Protein AF-0000000083434718 (afdb_homodimer)

Solvent-accessible surface area (backbone atoms only — not comparable to full-atom values): 88181 Å² total; per-residue (Å²): 139,78,89,83,86,96,88,93,86,87,90,84,90,90,85,89,79,84,84,83,74,79,79,70,82,76,68,43,74,53,89,78,63,90,77,62,95,77,75,70,93,73,80,73,86,69,79,79,80,74,80,83,79,84,87,81,87,64,85,62,60,76,94,88,73,94,56,56,41,55,71,56,36,43,70,71,56,50,72,65,36,43,64,67,22,43,52,44,40,49,38,43,65,28,41,29,50,68,66,24,39,35,62,42,41,28,27,22,51,50,60,58,29,44,49,67,77,45,47,63,59,56,49,46,49,41,43,73,42,57,34,27,29,38,32,30,69,42,48,41,33,69,30,34,66,43,87,48,33,35,36,40,40,72,44,44,26,58,66,61,52,51,52,46,35,45,74,62,22,22,25,29,32,45,29,53,20,50,49,57,33,82,59,21,27,32,4,18,46,40,61,65,56,68,72,41,84,85,52,40,66,96,44,81,29,71,60,28,50,51,54,51,50,53,52,49,52,52,55,48,48,72,40,42,70,35,22,24,51,41,26,26,36,33,51,35,34,25,58,43,56,57,42,73,73,94,47,69,66,32,37,47,47,51,34,52,47,55,59,71,65,65,63,71,46,52,37,31,16,31,31,84,50,54,22,86,80,32,39,60,25,36,64,41,77,61,56,56,70,54,49,60,51,38,54,71,75,43,53,66,44,36,40,37,35,63,27,37,63,19,47,65,45,53,50,35,71,39,89,91,64,61,75,77,84,38,60,67,50,49,37,57,51,37,24,36,53,51,52,35,48,42,34,30,45,22,33,42,20,31,29,28,28,42,24,18,29,22,38,42,80,36,22,5,11,12,37,33,27,58,28,11,61,46,24,37,15,20,38,67,67,47,78,29,68,49,35,34,46,34,46,28,51,49,38,53,41,51,54,74,40,30,41,50,53,71,74,34,77,66,27,64,91,50,69,36,80,44,50,62,64,73,69,71,71,57,66,90,58,91,41,29,32,30,25,73,30,55,51,94,69,66,74,70,20,38,36,31,41,36,25,66,38,92,51,64,48,45,30,48,56,95,91,38,80,45,76,40,49,42,56,20,35,36,35,24,49,57,83,39,80,65,43,51,29,68,51,47,58,79,49,31,80,75,49,64,45,80,46,78,43,79,74,41,53,33,86,68,49,64,43,25,34,45,50,67,78,74,58,62,89,80,52,69,46,51,22,39,74,39,53,33,74,67,42,33,49,80,70,35,50,74,73,44,51,36,32,37,40,35,38,66,50,65,50,76,76,73,75,73,94,46,78,54,57,40,29,41,40,34,24,21,29,36,4,23,33,42,39,35,27,49,72,87,40,79,55,50,73,48,71,36,46,23,68,34,64,54,47,82,36,80,43,79,36,62,52,69,88,82,60,66,44,86,42,80,42,42,41,37,39,38,28,36,51,44,31,39,34,22,84,52,65,87,76,77,38,39,53,63,56,54,35,27,48,47,92,44,53,54,39,57,86,28,61,23,44,34,29,55,40,50,70,60,62,77,45,37,42,45,24,76,76,18,46,57,21,51,80,70,39,77,52,70,71,79,50,56,81,72,54,77,64,67,59,52,47,41,22,36,36,37,32,52,44,71,38,70,66,78,69,74,61,82,79,75,69,75,66,36,41,28,39,35,48,48,58,43,37,35,37,39,37,22,42,58,48,45,48,58,12,57,45,43,27,56,31,98,85,65,44,73,61,47,55,70,41,67,46,64,70,77,64,56,48,69,61,31,82,35,44,40,28,36,37,27,49,72,27,42,41,70,59,59,28,31,36,28,37,36,34,76,40,71,60,56,88,80,62,67,75,66,60,63,60,62,66,56,52,66,60,61,69,70,67,74,78,80,74,79,74,79,70,80,123,140,82,85,81,85,89,85,89,85,87,82,85,87,84,81,87,78,81,81,80,74,77,79,69,81,74,68,71,73,63,92,77,61,88,72,61,92,69,72,69,95,74,79,76,87,75,75,81,83,74,81,84,80,77,84,81,86,62,86,58,58,72,93,85,74,92,57,55,41,54,70,56,36,44,69,71,55,48,72,66,34,43,65,67,22,44,52,43,38,45,38,44,64,28,40,28,52,66,64,24,39,36,62,41,39,28,27,22,50,52,60,59,29,42,49,67,77,46,47,62,58,55,48,47,50,41,41,72,40,58,34,27,30,38,32,32,70,42,48,42,33,69,31,32,66,43,85,47,33,36,36,41,39,71,47,45,26,58,67,60,53,52,50,46,35,44,72,61,22,23,24,28,33,44,29,53,20,52,50,58,34,81,58,22,28,33,4,18,46,40,62,67,55,66,72,41,86,85,53,39,64,94,44,80,29,70,62,28,50,50,53,51,49,54,51,49,52,51,55,49,46,73,40,42,70,36,23,24,51,41,26,26,37,33,51,35,34,26,59,42,55,56,42,73,72,95,45,69,66,31,38,49,49,52,33,51,48,54,59,71,64,66,64,73,47,53,37,31,16,31,32,84,51,54,22,86,81,33,37,61,26,36,65,39,78,62,56,56,70,54,47,61,50,38,56,71,66,42,53,66,44,36,41,36,34,64,28,38,63,19,48,65,43,54,51,36,73,41,88,90,65,61,74,76,85,36,60,68,51,47,38,58,52,37,24,36,52,51,50,36,48,42,34,32,45,23,32,41,20,31,28,28,28,42,23,18,30,24,37,42,79,35,22,6,10,11,37,32,27,58,27,12,62,47,23,38,15,20,37,66,67,46,78,30,66,51,36,33,47,35,47,27,50,49,38,51,41,51,53,75,38,31,41,50,56,73,74,36,77,65,27,63,90,51,69,37,80,43,50,62,65,73,68,72,71,56,67,90,60,90,40,32,33,31,23,73,31,56,50,93,68,66,74,69,20,39,36,32,43,35,25,65,38,91,51,66,46,46,30,48,56,95,92,38,79,46,77,39,48,43,55,18,36,35,36,25,48,56,84,39,79,65,45,50,29,69,50,45,58,79,49,31,79,78,49,63,45,80,47,77,42,79,73,41,53,33,87,68,50,66,44,26,34,45,51,67,79,74,57,60,90,80,54,70,46,52,22,41,74,39,54,34,73,67,42,34,49,81,69,35,50,75,74,42,51,36,31,38,40,33,37,65,48,65,51,75,73,73,74,72,95,47,78,53,58,43,29,42,39,35,22,20,30,37,5,24,34,42,39,34,27,50,72,85,39,79,55,49,74,50,71,36,46,22,68,35,64,55,49,82,37,80,42,80,36,61,52,69,88,81,60,67,45,86,41,79,42,42,41,38,39,37,26,35,51,45,31,39,29,23,61,72,61,87,77,76,40,40,54,62,56,54,35,26,48,47,91,44,54,55,39,56,86,28,61,23,44,32,28,54,41,50,70,59,62,77,46,38,42,46,26,75,77,18,45,58,20,51,80,70,38,76,51,69,72,78,48,53,79,72,55,78,62,69,60,52,45,41,22,36,36,38,33,52,44,69,38,70,66,76,70,73,60,82,78,75,68,74,67,34,41,28,39,36,48,48,57,42,40,35,36,40,38,22,42,58,49,45,48,57,11,55,47,42,28,55,32,98,83,66,44,72,59,47,56,70,42,71,47,64,69,78,64,56,46,64,39,10,78,33,44,41,26,37,37,27,49,72,26,44,41,71,58,58,28,31,37,30,36,36,36,77,40,70,62,57,89,82,61,68,75,68,61,64,58,59,66,56,52,68,59,62,70,69,66,73,78,78,75,79,75,76,70,74,122

Structure (mmCIF, N/CA/C/O backbone):
data_AF-0000000083434718-model_v1
#
loop_
_entity.id
_entity.type
_entity.pdbx_description
1 polymer Beta-galactosidase
#
loop_
_atom_site.group_PDB
_atom_site.id
_atom_site.type_symbol
_atom_site.label_atom_id
_atom_site.label_alt_id
_atom_site.label_comp_id
_atom_site.label_asym_id
_atom_site.label_entity_id
_atom_site.label_seq_id
_atom_site.pdbx_PDB_ins_code
_atom_site.Cartn_x
_atom_site.Cartn_y
_atom_site.Cartn_z
_atom_site.occupancy
_atom_site.B_iso_or_equiv
_atom_site.auth_seq_id
_atom_site.auth_comp_id
_atom_site.auth_asym_id
_atom_site.auth_atom_id
_atom_site.pdbx_PDB_model_num
ATOM 1 N N . MET A 1 1 ? 3.025 -62.281 36.688 1 14.09 1 MET A N 1
ATOM 2 C CA . MET A 1 1 ? 2.973 -62.406 38.125 1 14.09 1 MET A CA 1
ATOM 3 C C . MET A 1 1 ? 3.49 -61.125 38.812 1 14.09 1 MET A C 1
ATOM 5 O O . MET A 1 1 ? 4.18 -60.312 38.156 1 14.09 1 MET A O 1
ATOM 9 N N . ILE A 1 2 ? 4.148 -61.125 40.062 1 14.44 2 ILE A N 1
ATOM 10 C CA . ILE A 1 2 ? 4.016 -60.688 41.438 1 14.44 2 ILE A CA 1
ATOM 11 C C . ILE A 1 2 ? 5.062 -59.625 41.75 1 14.44 2 ILE A C 1
ATOM 13 O O . ILE A 1 2 ? 5.043 -59.031 42.844 1 14.44 2 ILE A O 1
ATOM 17 N N . LEU A 1 3 ? 6.07 -59.25 41 1 13.27 3 LEU A N 1
ATOM 18 C CA . LEU A 1 3 ? 7.246 -59.094 41.875 1 13.27 3 LEU A CA 1
ATOM 19 C C . LEU A 1 3 ? 7.195 -57.781 42.625 1 13.27 3 LEU A C 1
ATOM 21 O O . LEU A 1 3 ? 6.82 -56.75 42.094 1 13.27 3 LEU A O 1
ATOM 25 N N . THR A 1 4 ? 7.688 -57.406 43.812 1 15.75 4 THR A N 1
ATOM 26 C CA . THR A 1 4 ? 7.566 -56.938 45.188 1 15.75 4 THR A CA 1
ATOM 27 C C . THR A 1 4 ? 8.195 -55.562 45.375 1 15.75 4 THR A C 1
ATOM 29 O O . THR A 1 4 ? 7.539 -54.625 45.844 1 15.75 4 THR A O 1
ATOM 32 N N . ASP A 1 5 ? 9.344 -55.094 46.188 1 14.81 5 ASP A N 1
ATOM 33 C CA . ASP A 1 5 ? 9.445 -54.594 47.531 1 14.81 5 ASP A CA 1
ATOM 34 C C . ASP A 1 5 ? 10.125 -53.219 47.562 1 14.81 5 ASP A C 1
ATOM 36 O O . ASP A 1 5 ? 9.633 -52.281 48.188 1 14.81 5 ASP A O 1
ATOM 40 N N . GLN A 1 6 ? 11.539 -52.844 47.406 1 14.83 6 GLN A N 1
ATOM 41 C CA . GLN A 1 6 ? 12.328 -52.5 48.594 1 14.83 6 GLN A CA 1
ATOM 42 C C . GLN A 1 6 ? 12.508 -50.969 48.688 1 14.83 6 GLN A C 1
ATOM 44 O O . GLN A 1 6 ? 12.398 -50.281 47.688 1 14.83 6 GLN A O 1
ATOM 49 N N . ASP A 1 7 ? 13.422 -50.125 49.625 1 15.53 7 ASP A N 1
ATOM 50 C CA . ASP A 1 7 ? 13.477 -49.375 50.875 1 15.53 7 ASP A CA 1
ATOM 51 C C . ASP A 1 7 ? 14.102 -48 50.656 1 15.53 7 ASP A C 1
ATOM 53 O O . ASP A 1 7 ? 13.57 -47 51.125 1 15.53 7 ASP A O 1
ATOM 57 N N . GLY A 1 8 ? 15.5 -47.625 50.344 1 15.51 8 GLY A N 1
ATOM 58 C CA . GLY A 1 8 ? 16.391 -47.031 51.312 1 15.51 8 GLY A CA 1
ATOM 59 C C . GLY A 1 8 ? 16.438 -45.5 51.25 1 15.51 8 GLY A C 1
ATOM 60 O O . GLY A 1 8 ? 16.031 -44.906 50.25 1 15.51 8 GLY A O 1
ATOM 61 N N . ASP A 1 9 ? 17.375 -44.5 51.938 1 15.73 9 ASP A N 1
ATOM 62 C CA . ASP A 1 9 ? 17.531 -43.531 53.031 1 15.73 9 ASP A CA 1
ATOM 63 C C . ASP A 1 9 ? 18.047 -42.188 52.5 1 15.73 9 ASP A C 1
ATOM 65 O O . ASP A 1 9 ? 17.703 -41.125 53.031 1 15.73 9 ASP A O 1
ATOM 69 N N . TYR A 1 10 ? 18.984 -41.812 51.469 1 15.47 10 TYR A N 1
ATOM 70 C CA . TYR A 1 10 ? 20.203 -41.125 51.875 1 15.47 10 TYR A CA 1
ATOM 71 C C . TYR A 1 10 ? 19.969 -39.625 51.938 1 15.47 10 TYR A C 1
ATOM 73 O O . TYR A 1 10 ? 19.094 -39.094 51.281 1 15.47 10 TYR A O 1
ATOM 81 N N . GLU A 1 11 ? 20.969 -38.656 52.344 1 15.94 11 GLU A N 1
ATOM 82 C CA . GLU A 1 11 ? 21.344 -37.625 53.312 1 15.94 11 GLU A CA 1
ATOM 83 C C . GLU A 1 11 ? 21.188 -36.219 52.719 1 15.94 11 GLU A C 1
ATOM 85 O O . GLU A 1 11 ? 21.016 -36.094 51.5 1 15.94 11 GLU A O 1
ATOM 90 N N . GLU A 1 12 ? 22.188 -35.062 52.875 1 16.61 12 GLU A N 1
ATOM 91 C CA . GLU A 1 12 ? 22.391 -33.906 53.75 1 16.61 12 GLU A CA 1
ATOM 92 C C . GLU A 1 12 ? 22.547 -32.625 52.938 1 16.61 12 GLU A C 1
ATOM 94 O O . GLU A 1 12 ? 22.703 -31.531 53.5 1 16.61 12 GLU A O 1
ATOM 99 N N . LEU A 1 13 ? 22.516 -32.344 51.562 1 15.72 13 LEU A N 1
ATOM 100 C CA . LEU A 1 13 ? 23.453 -31.453 50.906 1 15.72 13 LEU A CA 1
ATOM 101 C C . LEU A 1 13 ? 23.109 -30 51.219 1 15.72 13 LEU A C 1
ATOM 103 O O . LEU A 1 13 ? 21.922 -29.641 51.344 1 15.72 13 LEU A O 1
ATOM 107 N N . LEU A 1 14 ? 24.125 -28.875 51.094 1 17.12 14 LEU A N 1
ATOM 108 C CA . LEU A 1 14 ? 24.625 -27.688 51.781 1 17.12 14 LEU A CA 1
ATOM 109 C C . LEU A 1 14 ? 23.891 -26.438 51.312 1 17.12 14 LEU A C 1
ATOM 111 O O . LEU A 1 14 ? 23.422 -26.391 50.156 1 17.12 14 LEU A O 1
ATOM 115 N N . PRO A 1 15 ? 23.797 -25.094 52.156 1 18.11 15 PRO A N 1
ATOM 116 C CA . PRO A 1 15 ? 22.859 -24 52.406 1 18.11 15 PRO A CA 1
ATOM 117 C C . PRO A 1 15 ? 23.203 -22.719 51.656 1 18.11 15 PRO A C 1
ATOM 119 O O . PRO A 1 15 ? 22.438 -21.75 51.688 1 18.11 15 PRO A O 1
ATOM 122 N N . PHE A 1 16 ? 24.297 -22.422 50.844 1 17.78 16 PHE A N 1
ATOM 123 C CA . PHE A 1 16 ? 25.062 -21.188 51 1 17.78 16 PHE A CA 1
ATOM 124 C C . PHE A 1 16 ? 24.281 -20 50.438 1 17.78 16 PHE A C 1
ATOM 126 O O . PHE A 1 16 ? 23.578 -20.141 49.438 1 17.78 16 PHE A O 1
ATOM 133 N N . ASP A 1 17 ? 24.359 -18.625 51.062 1 18.55 17 ASP A N 1
ATOM 134 C CA . ASP A 1 17 ? 23.656 -17.391 51.375 1 18.55 17 ASP A CA 1
ATOM 135 C C . ASP A 1 17 ? 24 -16.297 50.375 1 18.55 17 ASP A C 1
ATOM 137 O O . ASP A 1 17 ? 23.672 -15.125 50.562 1 18.55 17 ASP A O 1
ATOM 141 N N . ALA A 1 18 ? 24.719 -16.297 49.312 1 18.67 18 ALA A N 1
ATOM 142 C CA . ALA A 1 18 ? 25.609 -15.203 48.906 1 18.67 18 ALA A CA 1
ATOM 143 C C . ALA A 1 18 ? 24.828 -13.93 48.594 1 18.67 18 ALA A C 1
ATOM 145 O O . ALA A 1 18 ? 23.688 -14 48.156 1 18.67 18 ALA A O 1
ATOM 146 N N . PRO A 1 19 ? 25.469 -12.695 48.688 1 19.97 19 PRO A N 1
ATOM 147 C CA . PRO A 1 19 ? 25.188 -11.281 48.938 1 19.97 19 PRO A CA 1
ATOM 148 C C . PRO A 1 19 ? 24.516 -10.594 47.781 1 19.97 19 PRO A C 1
ATOM 150 O O . PRO A 1 19 ? 24.609 -11.062 46.625 1 19.97 19 PRO A O 1
ATOM 153 N N . SER A 1 20 ? 23.891 -9.289 47.969 1 20.27 20 SER A N 1
ATOM 154 C CA . SER A 1 20 ? 22.75 -8.492 47.5 1 20.27 20 SER A CA 1
ATOM 155 C C . SER A 1 20 ? 23.141 -7.578 46.344 1 20.27 20 SER A C 1
ATOM 157 O O . SER A 1 20 ? 22.422 -6.633 46.031 1 20.27 20 SER A O 1
ATOM 159 N N . VAL A 1 21 ? 24.234 -7.785 45.656 1 20.78 21 VAL A N 1
ATOM 160 C CA . VAL A 1 21 ? 24.891 -6.684 44.969 1 20.78 21 VAL A CA 1
ATOM 161 C C . VAL A 1 21 ? 23.891 -5.965 44.094 1 20.78 21 VAL A C 1
ATOM 163 O O . VAL A 1 21 ? 23.125 -6.605 43.344 1 20.78 21 VAL A O 1
ATOM 166 N N . PRO A 1 22 ? 23.891 -4.652 44.188 1 22.56 22 PRO A N 1
ATOM 167 C CA . PRO A 1 22 ? 22.891 -3.666 43.781 1 22.56 22 PRO A CA 1
ATOM 168 C C . PRO A 1 22 ? 22.75 -3.555 42.281 1 22.56 22 PRO A C 1
ATOM 170 O O . PRO A 1 22 ? 23.766 -3.445 41.562 1 22.56 22 PRO A O 1
ATOM 173 N N . LEU A 1 23 ? 21.719 -4.125 41.688 1 21.12 23 LEU A N 1
ATOM 174 C CA . LEU A 1 23 ? 21.516 -4.418 40.281 1 21.12 23 LEU A CA 1
ATOM 175 C C . LEU A 1 23 ? 21.422 -3.133 39.469 1 21.12 23 LEU A C 1
ATOM 177 O O . LEU A 1 23 ? 20.609 -2.256 39.75 1 21.12 23 LEU A O 1
ATOM 181 N N . LYS A 1 24 ? 22.594 -2.588 39.094 1 22.95 24 LYS A N 1
ATOM 182 C CA . LYS A 1 24 ? 22.844 -1.479 38.156 1 22.95 24 LYS A CA 1
ATOM 183 C C . LYS A 1 24 ? 21.781 -1.413 37.062 1 22.95 24 LYS A C 1
ATOM 185 O O . LYS A 1 24 ? 21.438 -2.434 36.469 1 22.95 24 LYS A O 1
ATOM 190 N N . PRO A 1 25 ? 21.188 -0.203 36.938 1 21.97 25 PRO A N 1
ATOM 191 C CA . PRO A 1 25 ? 19.875 -0.005 36.281 1 21.97 25 PRO A CA 1
ATOM 192 C C . PRO A 1 25 ? 19.922 -0.305 34.781 1 21.97 25 PRO A C 1
ATOM 194 O O . PRO A 1 25 ? 20.703 0.292 34.062 1 21.97 25 PRO A O 1
ATOM 197 N N . ARG A 1 26 ? 19.875 -1.583 34.406 1 20.05 26 ARG A N 1
ATOM 198 C CA . ARG A 1 26 ? 19.938 -2.002 33 1 20.05 26 ARG A CA 1
ATOM 199 C C . ARG A 1 26 ? 18.938 -1.232 32.156 1 20.05 26 ARG A C 1
ATOM 201 O O . ARG A 1 26 ? 17.75 -1.158 32.5 1 20.05 26 ARG A O 1
ATOM 208 N N . ARG A 1 27 ? 19.531 -0.242 31.484 1 21.36 27 ARG A N 1
ATOM 209 C CA . ARG A 1 27 ? 19.172 0.566 30.328 1 21.36 27 ARG A CA 1
ATOM 210 C C . ARG A 1 27 ? 18.391 -0.255 29.297 1 21.36 27 ARG A C 1
ATOM 212 O O . ARG A 1 27 ? 18.859 -1.303 28.844 1 21.36 27 ARG A O 1
ATOM 219 N N . ARG A 1 28 ? 17.047 -0.187 29.469 1 19.55 28 ARG A N 1
ATOM 220 C CA . ARG A 1 28 ? 16.016 -0.92 28.734 1 19.55 28 ARG A CA 1
ATOM 221 C C . ARG A 1 28 ? 16.266 -0.84 27.234 1 19.55 28 ARG A C 1
ATOM 223 O O . ARG A 1 28 ? 16.219 0.245 26.641 1 19.55 28 ARG A O 1
ATOM 230 N N . LEU A 1 29 ? 17.25 -1.583 26.812 1 20.38 29 LEU A N 1
ATOM 231 C CA . LEU A 1 29 ? 17.656 -1.861 25.438 1 20.38 29 LEU A CA 1
ATOM 232 C C . LEU A 1 29 ? 16.453 -2.223 24.578 1 20.38 29 LEU A C 1
ATOM 234 O O . LEU A 1 29 ? 15.672 -3.117 24.922 1 20.38 29 LEU A O 1
ATOM 238 N N . GLN A 1 30 ? 15.836 -1.221 24.016 1 19.97 30 GLN A N 1
ATOM 239 C CA . GLN A 1 30 ? 14.57 -1.338 23.297 1 19.97 30 GLN A CA 1
ATOM 240 C C . GLN A 1 30 ? 14.617 -2.48 22.281 1 19.97 30 GLN A C 1
ATOM 242 O O . GLN A 1 30 ? 15.695 -2.893 21.844 1 19.97 30 GLN A O 1
ATOM 247 N N . ARG A 1 31 ? 13.484 -2.74 21.703 1 17.56 31 ARG A N 1
ATOM 248 C CA . ARG A 1 31 ? 13.023 -3.934 21 1 17.56 31 ARG A CA 1
ATOM 249 C C . ARG A 1 31 ? 13.852 -4.188 19.75 1 17.56 31 ARG A C 1
ATOM 251 O O . ARG A 1 31 ? 13.312 -4.539 18.703 1 17.56 31 ARG A O 1
ATOM 258 N N . LYS A 1 32 ? 15.07 -3.637 19.484 1 19.16 32 LYS A N 1
ATOM 259 C CA . LYS A 1 32 ? 15.859 -4.402 18.531 1 19.16 32 LYS A CA 1
ATOM 260 C C . LYS A 1 32 ? 15.969 -5.867 18.938 1 19.16 32 LYS A C 1
ATOM 262 O O . LYS A 1 32 ? 15.805 -6.766 18.125 1 19.16 32 LYS A O 1
ATOM 267 N N . ASP A 1 33 ? 16.703 -6.203 20.062 1 17.83 33 ASP A N 1
ATOM 268 C CA . ASP A 1 33 ? 17.531 -7.398 19.953 1 17.83 33 ASP A CA 1
ATOM 269 C C . ASP A 1 33 ? 16.734 -8.656 20.297 1 17.83 33 ASP A C 1
ATOM 271 O O . ASP A 1 33 ? 17.016 -9.734 19.766 1 17.83 33 ASP A O 1
ATOM 275 N N . ILE A 1 34 ? 16.156 -8.711 21.422 1 17.67 34 ILE A N 1
ATOM 276 C CA . ILE A 1 34 ? 16.172 -10.031 22.047 1 17.67 34 ILE A CA 1
ATOM 277 C C . ILE A 1 34 ? 15.164 -10.938 21.344 1 17.67 34 ILE A C 1
ATOM 279 O O . ILE A 1 34 ? 13.961 -10.688 21.391 1 17.67 34 ILE A O 1
ATOM 283 N N . ALA A 1 35 ? 15.578 -11.578 20.141 1 17.39 35 ALA A N 1
ATOM 284 C CA . ALA A 1 35 ? 15.367 -12.828 19.406 1 17.39 35 ALA A CA 1
ATOM 285 C C . ALA A 1 35 ? 15.367 -14.023 20.375 1 17.39 35 ALA A C 1
ATOM 287 O O . ALA A 1 35 ? 14.812 -15.078 20.047 1 17.39 35 ALA A O 1
ATOM 288 N N . LEU A 1 36 ? 16.219 -13.859 21.406 1 17.06 36 LEU A N 1
ATOM 289 C CA . LEU A 1 36 ? 16.703 -15.172 21.828 1 17.06 36 LEU A CA 1
ATOM 290 C C . LEU A 1 36 ? 15.578 -16.016 22.391 1 17.06 36 LEU A C 1
ATOM 292 O O . LEU A 1 36 ? 15.43 -17.188 22.047 1 17.06 36 LEU A O 1
ATOM 296 N N . LEU A 1 37 ? 15.312 -15.812 23.656 1 16.98 37 LEU A N 1
ATOM 297 C CA . LEU A 1 37 ? 15.188 -16.984 24.516 1 16.98 37 LEU A CA 1
ATOM 298 C C . LEU A 1 37 ? 13.812 -17.609 24.391 1 16.98 37 LEU A C 1
ATOM 300 O O . LEU A 1 37 ? 12.805 -17 24.766 1 16.98 37 LEU A O 1
ATOM 304 N N . ALA A 1 38 ? 13.617 -18.562 23.344 1 17.31 38 ALA A N 1
ATOM 305 C CA . ALA A 1 38 ? 12.664 -19.531 22.797 1 17.31 38 ALA A CA 1
ATOM 306 C C . ALA A 1 38 ? 12.172 -20.469 23.891 1 17.31 38 ALA A C 1
ATOM 308 O O . ALA A 1 38 ? 10.992 -20.844 23.922 1 17.31 38 ALA A O 1
ATOM 309 N N . VAL A 1 39 ? 13.133 -20.938 24.688 1 17.62 39 VAL A N 1
ATOM 310 C CA . VAL A 1 39 ? 13.023 -22.375 24.891 1 17.62 39 VAL A CA 1
ATOM 311 C C . VAL A 1 39 ? 11.883 -22.688 25.859 1 17.62 39 VAL A C 1
ATOM 313 O O . VAL A 1 39 ? 11.078 -23.578 25.609 1 17.62 39 VAL A O 1
ATOM 316 N N . ILE A 1 40 ? 11.961 -22.203 27.094 1 17.72 40 ILE A N 1
ATOM 317 C CA . ILE A 1 40 ? 11.914 -23.281 28.078 1 17.72 40 ILE A CA 1
ATOM 318 C C . ILE A 1 40 ? 10.461 -23.688 28.328 1 17.72 40 ILE A C 1
ATOM 320 O O . ILE A 1 40 ? 10.141 -24.875 28.297 1 17.72 40 ILE A O 1
ATOM 324 N N . LEU A 1 41 ? 9.688 -23 29.188 1 17.75 41 LEU A N 1
ATOM 325 C CA . LEU A 1 41 ? 9.008 -23.734 30.234 1 17.75 41 LEU A CA 1
ATOM 326 C C . LEU A 1 41 ? 7.691 -24.312 29.734 1 17.75 41 LEU A C 1
ATOM 328 O O . LEU A 1 41 ? 6.77 -23.578 29.391 1 17.75 41 LEU A O 1
ATOM 332 N N . PHE A 1 42 ? 7.605 -25.672 29.125 1 18.97 42 PHE A N 1
ATOM 333 C CA . PHE A 1 42 ? 6.754 -26.734 28.609 1 18.97 42 PHE A CA 1
ATOM 334 C C . PHE A 1 42 ? 5.703 -27.125 29.641 1 18.97 42 PHE A C 1
ATOM 336 O O . PHE A 1 42 ? 5.168 -28.234 29.594 1 18.97 42 PHE A O 1
ATOM 343 N N . VAL A 1 43 ? 5.496 -26.453 30.734 1 19.48 43 VAL A N 1
ATOM 344 C CA . VAL A 1 43 ? 4.945 -27.391 31.719 1 19.48 43 VAL A CA 1
ATOM 345 C C . VAL A 1 43 ? 3.646 -27.984 31.188 1 19.48 43 VAL A C 1
ATOM 347 O O . VAL A 1 43 ? 2.973 -27.375 30.344 1 19.48 43 VAL A O 1
ATOM 350 N N . THR A 1 44 ? 2.883 -29.062 31.969 1 18.56 44 THR A N 1
ATOM 351 C CA . THR A 1 44 ? 2.215 -30.359 31.984 1 18.56 44 THR A CA 1
ATOM 352 C C . THR A 1 44 ? 0.724 -30.203 31.703 1 18.56 44 THR A C 1
ATOM 354 O O . THR A 1 44 ? -0.006 -31.188 31.625 1 18.56 44 THR A O 1
ATOM 357 N N . CYS A 1 45 ? 0.109 -28.938 31.75 1 19.28 45 CYS A N 1
ATOM 358 C CA . CYS A 1 45 ? -1.223 -29.25 32.25 1 19.28 45 CYS A CA 1
ATOM 359 C C . CYS A 1 45 ? -2.035 -30.016 31.219 1 19.28 45 CYS A C 1
ATOM 361 O O . CYS A 1 45 ? -2.236 -29.516 30.109 1 19.28 45 CYS A O 1
ATOM 363 N N . PHE A 1 46 ? -2.08 -31.344 31.203 1 19.59 46 PHE A N 1
ATOM 364 C CA . PHE A 1 46 ? -2.668 -32.469 30.5 1 19.59 46 PHE A CA 1
ATOM 365 C C . PHE A 1 46 ? -4.172 -32.281 30.344 1 19.59 46 PHE A C 1
ATOM 367 O O . PHE A 1 46 ? -4.926 -33.25 30.344 1 19.59 46 PHE A O 1
ATOM 374 N N . VAL A 1 47 ? -4.809 -31.109 30.406 1 22.08 47 VAL A N 1
ATOM 375 C CA . VAL A 1 47 ? -6.219 -31.375 30.672 1 22.08 47 VAL A CA 1
ATOM 376 C C . VAL A 1 47 ? -6.828 -32.125 29.484 1 22.08 47 VAL A C 1
ATOM 378 O O . VAL A 1 47 ? -6.48 -31.875 28.328 1 22.08 47 VAL A O 1
ATOM 381 N N . GLY A 1 48 ? -7.57 -33.188 29.656 1 19.73 48 GLY A N 1
ATOM 382 C CA . GLY A 1 48 ? -8.219 -34.25 28.922 1 19.73 48 GLY A CA 1
ATOM 383 C C . GLY A 1 48 ? -9.203 -33.75 27.875 1 19.73 48 GLY A C 1
ATOM 384 O O . GLY A 1 48 ? -10.07 -32.938 28.188 1 19.73 48 GLY A O 1
ATOM 385 N N . ILE A 1 49 ? -8.836 -33.656 26.609 1 21.47 49 ILE A N 1
ATOM 386 C CA . ILE A 1 49 ? -9.453 -33.25 25.359 1 21.47 49 ILE A CA 1
ATOM 387 C C . ILE A 1 49 ? -10.695 -34.094 25.094 1 21.47 49 ILE A C 1
ATOM 389 O O . ILE A 1 49 ? -10.594 -35.281 24.859 1 21.47 49 ILE A O 1
ATOM 393 N N . ARG A 1 50 ? -11.859 -33.688 25.781 1 23.28 50 ARG A N 1
ATOM 394 C CA . ARG A 1 50 ? -13 -34.594 25.531 1 23.28 50 ARG A CA 1
ATOM 395 C C . ARG A 1 50 ? -13.461 -34.5 24.078 1 23.28 50 ARG A C 1
ATOM 397 O O . ARG A 1 50 ? -13.383 -33.438 23.469 1 23.28 50 ARG A O 1
ATOM 404 N N . PRO A 1 51 ? -13.797 -35.531 23.406 1 22.58 51 PRO A N 1
ATOM 405 C CA . PRO A 1 51 ? -14.188 -35.781 22.016 1 22.58 51 PRO A CA 1
ATOM 406 C C . PRO A 1 51 ? -15.391 -34.969 21.578 1 22.58 51 PRO A C 1
ATOM 408 O O . PRO A 1 51 ? -16.391 -34.906 22.297 1 22.58 51 PRO A O 1
ATOM 411 N N . PRO A 1 52 ? -15.273 -33.844 20.812 1 24.7 52 PRO A N 1
ATOM 412 C CA . PRO A 1 52 ? -16.438 -33 20.547 1 24.7 52 PRO A CA 1
ATOM 413 C C . PRO A 1 52 ? -17.594 -33.75 19.906 1 24.7 52 PRO A C 1
ATOM 415 O O . PRO A 1 52 ? -17.359 -34.75 19.203 1 24.7 52 PRO A O 1
ATOM 418 N N . ALA A 1 53 ? -18.922 -33.594 20.297 1 28.22 53 ALA A N 1
ATOM 419 C CA . ALA A 1 53 ? -20.203 -34.188 19.922 1 28.22 53 ALA A CA 1
ATOM 420 C C . ALA A 1 53 ? -20.547 -33.906 18.469 1 28.22 53 ALA A C 1
ATOM 422 O O . ALA A 1 53 ? -20.156 -32.844 17.938 1 28.22 53 ALA A O 1
ATOM 423 N N . PRO A 1 54 ? -21.141 -34.688 17.562 1 26.64 54 PRO A N 1
ATOM 424 C CA . PRO A 1 54 ? -21.562 -34.625 16.156 1 26.64 54 PRO A CA 1
ATOM 425 C C . PRO A 1 54 ? -22.453 -33.438 15.852 1 26.64 54 PRO A C 1
ATOM 427 O O . PRO A 1 54 ? -23.391 -33.156 16.609 1 26.64 54 PRO A O 1
ATOM 430 N N . ARG A 1 55 ? -22.016 -32.531 15.047 1 33.44 55 ARG A N 1
ATOM 431 C CA . ARG A 1 55 ? -22.75 -31.297 14.742 1 33.44 55 ARG A CA 1
ATOM 432 C C . ARG A 1 55 ? -24.062 -31.594 14.039 1 33.44 55 ARG A C 1
ATOM 434 O O . ARG A 1 55 ? -24.078 -32.188 12.961 1 33.44 55 ARG A O 1
ATOM 441 N N . VAL A 1 56 ? -25.25 -31.516 14.633 1 30.53 56 VAL A N 1
ATOM 442 C CA . VAL A 1 56 ? -26.562 -31.75 14.055 1 30.53 56 VAL A CA 1
ATOM 443 C C . VAL A 1 56 ? -26.922 -30.625 13.094 1 30.53 56 VAL A C 1
ATOM 445 O O . VAL A 1 56 ? -27.438 -30.875 12 1 30.53 56 VAL A O 1
ATOM 448 N N . SER A 1 57 ? -27.125 -29.156 13.531 1 34.19 57 SER A N 1
ATOM 449 C CA . SER A 1 57 ? -28 -28.203 12.867 1 34.19 57 SER A CA 1
ATOM 450 C C . SER A 1 57 ? -27.203 -27.203 12.031 1 34.19 57 SER A C 1
ATOM 452 O O . SER A 1 57 ? -26.297 -26.547 12.539 1 34.19 57 SER A O 1
ATOM 454 N N . ASN A 1 58 ? -26.922 -27.344 10.789 1 36.56 58 ASN A N 1
ATOM 455 C CA . ASN A 1 58 ? -26.312 -26.359 9.898 1 36.56 58 ASN A CA 1
ATOM 456 C C . ASN A 1 58 ? -27.297 -25.266 9.508 1 36.56 58 ASN A C 1
ATOM 458 O O . ASN A 1 58 ? -28.312 -25.547 8.875 1 36.56 58 ASN A O 1
ATOM 462 N N . PRO A 1 59 ? -27.141 -24.031 9.992 1 38.62 59 PRO A N 1
ATOM 463 C CA . PRO A 1 59 ? -28.125 -22.938 9.867 1 38.62 59 PRO A CA 1
ATOM 464 C C . PRO A 1 59 ? -28.391 -22.562 8.414 1 38.62 59 PRO A C 1
ATOM 466 O O . PRO A 1 59 ? -29.328 -21.797 8.133 1 38.62 59 PRO A O 1
ATOM 469 N N . LEU A 1 60 ? -27.531 -22.766 7.531 1 39.22 60 LEU A N 1
ATOM 470 C CA . LEU A 1 60 ? -27.75 -22.281 6.172 1 39.22 60 LEU A CA 1
ATOM 471 C C . LEU A 1 60 ? -28.609 -23.25 5.379 1 39.22 60 LEU A C 1
ATOM 473 O O . LEU A 1 60 ? -28.781 -23.094 4.168 1 39.22 60 LEU A O 1
ATOM 477 N N . LEU A 1 61 ? -29.203 -24.266 6.02 1 38.5 61 LEU A N 1
ATOM 478 C CA . LEU A 1 61 ? -30.047 -25.266 5.371 1 38.5 61 LEU A CA 1
ATOM 479 C C . LEU A 1 61 ? -31.469 -24.734 5.207 1 38.5 61 LEU A C 1
ATOM 481 O O . LEU A 1 61 ? -32.188 -24.547 6.195 1 38.5 61 LEU A O 1
ATOM 485 N N . VAL A 1 62 ? -31.734 -23.781 4.211 1 39.5 62 VAL A N 1
ATOM 486 C CA . VAL A 1 62 ? -33.094 -23.359 3.973 1 39.5 62 VAL A CA 1
ATOM 487 C C . VAL A 1 62 ? -33.781 -24.281 2.955 1 39.5 62 VAL A C 1
ATOM 489 O O . VAL A 1 62 ? -33.125 -24.766 2.027 1 39.5 62 VAL A O 1
ATOM 492 N N . SER A 1 63 ? -35.25 -24.641 3.094 1 35.03 63 SER A N 1
ATOM 493 C CA . SER A 1 63 ? -36.125 -25.578 2.418 1 35.03 63 SER A CA 1
ATOM 494 C C . SER A 1 63 ? -36.438 -25.141 0.986 1 35.03 63 SER A C 1
ATOM 496 O O . SER A 1 63 ? -36.188 -23.984 0.626 1 35.03 63 SER A O 1
ATOM 498 N N . ARG A 1 64 ? -37.906 -25.781 0.094 1 39.91 64 ARG A N 1
ATOM 499 C CA . ARG A 1 64 ? -38.281 -26.609 -1.051 1 39.91 64 ARG A CA 1
ATOM 500 C C . ARG A 1 64 ? -38.875 -25.75 -2.164 1 39.91 64 ARG A C 1
ATOM 502 O O . ARG A 1 64 ? -40.094 -25.828 -2.422 1 39.91 64 ARG A O 1
ATOM 509 N N . LYS A 1 65 ? -38.938 -24.453 -2.5 1 41.88 65 LYS A N 1
ATOM 510 C CA . LYS A 1 65 ? -39.844 -24.156 -3.598 1 41.88 65 LYS A CA 1
ATOM 511 C C . LYS A 1 65 ? -39.375 -24.828 -4.891 1 41.88 65 LYS A C 1
ATOM 513 O O . LYS A 1 65 ? -38.219 -25.25 -5.004 1 41.88 65 LYS A O 1
ATOM 518 N N . SER A 1 66 ? -40.094 -24.578 -6.039 1 45.41 66 SER A N 1
ATOM 519 C CA . SER A 1 66 ? -39.906 -25.172 -7.359 1 45.41 66 SER A CA 1
ATOM 520 C C . SER A 1 66 ? -38.594 -24.734 -7.988 1 45.41 66 SER A C 1
ATOM 522 O O . SER A 1 66 ? -38.344 -23.547 -8.164 1 45.41 66 SER A O 1
ATOM 524 N N . ARG A 1 67 ? -37.5 -25.547 -8.055 1 60.28 67 ARG A N 1
ATOM 525 C CA . ARG A 1 67 ? -36.094 -25.328 -8.391 1 60.28 67 ARG A CA 1
ATOM 526 C C . ARG A 1 67 ? -35.844 -25.578 -9.875 1 60.28 67 ARG A C 1
ATOM 528 O O . ARG A 1 67 ? -36.25 -26.609 -10.406 1 60.28 67 ARG A O 1
ATOM 535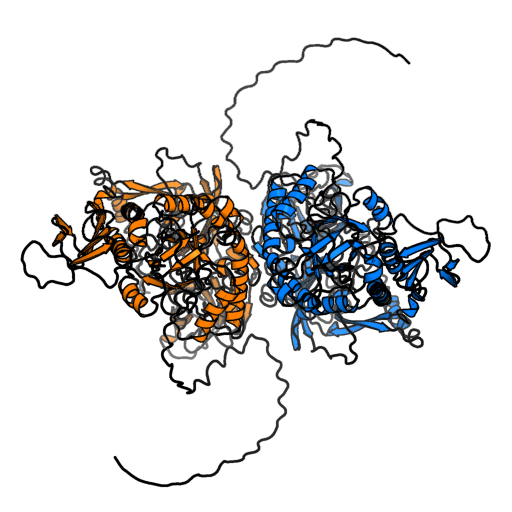 N N . THR A 1 68 ? -35.562 -24.484 -10.664 1 73.06 68 THR A N 1
ATOM 536 C CA . THR A 1 68 ? -34.938 -24.641 -11.977 1 73.06 68 THR A CA 1
ATOM 537 C C . THR A 1 68 ? -33.531 -25.25 -11.852 1 73.06 68 THR A C 1
ATOM 539 O O . THR A 1 68 ? -32.781 -24.859 -10.977 1 73.06 68 THR A O 1
ATOM 542 N N . TYR A 1 69 ? -33.375 -26.484 -12.562 1 77.06 69 TYR A N 1
ATOM 543 C CA . TYR A 1 69 ? -32.125 -27.234 -12.484 1 77.06 69 TYR A CA 1
ATOM 544 C C . TYR A 1 69 ? -31.234 -26.984 -13.703 1 77.06 69 TYR A C 1
ATOM 546 O O . TYR A 1 69 ? -30.438 -27.828 -14.094 1 77.06 69 TYR A O 1
ATOM 554 N N . GLN A 1 70 ? -31.297 -25.844 -14.164 1 84.38 70 GLN A N 1
ATOM 555 C CA . GLN A 1 70 ? -30.438 -25.422 -15.266 1 84.38 70 GLN A CA 1
ATOM 556 C C . GLN A 1 70 ? -29 -25.203 -14.789 1 84.38 70 GLN A C 1
ATOM 558 O O . GLN A 1 70 ? -28.781 -24.703 -13.68 1 84.38 70 GLN A O 1
ATOM 563 N N . TYR A 1 71 ? -28.109 -25.719 -15.57 1 94.19 71 TYR A N 1
ATOM 564 C CA . TYR A 1 71 ? -26.719 -25.391 -15.305 1 94.19 71 TYR A CA 1
ATOM 565 C C . TYR A 1 71 ? -26.5 -23.875 -15.328 1 94.19 71 TYR A C 1
ATOM 567 O O . TYR A 1 71 ? -26.734 -23.219 -16.344 1 94.19 71 TYR A O 1
ATOM 575 N N . LEU A 1 72 ? -26.016 -23.312 -14.188 1 96.19 72 LEU A N 1
ATOM 576 C CA . LEU A 1 72 ? -26.016 -21.875 -13.992 1 96.19 72 LEU A CA 1
ATOM 577 C C . LEU A 1 72 ? -24.609 -21.312 -14.141 1 96.19 72 LEU A C 1
ATOM 579 O O . LEU A 1 72 ? -23.641 -21.906 -13.656 1 96.19 72 LEU A O 1
ATOM 583 N N . THR A 1 73 ? -24.531 -20.219 -14.836 1 96.69 73 THR A N 1
ATOM 584 C CA . THR A 1 73 ? -23.375 -19.328 -14.805 1 96.69 73 THR A CA 1
ATOM 585 C C . THR A 1 73 ? -23.766 -17.953 -14.266 1 96.69 73 THR A C 1
ATOM 587 O O . THR A 1 73 ? -24.953 -17.688 -14.016 1 96.69 73 THR A O 1
ATOM 590 N N . TYR A 1 74 ? -22.766 -17.125 -14.023 1 97 74 TYR A N 1
ATOM 591 C CA . TYR A 1 74 ? -23.094 -15.797 -13.523 1 97 74 TYR A CA 1
ATOM 592 C C . TYR A 1 74 ? -23.922 -15.023 -14.539 1 97 74 TYR A C 1
ATOM 594 O O . TYR A 1 74 ? -24.688 -14.117 -14.172 1 97 74 TYR A O 1
ATOM 602 N N . ASP A 1 75 ? -23.891 -15.391 -15.852 1 93.94 75 ASP A N 1
ATOM 603 C CA . ASP A 1 75 ? -24.703 -14.758 -16.891 1 93.94 75 ASP A CA 1
ATOM 604 C C . ASP A 1 75 ? -26.188 -14.969 -16.625 1 93.94 75 ASP A C 1
ATOM 606 O O . ASP A 1 75 ? -27.031 -14.195 -17.094 1 93.94 75 ASP A O 1
ATOM 610 N N . ASP A 1 76 ? -26.484 -15.977 -15.852 1 94.75 76 ASP A N 1
ATOM 611 C CA . ASP A 1 76 ? -27.875 -16.359 -15.648 1 94.75 76 ASP A CA 1
ATOM 612 C C . ASP A 1 76 ? -28.484 -15.609 -14.477 1 94.75 76 ASP A C 1
ATOM 614 O O . ASP A 1 76 ? -29.688 -15.703 -14.227 1 94.75 76 ASP A O 1
ATOM 618 N N . ILE A 1 77 ? -27.656 -14.852 -13.711 1 94.31 77 ILE A N 1
ATOM 619 C CA . ILE A 1 77 ? -28.172 -13.992 -12.664 1 94.31 77 ILE A CA 1
ATOM 620 C C . ILE A 1 77 ? -28.812 -12.742 -13.281 1 94.31 77 ILE A C 1
ATOM 622 O O . ILE A 1 77 ? -28.141 -12.008 -14.016 1 94.31 77 ILE A O 1
ATOM 626 N N . ASP A 1 78 ? -30.016 -12.484 -12.93 1 91.5 78 ASP A N 1
ATOM 627 C CA . ASP A 1 78 ? -30.781 -11.391 -13.539 1 91.5 78 ASP A CA 1
ATOM 628 C C . ASP A 1 78 ? -30.188 -10.039 -13.164 1 91.5 78 ASP A C 1
ATOM 630 O O . ASP A 1 78 ? -29.562 -9.898 -12.109 1 91.5 78 ASP A O 1
ATOM 634 N N . THR A 1 79 ? -30.453 -9.086 -13.961 1 87.56 79 THR A N 1
ATOM 635 C CA . THR A 1 79 ? -29.906 -7.746 -13.797 1 87.56 79 THR A CA 1
ATOM 636 C C . THR A 1 79 ? -30.375 -7.133 -12.477 1 87.56 79 THR A C 1
ATOM 638 O O . THR A 1 79 ? -29.609 -6.434 -11.812 1 87.56 79 THR A O 1
ATOM 641 N N . THR A 1 80 ? -31.547 -7.359 -12.148 1 88.31 80 THR A N 1
ATOM 642 C CA . THR A 1 80 ? -32.094 -6.832 -10.898 1 88.31 80 THR A CA 1
ATOM 643 C C . THR A 1 80 ? -31.375 -7.449 -9.703 1 88.31 80 THR A C 1
ATOM 645 O O . THR A 1 80 ? -31.016 -6.746 -8.75 1 88.31 80 THR A O 1
ATOM 648 N N . LYS A 1 81 ? -31.156 -8.812 -9.812 1 89.81 81 LYS A N 1
ATOM 649 C CA . LYS A 1 81 ? -30.469 -9.516 -8.742 1 89.81 81 LYS A CA 1
ATOM 650 C C . LYS A 1 81 ? -29.016 -9.07 -8.648 1 89.81 81 LYS A C 1
ATOM 652 O O . LYS A 1 81 ? -28.438 -9.039 -7.559 1 89.81 81 LYS A O 1
ATOM 657 N N . ARG A 1 82 ? -28.469 -8.672 -9.742 1 90.5 82 ARG A N 1
ATOM 658 C CA . ARG A 1 82 ? -27.094 -8.18 -9.742 1 90.5 82 ARG A CA 1
ATOM 659 C C . ARG A 1 82 ? -26.984 -6.828 -9.039 1 90.5 82 ARG A C 1
ATOM 661 O O . ARG A 1 82 ? -25.891 -6.387 -8.68 1 90.5 82 ARG A O 1
ATOM 668 N N . GLN A 1 83 ? -28.109 -6.191 -8.805 1 82.38 83 GLN A N 1
ATOM 669 C CA . GLN A 1 83 ? -28.141 -4.895 -8.141 1 82.38 83 GLN A CA 1
ATOM 670 C C . GLN A 1 83 ? -28.516 -5.039 -6.668 1 82.38 83 GLN A C 1
ATOM 672 O O . GLN A 1 83 ? -27.969 -4.355 -5.809 1 82.38 83 GLN A O 1
ATOM 677 N N . VAL A 1 84 ? -29.453 -6 -6.414 1 82.75 84 VAL A N 1
ATOM 678 C CA . VAL A 1 84 ? -30.016 -6.016 -5.07 1 82.75 84 VAL A CA 1
ATOM 679 C C . VAL A 1 84 ? -29.453 -7.199 -4.281 1 82.75 84 VAL A C 1
ATOM 681 O O . VAL A 1 84 ? -29.594 -7.262 -3.059 1 82.75 84 VAL A O 1
ATOM 684 N N . GLY A 1 85 ? -28.812 -8.148 -5.016 1 90.62 85 GLY A N 1
ATOM 685 C CA . GLY A 1 85 ? -28.25 -9.305 -4.348 1 90.62 85 GLY A CA 1
ATOM 686 C C . GLY A 1 85 ? -29.047 -10.57 -4.555 1 90.62 85 GLY A C 1
ATOM 687 O O . GLY A 1 85 ? -30.188 -10.523 -5.02 1 90.62 85 GLY A O 1
ATOM 688 N N . TYR A 1 86 ? -28.453 -11.773 -4.363 1 94.19 86 TYR A N 1
ATOM 689 C CA . TYR A 1 86 ? -29.078 -13.086 -4.426 1 94.19 86 TYR A CA 1
ATOM 690 C C . TYR A 1 86 ? -28.469 -14.023 -3.385 1 94.19 86 TYR A C 1
ATOM 692 O O . TYR A 1 86 ? -27.484 -13.688 -2.732 1 94.19 86 TYR A O 1
ATOM 700 N N . SER A 1 87 ? -29.109 -15.086 -3.148 1 95.31 87 SER A N 1
ATOM 701 C CA . SER A 1 87 ? -28.703 -15.977 -2.061 1 95.31 87 SER A CA 1
ATOM 702 C C . SER A 1 87 ? -27.938 -17.188 -2.59 1 95.31 87 SER A C 1
ATOM 704 O O . SER A 1 87 ? -28.109 -17.594 -3.74 1 95.31 87 SER A O 1
ATOM 706 N N . VAL A 1 88 ? -27.031 -17.703 -1.81 1 97.44 88 VAL A N 1
ATOM 707 C CA . VAL A 1 88 ? -26.312 -18.953 -2.031 1 97.44 88 VAL A CA 1
ATOM 708 C C . VAL A 1 88 ? -26.438 -19.844 -0.798 1 97.44 88 VAL A C 1
ATOM 710 O O . VAL A 1 88 ? -26.031 -19.453 0.3 1 97.44 88 VAL A O 1
ATOM 713 N N . THR A 1 89 ? -26.984 -20.969 -0.986 1 95.94 89 THR A N 1
ATOM 714 C CA . THR A 1 89 ? -27.172 -21.922 0.102 1 95.94 89 THR A CA 1
ATOM 715 C C . THR A 1 89 ? -26.703 -23.328 -0.321 1 95.94 89 THR A C 1
ATOM 717 O O . THR A 1 89 ? -26.312 -23.531 -1.469 1 95.94 89 THR A O 1
ATOM 720 N N . TYR A 1 90 ? -26.656 -24.266 0.658 1 96.25 90 TYR A N 1
ATOM 721 C CA . TYR A 1 90 ? -26.266 -25.641 0.304 1 96.25 90 TYR A CA 1
ATOM 722 C C . TYR A 1 90 ? -27.078 -26.656 1.102 1 96.25 90 TYR A C 1
ATOM 724 O O . TYR A 1 90 ? -27.688 -26.312 2.127 1 96.25 90 TYR A O 1
ATOM 732 N N . SER A 1 91 ? -27.203 -27.844 0.582 1 94.5 91 SER A N 1
ATOM 733 C CA . SER A 1 91 ? -27.734 -29.078 1.163 1 94.5 91 SER A CA 1
ATOM 734 C C . SER A 1 91 ? -26.766 -30.234 0.995 1 94.5 91 SER A C 1
ATOM 736 O O . SER A 1 91 ? -25.719 -30.094 0.361 1 94.5 91 SER A O 1
ATOM 738 N N . PRO A 1 92 ? -27.078 -31.344 1.563 1 93.19 92 PRO A N 1
ATOM 739 C CA . PRO A 1 92 ? -26.203 -32.5 1.337 1 93.19 92 PRO A CA 1
ATOM 740 C C . PRO A 1 92 ? -26 -32.812 -0.145 1 93.19 92 PRO A C 1
ATOM 742 O O . PRO A 1 92 ? -24.969 -33.344 -0.535 1 93.19 92 PRO A O 1
ATOM 745 N N . ARG A 1 93 ? -26.938 -32.438 -0.897 1 94.25 93 ARG A N 1
ATOM 746 C CA . ARG A 1 93 ? -26.875 -32.781 -2.314 1 94.25 93 ARG A CA 1
ATOM 747 C C . ARG A 1 93 ? -25.984 -31.781 -3.076 1 94.25 93 ARG A C 1
ATOM 749 O O . ARG A 1 93 ? -25.359 -32.156 -4.066 1 94.25 93 ARG A O 1
ATOM 756 N N . GLY A 1 94 ? -26.125 -30.547 -2.648 1 95.88 94 GLY A N 1
ATOM 757 C CA . GLY A 1 94 ? -25.328 -29.594 -3.395 1 95.88 94 GLY A CA 1
ATOM 758 C C . GLY A 1 94 ? -25.672 -28.141 -3.088 1 95.88 94 GLY A C 1
ATOM 759 O O . GLY A 1 94 ? -26.125 -27.828 -1.983 1 95.88 94 GLY A O 1
ATOM 760 N N . PHE A 1 95 ? -25.375 -27.219 -4.078 1 96.75 95 PHE A N 1
ATOM 761 C CA . PHE A 1 95 ? -25.531 -25.781 -3.883 1 96.75 95 PHE A CA 1
ATOM 762 C C . PHE A 1 95 ? -26.734 -25.266 -4.645 1 96.75 95 PHE A C 1
ATOM 764 O O . PHE A 1 95 ? -27.062 -25.75 -5.73 1 96.75 95 PHE A O 1
ATOM 771 N N . THR A 1 96 ? -27.422 -24.312 -4.027 1 96.44 96 THR A N 1
ATOM 772 C CA . THR A 1 96 ? -28.531 -23.562 -4.641 1 96.44 96 THR A CA 1
ATOM 773 C C . THR A 1 96 ? -28.188 -22.094 -4.746 1 96.44 96 THR A C 1
ATOM 775 O O . THR A 1 96 ? -27.891 -21.438 -3.74 1 96.44 96 THR A O 1
ATOM 778 N N . ILE A 1 97 ? -28.125 -21.562 -5.98 1 96.81 97 ILE A N 1
ATOM 779 C CA . ILE A 1 97 ? -27.812 -20.172 -6.27 1 96.81 97 ILE A CA 1
ATOM 780 C C . ILE A 1 97 ? -29.062 -19.469 -6.797 1 96.81 97 ILE A C 1
ATOM 782 O O . ILE A 1 97 ? -29.609 -19.859 -7.832 1 96.81 97 ILE A O 1
ATOM 786 N N . ASP A 1 98 ? -29.422 -18.5 -6.094 1 94.31 98 ASP A N 1
ATOM 787 C CA . ASP A 1 98 ? -30.641 -17.766 -6.422 1 94.31 98 ASP A CA 1
ATOM 788 C C . ASP A 1 98 ? -31.812 -18.719 -6.586 1 94.31 98 ASP A C 1
ATOM 790 O O . ASP A 1 98 ? -32.594 -18.609 -7.543 1 94.31 98 ASP A O 1
ATOM 794 N N . GLY A 1 99 ? -31.844 -19.766 -5.777 1 92.81 99 GLY A N 1
ATOM 795 C CA . GLY A 1 99 ? -32.938 -20.703 -5.75 1 92.81 99 GLY A CA 1
ATOM 796 C C . GLY A 1 99 ? -32.812 -21.828 -6.766 1 92.81 99 GLY A C 1
ATOM 797 O O . GLY A 1 99 ? -33.688 -22.672 -6.883 1 92.81 99 GLY A O 1
ATOM 798 N N . ARG A 1 100 ? -31.719 -21.922 -7.414 1 94.75 100 ARG A N 1
ATOM 799 C CA . ARG A 1 100 ? -31.516 -22.891 -8.477 1 94.75 100 ARG A CA 1
ATOM 800 C C . ARG A 1 100 ? -30.328 -23.812 -8.18 1 94.75 100 ARG A C 1
ATOM 802 O O . ARG A 1 100 ? -29.203 -23.344 -8.094 1 94.75 100 ARG A O 1
ATOM 809 N N . PRO A 1 101 ? -30.609 -25.125 -8.094 1 95.69 101 PRO A N 1
ATOM 810 C CA . PRO A 1 101 ? -29.5 -26.062 -7.898 1 95.69 101 PRO A CA 1
ATOM 811 C C . PRO A 1 101 ? -28.641 -26.219 -9.148 1 95.69 101 PRO A C 1
ATOM 813 O O . PRO A 1 101 ? -29.172 -26.25 -10.266 1 95.69 101 PRO A O 1
ATOM 816 N N . THR A 1 102 ? -27.438 -26.25 -8.977 1 97.31 102 THR A N 1
ATOM 817 C CA . THR A 1 102 ? -26.531 -26.391 -10.117 1 97.31 102 THR A CA 1
ATOM 818 C C . THR A 1 102 ? -25.219 -27.047 -9.68 1 97.31 102 THR A C 1
ATOM 820 O O . THR A 1 102 ? -24.781 -26.875 -8.539 1 97.31 102 THR A O 1
ATOM 823 N N . LEU A 1 103 ? -24.656 -27.891 -10.562 1 98.06 103 LEU A N 1
ATOM 824 C CA . LEU A 1 103 ? -23.281 -28.344 -10.383 1 98.06 103 LEU A CA 1
ATOM 825 C C . LEU A 1 103 ? -22.297 -27.172 -10.492 1 98.06 103 LEU A C 1
ATOM 827 O O . LEU A 1 103 ? -22.562 -26.219 -11.219 1 98.06 103 LEU A O 1
ATOM 831 N N . LEU A 1 104 ? -21.25 -27.266 -9.758 1 98.69 104 LEU A N 1
ATOM 832 C CA . LEU A 1 104 ? -20.156 -26.312 -9.898 1 98.69 104 LEU A CA 1
ATOM 833 C C . LEU A 1 104 ? -18.922 -26.984 -10.492 1 98.69 104 LEU A C 1
ATOM 835 O O . LEU A 1 104 ? -18.266 -27.797 -9.828 1 98.69 104 LEU A O 1
ATOM 839 N N . LEU A 1 105 ? -18.641 -26.719 -11.727 1 98.75 105 LEU A N 1
ATOM 840 C CA . LEU A 1 105 ? -17.438 -27.141 -12.438 1 98.75 105 LEU A CA 1
ATOM 841 C C . LEU A 1 105 ? -16.438 -25.984 -12.555 1 98.75 105 LEU A C 1
ATOM 843 O O . LEU A 1 105 ? -16.719 -24.984 -13.211 1 98.75 105 LEU A O 1
ATOM 847 N N . GLY A 1 106 ? -15.32 -26.172 -11.852 1 98.56 106 GLY A N 1
ATOM 848 C CA . GLY A 1 106 ? -14.438 -25.016 -11.789 1 98.56 106 GLY A CA 1
ATOM 849 C C . GLY A 1 106 ? -12.984 -25.375 -12.047 1 98.56 106 GLY A C 1
ATOM 850 O O . GLY A 1 106 ? -12.656 -26.531 -12.305 1 98.56 106 GLY A O 1
ATOM 851 N N . GLY A 1 107 ? -12.195 -24.406 -12.109 1 98.56 107 GLY A N 1
ATOM 852 C CA . GLY A 1 107 ? -10.75 -24.469 -12.242 1 98.56 107 GLY A CA 1
ATOM 853 C C . GLY A 1 107 ? -10.031 -23.312 -11.594 1 98.56 107 GLY A C 1
ATOM 854 O O . GLY A 1 107 ? -10.523 -22.172 -11.625 1 98.56 107 GLY A O 1
ATOM 855 N N . SER A 1 108 ? -8.867 -23.609 -11.086 1 98.19 108 SER A N 1
ATOM 856 C CA . SER A 1 108 ? -8.078 -22.578 -10.406 1 98.19 108 SER A CA 1
ATOM 857 C C . SER A 1 108 ? -7.258 -21.766 -11.398 1 98.19 108 SER A C 1
ATOM 859 O O . SER A 1 108 ? -6.543 -22.328 -12.234 1 98.19 108 SER A O 1
ATOM 861 N N . ILE A 1 109 ? -7.426 -20.5 -11.383 1 98.38 109 ILE A N 1
ATOM 862 C CA . ILE A 1 109 ? -6.559 -19.5 -11.992 1 98.38 109 ILE A CA 1
ATOM 863 C C . ILE A 1 109 ? -6.055 -18.531 -10.922 1 98.38 109 ILE A C 1
ATOM 865 O O . ILE A 1 109 ? -6.824 -17.719 -10.406 1 98.38 109 ILE A O 1
ATOM 869 N N . HIS A 1 110 ? -4.801 -18.688 -10.555 1 97.56 110 HIS A N 1
ATOM 870 C CA . HIS A 1 110 ? -4.211 -17.734 -9.625 1 97.56 110 HIS A CA 1
ATOM 871 C C . HIS A 1 110 ? -3.803 -16.453 -10.352 1 97.56 110 HIS A C 1
ATOM 873 O O . HIS A 1 110 ? -2.863 -16.453 -11.148 1 97.56 110 HIS A O 1
ATOM 879 N N . TYR A 1 111 ? -4.434 -15.391 -10.047 1 98 111 TYR A N 1
ATOM 880 C CA . TYR A 1 111 ? -4.32 -14.148 -10.797 1 98 111 TYR A CA 1
ATOM 881 C C . TYR A 1 111 ? -2.885 -13.641 -10.797 1 98 111 TYR A C 1
ATOM 883 O O . TYR A 1 111 ? -2.395 -13.148 -11.82 1 98 111 TYR A O 1
ATOM 891 N N . PRO A 1 112 ? -2.096 -13.773 -9.727 1 98.06 112 PRO A N 1
ATOM 892 C CA . PRO A 1 112 ? -0.741 -13.219 -9.797 1 98.06 112 PRO A CA 1
ATOM 893 C C . PRO A 1 112 ? 0.212 -14.102 -10.609 1 98.06 112 PRO A C 1
ATOM 895 O O . PRO A 1 112 ? 1.342 -13.695 -10.891 1 98.06 112 PRO A O 1
ATOM 898 N N . ARG A 1 113 ? -0.189 -15.32 -10.977 1 97.88 113 ARG A N 1
ATOM 899 C CA . ARG A 1 113 ? 0.655 -16.188 -11.781 1 97.88 113 ARG A CA 1
ATOM 900 C C . ARG A 1 113 ? 0.455 -15.922 -13.273 1 97.88 113 ARG A C 1
ATOM 902 O O . ARG A 1 113 ? 0.969 -16.656 -14.117 1 97.88 113 ARG A O 1
ATOM 909 N N . SER A 1 114 ? -0.289 -14.961 -13.602 1 97.81 114 SER A N 1
ATOM 910 C CA . SER A 1 114 ? -0.47 -14.367 -14.922 1 97.81 114 SER A CA 1
ATOM 911 C C . SER A 1 114 ? -0.521 -12.844 -14.844 1 97.81 114 SER A C 1
ATOM 913 O O . SER A 1 114 ? -0.464 -12.273 -13.75 1 97.81 114 SER A O 1
ATOM 915 N N . SER A 1 115 ? -0.51 -12.164 -15.977 1 96.81 115 SER A N 1
ATOM 916 C CA . SER A 1 115 ? -0.602 -10.711 -16.016 1 96.81 115 SER A CA 1
ATOM 917 C C . SER A 1 115 ? -2.033 -10.25 -16.281 1 96.81 115 SER A C 1
ATOM 919 O O . SER A 1 115 ? -2.855 -11.023 -16.766 1 96.81 115 SER A O 1
ATOM 921 N N . PRO A 1 116 ? -2.377 -9.016 -15.906 1 95.69 116 PRO A N 1
ATOM 922 C CA . PRO A 1 116 ? -3.721 -8.5 -16.172 1 95.69 116 PRO A CA 1
ATOM 923 C C . PRO A 1 116 ? -4.125 -8.633 -17.641 1 95.69 116 PRO A C 1
ATOM 925 O O . PRO A 1 116 ? -5.285 -8.906 -17.938 1 95.69 116 PRO A O 1
ATOM 928 N N . GLY A 1 117 ? -3.172 -8.508 -18.5 1 95.69 117 GLY A N 1
ATOM 929 C CA . GLY A 1 117 ? -3.465 -8.617 -19.922 1 95.69 117 GLY A CA 1
ATOM 930 C C . GLY A 1 117 ? -3.895 -10.008 -20.344 1 95.69 117 GLY A C 1
ATOM 931 O O . GLY A 1 117 ? -4.52 -10.188 -21.391 1 95.69 117 GLY A O 1
ATOM 932 N N . GLN A 1 118 ? -3.656 -10.984 -19.5 1 96.88 118 GLN A N 1
ATOM 933 C CA . GLN A 1 118 ? -3.967 -12.375 -19.828 1 96.88 118 GLN A CA 1
ATOM 934 C C . GLN A 1 118 ? -5.305 -12.789 -19.219 1 96.88 118 GLN A C 1
ATOM 936 O O . GLN A 1 118 ? -5.887 -13.797 -19.641 1 96.88 118 GLN A O 1
ATOM 941 N N . TRP A 1 119 ? -5.793 -12.102 -18.281 1 98.06 119 TRP A N 1
ATOM 942 C CA . TRP A 1 119 ? -6.895 -12.562 -17.438 1 98.06 119 TRP A CA 1
ATOM 943 C C . TRP A 1 119 ? -8.148 -12.805 -18.266 1 98.06 119 TRP A C 1
ATOM 945 O O . TRP A 1 119 ? -8.789 -13.859 -18.156 1 98.06 119 TRP A O 1
ATOM 955 N N . LYS A 1 120 ? -8.5 -11.844 -19.125 1 96.25 120 LYS A N 1
ATOM 956 C CA . LYS A 1 120 ? -9.727 -11.961 -19.906 1 96.25 120 LYS A CA 1
ATOM 957 C C . LYS A 1 120 ? -9.703 -13.219 -20.766 1 96.25 120 LYS A C 1
ATOM 959 O O . LYS A 1 120 ? -10.68 -13.977 -20.797 1 96.25 120 LYS A O 1
ATOM 964 N N . GLN A 1 121 ? -8.594 -13.445 -21.391 1 95.69 121 GLN A N 1
ATOM 965 C CA . GLN A 1 121 ? -8.477 -14.617 -22.25 1 95.69 121 GLN A CA 1
ATOM 966 C C . GLN A 1 121 ? -8.547 -15.906 -21.438 1 95.69 121 GLN A C 1
ATOM 968 O O . GLN A 1 121 ? -9.211 -16.875 -21.844 1 95.69 121 GLN A O 1
ATOM 973 N N . LEU A 1 122 ? -7.863 -15.984 -20.359 1 98.19 122 LEU A N 1
ATOM 974 C CA . LEU A 1 122 ? -7.867 -17.172 -19.516 1 98.19 122 LEU A CA 1
ATOM 975 C C . LEU A 1 122 ? -9.273 -17.5 -19.031 1 98.19 122 LEU A C 1
ATOM 977 O O . LEU A 1 122 ? -9.703 -18.656 -19.062 1 98.19 122 LEU A O 1
ATOM 981 N N . LEU A 1 123 ? -9.992 -16.469 -18.641 1 98.38 123 LEU A N 1
ATOM 982 C CA . LEU A 1 123 ? -11.352 -16.625 -18.141 1 98.38 123 LEU A CA 1
ATOM 983 C C . LEU A 1 123 ? -12.289 -17.047 -19.266 1 98.38 123 LEU A C 1
ATOM 985 O O . LEU A 1 123 ? -13.18 -17.875 -19.062 1 98.38 123 LEU A O 1
ATOM 989 N N . GLN A 1 124 ? -12.078 -16.531 -20.453 1 96.81 124 GLN A N 1
ATOM 990 C CA . GLN A 1 124 ? -12.867 -16.938 -21.625 1 96.81 124 GLN A CA 1
ATOM 991 C C . GLN A 1 124 ? -12.648 -18.406 -21.953 1 96.81 124 GLN A C 1
ATOM 993 O O . GLN A 1 124 ? -13.594 -19.109 -22.328 1 96.81 124 GLN A O 1
ATOM 998 N N . GLU A 1 125 ? -11.438 -18.812 -21.859 1 97.5 125 GLU A N 1
ATOM 999 C CA . GLU A 1 125 ? -11.141 -20.219 -22.109 1 97.5 125 GLU A CA 1
ATOM 1000 C C . GLU A 1 125 ? -11.844 -21.109 -21.109 1 97.5 125 GLU A C 1
ATOM 1002 O O . GLU A 1 125 ? -12.375 -22.172 -21.469 1 97.5 125 GLU A O 1
ATOM 1007 N N . ALA A 1 126 ? -11.828 -20.719 -19.859 1 98.5 126 ALA A N 1
ATOM 1008 C CA . ALA A 1 126 ? -12.516 -21.5 -18.844 1 98.5 126 ALA A CA 1
ATOM 1009 C C . ALA A 1 126 ? -14.008 -21.609 -19.141 1 98.5 126 ALA A C 1
ATOM 1011 O O . ALA A 1 126 ? -14.586 -22.703 -19.062 1 98.5 126 ALA A O 1
ATOM 1012 N N . LYS A 1 127 ? -14.586 -20.516 -19.531 1 97.5 127 LYS A N 1
ATOM 1013 C CA . LYS A 1 127 ? -15.992 -20.5 -19.891 1 97.5 127 LYS A CA 1
ATOM 1014 C C . LYS A 1 127 ? -16.266 -21.406 -21.094 1 97.5 127 LYS A C 1
ATOM 1016 O O . LYS A 1 127 ? -17.219 -22.188 -21.094 1 97.5 127 LYS A O 1
ATOM 1021 N N . ARG A 1 128 ? -15.422 -21.344 -22.031 1 96.56 128 ARG A N 1
ATOM 1022 C CA . ARG A 1 128 ? -15.547 -22.141 -23.25 1 96.56 128 ARG A CA 1
ATOM 1023 C C . ARG A 1 128 ? -15.469 -23.625 -22.922 1 96.56 128 ARG A C 1
ATOM 1025 O O . ARG A 1 128 ? -16.125 -24.453 -23.578 1 96.56 128 ARG A O 1
ATOM 1032 N N . ASP A 1 129 ? -14.727 -23.938 -21.938 1 98.19 129 ASP A N 1
ATOM 1033 C CA . ASP A 1 129 ? -14.523 -25.344 -21.578 1 98.19 129 ASP A CA 1
ATOM 1034 C C . ASP A 1 129 ? -15.648 -25.828 -20.672 1 98.19 129 ASP A C 1
ATOM 1036 O O . ASP A 1 129 ? -15.586 -26.953 -20.141 1 98.19 129 ASP A O 1
ATOM 1040 N N . GLY A 1 130 ? -16.641 -24.984 -20.422 1 98.25 130 GLY A N 1
ATOM 1041 C CA . GLY A 1 130 ? -17.828 -25.406 -19.703 1 98.25 130 GLY A CA 1
ATOM 1042 C C . GLY A 1 130 ? -17.75 -25.141 -18.219 1 98.25 130 GLY A C 1
ATOM 1043 O O . GLY A 1 130 ? -18.656 -25.516 -17.469 1 98.25 130 GLY A O 1
ATOM 1044 N N . LEU A 1 131 ? -16.719 -24.469 -17.719 1 98.75 131 LEU A N 1
ATOM 1045 C CA . LEU A 1 131 ? -16.625 -24.141 -16.297 1 98.75 131 LEU A CA 1
ATOM 1046 C C . LEU A 1 131 ? -17.562 -22.984 -15.945 1 98.75 131 LEU A C 1
ATOM 1048 O O . LEU A 1 131 ? -17.828 -22.125 -16.781 1 98.75 131 LEU A O 1
ATOM 1052 N N . ASN A 1 132 ? -18.078 -22.969 -14.703 1 98.62 132 ASN A N 1
ATOM 1053 C CA . ASN A 1 132 ? -18.953 -21.875 -14.32 1 98.62 132 ASN A CA 1
ATOM 1054 C C . ASN A 1 132 ? -18.422 -21.156 -13.078 1 98.62 132 ASN A C 1
ATOM 1056 O O . ASN A 1 132 ? -19.078 -20.219 -12.586 1 98.62 132 ASN A O 1
ATOM 1060 N N . HIS A 1 133 ? -17.266 -21.594 -12.547 1 98.38 133 HIS A N 1
ATOM 1061 C CA . HIS A 1 133 ? -16.656 -20.797 -11.5 1 98.38 133 HIS A CA 1
ATOM 1062 C C . HIS A 1 133 ? -15.125 -20.891 -11.555 1 98.38 133 HIS A C 1
ATOM 1064 O O . HIS A 1 133 ? -14.586 -21.844 -12.117 1 98.38 133 HIS A O 1
ATOM 1070 N N . ILE A 1 134 ? -14.477 -19.875 -11.109 1 98.81 134 ILE A N 1
ATOM 1071 C CA . ILE A 1 134 ? -13.023 -19.812 -10.953 1 98.81 134 ILE A CA 1
ATOM 1072 C C . ILE A 1 134 ? -12.664 -19.781 -9.469 1 98.81 134 ILE A C 1
ATOM 1074 O O . ILE A 1 134 ? -13.273 -19.047 -8.695 1 98.81 134 ILE A O 1
ATOM 1078 N N . GLU A 1 135 ? -11.781 -20.688 -9.125 1 98.44 135 GLU A N 1
ATOM 1079 C CA . GLU A 1 135 ? -11.219 -20.672 -7.777 1 98.44 135 GLU A CA 1
ATOM 1080 C C . GLU A 1 135 ? -9.883 -19.938 -7.738 1 98.44 135 GLU A C 1
ATOM 1082 O O . GLU A 1 135 ? -9.062 -20.078 -8.648 1 98.44 135 GLU A O 1
ATOM 1087 N N . MET A 1 136 ? -9.648 -19.141 -6.715 1 97.81 136 MET A N 1
ATOM 1088 C CA . MET A 1 136 ? -8.391 -18.406 -6.562 1 97.81 136 MET A CA 1
ATOM 1089 C C . MET A 1 136 ? -8.055 -18.219 -5.09 1 97.81 136 MET A C 1
ATOM 1091 O O . MET A 1 136 ? -8.945 -18.219 -4.238 1 97.81 136 MET A O 1
ATOM 1095 N N . TYR A 1 137 ? -6.77 -18.094 -4.805 1 97.88 137 TYR A N 1
ATOM 1096 C CA . TYR A 1 137 ? -6.297 -17.719 -3.477 1 97.88 137 TYR A CA 1
ATOM 1097 C C . TYR A 1 137 ? -6.133 -16.203 -3.365 1 97.88 137 TYR A C 1
ATOM 1099 O O . TYR A 1 137 ? -5.98 -15.516 -4.375 1 97.88 137 TYR A O 1
ATOM 1107 N N . VAL A 1 138 ? -6.285 -15.688 -2.213 1 98.31 138 VAL A N 1
ATOM 1108 C CA . VAL A 1 138 ? -5.781 -14.367 -1.847 1 98.31 138 VAL A CA 1
ATOM 1109 C C . VAL A 1 138 ? -4.418 -14.5 -1.176 1 98.31 138 VAL A C 1
ATOM 1111 O O . VAL A 1 138 ? -4.281 -15.18 -0.156 1 98.31 138 VAL A O 1
ATOM 1114 N N . PHE A 1 139 ? -3.387 -13.914 -1.734 1 98.06 139 PHE A N 1
ATOM 1115 C CA . PHE A 1 139 ? -2.02 -14.062 -1.247 1 98.06 139 PHE A CA 1
ATOM 1116 C C . PHE A 1 139 ? -1.641 -12.898 -0.339 1 98.06 139 PHE A C 1
ATOM 1118 O O . PHE A 1 139 ? -1.371 -11.797 -0.816 1 98.06 139 PHE A O 1
ATOM 1125 N N . TRP A 1 140 ? -1.578 -13.148 0.976 1 97.88 140 TRP A N 1
ATOM 1126 C CA . TRP A 1 140 ? -1.352 -12.094 1.965 1 97.88 140 TRP A CA 1
ATOM 1127 C C . TRP A 1 140 ? -0.052 -11.352 1.68 1 97.88 140 TRP A C 1
ATOM 1129 O O . TRP A 1 140 ? -0.03 -10.117 1.646 1 97.88 140 TRP A O 1
ATOM 1139 N N . ASN A 1 141 ? 1.06 -12.023 1.423 1 96.81 141 ASN A N 1
ATOM 1140 C CA . ASN A 1 141 ? 2.359 -11.375 1.269 1 96.81 141 ASN A CA 1
ATOM 1141 C C . ASN A 1 141 ? 2.49 -10.695 -0.09 1 96.81 141 ASN A C 1
ATOM 1143 O O . ASN A 1 141 ? 3.463 -9.984 -0.34 1 96.81 141 ASN A O 1
ATOM 1147 N N . LEU A 1 142 ? 1.543 -10.953 -1.026 1 97.5 142 LEU A N 1
ATOM 1148 C CA . LEU A 1 142 ? 1.452 -10.164 -2.25 1 97.5 142 LEU A CA 1
ATOM 1149 C C . LEU A 1 142 ? 0.805 -8.812 -1.975 1 97.5 142 LEU A C 1
ATOM 1151 O O . LEU A 1 142 ? 1.262 -7.781 -2.482 1 97.5 142 LEU A O 1
ATOM 1155 N N . HIS A 1 143 ? -0.227 -8.805 -1.186 1 97.69 143 HIS A N 1
ATOM 1156 C CA . HIS A 1 143 ? -1.083 -7.637 -0.997 1 97.69 143 HIS A CA 1
ATOM 1157 C C . HIS A 1 143 ? -0.579 -6.762 0.146 1 97.69 143 HIS A C 1
ATOM 1159 O O . HIS A 1 143 ? -0.833 -5.559 0.169 1 97.69 143 HIS A O 1
ATOM 1165 N N . GLU A 1 144 ? 0.093 -7.328 1.091 1 97.06 144 GLU A N 1
ATOM 1166 C CA . GLU A 1 144 ? 0.58 -6.574 2.244 1 97.06 144 GLU A CA 1
ATOM 1167 C C . GLU A 1 144 ? 2.029 -6.93 2.562 1 97.06 144 GLU A C 1
ATOM 1169 O O . GLU A 1 144 ? 2.32 -7.469 3.633 1 97.06 144 GLU A O 1
ATOM 1174 N N . GLN A 1 145 ? 2.938 -6.555 1.703 1 93.81 145 GLN A N 1
ATOM 1175 C CA . GLN A 1 145 ? 4.355 -6.855 1.867 1 93.81 145 GLN A CA 1
ATOM 1176 C C . GLN A 1 145 ? 4.934 -6.129 3.078 1 93.81 145 GLN A C 1
ATOM 1178 O O . GLN A 1 145 ? 5.883 -6.609 3.703 1 93.81 145 GLN A O 1
ATOM 1183 N N . GLU A 1 146 ? 4.352 -4.969 3.389 1 93.44 146 GLU A N 1
ATOM 1184 C CA . GLU A 1 146 ? 4.598 -4.215 4.617 1 93.44 146 GLU A CA 1
ATOM 1185 C C . GLU A 1 146 ? 3.314 -4.035 5.422 1 93.44 146 GLU A C 1
ATOM 1187 O O . GLU A 1 146 ? 2.252 -3.781 4.852 1 93.44 146 GLU A O 1
ATOM 1192 N N . ARG A 1 147 ? 3.486 -4.246 6.695 1 94.69 147 ARG A N 1
ATOM 1193 C CA . ARG A 1 147 ? 2.281 -4.203 7.516 1 94.69 147 ARG A CA 1
ATOM 1194 C C . ARG A 1 147 ? 1.559 -2.869 7.359 1 94.69 147 ARG A C 1
ATOM 1196 O O . ARG A 1 147 ? 2.148 -1.808 7.574 1 94.69 147 ARG A O 1
ATOM 1203 N N . GLY A 1 148 ? 0.338 -2.92 6.883 1 94.31 148 GLY A N 1
ATOM 1204 C CA . GLY A 1 148 ? -0.503 -1.74 6.75 1 94.31 148 GLY A CA 1
ATOM 1205 C C . GLY A 1 148 ? -0.426 -1.102 5.379 1 94.31 148 GLY A C 1
ATOM 1206 O O . GLY A 1 148 ? -1.172 -0.166 5.078 1 94.31 148 GLY A O 1
ATOM 1207 N N . VAL A 1 149 ? 0.428 -1.576 4.531 1 95.44 149 VAL A N 1
ATOM 1208 C CA . VAL A 1 149 ? 0.542 -1.081 3.164 1 95.44 149 VAL A CA 1
ATOM 1209 C C . VAL A 1 149 ? 0.039 -2.141 2.186 1 95.44 149 VAL A C 1
ATOM 1211 O O . VAL A 1 149 ? 0.632 -3.215 2.066 1 95.44 149 VAL A O 1
ATOM 1214 N N . TYR A 1 150 ? -1.005 -1.864 1.455 1 96.06 150 TYR A N 1
ATOM 1215 C CA . TYR A 1 150 ? -1.661 -2.852 0.606 1 96.06 150 TYR A CA 1
ATOM 1216 C C . TYR A 1 150 ? -1.389 -2.572 -0.867 1 96.06 150 TYR A C 1
ATOM 1218 O O . TYR A 1 150 ? -1.465 -1.425 -1.312 1 96.06 150 TYR A O 1
ATOM 1226 N N . ASN A 1 151 ? -1.061 -3.562 -1.561 1 96.25 151 ASN A N 1
ATOM 1227 C CA . ASN A 1 151 ? -0.77 -3.504 -2.988 1 96.25 151 ASN A CA 1
ATOM 1228 C C . ASN A 1 151 ? -1.905 -4.098 -3.818 1 96.25 151 ASN A C 1
ATOM 1230 O O . ASN A 1 151 ? -2.234 -5.277 -3.674 1 96.25 151 ASN A O 1
ATOM 1234 N N . PHE A 1 152 ? -2.518 -3.322 -4.703 1 96.19 152 PHE A N 1
ATOM 1235 C CA . PHE A 1 152 ? -3.549 -3.783 -5.625 1 96.19 152 PHE A CA 1
ATOM 1236 C C . PHE A 1 152 ? -3.221 -3.375 -7.055 1 96.19 152 PHE A C 1
ATOM 1238 O O . PHE A 1 152 ? -4.121 -3.16 -7.867 1 96.19 152 PHE A O 1
ATOM 1245 N N . ALA A 1 153 ? -1.906 -3.229 -7.332 1 93 153 ALA A N 1
ATOM 1246 C CA . ALA A 1 153 ? -1.445 -2.832 -8.656 1 93 153 ALA A CA 1
ATOM 1247 C C . ALA A 1 153 ? -1.003 -4.043 -9.469 1 93 153 ALA A C 1
ATOM 1249 O O . ALA A 1 153 ? -0.647 -5.082 -8.906 1 93 153 ALA A O 1
ATOM 1250 N N . GLY A 1 154 ? -1.057 -3.912 -10.781 1 94.25 154 GLY A N 1
ATOM 1251 C CA . GLY A 1 154 ? -0.551 -4.957 -11.656 1 94.25 154 GLY A CA 1
ATOM 1252 C C . GLY A 1 154 ? -1.201 -6.305 -11.414 1 94.25 154 GLY A C 1
ATOM 1253 O O . GLY A 1 154 ? -2.43 -6.414 -11.398 1 94.25 154 GLY A O 1
ATOM 1254 N N . ASN A 1 155 ? -0.331 -7.277 -11.148 1 96.25 155 ASN A N 1
ATOM 1255 C CA . ASN A 1 155 ? -0.823 -8.641 -10.953 1 96.25 155 ASN A CA 1
ATOM 1256 C C . ASN A 1 155 ? -1.56 -8.781 -9.617 1 96.25 155 ASN A C 1
ATOM 1258 O O . ASN A 1 155 ? -2.252 -9.773 -9.391 1 96.25 155 ASN A O 1
ATOM 1262 N N . ALA A 1 156 ? -1.482 -7.766 -8.797 1 97.38 156 ALA A N 1
ATOM 1263 C CA . ALA A 1 156 ? -2.146 -7.812 -7.5 1 97.38 156 ALA A CA 1
ATOM 1264 C C . ALA A 1 156 ? -3.523 -7.156 -7.562 1 97.38 156 ALA A C 1
ATOM 1266 O O . ALA A 1 156 ? -4.234 -7.094 -6.559 1 97.38 156 ALA A O 1
ATOM 1267 N N . ASN A 1 157 ? -3.918 -6.641 -8.742 1 95.94 157 ASN A N 1
ATOM 1268 C CA . ASN A 1 157 ? -5.207 -5.969 -8.875 1 95.94 157 ASN A CA 1
ATOM 1269 C C . ASN A 1 157 ? -6.363 -6.957 -8.812 1 95.94 157 ASN A C 1
ATOM 1271 O O . ASN A 1 157 ? -7.016 -7.223 -9.828 1 95.94 157 ASN A O 1
ATOM 1275 N N . ILE A 1 158 ? -6.711 -7.395 -7.684 1 97.19 158 ILE A N 1
ATOM 1276 C CA . ILE A 1 158 ? -7.645 -8.492 -7.453 1 97.19 158 ILE A CA 1
ATOM 1277 C C . ILE A 1 158 ? -9.055 -8.062 -7.832 1 97.19 158 ILE A C 1
ATOM 1279 O O . ILE A 1 158 ? -9.844 -8.867 -8.336 1 97.19 158 ILE A O 1
ATOM 1283 N N . THR A 1 159 ? -9.461 -6.812 -7.625 1 93.44 159 THR A N 1
ATOM 1284 C CA . THR A 1 159 ? -10.812 -6.363 -7.945 1 93.44 159 THR A CA 1
ATOM 1285 C C . THR A 1 159 ? -11.031 -6.348 -9.453 1 93.44 159 THR A C 1
ATOM 1287 O O . THR A 1 159 ? -12.133 -6.641 -9.93 1 93.44 159 THR A O 1
ATOM 1290 N N . GLN A 1 160 ? -9.961 -5.969 -10.203 1 93.62 160 GLN A N 1
ATOM 1291 C CA . GLN A 1 160 ? -10.078 -6.07 -11.656 1 93.62 160 GLN A CA 1
ATOM 1292 C C . GLN A 1 160 ? -10.32 -7.512 -12.086 1 93.62 160 GLN A C 1
ATOM 1294 O O . GLN A 1 160 ? -11.086 -7.766 -13.016 1 93.62 160 GLN A O 1
ATOM 1299 N N . PHE A 1 161 ? -9.672 -8.438 -11.445 1 98.06 161 PHE A N 1
ATOM 1300 C CA . PHE A 1 161 ? -9.883 -9.844 -11.758 1 98.06 161 PHE A CA 1
ATOM 1301 C C . PHE A 1 161 ? -11.312 -10.266 -11.453 1 98.06 161 PHE A C 1
ATOM 1303 O O . PHE A 1 161 ? -11.938 -10.977 -12.25 1 98.06 161 PHE A O 1
ATOM 1310 N N . TYR A 1 162 ? -11.898 -9.758 -10.297 1 97.44 162 TYR A N 1
ATOM 1311 C CA . TYR A 1 162 ? -13.297 -10.016 -9.969 1 97.44 162 TYR A CA 1
ATOM 1312 C C . TYR A 1 162 ? -14.219 -9.5 -11.07 1 97.44 162 TYR A C 1
ATOM 1314 O O . TYR A 1 162 ? -15.141 -10.195 -11.492 1 97.44 162 TYR A O 1
ATOM 1322 N N . GLU A 1 163 ? -13.93 -8.328 -11.508 1 95.06 163 GLU A N 1
ATOM 1323 C CA . GLU A 1 163 ? -14.742 -7.68 -12.531 1 95.06 163 GLU A CA 1
ATOM 1324 C C . GLU A 1 163 ? -14.719 -8.469 -13.836 1 95.06 163 GLU A C 1
ATOM 1326 O O . GLU A 1 163 ? -15.758 -8.664 -14.469 1 95.06 163 GLU A O 1
ATOM 1331 N N . LEU A 1 164 ? -13.547 -8.914 -14.188 1 96.56 164 LEU A N 1
ATOM 1332 C CA . LEU A 1 164 ? -13.398 -9.656 -15.43 1 96.56 164 LEU A CA 1
ATOM 1333 C C . LEU A 1 164 ? -14.109 -11.008 -15.344 1 96.56 164 LEU A C 1
ATOM 1335 O O . LEU A 1 164 ? -14.695 -11.469 -16.328 1 96.56 164 LEU A O 1
ATOM 1339 N N . ALA A 1 165 ? -14.016 -11.656 -14.18 1 98.31 165 ALA A N 1
ATOM 1340 C CA . ALA A 1 165 ? -14.742 -12.906 -14 1 98.31 165 ALA A CA 1
ATOM 1341 C C . ALA A 1 165 ? -16.234 -12.703 -14.172 1 98.31 165 ALA A C 1
ATOM 1343 O O . ALA A 1 165 ? -16.906 -13.484 -14.859 1 98.31 165 ALA A O 1
ATOM 1344 N N . ALA A 1 166 ? -16.734 -11.609 -13.562 1 96.94 166 ALA A N 1
ATOM 1345 C CA . ALA A 1 166 ? -18.156 -11.266 -13.703 1 96.94 166 ALA A CA 1
ATOM 1346 C C . ALA A 1 166 ? -18.5 -11 -15.164 1 96.94 166 ALA A C 1
ATOM 1348 O O . ALA A 1 166 ? -19.516 -11.484 -15.656 1 96.94 166 ALA A O 1
ATOM 1349 N N . GLU A 1 167 ? -17.641 -10.281 -15.844 1 95.31 167 GLU A N 1
ATOM 1350 C CA . GLU A 1 167 ? -17.844 -9.953 -17.25 1 95.31 167 GLU A CA 1
ATOM 1351 C C . GLU A 1 167 ? -17.906 -11.211 -18.109 1 95.31 167 GLU A C 1
ATOM 1353 O O . GLU A 1 167 ? -18.672 -11.281 -19.062 1 95.31 167 GLU A O 1
ATOM 1358 N N . MET A 1 168 ? -17.141 -12.227 -17.719 1 96.44 168 MET A N 1
ATOM 1359 C CA . MET A 1 168 ? -17.094 -13.469 -18.484 1 96.44 168 MET A CA 1
ATOM 1360 C C . MET A 1 168 ? -18.203 -14.422 -18.062 1 96.44 168 MET A C 1
ATOM 1362 O O . MET A 1 168 ? -18.328 -15.523 -18.594 1 96.44 168 MET A O 1
ATOM 1366 N N . GLY A 1 169 ? -18.969 -14 -17.047 1 97 169 GLY A N 1
ATOM 1367 C CA . GLY A 1 169 ? -20.109 -14.797 -16.609 1 97 169 GLY A CA 1
ATOM 1368 C C . GLY A 1 169 ? -19.719 -15.961 -15.711 1 97 169 GLY A C 1
ATOM 1369 O O . GLY A 1 169 ? -20.359 -17.016 -15.758 1 97 169 GLY A O 1
ATOM 1370 N N . LEU A 1 170 ? -18.688 -15.789 -14.961 1 98.62 170 LEU A N 1
ATOM 1371 C CA . LEU A 1 170 ? -18.188 -16.859 -14.094 1 98.62 170 LEU A CA 1
ATOM 1372 C C . LEU A 1 170 ? -18.391 -16.5 -12.625 1 98.62 170 LEU A C 1
ATOM 1374 O O . LEU A 1 170 ? -18.219 -15.344 -12.227 1 98.62 170 LEU A O 1
ATOM 1378 N N . PHE A 1 171 ? -18.812 -17.422 -11.82 1 98.75 171 PHE A N 1
ATOM 1379 C CA . PHE A 1 171 ? -18.797 -17.281 -10.375 1 98.75 171 PHE A CA 1
ATOM 1380 C C . PHE A 1 171 ? -17.375 -17.359 -9.836 1 98.75 171 PHE A C 1
ATOM 1382 O O . PHE A 1 171 ? -16.453 -17.734 -10.57 1 98.75 171 PHE A O 1
ATOM 1389 N N . LEU A 1 172 ? -17.234 -16.938 -8.594 1 98.81 172 LEU A N 1
ATOM 1390 C CA . LEU A 1 172 ? -15.922 -16.984 -7.969 1 98.81 172 LEU A CA 1
ATOM 1391 C C . LEU A 1 172 ? -15.969 -17.734 -6.641 1 98.81 172 LEU A C 1
ATOM 1393 O O . LEU A 1 172 ? -16.906 -17.562 -5.863 1 98.81 172 LEU A O 1
ATOM 1397 N N . HIS A 1 173 ? -15.062 -18.656 -6.477 1 98.81 173 HIS A N 1
ATOM 1398 C CA . HIS A 1 173 ? -14.672 -19.203 -5.188 1 98.81 173 HIS A CA 1
ATOM 1399 C C . HIS A 1 173 ? -13.383 -18.578 -4.684 1 98.81 173 HIS A C 1
ATOM 1401 O O . HIS A 1 173 ? -12.297 -18.906 -5.172 1 98.81 173 HIS A O 1
ATOM 1407 N N . VAL A 1 174 ? -13.516 -17.656 -3.727 1 98.69 174 VAL A N 1
ATOM 1408 C CA . VAL A 1 174 ? -12.359 -16.906 -3.246 1 98.69 174 VAL A CA 1
ATOM 1409 C C . VAL A 1 174 ? -11.828 -17.547 -1.964 1 98.69 174 VAL A C 1
ATOM 1411 O O . VAL A 1 174 ? -12.516 -17.562 -0.944 1 98.69 174 VAL A O 1
ATOM 1414 N N . ARG A 1 175 ? -10.664 -18.047 -2.055 1 98.44 175 ARG A N 1
ATOM 1415 C CA . ARG A 1 175 ? -10 -18.609 -0.886 1 98.44 175 ARG A CA 1
ATOM 1416 C C . ARG A 1 175 ? -9.18 -17.562 -0.157 1 98.44 175 ARG A C 1
ATOM 1418 O O . ARG A 1 175 ? -7.977 -17.422 -0.405 1 98.44 175 ARG A O 1
ATOM 1425 N N . PHE A 1 176 ? -9.797 -16.906 0.803 1 97.25 176 PHE A N 1
ATOM 1426 C CA . PHE A 1 176 ? -9.203 -15.766 1.497 1 97.25 176 PHE A CA 1
ATOM 1427 C C . PHE A 1 176 ? -8.031 -16.219 2.365 1 97.25 176 PHE A C 1
ATOM 1429 O O . PHE A 1 176 ? -7.082 -15.461 2.576 1 97.25 176 PHE A O 1
ATOM 1436 N N . GLY A 1 177 ? -8.047 -17.547 2.869 1 84.62 177 GLY A N 1
ATOM 1437 C CA . GLY A 1 177 ? -6.949 -18.062 3.678 1 84.62 177 GLY A CA 1
ATOM 1438 C C . GLY A 1 177 ? -7.031 -17.641 5.133 1 84.62 177 GLY A C 1
ATOM 1439 O O . GLY A 1 177 ? -8.062 -17.812 5.777 1 84.62 177 GLY A O 1
ATOM 1440 N N . PRO A 1 178 ? -5.703 -17.094 5.637 1 87.31 178 PRO A N 1
ATOM 1441 C CA . PRO A 1 178 ? -4.773 -16.406 4.727 1 87.31 178 PRO A CA 1
ATOM 1442 C C . PRO A 1 178 ? -3.615 -17.312 4.297 1 87.31 178 PRO A C 1
ATOM 1444 O O . PRO A 1 178 ? -2.852 -16.953 3.398 1 87.31 178 PRO A O 1
ATOM 1447 N N . TYR A 1 179 ? -3.445 -18.547 4.934 1 95.62 179 TYR A N 1
ATOM 1448 C CA . TYR A 1 179 ? -2.465 -19.516 4.445 1 95.62 179 TYR A CA 1
ATOM 1449 C C . TYR A 1 179 ? -2.945 -20.172 3.158 1 95.62 179 TYR A C 1
ATOM 1451 O O . TYR A 1 179 ? -4.09 -20.625 3.076 1 95.62 179 TYR A O 1
ATOM 1459 N N . VAL A 1 180 ? -2.014 -20.266 2.146 1 96.31 180 VAL A N 1
ATOM 1460 C CA . VAL A 1 180 ? -2.484 -20.734 0.85 1 96.31 180 VAL A CA 1
ATOM 1461 C C . VAL A 1 180 ? -1.674 -21.953 0.419 1 96.31 180 VAL A C 1
ATOM 1463 O O . VAL A 1 180 ? -2.088 -22.703 -0.47 1 96.31 180 VAL A O 1
ATOM 1466 N N . CYS A 1 181 ? -0.464 -22.188 1.032 1 94.69 181 CYS A N 1
ATOM 1467 C CA . CYS A 1 181 ? 0.501 -23.156 0.53 1 94.69 181 CYS A CA 1
ATOM 1468 C C . CYS A 1 181 ? 0.87 -22.859 -0.919 1 94.69 181 CYS A C 1
ATOM 1470 O O . CYS A 1 181 ? 1.741 -22.031 -1.186 1 94.69 181 CYS A O 1
ATOM 1472 N N . ALA A 1 182 ? 0.038 -23.359 -1.887 1 94.88 182 ALA A N 1
ATOM 1473 C CA . ALA A 1 182 ? 0.095 -23.125 -3.328 1 94.88 182 ALA A CA 1
ATOM 1474 C C . ALA A 1 182 ? 1.536 -23.125 -3.828 1 94.88 182 ALA A C 1
ATOM 1476 O O . ALA A 1 182 ? 1.827 -22.594 -4.902 1 94.88 182 ALA A O 1
ATOM 1477 N N . GLU A 1 183 ? 2.541 -23.766 -2.906 1 95.12 183 GLU A N 1
ATOM 1478 C CA . GLU A 1 183 ? 3.967 -23.688 -3.209 1 95.12 183 GLU A CA 1
ATOM 1479 C C . GLU A 1 183 ? 4.391 -22.266 -3.545 1 95.12 183 GLU A C 1
ATOM 1481 O O . GLU A 1 183 ? 5.223 -22.047 -4.426 1 95.12 183 GLU A O 1
ATOM 1486 N N . TRP A 1 184 ? 3.623 -21.406 -2.939 1 95.94 184 TRP A N 1
ATOM 1487 C CA . TRP A 1 184 ? 3.908 -19.969 -2.973 1 95.94 184 TRP A CA 1
ATOM 1488 C C . TRP A 1 184 ? 4.883 -19.578 -1.868 1 95.94 184 TRP A C 1
ATOM 1490 O O . TRP A 1 184 ? 4.883 -20.188 -0.791 1 95.94 184 TRP A O 1
ATOM 1500 N N . HIS A 1 185 ? 5.668 -18.672 -2.148 1 95.31 185 HIS A N 1
ATOM 1501 C CA . HIS A 1 185 ? 6.672 -18.156 -1.228 1 95.31 185 HIS A CA 1
ATOM 1502 C C . HIS A 1 185 ? 6.09 -17.953 0.169 1 95.31 185 HIS A C 1
ATOM 1504 O O . HIS A 1 185 ? 5.148 -17.188 0.35 1 95.31 185 HIS A O 1
ATOM 1510 N N . ASN A 1 186 ? 6.594 -18.75 1.178 1 95.5 186 ASN A N 1
ATOM 1511 C CA . ASN A 1 186 ? 6.211 -18.703 2.584 1 95.5 186 ASN A CA 1
ATOM 1512 C C . ASN A 1 186 ? 4.73 -19.031 2.775 1 95.5 186 ASN A C 1
ATOM 1514 O O . ASN A 1 186 ? 4.121 -18.609 3.76 1 95.5 186 ASN A O 1
ATOM 1518 N N . GLY A 1 187 ? 4.133 -19.703 1.823 1 96 187 GLY A N 1
ATOM 1519 C CA . GLY A 1 187 ? 2.73 -20.078 1.908 1 96 187 GLY A CA 1
ATOM 1520 C C . GLY A 1 187 ? 1.789 -18.891 1.827 1 96 187 GLY A C 1
ATOM 1521 O O . GLY A 1 187 ? 0.687 -18.938 2.375 1 96 187 GLY A O 1
ATOM 1522 N N . GLY A 1 188 ? 2.209 -17.812 1.289 1 96.69 188 GLY A N 1
ATOM 1523 C CA . GLY A 1 188 ? 1.393 -16.625 1.129 1 96.69 188 GLY A CA 1
ATOM 1524 C C . GLY A 1 188 ? 1.421 -15.711 2.344 1 96.69 188 GLY A C 1
ATOM 1525 O O . GLY A 1 188 ? 0.788 -14.656 2.348 1 96.69 188 GLY A O 1
ATOM 1526 N N . LEU A 1 189 ? 2.17 -16.031 3.379 1 96.94 189 LEU A N 1
ATOM 1527 C CA . LEU A 1 189 ? 2.221 -15.258 4.609 1 96.94 189 LEU A CA 1
ATOM 1528 C C . LEU A 1 189 ? 3.373 -14.258 4.57 1 96.94 189 LEU A C 1
ATOM 1530 O O . LEU A 1 189 ? 4.473 -14.594 4.125 1 96.94 189 LEU A O 1
ATOM 1534 N N . PRO A 1 190 ? 3.176 -13.023 4.973 1 96 190 PRO A N 1
ATOM 1535 C CA . PRO A 1 190 ? 4.285 -12.07 5.02 1 96 190 PRO A CA 1
ATOM 1536 C C . PRO A 1 190 ? 5.344 -12.445 6.055 1 96 190 PRO A C 1
ATOM 1538 O O . PRO A 1 190 ? 5.004 -12.906 7.148 1 96 190 PRO A O 1
ATOM 1541 N N . VAL A 1 191 ? 6.57 -12.164 5.758 1 94.94 191 VAL A N 1
ATOM 1542 C CA . VAL A 1 191 ? 7.688 -12.539 6.613 1 94.94 191 VAL A CA 1
ATOM 1543 C C . VAL A 1 191 ? 7.699 -11.656 7.859 1 94.94 191 VAL A C 1
ATOM 1545 O O . VAL A 1 191 ? 8.18 -12.07 8.922 1 94.94 191 VAL A O 1
ATOM 1548 N N . TRP A 1 192 ? 7.109 -10.445 7.82 1 94.81 192 TRP A N 1
ATOM 1549 C CA . TRP A 1 192 ? 7.137 -9.531 8.961 1 94.81 192 TRP A CA 1
ATOM 1550 C C . TRP A 1 192 ? 6.332 -10.094 10.125 1 94.81 192 TRP A C 1
ATOM 1552 O O . TRP A 1 192 ? 6.469 -9.633 11.266 1 94.81 192 TRP A O 1
ATOM 1562 N N . LEU A 1 193 ? 5.398 -11.102 9.906 1 95.69 193 LEU A N 1
ATOM 1563 C CA . LEU A 1 193 ? 4.699 -11.789 10.992 1 95.69 193 LEU A CA 1
ATOM 1564 C C . LEU A 1 193 ? 5.691 -12.391 11.977 1 95.69 193 LEU A C 1
ATOM 1566 O O . LEU A 1 193 ? 5.445 -12.398 13.188 1 95.69 193 LEU A O 1
ATOM 1570 N N . ASN A 1 194 ? 6.863 -12.844 11.422 1 91.81 194 ASN A N 1
ATOM 1571 C CA . ASN A 1 194 ? 7.879 -13.484 12.25 1 91.81 194 ASN A CA 1
ATOM 1572 C C . ASN A 1 194 ? 8.516 -12.5 13.227 1 91.81 194 ASN A C 1
ATOM 1574 O O . ASN A 1 194 ? 9.125 -12.914 14.211 1 91.81 194 ASN A O 1
ATOM 1578 N N . LEU A 1 195 ? 8.406 -11.266 12.953 1 91.12 195 LEU A N 1
ATOM 1579 C CA . LEU A 1 195 ? 9.055 -10.242 13.758 1 91.12 195 LEU A CA 1
ATOM 1580 C C . LEU A 1 195 ? 8.164 -9.812 14.922 1 91.12 195 LEU A C 1
ATOM 1582 O O . LEU A 1 195 ? 8.609 -9.086 15.812 1 91.12 195 LEU A O 1
ATOM 1586 N N . ILE A 1 196 ? 6.918 -10.219 14.961 1 93.25 196 ILE A N 1
ATOM 1587 C CA . ILE A 1 196 ? 6 -9.914 16.047 1 93.25 196 ILE A CA 1
ATOM 1588 C C . ILE A 1 196 ? 6.281 -10.836 17.234 1 93.25 196 ILE A C 1
ATOM 1590 O O . ILE A 1 196 ? 6.262 -12.062 17.094 1 93.25 196 ILE A O 1
ATOM 1594 N N . PRO A 1 197 ? 6.535 -10.289 18.438 1 92.81 197 PRO A N 1
ATOM 1595 C CA . PRO A 1 197 ? 6.844 -11.117 19.594 1 92.81 197 PRO A CA 1
ATOM 1596 C C . PRO A 1 197 ? 5.742 -12.117 19.922 1 92.81 197 PRO A C 1
ATOM 1598 O O . PRO A 1 197 ? 4.562 -11.766 19.938 1 92.81 197 PRO A O 1
ATOM 1601 N N . GLY A 1 198 ? 6.117 -13.336 20.062 1 93.62 198 GLY A N 1
ATOM 1602 C CA . GLY A 1 198 ? 5.191 -14.375 20.484 1 93.62 198 GLY A CA 1
ATOM 1603 C C . GLY A 1 198 ? 4.387 -14.953 19.328 1 93.62 198 GLY A C 1
ATOM 1604 O O . GLY A 1 198 ? 3.541 -15.828 19.531 1 93.62 198 GLY A O 1
ATOM 1605 N N . MET A 1 199 ? 4.699 -14.641 18.125 1 95.31 199 MET A N 1
ATOM 1606 C CA . MET A 1 199 ? 3.928 -15.062 16.969 1 95.31 199 MET A CA 1
ATOM 1607 C C . MET A 1 199 ? 4.078 -16.562 16.734 1 95.31 199 MET A C 1
ATOM 1609 O O . MET A 1 199 ? 5.199 -17.078 16.703 1 95.31 199 MET A O 1
ATOM 1613 N N . LYS A 1 200 ? 2.988 -17.219 16.656 1 94.62 200 LYS A N 1
ATOM 1614 C CA . LYS A 1 200 ? 2.838 -18.578 16.141 1 94.62 200 LYS A CA 1
ATOM 1615 C C . LYS A 1 200 ? 1.729 -18.656 15.094 1 94.62 200 LYS A C 1
ATOM 1617 O O . LYS A 1 200 ? 0.544 -18.641 15.438 1 94.62 200 LYS A O 1
ATOM 1622 N N . VAL A 1 201 ? 2.094 -18.812 13.875 1 95.5 201 VAL A N 1
ATOM 1623 C CA . VAL A 1 201 ? 1.103 -18.75 12.805 1 95.5 201 VAL A CA 1
ATOM 1624 C C . VAL A 1 201 ? 0.24 -20 12.828 1 95.5 201 VAL A C 1
ATOM 1626 O O . VAL A 1 201 ? 0.665 -21.047 13.328 1 95.5 201 VAL A O 1
ATOM 1629 N N . ARG A 1 202 ? -0.969 -19.891 12.359 1 95.69 202 ARG A N 1
ATOM 1630 C CA . ARG A 1 202 ? -1.925 -20.984 12.148 1 95.69 202 ARG A CA 1
ATOM 1631 C C . ARG A 1 202 ? -2.137 -21.781 13.43 1 95.69 202 ARG A C 1
ATOM 1633 O O . ARG A 1 202 ? -2.033 -23 13.43 1 95.69 202 ARG A O 1
ATOM 1640 N N . SER A 1 203 ? -2.385 -21.062 14.484 1 95.5 203 SER A N 1
ATOM 1641 C CA . SER A 1 203 ? -2.631 -21.656 15.797 1 95.5 203 SER A CA 1
ATOM 1642 C C . SER A 1 203 ? -3.494 -20.75 16.656 1 95.5 203 SER A C 1
ATOM 1644 O O . SER A 1 203 ? -3.732 -19.594 16.312 1 95.5 203 SER A O 1
ATOM 1646 N N . SER A 1 204 ? -4.016 -21.422 17.75 1 97.12 204 SER A N 1
ATOM 1647 C CA . SER A 1 204 ? -4.656 -20.609 18.781 1 97.12 204 SER A CA 1
ATOM 1648 C C . SER A 1 204 ? -3.643 -19.703 19.484 1 97.12 204 SER A C 1
ATOM 1650 O O . SER A 1 204 ? -3.178 -20.016 20.578 1 97.12 204 SER A O 1
ATOM 1652 N N . ASN A 1 205 ? -3.273 -18.688 18.906 1 96.62 205 ASN A N 1
ATOM 1653 C CA . ASN A 1 205 ? -2.271 -17.688 19.281 1 96.62 205 ASN A CA 1
ATOM 1654 C C . ASN A 1 205 ? -2.773 -16.266 19.047 1 96.62 205 ASN A C 1
ATOM 1656 O O . ASN A 1 205 ? -3.141 -15.906 17.938 1 96.62 205 ASN A O 1
ATOM 1660 N N . ILE A 1 206 ? -2.779 -15.477 20.125 1 96.88 206 ILE A N 1
ATOM 1661 C CA . ILE A 1 206 ? -3.441 -14.18 20.109 1 96.88 206 ILE A CA 1
ATOM 1662 C C . ILE A 1 206 ? -2.805 -13.281 19.047 1 96.88 206 ILE A C 1
ATOM 1664 O O . ILE A 1 206 ? -3.508 -12.695 18.219 1 96.88 206 ILE A O 1
ATOM 1668 N N . PRO A 1 207 ? -1.416 -13.18 18.922 1 96.5 207 PRO A N 1
ATOM 1669 C CA . PRO A 1 207 ? -0.834 -12.359 17.859 1 96.5 207 PRO A CA 1
ATOM 1670 C C . PRO A 1 207 ? -1.254 -12.812 16.469 1 96.5 207 PRO A C 1
ATOM 1672 O O . PRO A 1 207 ? -1.533 -11.984 15.602 1 96.5 207 PRO A O 1
ATOM 1675 N N . TRP A 1 208 ? -1.388 -14.102 16.25 1 97.06 208 TRP A N 1
ATOM 1676 C CA . TRP A 1 208 ? -1.791 -14.633 14.961 1 97.06 208 TRP A CA 1
ATOM 1677 C C . TRP A 1 208 ? -3.25 -14.297 14.664 1 97.06 208 TRP A C 1
ATOM 1679 O O . TRP A 1 208 ? -3.568 -13.773 13.594 1 97.06 208 TRP A O 1
ATOM 1689 N N . GLN A 1 209 ? -4.082 -14.586 15.617 1 98 209 GLN A N 1
ATOM 1690 C CA . GLN A 1 209 ? -5.512 -14.367 15.438 1 98 209 GLN A CA 1
ATOM 1691 C C . GLN A 1 209 ? -5.812 -12.906 15.148 1 98 209 GLN A C 1
ATOM 1693 O O . GLN A 1 209 ? -6.637 -12.594 14.289 1 98 209 GLN A O 1
ATOM 1698 N N . ARG A 1 210 ? -5.082 -12.094 15.82 1 96.75 210 ARG A N 1
ATOM 1699 C CA . ARG A 1 210 ? -5.27 -10.664 15.609 1 96.75 210 ARG A CA 1
ATOM 1700 C C . ARG A 1 210 ? -4.887 -10.266 14.188 1 96.75 210 ARG A C 1
ATOM 1702 O O . ARG A 1 210 ? -5.641 -9.57 13.508 1 96.75 210 ARG A O 1
ATOM 1709 N N . GLU A 1 211 ? -3.732 -10.656 13.734 1 97.44 211 GLU A N 1
ATOM 1710 C CA . GLU A 1 211 ? -3.248 -10.273 12.414 1 97.44 211 GLU A CA 1
ATOM 1711 C C . GLU A 1 211 ? -4.062 -10.938 11.305 1 97.44 211 GLU A C 1
ATOM 1713 O O . GLU A 1 211 ? -4.367 -10.312 10.289 1 97.44 211 GLU A O 1
ATOM 1718 N N . MET A 1 212 ? -4.445 -12.211 11.5 1 97.75 212 MET A N 1
ATOM 1719 C CA . MET A 1 212 ? -5.289 -12.906 10.531 1 97.75 212 MET A CA 1
ATOM 1720 C C . MET A 1 212 ? -6.625 -12.195 10.367 1 97.75 212 MET A C 1
ATOM 1722 O O . MET A 1 212 ? -7.062 -11.938 9.242 1 97.75 212 MET A O 1
ATOM 1726 N N . GLU A 1 213 ? -7.238 -11.938 11.469 1 97.38 213 GLU A N 1
ATOM 1727 C CA . GLU A 1 213 ? -8.531 -11.266 11.398 1 97.38 213 GLU A CA 1
ATOM 1728 C C . GLU A 1 213 ? -8.414 -9.891 10.742 1 97.38 213 GLU A C 1
ATOM 1730 O O . GLU A 1 213 ? -9.266 -9.516 9.93 1 97.38 213 GLU A O 1
ATOM 1735 N N . ARG A 1 214 ? -7.352 -9.125 11.109 1 94.38 214 ARG A N 1
ATOM 1736 C CA . ARG A 1 214 ? -7.137 -7.809 10.516 1 94.38 214 ARG A CA 1
ATOM 1737 C C . ARG A 1 214 ? -7.051 -7.902 8.992 1 94.38 214 ARG A C 1
ATOM 1739 O O . ARG A 1 214 ? -7.73 -7.164 8.281 1 94.38 214 ARG A O 1
ATOM 1746 N N . PHE A 1 215 ? -6.273 -8.742 8.492 1 96.75 215 PHE A N 1
ATOM 1747 C CA . PHE A 1 215 ? -6.07 -8.898 7.059 1 96.75 215 PHE A CA 1
ATOM 1748 C C . PHE A 1 215 ? -7.352 -9.352 6.375 1 96.75 215 PHE A C 1
ATOM 1750 O O . PHE A 1 215 ? -7.746 -8.789 5.352 1 96.75 215 PHE A O 1
ATOM 1757 N N . LEU A 1 216 ? -7.996 -10.375 6.949 1 97.69 216 LEU A N 1
ATOM 1758 C CA . LEU A 1 216 ? -9.195 -10.93 6.336 1 97.69 216 LEU A CA 1
ATOM 1759 C C . LEU A 1 216 ? -10.32 -9.906 6.312 1 97.69 216 LEU A C 1
ATOM 1761 O O . LEU A 1 216 ? -11.07 -9.82 5.336 1 97.69 216 LEU A O 1
ATOM 1765 N N . ARG A 1 217 ? -10.453 -9.203 7.395 1 92.38 217 ARG A N 1
ATOM 1766 C CA . ARG A 1 217 ? -11.469 -8.156 7.398 1 92.38 217 ARG A CA 1
ATOM 1767 C C . ARG A 1 217 ? -11.234 -7.16 6.273 1 92.38 217 ARG A C 1
ATOM 1769 O O . ARG A 1 217 ? -12.18 -6.766 5.578 1 92.38 217 ARG A O 1
ATOM 1776 N N . TYR A 1 218 ? -10 -6.777 6.117 1 91.62 218 TYR A N 1
ATOM 1777 C CA . TYR A 1 218 ? -9.68 -5.836 5.051 1 91.62 218 TYR A CA 1
ATOM 1778 C C . TYR A 1 218 ? -10.016 -6.418 3.686 1 91.62 218 TYR A C 1
ATOM 1780 O O . TYR A 1 218 ? -10.688 -5.77 2.877 1 91.62 218 TYR A O 1
ATOM 1788 N N . MET A 1 219 ? -9.602 -7.59 3.375 1 96.12 219 MET A N 1
ATOM 1789 C CA . MET A 1 219 ? -9.789 -8.203 2.064 1 96.12 219 MET A CA 1
ATOM 1790 C C . MET A 1 219 ? -11.258 -8.5 1.807 1 96.12 219 MET A C 1
ATOM 1792 O O . MET A 1 219 ? -11.734 -8.367 0.677 1 96.12 219 MET A O 1
ATOM 1796 N N . VAL A 1 220 ? -11.969 -8.938 2.859 1 95.56 220 VAL A N 1
ATOM 1797 C CA . VAL A 1 220 ? -13.391 -9.219 2.709 1 95.56 220 VAL A CA 1
ATOM 1798 C C . VAL A 1 220 ? -14.148 -7.926 2.428 1 95.56 220 VAL A C 1
ATOM 1800 O O . VAL A 1 220 ? -15.016 -7.887 1.552 1 95.56 220 VAL A O 1
ATOM 1803 N N . GLU A 1 221 ? -13.812 -6.844 3.139 1 89.31 221 GLU A N 1
ATOM 1804 C CA . GLU A 1 221 ? -14.492 -5.574 2.902 1 89.31 221 GLU A CA 1
ATOM 1805 C C . GLU A 1 221 ? -14.219 -5.051 1.495 1 89.31 221 GLU A C 1
ATOM 1807 O O . GLU A 1 221 ? -15.117 -4.535 0.832 1 89.31 221 GLU A O 1
ATOM 1812 N N . LEU A 1 222 ? -13.016 -5.203 1.077 1 89.81 222 LEU A N 1
ATOM 1813 C CA . LEU A 1 222 ? -12.68 -4.836 -0.294 1 89.81 222 LEU A CA 1
ATOM 1814 C C . LEU A 1 222 ? -13.5 -5.648 -1.29 1 89.81 222 LEU A C 1
ATOM 1816 O O . LEU A 1 222 ? -13.867 -5.145 -2.352 1 89.81 222 LEU A O 1
ATOM 1820 N N . SER A 1 223 ? -13.852 -6.859 -0.962 1 95.25 223 SER A N 1
ATOM 1821 C CA . SER A 1 223 ? -14.539 -7.785 -1.857 1 95.25 223 SER A CA 1
ATOM 1822 C C . SER A 1 223 ? -16.047 -7.672 -1.723 1 95.25 223 SER A C 1
ATOM 1824 O O . SER A 1 223 ? -16.797 -8.242 -2.521 1 95.25 223 SER A O 1
ATOM 1826 N N . ARG A 1 224 ? -16.531 -6.996 -0.793 1 90.56 224 ARG A N 1
ATOM 1827 C CA . ARG A 1 224 ? -17.938 -7 -0.414 1 90.56 224 ARG A CA 1
ATOM 1828 C C . ARG A 1 224 ? -18.828 -6.645 -1.603 1 90.56 224 ARG A C 1
ATOM 1830 O O . ARG A 1 224 ? -19.875 -7.273 -1.814 1 90.56 224 ARG A O 1
ATOM 1837 N N . PRO A 1 225 ? -18.438 -5.652 -2.486 1 88.25 225 PRO A N 1
ATOM 1838 C CA . PRO A 1 225 ? -19.281 -5.367 -3.646 1 88.25 225 PRO A CA 1
ATOM 1839 C C . PRO A 1 225 ? -19.406 -6.559 -4.594 1 88.25 225 PRO A C 1
ATOM 1841 O O . PRO A 1 225 ? -20.328 -6.602 -5.414 1 88.25 225 PRO A O 1
ATOM 1844 N N . PHE A 1 226 ? -18.578 -7.562 -4.457 1 94.62 226 PHE A N 1
ATOM 1845 C CA . PHE A 1 226 ? -18.531 -8.68 -5.391 1 94.62 226 PHE A CA 1
ATOM 1846 C C . PHE A 1 226 ? -19.141 -9.93 -4.773 1 94.62 226 PHE A C 1
ATOM 1848 O O . PHE A 1 226 ? -19.234 -10.969 -5.422 1 94.62 226 PHE A O 1
ATOM 1855 N N . LEU A 1 227 ? -19.609 -9.82 -3.512 1 96.31 227 LEU A N 1
ATOM 1856 C CA . LEU A 1 227 ? -20.297 -10.938 -2.869 1 96.31 227 LEU A CA 1
ATOM 1857 C C . LEU A 1 227 ? -21.688 -11.125 -3.449 1 96.31 227 LEU A C 1
ATOM 1859 O O . LEU A 1 227 ? -22.344 -10.156 -3.838 1 96.31 227 LEU A O 1
ATOM 1863 N N . ALA A 1 228 ? -22.188 -12.305 -3.43 1 97.44 228 ALA A N 1
ATOM 1864 C CA . ALA A 1 228 ? -23.5 -12.641 -3.973 1 97.44 228 ALA A CA 1
ATOM 1865 C C . ALA A 1 228 ? -24.594 -11.797 -3.328 1 97.44 228 ALA A C 1
ATOM 1867 O O . ALA A 1 228 ? -25.516 -11.344 -4.008 1 97.44 228 ALA A O 1
ATOM 1868 N N . ILE A 1 229 ? -24.5 -11.5 -2.031 1 93.06 229 ILE A N 1
ATOM 1869 C CA . ILE A 1 229 ? -25.516 -10.758 -1.298 1 93.06 229 ILE A CA 1
ATOM 1870 C C . ILE A 1 229 ? -25.594 -9.328 -1.832 1 93.06 229 ILE A C 1
ATOM 1872 O O . ILE A 1 229 ? -26.594 -8.633 -1.628 1 93.06 229 ILE A O 1
ATOM 1876 N N . ASN A 1 230 ? -24.547 -8.93 -2.514 1 89 230 ASN A N 1
ATOM 1877 C CA . ASN A 1 230 ? -24.516 -7.605 -3.115 1 89 230 ASN A CA 1
ATOM 1878 C C . ASN A 1 230 ? -24.531 -7.68 -4.641 1 89 230 ASN A C 1
ATOM 1880 O O . ASN A 1 230 ? -24.172 -6.715 -5.316 1 89 230 ASN A O 1
ATOM 1884 N N . GLY A 1 231 ? -24.828 -8.906 -5.156 1 92.56 231 GLY A N 1
ATOM 1885 C CA . GLY A 1 231 ? -25.062 -9.07 -6.582 1 92.56 231 GLY A CA 1
ATOM 1886 C C . GLY A 1 231 ? -23.828 -9.484 -7.355 1 92.56 231 GLY A C 1
ATOM 1887 O O . GLY A 1 231 ? -23.875 -9.633 -8.578 1 92.56 231 GLY A O 1
ATOM 1888 N N . GLY A 1 232 ? -22.734 -9.695 -6.648 1 95.12 232 GLY A N 1
ATOM 1889 C CA . GLY A 1 232 ? -21.469 -10 -7.309 1 95.12 232 GLY A CA 1
ATOM 1890 C C . GLY A 1 232 ? -21.266 -11.484 -7.555 1 95.12 232 GLY A C 1
ATOM 1891 O O . GLY A 1 232 ? -22.141 -12.297 -7.227 1 95.12 232 GLY A O 1
ATOM 1892 N N . PRO A 1 233 ? -20.172 -11.836 -8.109 1 98.19 233 PRO A N 1
ATOM 1893 C CA . PRO A 1 233 ? -19.938 -13.203 -8.578 1 98.19 233 PRO A CA 1
ATOM 1894 C C . PRO A 1 233 ? -19.391 -14.117 -7.492 1 98.19 233 PRO A C 1
ATOM 1896 O O . PRO A 1 233 ? -19.312 -15.336 -7.676 1 98.19 233 PRO A O 1
ATOM 1899 N N . ILE A 1 234 ? -19 -13.617 -6.332 1 98.69 234 ILE A N 1
ATOM 1900 C CA . ILE A 1 234 ? -18.391 -14.461 -5.305 1 98.69 234 ILE A CA 1
ATOM 1901 C C . ILE A 1 234 ? -19.484 -15.25 -4.586 1 98.69 234 ILE A C 1
ATOM 1903 O O . ILE A 1 234 ? -20.344 -14.68 -3.908 1 98.69 234 ILE A O 1
ATOM 1907 N N . ILE A 1 235 ? -19.422 -16.594 -4.691 1 98.62 235 ILE A N 1
ATOM 1908 C CA . ILE A 1 235 ? -20.5 -17.422 -4.164 1 98.62 235 ILE A CA 1
ATOM 1909 C C . ILE A 1 235 ? -19.953 -18.359 -3.098 1 98.62 235 ILE A C 1
ATOM 1911 O O . ILE A 1 235 ? -20.719 -19 -2.369 1 98.62 235 ILE A O 1
ATOM 1915 N N . LEU A 1 236 ? -18.641 -18.5 -3.014 1 98.5 236 LEU A N 1
ATOM 1916 C CA . LEU A 1 236 ? -17.953 -19.422 -2.1 1 98.5 236 LEU A CA 1
ATOM 1917 C C . LEU A 1 236 ? -16.641 -18.812 -1.601 1 98.5 236 LEU A C 1
ATOM 1919 O O . LEU A 1 236 ? -16 -18.031 -2.311 1 98.5 236 LEU A O 1
ATOM 1923 N N . ALA A 1 237 ? -16.266 -19.156 -0.314 1 98.56 237 ALA A N 1
ATOM 1924 C CA . ALA A 1 237 ? -15.016 -18.656 0.24 1 98.56 237 ALA A CA 1
ATOM 1925 C C . ALA A 1 237 ? -14.344 -19.703 1.12 1 98.56 237 ALA A C 1
ATOM 1927 O O . ALA A 1 237 ? -14.969 -20.703 1.481 1 98.56 237 ALA A O 1
ATOM 1928 N N . GLN A 1 238 ? -13.094 -19.516 1.388 1 98.44 238 GLN A N 1
ATOM 1929 C CA . GLN A 1 238 ? -12.336 -20.406 2.26 1 98.44 238 GLN A CA 1
ATOM 1930 C C . GLN A 1 238 ? -11.609 -19.625 3.352 1 98.44 238 GLN A C 1
ATOM 1932 O O . GLN A 1 238 ? -11.031 -18.562 3.088 1 98.44 238 GLN A O 1
ATOM 1937 N N . ILE A 1 239 ? -11.578 -20.172 4.598 1 97.94 239 ILE A N 1
ATOM 1938 C CA . ILE A 1 239 ? -11.023 -19.438 5.73 1 97.94 239 ILE A CA 1
ATOM 1939 C C . ILE A 1 239 ? -9.664 -20.031 6.109 1 97.94 239 ILE A C 1
ATOM 1941 O O . ILE A 1 239 ? -8.852 -19.359 6.758 1 97.94 239 ILE A O 1
ATOM 1945 N N . GLU A 1 240 ? -9.336 -21.312 5.797 1 95.94 240 GLU A N 1
ATOM 1946 C CA . GLU A 1 240 ? -8.094 -22 6.129 1 95.94 240 GLU A CA 1
ATOM 1947 C C . GLU A 1 240 ? -7.82 -23.141 5.152 1 95.94 240 GLU A C 1
ATOM 1949 O O . GLU A 1 240 ? -8.75 -23.672 4.539 1 95.94 240 GLU A O 1
ATOM 1954 N N . ASN A 1 241 ? -6.523 -23.422 5.039 1 96 241 ASN A N 1
ATOM 1955 C CA . ASN A 1 241 ? -6.102 -24.375 4.027 1 96 241 ASN A CA 1
ATOM 1956 C C . ASN A 1 241 ? -5.355 -25.562 4.645 1 96 241 ASN A C 1
ATOM 1958 O O . ASN A 1 241 ? -4.34 -25.375 5.316 1 96 241 ASN A O 1
ATOM 1962 N N . GLU A 1 242 ? -5.91 -26.688 4.52 1 94.56 242 GLU A N 1
ATOM 1963 C CA . GLU A 1 242 ? -5.242 -27.953 4.84 1 94.56 242 GLU A CA 1
ATOM 1964 C C . GLU A 1 242 ? -4.711 -27.953 6.27 1 94.56 242 GLU A C 1
ATOM 1966 O O . GLU A 1 242 ? -3.539 -28.25 6.504 1 94.56 242 GLU A O 1
ATOM 1971 N N . PHE A 1 243 ? -5.527 -27.625 7.184 1 95.62 243 PHE A N 1
ATOM 1972 C CA . PHE A 1 243 ? -5.102 -27.547 8.578 1 95.62 243 PHE A CA 1
ATOM 1973 C C . PHE A 1 243 ? -5.121 -28.938 9.227 1 95.62 243 PHE A C 1
ATOM 1975 O O . PHE A 1 243 ? -6.176 -29.406 9.664 1 95.62 243 PHE A O 1
ATOM 1982 N N . THR A 1 244 ? -3.967 -29.5 9.438 1 93.06 244 THR A N 1
ATOM 1983 C CA . THR A 1 244 ? -3.867 -30.875 9.922 1 93.06 244 THR A CA 1
ATOM 1984 C C . THR A 1 244 ? -3.492 -30.891 11.406 1 93.06 244 THR A C 1
ATOM 1986 O O . THR A 1 244 ? -3.564 -31.938 12.047 1 93.06 244 THR A O 1
ATOM 1989 N N . ALA A 1 245 ? -3.182 -29.734 11.945 1 91.75 245 ALA A N 1
ATOM 1990 C CA . ALA A 1 245 ? -2.734 -29.703 13.336 1 91.75 245 ALA A CA 1
ATOM 1991 C C . ALA A 1 245 ? -3.895 -29.969 14.289 1 91.75 245 ALA A C 1
ATOM 1993 O O . ALA A 1 245 ? -5.059 -29.766 13.938 1 91.75 245 ALA A O 1
ATOM 1994 N N . GLN A 1 246 ? -3.574 -30.5 15.461 1 93.38 246 GLN A N 1
ATOM 1995 C CA . GLN A 1 246 ? -4.574 -30.75 16.5 1 93.38 246 GLN A CA 1
ATOM 1996 C C . GLN A 1 246 ? -4.75 -29.531 17.391 1 93.38 246 GLN A C 1
ATOM 1998 O O . GLN A 1 246 ? -4.234 -29.516 18.516 1 93.38 246 GLN A O 1
ATOM 2003 N N . ASP A 1 247 ? -5.457 -28.641 16.953 1 96.56 247 ASP A N 1
ATOM 2004 C CA . ASP A 1 247 ? -5.781 -27.406 17.672 1 96.56 247 ASP A CA 1
ATOM 2005 C C . ASP A 1 247 ? -7.262 -27.062 17.516 1 96.56 247 ASP A C 1
ATOM 2007 O O . ASP A 1 247 ? -7.613 -26.141 16.766 1 96.56 247 ASP A O 1
ATOM 2011 N N . PRO A 1 248 ? -8.109 -27.766 18.234 1 96.56 248 PRO A N 1
ATOM 2012 C CA . PRO A 1 248 ? -9.555 -27.562 18.094 1 96.56 248 PRO A CA 1
ATOM 2013 C C . PRO A 1 248 ? -9.992 -26.141 18.406 1 96.56 248 PRO A C 1
ATOM 2015 O O . PRO A 1 248 ? -10.977 -25.656 17.828 1 96.56 248 PRO A O 1
ATOM 2018 N N . GLU A 1 249 ? -9.242 -25.5 19.312 1 97.62 249 GLU A N 1
ATOM 2019 C CA . GLU A 1 249 ? -9.57 -24.109 19.641 1 97.62 249 GLU A CA 1
ATOM 2020 C C . GLU A 1 249 ? -9.383 -23.203 18.422 1 97.62 249 GLU A C 1
ATOM 2022 O O . GLU A 1 249 ? -10.195 -22.312 18.172 1 97.62 249 GLU A O 1
ATOM 2027 N N . TYR A 1 250 ? -8.344 -23.406 17.719 1 97.56 250 TYR A N 1
ATOM 2028 C CA . TYR A 1 250 ? -8.078 -22.625 16.516 1 97.56 250 TYR A CA 1
ATOM 2029 C C . TYR A 1 250 ? -9.133 -22.906 15.445 1 97.56 250 TYR A C 1
ATOM 2031 O O . TYR A 1 250 ? -9.594 -21.984 14.773 1 97.56 250 TYR A O 1
ATOM 2039 N N . VAL A 1 251 ? -9.539 -24.109 15.281 1 97.81 251 VAL A N 1
ATOM 2040 C CA . VAL A 1 251 ? -10.547 -24.484 14.305 1 97.81 251 VAL A CA 1
ATOM 2041 C C . VAL A 1 251 ? -11.867 -23.812 14.633 1 97.81 251 VAL A C 1
ATOM 2043 O O . VAL A 1 251 ? -12.523 -23.25 13.75 1 97.81 251 VAL A O 1
ATOM 2046 N N . GLN A 1 252 ? -12.211 -23.875 15.891 1 97.56 252 GLN A N 1
ATOM 2047 C CA . GLN A 1 252 ? -13.43 -23.203 16.328 1 97.56 252 GLN A CA 1
ATOM 2048 C C . GLN A 1 252 ? -13.344 -21.688 16.109 1 97.56 252 GLN A C 1
ATOM 2050 O O . GLN A 1 252 ? -14.312 -21.062 15.664 1 97.56 252 GLN A O 1
ATOM 2055 N N . TRP A 1 253 ? -12.18 -21.141 16.438 1 97.75 253 TRP A N 1
ATOM 2056 C CA . TRP A 1 253 ? -11.977 -19.719 16.25 1 97.75 253 TRP A CA 1
ATOM 2057 C C . TRP A 1 253 ? -12.141 -19.328 14.789 1 97.75 253 TRP A C 1
ATOM 2059 O O . TRP A 1 253 ? -12.719 -18.281 14.469 1 97.75 253 TRP A O 1
ATOM 2069 N N . CYS A 1 254 ? -11.688 -20.125 13.828 1 98.12 254 CYS A N 1
ATOM 2070 C CA . CYS A 1 254 ? -11.875 -19.891 12.398 1 98.12 254 CYS A CA 1
ATOM 2071 C C . CYS A 1 254 ? -13.359 -19.828 12.055 1 98.12 254 CYS A C 1
ATOM 2073 O O . CYS A 1 254 ? -13.789 -18.953 11.305 1 98.12 254 CYS A O 1
ATOM 2075 N N . GLY A 1 255 ? -14.102 -20.781 12.609 1 97.62 255 GLY A N 1
ATOM 2076 C CA . GLY A 1 255 ? -15.547 -20.766 12.406 1 97.62 255 GLY A CA 1
ATOM 2077 C C . GLY A 1 255 ? -16.188 -19.484 12.93 1 97.62 255 GLY A C 1
ATOM 2078 O O . GLY A 1 255 ? -17.062 -18.906 12.258 1 97.62 255 GLY A O 1
ATOM 2079 N N . ASP A 1 256 ? -15.758 -19.094 14.133 1 97.06 256 ASP A N 1
ATOM 2080 C CA . ASP A 1 256 ? -16.281 -17.859 14.719 1 97.06 256 ASP A CA 1
ATOM 2081 C C . ASP A 1 256 ? -15.953 -16.656 13.828 1 97.06 256 ASP A C 1
ATOM 2083 O O . ASP A 1 256 ? -16.766 -15.742 13.695 1 97.06 256 ASP A O 1
ATOM 2087 N N . LEU A 1 257 ? -14.766 -16.672 13.281 1 97.25 257 LEU A N 1
ATOM 2088 C CA . LEU A 1 257 ? -14.359 -15.578 12.406 1 97.25 257 LEU A CA 1
ATOM 2089 C C . LEU A 1 257 ? -15.219 -15.531 11.148 1 97.25 257 LEU A C 1
ATOM 2091 O O . LEU A 1 257 ? -15.602 -14.453 10.688 1 97.25 257 LEU A O 1
ATOM 2095 N N . VAL A 1 258 ? -15.578 -16.656 10.594 1 97.38 258 VAL A N 1
ATOM 2096 C CA . VAL A 1 258 ? -16.469 -16.734 9.445 1 97.38 258 VAL A CA 1
ATOM 2097 C C . VAL A 1 258 ? -17.781 -16.016 9.766 1 97.38 258 VAL A C 1
ATOM 2099 O O . VAL A 1 258 ? -18.281 -15.234 8.961 1 97.38 258 VAL A O 1
ATOM 2102 N N . THR A 1 259 ? -18.281 -16.312 10.93 1 94.88 259 THR A N 1
ATOM 2103 C CA . THR A 1 259 ? -19.531 -15.703 11.359 1 94.88 259 THR A CA 1
ATOM 2104 C C . THR A 1 259 ? -19.391 -14.188 11.492 1 94.88 259 THR A C 1
ATOM 2106 O O . THR A 1 259 ? -20.234 -13.43 11.023 1 94.88 259 THR A O 1
ATOM 2109 N N . ARG A 1 260 ? -18.266 -13.766 12.047 1 91.06 260 ARG A N 1
ATOM 2110 C CA . ARG A 1 260 ? -18.047 -12.344 12.297 1 91.06 260 ARG A CA 1
ATOM 2111 C C . ARG A 1 260 ? -17.844 -11.586 10.992 1 91.06 260 ARG A C 1
ATOM 2113 O O . ARG A 1 260 ? -18.172 -10.398 10.906 1 91.06 260 ARG A O 1
ATOM 2120 N N . LEU A 1 261 ? -17.328 -12.211 9.984 1 92.56 261 LEU A N 1
ATOM 2121 C CA . LEU A 1 261 ? -17.078 -11.57 8.695 1 92.56 261 LEU A CA 1
ATOM 2122 C C . LEU A 1 261 ? -18.391 -11.305 7.961 1 92.56 261 LEU A C 1
ATOM 2124 O O . LEU A 1 261 ? -18.438 -10.477 7.047 1 92.56 261 LEU A O 1
ATOM 2128 N N . ASN A 1 262 ? -19.484 -12.023 8.211 1 89.25 262 ASN A N 1
ATOM 2129 C CA . ASN A 1 262 ? -20.844 -11.734 7.777 1 89.25 262 ASN A CA 1
ATOM 2130 C C . ASN A 1 262 ? -20.922 -11.57 6.262 1 89.25 262 ASN A C 1
ATOM 2132 O O . ASN A 1 262 ? -21.406 -10.539 5.773 1 89.25 262 ASN A O 1
ATOM 2136 N N . THR A 1 263 ? -20.516 -12.617 5.508 1 94 263 THR A N 1
ATOM 2137 C CA . THR A 1 263 ? -20.438 -12.516 4.055 1 94 263 THR A CA 1
ATOM 2138 C C . THR A 1 263 ? -21.703 -13.094 3.412 1 94 263 THR A C 1
ATOM 2140 O O . THR A 1 263 ? -21.953 -12.875 2.223 1 94 263 THR A O 1
ATOM 2143 N N . SER A 1 264 ? -22.531 -13.906 4.098 1 93.69 264 SER A N 1
ATOM 2144 C CA . SER A 1 264 ? -23.797 -14.484 3.641 1 93.69 264 SER A CA 1
ATOM 2145 C C . SER A 1 264 ? -23.562 -15.445 2.477 1 93.69 264 SER A C 1
ATOM 2147 O O . SER A 1 264 ? -24.391 -15.516 1.557 1 93.69 264 SER A O 1
ATOM 2149 N N . ILE A 1 265 ? -22.406 -16.109 2.393 1 97.5 265 ILE A N 1
ATOM 2150 C CA . ILE A 1 265 ? -22.109 -17.203 1.468 1 97.5 265 ILE A CA 1
ATOM 2151 C C . ILE A 1 265 ? -21.484 -18.359 2.229 1 97.5 265 ILE A C 1
ATOM 2153 O O . ILE A 1 265 ? -20.969 -18.188 3.336 1 97.5 265 ILE A O 1
ATOM 2157 N N . PRO A 1 266 ? -21.531 -19.594 1.661 1 97.69 266 PRO A N 1
ATOM 2158 C CA . PRO A 1 266 ? -20.844 -20.719 2.309 1 97.69 266 PRO A CA 1
ATOM 2159 C C . PRO A 1 266 ? -19.328 -20.562 2.316 1 97.69 266 PRO A C 1
ATOM 2161 O O . PRO A 1 266 ? -18.75 -20.016 1.378 1 97.69 266 PRO A O 1
ATOM 2164 N N . TRP A 1 267 ? -18.734 -21.031 3.424 1 98.12 267 TRP A N 1
ATOM 2165 C CA . TRP A 1 267 ? -17.281 -21.094 3.562 1 98.12 267 TRP A CA 1
ATOM 2166 C C . TRP A 1 267 ? -16.797 -22.531 3.674 1 98.12 267 TRP A C 1
ATOM 2168 O O . TRP A 1 267 ? -17.531 -23.406 4.176 1 98.12 267 TRP A O 1
ATOM 2178 N N . ILE A 1 268 ? -15.617 -22.781 3.195 1 98.12 268 ILE A N 1
ATOM 2179 C CA . ILE A 1 268 ? -15.07 -24.141 3.279 1 98.12 268 ILE A CA 1
ATOM 2180 C C . ILE A 1 268 ? -13.773 -24.125 4.082 1 98.12 268 ILE A C 1
ATOM 2182 O O . ILE A 1 268 ? -13.195 -23.062 4.312 1 98.12 268 ILE A O 1
ATOM 2186 N N . MET A 1 269 ? -13.344 -25.172 4.582 1 97.25 269 MET A N 1
ATOM 2187 C CA . MET A 1 269 ? -12.008 -25.578 5.004 1 97.25 269 MET A CA 1
ATOM 2188 C C . MET A 1 269 ? -11.617 -26.906 4.355 1 97.25 269 MET A C 1
ATOM 2190 O O . MET A 1 269 ? -12.359 -27.891 4.438 1 97.25 269 MET A O 1
ATOM 2194 N N . CYS A 1 270 ? -10.508 -26.828 3.717 1 94 270 CYS A N 1
ATOM 2195 C CA . CYS A 1 270 ? -10.219 -28.016 2.91 1 94 270 CYS A CA 1
ATOM 2196 C C . CYS A 1 270 ? -9.25 -28.938 3.633 1 94 270 CYS A C 1
ATOM 2198 O O . CYS A 1 270 ? -8.391 -28.484 4.387 1 94 270 CYS A O 1
ATOM 2200 N N . TYR A 1 271 ? -9.398 -30.109 3.475 1 85.06 271 TYR A N 1
ATOM 2201 C CA . TYR A 1 271 ? -8.477 -31.172 3.881 1 85.06 271 TYR A CA 1
ATOM 2202 C C . TYR A 1 271 ? -8.344 -31.219 5.398 1 85.06 271 TYR A C 1
ATOM 2204 O O . TYR A 1 271 ? -7.934 -30.234 6.023 1 85.06 271 TYR A O 1
ATOM 2212 N N . ALA A 1 272 ? -8.656 -32.25 6.078 1 89.31 272 ALA A N 1
ATOM 2213 C CA . ALA A 1 272 ? -8.367 -32.594 7.465 1 89.31 272 ALA A CA 1
ATOM 2214 C C . ALA A 1 272 ? -9.406 -32 8.406 1 89.31 272 ALA A C 1
ATOM 2216 O O . ALA A 1 272 ? -10.562 -32.469 8.43 1 89.31 272 ALA A O 1
ATOM 2217 N N . ASN A 1 273 ? -9.023 -30.828 9.117 1 93.06 273 ASN A N 1
ATOM 2218 C CA . ASN A 1 273 ? -9.945 -30.312 10.117 1 93.06 273 ASN A CA 1
ATOM 2219 C C . ASN A 1 273 ? -10.758 -29.125 9.578 1 93.06 273 ASN A C 1
ATOM 2221 O O . ASN A 1 273 ? -10.258 -28.344 8.773 1 93.06 273 ASN A O 1
ATOM 2225 N N . ALA A 1 274 ? -12.031 -29.094 10.016 1 95.88 274 ALA A N 1
ATOM 2226 C CA . ALA A 1 274 ? -12.898 -27.984 9.602 1 95.88 274 ALA A CA 1
ATOM 2227 C C . ALA A 1 274 ? -13.844 -27.578 10.734 1 95.88 274 ALA A C 1
ATOM 2229 O O . ALA A 1 274 ? -14.273 -28.422 11.523 1 95.88 274 ALA A O 1
ATOM 2230 N N . ALA A 1 275 ? -14.078 -26.328 10.766 1 96.5 275 ALA A N 1
ATOM 2231 C CA . ALA A 1 275 ? -15.055 -25.812 11.734 1 96.5 275 ALA A CA 1
ATOM 2232 C C . ALA A 1 275 ? -16.453 -26.312 11.398 1 96.5 275 ALA A C 1
ATOM 2234 O O . ALA A 1 275 ? -16.75 -26.672 10.258 1 96.5 275 ALA A O 1
ATOM 2235 N N . GLU A 1 276 ? -17.344 -26.25 12.391 1 94.06 276 GLU A N 1
ATOM 2236 C CA . GLU A 1 276 ? -18.688 -26.781 12.242 1 94.06 276 GLU A CA 1
ATOM 2237 C C . GLU A 1 276 ? -19.484 -26 11.195 1 94.06 276 GLU A C 1
ATOM 2239 O O . GLU A 1 276 ? -20.297 -26.578 10.469 1 94.06 276 GLU A O 1
ATOM 2244 N N . ASN A 1 277 ? -19.25 -24.734 11.164 1 95.38 277 ASN A N 1
ATOM 2245 C CA . ASN A 1 277 ? -20.047 -23.906 10.266 1 95.38 277 ASN A CA 1
ATOM 2246 C C . ASN A 1 277 ? -19.344 -23.719 8.922 1 95.38 277 ASN A C 1
ATOM 2248 O O . ASN A 1 277 ? -19.656 -22.781 8.18 1 95.38 277 ASN A O 1
ATOM 2252 N N . THR A 1 278 ? -18.375 -24.594 8.609 1 97.38 278 THR A N 1
ATOM 2253 C CA . THR A 1 278 ? -17.734 -24.625 7.297 1 97.38 278 THR A CA 1
ATOM 2254 C C . THR A 1 278 ? -17.875 -26 6.66 1 97.38 278 THR A C 1
ATOM 2256 O O . THR A 1 278 ? -18.109 -27 7.359 1 97.38 278 THR A O 1
ATOM 2259 N N . ILE A 1 279 ? -17.797 -26.031 5.336 1 97.88 279 ILE A N 1
ATOM 2260 C CA . ILE A 1 279 ? -17.844 -27.281 4.59 1 97.88 279 ILE A CA 1
ATOM 2261 C C . ILE A 1 279 ? -16.453 -27.891 4.496 1 97.88 279 ILE A C 1
ATOM 2263 O O . ILE A 1 279 ? -15.484 -27.203 4.172 1 97.88 279 ILE A O 1
ATOM 2267 N N . LEU A 1 280 ? -16.297 -29.125 4.855 1 97.81 280 LEU A N 1
ATOM 2268 C CA . LEU A 1 280 ? -15.023 -29.828 4.652 1 97.81 280 LEU A CA 1
ATOM 2269 C C . LEU A 1 280 ? -14.898 -30.312 3.217 1 97.81 280 LEU A C 1
ATOM 2271 O O . LEU A 1 280 ? -15.758 -31.047 2.729 1 97.81 280 LEU A O 1
ATOM 2275 N N . SER A 1 281 ? -13.891 -29.906 2.533 1 98 281 SER A N 1
ATOM 2276 C CA . SER A 1 281 ? -13.711 -30.297 1.137 1 98 281 SER A CA 1
ATOM 2277 C C . SER A 1 281 ? -12.477 -31.172 0.96 1 98 281 SER A C 1
ATOM 2279 O O . SER A 1 281 ? -11.688 -31.344 1.895 1 98 281 SER A O 1
ATOM 2281 N N . CYS A 1 282 ? -12.305 -31.75 -0.221 1 97.56 282 CYS A N 1
ATOM 2282 C CA . CYS A 1 282 ? -11.266 -32.719 -0.513 1 97.56 282 CYS A CA 1
ATOM 2283 C C . CYS A 1 282 ? -10.156 -32.125 -1.36 1 97.56 282 CYS A C 1
ATOM 2285 O O . CYS A 1 282 ? -10.422 -31.281 -2.227 1 97.56 282 CYS A O 1
ATOM 2287 N N . ASN A 1 283 ? -8.93 -32.469 -1.077 1 95.81 283 ASN A N 1
ATOM 2288 C CA . ASN A 1 283 ? -7.762 -32.281 -1.932 1 95.81 283 ASN A CA 1
ATOM 2289 C C . ASN A 1 283 ? -7.074 -33.594 -2.23 1 95.81 283 ASN A C 1
ATOM 2291 O O . ASN A 1 283 ? -6.582 -34.281 -1.321 1 95.81 283 ASN A O 1
ATOM 2295 N N . ASP A 1 284 ? -7.07 -33.969 -3.416 1 94.75 284 ASP A N 1
ATOM 2296 C CA . ASP A 1 284 ? -6.473 -35.25 -3.826 1 94.75 284 ASP A CA 1
ATOM 2297 C C . ASP A 1 284 ? -6.613 -35.469 -5.332 1 94.75 284 ASP A C 1
ATOM 2299 O O . ASP A 1 284 ? -7.211 -34.625 -6.027 1 94.75 284 ASP A O 1
ATOM 2303 N N . ASN A 1 285 ? -6.027 -36.531 -5.816 1 93.44 285 ASN A N 1
ATOM 2304 C CA . ASN A 1 285 ? -6.176 -36.906 -7.219 1 93.44 285 ASN A CA 1
ATOM 2305 C C . ASN A 1 285 ? -7.484 -37.656 -7.465 1 93.44 285 ASN A C 1
ATOM 2307 O O . ASN A 1 285 ? -7.953 -37.719 -8.602 1 93.44 285 ASN A O 1
ATOM 2311 N N . ASP A 1 286 ? -8 -38.25 -6.406 1 95.38 286 ASP A N 1
ATOM 2312 C CA . ASP A 1 286 ? -9.273 -38.969 -6.383 1 95.38 286 ASP A CA 1
ATOM 2313 C C . ASP A 1 286 ? -9.969 -38.812 -5.031 1 95.38 286 ASP A C 1
ATOM 2315 O O . ASP A 1 286 ? -9.391 -39.125 -3.99 1 95.38 286 ASP A O 1
ATOM 2319 N N . CYS A 1 287 ? -11.211 -38.375 -4.965 1 97.31 287 CYS A N 1
ATOM 2320 C CA . CYS A 1 287 ? -11.844 -38 -3.711 1 97.31 287 CYS A CA 1
ATOM 2321 C C . CYS A 1 287 ? -13.008 -38.906 -3.375 1 97.31 287 CYS A C 1
ATOM 2323 O O . CYS A 1 287 ? -13.852 -38.562 -2.545 1 97.31 287 CYS A O 1
ATOM 2325 N N . VAL A 1 288 ? -13.109 -40.094 -3.957 1 97.12 288 VAL A N 1
ATOM 2326 C CA . VAL A 1 288 ? -14.25 -40.969 -3.713 1 97.12 288 VAL A CA 1
ATOM 2327 C C . VAL A 1 288 ? -14.156 -41.562 -2.303 1 97.12 288 VAL A C 1
ATOM 2329 O O . VAL A 1 288 ? -15.164 -41.656 -1.6 1 97.12 288 VAL A O 1
ATOM 2332 N N . ASP A 1 289 ? -12.961 -42 -1.873 1 96.5 289 ASP A N 1
ATOM 2333 C CA . ASP A 1 289 ? -12.789 -42.5 -0.51 1 96.5 289 ASP A CA 1
ATOM 2334 C C . ASP A 1 289 ? -13.164 -41.406 0.512 1 96.5 289 ASP A C 1
ATOM 2336 O O . ASP A 1 289 ? -13.758 -41.719 1.552 1 96.5 289 ASP A O 1
ATOM 2340 N N . PHE A 1 290 ? -12.742 -40.25 0.229 1 97.06 290 PHE A N 1
ATOM 2341 C CA . PHE A 1 290 ? -13.133 -39.125 1.057 1 97.06 290 PHE A CA 1
ATOM 2342 C C . PHE A 1 290 ? -14.656 -39 1.139 1 97.06 290 PHE A C 1
ATOM 2344 O O . PHE A 1 290 ? -15.211 -38.812 2.221 1 97.06 290 PHE A O 1
ATOM 2351 N N . ALA A 1 291 ? -15.352 -39.094 0.017 1 97.94 291 ALA A N 1
ATOM 2352 C CA . ALA A 1 291 ? -16.797 -39 -0.031 1 97.94 291 ALA A CA 1
ATOM 2353 C C . ALA A 1 291 ? -17.453 -40.031 0.869 1 97.94 291 ALA A C 1
ATOM 2355 O O . ALA A 1 291 ? -18.391 -39.75 1.619 1 97.94 291 ALA A O 1
ATOM 2356 N N . VAL A 1 292 ? -16.984 -41.25 0.816 1 96.56 292 VAL A N 1
ATOM 2357 C CA . VAL A 1 292 ? -17.516 -42.344 1.605 1 96.56 292 VAL A CA 1
ATOM 2358 C C . VAL A 1 292 ? -17.406 -42.031 3.094 1 96.56 292 VAL A C 1
ATOM 2360 O O . VAL A 1 292 ? -18.344 -42.25 3.859 1 96.56 292 VAL A O 1
ATOM 2363 N N . LYS A 1 293 ? -16.281 -41.469 3.436 1 96.31 293 LYS A N 1
ATOM 2364 C CA . LYS A 1 293 ? -16.047 -41.094 4.832 1 96.31 293 LYS A CA 1
ATOM 2365 C C . LYS A 1 293 ? -16.875 -39.906 5.242 1 96.31 293 LYS A C 1
ATOM 2367 O O . LYS A 1 293 ? -17.469 -39.875 6.324 1 96.31 293 LYS A O 1
ATOM 2372 N N . LEU A 1 294 ? -16.953 -38.906 4.398 1 96.25 294 LEU A N 1
ATOM 2373 C CA . LEU A 1 294 ? -17.594 -37.625 4.711 1 96.25 294 LEU A CA 1
ATOM 2374 C C . LEU A 1 294 ? -19.078 -37.812 4.973 1 96.25 294 LEU A C 1
ATOM 2376 O O . LEU A 1 294 ? -19.641 -37.219 5.898 1 96.25 294 LEU A O 1
ATOM 2380 N N . VAL A 1 295 ? -19.781 -38.625 4.176 1 95.12 295 VAL A N 1
ATOM 2381 C CA . VAL A 1 295 ? -21.234 -38.75 4.266 1 95.12 295 VAL A CA 1
ATOM 2382 C C . VAL A 1 295 ? -21.609 -39.406 5.598 1 95.12 295 VAL A C 1
ATOM 2384 O O . VAL A 1 295 ? -22.75 -39.25 6.066 1 95.12 295 VAL A O 1
ATOM 2387 N N . LYS A 1 296 ? -20.688 -40.062 6.188 1 94.5 296 LYS A N 1
ATOM 2388 C CA . LYS A 1 296 ? -20.922 -40.688 7.496 1 94.5 296 LYS A CA 1
ATOM 2389 C C . LYS A 1 296 ? -20.594 -39.688 8.617 1 94.5 296 LYS A C 1
ATOM 2391 O O . LYS A 1 296 ? -21.359 -39.594 9.586 1 94.5 296 LYS A O 1
ATOM 2396 N N . GLU A 1 297 ? -19.578 -38.906 8.445 1 94.06 297 GLU A N 1
ATOM 2397 C CA . GLU A 1 297 ? -19.062 -38.062 9.516 1 94.06 297 GLU A CA 1
ATOM 2398 C C . GLU A 1 297 ? -19.734 -36.719 9.508 1 94.06 297 GLU A C 1
ATOM 2400 O O . GLU A 1 297 ? -19.922 -36.094 10.57 1 94.06 297 GLU A O 1
ATOM 2405 N N . ARG A 1 298 ? -20 -36.219 8.281 1 95.06 298 ARG A N 1
ATOM 2406 C CA . ARG A 1 298 ? -20.641 -34.906 8.094 1 95.06 298 ARG A CA 1
ATOM 2407 C C . ARG A 1 298 ? -21.75 -35 7.047 1 95.06 298 ARG A C 1
ATOM 2409 O O . ARG A 1 298 ? -21.641 -34.375 5.988 1 95.06 298 ARG A O 1
ATOM 2416 N N . PRO A 1 299 ? -22.812 -35.594 7.359 1 93.12 299 PRO A N 1
ATOM 2417 C CA . PRO A 1 299 ? -23.844 -35.906 6.371 1 93.12 299 PRO A CA 1
ATOM 2418 C C . PRO A 1 299 ? -24.516 -34.688 5.789 1 93.12 299 PRO A C 1
ATOM 2420 O O . PRO A 1 299 ? -25.109 -34.75 4.715 1 93.12 299 PRO A O 1
ATOM 2423 N N . SER A 1 300 ? -24.375 -33.531 6.441 1 93.25 300 SER A N 1
ATOM 2424 C CA . SER A 1 300 ? -25.031 -32.312 5.969 1 93.25 300 SER A CA 1
ATOM 2425 C C . SER A 1 300 ? -24.172 -31.609 4.922 1 93.25 300 SER A C 1
ATOM 2427 O O . SER A 1 300 ? -24.656 -30.719 4.219 1 93.25 300 SER A O 1
ATO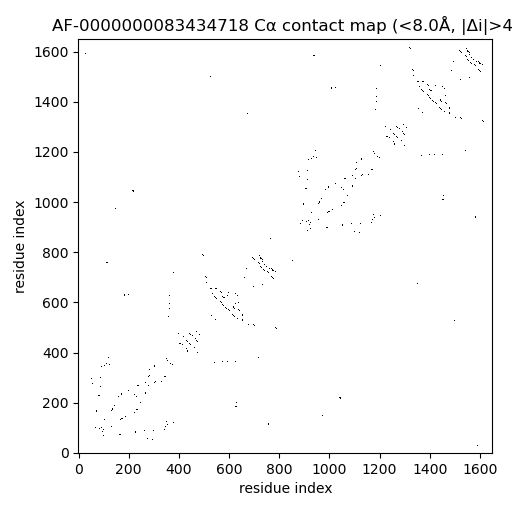M 2429 N N . ASP A 1 301 ? -22.938 -31.984 4.848 1 96.19 301 ASP A N 1
ATOM 2430 C CA . ASP A 1 301 ? -22.031 -31.312 3.922 1 96.19 301 ASP A CA 1
ATOM 2431 C C . ASP A 1 301 ? -22.234 -31.828 2.494 1 96.19 301 ASP A C 1
ATOM 2433 O O . ASP A 1 301 ? -22.422 -33.031 2.275 1 96.19 301 ASP A O 1
ATOM 2437 N N . PRO A 1 302 ? -22.297 -30.906 1.539 1 97.62 302 PRO A N 1
ATOM 2438 C CA . PRO A 1 302 ? -22.172 -31.375 0.156 1 97.62 302 PRO A CA 1
ATOM 2439 C C . PRO A 1 302 ? -20.781 -31.922 -0.165 1 97.62 302 PRO A C 1
ATOM 2441 O O . PRO A 1 302 ? -19.844 -31.703 0.596 1 97.62 302 PRO A O 1
ATOM 2444 N N . LEU A 1 303 ? -20.688 -32.719 -1.238 1 98.25 303 LEU A N 1
ATOM 2445 C CA . LEU A 1 303 ? -19.406 -33.25 -1.681 1 98.25 303 LEU A CA 1
ATOM 2446 C C . LEU A 1 303 ? -18.656 -32.219 -2.533 1 98.25 303 LEU A C 1
ATOM 2448 O O . LEU A 1 303 ? -19.047 -31.953 -3.676 1 98.25 303 LEU A O 1
ATOM 2452 N N . VAL A 1 304 ? -17.594 -31.609 -1.931 1 98.56 304 VAL A N 1
ATOM 2453 C CA . VAL A 1 304 ? -16.812 -30.547 -2.578 1 98.56 304 VAL A CA 1
ATOM 2454 C C . VAL A 1 304 ? -15.383 -31.031 -2.795 1 98.56 304 VAL A C 1
ATOM 2456 O O . VAL A 1 304 ? -14.711 -31.453 -1.853 1 98.56 304 VAL A O 1
ATOM 2459 N N . TRP A 1 305 ? -14.938 -31.094 -4.047 1 98.56 305 TRP A N 1
ATOM 2460 C CA . TRP A 1 305 ? -13.562 -31.375 -4.445 1 98.56 305 TRP A CA 1
ATOM 2461 C C . TRP A 1 305 ? -12.836 -30.094 -4.848 1 98.56 305 TRP A C 1
ATOM 2463 O O . TRP A 1 305 ? -12.961 -29.625 -5.984 1 98.56 305 TRP A O 1
ATOM 2473 N N . THR A 1 306 ? -12 -29.578 -3.891 1 97 306 THR A N 1
ATOM 2474 C CA . THR A 1 306 ? -11.422 -28.234 -4.031 1 97 306 THR A CA 1
ATOM 2475 C C . THR A 1 306 ? -10.141 -28.281 -4.848 1 97 306 THR A C 1
ATOM 2477 O O . THR A 1 306 ? -9.828 -27.344 -5.586 1 97 306 THR A O 1
ATOM 2480 N N . GLU A 1 307 ? -9.328 -29.344 -4.727 1 96.31 307 GLU A N 1
ATOM 2481 C CA . GLU A 1 307 ? -8.078 -29.422 -5.473 1 96.31 307 GLU A CA 1
ATOM 2482 C C . GLU A 1 307 ? -7.918 -30.797 -6.133 1 96.31 307 GLU A C 1
ATOM 2484 O O . GLU A 1 307 ? -7.5 -31.75 -5.48 1 96.31 307 GLU A O 1
ATOM 2489 N N . ASP A 1 308 ? -8.266 -30.859 -7.363 1 95.94 308 ASP A N 1
ATOM 2490 C CA . ASP A 1 308 ? -7.809 -31.938 -8.234 1 95.94 308 ASP A CA 1
ATOM 2491 C C . ASP A 1 308 ? -6.41 -31.656 -8.773 1 95.94 308 ASP A C 1
ATOM 2493 O O . ASP A 1 308 ? -6.258 -30.906 -9.75 1 95.94 308 ASP A O 1
ATOM 2497 N N . GLU A 1 309 ? -5.508 -32.25 -8.266 1 87.75 309 GLU A N 1
ATOM 2498 C CA . GLU A 1 309 ? -4.141 -31.734 -8.273 1 87.75 309 GLU A CA 1
ATOM 2499 C C . GLU A 1 309 ? -3.467 -31.984 -9.617 1 87.75 309 GLU A C 1
ATOM 2501 O O . GLU A 1 309 ? -3.52 -33.094 -10.141 1 87.75 309 GLU A O 1
ATOM 2506 N N . GLY A 1 310 ? -2.885 -30.984 -10.273 1 82.5 310 GLY A N 1
ATOM 2507 C CA . GLY A 1 310 ? -1.918 -30.891 -11.359 1 82.5 310 GLY A CA 1
ATOM 2508 C C . GLY A 1 310 ? -0.771 -29.953 -11.062 1 82.5 310 GLY A C 1
ATOM 2509 O O . GLY A 1 310 ? -0.88 -28.75 -11.305 1 82.5 310 GLY A O 1
ATOM 2510 N N . TRP A 1 311 ? 0.34 -30.562 -10.406 1 71.06 311 TRP A N 1
ATOM 2511 C CA . TRP A 1 311 ? 0.988 -29.625 -9.492 1 71.06 311 TRP A CA 1
ATOM 2512 C C . TRP A 1 311 ? 2.354 -29.203 -10.023 1 71.06 311 TRP A C 1
ATOM 2514 O O . TRP A 1 311 ? 2.709 -29.531 -11.164 1 71.06 311 TRP A O 1
ATOM 2524 N N . PHE A 1 312 ? 3.283 -28.594 -9.281 1 83.25 312 PHE A N 1
ATOM 2525 C CA . PHE A 1 312 ? 4.438 -27.719 -9.453 1 83.25 312 PHE A CA 1
ATOM 2526 C C . PHE A 1 312 ? 5.688 -28.516 -9.781 1 83.25 312 PHE A C 1
ATOM 2528 O O . PHE A 1 312 ? 5.68 -29.75 -9.68 1 83.25 312 PHE A O 1
ATOM 2535 N N . GLN A 1 313 ? 6.559 -27.953 -10.422 1 82.44 313 GLN A N 1
ATOM 2536 C CA . GLN A 1 313 ? 7.879 -28.516 -10.68 1 82.44 313 GLN A CA 1
ATOM 2537 C C . GLN A 1 313 ? 8.914 -27.953 -9.719 1 82.44 313 GLN A C 1
ATOM 2539 O O . GLN A 1 313 ? 8.703 -26.906 -9.109 1 82.44 313 GLN A O 1
ATOM 2544 N N . THR A 1 314 ? 9.953 -28.781 -9.469 1 87.12 314 THR A N 1
ATOM 2545 C CA . THR A 1 314 ? 11.016 -28.359 -8.562 1 87.12 314 THR A CA 1
ATOM 2546 C C . THR A 1 314 ? 12.352 -28.266 -9.289 1 87.12 314 THR A C 1
ATOM 2548 O O . THR A 1 314 ? 12.547 -28.891 -10.328 1 87.12 314 THR A O 1
ATOM 2551 N N . TRP A 1 315 ? 13.234 -27.531 -8.781 1 87.44 315 TRP A N 1
ATOM 2552 C CA . TRP A 1 315 ? 14.578 -27.406 -9.336 1 87.44 315 TRP A CA 1
ATOM 2553 C C . TRP A 1 315 ? 15.375 -28.688 -9.141 1 87.44 315 TRP A C 1
ATOM 2555 O O . TRP A 1 315 ? 16.188 -29.062 -9.984 1 87.44 315 TRP A O 1
ATOM 2565 N N . GLN A 1 316 ? 15.195 -29.234 -7.957 1 80.88 316 GLN A N 1
ATOM 2566 C CA . GLN A 1 316 ? 15.867 -30.484 -7.578 1 80.88 316 GLN A CA 1
ATOM 2567 C C . GLN A 1 316 ? 14.914 -31.422 -6.855 1 80.88 316 GLN A C 1
ATOM 2569 O O . GLN A 1 316 ? 13.961 -30.984 -6.219 1 80.88 316 GLN A O 1
ATOM 2574 N N . LYS A 1 317 ? 15.117 -32.719 -7.184 1 75 317 LYS A N 1
ATOM 2575 C CA . LYS A 1 317 ? 14.352 -33.719 -6.445 1 75 317 LYS A CA 1
ATOM 2576 C C . LYS A 1 317 ? 15.039 -34.062 -5.129 1 75 317 LYS A C 1
ATOM 2578 O O . LYS A 1 317 ? 16.266 -34.125 -5.066 1 75 317 LYS A O 1
ATOM 2583 N N . ASP A 1 318 ? 14.133 -34.062 -4.191 1 65.75 318 ASP A N 1
ATOM 2584 C CA . ASP A 1 318 ? 14.664 -34.625 -2.943 1 65.75 318 ASP A CA 1
ATOM 2585 C C . ASP A 1 318 ? 15.031 -36.094 -3.092 1 65.75 318 ASP A C 1
ATOM 2587 O O . ASP A 1 318 ? 14.211 -36.875 -3.539 1 65.75 318 ASP A O 1
ATOM 2591 N N . LYS A 1 319 ? 16.234 -36.438 -2.805 1 64.5 319 LYS A N 1
ATOM 2592 C CA . LYS A 1 319 ? 16.703 -37.812 -3.014 1 64.5 319 LYS A CA 1
ATOM 2593 C C . LYS A 1 319 ? 15.906 -38.781 -2.156 1 64.5 319 LYS A C 1
ATOM 2595 O O . LYS A 1 319 ? 15.609 -39.906 -2.596 1 64.5 319 LYS A O 1
ATOM 2600 N N . LEU A 1 320 ? 15.477 -38.344 -0.963 1 59.19 320 LEU A N 1
ATOM 2601 C CA . LEU A 1 320 ? 14.789 -39.219 -0.018 1 59.19 320 LEU A CA 1
ATOM 2602 C C . LEU A 1 320 ? 13.281 -39.219 -0.259 1 59.19 320 LEU A C 1
ATOM 2604 O O . LEU A 1 320 ? 12.602 -40.219 -0.016 1 59.19 320 LEU A O 1
ATOM 2608 N N . ARG A 1 321 ? 12.672 -38.125 -0.85 1 61.84 321 ARG A N 1
ATOM 2609 C CA . ARG A 1 321 ? 11.227 -38 -1.016 1 61.84 321 ARG A CA 1
ATOM 2610 C C . ARG A 1 321 ? 10.883 -37.344 -2.338 1 61.84 321 ARG A C 1
ATOM 2612 O O . ARG A 1 321 ? 10.398 -36.188 -2.352 1 61.84 321 ARG A O 1
ATOM 2619 N N . PRO A 1 322 ? 11.133 -38.094 -3.469 1 58.91 322 PRO A N 1
ATOM 2620 C CA . PRO A 1 322 ? 10.852 -37.469 -4.754 1 58.91 322 PRO A CA 1
ATOM 2621 C C . PRO A 1 322 ? 9.359 -37.219 -4.977 1 58.91 322 PRO A C 1
ATOM 2623 O O . PRO A 1 322 ? 8.531 -38.062 -4.59 1 58.91 322 PRO A O 1
ATOM 2626 N N . LEU A 1 323 ? 9.07 -35.969 -5.484 1 60.44 323 LEU A N 1
ATOM 2627 C CA . LEU A 1 323 ? 7.68 -35.625 -5.766 1 60.44 323 LEU A CA 1
ATOM 2628 C C . LEU A 1 323 ? 7.191 -36.344 -7.02 1 60.44 323 LEU A C 1
ATOM 2630 O O . LEU A 1 323 ? 7.938 -36.469 -7.988 1 60.44 323 LEU A O 1
ATOM 2634 N N . PRO A 1 324 ? 6.008 -36.938 -6.914 1 55.31 324 PRO A N 1
ATOM 2635 C CA . PRO A 1 324 ? 5.453 -37.625 -8.086 1 55.31 324 PRO A CA 1
ATOM 2636 C C . PRO A 1 324 ? 5.254 -36.688 -9.273 1 55.31 324 PRO A C 1
ATOM 2638 O O . PRO A 1 324 ? 5.156 -35.469 -9.094 1 55.31 324 PRO A O 1
ATOM 2641 N N . ASN A 1 325 ? 5.473 -37.312 -10.539 1 54.91 325 ASN A N 1
ATOM 2642 C CA . ASN A 1 325 ? 5.289 -36.562 -11.789 1 54.91 325 ASN A CA 1
ATOM 2643 C C . ASN A 1 325 ? 3.863 -36.031 -11.93 1 54.91 325 ASN A C 1
ATOM 2645 O O . ASN A 1 325 ? 2.902 -36.781 -11.664 1 54.91 325 ASN A O 1
ATOM 2649 N N . ASP A 1 326 ? 3.609 -34.75 -12.031 1 60.22 326 ASP A N 1
ATOM 2650 C CA . ASP A 1 326 ? 2.383 -33.969 -12.047 1 60.22 326 ASP A CA 1
ATOM 2651 C C . ASP A 1 326 ? 1.658 -34.094 -13.383 1 60.22 326 ASP A C 1
ATOM 2653 O O . ASP A 1 326 ? 0.676 -33.375 -13.633 1 60.22 326 ASP A O 1
ATOM 2657 N N . GLU A 1 327 ? 1.993 -35.188 -14.188 1 80.06 327 GLU A N 1
ATOM 2658 C CA . GLU A 1 327 ? 1.367 -35.188 -15.5 1 80.06 327 GLU A CA 1
ATOM 2659 C C . GLU A 1 327 ? 0.459 -36.406 -15.688 1 80.06 327 GLU A C 1
ATOM 2661 O O . GLU A 1 327 ? 0.766 -37.281 -16.469 1 80.06 327 GLU A O 1
ATOM 2666 N N . ARG A 1 328 ? -0.683 -36.312 -15.008 1 90.12 328 ARG A N 1
ATOM 2667 C CA . ARG A 1 328 ? -1.693 -37.344 -15.188 1 90.12 328 ARG A CA 1
ATOM 2668 C C . ARG A 1 328 ? -2.254 -37.312 -16.609 1 90.12 328 ARG A C 1
ATOM 2670 O O . ARG A 1 328 ? -2.432 -36.25 -17.188 1 90.12 328 ARG A O 1
ATOM 2677 N N . SER A 1 329 ? -2.529 -38.531 -17.141 1 92.25 329 SER A N 1
ATOM 2678 C CA . SER A 1 329 ? -3.068 -38.625 -18.5 1 92.25 329 SER A CA 1
ATOM 2679 C C . SER A 1 329 ? -4.488 -38.062 -18.562 1 92.25 329 SER A C 1
ATOM 2681 O O . SER A 1 329 ? -5.188 -38 -17.547 1 92.25 329 SER A O 1
ATOM 2683 N N . PRO A 1 330 ? -4.918 -37.656 -19.734 1 95.06 330 PRO A N 1
ATOM 2684 C CA . PRO A 1 330 ? -6.305 -37.188 -19.891 1 95.06 330 PRO A CA 1
ATOM 2685 C C . PRO A 1 330 ? -7.316 -38.25 -19.438 1 95.06 330 PRO A C 1
ATOM 2687 O O . PRO A 1 330 ? -8.312 -37.906 -18.797 1 95.06 330 PRO A O 1
ATOM 2690 N N . LYS A 1 331 ? -7.059 -39.531 -19.766 1 96.81 331 LYS A N 1
ATOM 2691 C CA . LYS A 1 331 ? -7.941 -40.625 -19.391 1 96.81 331 LYS A CA 1
ATOM 2692 C C . LYS A 1 331 ? -8.07 -40.75 -17.875 1 96.81 331 LYS A C 1
ATOM 2694 O O . LYS A 1 331 ? -9.18 -40.844 -17.344 1 96.81 331 LYS A O 1
ATOM 2699 N N . ASP A 1 332 ? -6.965 -40.656 -17.172 1 95.38 332 ASP A N 1
ATOM 2700 C CA . ASP A 1 332 ? -6.945 -40.812 -15.727 1 95.38 332 ASP A CA 1
ATOM 2701 C C . ASP A 1 332 ? -7.695 -39.656 -15.039 1 95.38 332 ASP A C 1
ATOM 2703 O O . ASP A 1 332 ? -8.438 -39.875 -14.086 1 95.38 332 ASP A O 1
ATOM 2707 N N . VAL A 1 333 ? -7.465 -38.438 -15.508 1 96.94 333 VAL A N 1
ATOM 2708 C CA . VAL A 1 333 ? -8.141 -37.281 -14.914 1 96.94 333 VAL A CA 1
ATOM 2709 C C . VAL A 1 333 ? -9.641 -37.406 -15.164 1 96.94 333 VAL A C 1
ATOM 2711 O O . VAL A 1 333 ? -10.445 -37.188 -14.25 1 96.94 333 VAL A O 1
ATOM 2714 N N . ALA A 1 334 ? -10.039 -37.688 -16.375 1 98.25 334 ALA A N 1
ATOM 2715 C CA . ALA A 1 334 ? -11.453 -37.812 -16.703 1 98.25 334 ALA A CA 1
ATOM 2716 C C . ALA A 1 334 ? -12.125 -38.906 -15.867 1 98.25 334 ALA A C 1
ATOM 2718 O O . ALA A 1 334 ? -13.258 -38.719 -15.398 1 98.25 334 ALA A O 1
ATOM 2719 N N . TYR A 1 335 ? -11.453 -40.031 -15.75 1 98.19 335 TYR A N 1
ATOM 2720 C CA . TYR A 1 335 ? -11.984 -41.125 -14.945 1 98.19 335 TYR A CA 1
ATOM 2721 C C . TYR A 1 335 ? -12.234 -40.688 -13.508 1 98.19 335 TYR A C 1
ATOM 2723 O O . TYR A 1 335 ? -13.312 -40.938 -12.961 1 98.19 335 TYR A O 1
ATOM 2731 N N . ALA A 1 336 ? -11.258 -40 -12.898 1 97.81 336 ALA A N 1
ATOM 2732 C CA . ALA A 1 336 ? -11.391 -39.531 -11.516 1 97.81 336 ALA A CA 1
ATOM 2733 C C . ALA A 1 336 ? -12.562 -38.594 -11.367 1 97.81 336 ALA A C 1
ATOM 2735 O O . ALA A 1 336 ? -13.328 -38.656 -10.406 1 97.81 336 ALA A O 1
ATOM 2736 N N . VAL A 1 337 ? -12.711 -37.656 -12.289 1 98.69 337 VAL A N 1
ATOM 2737 C CA . VAL A 1 337 ? -13.773 -36.656 -12.227 1 98.69 337 VAL A CA 1
ATOM 2738 C C . VAL A 1 337 ? -15.133 -37.344 -12.406 1 98.69 337 VAL A C 1
ATOM 2740 O O . VAL A 1 337 ? -16.094 -37.062 -11.688 1 98.69 337 VAL A O 1
ATOM 2743 N N . ALA A 1 338 ? -15.219 -38.25 -13.344 1 98.69 338 ALA A N 1
ATOM 2744 C CA . ALA A 1 338 ? -16.469 -38.969 -13.57 1 98.69 338 ALA A CA 1
ATOM 2745 C C . ALA A 1 338 ? -16.875 -39.781 -12.336 1 98.69 338 ALA A C 1
ATOM 2747 O O . ALA A 1 338 ? -18.047 -39.812 -11.969 1 98.69 338 ALA A O 1
ATOM 2748 N N . ARG A 1 339 ? -15.898 -40.406 -11.695 1 98 339 ARG A N 1
ATOM 2749 C CA . ARG A 1 339 ? -16.141 -41.156 -10.469 1 98 339 ARG A CA 1
ATOM 2750 C C . ARG A 1 339 ? -16.734 -40.25 -9.391 1 98 339 ARG A C 1
ATOM 2752 O O . ARG A 1 339 ? -17.656 -40.656 -8.68 1 98 339 ARG A O 1
ATOM 2759 N N . TRP A 1 340 ? -16.203 -39.062 -9.312 1 98.62 340 TRP A N 1
ATOM 2760 C CA . TRP A 1 340 ? -16.625 -38.094 -8.305 1 98.62 340 TRP A CA 1
ATOM 2761 C C . TRP A 1 340 ? -18.109 -37.75 -8.469 1 98.62 340 TRP A C 1
ATOM 2763 O O . TRP A 1 340 ? -18.875 -37.781 -7.504 1 98.62 340 TRP A O 1
ATOM 2773 N N . PHE A 1 341 ? -18.5 -37.438 -9.656 1 98.62 341 PHE A N 1
ATOM 2774 C CA . PHE A 1 341 ? -19.891 -37.062 -9.883 1 98.62 341 PHE A CA 1
ATOM 2775 C C . PHE A 1 341 ? -20.797 -38.312 -9.852 1 98.62 341 PHE A C 1
ATOM 2777 O O . PHE A 1 341 ? -21.969 -38.219 -9.477 1 98.62 341 PHE A O 1
ATOM 2784 N N . ALA A 1 342 ? -20.266 -39.5 -10.172 1 98.44 342 ALA A N 1
ATOM 2785 C CA . ALA A 1 342 ? -21.016 -40.75 -10.07 1 98.44 342 ALA A CA 1
ATOM 2786 C C . ALA A 1 342 ? -21.5 -41 -8.648 1 98.44 342 ALA A C 1
ATOM 2788 O O . ALA A 1 342 ? -22.625 -41.469 -8.43 1 98.44 342 ALA A O 1
ATOM 2789 N N . VAL A 1 343 ? -20.688 -40.656 -7.707 1 98.12 343 VAL A N 1
ATOM 2790 C CA . VAL A 1 343 ? -21.047 -40.969 -6.332 1 98.12 343 VAL A CA 1
ATOM 2791 C C . VAL A 1 343 ? -21.828 -39.812 -5.723 1 98.12 343 VAL A C 1
ATOM 2793 O O . VAL A 1 343 ? -22.312 -39.906 -4.586 1 98.12 343 VAL A O 1
ATOM 2796 N N . GLY A 1 344 ? -21.906 -38.688 -6.426 1 98.12 344 GLY A N 1
ATOM 2797 C CA . GLY A 1 344 ? -22.781 -37.625 -5.945 1 98.12 344 GLY A CA 1
ATOM 2798 C C . GLY A 1 344 ? -22.062 -36.312 -5.742 1 98.12 344 GLY A C 1
ATOM 2799 O O . GLY A 1 344 ? -22.562 -35.406 -5.051 1 98.12 344 GLY A O 1
ATOM 2800 N N . GLY A 1 345 ? -20.891 -36.125 -6.312 1 98.44 345 GLY A N 1
ATOM 2801 C CA . GLY A 1 345 ? -20.156 -34.875 -6.203 1 98.44 345 GLY A CA 1
ATOM 2802 C C . GLY A 1 345 ? -20.969 -33.656 -6.629 1 98.44 345 GLY A C 1
ATOM 2803 O O . GLY A 1 345 ? -21.75 -33.75 -7.582 1 98.44 345 GLY A O 1
ATOM 2804 N N . ALA A 1 346 ? -20.766 -32.531 -5.871 1 97.94 346 ALA A N 1
ATOM 2805 C CA . ALA A 1 346 ? -21.484 -31.281 -6.168 1 97.94 346 ALA A CA 1
ATOM 2806 C C . ALA A 1 346 ? -20.562 -30.25 -6.809 1 97.94 346 ALA A C 1
ATOM 2808 O O . ALA A 1 346 ? -20.984 -29.438 -7.617 1 97.94 346 ALA A O 1
ATOM 2809 N N . VAL A 1 347 ? -19.312 -30.219 -6.391 1 98.5 347 VAL A N 1
ATOM 2810 C CA . VAL A 1 347 ? -18.312 -29.266 -6.84 1 98.5 347 VAL A CA 1
ATOM 2811 C C . VAL A 1 347 ? -17.031 -30 -7.258 1 98.5 347 VAL A C 1
ATOM 2813 O O . VAL A 1 347 ? -16.594 -30.922 -6.57 1 98.5 347 VAL A O 1
ATOM 2816 N N . HIS A 1 348 ? -16.516 -29.656 -8.352 1 98.69 348 HIS A N 1
ATOM 2817 C CA . HIS A 1 348 ? -15.195 -30.078 -8.781 1 98.69 348 HIS A CA 1
ATOM 2818 C C . HIS A 1 348 ? -14.359 -28.891 -9.242 1 98.69 348 HIS A C 1
ATOM 2820 O O . HIS A 1 348 ? -14.867 -28 -9.938 1 98.69 348 HIS A O 1
ATOM 2826 N N . ASN A 1 349 ? -13.109 -28.875 -8.836 1 98.44 349 ASN A N 1
ATOM 2827 C CA . ASN A 1 349 ? -12.211 -27.797 -9.219 1 98.44 349 ASN A CA 1
ATOM 2828 C C . ASN A 1 349 ? -10.844 -28.328 -9.641 1 98.44 349 ASN A C 1
ATOM 2830 O O . ASN A 1 349 ? -10.164 -28.984 -8.852 1 98.44 349 ASN A O 1
ATOM 2834 N N . TYR A 1 350 ? -10.453 -28.016 -10.906 1 97.75 350 TYR A N 1
ATOM 2835 C CA . TYR A 1 350 ? -9.094 -28.312 -11.336 1 97.75 350 TYR A CA 1
ATOM 2836 C C . TYR A 1 350 ? -8.086 -27.438 -10.594 1 97.75 350 TYR A C 1
ATOM 2838 O O . TYR A 1 350 ? -8.227 -26.219 -10.555 1 97.75 350 TYR A O 1
ATOM 2846 N N . TYR A 1 351 ? -7.109 -28.094 -10.023 1 96.19 351 TYR A N 1
ATOM 2847 C CA . TYR A 1 351 ? -5.992 -27.406 -9.391 1 96.19 351 TYR A CA 1
ATOM 2848 C C . TYR A 1 351 ? -4.66 -27.875 -9.961 1 96.19 351 TYR A C 1
ATOM 2850 O O . TYR A 1 351 ? -4.09 -28.859 -9.492 1 96.19 351 TYR A O 1
ATOM 2858 N N . MET A 1 352 ? -4.316 -27.312 -11.07 1 95.56 352 MET A N 1
ATOM 2859 C CA . MET A 1 352 ? -4.715 -26.031 -11.633 1 95.56 352 MET A CA 1
ATOM 2860 C C . MET A 1 352 ? -5.453 -26.219 -12.953 1 95.56 352 MET A C 1
ATOM 2862 O O . MET A 1 352 ? -5.297 -27.25 -13.617 1 95.56 352 MET A O 1
ATOM 2866 N N . TYR A 1 353 ? -6.285 -25.109 -13.305 1 97.81 353 TYR A N 1
ATOM 2867 C CA . TYR A 1 353 ? -6.77 -25.016 -14.672 1 97.81 353 TYR A CA 1
ATOM 2868 C C . TYR A 1 353 ? -5.738 -24.359 -15.578 1 97.81 353 TYR A C 1
ATOM 2870 O O . TYR A 1 353 ? -5.488 -24.828 -16.688 1 97.81 353 TYR A O 1
ATOM 2878 N N . HIS A 1 354 ? -5.188 -23.266 -15.148 1 97.38 354 HIS A N 1
ATOM 2879 C CA . HIS A 1 354 ? -4.059 -22.609 -15.797 1 97.38 354 HIS A CA 1
ATOM 2880 C C . HIS A 1 354 ? -2.781 -22.781 -14.977 1 97.38 354 HIS A C 1
ATOM 2882 O O . HIS A 1 354 ? -2.746 -22.453 -13.789 1 97.38 354 HIS A O 1
ATOM 2888 N N . GLY A 1 355 ? -1.765 -23.25 -15.633 1 96.12 355 GLY A N 1
ATOM 2889 C CA . GLY A 1 355 ? -0.538 -23.547 -14.914 1 96.12 355 GLY A CA 1
ATOM 2890 C C . GLY A 1 355 ? 0.107 -22.328 -14.289 1 96.12 355 GLY A C 1
ATOM 2891 O O . GLY A 1 355 ? 0.502 -22.359 -13.117 1 96.12 355 GLY A O 1
ATOM 2892 N N . GLY A 1 356 ? 0.282 -21.281 -15.07 1 96.31 356 GLY A N 1
ATOM 2893 C CA . GLY A 1 356 ? 0.779 -20.016 -14.555 1 96.31 356 GLY A CA 1
ATOM 2894 C C . GLY A 1 356 ? 2.266 -20.031 -14.25 1 96.31 356 GLY A C 1
ATOM 2895 O O . GLY A 1 356 ? 2.936 -21.047 -14.477 1 96.31 356 GLY A O 1
ATOM 2896 N N . ASN A 1 357 ? 2.799 -18.906 -13.805 1 97.56 357 ASN A N 1
ATOM 2897 C CA . ASN A 1 357 ? 4.215 -18.688 -13.523 1 97.56 357 ASN A CA 1
ATOM 2898 C C . ASN A 1 357 ? 4.414 -17.969 -12.188 1 97.56 357 ASN A C 1
ATOM 2900 O O . ASN A 1 357 ? 3.643 -17.078 -11.828 1 97.56 357 ASN A O 1
ATOM 2904 N N . ASN A 1 358 ? 5.398 -18.406 -11.453 1 97.5 358 ASN A N 1
ATOM 2905 C CA . ASN A 1 358 ? 5.816 -17.672 -10.266 1 97.5 358 ASN A CA 1
ATOM 2906 C C . ASN A 1 358 ? 6.68 -16.469 -10.641 1 97.5 358 ASN A C 1
ATOM 2908 O O . ASN A 1 358 ? 7.906 -16.516 -10.523 1 97.5 358 ASN A O 1
ATOM 2912 N N . TYR A 1 359 ? 6.074 -15.367 -10.992 1 97.81 359 TYR A N 1
ATOM 2913 C CA . TYR A 1 359 ? 6.812 -14.141 -11.289 1 97.81 359 TYR A CA 1
ATOM 2914 C C . TYR A 1 359 ? 7.395 -13.539 -10.016 1 97.81 359 TYR A C 1
ATOM 2916 O O . TYR A 1 359 ? 6.969 -13.875 -8.906 1 97.81 359 TYR A O 1
ATOM 2924 N N . GLY A 1 360 ? 8.398 -12.711 -10.211 1 96.94 360 GLY A N 1
ATOM 2925 C CA . GLY A 1 360 ? 9.039 -12.125 -9.039 1 96.94 360 GLY A CA 1
ATOM 2926 C C . GLY A 1 360 ? 9.602 -13.172 -8.086 1 96.94 360 GLY A C 1
ATOM 2927 O O . GLY A 1 360 ? 10.281 -14.102 -8.516 1 96.94 360 GLY A O 1
ATOM 2928 N N . ARG A 1 361 ? 9.352 -13.023 -6.793 1 96.38 361 ARG A N 1
ATOM 2929 C CA . ARG A 1 361 ? 9.859 -13.945 -5.773 1 96.38 361 ARG A CA 1
ATOM 2930 C C . ARG A 1 361 ? 8.727 -14.789 -5.191 1 96.38 361 ARG A C 1
ATOM 2932 O O . ARG A 1 361 ? 8.711 -15.055 -3.988 1 96.38 361 ARG A O 1
ATOM 2939 N N . ALA A 1 362 ? 7.836 -15.172 -6.051 1 96.94 362 ALA A N 1
ATOM 2940 C CA . ALA A 1 362 ? 6.617 -15.836 -5.59 1 96.94 362 ALA A CA 1
ATOM 2941 C C . ALA A 1 362 ? 6.852 -17.328 -5.395 1 96.94 362 ALA A C 1
ATOM 2943 O O . ALA A 1 362 ? 6.09 -18 -4.688 1 96.94 362 ALA A O 1
ATOM 2944 N N . ALA A 1 363 ? 7.871 -17.906 -5.961 1 96.56 363 ALA A N 1
ATOM 2945 C CA . ALA A 1 363 ? 8.094 -19.344 -5.871 1 96.56 363 ALA A CA 1
ATOM 2946 C C . ALA A 1 363 ? 8.547 -19.75 -4.469 1 96.56 363 ALA A C 1
ATOM 2948 O O . ALA A 1 363 ? 9.398 -19.078 -3.871 1 96.56 363 ALA A O 1
ATOM 2949 N N . ALA A 1 364 ? 8.008 -20.812 -3.977 1 96.19 364 ALA A N 1
ATOM 2950 C CA . ALA A 1 364 ? 8.469 -21.375 -2.707 1 96.19 364 ALA A CA 1
ATOM 2951 C C . ALA A 1 364 ? 9.844 -22.031 -2.855 1 96.19 364 ALA A C 1
ATOM 2953 O O . ALA A 1 364 ? 10.391 -22.094 -3.959 1 96.19 364 ALA A O 1
ATOM 2954 N N . ALA A 1 365 ? 10.359 -22.469 -1.723 1 94.88 365 ALA A N 1
ATOM 2955 C CA . ALA A 1 365 ? 11.68 -23.094 -1.703 1 94.88 365 ALA A CA 1
ATOM 2956 C C . ALA A 1 365 ? 11.758 -24.234 -2.711 1 94.88 365 ALA A C 1
ATOM 2958 O O . ALA A 1 365 ? 10.961 -25.188 -2.654 1 94.88 365 ALA A O 1
ATOM 2959 N N . GLY A 1 366 ? 12.641 -24.062 -3.648 1 89.69 366 GLY A N 1
ATOM 2960 C CA . GLY A 1 366 ? 12.969 -25.141 -4.562 1 89.69 366 GLY A CA 1
ATOM 2961 C C . GLY A 1 366 ? 11.953 -25.297 -5.68 1 89.69 366 GLY A C 1
ATOM 2962 O O . GLY A 1 366 ? 12 -26.281 -6.434 1 89.69 366 GLY A O 1
ATOM 2963 N N . VAL A 1 367 ? 11.008 -24.391 -5.816 1 93 367 VAL A N 1
ATOM 2964 C CA . VAL A 1 367 ? 9.953 -24.484 -6.82 1 93 367 VAL A CA 1
ATOM 2965 C C . VAL A 1 367 ? 10.336 -23.656 -8.047 1 93 367 VAL A C 1
ATOM 2967 O O . VAL A 1 367 ? 10.883 -22.547 -7.914 1 93 367 VAL A O 1
ATOM 2970 N N . THR A 1 368 ? 10.117 -24.141 -9.195 1 93.38 368 THR A N 1
ATOM 2971 C CA . THR A 1 368 ? 10.492 -23.469 -10.438 1 93.38 368 THR A CA 1
ATOM 2972 C C . THR A 1 368 ? 9.594 -22.266 -10.688 1 93.38 368 THR A C 1
ATOM 2974 O O . THR A 1 368 ? 8.57 -22.094 -10.031 1 93.38 368 THR A O 1
ATOM 2977 N N . THR A 1 369 ? 10.008 -21.406 -11.617 1 96 369 THR A N 1
ATOM 2978 C CA . THR A 1 369 ? 9.195 -20.266 -12.039 1 96 369 THR A CA 1
ATOM 2979 C C . THR A 1 369 ? 7.965 -20.734 -12.812 1 96 369 THR A C 1
ATOM 2981 O O . THR A 1 369 ? 6.871 -20.203 -12.648 1 96 369 THR A O 1
ATOM 2984 N N . LYS A 1 370 ? 8.172 -21.734 -13.672 1 94.81 370 LYS A N 1
ATOM 2985 C CA . LYS A 1 370 ? 7.012 -22.453 -14.211 1 94.81 370 LYS A CA 1
ATOM 2986 C C . LYS A 1 370 ? 6.285 -23.234 -13.109 1 94.81 370 LYS A C 1
ATOM 2988 O O . LYS A 1 370 ? 6.848 -24.156 -12.516 1 94.81 370 LYS A O 1
ATOM 2993 N N . TYR A 1 371 ? 5.086 -22.953 -12.867 1 94.88 371 TYR A N 1
ATOM 2994 C CA . TYR A 1 371 ? 4.414 -23.578 -11.734 1 94.88 371 TYR A CA 1
ATOM 2995 C C . TYR A 1 371 ? 3.881 -24.969 -12.109 1 94.88 371 TYR A C 1
ATOM 2997 O O . TYR A 1 371 ? 4.387 -25.984 -11.633 1 94.88 371 TYR A O 1
ATOM 3005 N N . ALA A 1 372 ? 2.924 -25 -13.031 1 92.88 372 ALA A N 1
ATOM 3006 C CA . ALA A 1 372 ? 2.367 -26.266 -13.484 1 92.88 372 ALA A CA 1
ATOM 3007 C C . ALA A 1 372 ? 2.287 -26.312 -15.008 1 92.88 372 ALA A C 1
ATOM 3009 O O . ALA A 1 372 ? 2.023 -25.297 -15.656 1 92.88 372 ALA A O 1
ATOM 3010 N N . ASP A 1 373 ? 2.562 -27.5 -15.578 1 90.94 373 ASP A N 1
ATOM 3011 C CA . ASP A 1 373 ? 2.521 -27.594 -17.031 1 90.94 373 ASP A CA 1
ATOM 3012 C C . ASP A 1 373 ? 1.673 -28.781 -17.484 1 90.94 373 ASP A C 1
ATOM 3014 O O . ASP A 1 373 ? 1.352 -28.906 -18.672 1 90.94 373 ASP A O 1
ATOM 3018 N N . GLY A 1 374 ? 1.233 -29.656 -16.641 1 90.62 374 GLY A N 1
ATOM 3019 C CA . GLY A 1 374 ? 0.455 -30.828 -16.984 1 90.62 374 GLY A CA 1
ATOM 3020 C C . GLY A 1 374 ? -1.034 -30.656 -16.75 1 90.62 374 GLY A C 1
ATOM 3021 O O . GLY A 1 374 ? -1.749 -31.625 -16.469 1 90.62 374 GLY A O 1
ATOM 3022 N N . VAL A 1 375 ? -1.478 -29.438 -16.859 1 95.38 375 VAL A N 1
ATOM 3023 C CA . VAL A 1 375 ? -2.869 -29.125 -16.547 1 95.38 375 VAL A CA 1
ATOM 3024 C C . VAL A 1 375 ? -3.602 -28.719 -17.828 1 95.38 375 VAL A C 1
ATOM 3026 O O . VAL A 1 375 ? -3.125 -28.969 -18.938 1 95.38 375 VAL A O 1
ATOM 3029 N N . ASN A 1 376 ? -4.812 -28.141 -17.734 1 96.56 376 ASN A N 1
ATOM 3030 C CA . ASN A 1 376 ? -5.645 -27.875 -18.906 1 96.56 376 ASN A CA 1
ATOM 3031 C C . ASN A 1 376 ? -4.992 -26.859 -19.844 1 96.56 376 ASN A C 1
ATOM 3033 O O . ASN A 1 376 ? -4.992 -27.047 -21.062 1 96.56 376 ASN A O 1
ATOM 3037 N N . LEU A 1 377 ? -4.523 -25.797 -19.219 1 96.56 377 LEU A N 1
ATOM 3038 C CA . LEU A 1 377 ? -3.711 -24.812 -19.922 1 96.56 377 LEU A CA 1
ATOM 3039 C C . LEU A 1 377 ? -2.281 -24.812 -19.391 1 96.56 377 LEU A C 1
ATOM 3041 O O . LEU A 1 377 ? -2.068 -24.797 -18.172 1 96.56 377 LEU A O 1
ATOM 3045 N N . HIS A 1 378 ? -1.317 -24.828 -20.312 1 95 378 HIS A N 1
ATOM 3046 C CA . HIS A 1 378 ? 0.089 -24.781 -19.938 1 95 378 HIS A CA 1
ATOM 3047 C C . HIS A 1 378 ? 0.41 -23.5 -19.172 1 95 378 HIS A C 1
ATOM 3049 O O . HIS A 1 378 ? -0.431 -22.609 -19.062 1 95 378 HIS A O 1
ATOM 3055 N N . PHE A 1 379 ? 1.655 -23.453 -18.625 1 95.38 379 PHE A N 1
ATOM 3056 C CA . PHE A 1 379 ? 2.105 -22.312 -17.828 1 95.38 379 PHE A CA 1
ATOM 3057 C C . PHE A 1 379 ? 2.02 -21.031 -18.641 1 95.38 379 PHE A C 1
ATOM 3059 O O . PHE A 1 379 ? 1.872 -19.938 -18.078 1 95.38 379 PHE A O 1
ATOM 3066 N N . ASP A 1 380 ? 2.031 -21.094 -19.969 1 95.81 380 ASP A N 1
ATOM 3067 C CA . ASP A 1 380 ? 2.057 -19.922 -20.844 1 95.81 380 ASP A CA 1
ATOM 3068 C C . ASP A 1 380 ? 0.686 -19.672 -21.469 1 95.81 380 ASP A C 1
ATOM 3070 O O . ASP A 1 380 ? 0.558 -18.859 -22.391 1 95.81 380 ASP A O 1
ATOM 3074 N N . GLY A 1 381 ? -0.344 -20.438 -21.047 1 95.69 381 GLY A N 1
ATOM 3075 C CA . GLY A 1 381 ? -1.718 -20.188 -21.453 1 95.69 381 GLY A CA 1
ATOM 3076 C C . GLY A 1 381 ? -2.127 -20.984 -22.688 1 95.69 381 GLY A C 1
ATOM 3077 O O . GLY A 1 381 ? -3.291 -20.953 -23.094 1 95.69 381 GLY A O 1
ATOM 3078 N N . LEU A 1 382 ? -1.227 -21.766 -23.297 1 95.38 382 LEU A N 1
ATOM 3079 C CA . LEU A 1 382 ? -1.555 -22.562 -24.469 1 95.38 382 LEU A CA 1
ATOM 3080 C C . LEU A 1 382 ? -2.291 -23.828 -24.078 1 95.38 382 LEU A C 1
ATOM 3082 O O . LEU A 1 382 ? -2.152 -24.312 -22.953 1 95.38 382 LEU A O 1
ATOM 3086 N N . SER A 1 383 ? -2.98 -24.375 -24.984 1 95.12 383 SER A N 1
ATOM 3087 C CA . SER A 1 383 ? -3.82 -25.547 -24.75 1 95.12 383 SER A CA 1
ATOM 3088 C C . SER A 1 383 ? -2.979 -26.812 -24.578 1 95.12 383 SER A C 1
ATOM 3090 O O . SER A 1 383 ? -2.047 -27.047 -25.359 1 95.12 383 SER A O 1
ATOM 3092 N N . ASN A 1 384 ? -3.287 -27.547 -23.609 1 94.56 384 ASN A N 1
ATOM 3093 C CA . ASN A 1 384 ? -2.688 -28.859 -23.422 1 94.56 384 ASN A CA 1
ATOM 3094 C C . ASN A 1 384 ? -3.568 -29.969 -23.984 1 94.56 384 ASN A C 1
ATOM 3096 O O . ASN A 1 384 ? -4.402 -30.531 -23.281 1 94.56 384 ASN A O 1
ATOM 3100 N N . GLU A 1 385 ? -3.342 -30.266 -25.203 1 94.06 385 GLU A N 1
ATOM 3101 C CA . GLU A 1 385 ? -4.148 -31.281 -25.891 1 94.06 385 GLU A CA 1
ATOM 3102 C C . GLU A 1 385 ? -3.465 -32.656 -25.844 1 94.06 385 GLU A C 1
ATOM 3104 O O . GLU A 1 385 ? -2.236 -32.75 -25.906 1 94.06 385 GLU A O 1
ATOM 3109 N N . PRO A 1 386 ? -4.223 -33.75 -25.781 1 95.19 386 PRO A N 1
ATOM 3110 C CA . PRO A 1 386 ? -5.684 -33.844 -25.859 1 95.19 386 PRO A CA 1
ATOM 3111 C C . PRO A 1 386 ? -6.367 -33.656 -24.516 1 95.19 386 PRO A C 1
ATOM 3113 O O . PRO A 1 386 ? -7.598 -33.719 -24.422 1 95.19 386 PRO A O 1
ATOM 3116 N N . LYS A 1 387 ? -5.672 -33.406 -23.516 1 95.38 387 LYS A N 1
ATOM 3117 C CA . LYS A 1 387 ? -6.23 -33.344 -22.156 1 95.38 387 LYS A CA 1
ATOM 3118 C C . LYS A 1 387 ? -7.375 -32.344 -22.078 1 95.38 387 LYS A C 1
ATOM 3120 O O . LYS A 1 387 ? -8.477 -32.688 -21.641 1 95.38 387 LYS A O 1
ATOM 3125 N N . ARG A 1 388 ? -7.125 -31.125 -22.484 1 96.56 388 ARG A N 1
ATOM 3126 C CA . ARG A 1 388 ? -8.109 -30.047 -22.375 1 96.56 388 ARG A CA 1
ATOM 3127 C C . ARG A 1 388 ? -9.391 -30.406 -23.125 1 96.56 388 ARG A C 1
ATOM 3129 O O . ARG A 1 388 ? -10.484 -30.297 -22.562 1 96.56 388 ARG A O 1
ATOM 3136 N N . SER A 1 389 ? -9.273 -30.875 -24.344 1 96.81 389 SER A N 1
ATOM 3137 C CA . SER A 1 389 ? -10.438 -31.203 -25.141 1 96.81 389 SER A CA 1
ATOM 3138 C C . SER A 1 389 ? -11.227 -32.344 -24.531 1 96.81 389 SER A C 1
ATOM 3140 O O . SER A 1 389 ? -12.461 -32.312 -24.5 1 96.81 389 SER A O 1
ATOM 3142 N N . HIS A 1 390 ? -10.484 -33.344 -24.078 1 97.62 390 HIS A N 1
ATOM 3143 C CA . HIS A 1 390 ? -11.141 -34.5 -23.484 1 97.62 390 HIS A CA 1
ATOM 3144 C C . HIS A 1 390 ? -11.953 -34.125 -22.25 1 97.62 390 HIS A C 1
ATOM 3146 O O . HIS A 1 390 ? -13.086 -34.562 -22.078 1 97.62 390 HIS A O 1
ATOM 3152 N N . LEU A 1 391 ? -11.406 -33.281 -21.469 1 98.38 391 LEU A N 1
ATOM 3153 C CA . LEU A 1 391 ? -12.078 -32.844 -20.25 1 98.38 391 LEU A CA 1
ATOM 3154 C C . LEU A 1 391 ? -13.227 -31.906 -20.578 1 98.38 391 LEU A C 1
ATOM 3156 O O . LEU A 1 391 ? -14.25 -31.891 -19.891 1 98.38 391 LEU A O 1
ATOM 3160 N N . ARG A 1 392 ? -13.07 -31.031 -21.594 1 98.12 392 ARG A N 1
ATOM 3161 C CA . ARG A 1 392 ? -14.172 -30.203 -22.047 1 98.12 392 ARG A CA 1
ATOM 3162 C C . ARG A 1 392 ? -15.391 -31.047 -22.422 1 98.12 392 ARG A C 1
ATOM 3164 O O . ARG A 1 392 ? -16.516 -30.703 -22.062 1 98.12 392 ARG A O 1
ATOM 3171 N N . TYR A 1 393 ? -15.18 -32.156 -23.062 1 97.94 393 TYR A N 1
ATOM 3172 C CA . TYR A 1 393 ? -16.281 -33.031 -23.453 1 97.94 393 TYR A CA 1
ATOM 3173 C C . TYR A 1 393 ? -16.906 -33.688 -22.234 1 97.94 393 TYR A C 1
ATOM 3175 O O . TYR A 1 393 ? -18.109 -33.938 -22.203 1 97.94 393 TYR A O 1
ATOM 3183 N N . LEU A 1 394 ? -16.078 -34.031 -21.312 1 98.69 394 LEU A N 1
ATOM 3184 C CA . LEU A 1 394 ? -16.625 -34.531 -20.047 1 98.69 394 LEU A CA 1
ATOM 3185 C C . LEU A 1 394 ? -17.531 -33.5 -19.406 1 98.69 394 LEU A C 1
ATOM 3187 O O . LEU A 1 394 ? -18.625 -33.812 -18.938 1 98.69 394 LEU A O 1
ATOM 3191 N N . HIS A 1 395 ? -17.109 -32.219 -19.375 1 98.69 395 HIS A N 1
ATOM 3192 C CA . HIS A 1 395 ? -17.938 -31.141 -18.828 1 98.69 395 HIS A CA 1
ATOM 3193 C C . HIS A 1 395 ? -19.266 -31.047 -19.562 1 98.69 395 HIS A C 1
ATOM 3195 O O . HIS A 1 395 ? -20.312 -30.891 -18.938 1 98.69 395 HIS A O 1
ATOM 3201 N N . GLU A 1 396 ? -19.219 -31.125 -20.859 1 97.69 396 GLU A N 1
ATOM 3202 C CA . GLU A 1 396 ? -20.453 -31.078 -21.656 1 97.69 396 GLU A CA 1
ATOM 3203 C C . GLU A 1 396 ? -21.422 -32.188 -21.25 1 97.69 396 GLU A C 1
ATOM 3205 O O . GLU A 1 396 ? -22.625 -31.953 -21.125 1 97.69 396 GLU A O 1
ATOM 3210 N N . ALA A 1 397 ? -20.859 -33.344 -21.062 1 98.19 397 ALA A N 1
ATOM 3211 C CA . ALA A 1 397 ? -21.688 -34.469 -20.641 1 98.19 397 ALA A CA 1
ATOM 3212 C C . ALA A 1 397 ? -22.312 -34.219 -19.281 1 98.19 397 ALA A C 1
ATOM 3214 O O . ALA A 1 397 ? -23.516 -34.438 -19.094 1 98.19 397 ALA A O 1
ATOM 3215 N N . LEU A 1 398 ? -21.516 -33.719 -18.344 1 98.56 398 LEU A N 1
ATOM 3216 C CA . LEU A 1 398 ? -22 -33.5 -17 1 98.56 398 LEU A CA 1
ATOM 3217 C C . LEU A 1 398 ? -23.047 -32.375 -16.984 1 98.56 398 LEU A C 1
ATOM 3219 O O . LEU A 1 398 ? -24.016 -32.438 -16.219 1 98.56 398 LEU A O 1
ATOM 3223 N N . ILE A 1 399 ? -22.828 -31.359 -17.828 1 97.94 399 ILE A N 1
ATOM 3224 C CA . ILE A 1 399 ? -23.781 -30.25 -17.938 1 97.94 399 ILE A CA 1
ATOM 3225 C C . ILE A 1 399 ? -25.141 -30.766 -18.406 1 97.94 399 ILE A C 1
ATOM 3227 O O . ILE A 1 399 ? -26.172 -30.391 -17.859 1 97.94 399 ILE A O 1
ATOM 3231 N N . LYS A 1 400 ? -25.109 -31.719 -19.312 1 96.56 400 LYS A N 1
ATOM 3232 C CA . LYS A 1 400 ? -26.344 -32.312 -19.828 1 96.56 400 LYS A CA 1
ATOM 3233 C C . LYS A 1 400 ? -27.047 -33.125 -18.734 1 96.56 400 LYS A C 1
ATOM 3235 O O . LYS A 1 400 ? -28.25 -33.312 -18.781 1 96.56 400 LYS A O 1
ATOM 3240 N N . CYS A 1 401 ? -26.297 -33.562 -17.797 1 97.38 401 CYS A N 1
ATOM 3241 C CA . CYS A 1 401 ? -26.828 -34.438 -16.75 1 97.38 401 CYS A CA 1
ATOM 3242 C C . CYS A 1 401 ? -27.219 -33.625 -15.516 1 97.38 401 CYS A C 1
ATOM 3244 O O . CYS A 1 401 ? -27.766 -34.156 -14.555 1 97.38 401 CYS A O 1
ATOM 3246 N N . ASN A 1 402 ? -26.984 -32.312 -15.484 1 96.94 402 ASN A N 1
ATOM 3247 C CA . ASN A 1 402 ? -27.078 -31.438 -14.32 1 96.94 402 ASN A CA 1
ATOM 3248 C C . ASN A 1 402 ? -28.406 -31.625 -13.602 1 96.94 402 ASN A C 1
ATOM 3250 O O . ASN A 1 402 ? -28.438 -31.922 -12.398 1 96.94 402 ASN A O 1
ATOM 3254 N N . SER A 1 403 ? -29.484 -31.547 -14.281 1 95.31 403 SER A N 1
ATOM 3255 C CA . SER A 1 403 ? -30.828 -31.594 -13.695 1 95.31 403 SER A CA 1
ATOM 3256 C C . SER A 1 403 ? -31.109 -32.938 -13.055 1 95.31 403 SER A C 1
ATOM 3258 O O . SER A 1 403 ? -31.547 -33.031 -11.906 1 95.31 403 SER A O 1
ATOM 3260 N N . ILE A 1 404 ? -30.797 -34 -13.719 1 96.06 404 ILE A N 1
ATOM 3261 C CA . ILE A 1 404 ? -31.094 -35.344 -13.242 1 96.06 404 ILE A CA 1
ATOM 3262 C C . ILE A 1 404 ? -30.234 -35.656 -12.016 1 96.06 404 ILE A C 1
ATOM 3264 O O . ILE A 1 404 ? -30.719 -36.188 -11.016 1 96.06 404 ILE A O 1
ATOM 3268 N N . LEU A 1 405 ? -29.031 -35.312 -12.117 1 97.06 405 LEU A N 1
ATOM 3269 C CA . LEU A 1 405 ? -28.125 -35.594 -11.008 1 97.06 405 LEU A CA 1
ATOM 3270 C C . LEU A 1 405 ? -28.594 -34.906 -9.742 1 97.06 405 LEU A C 1
ATOM 3272 O O . LEU A 1 405 ? -28.641 -35.5 -8.664 1 97.06 405 LEU A O 1
ATOM 3276 N N . LEU A 1 406 ? -29.031 -33.656 -9.867 1 95.75 406 LEU A N 1
ATOM 3277 C CA . LEU A 1 406 ? -29.328 -32.844 -8.695 1 95.75 406 LEU A CA 1
ATOM 3278 C C . LEU A 1 406 ? -30.734 -33.094 -8.195 1 95.75 406 LEU A C 1
ATOM 3280 O O . LEU A 1 406 ? -31.078 -32.75 -7.062 1 95.75 406 LEU A O 1
ATOM 3284 N N . HIS A 1 407 ? -31.547 -33.781 -8.977 1 93.56 407 HIS A N 1
ATOM 3285 C CA . HIS A 1 407 ? -32.906 -34.156 -8.57 1 93.56 407 HIS A CA 1
ATOM 3286 C C . HIS A 1 407 ? -32.938 -35.469 -7.805 1 93.56 407 HIS A C 1
ATOM 3288 O O . HIS A 1 407 ? -33.969 -35.875 -7.266 1 93.56 407 HIS A O 1
ATOM 3294 N N . ASN A 1 408 ? -31.797 -36.094 -7.781 1 94.62 408 ASN A N 1
ATOM 3295 C CA . ASN A 1 408 ? -31.719 -37.406 -7.152 1 94.62 408 ASN A CA 1
ATOM 3296 C C . ASN A 1 408 ? -30.703 -37.406 -6.016 1 94.62 408 ASN A C 1
ATOM 3298 O O . ASN A 1 408 ? -29.797 -36.594 -5.973 1 94.62 408 ASN A O 1
ATOM 3302 N N . ASP A 1 409 ? -30.828 -38.375 -5.164 1 94.19 409 ASP A N 1
ATOM 3303 C CA . ASP A 1 409 ? -29.922 -38.5 -4.031 1 94.19 409 ASP A CA 1
ATOM 3304 C C . ASP A 1 409 ? -28.531 -38.969 -4.492 1 94.19 409 ASP A C 1
ATOM 3306 O O . ASP A 1 409 ? -28.406 -39.594 -5.555 1 94.19 409 ASP A O 1
ATOM 3310 N N . ARG A 1 410 ? -27.609 -38.75 -3.686 1 96.06 410 ARG A N 1
ATOM 3311 C CA . ARG A 1 410 ? -26.266 -39.25 -3.947 1 96.06 410 ARG A CA 1
ATOM 3312 C C . ARG A 1 410 ? -26.25 -40.781 -3.975 1 96.06 410 ARG A C 1
ATOM 3314 O O . ARG A 1 410 ? -27.047 -41.438 -3.303 1 96.06 410 ARG A O 1
ATOM 3321 N N . GLN A 1 411 ? -25.312 -41.344 -4.66 1 95.19 411 GLN A N 1
ATOM 3322 C CA . GLN A 1 411 ? -25.266 -42.781 -4.867 1 95.19 411 GLN A CA 1
ATOM 3323 C C . GLN A 1 411 ? -24.047 -43.406 -4.199 1 95.19 411 GLN A C 1
ATOM 3325 O O . GLN A 1 411 ? -23.734 -44.562 -4.426 1 95.19 411 GLN A O 1
ATOM 3330 N N . VAL A 1 412 ? -23.25 -42.656 -3.449 1 92.69 412 VAL A N 1
ATOM 3331 C CA . VAL A 1 412 ? -21.953 -43.031 -2.875 1 92.69 412 VAL A CA 1
ATOM 3332 C C . VAL A 1 412 ? -22.094 -44.344 -2.119 1 92.69 412 VAL A C 1
ATOM 3334 O O . VAL A 1 412 ? -21.156 -45.156 -2.102 1 92.69 412 VAL A O 1
ATOM 3337 N N . LEU A 1 413 ? -23.203 -44.656 -1.544 1 90.5 413 LEU A N 1
ATOM 3338 C CA . LEU A 1 413 ? -23.375 -45.875 -0.758 1 90.5 413 LEU A CA 1
ATOM 3339 C C . LEU A 1 413 ? -24.328 -46.844 -1.451 1 90.5 413 LEU A C 1
ATOM 3341 O O . LEU A 1 413 ? -24.781 -47.812 -0.847 1 90.5 413 LEU A O 1
ATOM 3345 N N . LYS A 1 414 ? -24.516 -46.562 -2.779 1 91.69 414 LYS A N 1
ATOM 3346 C CA . LYS A 1 414 ? -25.531 -47.375 -3.459 1 91.69 414 LYS A CA 1
ATOM 3347 C C . LYS A 1 414 ? -25.047 -47.812 -4.836 1 91.69 414 LYS A C 1
ATOM 3349 O O . LYS A 1 414 ? -25.734 -47.625 -5.836 1 91.69 414 LYS A O 1
ATOM 3354 N N . PRO A 1 415 ? -23.875 -48.406 -4.898 1 92.5 415 PRO A N 1
ATOM 3355 C CA . PRO A 1 415 ? -23.453 -48.938 -6.191 1 92.5 415 PRO A CA 1
ATOM 3356 C C . PRO A 1 415 ? -24.219 -50.188 -6.582 1 92.5 415 PRO A C 1
ATOM 3358 O O . PRO A 1 415 ? -24.594 -51 -5.719 1 92.5 415 PRO A O 1
ATOM 3361 N N . HIS A 1 416 ? -24.469 -50.406 -7.84 1 91.81 416 HIS A N 1
ATOM 3362 C CA . HIS A 1 416 ? -25.078 -51.594 -8.367 1 91.81 416 HIS A CA 1
ATOM 3363 C C . HIS A 1 416 ? -24.047 -52.469 -9.094 1 91.81 416 HIS A C 1
ATOM 3365 O O . HIS A 1 416 ? -23.203 -51.938 -9.836 1 91.81 416 HIS A O 1
ATOM 3371 N N . ASP A 1 417 ? -24.125 -53.656 -8.922 1 90.56 417 ASP A N 1
ATOM 3372 C CA . ASP A 1 417 ? -23.219 -54.562 -9.617 1 90.56 417 ASP A CA 1
ATOM 3373 C C . ASP A 1 417 ? -23.562 -54.656 -11.109 1 90.56 417 ASP A C 1
ATOM 3375 O O . ASP A 1 417 ? -24.734 -54.688 -11.477 1 90.56 417 ASP A O 1
ATOM 3379 N N . LEU A 1 418 ? -22.531 -54.688 -11.875 1 91.44 418 LEU A N 1
ATOM 3380 C CA . LEU A 1 418 ? -22.688 -54.875 -13.312 1 91.44 418 LEU A CA 1
ATOM 3381 C C . LEU A 1 418 ? -22.25 -56.281 -13.695 1 91.44 418 LEU A C 1
ATOM 3383 O O . LEU A 1 418 ? -21.078 -56.656 -13.57 1 91.44 418 LEU A O 1
ATOM 3387 N N . PRO A 1 419 ? -23.141 -57.094 -14.258 1 88.81 419 PRO A N 1
ATOM 3388 C CA . PRO A 1 419 ? -22.766 -58.438 -14.648 1 88.81 419 PRO A CA 1
ATOM 3389 C C . PRO A 1 419 ? -21.828 -58.5 -15.852 1 88.81 419 PRO A C 1
ATOM 3391 O O . PRO A 1 419 ? -22.016 -57.719 -16.797 1 88.81 419 PRO A O 1
ATOM 3394 N N . LEU A 1 420 ? -20.875 -59.344 -15.875 1 90.06 420 LEU A N 1
ATOM 3395 C CA . LEU A 1 420 ? -19.969 -59.562 -17 1 90.06 420 LEU A CA 1
ATOM 3396 C C . LEU A 1 420 ? -20.609 -60.469 -18.031 1 90.06 420 LEU A C 1
ATOM 3398 O O . LEU A 1 420 ? -21.344 -61.406 -17.688 1 90.06 420 LEU A O 1
ATOM 3402 N N . VAL A 1 421 ? -20.406 -60.281 -19.25 1 84.5 421 VAL A N 1
ATOM 3403 C CA . VAL A 1 421 ? -20.953 -61.094 -20.312 1 84.5 421 VAL A CA 1
ATOM 3404 C C . VAL A 1 421 ? -20.172 -62.406 -20.406 1 84.5 421 VAL A C 1
ATOM 3406 O O . VAL A 1 421 ? -20.766 -63.469 -20.578 1 84.5 421 VAL A O 1
ATOM 3409 N N . ASP A 1 422 ? -18.812 -62.469 -20.672 1 72.31 422 ASP A N 1
ATOM 3410 C CA . ASP A 1 422 ? -18.031 -63.688 -20.859 1 72.31 422 ASP A CA 1
ATOM 3411 C C . ASP A 1 422 ? -17.797 -64.438 -19.531 1 72.31 422 ASP A C 1
ATOM 3413 O O . ASP A 1 422 ? -17.656 -63.781 -18.484 1 72.31 422 ASP A O 1
ATOM 3417 N N . GLY A 1 423 ? -18.75 -65.375 -19.141 1 56.31 423 GLY A N 1
ATOM 3418 C CA . GLY A 1 423 ? -18.844 -66.312 -18.016 1 56.31 423 GLY A CA 1
ATOM 3419 C C . GLY A 1 423 ? -17.547 -66.375 -17.203 1 56.31 423 GLY A C 1
ATOM 3420 O O . GLY A 1 423 ? -17.328 -67.375 -16.469 1 56.31 423 GLY A O 1
ATOM 3421 N N . ASN A 1 424 ? -16.453 -66 -17.766 1 48.31 424 ASN A N 1
ATOM 3422 C CA . ASN A 1 424 ? -15.43 -66.312 -16.781 1 48.31 424 ASN A CA 1
ATOM 3423 C C . ASN A 1 424 ? -15.797 -65.812 -15.398 1 48.31 424 ASN A C 1
ATOM 3425 O O . ASN A 1 424 ? -16.062 -64.562 -15.227 1 48.31 424 ASN A O 1
ATOM 3429 N N . ARG A 1 425 ? -16.516 -66.75 -14.758 1 44.56 425 ARG A N 1
ATOM 3430 C CA . ARG A 1 425 ? -16.969 -66.562 -13.391 1 44.56 425 ARG A CA 1
ATOM 3431 C C . ARG A 1 425 ? -15.953 -65.812 -12.57 1 44.56 425 ARG A C 1
ATOM 3433 O O . ARG A 1 425 ? -15.094 -66.375 -11.906 1 44.56 425 ARG A O 1
ATOM 3440 N N . LEU A 1 426 ? -15.188 -65.062 -13.172 1 42.59 426 LEU A N 1
ATOM 3441 C CA . LEU A 1 426 ? -14.5 -64.438 -12.047 1 42.59 426 LEU A CA 1
ATOM 3442 C C . LEU A 1 426 ? -15.492 -63.969 -11 1 42.59 426 LEU A C 1
ATOM 3444 O O . LEU A 1 426 ? -16.609 -63.594 -11.336 1 42.59 426 LEU A O 1
ATOM 3448 N N . GLN A 1 427 ? -15.344 -64.5 -9.789 1 41.12 427 GLN A N 1
ATOM 3449 C CA . GLN A 1 427 ? -16.047 -64 -8.602 1 41.12 427 GLN A CA 1
ATOM 3450 C C . GLN A 1 427 ? -16.656 -62.625 -8.844 1 41.12 427 GLN A C 1
ATOM 3452 O O . GLN A 1 427 ? -16.078 -61.781 -9.555 1 41.12 427 GLN A O 1
ATOM 3457 N N . ILE A 1 428 ? -18.062 -62.438 -8.906 1 44.22 428 ILE A N 1
ATOM 3458 C CA . ILE A 1 428 ? -18.75 -61.156 -8.789 1 44.22 428 ILE A CA 1
ATOM 3459 C C . ILE A 1 428 ? -17.781 -60.094 -8.32 1 44.22 428 ILE A C 1
ATOM 3461 O O . ILE A 1 428 ? -17.438 -60.031 -7.137 1 44.22 428 ILE A O 1
ATOM 3465 N N . SER A 1 429 ? -16.719 -60.031 -8.938 1 49.34 429 SER A N 1
ATOM 3466 C CA . SER A 1 429 ? -15.695 -59.094 -8.492 1 49.34 429 SER A CA 1
ATOM 3467 C C . SER A 1 429 ? -16.234 -57.656 -8.477 1 49.34 429 SER A C 1
ATOM 3469 O O . SER A 1 429 ? -17.031 -57.281 -9.336 1 49.34 429 SER A O 1
ATOM 3471 N N . SER A 1 430 ? -16.562 -57.031 -7.434 1 72.12 430 SER A N 1
ATOM 3472 C CA . SER A 1 430 ? -16.844 -55.719 -6.848 1 72.12 430 SER A CA 1
ATOM 3473 C C . SER A 1 430 ? -16.094 -54.625 -7.59 1 72.12 430 SER A C 1
ATOM 3475 O O . SER A 1 430 ? -16.234 -53.438 -7.258 1 72.12 430 SER A O 1
ATOM 3477 N N . LEU A 1 431 ? -15.727 -55.031 -8.898 1 89.94 431 LEU A N 1
ATOM 3478 C CA . LEU A 1 431 ? -14.914 -54.031 -9.539 1 89.94 431 LEU A CA 1
ATOM 3479 C C . LEU A 1 431 ? -15.688 -53.312 -10.641 1 89.94 431 LEU A C 1
ATOM 3481 O O . LEU A 1 431 ? -15.266 -52.25 -11.125 1 89.94 431 LEU A O 1
ATOM 3485 N N . GLN A 1 432 ? -16.766 -53.938 -11.164 1 93.31 432 GLN A N 1
ATOM 3486 C CA . GLN A 1 432 ? -17.641 -53.281 -12.125 1 93.31 432 GLN A CA 1
ATOM 3487 C C . GLN A 1 432 ? -18.953 -52.844 -11.477 1 93.31 432 GLN A C 1
ATOM 3489 O O . GLN A 1 432 ? -19.703 -53.688 -10.977 1 93.31 432 GLN A O 1
ATOM 3494 N N . ARG A 1 433 ? -19.188 -51.594 -11.516 1 94.88 433 ARG A N 1
ATOM 3495 C CA . ARG A 1 433 ? -20.328 -51.031 -10.781 1 94.88 433 ARG A CA 1
ATOM 3496 C C . ARG A 1 433 ? -21.047 -50 -11.625 1 94.88 433 ARG A C 1
ATOM 3498 O O . ARG A 1 433 ? -20.469 -49.406 -12.539 1 94.88 433 ARG A O 1
ATOM 3505 N N . ALA A 1 434 ? -22.297 -49.875 -11.32 1 95 434 ALA A N 1
ATOM 3506 C CA . ALA A 1 434 ? -23.109 -48.812 -11.906 1 95 434 ALA A CA 1
ATOM 3507 C C . ALA A 1 434 ? -23.672 -47.875 -10.82 1 95 434 ALA A C 1
ATOM 3509 O O . ALA A 1 434 ? -24.062 -48.344 -9.75 1 95 434 ALA A O 1
ATOM 3510 N N . PHE A 1 435 ? -23.641 -46.625 -10.992 1 97 435 PHE A N 1
ATOM 3511 C CA . PHE A 1 435 ? -24.344 -45.625 -10.211 1 97 435 PHE A CA 1
ATOM 3512 C C . PHE A 1 435 ? -25.5 -45.031 -11.008 1 97 435 PHE A C 1
ATOM 3514 O O . PHE A 1 435 ? -25.297 -44.469 -12.086 1 97 435 PHE A O 1
ATOM 3521 N N . ILE A 1 436 ? -26.719 -45.156 -10.484 1 96.06 436 ILE A N 1
ATOM 3522 C CA . ILE A 1 436 ? -27.906 -44.844 -11.266 1 96.06 436 ILE A CA 1
ATOM 3523 C C . ILE A 1 436 ? -28.672 -43.688 -10.625 1 96.06 436 ILE A C 1
ATOM 3525 O O . ILE A 1 436 ? -29 -43.75 -9.438 1 96.06 436 ILE A O 1
ATOM 3529 N N . TYR A 1 437 ? -28.859 -42.688 -11.352 1 96.94 437 TYR A N 1
ATOM 3530 C CA . TYR A 1 437 ? -29.688 -41.562 -10.992 1 96.94 437 TYR A CA 1
ATOM 3531 C C . TYR A 1 437 ? -30.969 -41.531 -11.812 1 96.94 437 TYR A C 1
ATOM 3533 O O . TYR A 1 437 ? -30.922 -41.469 -13.047 1 96.94 437 TYR A O 1
ATOM 3541 N N . GLY A 1 438 ? -32.062 -41.469 -11.164 1 93.81 438 GLY A N 1
ATOM 3542 C CA . GLY A 1 438 ? -33.344 -41.562 -11.852 1 93.81 438 GLY A CA 1
ATOM 3543 C C . GLY A 1 438 ? -33.938 -42.969 -11.805 1 93.81 438 GLY A C 1
ATOM 3544 O O . GLY A 1 438 ? -33.5 -43.812 -11.008 1 93.81 438 GLY A O 1
ATOM 3545 N N . PRO A 1 439 ? -35 -43.219 -12.633 1 88.81 439 PRO A N 1
ATOM 3546 C CA . PRO A 1 439 ? -35.656 -44.531 -12.617 1 88.81 439 PRO A CA 1
ATOM 3547 C C . PRO A 1 439 ? -34.781 -45.625 -13.234 1 88.81 439 PRO A C 1
ATOM 3549 O O . PRO A 1 439 ? -33.969 -45.344 -14.109 1 88.81 439 PRO A O 1
ATOM 3552 N N . THR A 1 440 ? -34.969 -46.812 -12.75 1 76.69 440 THR A N 1
ATOM 3553 C CA . THR A 1 440 ? -34.188 -47.906 -13.258 1 76.69 440 THR A CA 1
ATOM 3554 C C . THR A 1 440 ? -34.5 -48.188 -14.727 1 76.69 440 THR A C 1
ATOM 3556 O O . THR A 1 440 ? -33.656 -48.625 -15.492 1 76.69 440 THR A O 1
ATOM 3559 N N . GLU A 1 441 ? -35.781 -47.969 -14.891 1 71.69 441 GLU A N 1
ATOM 3560 C CA . GLU A 1 441 ? -36.219 -48.156 -16.281 1 71.69 441 GLU A CA 1
ATOM 3561 C C . GLU A 1 441 ? -36.969 -46.906 -16.781 1 71.69 441 GLU A C 1
ATOM 3563 O O . GLU A 1 441 ? -37.625 -46.219 -16 1 71.69 441 GLU A O 1
ATOM 3568 N N . GLY A 1 442 ? -36.625 -46.469 -17.906 1 74.12 442 GLY A N 1
ATOM 3569 C CA . GLY A 1 442 ? -37.375 -45.344 -18.5 1 74.12 442 GLY A CA 1
ATOM 3570 C C . GLY A 1 442 ? -36.469 -44.156 -18.797 1 74.12 442 GLY A C 1
ATOM 3571 O O . GLY A 1 442 ? -35.25 -44.281 -18.922 1 74.12 442 GLY A O 1
ATOM 3572 N N . SER A 1 443 ? -37.156 -42.938 -18.984 1 85.62 443 SER A N 1
ATOM 3573 C CA . SER A 1 443 ? -36.531 -41.688 -19.375 1 85.62 443 SER A CA 1
ATOM 3574 C C . SER A 1 443 ? -36.094 -40.906 -18.141 1 85.62 443 SER A C 1
ATOM 3576 O O . SER A 1 443 ? -36.469 -41.219 -17.016 1 85.62 443 SER A O 1
ATOM 3578 N N . ASN A 1 444 ? -35.094 -40 -18.281 1 92.44 444 ASN A N 1
ATOM 3579 C CA . ASN A 1 444 ? -34.594 -39.125 -17.219 1 92.44 444 ASN A CA 1
ATOM 3580 C C . ASN A 1 444 ? -33.688 -39.875 -16.266 1 92.44 444 ASN A C 1
ATOM 3582 O O . ASN A 1 444 ? -33.875 -39.812 -15.047 1 92.44 444 ASN A O 1
ATOM 3586 N N . GLN A 1 445 ? -32.844 -40.688 -16.891 1 95.19 445 GLN A N 1
ATOM 3587 C CA . GLN A 1 445 ? -31.859 -41.469 -16.141 1 95.19 445 GLN A CA 1
ATOM 3588 C C . GLN A 1 445 ? -30.438 -41.125 -16.562 1 95.19 445 GLN A C 1
ATOM 3590 O O . GLN A 1 445 ? -30.156 -40.938 -17.75 1 95.19 445 GLN A O 1
ATOM 3595 N N . VAL A 1 446 ? -29.656 -41.062 -15.594 1 97.56 446 VAL A N 1
ATOM 3596 C CA . VAL A 1 446 ? -28.219 -41 -15.812 1 97.56 446 VAL A CA 1
ATOM 3597 C C . VAL A 1 446 ? -27.547 -42.188 -15.125 1 97.56 446 VAL A C 1
ATOM 3599 O O . VAL A 1 446 ? -27.812 -42.469 -13.953 1 97.56 446 VAL A O 1
ATOM 3602 N N . ALA A 1 447 ? -26.75 -42.938 -15.844 1 97 447 ALA A N 1
ATOM 3603 C CA . ALA A 1 447 ? -26.016 -44.062 -15.273 1 97 447 ALA A CA 1
ATOM 3604 C C . ALA A 1 447 ? -24.516 -43.938 -15.531 1 97 447 ALA A C 1
ATOM 3606 O O . ALA A 1 447 ? -24.094 -43.531 -16.625 1 97 447 ALA A O 1
ATOM 3607 N N . PHE A 1 448 ? -23.766 -44.188 -14.547 1 98.19 448 PHE A N 1
ATOM 3608 C CA . PHE A 1 448 ? -22.328 -44.281 -14.641 1 98.19 448 PHE A CA 1
ATOM 3609 C C . PHE A 1 448 ? -21.875 -45.719 -14.562 1 98.19 448 PHE A C 1
ATOM 3611 O O . PHE A 1 448 ? -22.094 -46.406 -13.555 1 98.19 448 PHE A O 1
ATOM 3618 N N . LEU A 1 449 ? -21.281 -46.25 -15.594 1 97.56 449 LEU A N 1
ATOM 3619 C CA . LEU A 1 449 ? -20.766 -47.625 -15.609 1 97.56 449 LEU A CA 1
ATOM 3620 C C . LEU A 1 449 ? -19.266 -47.625 -15.414 1 97.56 449 LEU A C 1
ATOM 3622 O O . LEU A 1 449 ? -18.516 -47.125 -16.25 1 97.56 449 LEU A O 1
ATOM 3626 N N . GLU A 1 450 ? -18.875 -48.281 -14.383 1 97.56 450 GLU A N 1
ATOM 3627 C CA . GLU A 1 450 ? -17.484 -48.188 -13.977 1 97.56 450 GLU A CA 1
ATOM 3628 C C . GLU A 1 450 ? -16.797 -49.562 -14.055 1 97.56 450 GLU A C 1
ATOM 3630 O O . GLU A 1 450 ? -17.391 -50.594 -13.68 1 97.56 450 GLU A O 1
ATOM 3635 N N . ASN A 1 451 ? -15.555 -49.594 -14.562 1 96.5 451 ASN A N 1
ATOM 3636 C CA . ASN A 1 451 ? -14.625 -50.719 -14.477 1 96.5 451 ASN A CA 1
ATOM 3637 C C . ASN A 1 451 ? -13.375 -50.344 -13.688 1 96.5 451 ASN A C 1
ATOM 3639 O O . ASN A 1 451 ? -12.547 -49.562 -14.148 1 96.5 451 ASN A O 1
ATOM 3643 N N . MET A 1 452 ? -13.203 -50.844 -12.555 1 95.62 452 MET A N 1
ATOM 3644 C CA . MET A 1 452 ? -12.055 -50.562 -11.695 1 95.62 452 MET A CA 1
ATOM 3645 C C . MET A 1 452 ? -10.938 -51.594 -11.914 1 95.62 452 MET A C 1
ATOM 3647 O O . MET A 1 452 ? -9.898 -51.5 -11.258 1 95.62 452 MET A O 1
ATOM 3651 N N . ALA A 1 453 ? -11.102 -52.469 -12.867 1 92.19 453 ALA A N 1
ATOM 3652 C CA . ALA A 1 453 ? -10.094 -53.5 -13.164 1 92.19 453 ALA A CA 1
ATOM 3653 C C . ALA A 1 453 ? -9.023 -52.938 -14.102 1 92.19 453 ALA A C 1
ATOM 3655 O O . ALA A 1 453 ? -9.242 -51.938 -14.781 1 92.19 453 ALA A O 1
ATOM 3656 N N . ASN A 1 454 ? -7.949 -53.625 -14.195 1 93.06 454 ASN A N 1
ATOM 3657 C CA . ASN A 1 454 ? -6.832 -53.219 -15.031 1 93.06 454 ASN A CA 1
ATOM 3658 C C . ASN A 1 454 ? -6.926 -53.781 -16.438 1 93.06 454 ASN A C 1
ATOM 3660 O O . ASN A 1 454 ? -5.941 -53.812 -17.172 1 93.06 454 ASN A O 1
ATOM 3664 N N . GLN A 1 455 ? -8.094 -54.375 -16.734 1 91.94 455 GLN A N 1
ATOM 3665 C CA . GLN A 1 455 ? -8.352 -54.906 -18.062 1 91.94 455 GLN A CA 1
ATOM 3666 C C . GLN A 1 455 ? -9.719 -54.5 -18.578 1 91.94 455 GLN A C 1
ATOM 3668 O O . GLN A 1 455 ? -10.609 -54.156 -17.797 1 91.94 455 GLN A O 1
ATOM 3673 N N . SER A 1 456 ? -9.875 -54.5 -19.859 1 94.12 456 SER A N 1
ATOM 3674 C CA . SER A 1 456 ? -11.172 -54.219 -20.453 1 94.12 456 SER A CA 1
ATOM 3675 C C . SER A 1 456 ? -12.164 -55.344 -20.203 1 94.12 456 SER A C 1
ATOM 3677 O O . SER A 1 456 ? -11.789 -56.5 -20.203 1 94.12 456 SER A O 1
ATOM 3679 N N . VAL A 1 457 ? -13.391 -54.969 -20.047 1 93 457 VAL A N 1
ATOM 3680 C CA . VAL A 1 457 ? -14.43 -55.969 -19.797 1 93 457 VAL A CA 1
ATOM 3681 C C . VAL A 1 457 ? -15.688 -55.625 -20.578 1 93 457 VAL A C 1
ATOM 3683 O O . VAL A 1 457 ? -15.852 -54.469 -21.016 1 93 457 VAL A O 1
ATOM 3686 N N . ARG A 1 458 ? -16.5 -56.625 -20.797 1 93.5 458 ARG A N 1
ATOM 3687 C CA . ARG A 1 458 ? -17.844 -56.438 -21.344 1 93.5 458 ARG A CA 1
ATOM 3688 C C . ARG A 1 458 ? -18.906 -56.656 -20.281 1 93.5 458 ARG A C 1
ATOM 3690 O O . ARG A 1 458 ? -18.875 -57.688 -19.578 1 93.5 458 ARG A O 1
ATOM 3697 N N . VAL A 1 459 ? -19.781 -55.719 -20.109 1 93 459 VAL A N 1
ATOM 3698 C CA . VAL A 1 459 ? -20.797 -55.781 -19.078 1 93 459 VAL A CA 1
ATOM 3699 C C . VAL A 1 459 ? -22.188 -55.656 -19.703 1 93 459 VAL A C 1
ATOM 3701 O O . VAL A 1 459 ? -22.328 -55.094 -20.797 1 93 459 VAL A O 1
ATOM 3704 N N . LYS A 1 460 ? -23.172 -56.188 -19 1 90.69 460 LYS A N 1
ATOM 3705 C CA . LYS A 1 460 ? -24.562 -56.031 -19.406 1 90.69 460 LYS A CA 1
ATOM 3706 C C . LYS A 1 460 ? -25.281 -55 -18.531 1 90.69 460 LYS A C 1
ATOM 3708 O O . LYS A 1 460 ? -25.234 -55.062 -17.312 1 90.69 460 LYS A O 1
ATOM 3713 N N . TYR A 1 461 ? -25.859 -54 -19.125 1 91.44 461 TYR A N 1
ATOM 3714 C CA . TYR A 1 461 ? -26.656 -53 -18.438 1 91.44 461 TYR A CA 1
ATOM 3715 C C . TYR A 1 461 ? -27.922 -52.656 -19.234 1 91.44 461 TYR A C 1
ATOM 3717 O O . TYR A 1 461 ? -27.844 -52.312 -20.422 1 91.44 461 TYR A O 1
ATOM 3725 N N . ALA A 1 462 ? -29.047 -52.844 -18.547 1 88.94 462 ALA A N 1
ATOM 3726 C CA . ALA A 1 462 ? -30.344 -52.5 -19.125 1 88.94 462 ALA A CA 1
ATOM 3727 C C . ALA A 1 462 ? -30.531 -53.219 -20.484 1 88.94 462 ALA A C 1
ATOM 3729 O O . ALA A 1 462 ? -30.922 -52.562 -21.453 1 88.94 462 ALA A O 1
ATOM 3730 N N . GLY A 1 463 ? -30.125 -54.375 -20.656 1 85.56 463 GLY A N 1
ATOM 3731 C CA . GLY A 1 463 ? -30.359 -55.188 -21.828 1 85.56 463 GLY A CA 1
ATOM 3732 C C . GLY A 1 463 ? -29.312 -55.031 -22.906 1 85.56 463 GLY A C 1
ATOM 3733 O O . GLY A 1 463 ? -29.328 -55.719 -23.922 1 85.56 463 GLY A O 1
ATOM 3734 N N . ASN A 1 464 ? -28.406 -54.094 -22.688 1 91.31 464 ASN A N 1
ATOM 3735 C CA . ASN A 1 464 ? -27.375 -53.844 -23.688 1 91.31 464 ASN A CA 1
ATOM 3736 C C . ASN A 1 464 ? -26 -54.25 -23.172 1 91.31 464 ASN A C 1
ATOM 3738 O O . ASN A 1 464 ? -25.797 -54.406 -21.953 1 91.31 464 ASN A O 1
ATOM 3742 N N . ILE A 1 465 ? -25.109 -54.5 -24.109 1 93.12 465 ILE A N 1
ATOM 3743 C CA . ILE A 1 465 ? -23.734 -54.844 -23.766 1 93.12 465 ILE A CA 1
ATOM 3744 C C . ILE A 1 465 ? -22.812 -53.656 -23.984 1 93.12 465 ILE A C 1
ATOM 3746 O O . ILE A 1 465 ? -22.859 -53 -25.031 1 93.12 465 ILE A O 1
ATOM 3750 N N . PHE A 1 466 ? -22.078 -53.312 -22.969 1 95 466 PHE A N 1
ATOM 3751 C CA . PHE A 1 466 ? -21.109 -52.219 -23.047 1 95 466 PHE A CA 1
ATOM 3752 C C . PHE A 1 466 ? -19.688 -52.75 -22.812 1 95 466 PHE A C 1
ATOM 3754 O O . PHE A 1 466 ? -19.484 -53.594 -21.953 1 95 466 PHE A O 1
ATOM 3761 N N . THR A 1 467 ? -18.734 -52.344 -23.562 1 95 467 THR A N 1
ATOM 3762 C CA . THR A 1 467 ? -17.328 -52.594 -23.312 1 95 467 THR A CA 1
ATOM 3763 C C . THR A 1 467 ? -16.703 -51.469 -22.5 1 95 467 THR A C 1
ATOM 3765 O O . THR A 1 467 ? -16.703 -50.312 -22.938 1 95 467 THR A O 1
ATOM 3768 N N . LEU A 1 468 ? -16.234 -51.75 -21.375 1 95.88 468 LEU A N 1
ATOM 3769 C CA . LEU A 1 468 ? -15.562 -50.781 -20.516 1 95.88 468 LEU A CA 1
ATOM 3770 C C . LEU A 1 468 ? -14.055 -51 -20.5 1 95.88 468 LEU A C 1
ATOM 3772 O O . LEU A 1 468 ? -13.594 -52.125 -20.266 1 95.88 468 LEU A O 1
ATOM 3776 N N . ALA A 1 469 ? -13.266 -50 -20.844 1 96.88 469 ALA A N 1
ATOM 3777 C CA . ALA A 1 469 ? -11.812 -50.094 -20.766 1 96.88 469 ALA A CA 1
ATOM 3778 C C . ALA A 1 469 ? -11.359 -50.188 -19.312 1 96.88 469 ALA A C 1
ATOM 3780 O O . ALA A 1 469 ? -12.164 -50.062 -18.391 1 96.88 469 ALA A O 1
ATOM 3781 N N . ALA A 1 470 ? -10.031 -50.562 -19.109 1 96.06 470 ALA A N 1
ATOM 3782 C CA . ALA A 1 470 ? -9.453 -50.594 -17.766 1 96.06 470 ALA A CA 1
ATOM 3783 C C . ALA A 1 470 ? -9.523 -49.25 -17.078 1 96.06 470 ALA A C 1
ATOM 3785 O O . ALA A 1 470 ? -9.242 -48.219 -17.688 1 96.06 470 ALA A O 1
ATOM 3786 N N . LEU A 1 471 ? -9.938 -49.219 -15.789 1 96.81 471 LEU A N 1
ATOM 3787 C CA . LEU A 1 471 ? -9.969 -48.031 -14.984 1 96.81 471 LEU A CA 1
ATOM 3788 C C . LEU A 1 471 ? -10.664 -46.875 -15.742 1 96.81 471 LEU A C 1
ATOM 3790 O O . LEU A 1 471 ? -10.07 -45.844 -15.961 1 96.81 471 LEU A O 1
ATOM 3794 N N . SER A 1 472 ? -11.953 -47.125 -16.078 1 97.88 472 SER A N 1
ATOM 3795 C CA . SER A 1 472 ? -12.695 -46.156 -16.891 1 97.88 472 SER A CA 1
ATOM 3796 C C . SER A 1 472 ? -14.172 -46.156 -16.516 1 97.88 472 SER A C 1
ATOM 3798 O O . SER A 1 472 ? -14.625 -46.969 -15.719 1 97.88 472 SER A O 1
ATOM 3800 N N . MET A 1 473 ? -14.805 -45.219 -17.125 1 98.25 473 MET A N 1
ATOM 3801 C CA . MET A 1 473 ? -16.234 -45.062 -16.891 1 98.25 473 MET A CA 1
ATOM 3802 C C . MET A 1 473 ? -16.953 -44.562 -18.141 1 98.25 473 MET A C 1
ATOM 3804 O O . MET A 1 473 ? -16.422 -43.719 -18.875 1 98.25 473 MET A O 1
ATOM 3808 N N . ILE A 1 474 ? -18.109 -45.062 -18.375 1 98.38 474 ILE A N 1
ATOM 3809 C CA . ILE A 1 474 ? -19 -44.562 -19.406 1 98.38 474 ILE A CA 1
ATOM 3810 C C . ILE A 1 474 ? -20.219 -43.906 -18.766 1 98.38 474 ILE A C 1
ATOM 3812 O O . ILE A 1 474 ? -20.797 -44.438 -17.828 1 98.38 474 ILE A O 1
ATOM 3816 N N . ILE A 1 475 ? -20.547 -42.75 -19.172 1 98.5 475 ILE A N 1
ATOM 3817 C CA . ILE A 1 475 ? -21.734 -42.031 -18.719 1 98.5 475 ILE A CA 1
ATOM 3818 C C . ILE A 1 475 ? -22.859 -42.188 -19.719 1 98.5 475 ILE A C 1
ATOM 3820 O O . ILE A 1 475 ? -22.688 -41.875 -20.906 1 98.5 475 ILE A O 1
ATOM 3824 N N . LEU A 1 476 ? -24 -42.656 -19.234 1 96.75 476 LEU A N 1
ATOM 3825 C CA . LEU A 1 476 ? -25.188 -42.844 -20.062 1 96.75 476 LEU A CA 1
ATOM 3826 C C . LEU A 1 476 ? -26.281 -41.875 -19.641 1 96.75 476 LEU A C 1
ATOM 3828 O O . LEU A 1 476 ? -26.484 -41.594 -18.453 1 96.75 476 LEU A O 1
ATOM 3832 N N . LYS A 1 477 ? -26.875 -41.344 -20.547 1 96 477 LYS A N 1
ATOM 3833 C CA . LYS A 1 477 ? -28.141 -40.656 -20.328 1 96 477 LYS A CA 1
ATOM 3834 C C . LYS A 1 477 ? -29.266 -41.312 -21.109 1 96 477 LYS A C 1
ATOM 3836 O O . LYS A 1 477 ? -29.188 -41.438 -22.328 1 96 477 LYS A O 1
ATOM 3841 N N . ASP A 1 478 ? -30.234 -41.812 -20.484 1 93.81 478 ASP A N 1
ATOM 3842 C CA . ASP A 1 478 ? -31.375 -42.531 -21.062 1 93.81 478 ASP A CA 1
ATOM 3843 C C . ASP A 1 478 ? -30.891 -43.719 -21.922 1 93.81 478 ASP A C 1
ATOM 3845 O O . ASP A 1 478 ? -31.375 -43.906 -23.047 1 93.81 478 ASP A O 1
ATOM 3849 N N . GLY A 1 479 ? -29.859 -44.344 -21.438 1 90.12 479 GLY A N 1
ATOM 3850 C CA . GLY A 1 479 ? -29.359 -45.531 -22.078 1 90.12 479 GLY A CA 1
ATOM 3851 C C . GLY A 1 479 ? -28.391 -45.25 -23.203 1 90.12 479 GLY A C 1
ATOM 3852 O O . GLY A 1 479 ? -27.797 -46.188 -23.766 1 90.12 479 GLY A O 1
ATOM 3853 N N . VAL A 1 480 ? -28.188 -44 -23.516 1 92.75 480 VAL A N 1
ATOM 3854 C CA . VAL A 1 480 ? -27.312 -43.625 -24.625 1 92.75 480 VAL A CA 1
ATOM 3855 C C . VAL A 1 480 ? -25.984 -43.125 -24.078 1 92.75 480 VAL A C 1
ATOM 3857 O O . VAL A 1 480 ? -25.953 -42.25 -23.188 1 92.75 480 VAL A O 1
ATOM 3860 N N . PRO A 1 481 ? -24.906 -43.656 -24.594 1 95.62 481 PRO A N 1
ATOM 3861 C CA . PRO A 1 481 ? -23.609 -43.188 -24.109 1 95.62 481 PRO A CA 1
ATOM 3862 C C . PRO A 1 481 ? -23.375 -41.688 -24.422 1 95.62 481 PRO A C 1
ATOM 3864 O O . PRO A 1 481 ? -23.5 -41.281 -25.578 1 95.62 481 PRO A O 1
ATOM 3867 N N . LEU A 1 482 ? -23.031 -40.938 -23.453 1 96.44 482 LEU A N 1
ATOM 3868 C CA . LEU A 1 482 ? -22.719 -39.531 -23.594 1 96.44 482 LEU A CA 1
ATOM 3869 C C . LEU A 1 482 ? -21.219 -39.312 -23.656 1 96.44 482 LEU A C 1
ATOM 3871 O O . LEU A 1 482 ? -20.75 -38.375 -24.328 1 96.44 482 LEU A O 1
ATOM 3875 N N . PHE A 1 483 ? -20.5 -40.125 -22.875 1 98.12 483 PHE A N 1
ATOM 3876 C CA . PHE A 1 483 ? -19.078 -39.906 -22.734 1 98.12 483 PHE A CA 1
ATOM 3877 C C . PHE A 1 483 ? -18.375 -41.156 -22.234 1 98.12 483 PHE A C 1
ATOM 3879 O O . PHE A 1 483 ? -18.922 -41.875 -21.406 1 98.12 483 PHE A O 1
ATOM 3886 N N . ASP A 1 484 ? -17.219 -41.406 -22.75 1 98.56 484 ASP A N 1
ATOM 3887 C CA . ASP A 1 484 ? -16.312 -42.5 -22.344 1 98.56 484 ASP A CA 1
ATOM 3888 C C . ASP A 1 484 ? -14.953 -41.938 -21.922 1 98.56 484 ASP A C 1
ATOM 3890 O O . ASP A 1 484 ? -14.211 -41.406 -22.75 1 98.56 484 ASP A O 1
ATOM 3894 N N . THR A 1 485 ? -14.602 -42.094 -20.656 1 98.56 485 THR A N 1
ATOM 3895 C CA . THR A 1 485 ? -13.391 -41.5 -20.094 1 98.56 485 THR A CA 1
ATOM 3896 C C . THR A 1 485 ? -12.148 -42.062 -20.797 1 98.56 485 THR A C 1
ATOM 3898 O O . THR A 1 485 ? -11.078 -41.438 -20.734 1 98.56 485 THR A O 1
ATOM 3901 N N . ALA A 1 486 ? -12.227 -43.156 -21.422 1 97.94 486 ALA A N 1
ATOM 3902 C CA . ALA A 1 486 ? -11.078 -43.812 -22.047 1 97.94 486 ALA A CA 1
ATOM 3903 C C . ALA A 1 486 ? -10.93 -43.406 -23.5 1 97.94 486 ALA A C 1
ATOM 3905 O O . ALA A 1 486 ? -9.898 -43.625 -24.125 1 97.94 486 ALA A O 1
ATOM 3906 N N . ASN A 1 487 ? -11.898 -42.812 -24.078 1 96.62 487 ASN A N 1
ATOM 3907 C CA . ASN A 1 487 ? -11.883 -42.5 -25.5 1 96.62 487 ASN A CA 1
ATOM 3908 C C . ASN A 1 487 ? -11.266 -41.125 -25.766 1 96.62 487 ASN A C 1
ATOM 3910 O O . ASN A 1 487 ? -11.914 -40.25 -26.344 1 96.62 487 ASN A O 1
ATOM 3914 N N . VAL A 1 488 ? -10.062 -41 -25.5 1 96.94 488 VAL A N 1
ATOM 3915 C CA . VAL A 1 488 ? -9.328 -39.719 -25.641 1 96.94 488 VAL A CA 1
ATOM 3916 C C . VAL A 1 488 ? -9.188 -39.375 -27.109 1 96.94 488 VAL A C 1
ATOM 3918 O O . VAL A 1 488 ? -9.305 -38.188 -27.484 1 96.94 488 VAL A O 1
ATOM 3921 N N . HIS A 1 489 ? -9.047 -40.344 -27.984 1 93.75 489 HIS A N 1
ATOM 3922 C CA . HIS A 1 489 ? -8.82 -40.156 -29.406 1 93.75 489 HIS A CA 1
ATOM 3923 C C . HIS A 1 489 ? -10.023 -39.5 -30.062 1 93.75 489 HIS A C 1
ATOM 3925 O O . HIS A 1 489 ? -9.867 -38.719 -31 1 93.75 489 HIS A O 1
ATOM 3931 N N . GLU A 1 490 ? -11.141 -39.844 -29.594 1 92.62 490 GLU A N 1
ATOM 3932 C CA . GLU A 1 490 ? -12.352 -39.25 -30.156 1 92.62 490 GLU A CA 1
ATOM 3933 C C . GLU A 1 490 ? -12.469 -37.781 -29.766 1 92.62 490 GLU A C 1
ATOM 3935 O O . GLU A 1 490 ? -13.031 -36.969 -30.531 1 92.62 490 GLU A O 1
ATOM 3940 N N . SER A 1 491 ? -11.977 -37.469 -28.641 1 93.19 491 SER A N 1
ATOM 3941 C CA . SER A 1 491 ? -12.055 -36.094 -28.156 1 93.19 491 SER A CA 1
ATOM 3942 C C . SER A 1 491 ? -11.07 -35.188 -28.891 1 93.19 491 SER A C 1
ATOM 3944 O O . SER A 1 491 ? -11.312 -33.969 -29.031 1 93.19 491 SER A O 1
ATOM 3946 N N . PHE A 1 492 ? -10.008 -35.719 -29.266 1 92.25 492 PHE A N 1
ATOM 3947 C CA . PHE A 1 492 ? -8.969 -34.969 -29.969 1 92.25 492 PHE A CA 1
ATOM 3948 C C . PHE A 1 492 ? -8.164 -35.906 -30.875 1 92.25 492 PHE A C 1
ATOM 3950 O O . PHE A 1 492 ? -7.41 -36.75 -30.406 1 92.25 492 PHE A O 1
ATOM 3957 N N . ARG A 1 493 ? -8.305 -35.656 -32.125 1 88.25 493 ARG A N 1
ATOM 3958 C CA . ARG A 1 493 ? -7.625 -36.531 -33.094 1 88.25 493 ARG A CA 1
ATOM 3959 C C . ARG A 1 493 ? -6.219 -36 -33.375 1 88.25 493 ARG A C 1
ATOM 3961 O O . ARG A 1 493 ? -6.043 -34.812 -33.719 1 88.25 493 ARG A O 1
ATOM 3968 N N . GLY A 1 494 ? -5.293 -36.812 -33.094 1 83.75 494 GLY A N 1
ATOM 3969 C CA . GLY A 1 494 ? -3.924 -36.438 -33.406 1 83.75 494 GLY A CA 1
ATOM 3970 C C . GLY A 1 494 ? -3.09 -36.094 -32.188 1 83.75 494 GLY A C 1
ATOM 3971 O O . GLY A 1 494 ? -3.502 -36.344 -31.062 1 83.75 494 GLY A O 1
ATOM 3972 N N . GLN A 1 495 ? -1.85 -35.812 -32.438 1 85 495 GLN A N 1
ATOM 3973 C CA . GLN A 1 495 ? -0.902 -35.375 -31.406 1 85 495 GLN A CA 1
ATOM 3974 C C . GLN A 1 495 ? -0.37 -33.969 -31.688 1 85 495 GLN A C 1
ATOM 3976 O O . GLN A 1 495 ? -0.282 -33.562 -32.844 1 85 495 GLN A O 1
ATOM 3981 N N . GLN A 1 496 ? -0.212 -33.281 -30.562 1 87.62 496 GLN A N 1
ATOM 3982 C CA . GLN A 1 496 ? 0.346 -31.953 -30.719 1 87.62 496 GLN A CA 1
ATOM 3983 C C . GLN A 1 496 ? 1.774 -31.891 -30.188 1 87.62 496 GLN A C 1
ATOM 3985 O O . GLN A 1 496 ? 2.139 -32.656 -29.281 1 87.62 496 GLN A O 1
ATOM 3990 N N . HIS A 1 497 ? 2.576 -31.125 -30.812 1 88.69 497 HIS A N 1
ATOM 3991 C CA . HIS A 1 497 ? 3.9 -30.812 -30.281 1 88.69 497 HIS A CA 1
ATOM 3992 C C . HIS A 1 497 ? 4.152 -29.297 -30.297 1 88.69 497 HIS A C 1
ATOM 3994 O O . HIS A 1 497 ? 3.445 -28.562 -30.969 1 88.69 497 HIS A O 1
ATOM 4000 N N . ARG A 1 498 ? 5.082 -28.938 -29.453 1 91.38 498 ARG A N 1
ATOM 4001 C CA . ARG A 1 498 ? 5.406 -27.516 -29.312 1 91.38 498 ARG A CA 1
ATOM 4002 C C . ARG A 1 498 ? 6.465 -27.094 -30.328 1 91.38 498 ARG A C 1
ATOM 4004 O O . ARG A 1 498 ? 7.441 -27.812 -30.547 1 91.38 498 ARG A O 1
ATOM 4011 N N . LEU A 1 499 ? 6.254 -25.969 -31.031 1 91.88 499 LEU A N 1
ATOM 4012 C CA . LEU A 1 499 ? 7.203 -25.375 -31.969 1 91.88 499 LEU A CA 1
ATOM 4013 C C . LEU A 1 499 ? 7.641 -24 -31.484 1 91.88 499 LEU A C 1
ATOM 4015 O O . LEU A 1 499 ? 6.832 -23.219 -30.953 1 91.88 499 LEU A O 1
ATOM 4019 N N . TYR A 1 500 ? 8.883 -23.734 -31.609 1 92.75 500 TYR A N 1
ATOM 4020 C CA . TYR A 1 500 ? 9.461 -22.438 -31.266 1 92.75 500 TYR A CA 1
ATOM 4021 C C . TYR A 1 500 ? 9.938 -21.703 -32.531 1 92.75 500 TYR A C 1
ATOM 4023 O O . TYR A 1 500 ? 10.594 -22.281 -33.375 1 92.75 500 TYR A O 1
ATOM 4031 N N . SER A 1 501 ? 9.539 -20.484 -32.688 1 91.81 501 SER A N 1
ATOM 4032 C CA . SER A 1 501 ? 10.008 -19.625 -33.75 1 91.81 501 SER A CA 1
ATOM 4033 C C . SER A 1 501 ? 10.695 -18.375 -33.188 1 91.81 501 SER A C 1
ATOM 4035 O O . SER A 1 501 ? 10.211 -17.766 -32.25 1 91.81 501 SER A O 1
ATOM 4037 N N . SER A 1 502 ? 11.797 -18 -33.781 1 91.94 502 SER A N 1
ATOM 4038 C CA . SER A 1 502 ? 12.578 -16.859 -33.312 1 91.94 502 SER A CA 1
ATOM 4039 C C . SER A 1 502 ? 11.859 -15.547 -33.562 1 91.94 502 SER A C 1
ATOM 4041 O O . SER A 1 502 ? 11.359 -15.305 -34.656 1 91.94 502 SER A O 1
ATOM 4043 N N . ILE A 1 503 ? 11.711 -14.711 -32.562 1 93.69 503 ILE A N 1
ATOM 4044 C CA . ILE A 1 503 ? 11.242 -13.336 -32.688 1 93.69 503 ILE A CA 1
ATOM 4045 C C . ILE A 1 503 ? 12.438 -12.391 -32.75 1 93.69 503 ILE A C 1
ATOM 4047 O O . ILE A 1 503 ? 12.523 -11.539 -33.625 1 93.69 503 ILE A O 1
ATOM 4051 N N . VAL A 1 504 ? 13.328 -12.508 -31.781 1 95.06 504 VAL A N 1
ATOM 4052 C CA . VAL A 1 504 ? 14.594 -11.781 -31.719 1 95.06 504 VAL A CA 1
ATOM 4053 C C . VAL A 1 504 ? 15.75 -12.773 -31.578 1 95.06 504 VAL A C 1
ATOM 4055 O O . VAL A 1 504 ? 15.844 -13.5 -30.594 1 95.06 504 VAL A O 1
ATOM 4058 N N . SER A 1 505 ? 16.625 -12.852 -32.562 1 94.44 505 SER A N 1
ATOM 4059 C CA . SER A 1 505 ? 17.75 -13.781 -32.562 1 94.44 505 SER A CA 1
ATOM 4060 C C . SER A 1 505 ? 18.859 -13.312 -31.625 1 94.44 505 SER A C 1
ATOM 4062 O O . SER A 1 505 ? 18.953 -12.125 -31.297 1 94.44 505 SER A O 1
ATOM 4064 N N . PRO A 1 506 ? 19.672 -14.234 -31.156 1 94.56 506 PRO A N 1
ATOM 4065 C CA . PRO A 1 506 ? 20.766 -13.852 -30.266 1 94.56 506 PRO A CA 1
ATOM 4066 C C . PRO A 1 506 ? 21.656 -12.75 -30.859 1 94.56 506 PRO A C 1
ATOM 4068 O O . PRO A 1 506 ? 22.109 -11.867 -30.125 1 94.56 506 PRO A O 1
ATOM 4071 N N . GLU A 1 507 ? 21.844 -12.734 -32.188 1 92.12 507 GLU A N 1
ATOM 4072 C CA . GLU A 1 507 ? 22.75 -11.812 -32.844 1 92.12 507 GLU A CA 1
ATOM 4073 C C . GLU A 1 507 ? 22.203 -10.391 -32.844 1 92.12 507 GLU A C 1
ATOM 4075 O O . GLU A 1 507 ? 22.953 -9.422 -33 1 92.12 507 GLU A O 1
ATOM 4080 N N . ALA A 1 508 ? 20.969 -10.336 -32.625 1 92.12 508 ALA A N 1
ATOM 4081 C CA . ALA A 1 508 ? 20.328 -9.031 -32.656 1 92.12 508 ALA A CA 1
ATOM 4082 C C . ALA A 1 508 ? 20.422 -8.328 -31.312 1 92.12 508 ALA A C 1
ATOM 4084 O O . ALA A 1 508 ? 20.078 -7.148 -31.188 1 92.12 508 ALA A O 1
ATOM 4085 N N . LEU A 1 509 ? 20.891 -9 -30.344 1 94.75 509 LEU A N 1
ATOM 4086 C CA . LEU A 1 509 ? 20.953 -8.453 -28.984 1 94.75 509 LEU A CA 1
ATOM 4087 C C . LEU A 1 509 ? 22.344 -7.949 -28.656 1 94.75 509 LEU A C 1
ATOM 4089 O O . LEU A 1 509 ? 23.281 -8.75 -28.5 1 94.75 509 LEU A O 1
ATOM 4093 N N . ASP A 1 510 ? 22.516 -6.633 -28.578 1 94.5 510 ASP A N 1
ATOM 4094 C CA . ASP A 1 510 ? 23.781 -6.016 -28.172 1 94.5 510 ASP A CA 1
ATOM 4095 C C . ASP A 1 510 ? 23.828 -5.852 -26.656 1 94.5 510 ASP A C 1
ATOM 4097 O O . ASP A 1 510 ? 23.156 -4.988 -26.094 1 94.5 510 ASP A O 1
ATOM 4101 N N . TRP A 1 511 ? 24.703 -6.613 -26.047 1 96.31 511 TRP A N 1
ATOM 4102 C CA . TRP A 1 511 ? 24.672 -6.707 -24.594 1 96.31 511 TRP A CA 1
ATOM 4103 C C . TRP A 1 511 ? 25.688 -5.754 -23.969 1 96.31 511 TRP A C 1
ATOM 4105 O O . TRP A 1 511 ? 26.75 -5.5 -24.547 1 96.31 511 TRP A O 1
ATOM 4115 N N . GLN A 1 512 ? 25.344 -5.234 -22.828 1 96.38 512 GLN A N 1
ATOM 4116 C CA . GLN A 1 512 ? 26.234 -4.566 -21.875 1 96.38 512 GLN A CA 1
ATOM 4117 C C . GLN A 1 512 ? 26.203 -5.266 -20.516 1 96.38 512 GLN A C 1
ATOM 4119 O O . GLN A 1 512 ? 25.297 -6.051 -20.234 1 96.38 512 GLN A O 1
ATOM 4124 N N . PHE A 1 513 ? 27.266 -5.074 -19.719 1 95.88 513 PHE A N 1
ATOM 4125 C CA . PHE A 1 513 ? 27.281 -5.766 -18.438 1 95.88 513 PHE A CA 1
ATOM 4126 C C . PHE A 1 513 ? 27.812 -4.852 -17.344 1 95.88 513 PHE A C 1
ATOM 4128 O O . PHE A 1 513 ? 28.453 -3.838 -17.641 1 95.88 513 PHE A O 1
ATOM 4135 N N . TRP A 1 514 ? 27.469 -5.055 -16.109 1 95.38 514 TRP A N 1
ATOM 4136 C CA . TRP A 1 514 ? 27.938 -4.434 -14.875 1 95.38 514 TRP A CA 1
ATOM 4137 C C . TRP A 1 514 ? 28 -5.449 -13.742 1 95.38 514 TRP A C 1
ATOM 4139 O O . TRP A 1 514 ? 27.031 -6.176 -13.5 1 95.38 514 TRP A O 1
ATOM 4149 N N . SER A 1 515 ? 29.125 -5.551 -13.023 1 94.19 515 SER A N 1
ATOM 4150 C CA . SER A 1 515 ? 29.312 -6.586 -12.016 1 94.19 515 SER A CA 1
ATOM 4151 C C . SER A 1 515 ? 29.109 -6.031 -10.609 1 94.19 515 SER A C 1
ATOM 4153 O O . SER A 1 515 ? 29.625 -4.957 -10.281 1 94.19 515 SER A O 1
ATOM 4155 N N . GLU A 1 516 ? 28.391 -6.785 -9.766 1 93.31 516 GLU A N 1
ATOM 4156 C CA . GLU A 1 516 ? 28.234 -6.488 -8.344 1 93.31 516 GLU A CA 1
ATOM 4157 C C . GLU A 1 516 ? 29.578 -6.512 -7.629 1 93.31 516 GLU A C 1
ATOM 4159 O O . GLU A 1 516 ? 29.766 -5.82 -6.625 1 93.31 516 GLU A O 1
ATOM 4164 N N . LEU A 1 517 ? 30.453 -7.262 -8.094 1 89.25 517 LEU A N 1
ATOM 4165 C CA . LEU A 1 517 ? 31.719 -7.52 -7.402 1 89.25 517 LEU A CA 1
ATOM 4166 C C . LEU A 1 517 ? 32.719 -6.402 -7.668 1 89.25 517 LEU A C 1
ATOM 4168 O O . LEU A 1 517 ? 33.75 -6.305 -6.984 1 89.25 517 LEU A O 1
ATOM 4172 N N . ASN A 1 518 ? 32.438 -5.449 -8.594 1 82.81 518 ASN A N 1
ATOM 4173 C CA . ASN A 1 518 ? 33.344 -4.363 -8.938 1 82.81 518 ASN A CA 1
ATOM 4174 C C . ASN A 1 518 ? 33.062 -3.123 -8.086 1 82.81 518 ASN A C 1
ATOM 4176 O O . ASN A 1 518 ? 33.719 -2.094 -8.266 1 82.81 518 ASN A O 1
ATOM 4180 N N . VAL A 1 519 ? 32.219 -3.223 -7.203 1 84.69 519 VAL A N 1
ATOM 4181 C CA . VAL A 1 519 ? 31.891 -2.051 -6.402 1 84.69 519 VAL A CA 1
ATOM 4182 C C . VAL A 1 519 ? 32.812 -1.967 -5.191 1 84.69 519 VAL A C 1
ATOM 4184 O O . VAL A 1 519 ? 33.031 -2.959 -4.488 1 84.69 519 VAL A O 1
ATOM 4187 N N . SER A 1 520 ? 33.281 -0.775 -5.004 1 80.38 520 SER A N 1
ATOM 4188 C CA . SER A 1 520 ? 34.188 -0.533 -3.9 1 80.38 520 SER A CA 1
ATOM 4189 C C . SER A 1 520 ? 33.531 -0.763 -2.553 1 80.38 520 SER A C 1
ATOM 4191 O O . SER A 1 520 ? 32.312 -0.55 -2.416 1 80.38 520 SER A O 1
ATOM 4193 N N . SER A 1 521 ? 34.344 -1.172 -1.571 1 75.31 521 SER A N 1
ATOM 4194 C CA . SER A 1 521 ? 33.844 -1.43 -0.224 1 75.31 521 SER A CA 1
ATOM 4195 C C . SER A 1 521 ? 33.438 -0.136 0.468 1 75.31 521 SER A C 1
ATOM 4197 O O . SER A 1 521 ? 32.688 -0.164 1.455 1 75.31 521 SER A O 1
ATOM 4199 N N . THR A 1 522 ? 33.844 0.977 -0.057 1 77.5 522 THR A N 1
ATOM 4200 C CA . THR A 1 522 ? 33.562 2.242 0.614 1 77.5 522 THR A CA 1
ATOM 4201 C C . THR A 1 522 ? 32.281 2.887 0.056 1 77.5 522 THR A C 1
ATOM 4203 O O . THR A 1 522 ? 31.844 3.932 0.542 1 77.5 522 THR A O 1
ATOM 4206 N N . VAL A 1 523 ? 31.797 2.205 -0.937 1 85.38 523 VAL A N 1
ATOM 4207 C CA . VAL A 1 523 ? 30.578 2.738 -1.53 1 85.38 523 VAL A CA 1
ATOM 4208 C C . VAL A 1 523 ? 29.438 2.646 -0.525 1 85.38 523 VAL A C 1
ATOM 4210 O O . VAL A 1 523 ? 29.203 1.592 0.069 1 85.38 523 VAL A O 1
ATOM 4213 N N . PRO A 1 524 ? 28.797 3.857 -0.243 1 88.31 524 PRO A N 1
ATOM 4214 C CA . PRO A 1 524 ? 27.625 3.779 0.629 1 88.31 524 PRO A CA 1
ATOM 4215 C C . PRO A 1 524 ? 26.547 2.836 0.092 1 88.31 524 PRO A C 1
ATOM 4217 O O . PRO A 1 524 ? 26.203 2.9 -1.09 1 88.31 524 PRO A O 1
ATOM 4220 N N . ARG A 1 525 ? 26.078 1.917 0.886 1 92.06 525 ARG A N 1
ATOM 4221 C CA . ARG A 1 525 ? 25 0.976 0.589 1 92.06 525 ARG A CA 1
ATOM 4222 C C . ARG A 1 525 ? 24.375 0.443 1.871 1 92.06 525 ARG A C 1
ATOM 4224 O O . ARG A 1 525 ? 24.953 0.576 2.953 1 92.06 525 ARG A O 1
ATOM 4231 N N . ARG A 1 526 ? 23.219 -0.044 1.802 1 94.19 526 ARG A N 1
ATOM 4232 C CA . ARG A 1 526 ? 22.578 -0.586 2.994 1 94.19 526 ARG A CA 1
ATOM 4233 C C . ARG A 1 526 ? 23.484 -1.604 3.688 1 94.19 526 ARG A C 1
ATOM 4235 O O . ARG A 1 526 ? 23.938 -2.557 3.059 1 94.19 526 ARG A O 1
ATOM 4242 N N . ARG A 1 527 ? 23.734 -1.347 4.926 1 95.75 527 ARG A N 1
ATOM 4243 C CA . ARG A 1 527 ? 24.719 -2.111 5.691 1 95.75 527 ARG A CA 1
ATOM 4244 C C . ARG A 1 527 ? 24.328 -2.184 7.164 1 95.75 527 ARG A C 1
ATOM 4246 O O . ARG A 1 527 ? 23.844 -1.198 7.734 1 95.75 527 ARG A O 1
ATOM 4253 N N . VAL A 1 528 ? 24.438 -3.324 7.73 1 96.94 528 VAL A N 1
ATOM 4254 C CA . VAL A 1 528 ? 24.281 -3.555 9.164 1 96.94 528 VAL A CA 1
ATOM 4255 C C . VAL A 1 528 ? 25.562 -4.137 9.742 1 96.94 528 VAL A C 1
ATOM 4257 O O . VAL A 1 528 ? 26.188 -5.008 9.133 1 96.94 528 VAL A O 1
ATOM 4260 N N . VAL A 1 529 ? 26.047 -3.633 10.844 1 96.44 529 VAL A N 1
ATOM 4261 C CA . VAL A 1 529 ? 27.234 -4.141 11.523 1 96.44 529 VAL A CA 1
ATOM 4262 C C . VAL A 1 529 ? 26.828 -4.734 12.875 1 96.44 529 VAL A C 1
ATOM 4264 O O . VAL A 1 529 ? 26.047 -4.137 13.617 1 96.44 529 VAL A O 1
ATOM 4267 N N . ALA A 1 530 ? 27.266 -5.91 13.172 1 96.75 530 ALA A N 1
ATOM 4268 C CA . ALA A 1 530 ? 26.984 -6.586 14.438 1 96.75 530 ALA A CA 1
ATOM 4269 C C . ALA A 1 530 ? 28.141 -7.512 14.828 1 96.75 530 ALA A C 1
ATOM 4271 O O . ALA A 1 530 ? 29.062 -7.723 14.047 1 96.75 530 ALA A O 1
ATOM 4272 N N . ASP A 1 531 ? 28.125 -8.055 16.094 1 96.31 531 ASP A N 1
ATOM 4273 C CA . ASP A 1 531 ? 29.172 -8.938 16.609 1 96.31 531 ASP A CA 1
ATOM 4274 C C . ASP A 1 531 ? 28.844 -10.398 16.328 1 96.31 531 ASP A C 1
ATOM 4276 O O . ASP A 1 531 ? 29.453 -11.305 16.891 1 96.31 531 ASP A O 1
ATOM 4280 N N . ARG A 1 532 ? 27.844 -10.609 15.5 1 96.5 532 ARG A N 1
ATOM 4281 C CA . ARG A 1 532 ? 27.406 -11.914 15.023 1 96.5 532 ARG A CA 1
ATOM 4282 C C . ARG A 1 532 ? 26.625 -11.789 13.711 1 96.5 532 ARG A C 1
ATOM 4284 O O . ARG A 1 532 ? 26.062 -10.734 13.422 1 96.5 532 ARG A O 1
ATOM 4291 N N . PRO A 1 533 ? 26.672 -12.836 12.852 1 97.56 533 PRO A N 1
ATOM 4292 C CA . PRO A 1 533 ? 25.797 -12.773 11.68 1 97.56 533 PRO A CA 1
ATOM 4293 C C . PRO A 1 533 ? 24.312 -12.805 12.047 1 97.56 533 PRO A C 1
ATOM 4295 O O . PRO A 1 533 ? 23.906 -13.578 12.914 1 97.56 533 PRO A O 1
ATOM 4298 N N . ILE A 1 534 ? 23.578 -11.945 11.445 1 96.62 534 ILE A N 1
ATOM 4299 C CA . ILE A 1 534 ? 22.141 -11.883 11.641 1 96.62 534 ILE A CA 1
ATOM 4300 C C . ILE A 1 534 ? 21.438 -12.672 10.539 1 96.62 534 ILE A C 1
ATOM 4302 O O . ILE A 1 534 ? 21.812 -12.594 9.367 1 96.62 534 ILE A O 1
ATOM 4306 N N . GLU A 1 535 ? 20.438 -13.383 10.992 1 95.62 535 GLU A N 1
ATOM 4307 C CA . GLU A 1 535 ? 19.656 -14.195 10.07 1 95.62 535 GLU A CA 1
ATOM 4308 C C . GLU A 1 535 ? 19.078 -13.344 8.938 1 95.62 535 GLU A C 1
ATOM 4310 O O . GLU A 1 535 ? 18.656 -12.203 9.156 1 95.62 535 GLU A O 1
ATOM 4315 N N . GLN A 1 536 ? 19.078 -13.852 7.707 1 97.06 536 GLN A N 1
ATOM 4316 C CA . GLN A 1 536 ? 18.859 -13.102 6.477 1 97.06 536 GLN A CA 1
ATOM 4317 C C . GLN A 1 536 ? 17.469 -12.453 6.461 1 97.06 536 GLN A C 1
ATOM 4319 O O . GLN A 1 536 ? 17.328 -11.289 6.09 1 97.06 536 GLN A O 1
ATOM 4324 N N . LEU A 1 537 ? 16.422 -13.164 6.773 1 95.75 537 LEU A N 1
ATOM 4325 C CA . LEU A 1 537 ? 15.062 -12.641 6.664 1 95.75 537 LEU A CA 1
ATOM 4326 C C . LEU A 1 537 ? 14.828 -11.523 7.672 1 95.75 537 LEU A C 1
ATOM 4328 O O . LEU A 1 537 ? 13.945 -10.688 7.488 1 95.75 537 LEU A O 1
ATOM 4332 N N . GLN A 1 538 ? 15.625 -11.445 8.734 1 94.44 538 GLN A N 1
ATOM 4333 C CA . GLN A 1 538 ? 15.523 -10.359 9.703 1 94.44 538 GLN A CA 1
ATOM 4334 C C . GLN A 1 538 ? 15.969 -9.031 9.102 1 94.44 538 GLN A C 1
ATOM 4336 O O . GLN A 1 538 ? 15.484 -7.973 9.5 1 94.44 538 GLN A O 1
ATOM 4341 N N . LEU A 1 539 ? 16.875 -9.156 8.148 1 95.25 539 LEU A N 1
ATOM 4342 C CA . LEU A 1 539 ? 17.422 -7.934 7.578 1 95.25 539 LEU A CA 1
ATOM 4343 C C . LEU A 1 539 ? 16.781 -7.617 6.234 1 95.25 539 LEU A C 1
ATOM 4345 O O . LEU A 1 539 ? 16.562 -6.449 5.906 1 95.25 539 LEU A O 1
ATOM 4349 N N . THR A 1 540 ? 16.484 -8.609 5.461 1 95.5 540 THR A N 1
ATOM 4350 C CA . THR A 1 540 ? 15.914 -8.367 4.141 1 95.5 540 THR A CA 1
ATOM 4351 C C . THR A 1 540 ? 14.398 -8.211 4.23 1 95.5 540 THR A C 1
ATOM 4353 O O . THR A 1 540 ? 13.781 -7.574 3.373 1 95.5 540 THR A O 1
ATOM 4356 N N . VAL A 1 541 ? 13.789 -8.898 5.195 1 92.38 541 VAL A N 1
ATOM 4357 C CA . VAL A 1 541 ? 12.344 -8.961 5.375 1 92.38 541 VAL A CA 1
ATOM 4358 C C . VAL A 1 541 ? 11.672 -9.312 4.051 1 92.38 541 VAL A C 1
ATOM 4360 O O . VAL A 1 541 ? 10.711 -8.656 3.641 1 92.38 541 VAL A O 1
ATOM 4363 N N . ASP A 1 542 ? 12.281 -10.172 3.32 1 90.12 542 ASP A N 1
ATOM 4364 C CA . ASP A 1 542 ? 11.789 -10.766 2.08 1 90.12 542 ASP A CA 1
ATOM 4365 C C . ASP A 1 542 ? 11.781 -9.742 0.946 1 90.12 542 ASP A C 1
ATOM 4367 O O . ASP A 1 542 ? 10.984 -9.844 0.01 1 90.12 542 ASP A O 1
ATOM 4371 N N . GLN A 1 543 ? 12.594 -8.734 1.021 1 93.88 543 GLN A N 1
ATOM 4372 C CA . GLN A 1 543 ? 12.672 -7.746 -0.054 1 93.88 543 GLN A CA 1
ATOM 4373 C C . GLN A 1 543 ? 13.75 -8.117 -1.063 1 93.88 543 GLN A C 1
ATOM 4375 O O . GLN A 1 543 ? 13.867 -7.484 -2.115 1 93.88 543 GLN A O 1
ATOM 4380 N N . SER A 1 544 ? 14.531 -9.125 -0.761 1 97.12 544 SER A N 1
ATOM 4381 C CA . SER A 1 544 ? 15.586 -9.617 -1.648 1 97.12 544 SER A CA 1
ATOM 4382 C C . SER A 1 544 ? 15.922 -11.07 -1.354 1 97.12 544 SER A C 1
ATOM 4384 O O . SER A 1 544 ? 15.781 -11.531 -0.217 1 97.12 544 SER A O 1
ATOM 4386 N N . ASP A 1 545 ? 16.359 -11.766 -2.377 1 97.62 545 ASP A N 1
ATOM 4387 C CA . ASP A 1 545 ? 16.844 -13.133 -2.211 1 97.62 545 ASP A CA 1
ATOM 4388 C C . ASP A 1 545 ? 18.297 -13.141 -1.733 1 97.62 545 ASP A C 1
ATOM 4390 O O . ASP A 1 545 ? 18.828 -14.195 -1.399 1 97.62 545 ASP A O 1
ATOM 4394 N N . TYR A 1 546 ? 18.938 -11.977 -1.586 1 98.12 546 TYR A N 1
ATOM 4395 C CA . TYR A 1 546 ? 20.391 -11.953 -1.444 1 98.12 546 TYR A CA 1
ATOM 4396 C C . TYR A 1 546 ? 20.797 -11.25 -0.154 1 98.12 546 TYR A C 1
ATOM 4398 O O . TYR A 1 546 ? 20.203 -10.242 0.229 1 98.12 546 TYR A O 1
ATOM 4406 N N . MET A 1 547 ? 21.734 -11.805 0.479 1 97.94 547 MET A N 1
ATOM 4407 C CA . MET A 1 547 ? 22.391 -11.234 1.644 1 97.94 547 MET A CA 1
ATOM 4408 C C . MET A 1 547 ? 23.891 -11.531 1.616 1 97.94 547 MET A C 1
ATOM 4410 O O . MET A 1 547 ? 24.297 -12.688 1.478 1 97.94 547 MET A O 1
ATOM 4414 N N . THR A 1 548 ? 24.734 -10.484 1.699 1 97.25 548 THR A N 1
ATOM 4415 C CA . THR A 1 548 ? 26.172 -10.672 1.787 1 97.25 548 THR A CA 1
ATOM 4416 C C . THR A 1 548 ? 26.656 -10.523 3.229 1 97.25 548 THR A C 1
ATOM 4418 O O . THR A 1 548 ? 26.297 -9.555 3.904 1 97.25 548 THR A O 1
ATOM 4421 N N . TYR A 1 549 ? 27.359 -11.5 3.719 1 97.94 549 TYR A N 1
ATOM 4422 C CA . TYR A 1 549 ? 28.031 -11.492 5.016 1 97.94 549 TYR A CA 1
ATOM 4423 C C . TYR A 1 549 ? 29.547 -11.344 4.848 1 97.94 549 TYR A C 1
ATOM 4425 O O . TYR A 1 549 ? 30.156 -12.078 4.07 1 97.94 549 TYR A O 1
ATOM 4433 N N . LYS A 1 550 ? 30.125 -10.43 5.551 1 96.94 550 LYS A N 1
ATOM 4434 C CA . LYS A 1 550 ? 31.578 -10.25 5.523 1 96.94 550 LYS A CA 1
ATOM 4435 C C . LYS A 1 550 ? 32.156 -10.219 6.938 1 96.94 550 LYS A C 1
ATOM 4437 O O . LYS A 1 550 ? 31.562 -9.625 7.84 1 96.94 550 LYS A O 1
ATOM 4442 N N . THR A 1 551 ? 33.188 -10.875 7.16 1 97.31 551 THR A N 1
ATOM 4443 C CA . THR A 1 551 ? 33.938 -10.805 8.406 1 97.31 551 THR A CA 1
ATOM 4444 C C . THR A 1 551 ? 35.406 -10.992 8.156 1 97.31 551 THR A C 1
ATOM 4446 O O . THR A 1 551 ? 35.844 -11.312 7.035 1 97.31 551 THR A O 1
ATOM 4449 N N . ARG A 1 552 ? 36.219 -10.633 9.172 1 95.56 552 ARG A N 1
ATOM 4450 C CA . ARG A 1 552 ? 37.656 -10.82 9.141 1 95.56 552 ARG A CA 1
ATOM 4451 C C . ARG A 1 552 ? 38.125 -11.711 10.289 1 95.56 552 ARG A C 1
ATOM 4453 O O . ARG A 1 552 ? 37.594 -11.625 11.398 1 95.56 552 ARG A O 1
ATOM 4460 N N . PHE A 1 553 ? 39.125 -12.609 9.93 1 91.88 553 PHE A N 1
ATOM 4461 C CA . PHE A 1 553 ? 39.625 -13.508 10.969 1 91.88 553 PHE A CA 1
ATOM 4462 C C . PHE A 1 553 ? 41.125 -13.766 10.781 1 91.88 553 PHE A C 1
ATOM 4464 O O . PHE A 1 553 ? 41.688 -13.5 9.711 1 91.88 553 PHE A O 1
ATOM 4471 N N . THR A 1 554 ? 41.781 -14.086 11.891 1 89.25 554 THR A N 1
ATOM 4472 C CA . THR A 1 554 ? 43.156 -14.547 11.891 1 89.25 554 THR A CA 1
ATOM 4473 C C . THR A 1 554 ? 43.25 -15.969 12.461 1 89.25 554 THR A C 1
ATOM 4475 O O . THR A 1 554 ? 42.625 -16.281 13.453 1 89.25 554 THR A O 1
ATOM 4478 N N . MET A 1 555 ? 43.969 -16.812 11.664 1 77.44 555 MET A N 1
ATOM 4479 C CA . MET A 1 555 ? 44.156 -18.172 12.156 1 77.44 555 MET A CA 1
ATOM 4480 C C . MET A 1 555 ? 45.375 -18.281 13.062 1 77.44 555 MET A C 1
ATOM 4482 O O . MET A 1 555 ? 46.406 -17.656 12.805 1 77.44 555 MET A O 1
ATOM 4486 N N . ASN A 1 556 ? 45.344 -18.484 14.328 1 66.81 556 ASN A N 1
ATOM 4487 C CA . ASN A 1 556 ? 46.5 -18.719 15.188 1 66.81 556 ASN A CA 1
ATOM 4488 C C . ASN A 1 556 ? 47.156 -20.062 14.883 1 66.81 556 ASN A C 1
ATOM 4490 O O . ASN A 1 556 ? 46.469 -21.047 14.586 1 66.81 556 ASN A O 1
ATOM 4494 N N . GLY A 1 557 ? 48.344 -20.078 14.273 1 55.41 557 GLY A N 1
ATOM 4495 C CA . GLY A 1 557 ? 49.281 -21.078 13.828 1 55.41 557 GLY A CA 1
ATOM 4496 C C . GLY A 1 557 ? 49.062 -22.438 14.461 1 55.41 557 GLY A C 1
ATOM 4497 O O . GLY A 1 557 ? 49.719 -23.422 14.117 1 55.41 557 GLY A O 1
ATOM 4498 N N . THR A 1 558 ? 48.844 -22.438 15.742 1 46.81 558 THR A N 1
ATOM 4499 C CA . THR A 1 558 ? 49.219 -23.672 16.391 1 46.81 558 THR A CA 1
ATOM 4500 C C . THR A 1 558 ? 48.531 -24.875 15.758 1 46.81 558 THR A C 1
ATOM 4502 O O . THR A 1 558 ? 48.938 -26.016 15.984 1 46.81 558 THR A O 1
ATOM 4505 N N . SER A 1 559 ? 47.25 -24.844 15.664 1 45.78 559 SER A N 1
ATOM 4506 C CA . SER A 1 559 ? 46.75 -26.203 15.898 1 45.78 559 SER A CA 1
ATOM 4507 C C . SER A 1 559 ? 47.031 -27.109 14.703 1 45.78 559 SER A C 1
ATOM 4509 O O . SER A 1 559 ? 47.312 -26.625 13.602 1 45.78 559 SER A O 1
ATOM 4511 N N . ASP A 1 560 ? 46.688 -28.516 14.938 1 43.97 560 ASP A N 1
ATOM 4512 C CA . ASP A 1 560 ? 46.875 -29.859 14.414 1 43.97 560 ASP A CA 1
ATOM 4513 C C . ASP A 1 560 ? 46.438 -29.953 12.953 1 43.97 560 ASP A C 1
ATOM 4515 O O . ASP A 1 560 ? 45.5 -29.25 12.539 1 43.97 560 ASP A O 1
ATOM 4519 N N . SER A 1 561 ? 47.281 -30.578 12.086 1 47.34 561 SER A N 1
ATOM 4520 C CA . SER A 1 561 ? 47.156 -31.25 10.805 1 47.34 561 SER A CA 1
ATOM 4521 C C . SER A 1 561 ? 45.75 -31.766 10.578 1 47.34 561 SER A C 1
ATOM 4523 O O . SER A 1 561 ? 45.531 -32.781 9.922 1 47.34 561 SER A O 1
ATOM 4525 N N . ASN A 1 562 ? 44.812 -31.328 11.375 1 52.97 562 ASN A N 1
ATOM 4526 C CA . ASN A 1 562 ? 43.531 -32.031 11.195 1 52.97 562 ASN A CA 1
ATOM 4527 C C . ASN A 1 562 ? 42.781 -31.484 9.977 1 52.97 562 ASN A C 1
ATOM 4529 O O . ASN A 1 562 ? 42.781 -30.281 9.727 1 52.97 562 ASN A O 1
ATOM 4533 N N . GLU A 1 563 ? 42.406 -32.375 9.094 1 56.28 563 GLU A N 1
ATOM 4534 C CA . GLU A 1 563 ? 41.594 -32.25 7.887 1 56.28 563 GLU A CA 1
ATOM 4535 C C . GLU A 1 563 ? 40.5 -31.188 8.07 1 56.28 563 GLU A C 1
ATOM 4537 O O . GLU A 1 563 ? 40.156 -30.484 7.117 1 56.28 563 GLU A O 1
ATOM 4542 N N . LYS A 1 564 ? 40.125 -30.984 9.195 1 59.34 564 LYS A N 1
ATOM 4543 C CA . LYS A 1 564 ? 39.062 -30.031 9.445 1 59.34 564 LYS A CA 1
ATOM 4544 C C . LYS A 1 564 ? 39.562 -28.594 9.391 1 59.34 564 LYS A C 1
ATOM 4546 O O . LYS A 1 564 ? 38.781 -27.672 9.141 1 59.34 564 LYS A O 1
ATOM 4551 N N . ALA A 1 565 ? 40.781 -28.344 9.555 1 64.44 565 ALA A N 1
ATOM 4552 C CA . ALA A 1 565 ? 41.344 -27.016 9.57 1 64.44 565 ALA A CA 1
ATOM 4553 C C . ALA A 1 565 ? 41.406 -26.406 8.172 1 64.44 565 ALA A C 1
ATOM 4555 O O . ALA A 1 565 ? 41.594 -25.203 8.016 1 64.44 565 ALA A O 1
ATOM 4556 N N . SER A 1 566 ? 40.969 -27.156 7.242 1 81.25 566 SER A N 1
ATOM 4557 C CA . SER A 1 566 ? 41.062 -26.688 5.859 1 81.25 566 SER A CA 1
ATOM 4558 C C . SER A 1 566 ? 39.656 -26.469 5.27 1 81.25 566 SER A C 1
ATOM 4560 O O . SER A 1 566 ? 39.5 -26.391 4.051 1 81.25 566 SER A O 1
ATOM 4562 N N . ILE A 1 567 ? 38.719 -26.375 6.121 1 89.81 567 ILE A N 1
ATOM 4563 C CA . ILE A 1 567 ? 37.344 -26.25 5.621 1 89.81 567 ILE A CA 1
ATOM 4564 C C . ILE A 1 567 ? 36.625 -25.125 6.352 1 89.81 567 ILE A C 1
ATOM 4566 O O . ILE A 1 567 ? 36.781 -24.953 7.566 1 89.81 567 ILE A O 1
ATOM 4570 N N . VAL A 1 568 ? 35.938 -24.281 5.629 1 93.31 568 VAL A N 1
ATOM 4571 C CA . VAL A 1 568 ? 34.906 -23.406 6.207 1 93.31 568 VAL A CA 1
ATOM 4572 C C . VAL A 1 568 ? 33.562 -24.125 6.215 1 93.31 568 VAL A C 1
ATOM 4574 O O . VAL A 1 568 ? 33.031 -24.453 5.156 1 93.31 568 VAL A O 1
ATOM 4577 N N . ASN A 1 569 ? 33.062 -24.391 7.387 1 95.81 569 ASN A N 1
ATOM 4578 C CA . ASN A 1 569 ? 31.766 -25.031 7.555 1 95.81 569 ASN A CA 1
ATOM 4579 C C . ASN A 1 569 ? 30.703 -24.016 7.953 1 95.81 569 ASN A C 1
ATOM 4581 O O . ASN A 1 569 ? 30.844 -23.312 8.961 1 95.81 569 ASN A O 1
ATOM 4585 N N . VAL A 1 570 ? 29.672 -23.906 7.141 1 97.06 570 VAL A N 1
ATOM 4586 C CA . VAL A 1 570 ? 28.625 -22.922 7.348 1 97.06 570 VAL A CA 1
ATOM 4587 C C . VAL A 1 570 ? 27.281 -23.625 7.559 1 97.06 570 VAL A C 1
ATOM 4589 O O . VAL A 1 570 ? 26.891 -24.484 6.766 1 97.06 570 VAL A O 1
ATOM 4592 N N . ILE A 1 571 ? 26.562 -23.297 8.625 1 97.62 571 ILE A N 1
ATOM 4593 C CA . ILE A 1 571 ? 25.219 -23.812 8.844 1 97.62 571 ILE A CA 1
ATOM 4594 C C . ILE A 1 571 ? 24.203 -22.891 8.203 1 97.62 571 ILE A C 1
ATOM 4596 O O . ILE A 1 571 ? 24.188 -21.688 8.461 1 97.62 571 ILE A O 1
ATOM 4600 N N . SER A 1 572 ? 23.344 -23.438 7.258 1 97 572 SER A N 1
ATOM 4601 C CA . SER A 1 572 ? 22.297 -22.703 6.547 1 97 572 SER A CA 1
ATOM 4602 C C . SER A 1 572 ? 21.078 -23.578 6.32 1 97 572 SER A C 1
ATOM 4604 O O . SER A 1 572 ? 20.875 -24.562 7.023 1 97 572 SER A O 1
ATOM 4606 N N . CYS A 1 573 ? 20.234 -23.203 5.414 1 95.88 573 CYS A N 1
ATOM 4607 C CA . CYS A 1 573 ? 18.906 -23.812 5.289 1 95.88 573 CYS A CA 1
ATOM 4608 C C . CYS A 1 573 ? 18.781 -24.562 3.971 1 95.88 573 CYS A C 1
ATOM 4610 O O . CYS A 1 573 ? 19.5 -24.281 3.016 1 95.88 573 CYS A O 1
ATOM 4612 N N . GLU A 1 574 ? 17.828 -25.562 3.992 1 93.19 574 GLU A N 1
ATOM 4613 C CA . GLU A 1 574 ? 17.312 -26.031 2.717 1 93.19 574 GLU A CA 1
ATOM 4614 C C . GLU A 1 574 ? 16.719 -24.891 1.899 1 93.19 574 GLU A C 1
ATOM 4616 O O . GLU A 1 574 ? 16.297 -23.875 2.457 1 93.19 574 GLU A O 1
ATOM 4621 N N . GLY A 1 575 ? 16.656 -25.109 0.535 1 93.06 575 GLY A N 1
ATOM 4622 C CA . GLY A 1 575 ? 16.188 -24.016 -0.307 1 93.06 575 GLY A CA 1
ATOM 4623 C C . GLY A 1 575 ? 17.094 -22.797 -0.267 1 93.06 575 GLY A C 1
ATOM 4624 O O . GLY A 1 575 ? 16.609 -21.672 -0.251 1 93.06 575 GLY A O 1
ATOM 4625 N N . SER A 1 576 ? 18.406 -23.016 -0.091 1 95.31 576 SER A N 1
ATOM 4626 C CA . SER A 1 576 ? 19.375 -21.922 -0.029 1 95.31 576 SER A CA 1
ATOM 4627 C C . SER A 1 576 ? 20.641 -22.266 -0.813 1 95.31 576 SER A C 1
ATOM 4629 O O . SER A 1 576 ? 20.891 -23.438 -1.116 1 95.31 576 SER A O 1
ATOM 4631 N N . SER A 1 577 ? 21.359 -21.25 -1.158 1 95.81 577 SER A N 1
ATOM 4632 C CA . SER A 1 577 ? 22.688 -21.328 -1.741 1 95.81 577 SER A CA 1
ATOM 4633 C C . SER A 1 577 ? 23.656 -20.391 -1.044 1 95.81 577 SER A C 1
ATOM 4635 O O . SER A 1 577 ? 23.266 -19.312 -0.594 1 95.81 577 SER A O 1
ATOM 4637 N N . ILE A 1 578 ? 24.891 -20.828 -0.87 1 97.81 578 ILE A N 1
ATOM 4638 C CA . ILE A 1 578 ? 25.969 -19.984 -0.349 1 97.81 578 ILE A CA 1
ATOM 4639 C C . ILE A 1 578 ? 27.109 -19.922 -1.356 1 97.81 578 ILE A C 1
ATOM 4641 O O . ILE A 1 578 ? 27.578 -20.953 -1.831 1 97.81 578 ILE A O 1
ATOM 4645 N N . ILE A 1 579 ? 27.484 -18.781 -1.742 1 96.88 579 ILE A N 1
ATOM 4646 C CA . ILE A 1 579 ? 28.703 -18.531 -2.502 1 96.88 579 ILE A CA 1
ATOM 4647 C C . ILE A 1 579 ? 29.781 -17.969 -1.578 1 96.88 579 ILE A C 1
ATOM 4649 O O . ILE A 1 579 ? 29.578 -16.953 -0.919 1 96.88 579 ILE A O 1
ATOM 4653 N N . ALA A 1 580 ? 30.922 -18.578 -1.528 1 97.12 580 ALA A N 1
ATOM 4654 C CA . ALA A 1 580 ? 31.953 -18.203 -0.564 1 97.12 580 ALA A CA 1
ATOM 4655 C C . ALA A 1 580 ? 33.188 -17.656 -1.271 1 97.12 580 ALA A C 1
ATOM 4657 O O . ALA A 1 580 ? 33.594 -18.172 -2.311 1 97.12 580 ALA A O 1
ATOM 4658 N N . PHE A 1 581 ? 33.75 -16.594 -0.742 1 94.88 581 PHE A N 1
ATOM 4659 C CA . PHE A 1 581 ? 35 -15.984 -1.188 1 94.88 581 PHE A CA 1
ATOM 4660 C C . PHE A 1 581 ? 35.969 -15.82 -0.021 1 94.88 581 PHE A C 1
ATOM 4662 O O . PHE A 1 581 ? 35.562 -15.57 1.111 1 94.88 581 PHE A O 1
ATOM 4669 N N . LEU A 1 582 ? 37.188 -15.984 -0.254 1 94 582 LEU A N 1
ATOM 4670 C CA . LEU A 1 582 ? 38.281 -15.672 0.672 1 94 582 LEU A CA 1
ATOM 4671 C C . LEU A 1 582 ? 39.281 -14.711 0.037 1 94 582 LEU A C 1
ATOM 4673 O O . LEU A 1 582 ? 39.875 -15.016 -0.998 1 94 582 LEU A O 1
ATOM 4677 N N . ASP A 1 583 ? 39.438 -13.508 0.665 1 92.44 583 ASP A N 1
ATOM 4678 C CA . ASP A 1 583 ? 40.344 -12.477 0.175 1 92.44 583 ASP A CA 1
ATOM 4679 C C . ASP A 1 583 ? 40.062 -12.148 -1.291 1 92.44 583 ASP A C 1
ATOM 4681 O O . ASP A 1 583 ? 41 -12.023 -2.09 1 92.44 583 ASP A O 1
ATOM 4685 N N . GLY A 1 584 ? 38.75 -12.219 -1.645 1 89.31 584 GLY A N 1
ATOM 4686 C CA . GLY A 1 584 ? 38.344 -11.844 -2.988 1 89.31 584 GLY A CA 1
ATOM 4687 C C . GLY A 1 584 ? 38.344 -13.016 -3.955 1 89.31 584 GLY A C 1
ATOM 4688 O O . GLY A 1 584 ? 37.812 -12.906 -5.062 1 89.31 584 GLY A O 1
ATOM 4689 N N . TRP A 1 585 ? 38.844 -14.141 -3.535 1 89.94 585 TRP A N 1
ATOM 4690 C CA . TRP A 1 585 ? 38.875 -15.312 -4.402 1 89.94 585 TRP A CA 1
ATOM 4691 C C . TRP A 1 585 ? 37.719 -16.25 -4.09 1 89.94 585 TRP A C 1
ATOM 4693 O O . TRP A 1 585 ? 37.406 -16.516 -2.92 1 89.94 585 TRP A O 1
ATOM 4703 N N . ARG A 1 586 ? 37.156 -16.828 -5.145 1 93.19 586 ARG A N 1
ATOM 4704 C CA . ARG A 1 586 ? 36.031 -17.719 -4.984 1 93.19 586 ARG A CA 1
ATOM 4705 C C . ARG A 1 586 ? 36.469 -19.078 -4.43 1 93.19 586 ARG A C 1
ATOM 4707 O O . ARG A 1 586 ? 37.375 -19.703 -4.973 1 93.19 586 ARG A O 1
ATOM 4714 N N . LEU A 1 587 ? 35.844 -19.516 -3.34 1 94.06 587 LEU A N 1
ATOM 4715 C CA . LEU A 1 587 ? 36.062 -20.859 -2.803 1 94.06 587 LEU A CA 1
ATOM 4716 C C . LEU A 1 587 ? 35.125 -21.859 -3.459 1 94.06 587 LEU A C 1
ATOM 4718 O O . LEU A 1 587 ? 35.5 -23.031 -3.658 1 94.06 587 LEU A O 1
ATOM 4722 N N . GLY A 1 588 ? 33.906 -21.422 -3.727 1 94.06 588 GLY A N 1
ATOM 4723 C CA . GLY A 1 588 ? 32.906 -22.281 -4.348 1 94.06 588 GLY A CA 1
ATOM 4724 C C . GLY A 1 588 ? 31.469 -21.875 -4.055 1 94.06 588 GLY A C 1
ATOM 4725 O O . GLY A 1 588 ? 31.234 -20.812 -3.465 1 94.06 588 GLY A O 1
ATOM 4726 N N . GLU A 1 589 ? 30.531 -22.609 -4.586 1 94.38 589 GLU A N 1
ATOM 4727 C CA . GLU A 1 589 ? 29.094 -22.469 -4.352 1 94.38 589 GLU A CA 1
ATOM 4728 C C . GLU A 1 589 ? 28.469 -23.797 -3.938 1 94.38 589 GLU A C 1
ATOM 4730 O O . GLU A 1 589 ? 28.797 -24.844 -4.492 1 94.38 589 GLU A O 1
ATOM 4735 N N . ARG A 1 590 ? 27.703 -23.812 -2.871 1 94.81 590 ARG A N 1
ATOM 4736 C CA . ARG A 1 590 ? 26.922 -24.953 -2.422 1 94.81 590 ARG A CA 1
ATOM 4737 C C . ARG A 1 590 ? 25.438 -24.594 -2.332 1 94.81 590 ARG A C 1
ATOM 4739 O O . ARG A 1 590 ? 25.094 -23.469 -1.977 1 94.81 590 ARG A O 1
ATOM 4746 N N . ASN A 1 591 ? 24.578 -25.531 -2.73 1 92.62 591 ASN A N 1
ATOM 4747 C CA . ASN A 1 591 ? 23.156 -25.25 -2.645 1 92.62 591 ASN A CA 1
ATOM 4748 C C . ASN A 1 591 ? 22.359 -26.5 -2.293 1 92.62 591 ASN A C 1
ATOM 4750 O O . ASN A 1 591 ? 22.859 -27.625 -2.424 1 92.62 591 ASN A O 1
ATOM 4754 N N . LEU A 1 592 ? 21.25 -26.375 -1.733 1 90.62 592 LEU A N 1
ATOM 4755 C CA . LEU A 1 592 ? 20.172 -27.328 -1.558 1 90.62 592 LEU A CA 1
ATOM 4756 C C . LEU A 1 592 ? 18.875 -26.797 -2.176 1 90.62 592 LEU A C 1
ATOM 4758 O O . LEU A 1 592 ? 18.109 -26.078 -1.522 1 90.62 592 LEU A O 1
ATOM 4762 N N . ALA A 1 593 ? 18.531 -27.234 -3.359 1 88 593 ALA A N 1
ATOM 4763 C CA . ALA A 1 593 ? 17.516 -26.562 -4.16 1 88 593 ALA A CA 1
ATOM 4764 C C . ALA A 1 593 ? 16.219 -27.344 -4.176 1 88 593 ALA A C 1
ATOM 4766 O O . ALA A 1 593 ? 15.414 -27.219 -5.109 1 88 593 ALA A O 1
ATOM 4767 N N . TYR A 1 594 ? 15.992 -28.234 -3.277 1 84.56 594 TYR A N 1
ATOM 4768 C CA . TYR A 1 594 ? 14.711 -28.922 -3.145 1 84.56 594 TYR A CA 1
ATOM 4769 C C . TYR A 1 594 ? 13.836 -28.266 -2.09 1 84.56 594 TYR A C 1
ATOM 4771 O O . TYR A 1 594 ? 14.32 -27.469 -1.28 1 84.56 594 TYR A O 1
ATOM 4779 N N . PRO A 1 595 ? 12.531 -28.469 -2.184 1 86.38 595 PRO A N 1
ATOM 4780 C CA . PRO A 1 595 ? 11.625 -27.875 -1.202 1 86.38 595 PRO A CA 1
ATOM 4781 C C . PRO A 1 595 ? 11.961 -28.266 0.234 1 86.38 595 PRO A C 1
ATOM 4783 O O . PRO A 1 595 ? 12.312 -29.422 0.492 1 86.38 595 PRO A O 1
ATOM 4786 N N . GLY A 1 596 ? 11.992 -27.297 1.14 1 87.31 596 GLY A N 1
ATOM 4787 C CA . GLY A 1 596 ? 12.242 -27.547 2.551 1 87.31 596 GLY A CA 1
ATOM 4788 C C . GLY A 1 596 ? 12.594 -26.297 3.328 1 87.31 596 GLY A C 1
ATOM 4789 O O . GLY A 1 596 ? 12.836 -25.25 2.738 1 87.31 596 GLY A O 1
ATOM 4790 N N . GLY A 1 597 ? 12.547 -26.453 4.641 1 88.75 597 GLY A N 1
ATOM 4791 C CA . GLY A 1 597 ? 12.812 -25.312 5.516 1 88.75 597 GLY A CA 1
ATOM 4792 C C . GLY A 1 597 ? 13.75 -25.656 6.656 1 88.75 597 GLY A C 1
ATOM 4793 O O . GLY A 1 597 ? 13.922 -24.859 7.582 1 88.75 597 GLY A O 1
ATOM 4794 N N . ASN A 1 598 ? 14.406 -26.859 6.547 1 92.81 598 ASN A N 1
ATOM 4795 C CA . ASN A 1 598 ? 15.367 -27.234 7.578 1 92.81 598 ASN A CA 1
ATOM 4796 C C . ASN A 1 598 ? 16.594 -26.328 7.555 1 92.81 598 ASN A C 1
ATOM 4798 O O . ASN A 1 598 ? 17.281 -26.234 6.539 1 92.81 598 ASN A O 1
ATOM 4802 N N . CYS A 1 599 ? 16.891 -25.812 8.68 1 95 599 CYS A N 1
ATOM 4803 C CA . CYS A 1 599 ? 17.953 -24.812 8.727 1 95 599 CYS A CA 1
ATOM 4804 C C . CYS A 1 599 ? 19.125 -25.297 9.555 1 95 599 CYS A C 1
ATOM 4806 O O . CYS A 1 599 ? 19.828 -24.5 10.172 1 95 599 CYS A O 1
ATOM 4808 N N . SER A 1 600 ? 19.359 -26.531 9.586 1 95.88 600 SER A N 1
ATOM 4809 C CA . SER A 1 600 ? 20.516 -27.141 10.242 1 95.88 600 SER A CA 1
ATOM 4810 C C . SER A 1 600 ? 21.406 -27.875 9.234 1 95.88 600 SER A C 1
ATOM 4812 O O . SER A 1 600 ? 21.969 -28.922 9.555 1 95.88 600 SER A O 1
ATOM 4814 N N . LYS A 1 601 ? 21.422 -27.375 8.055 1 96 601 LYS A N 1
ATOM 4815 C CA . LYS A 1 601 ? 22.203 -28.016 7 1 96 601 LYS A CA 1
ATOM 4816 C C . LYS A 1 601 ? 23.609 -27.453 6.934 1 96 601 LYS A C 1
ATOM 4818 O O . LYS A 1 601 ? 23.828 -26.266 7.113 1 96 601 LYS A O 1
ATOM 4823 N N . GLU A 1 602 ? 24.594 -28.266 6.648 1 96.19 602 GLU A N 1
ATOM 4824 C CA . GLU A 1 602 ? 25.984 -27.875 6.57 1 96.19 602 GLU A CA 1
ATOM 4825 C C . GLU A 1 602 ? 26.406 -27.625 5.125 1 96.19 602 GLU A C 1
ATOM 4827 O O . GLU A 1 602 ? 26.109 -28.422 4.234 1 96.19 602 GLU A O 1
ATOM 4832 N N . PHE A 1 603 ? 27.062 -26.562 4.891 1 96.69 603 PHE A N 1
ATOM 4833 C CA . PHE A 1 603 ? 27.703 -26.188 3.633 1 96.69 603 PHE A CA 1
ATOM 4834 C C . PHE A 1 603 ? 29.203 -26.078 3.814 1 96.69 603 PHE A C 1
ATOM 4836 O O . PHE A 1 603 ? 29.688 -25.203 4.547 1 96.69 603 PHE A O 1
ATOM 4843 N N . ASP A 1 604 ? 29.969 -26.891 3.113 1 96 604 ASP A N 1
ATOM 4844 C CA . ASP A 1 604 ? 31.406 -26.953 3.309 1 96 604 ASP A CA 1
ATOM 4845 C C . ASP A 1 604 ? 32.156 -26.312 2.133 1 96 604 ASP A C 1
ATOM 4847 O O . ASP A 1 604 ? 31.781 -26.516 0.976 1 96 604 ASP A O 1
ATOM 4851 N N . PHE A 1 605 ? 33.156 -25.547 2.471 1 96 605 PHE A N 1
ATOM 4852 C CA . PHE A 1 605 ? 34.031 -24.953 1.475 1 96 605 PHE A CA 1
ATOM 4853 C C . PHE A 1 605 ? 35.5 -25.219 1.818 1 96 605 PHE A C 1
ATOM 4855 O O . PHE A 1 605 ? 35.938 -24.906 2.924 1 96 605 PHE A O 1
ATOM 4862 N N . HIS A 1 606 ? 36.25 -25.672 0.901 1 93.25 606 HIS A N 1
ATOM 4863 C CA . HIS A 1 606 ? 37.656 -25.984 1.132 1 93.25 606 HIS A CA 1
ATOM 4864 C C . HIS A 1 606 ? 38.5 -24.719 1.026 1 93.25 606 HIS A C 1
ATOM 4866 O O . HIS A 1 606 ? 38.375 -23.953 0.077 1 93.25 606 HIS A O 1
ATOM 4872 N N . LEU A 1 607 ? 39.344 -24.578 1.979 1 90.62 607 LEU A N 1
ATOM 4873 C CA . LEU A 1 607 ? 40.312 -23.484 1.944 1 90.62 607 LEU A CA 1
ATOM 4874 C C . LEU A 1 607 ? 41.531 -23.844 1.086 1 90.62 607 LEU A C 1
ATOM 4876 O O . LEU A 1 607 ? 41.875 -25.016 0.991 1 90.62 607 LEU A O 1
ATOM 4880 N N . PRO A 1 608 ? 42.094 -22.703 0.512 1 86.44 608 PRO A N 1
ATOM 4881 C CA . PRO A 1 608 ? 43.281 -22.984 -0.263 1 86.44 608 PRO A CA 1
ATOM 4882 C C . PRO A 1 608 ? 44.438 -23.484 0.608 1 86.44 608 PRO A C 1
ATOM 4884 O O . PRO A 1 608 ? 44.625 -22.984 1.727 1 86.44 608 PRO A O 1
ATOM 4887 N N . ALA A 1 609 ? 45.219 -24.453 0.137 1 79.5 609 ALA A N 1
ATOM 4888 C CA . ALA A 1 609 ? 46.344 -25.016 0.863 1 79.5 609 ALA A CA 1
ATOM 4889 C C . ALA A 1 609 ? 47.406 -23.953 1.113 1 79.5 609 ALA A C 1
ATOM 4891 O O . ALA A 1 609 ? 48.156 -24.031 2.098 1 79.5 609 ALA A O 1
ATOM 4892 N N . SER A 1 610 ? 47.531 -22.922 0.316 1 78.88 610 SER A N 1
ATOM 4893 C CA . SER A 1 610 ? 48.562 -21.906 0.366 1 78.88 610 SER A CA 1
ATOM 4894 C C . SER A 1 610 ? 48.156 -20.734 1.254 1 78.88 610 SER A C 1
ATOM 4896 O O . SER A 1 610 ? 48.875 -19.719 1.31 1 78.88 610 SER A O 1
ATOM 4898 N N . MET A 1 611 ? 47.188 -20.938 1.979 1 81.06 611 MET A N 1
ATOM 4899 C CA . MET A 1 611 ? 46.688 -19.828 2.797 1 81.06 611 MET A CA 1
ATOM 4900 C C . MET A 1 611 ? 47.688 -19.484 3.898 1 81.06 611 MET A C 1
ATOM 4902 O O . MET A 1 611 ? 48.188 -20.391 4.578 1 81.06 611 MET A O 1
ATOM 4906 N N . ASP A 1 612 ? 48 -18.156 4.016 1 79.94 612 ASP A N 1
ATOM 4907 C CA . ASP A 1 612 ? 48.875 -17.672 5.082 1 79.94 612 ASP A CA 1
ATOM 4908 C C . ASP A 1 612 ? 48.156 -17.625 6.414 1 79.94 612 ASP A C 1
ATOM 4910 O O . ASP A 1 612 ? 47.281 -16.766 6.613 1 79.94 612 ASP A O 1
ATOM 4914 N N . LEU A 1 613 ? 48.5 -18.438 7.285 1 74.56 613 LEU A N 1
ATOM 4915 C CA . LEU A 1 613 ? 47.781 -18.594 8.539 1 74.56 613 LEU A CA 1
ATOM 4916 C C . LEU A 1 613 ? 48.094 -17.453 9.5 1 74.56 613 LEU A C 1
ATOM 4918 O O . LEU A 1 613 ? 47.406 -17.25 10.492 1 74.56 613 LEU A O 1
ATOM 4922 N N . ASN A 1 614 ? 49.094 -16.609 9.242 1 78.19 614 ASN A N 1
ATOM 4923 C CA . ASN A 1 614 ? 49.562 -15.594 10.18 1 78.19 614 ASN A CA 1
ATOM 4924 C C . ASN A 1 614 ? 49.031 -14.211 9.797 1 78.19 614 ASN A C 1
ATOM 4926 O O . ASN A 1 614 ? 49.438 -13.203 10.375 1 78.19 614 ASN A O 1
ATOM 4930 N N . ARG A 1 615 ? 48.156 -14.18 8.938 1 87.12 615 ARG A N 1
ATOM 4931 C CA . ARG A 1 615 ? 47.625 -12.875 8.586 1 87.12 615 ARG A CA 1
ATOM 4932 C C . ARG A 1 615 ? 46.094 -12.883 8.664 1 87.12 615 ARG A C 1
ATOM 4934 O O . ARG A 1 615 ? 45.469 -13.945 8.758 1 87.12 615 ARG A O 1
ATOM 4941 N N . SER A 1 616 ? 45.531 -11.648 8.625 1 92 616 SER A N 1
ATOM 4942 C CA . SER A 1 616 ? 44.094 -11.5 8.633 1 92 616 SER A CA 1
ATOM 4943 C C . SER A 1 616 ? 43.5 -11.773 7.25 1 92 616 SER A C 1
ATOM 4945 O O . SER A 1 616 ? 44.094 -11.383 6.234 1 92 616 SER A O 1
ATOM 4947 N N . HIS A 1 617 ? 42.469 -12.547 7.23 1 93.25 617 HIS A N 1
ATOM 4948 C CA . HIS A 1 617 ? 41.781 -12.891 5.992 1 93.25 617 HIS A CA 1
ATOM 4949 C C . HIS A 1 617 ? 40.375 -12.359 5.988 1 93.25 617 HIS A C 1
ATOM 4951 O O . HIS A 1 617 ? 39.719 -12.328 7.031 1 93.25 617 HIS A O 1
ATOM 4957 N N . ASP A 1 618 ? 39.906 -11.992 4.797 1 94.44 618 ASP A N 1
ATOM 4958 C CA . ASP A 1 618 ? 38.531 -11.539 4.602 1 94.44 618 ASP A CA 1
ATOM 4959 C C . ASP A 1 618 ? 37.656 -12.68 4.098 1 94.44 618 ASP A C 1
ATOM 4961 O O . ASP A 1 618 ? 37.875 -13.234 3.021 1 94.44 618 ASP A O 1
ATOM 4965 N N . LEU A 1 619 ? 36.688 -13.047 4.871 1 95.81 619 LEU A N 1
ATOM 4966 C CA . LEU A 1 619 ? 35.688 -14.031 4.457 1 95.81 619 LEU A CA 1
ATOM 4967 C C . LEU A 1 619 ? 34.406 -13.352 4 1 95.81 619 LEU A C 1
ATOM 4969 O O . LEU A 1 619 ? 33.844 -12.5 4.707 1 95.81 619 LEU A O 1
ATOM 4973 N N . LYS A 1 620 ? 34 -13.641 2.83 1 96.44 620 LYS A N 1
ATOM 4974 C CA . LYS A 1 620 ? 32.719 -13.156 2.273 1 96.44 620 LYS A CA 1
ATOM 4975 C C . LYS A 1 620 ? 31.812 -14.312 1.903 1 96.44 620 LYS A C 1
ATOM 4977 O O . LYS A 1 620 ? 32.188 -15.211 1.156 1 96.44 620 LYS A O 1
ATOM 4982 N N . LEU A 1 621 ? 30.656 -14.359 2.477 1 98 621 LEU A N 1
ATOM 4983 C CA . LEU A 1 621 ? 29.625 -15.352 2.18 1 98 621 LEU A CA 1
ATOM 4984 C C . LEU A 1 621 ? 28.375 -14.68 1.595 1 98 621 LEU A C 1
ATOM 4986 O O . LEU A 1 621 ? 27.781 -13.812 2.232 1 98 621 LEU A O 1
ATOM 4990 N N . ILE A 1 622 ? 28 -15.016 0.37 1 97.88 622 ILE A N 1
ATOM 4991 C CA . ILE A 1 622 ? 26.766 -14.523 -0.229 1 97.88 622 ILE A CA 1
ATOM 4992 C C . ILE A 1 622 ? 25.672 -15.586 -0.101 1 97.88 622 ILE A C 1
ATOM 4994 O O . ILE A 1 622 ? 25.781 -16.672 -0.686 1 97.88 622 ILE A O 1
ATOM 4998 N N . SER A 1 623 ? 24.734 -15.25 0.733 1 98.31 623 SER A N 1
ATOM 4999 C CA . SER A 1 623 ? 23.578 -16.125 0.903 1 98.31 623 SER A CA 1
ATOM 5000 C C . SER A 1 623 ? 22.484 -15.812 -0.124 1 98.31 623 SER A C 1
ATOM 5002 O O . SER A 1 623 ? 22.094 -14.656 -0.294 1 98.31 623 SER A O 1
ATOM 5004 N N . VAL A 1 624 ? 22.016 -16.859 -0.827 1 97.62 624 VAL A N 1
ATOM 5005 C CA . VAL A 1 624 ? 20.938 -16.75 -1.796 1 97.62 624 VAL A CA 1
ATOM 5006 C C . VAL A 1 624 ? 19.734 -17.562 -1.316 1 97.62 624 VAL A C 1
ATOM 5008 O O . VAL A 1 624 ? 19.828 -18.797 -1.181 1 97.62 624 VAL A O 1
ATOM 5011 N N . SER A 1 625 ? 18.625 -16.891 -1.061 1 97 625 SER A N 1
ATOM 5012 C CA . SER A 1 625 ? 17.375 -17.609 -0.8 1 97 625 SER A CA 1
ATOM 5013 C C . SER A 1 625 ? 16.781 -18.172 -2.086 1 97 625 SER A C 1
ATOM 5015 O O . SER A 1 625 ? 16.5 -17.422 -3.027 1 97 625 SER A O 1
ATOM 5017 N N . LEU A 1 626 ? 16.625 -19.438 -2.162 1 95.44 626 LEU A N 1
ATOM 5018 C CA . LEU A 1 626 ? 16 -20.062 -3.316 1 95.44 626 LEU A CA 1
ATOM 5019 C C . LEU A 1 626 ? 14.508 -20.266 -3.078 1 95.44 626 LEU A C 1
ATOM 5021 O O . LEU A 1 626 ? 13.953 -21.312 -3.445 1 95.44 626 LEU A O 1
ATOM 5025 N N . GLY A 1 627 ? 13.898 -19.281 -2.348 1 95.56 627 GLY A N 1
ATOM 5026 C CA . GLY A 1 627 ? 12.508 -19.344 -1.933 1 95.56 627 GLY A CA 1
ATOM 5027 C C . GLY A 1 627 ? 12.336 -19.719 -0.476 1 95.56 627 GLY A C 1
ATOM 5028 O O . GLY A 1 627 ? 13.234 -20.312 0.127 1 95.56 627 GLY A O 1
ATOM 5029 N N . ILE A 1 628 ? 11.266 -19.344 0.085 1 96.25 628 ILE A N 1
ATOM 5030 C CA . ILE A 1 628 ? 10.906 -19.75 1.441 1 96.25 628 ILE A CA 1
ATOM 5031 C C . ILE A 1 628 ? 9.852 -20.859 1.392 1 96.25 628 ILE A C 1
ATOM 5033 O O . ILE A 1 628 ? 8.906 -20.781 0.609 1 96.25 628 ILE A O 1
ATOM 5037 N N . ASP A 1 629 ? 10.062 -21.844 2.215 1 95.19 629 ASP A N 1
ATOM 5038 C CA . ASP A 1 629 ? 9.172 -23 2.215 1 95.19 629 ASP A CA 1
ATOM 5039 C C . ASP A 1 629 ? 7.73 -22.578 2.484 1 95.19 629 ASP A C 1
ATOM 5041 O O . ASP A 1 629 ? 7.48 -21.625 3.223 1 95.19 629 ASP A O 1
ATOM 5045 N N . SER A 1 630 ? 6.762 -23.312 1.922 1 93.88 630 SER A N 1
ATOM 5046 C CA . SER A 1 630 ? 5.363 -22.906 1.931 1 93.88 630 SER A CA 1
ATOM 5047 C C . SER A 1 630 ? 4.621 -23.484 3.131 1 93.88 630 SER A C 1
ATOM 5049 O O . SER A 1 630 ? 3.436 -23.203 3.322 1 93.88 630 SER A O 1
ATOM 5051 N N . LEU A 1 631 ? 5.188 -24.281 4.023 1 84.12 631 LEU A N 1
ATOM 5052 C CA . LEU A 1 631 ? 4.465 -25.031 5.043 1 84.12 631 LEU A CA 1
ATOM 5053 C C . LEU A 1 631 ? 4.035 -24.125 6.188 1 84.12 631 LEU A C 1
ATOM 5055 O O . LEU A 1 631 ? 3.52 -24.609 7.203 1 84.12 631 LEU A O 1
ATOM 5059 N N . GLY A 1 632 ? 3.945 -22.891 6.031 1 70.81 632 GLY A N 1
ATOM 5060 C CA . GLY A 1 632 ? 3.283 -21.984 6.953 1 70.81 632 GLY A CA 1
ATOM 5061 C C . GLY A 1 632 ? 3.91 -21.984 8.336 1 70.81 632 GLY A C 1
ATOM 5062 O O . GLY A 1 632 ? 3.207 -22.094 9.344 1 70.81 632 GLY A O 1
ATOM 5063 N N . LYS A 1 633 ? 5.125 -22.016 8.492 1 82.88 633 LYS A N 1
ATOM 5064 C CA . LYS A 1 633 ? 5.895 -21.875 9.727 1 82.88 633 LYS A CA 1
ATOM 5065 C C . LYS A 1 633 ? 6.785 -20.641 9.68 1 82.88 633 LYS A C 1
ATOM 5067 O O . LYS A 1 633 ? 6.898 -19.984 8.641 1 82.88 633 LYS A O 1
ATOM 5072 N N . ASN A 1 634 ? 7.242 -20.266 10.867 1 80.25 634 ASN A N 1
ATOM 5073 C CA . ASN A 1 634 ? 8.227 -19.188 10.914 1 80.25 634 ASN A CA 1
ATOM 5074 C C . ASN A 1 634 ? 9.586 -19.641 10.383 1 80.25 634 ASN A C 1
ATOM 5076 O O . ASN A 1 634 ? 10.375 -20.219 11.117 1 80.25 634 ASN A O 1
ATOM 5080 N N . HIS A 1 635 ? 9.805 -19.328 9.156 1 89.62 635 HIS A N 1
ATOM 5081 C CA . HIS A 1 635 ? 10.992 -19.828 8.461 1 89.62 635 HIS A CA 1
ATOM 5082 C C . HIS A 1 635 ? 12.164 -18.859 8.641 1 89.62 635 HIS A C 1
ATOM 5084 O O . HIS A 1 635 ? 11.977 -17.703 9.008 1 89.62 635 HIS A O 1
ATOM 5090 N N . LYS A 1 636 ? 13.328 -19.406 8.414 1 93.81 636 LYS A N 1
ATOM 5091 C CA . LYS A 1 636 ? 14.57 -18.641 8.422 1 93.81 636 LYS A CA 1
ATOM 5092 C C . LYS A 1 636 ? 15.336 -18.812 7.113 1 93.81 636 LYS A C 1
ATOM 5094 O O . LYS A 1 636 ? 15.008 -19.688 6.312 1 93.81 636 LYS A O 1
ATOM 5099 N N . LYS A 1 637 ? 16.281 -17.969 6.832 1 95.94 637 LYS A N 1
ATOM 5100 C CA . LYS A 1 637 ? 17.219 -18.031 5.711 1 95.94 637 LYS A CA 1
ATOM 5101 C C . LYS A 1 637 ? 18.578 -17.453 6.09 1 95.94 637 LYS A C 1
ATOM 5103 O O . LYS A 1 637 ? 18.703 -16.781 7.117 1 95.94 637 LYS A O 1
ATOM 5108 N N . GLY A 1 638 ? 19.594 -17.672 5.273 1 97.31 638 GLY A N 1
ATOM 5109 C CA . GLY A 1 638 ? 20.906 -17.125 5.5 1 97.31 638 GLY A CA 1
ATOM 5110 C C . GLY A 1 638 ? 21.75 -17.969 6.445 1 97.31 638 GLY A C 1
ATOM 5111 O O . GLY A 1 638 ? 21.719 -19.188 6.391 1 97.31 638 GLY A O 1
ATOM 5112 N N . LEU A 1 639 ? 22.609 -17.297 7.238 1 97.94 639 LEU A N 1
ATOM 5113 C CA . LEU A 1 639 ? 23.422 -17.969 8.258 1 97.94 639 LEU A CA 1
ATOM 5114 C C . LEU A 1 639 ? 22.609 -18.188 9.531 1 97.94 639 LEU A C 1
ATOM 5116 O O . LEU A 1 639 ? 22.219 -17.219 10.195 1 97.94 639 LEU A O 1
ATOM 5120 N N . THR A 1 640 ? 22.344 -19.422 9.82 1 96.62 640 THR A N 1
ATOM 5121 C CA . THR A 1 640 ? 21.406 -19.719 10.883 1 96.62 640 THR A CA 1
ATOM 5122 C C . THR A 1 640 ? 22.094 -20.422 12.047 1 96.62 640 THR A C 1
ATOM 5124 O O . THR A 1 640 ? 21.469 -20.766 13.047 1 96.62 640 THR A O 1
ATOM 5127 N N . GLY A 1 641 ? 23.359 -20.594 11.984 1 95.94 641 GLY A N 1
ATOM 5128 C CA . GLY A 1 641 ? 24.141 -21.266 13.016 1 95.94 641 GLY A CA 1
ATOM 5129 C C . GLY A 1 641 ? 25.594 -20.859 13.023 1 95.94 641 GLY A C 1
ATOM 5130 O O . GLY A 1 641 ? 25.906 -19.672 12.984 1 95.94 641 GLY A O 1
ATOM 5131 N N . SER A 1 642 ? 26.438 -21.906 13.094 1 95.88 642 SER A N 1
ATOM 5132 C CA . SER A 1 642 ? 27.859 -21.641 13.227 1 95.88 642 SER A CA 1
ATOM 5133 C C . SER A 1 642 ? 28.5 -21.391 11.859 1 95.88 642 SER A C 1
ATOM 5135 O O . SER A 1 642 ? 27.969 -21.812 10.828 1 95.88 642 SER A O 1
ATOM 5137 N N . VAL A 1 643 ? 29.5 -20.625 11.844 1 97.38 643 VAL A N 1
ATOM 5138 C CA . VAL A 1 643 ? 30.5 -20.484 10.789 1 97.38 643 VAL A CA 1
ATOM 5139 C C . VAL A 1 643 ? 31.875 -20.859 11.32 1 97.38 643 VAL A C 1
ATOM 5141 O O . VAL A 1 643 ? 32.531 -20.062 11.992 1 97.38 643 VAL A O 1
ATOM 5144 N N . ARG A 1 644 ? 32.312 -22.062 10.914 1 94.81 644 ARG A N 1
ATOM 5145 C CA . ARG A 1 644 ? 33.469 -22.609 11.609 1 94.81 644 ARG A CA 1
ATOM 5146 C C . ARG A 1 644 ? 34.656 -22.781 10.656 1 94.81 644 ARG A C 1
ATOM 5148 O O . ARG A 1 644 ? 34.469 -23.172 9.508 1 94.81 644 ARG A O 1
ATOM 5155 N N . ILE A 1 645 ? 35.781 -22.422 11.086 1 90.25 645 ILE A N 1
ATOM 5156 C CA . ILE A 1 645 ? 37.062 -22.766 10.492 1 90.25 645 ILE A CA 1
ATOM 5157 C C . ILE A 1 645 ? 37.906 -23.516 11.516 1 90.25 645 ILE A C 1
ATOM 5159 O O . ILE A 1 645 ? 38.375 -22.906 12.492 1 90.25 645 ILE A O 1
ATOM 5163 N N . GLY A 1 646 ? 38.125 -24.797 11.258 1 83.44 646 GLY A N 1
ATOM 5164 C CA . GLY A 1 646 ? 38.75 -25.609 12.312 1 83.44 646 GLY A CA 1
ATOM 5165 C C . GLY A 1 646 ? 37.938 -25.609 13.594 1 83.44 646 GLY A C 1
ATOM 5166 O O . GLY A 1 646 ? 36.719 -25.859 13.586 1 83.44 646 GLY A O 1
ATOM 5167 N N . ASP A 1 647 ? 38.594 -25.203 14.68 1 82.75 647 ASP A N 1
ATOM 5168 C CA . ASP A 1 647 ? 37.938 -25.203 15.977 1 82.75 647 ASP A CA 1
ATOM 5169 C C . ASP A 1 647 ? 37.375 -23.828 16.312 1 82.75 647 ASP A C 1
ATOM 5171 O O . ASP A 1 647 ? 36.688 -23.656 17.328 1 82.75 647 ASP A O 1
ATOM 5175 N N . THR A 1 648 ? 37.5 -22.922 15.406 1 88.25 648 THR A N 1
ATOM 5176 C CA . THR A 1 648 ? 37.062 -21.547 15.664 1 88.25 648 THR A CA 1
ATOM 5177 C C . THR A 1 648 ? 35.688 -21.312 15.039 1 88.25 648 THR A C 1
ATOM 5179 O O . THR A 1 648 ? 35.5 -21.562 13.844 1 88.25 648 THR A O 1
ATOM 5182 N N . ASP A 1 649 ? 34.812 -20.859 15.859 1 94.44 649 ASP A N 1
ATOM 5183 C CA . ASP A 1 649 ? 33.5 -20.438 15.375 1 94.44 649 ASP A CA 1
ATOM 5184 C C . ASP A 1 649 ? 33.438 -18.922 15.211 1 94.44 649 ASP A C 1
ATOM 5186 O O . ASP A 1 649 ? 33.469 -18.172 16.188 1 94.44 649 ASP A O 1
ATOM 5190 N N . LEU A 1 650 ? 33.312 -18.453 14.016 1 95.38 650 LEU A N 1
ATOM 5191 C CA . LEU A 1 650 ? 33.344 -17.016 13.703 1 95.38 650 LEU A CA 1
ATOM 5192 C C . LEU A 1 650 ? 31.984 -16.375 14 1 95.38 650 LEU A C 1
ATOM 5194 O O . LEU A 1 650 ? 31.859 -15.148 13.945 1 95.38 650 LEU A O 1
ATOM 5198 N N . ALA A 1 651 ? 30.953 -17.172 14.258 1 95.75 651 ALA A N 1
ATOM 5199 C CA . ALA A 1 651 ? 29.609 -16.625 14.453 1 95.75 651 ALA A CA 1
ATOM 5200 C C . ALA A 1 651 ? 29.516 -15.859 15.773 1 95.75 651 ALA A C 1
ATOM 5202 O O . ALA A 1 651 ? 28.516 -15.18 16.031 1 95.75 651 ALA A O 1
ATOM 5203 N N . HIS A 1 652 ? 30.531 -15.945 16.609 1 91.56 652 HIS A N 1
ATOM 5204 C CA . HIS A 1 652 ? 30.5 -15.25 17.891 1 91.56 652 HIS A CA 1
ATOM 5205 C C . HIS A 1 652 ? 31.781 -14.477 18.125 1 91.56 652 HIS A C 1
ATOM 5207 O O . HIS A 1 652 ? 32.875 -15.008 17.938 1 91.56 652 HIS A O 1
ATOM 5213 N N . GLY A 1 653 ? 31.594 -13.242 18.547 1 90.44 653 GLY A N 1
ATOM 5214 C CA . GLY A 1 653 ? 32.719 -12.453 18.969 1 90.44 653 GLY A CA 1
ATOM 5215 C C . GLY A 1 653 ? 33.5 -11.828 17.812 1 90.44 653 GLY A C 1
ATOM 5216 O O . GLY A 1 653 ? 34.625 -11.383 17.969 1 90.44 653 GLY A O 1
ATOM 5217 N N . TYR A 1 654 ? 33.031 -11.938 16.641 1 94.31 654 TYR A N 1
ATOM 5218 C CA . TYR A 1 654 ? 33.656 -11.328 15.469 1 94.31 654 TYR A CA 1
ATOM 5219 C C . TYR A 1 654 ? 32.75 -10.258 14.875 1 94.31 654 TYR A C 1
ATOM 5221 O O . TYR A 1 654 ? 31.516 -10.352 14.984 1 94.31 654 TYR A O 1
ATOM 5229 N N . ARG A 1 655 ? 33.344 -9.234 14.328 1 96.19 655 ARG A N 1
ATOM 5230 C CA . ARG A 1 655 ? 32.594 -8.164 13.672 1 96.19 655 ARG A CA 1
ATOM 5231 C C . ARG A 1 655 ? 32.125 -8.602 12.297 1 96.19 655 ARG A C 1
ATOM 5233 O O . ARG A 1 655 ? 32.906 -9.008 11.445 1 96.19 655 ARG A O 1
ATOM 5240 N N . TRP A 1 656 ? 30.828 -8.547 12.141 1 97.62 656 TRP A N 1
ATOM 5241 C CA . TRP A 1 656 ? 30.234 -8.898 10.859 1 97.62 656 TRP A CA 1
ATOM 5242 C C . TRP A 1 656 ? 29.609 -7.676 10.188 1 97.62 656 TRP A C 1
ATOM 5244 O O . TRP A 1 656 ? 28.953 -6.871 10.844 1 97.62 656 TRP A O 1
ATOM 5254 N N . GLU A 1 657 ? 29.938 -7.457 8.961 1 96.5 657 GLU A N 1
ATOM 5255 C CA . GLU A 1 657 ? 29.234 -6.523 8.086 1 96.5 657 GLU A CA 1
ATOM 5256 C C . GLU A 1 657 ? 28.266 -7.254 7.168 1 96.5 657 GLU A C 1
ATOM 5258 O O . GLU A 1 657 ? 28.641 -8.211 6.488 1 96.5 657 GLU A O 1
ATOM 5263 N N . MET A 1 658 ? 27.078 -6.875 7.211 1 97.44 658 MET A N 1
ATOM 5264 C CA . MET A 1 658 ? 26.031 -7.535 6.449 1 97.44 658 MET A CA 1
ATOM 5265 C C . MET A 1 658 ? 25.359 -6.562 5.488 1 97.44 658 MET A C 1
ATOM 5267 O O . MET A 1 658 ? 25.031 -5.434 5.863 1 97.44 658 MET A O 1
ATOM 5271 N N . PHE A 1 659 ? 25.234 -6.949 4.25 1 96.38 659 PHE A N 1
ATOM 5272 C CA . PHE A 1 659 ? 24.688 -6.141 3.168 1 96.38 659 PHE A CA 1
ATOM 5273 C C . PHE A 1 659 ? 23.453 -6.797 2.574 1 96.38 659 PHE A C 1
ATOM 5275 O O . PHE A 1 659 ? 23.547 -7.668 1.71 1 96.38 659 PHE A O 1
ATOM 5282 N N . PRO A 1 660 ? 22.266 -6.336 3.043 1 96.44 660 PRO A N 1
ATOM 5283 C CA . PRO A 1 660 ? 21.062 -6.914 2.438 1 96.44 660 PRO A CA 1
ATOM 5284 C C . PRO A 1 660 ? 20.844 -6.441 1.001 1 96.44 660 PRO A C 1
ATOM 5286 O O . PRO A 1 660 ? 21.047 -5.266 0.695 1 96.44 660 PRO A O 1
ATOM 5289 N N . SER A 1 661 ? 20.5 -7.34 0.074 1 95.69 661 SER A N 1
ATOM 5290 C CA . SER A 1 661 ? 20.156 -7.102 -1.323 1 95.69 661 SER A CA 1
ATOM 5291 C C . SER A 1 661 ? 21.406 -6.824 -2.16 1 95.69 661 SER A C 1
ATOM 5293 O O . SER A 1 661 ? 22.5 -6.711 -1.623 1 95.69 661 SER A O 1
ATOM 5295 N N . LEU A 1 662 ? 21.203 -6.766 -3.432 1 96.44 662 LEU A N 1
ATOM 5296 C CA . LEU A 1 662 ? 22.219 -6.359 -4.402 1 96.44 662 LEU A CA 1
ATOM 5297 C C . LEU A 1 662 ? 22.172 -4.852 -4.641 1 96.44 662 LEU A C 1
ATOM 5299 O O . LEU A 1 662 ? 21.125 -4.219 -4.418 1 96.44 662 LEU A O 1
ATOM 5303 N N . ILE A 1 663 ? 23.281 -4.301 -4.992 1 95.19 663 ILE A N 1
ATOM 5304 C CA . ILE A 1 663 ? 23.312 -2.883 -5.332 1 95.19 663 ILE A CA 1
ATOM 5305 C C . ILE A 1 663 ? 22.391 -2.621 -6.523 1 95.19 663 ILE A C 1
ATOM 5307 O O . ILE A 1 663 ? 21.609 -1.656 -6.52 1 95.19 663 ILE A O 1
ATOM 5311 N N . GLY A 1 664 ? 22.469 -3.482 -7.574 1 96.44 664 GLY A N 1
ATOM 5312 C CA . GLY A 1 664 ? 21.594 -3.352 -8.727 1 96.44 664 GLY A CA 1
ATOM 5313 C C . GLY A 1 664 ? 20.125 -3.377 -8.367 1 96.44 664 GLY A C 1
ATOM 5314 O O . GLY A 1 664 ? 19.312 -2.699 -9 1 96.44 664 GLY A O 1
ATOM 5315 N N . GLU A 1 665 ? 19.734 -4.188 -7.324 1 96.31 665 GLU A N 1
ATOM 5316 C CA . GLU A 1 665 ? 18.359 -4.227 -6.84 1 96.31 665 GLU A CA 1
ATOM 5317 C C . GLU A 1 665 ? 17.984 -2.93 -6.129 1 96.31 665 GLU A C 1
ATOM 5319 O O . GLU A 1 665 ? 16.906 -2.379 -6.359 1 96.31 665 GLU A O 1
ATOM 5324 N N . GLN A 1 666 ? 18.891 -2.449 -5.273 1 94.19 666 GLN A N 1
ATOM 5325 C CA . GLN A 1 666 ? 18.641 -1.216 -4.535 1 94.19 666 GLN A CA 1
ATOM 5326 C C . GLN A 1 666 ? 18.406 -0.045 -5.484 1 94.19 666 GLN A C 1
ATOM 5328 O O . GLN A 1 666 ? 17.547 0.802 -5.23 1 94.19 666 GLN A O 1
ATOM 5333 N N . LEU A 1 667 ? 19.141 -0.069 -6.609 1 95.62 667 LEU A N 1
ATOM 5334 C CA . LEU A 1 667 ? 19.062 1.036 -7.559 1 95.62 667 LEU A CA 1
ATOM 5335 C C . LEU A 1 667 ? 18.031 0.754 -8.648 1 95.62 667 LEU A C 1
ATOM 5337 O O . LEU A 1 667 ? 17.766 1.615 -9.484 1 95.62 667 LEU A O 1
ATOM 5341 N N . GLN A 1 668 ? 17.484 -0.457 -8.703 1 96.44 668 GLN A N 1
ATOM 5342 C CA . GLN A 1 668 ? 16.484 -0.879 -9.688 1 96.44 668 GLN A CA 1
ATOM 5343 C C . GLN A 1 668 ? 16.984 -0.639 -11.109 1 96.44 668 GLN A C 1
ATOM 5345 O O . GLN A 1 668 ? 16.266 -0.068 -11.93 1 96.44 668 GLN A O 1
ATOM 5350 N N . ILE A 1 669 ? 18.203 -1.043 -11.406 1 97.56 669 ILE A N 1
ATOM 5351 C CA . ILE A 1 669 ? 18.859 -0.746 -12.672 1 97.56 669 ILE A CA 1
ATOM 5352 C C . ILE A 1 669 ? 18.141 -1.475 -13.805 1 97.56 669 ILE A C 1
ATOM 5354 O O . ILE A 1 669 ? 18.406 -1.22 -14.984 1 97.56 669 ILE A O 1
ATOM 5358 N N . TYR A 1 670 ? 17.188 -2.379 -13.469 1 98.12 670 TYR A N 1
ATOM 5359 C CA . TYR A 1 670 ? 16.406 -3.125 -14.445 1 98.12 670 TYR A CA 1
ATOM 5360 C C . TYR A 1 670 ? 15.211 -2.309 -14.93 1 98.12 670 TYR A C 1
ATOM 5362 O O . TYR A 1 670 ? 14.469 -2.74 -15.82 1 98.12 670 TYR A O 1
ATOM 5370 N N . ARG A 1 671 ? 14.945 -1.202 -14.359 1 96.94 671 ARG A N 1
ATOM 5371 C CA . ARG A 1 671 ? 13.93 -0.273 -14.844 1 96.94 671 ARG A CA 1
ATOM 5372 C C . ARG A 1 671 ? 14.531 0.733 -15.82 1 96.94 671 ARG A C 1
ATOM 5374 O O . ARG A 1 671 ? 15.602 1.283 -15.57 1 96.94 671 ARG A O 1
ATOM 5381 N N . PRO A 1 672 ? 13.797 1.026 -16.906 1 95.38 672 PRO A N 1
ATOM 5382 C CA . PRO A 1 672 ? 14.336 1.959 -17.891 1 95.38 672 PRO A CA 1
ATOM 5383 C C . PRO A 1 672 ? 14.695 3.314 -17.297 1 95.38 672 PRO A C 1
ATOM 5385 O O . PRO A 1 672 ? 15.711 3.908 -17.672 1 95.38 672 PRO A O 1
ATOM 5388 N N . GLN A 1 673 ? 13.977 3.762 -16.359 1 92.06 673 GLN A N 1
ATOM 5389 C CA . GLN A 1 673 ? 14.172 5.078 -15.758 1 92.06 673 GLN A CA 1
ATOM 5390 C C . GLN A 1 673 ? 15.5 5.148 -15.016 1 92.06 673 GLN A C 1
ATOM 5392 O O . GLN A 1 673 ? 16.094 6.219 -14.898 1 92.06 673 GLN A O 1
ATOM 5397 N N . TRP A 1 674 ? 15.992 4.004 -14.477 1 95.75 674 TRP A N 1
ATOM 5398 C CA . TRP A 1 674 ? 17.172 3.992 -13.617 1 95.75 674 TRP A CA 1
ATOM 5399 C C . TRP A 1 674 ? 18.312 3.24 -14.281 1 95.75 674 TRP A C 1
ATOM 5401 O O . TRP A 1 674 ? 19.266 2.816 -13.609 1 95.75 674 TRP A O 1
ATOM 5411 N N . PHE A 1 675 ? 18.156 3.053 -15.609 1 96.5 675 PHE A N 1
ATOM 5412 C CA . PHE A 1 675 ? 19.125 2.277 -16.375 1 96.5 675 PHE A CA 1
ATOM 5413 C C . PHE A 1 675 ? 20.516 2.873 -16.234 1 96.5 675 PHE A C 1
ATOM 5415 O O . PHE A 1 675 ? 21.516 2.141 -16.141 1 96.5 675 PHE A O 1
ATOM 5422 N N . ASP A 1 676 ? 20.672 4.219 -16.062 1 95.44 676 ASP A N 1
ATOM 5423 C CA . ASP A 1 676 ? 21.953 4.922 -16.078 1 95.44 676 ASP A CA 1
ATOM 5424 C C . ASP A 1 676 ? 22.531 5.035 -14.664 1 95.44 676 ASP A C 1
ATOM 5426 O O . ASP A 1 676 ? 23.531 5.723 -14.445 1 95.44 676 ASP A O 1
ATOM 5430 N N . SER A 1 677 ? 21.938 4.359 -13.664 1 95.44 677 SER A N 1
ATOM 5431 C CA . SER A 1 677 ? 22.391 4.43 -12.273 1 95.44 677 SER A CA 1
ATOM 5432 C C . SER A 1 677 ? 23.734 3.746 -12.102 1 95.44 677 SER A C 1
ATOM 5434 O O . SER A 1 677 ? 24.406 3.932 -11.078 1 95.44 677 SER A O 1
ATOM 5436 N N . VAL A 1 678 ? 24.109 2.906 -13.07 1 94.75 678 VAL A N 1
ATOM 5437 C CA . VAL A 1 678 ? 25.422 2.277 -13.102 1 94.75 678 VAL A CA 1
ATOM 5438 C C . VAL A 1 678 ? 26.078 2.535 -14.453 1 94.75 678 VAL A C 1
ATOM 5440 O O . VAL A 1 678 ? 25.453 3.043 -15.375 1 94.75 678 VAL A O 1
ATOM 5443 N N . TYR A 1 679 ? 27.391 2.293 -14.539 1 92.94 679 TYR A N 1
ATOM 5444 C CA . TYR A 1 679 ? 28.125 2.469 -15.789 1 92.94 679 TYR A CA 1
ATOM 5445 C C . TYR A 1 679 ? 28.266 1.144 -16.531 1 92.94 679 TYR A C 1
ATOM 5447 O O . TYR A 1 679 ? 29.156 0.349 -16.219 1 92.94 679 TYR A O 1
ATOM 5455 N N . TRP A 1 680 ? 27.453 0.957 -17.516 1 94.94 680 TRP A N 1
ATOM 5456 C CA . TRP A 1 680 ? 27.422 -0.278 -18.297 1 94.94 680 TRP A CA 1
ATOM 5457 C C . TRP A 1 680 ? 28.609 -0.351 -19.234 1 94.94 680 TRP A C 1
ATOM 5459 O O . TRP A 1 680 ? 28.984 0.651 -19.859 1 94.94 680 TRP A O 1
ATOM 5469 N N . THR A 1 681 ? 29.172 -1.487 -19.328 1 94.19 681 THR A N 1
ATOM 5470 C CA . THR A 1 681 ? 30.266 -1.757 -20.266 1 94.19 681 THR A CA 1
ATOM 5471 C C . THR A 1 681 ? 29.781 -2.629 -21.422 1 94.19 681 THR A C 1
ATOM 5473 O O . THR A 1 681 ? 29.172 -3.672 -21.203 1 94.19 681 THR A O 1
ATOM 5476 N N . PRO A 1 682 ? 30.078 -2.234 -22.656 1 94.25 682 PRO A N 1
ATOM 5477 C CA . PRO A 1 682 ? 29.672 -3.092 -23.766 1 94.25 682 PRO A CA 1
ATOM 5478 C C . PRO A 1 682 ? 30.328 -4.469 -23.719 1 94.25 682 PRO A C 1
ATOM 5480 O O . PRO A 1 682 ? 31.5 -4.582 -23.359 1 94.25 682 PRO A O 1
ATOM 5483 N N . LEU A 1 683 ? 29.594 -5.371 -23.984 1 90.25 683 LEU A N 1
ATOM 5484 C CA . LEU A 1 683 ? 30.125 -6.723 -24.109 1 90.25 683 LEU A CA 1
ATOM 5485 C C . LEU A 1 683 ? 30.641 -6.977 -25.531 1 90.25 683 LEU A C 1
ATOM 5487 O O . LEU A 1 683 ? 29.875 -6.832 -26.5 1 90.25 683 LEU A O 1
ATOM 5491 N N . PRO A 1 684 ? 31.953 -7.133 -25.828 1 77.56 684 PRO A N 1
ATOM 5492 C CA . PRO A 1 684 ? 32.469 -7.309 -27.188 1 77.56 684 PRO A CA 1
ATOM 5493 C C . PRO A 1 684 ? 31.828 -8.477 -27.922 1 77.56 684 PRO A C 1
ATOM 5495 O O . PRO A 1 684 ? 31.5 -9.492 -27.312 1 77.56 684 PRO A O 1
ATOM 5498 N N . THR A 1 685 ? 31.328 -8.258 -29.188 1 61.5 685 THR A N 1
ATOM 5499 C CA . THR A 1 685 ? 30.641 -9.211 -30.047 1 61.5 685 THR A CA 1
ATOM 5500 C C . THR A 1 685 ? 31.469 -10.477 -30.234 1 61.5 685 THR A C 1
ATOM 5502 O O . THR A 1 685 ? 30.922 -11.578 -30.312 1 61.5 685 THR A O 1
ATOM 5505 N N . LYS A 1 686 ? 32.844 -10.344 -30.719 1 51.81 686 LYS A N 1
ATOM 5506 C CA . LYS A 1 686 ? 33.656 -11.5 -31.062 1 51.81 686 LYS A CA 1
ATOM 5507 C C . LYS A 1 686 ? 33.781 -12.445 -29.859 1 51.81 686 LYS A C 1
ATOM 5509 O O . LYS A 1 686 ? 34.219 -13.586 -30.016 1 51.81 686 LYS A O 1
ATOM 5514 N N . THR A 1 687 ? 33.781 -12 -28.844 1 48.66 687 THR A N 1
ATOM 5515 C CA . THR A 1 687 ? 33.875 -12.836 -27.656 1 48.66 687 THR A CA 1
ATOM 5516 C C . THR A 1 687 ? 32.625 -13.672 -27.453 1 48.66 687 THR A C 1
ATOM 5518 O O . THR A 1 687 ? 32.438 -14.266 -26.391 1 48.66 687 THR A O 1
ATOM 5521 N N . ARG A 1 688 ? 31.703 -13.57 -28.328 1 44.12 688 ARG A N 1
ATOM 5522 C CA . ARG A 1 688 ? 30.562 -14.484 -28.266 1 44.12 688 ARG A CA 1
ATOM 5523 C C . ARG A 1 688 ? 31.016 -15.938 -28.234 1 44.12 688 ARG A C 1
ATOM 5525 O O . ARG A 1 688 ? 30.328 -16.797 -27.688 1 44.12 688 ARG A O 1
ATOM 5532 N N . ALA A 1 689 ? 31.984 -16.344 -29.297 1 40.66 689 ALA A N 1
ATOM 5533 C CA . ALA A 1 689 ? 32.344 -17.766 -29.297 1 40.66 689 ALA A CA 1
ATOM 5534 C C . ALA A 1 689 ? 33.062 -18.156 -28.016 1 40.66 689 ALA A C 1
ATOM 5536 O O . ALA A 1 689 ? 32.688 -19.141 -27.359 1 40.66 689 ALA A O 1
ATOM 5537 N N . GLY A 1 690 ? 34.625 -18.188 -28.062 1 36 690 GLY A N 1
ATOM 5538 C CA . GLY A 1 690 ? 35.594 -18.766 -27.156 1 36 690 GLY A CA 1
ATOM 5539 C C . GLY A 1 690 ? 36.094 -17.797 -26.109 1 36 690 GLY A C 1
ATOM 5540 O O . GLY A 1 690 ? 37.125 -18.016 -25.5 1 36 690 GLY A O 1
ATOM 5541 N N . VAL A 1 691 ? 36.062 -16.547 -26.359 1 35.91 691 VAL A N 1
ATOM 5542 C CA . VAL A 1 691 ? 36.844 -15.82 -25.391 1 35.91 691 VAL A CA 1
ATOM 5543 C C . VAL A 1 691 ? 36.5 -16.281 -23.969 1 35.91 691 VAL A C 1
ATOM 5545 O O . VAL A 1 691 ? 35.344 -16.484 -23.656 1 35.91 691 VAL A O 1
ATOM 5548 N N . ALA A 1 692 ? 37.625 -16.719 -23.281 1 37.25 692 ALA A N 1
ATOM 5549 C CA . ALA A 1 692 ? 37.781 -16.891 -21.844 1 37.25 692 ALA A CA 1
ATOM 5550 C C . ALA A 1 692 ? 37.125 -15.766 -21.062 1 37.25 692 ALA A C 1
ATOM 5552 O O . ALA A 1 692 ? 37.812 -14.828 -20.625 1 37.25 692 ALA A O 1
ATOM 5553 N N . SER A 1 693 ? 36.344 -14.945 -21.672 1 41.06 693 SER A N 1
ATOM 5554 C CA . SER A 1 693 ? 35.781 -13.93 -20.781 1 41.06 693 SER A CA 1
ATOM 5555 C C . SER A 1 693 ? 35.406 -14.523 -19.438 1 41.06 693 SER A C 1
ATOM 5557 O O . SER A 1 693 ? 34.625 -15.492 -19.359 1 41.06 693 SER A O 1
ATOM 5559 N N . GLY A 1 694 ? 36.312 -14.578 -18.672 1 45.06 694 GLY A N 1
ATOM 5560 C CA . GLY A 1 694 ? 36.156 -15.008 -17.297 1 45.06 694 GLY A CA 1
ATOM 5561 C C . GLY A 1 694 ? 34.719 -14.852 -16.781 1 45.06 694 GLY A C 1
ATOM 5562 O O . GLY A 1 694 ? 34.062 -13.852 -17.062 1 45.06 694 GLY A O 1
ATOM 5563 N N . ARG A 1 695 ? 34.094 -15.945 -16.719 1 59.94 695 ARG A N 1
ATOM 5564 C CA . ARG A 1 695 ? 32.781 -16.062 -16.078 1 59.94 695 ARG A CA 1
ATOM 5565 C C . ARG A 1 695 ? 32.594 -15.023 -14.984 1 59.94 695 ARG A C 1
ATOM 5567 O O . ARG A 1 695 ? 33.375 -14.992 -14.023 1 59.94 695 ARG A O 1
ATOM 5574 N N . GLN A 1 696 ? 31.984 -13.922 -15.391 1 78.44 696 GLN A N 1
ATOM 5575 C CA . GLN A 1 696 ? 31.703 -12.883 -14.406 1 78.44 696 GLN A CA 1
ATOM 5576 C C . GLN A 1 696 ? 30.547 -13.281 -13.492 1 78.44 696 GLN A C 1
ATOM 5578 O O . GLN A 1 696 ? 29.391 -13.336 -13.93 1 78.44 696 GLN A O 1
ATOM 5583 N N . MET A 1 697 ? 31 -13.664 -12.352 1 88.81 697 MET A N 1
ATOM 5584 C CA . MET A 1 697 ? 30 -14.023 -11.344 1 88.81 697 MET A CA 1
ATOM 5585 C C . MET A 1 697 ? 29.281 -12.789 -10.82 1 88.81 697 MET A C 1
ATOM 5587 O O . MET A 1 697 ? 29.812 -11.68 -10.883 1 88.81 697 MET A O 1
ATOM 5591 N N . MET A 1 698 ? 28.078 -12.992 -10.461 1 95.31 698 MET A N 1
ATOM 5592 C CA . MET A 1 698 ? 27.297 -11.922 -9.852 1 95.31 698 MET A CA 1
ATOM 5593 C C . MET A 1 698 ? 27.234 -10.703 -10.766 1 95.31 698 MET A C 1
ATOM 5595 O O . MET A 1 698 ? 27.547 -9.586 -10.344 1 95.31 698 MET A O 1
ATOM 5599 N N . CYS A 1 699 ? 26.797 -10.938 -11.969 1 96.31 699 CYS A N 1
ATOM 5600 C CA . CYS A 1 699 ? 26.891 -9.914 -13.008 1 96.31 699 CYS A CA 1
ATOM 5601 C C . CYS A 1 699 ? 25.516 -9.609 -13.594 1 96.31 699 CYS A C 1
ATOM 5603 O O . CYS A 1 699 ? 24.719 -10.516 -13.82 1 96.31 699 CYS A O 1
ATOM 5605 N N . TRP A 1 700 ? 25.281 -8.289 -13.844 1 97.5 700 TRP A N 1
ATOM 5606 C CA . TRP A 1 700 ? 24.109 -7.809 -14.57 1 97.5 700 TRP A CA 1
ATOM 5607 C C . TRP A 1 700 ? 24.422 -7.656 -16.062 1 97.5 700 TRP A C 1
ATOM 5609 O O . TRP A 1 700 ? 25.469 -7.141 -16.438 1 97.5 700 TRP A O 1
ATOM 5619 N N . PHE A 1 701 ? 23.578 -8.148 -16.891 1 97.19 701 PHE A N 1
ATOM 5620 C CA . PHE A 1 701 ? 23.625 -7.961 -18.328 1 97.19 701 PHE A CA 1
ATOM 5621 C C . PHE A 1 701 ? 22.375 -7.215 -18.828 1 97.19 701 PHE A C 1
ATOM 5623 O O . PHE A 1 701 ? 21.281 -7.465 -18.344 1 97.19 701 PHE A O 1
ATOM 5630 N N . ALA A 1 702 ? 22.562 -6.266 -19.703 1 98.19 702 ALA A N 1
ATOM 5631 C CA . ALA A 1 702 ? 21.438 -5.484 -20.219 1 98.19 702 ALA A CA 1
ATOM 5632 C C . ALA A 1 702 ? 21.484 -5.391 -21.734 1 98.19 702 ALA A C 1
ATOM 5634 O O . ALA A 1 702 ? 22.562 -5.312 -22.328 1 98.19 702 ALA A O 1
ATOM 5635 N N . THR A 1 703 ? 20.391 -5.453 -22.375 1 97.62 703 THR A N 1
ATOM 5636 C CA . THR A 1 703 ? 20.234 -5.223 -23.812 1 97.62 703 THR A CA 1
ATOM 5637 C C . THR A 1 703 ? 18.844 -4.652 -24.109 1 97.62 703 THR A C 1
ATOM 5639 O O . THR A 1 703 ? 18.016 -4.512 -23.219 1 97.62 703 THR A O 1
ATOM 5642 N N . SER A 1 704 ? 18.609 -4.207 -25.297 1 97.06 704 SER A N 1
ATOM 5643 C CA . SER A 1 704 ? 17.312 -3.74 -25.766 1 97.06 704 SER A CA 1
ATOM 5644 C C . SER A 1 704 ? 16.953 -4.375 -27.109 1 97.06 704 SER A C 1
ATOM 5646 O O . SER A 1 704 ? 17.828 -4.812 -27.844 1 97.06 704 SER A O 1
ATOM 5648 N N . PHE A 1 705 ? 15.727 -4.539 -27.344 1 96.56 705 PHE A N 1
ATOM 5649 C CA . PHE A 1 705 ? 15.242 -5.102 -28.609 1 96.56 705 PHE A CA 1
ATOM 5650 C C . PHE A 1 705 ? 13.906 -4.48 -29 1 96.56 705 PHE A C 1
ATOM 5652 O O . PHE A 1 705 ? 13.234 -3.865 -28.172 1 96.56 705 PHE A O 1
ATOM 5659 N N . SER A 1 706 ? 13.562 -4.574 -30.25 1 93.62 706 SER A N 1
ATOM 5660 C CA . SER A 1 706 ? 12.25 -4.168 -30.734 1 93.62 706 SER A CA 1
ATOM 5661 C C . SER A 1 706 ? 11.312 -5.363 -30.859 1 93.62 706 SER A C 1
ATOM 5663 O O . SER A 1 706 ? 11.734 -6.453 -31.266 1 93.62 706 SER A O 1
ATOM 5665 N N . TYR A 1 707 ? 10.195 -5.242 -30.422 1 90.56 707 TYR A N 1
ATOM 5666 C CA . TYR A 1 707 ? 9.148 -6.254 -30.547 1 90.56 707 TYR A CA 1
ATOM 5667 C C . TYR A 1 707 ? 8.125 -5.84 -31.609 1 90.56 707 TYR A C 1
ATOM 5669 O O . TYR A 1 707 ? 7.422 -4.844 -31.438 1 90.56 707 TYR A O 1
ATOM 5677 N N . PRO A 1 708 ? 8.156 -6.605 -32.719 1 81.81 708 PRO A N 1
ATOM 5678 C CA . PRO A 1 708 ? 7.258 -6.207 -33.781 1 81.81 708 PRO A CA 1
ATOM 5679 C C . PRO A 1 708 ? 5.789 -6.461 -33.469 1 81.81 708 PRO A C 1
ATOM 5681 O O . PRO A 1 708 ? 5.48 -7.293 -32.594 1 81.81 708 PRO A O 1
ATOM 5684 N N . ALA A 1 709 ? 4.953 -5.633 -34.031 1 66.81 709 ALA A N 1
ATOM 5685 C CA . ALA A 1 709 ? 3.514 -5.824 -33.844 1 66.81 709 ALA A CA 1
ATOM 5686 C C . ALA A 1 709 ? 3.107 -7.258 -34.188 1 66.81 709 ALA A C 1
ATOM 5688 O O . ALA A 1 709 ? 3.656 -7.859 -35.125 1 66.81 709 ALA A O 1
ATOM 5689 N N . PRO A 1 710 ? 2.402 -7.793 -33.219 1 60 710 PRO A N 1
ATOM 5690 C CA . PRO A 1 710 ? 2.021 -9.188 -33.469 1 60 710 PRO A CA 1
ATOM 5691 C C . PRO A 1 710 ? 1.472 -9.422 -34.875 1 60 710 PRO A C 1
ATOM 5693 O O . PRO A 1 710 ? 0.683 -8.617 -35.375 1 60 710 PRO A O 1
ATOM 5696 N N . GLN A 1 711 ? 2.229 -10.047 -35.781 1 51.56 711 GLN A N 1
ATOM 5697 C CA . GLN A 1 711 ? 1.539 -10.484 -36.969 1 51.56 711 GLN A CA 1
ATOM 5698 C C . GLN A 1 711 ? 0.335 -11.359 -36.625 1 51.56 711 GLN A C 1
ATOM 5700 O O . GLN A 1 711 ? 0.458 -12.336 -35.906 1 51.56 711 GLN A O 1
ATOM 5705 N N . VAL A 1 712 ? -0.738 -10.688 -36.438 1 46.12 712 VAL A N 1
ATOM 5706 C CA . VAL A 1 712 ? -1.931 -11.508 -36.281 1 46.12 712 VAL A CA 1
ATOM 5707 C C . VAL A 1 712 ? -1.783 -12.789 -37.094 1 46.12 712 VAL A C 1
ATOM 5709 O O . VAL A 1 712 ? -1.661 -12.734 -38.312 1 46.12 712 VAL A O 1
ATOM 5712 N N . LEU A 1 713 ? -1.156 -13.688 -36.594 1 46.38 713 LEU A N 1
ATOM 5713 C CA . LEU A 1 713 ? -1.248 -14.906 -37.406 1 46.38 713 LEU A CA 1
ATOM 5714 C C . LEU A 1 713 ? -2.705 -15.266 -37.688 1 46.38 713 LEU A C 1
ATOM 5716 O O . LEU A 1 713 ? -3.559 -15.141 -36.781 1 46.38 713 LEU A O 1
ATOM 5720 N N . GLY A 1 714 ? -3.076 -15.078 -38.875 1 38.47 714 GLY A N 1
ATOM 5721 C CA . GLY A 1 714 ? -4.383 -15.273 -39.469 1 38.47 714 GLY A CA 1
ATOM 5722 C C . GLY A 1 714 ? -5.195 -16.359 -38.812 1 38.47 714 GLY A C 1
ATOM 5723 O O . GLY A 1 714 ? -6.398 -16.484 -39.031 1 38.47 714 GLY A O 1
ATOM 5724 N N . ASN A 1 715 ? -4.656 -17.562 -38.531 1 40.12 715 ASN A N 1
ATOM 5725 C CA . ASN A 1 715 ? -5.551 -18.703 -38.344 1 40.12 715 ASN A CA 1
ATOM 5726 C C . ASN A 1 715 ? -5.973 -18.844 -36.875 1 40.12 715 ASN A C 1
ATOM 5728 O O . ASN A 1 715 ? -6.352 -19.938 -36.438 1 40.12 715 ASN A O 1
ATOM 5732 N N . GLY A 1 716 ? -6.039 -17.828 -36.125 1 49.16 716 GLY A N 1
ATOM 5733 C CA . GLY A 1 716 ? -6.668 -18.016 -34.812 1 49.16 716 GLY A CA 1
ATOM 5734 C C . GLY A 1 716 ? -5.762 -18.688 -33.812 1 49.16 716 GLY A C 1
ATOM 5735 O O . GLY A 1 716 ? -6.191 -19.016 -32.688 1 49.16 716 GLY A O 1
ATOM 5736 N N . LEU A 1 717 ? -4.629 -19.188 -34.312 1 55.03 717 LEU A N 1
ATOM 5737 C CA . LEU A 1 717 ? -3.82 -20.016 -33.406 1 55.03 717 LEU A CA 1
ATOM 5738 C C . LEU A 1 717 ? -3.117 -19.156 -32.375 1 55.03 717 LEU A C 1
ATOM 5740 O O . LEU A 1 717 ? -2.479 -18.156 -32.688 1 55.03 717 LEU A O 1
ATOM 5744 N N . GLN A 1 718 ? -3.357 -19.5 -31.031 1 79.62 718 GLN A N 1
ATOM 5745 C CA . GLN A 1 718 ? -2.795 -18.812 -29.875 1 79.62 718 GLN A CA 1
ATOM 5746 C C . GLN A 1 718 ? -1.294 -19.062 -29.766 1 79.62 718 GLN A C 1
ATOM 5748 O O . GLN A 1 718 ? -0.81 -20.141 -30.109 1 79.62 718 GLN A O 1
ATOM 5753 N N . SER A 1 719 ? -0.42 -18.141 -29.75 1 91 719 SER A N 1
ATOM 5754 C CA . SER A 1 719 ? 1.01 -18.25 -29.469 1 91 719 SER A CA 1
ATOM 5755 C C . SER A 1 719 ? 1.373 -17.531 -28.172 1 91 719 SER A C 1
ATOM 5757 O O . SER A 1 719 ? 0.584 -16.734 -27.656 1 91 719 SER A O 1
ATOM 5759 N N . SER A 1 720 ? 2.453 -18 -27.641 1 94.88 720 SER A N 1
ATOM 5760 C CA . SER A 1 720 ? 3.004 -17.344 -26.453 1 94.88 720 SER A CA 1
ATOM 5761 C C . SER A 1 720 ? 4.434 -16.859 -26.703 1 94.88 720 SER A C 1
ATOM 5763 O O . SER A 1 720 ? 5.07 -17.281 -27.672 1 94.88 720 SER A O 1
ATOM 5765 N N . ILE A 1 721 ? 4.887 -15.898 -25.969 1 96 721 ILE A N 1
ATOM 5766 C CA . ILE A 1 721 ? 6.238 -15.359 -26.062 1 96 721 ILE A CA 1
ATOM 5767 C C . ILE A 1 721 ? 7.09 -15.883 -24.922 1 96 721 ILE A C 1
ATOM 5769 O O . ILE A 1 721 ? 6.691 -15.805 -23.75 1 96 721 ILE A O 1
ATOM 5773 N N . LEU A 1 722 ? 8.203 -16.469 -25.25 1 97.06 722 LEU A N 1
ATOM 5774 C CA . LEU A 1 722 ? 9.117 -17.031 -24.266 1 97.06 722 LEU A CA 1
ATOM 5775 C C . LEU A 1 722 ? 10.516 -16.453 -24.422 1 97.06 722 LEU A C 1
ATOM 5777 O O . LEU A 1 722 ? 10.953 -16.172 -25.547 1 97.06 722 LEU A O 1
ATOM 5781 N N . LEU A 1 723 ? 11.188 -16.234 -23.328 1 97.56 723 LEU A N 1
ATOM 5782 C CA . LEU A 1 723 ? 12.625 -16.016 -23.328 1 97.56 723 LEU A CA 1
ATOM 5783 C C . LEU A 1 723 ? 13.375 -17.328 -23.188 1 97.56 723 LEU A C 1
ATOM 5785 O O . LEU A 1 723 ? 13.062 -18.141 -22.312 1 97.56 723 LEU A O 1
ATOM 5789 N N . ASP A 1 724 ? 14.234 -17.609 -24.094 1 96.06 724 ASP A N 1
ATOM 5790 C CA . ASP A 1 724 ? 15.148 -18.75 -24.062 1 96.06 724 ASP A CA 1
ATOM 5791 C C . ASP A 1 724 ? 16.484 -18.375 -23.422 1 96.06 724 ASP A C 1
ATOM 5793 O O . ASP A 1 724 ? 17.281 -17.641 -24 1 96.06 724 ASP A O 1
ATOM 5797 N N . PHE A 1 725 ? 16.75 -18.844 -22.25 1 94.88 725 PHE A N 1
ATOM 5798 C CA . PHE A 1 725 ? 17.891 -18.406 -21.453 1 94.88 725 PHE A CA 1
ATOM 5799 C C . PHE A 1 725 ? 19.047 -19.406 -21.578 1 94.88 725 PHE A C 1
ATOM 5801 O O . PHE A 1 725 ? 19.891 -19.484 -20.688 1 94.88 725 PHE A O 1
ATOM 5808 N N . ILE A 1 726 ? 19.031 -20.125 -22.656 1 91.06 726 ILE A N 1
ATOM 5809 C CA . ILE A 1 726 ? 20.109 -21.078 -22.859 1 91.06 726 ILE A CA 1
ATOM 5810 C C . ILE A 1 726 ? 21.469 -20.375 -22.719 1 91.06 726 ILE A C 1
ATOM 5812 O O . ILE A 1 726 ? 21.625 -19.234 -23.156 1 91.06 726 ILE A O 1
ATOM 5816 N N . GLY A 1 727 ? 22.406 -20.984 -22 1 88.69 727 GLY A N 1
ATOM 5817 C CA . GLY A 1 727 ? 23.719 -20.438 -21.781 1 88.69 727 GLY A CA 1
ATOM 5818 C C . GLY A 1 727 ? 23.875 -19.781 -20.422 1 88.69 727 GLY A C 1
ATOM 5819 O O . GLY A 1 727 ? 24.984 -19.625 -19.922 1 88.69 727 GLY A O 1
ATOM 5820 N N . LEU A 1 728 ? 22.812 -19.359 -19.812 1 91.88 728 LEU A N 1
ATOM 5821 C CA . LEU A 1 728 ? 22.844 -18.75 -18.484 1 91.88 728 LEU A CA 1
ATOM 5822 C C . LEU A 1 728 ? 22.922 -19.812 -17.406 1 91.88 728 LEU A C 1
ATOM 5824 O O . LEU A 1 728 ? 22.906 -21.016 -17.703 1 91.88 728 LEU A O 1
ATOM 5828 N N . THR A 1 729 ? 23.094 -19.469 -16.141 1 92.25 729 THR A N 1
ATOM 5829 C CA . THR A 1 729 ? 23.156 -20.375 -15 1 92.25 729 THR A CA 1
ATOM 5830 C C . THR A 1 729 ? 21.953 -20.188 -14.094 1 92.25 729 THR A C 1
ATOM 5832 O O . THR A 1 729 ? 20.844 -20.641 -14.422 1 92.25 729 THR A O 1
ATOM 5835 N N . ARG A 1 730 ? 22.062 -19.453 -13.078 1 94.56 730 ARG A N 1
ATOM 5836 C CA . ARG A 1 730 ? 21 -19.109 -12.133 1 94.56 730 ARG A CA 1
ATOM 5837 C C . ARG A 1 730 ? 20.953 -17.594 -11.898 1 94.56 730 ARG A C 1
ATOM 5839 O O . ARG A 1 730 ? 22 -16.938 -11.828 1 94.56 730 ARG A O 1
ATOM 5846 N N . GLY A 1 731 ? 19.781 -17.109 -11.82 1 96.12 731 GLY A N 1
ATOM 5847 C CA . GLY A 1 731 ? 19.656 -15.68 -11.562 1 96.12 731 GLY A CA 1
ATOM 5848 C C . GLY A 1 731 ? 18.25 -15.164 -11.719 1 96.12 731 GLY A C 1
ATOM 5849 O O . GLY A 1 731 ? 17.281 -15.844 -11.344 1 96.12 731 GLY A O 1
ATOM 5850 N N . ARG A 1 732 ? 18.156 -13.906 -12.078 1 97 732 ARG A N 1
ATOM 5851 C CA . ARG A 1 732 ? 16.859 -13.242 -12.273 1 97 732 ARG A CA 1
ATOM 5852 C C . ARG A 1 732 ? 16.844 -12.469 -13.586 1 97 732 ARG A C 1
ATOM 5854 O O . ARG A 1 732 ? 17.875 -12.031 -14.078 1 97 732 ARG A O 1
ATOM 5861 N N . ALA A 1 733 ? 15.656 -12.32 -14.117 1 97.88 733 ALA A N 1
ATOM 5862 C CA . ALA A 1 733 ? 15.516 -11.578 -15.367 1 97.88 733 ALA A CA 1
ATOM 5863 C C . ALA A 1 733 ? 14.352 -10.594 -15.297 1 97.88 733 ALA A C 1
ATOM 5865 O O . ALA A 1 733 ? 13.32 -10.891 -14.695 1 97.88 733 ALA A O 1
ATOM 5866 N N . TYR A 1 734 ? 14.539 -9.438 -15.93 1 98.44 734 TYR A N 1
ATOM 5867 C CA . TYR A 1 734 ? 13.562 -8.352 -15.961 1 98.44 734 TYR A CA 1
ATOM 5868 C C . TYR A 1 734 ? 13.336 -7.863 -17.391 1 98.44 734 TYR A C 1
ATOM 5870 O O . TYR A 1 734 ? 14.281 -7.762 -18.172 1 98.44 734 TYR A O 1
ATOM 5878 N N . VAL A 1 735 ? 12.117 -7.641 -17.75 1 98.38 735 VAL A N 1
ATOM 5879 C CA . VAL A 1 735 ? 11.781 -6.977 -19.016 1 98.38 735 VAL A CA 1
ATOM 5880 C C . VAL A 1 735 ? 10.977 -5.715 -18.734 1 98.38 735 VAL A C 1
ATOM 5882 O O . VAL A 1 735 ? 9.891 -5.777 -18.125 1 98.38 735 VAL A O 1
ATOM 5885 N N . ASN A 1 736 ? 11.516 -4.582 -19.125 1 97.94 736 ASN A N 1
ATOM 5886 C CA . ASN A 1 736 ? 10.898 -3.283 -18.891 1 97.94 736 ASN A CA 1
ATOM 5887 C C . ASN A 1 736 ? 10.547 -3.098 -17.406 1 97.94 736 ASN A C 1
ATOM 5889 O O . ASN A 1 736 ? 9.508 -2.512 -17.094 1 97.94 736 ASN A O 1
ATOM 5893 N N . GLY A 1 737 ? 11.297 -3.664 -16.547 1 97.56 737 GLY A N 1
ATOM 5894 C CA . GLY A 1 737 ? 11.102 -3.51 -15.117 1 97.56 737 GLY A CA 1
ATOM 5895 C C . GLY A 1 737 ? 10.273 -4.621 -14.5 1 97.56 737 GLY A C 1
ATOM 5896 O O . GLY A 1 737 ? 10.234 -4.766 -13.273 1 97.56 737 GLY A O 1
ATOM 5897 N N . TYR A 1 738 ? 9.57 -5.426 -15.297 1 97.94 738 TYR A N 1
ATOM 5898 C CA . TYR A 1 738 ? 8.797 -6.551 -14.781 1 97.94 738 TYR A CA 1
ATOM 5899 C C . TYR A 1 738 ? 9.703 -7.734 -14.469 1 97.94 738 TYR A C 1
ATOM 5901 O O . TYR A 1 738 ? 10.555 -8.109 -15.273 1 97.94 738 TYR A O 1
ATOM 5909 N N . ASP A 1 739 ? 9.594 -8.305 -13.281 1 97.88 739 ASP A N 1
ATOM 5910 C CA . ASP A 1 739 ? 10.414 -9.414 -12.781 1 97.88 739 ASP A CA 1
ATOM 5911 C C . ASP A 1 739 ? 9.859 -10.758 -13.25 1 97.88 739 ASP A C 1
ATOM 5913 O O . ASP A 1 739 ? 8.789 -11.18 -12.805 1 97.88 739 ASP A O 1
ATOM 5917 N N . LEU A 1 740 ? 10.547 -11.492 -14.102 1 97.69 740 LEU A N 1
ATOM 5918 C CA . LEU A 1 740 ? 10.086 -12.75 -14.68 1 97.69 740 LEU A CA 1
ATOM 5919 C C . LEU A 1 740 ? 10.258 -13.891 -13.688 1 97.69 740 LEU A C 1
ATOM 5921 O O . LEU A 1 740 ? 9.758 -15 -13.914 1 97.69 740 LEU A O 1
ATOM 5925 N N . GLY A 1 741 ? 10.945 -13.664 -12.594 1 96.69 741 GLY A N 1
ATOM 5926 C CA . GLY A 1 741 ? 11.227 -14.703 -11.617 1 96.69 741 GLY A CA 1
ATOM 5927 C C . GLY A 1 741 ? 12.641 -15.25 -11.727 1 96.69 741 GLY A C 1
ATOM 5928 O O . GLY A 1 741 ? 13.469 -14.711 -12.469 1 96.69 741 GLY A O 1
ATOM 5929 N N . ARG A 1 742 ? 12.953 -16.234 -10.945 1 96.25 742 ARG A N 1
ATOM 5930 C CA . ARG A 1 742 ? 14.258 -16.875 -10.953 1 96.25 742 ARG A CA 1
ATOM 5931 C C . ARG A 1 742 ? 14.391 -17.844 -12.133 1 96.25 742 ARG A C 1
ATOM 5933 O O . ARG A 1 742 ? 13.461 -18.594 -12.438 1 96.25 742 ARG A O 1
ATOM 5940 N N . TYR A 1 743 ? 15.484 -17.797 -12.828 1 95.19 743 TYR A N 1
ATOM 5941 C CA . TYR A 1 743 ? 15.805 -18.844 -13.789 1 95.19 743 TYR A CA 1
ATOM 5942 C C . TYR A 1 743 ? 16.953 -19.703 -13.281 1 95.19 743 TYR A C 1
ATOM 5944 O O . TYR A 1 743 ? 17.828 -19.219 -12.562 1 95.19 743 TYR A O 1
ATOM 5952 N N . TRP A 1 744 ? 16.875 -20.891 -13.578 1 92.19 744 TRP A N 1
ATOM 5953 C CA . TRP A 1 744 ? 17.922 -21.859 -13.297 1 92.19 744 TRP A CA 1
ATOM 5954 C C . TRP A 1 744 ? 17.969 -22.938 -14.367 1 92.19 744 TRP A C 1
ATOM 5956 O O . TRP A 1 744 ? 17.047 -23.766 -14.453 1 92.19 744 TRP A O 1
ATOM 5966 N N . LEU A 1 745 ? 18.953 -23 -15.195 1 82.81 745 LEU A N 1
ATOM 5967 C CA . LEU A 1 745 ? 19.016 -23.875 -16.344 1 82.81 745 LEU A CA 1
ATOM 5968 C C . LEU A 1 745 ? 19.562 -25.25 -15.961 1 82.81 745 LEU A C 1
ATOM 5970 O O . LEU A 1 745 ? 19.141 -26.266 -16.5 1 82.81 745 LEU A O 1
ATOM 5974 N N . ILE A 1 746 ? 20.531 -25.188 -15.148 1 73.25 746 ILE A N 1
ATOM 5975 C CA . ILE A 1 746 ? 21.203 -26.453 -14.859 1 73.25 746 ILE A CA 1
ATOM 5976 C C . ILE A 1 746 ? 21.109 -26.766 -13.367 1 73.25 746 ILE A C 1
ATOM 5978 O O . ILE A 1 746 ? 21.406 -25.906 -12.531 1 73.25 746 ILE A O 1
ATOM 5982 N N . ASN A 1 747 ? 20.469 -28.016 -13.164 1 64.62 747 ASN A N 1
ATOM 5983 C CA . ASN A 1 747 ? 20.469 -28.438 -11.773 1 64.62 747 ASN A CA 1
ATOM 5984 C C . ASN A 1 747 ? 21.812 -29.031 -11.367 1 64.62 747 ASN A C 1
ATOM 5986 O O . ASN A 1 747 ? 22.781 -29 -12.141 1 64.62 747 ASN A O 1
ATOM 5990 N N . ASP A 1 748 ? 21.953 -29.438 -10.141 1 58.53 748 ASP A N 1
ATOM 5991 C CA . ASP A 1 748 ? 23.188 -29.969 -9.586 1 58.53 748 ASP A CA 1
ATOM 5992 C C . ASP A 1 748 ? 23.672 -31.188 -10.367 1 58.53 748 ASP A C 1
ATOM 5994 O O . ASP A 1 748 ? 24.859 -31.531 -10.336 1 58.53 748 ASP A O 1
ATOM 5998 N N . GLN A 1 749 ? 22.656 -31.797 -11.047 1 61.28 749 GLN A N 1
ATOM 5999 C CA . GLN A 1 749 ? 22.984 -33 -11.812 1 61.28 749 GLN A CA 1
ATOM 6000 C C . GLN A 1 749 ? 23.359 -32.625 -13.25 1 61.28 749 GLN A C 1
ATOM 6002 O O . GLN A 1 749 ? 23.734 -33.5 -14.031 1 61.28 749 GLN A O 1
ATOM 6007 N N . GLY A 1 750 ? 23.344 -31.375 -13.477 1 61.66 750 GLY A N 1
ATOM 6008 C CA . GLY A 1 750 ? 23.703 -30.938 -14.812 1 61.66 750 GLY A CA 1
ATOM 6009 C C . GLY A 1 750 ? 22.547 -30.938 -15.781 1 61.66 750 GLY A C 1
ATOM 6010 O O . GLY A 1 750 ? 22.703 -30.594 -16.953 1 61.66 750 GLY A O 1
ATOM 6011 N N . ASP A 1 751 ? 21.375 -31.297 -15.258 1 66.5 751 ASP A N 1
ATOM 6012 C CA . ASP A 1 751 ? 20.203 -31.375 -16.125 1 66.5 751 ASP A CA 1
ATOM 6013 C C . ASP A 1 751 ? 19.484 -30.016 -16.188 1 66.5 751 ASP A C 1
ATOM 6015 O O . ASP A 1 751 ? 19.469 -29.266 -15.211 1 66.5 751 ASP A O 1
ATOM 6019 N N . PHE A 1 752 ? 19.047 -29.766 -17.422 1 68.62 752 PHE A N 1
ATOM 6020 C CA . PHE A 1 752 ? 18.219 -28.578 -17.594 1 68.62 752 PHE A CA 1
ATOM 6021 C C . PHE A 1 752 ? 16.859 -28.75 -16.891 1 68.62 752 PHE A C 1
ATOM 6023 O O . PHE A 1 752 ? 16.172 -29.734 -17.125 1 68.62 752 PHE A O 1
ATOM 6030 N N . VAL A 1 753 ? 16.609 -27.812 -15.984 1 77.25 753 VAL A N 1
ATOM 6031 C CA . VAL A 1 753 ? 15.328 -27.906 -15.305 1 77.25 753 VAL A CA 1
ATOM 6032 C C . VAL A 1 753 ? 14.289 -27.062 -16.031 1 77.25 753 VAL A C 1
ATOM 6034 O O . VAL A 1 753 ? 13.195 -27.531 -16.344 1 77.25 753 VAL A O 1
ATOM 6037 N N . GLN A 1 754 ? 14.555 -25.781 -16.281 1 90.62 754 GLN A N 1
ATOM 6038 C CA . GLN A 1 754 ? 13.664 -24.891 -17.031 1 90.62 754 GLN A CA 1
ATOM 6039 C C . GLN A 1 754 ? 14.461 -23.969 -17.953 1 90.62 754 GLN A C 1
ATOM 6041 O O . GLN A 1 754 ? 15.242 -23.141 -17.484 1 90.62 754 GLN A O 1
ATOM 6046 N N . ARG A 1 755 ? 14.25 -24.109 -19.172 1 91.56 755 ARG A N 1
ATOM 6047 C CA . ARG A 1 755 ? 14.984 -23.344 -20.172 1 91.56 755 ARG A CA 1
ATOM 6048 C C . ARG A 1 755 ? 14.18 -22.141 -20.625 1 91.56 755 ARG A C 1
ATOM 6050 O O . ARG A 1 755 ? 14.734 -21.062 -20.875 1 91.56 755 ARG A O 1
ATOM 6057 N N . TYR A 1 756 ? 12.828 -22.25 -20.734 1 94.62 756 TYR A N 1
ATOM 6058 C CA . TYR A 1 756 ? 11.969 -21.234 -21.328 1 94.62 756 TYR A CA 1
ATOM 6059 C C . TYR A 1 756 ? 11.148 -20.516 -20.266 1 94.62 756 TYR A C 1
ATOM 6061 O O . TYR A 1 756 ? 10.594 -21.156 -19.375 1 94.62 756 TYR A O 1
ATOM 6069 N N . TYR A 1 757 ? 11.094 -19.203 -20.359 1 97.06 757 TYR A N 1
ATOM 6070 C CA . TYR A 1 757 ? 10.367 -18.375 -19.406 1 97.06 757 TYR A CA 1
ATOM 6071 C C . TYR A 1 757 ? 9.344 -17.484 -20.109 1 97.06 757 TYR A C 1
ATOM 6073 O O . TYR A 1 757 ? 9.688 -16.75 -21.047 1 97.06 757 TYR A O 1
ATOM 6081 N N . HIS A 1 758 ? 8.117 -17.594 -19.656 1 97.75 758 HIS A N 1
ATOM 6082 C CA . HIS A 1 758 ? 7.004 -16.906 -20.297 1 97.75 758 HIS A CA 1
ATOM 6083 C C . HIS A 1 758 ? 7.105 -15.391 -20.078 1 97.75 758 HIS A C 1
ATOM 6085 O O . HIS A 1 758 ? 7.348 -14.93 -18.969 1 97.75 758 HIS A O 1
ATOM 6091 N N . LEU A 1 759 ? 6.965 -14.664 -21.125 1 97.5 759 LEU A N 1
ATOM 6092 C CA . LEU A 1 759 ? 6.906 -13.211 -21.141 1 97.5 759 LEU A CA 1
ATOM 6093 C C . LEU A 1 759 ? 5.523 -12.719 -21.547 1 97.5 759 LEU A C 1
ATOM 6095 O O . LEU A 1 759 ? 5.156 -12.812 -22.719 1 97.5 759 LEU A O 1
ATOM 6099 N N . PRO A 1 760 ? 4.73 -12.164 -20.594 1 96.5 760 PRO A N 1
ATOM 6100 C CA . PRO A 1 760 ? 3.41 -11.641 -20.969 1 96.5 760 PRO A CA 1
ATOM 6101 C C . PRO A 1 760 ? 3.484 -10.547 -22.031 1 96.5 760 PRO A C 1
ATOM 6103 O O . PRO A 1 760 ? 4.355 -9.68 -21.969 1 96.5 760 PRO A O 1
ATOM 6106 N N . ARG A 1 761 ? 2.592 -10.555 -22.969 1 94.31 761 ARG A N 1
ATOM 6107 C CA . ARG A 1 761 ? 2.594 -9.602 -24.078 1 94.31 761 ARG A CA 1
ATOM 6108 C C . ARG A 1 761 ? 2.387 -8.18 -23.562 1 94.31 761 ARG A C 1
ATOM 6110 O O . ARG A 1 761 ? 2.932 -7.227 -24.125 1 94.31 761 ARG A O 1
ATOM 6117 N N . ASP A 1 762 ? 1.622 -8.047 -22.5 1 95 762 ASP A N 1
ATOM 6118 C CA . ASP A 1 762 ? 1.288 -6.711 -22 1 95 762 ASP A CA 1
ATOM 6119 C C . ASP A 1 762 ? 2.467 -6.09 -21.266 1 95 762 ASP A C 1
ATOM 6121 O O . ASP A 1 762 ? 2.404 -4.93 -20.844 1 95 762 ASP A O 1
ATOM 6125 N N . TRP A 1 763 ? 3.529 -6.773 -21.078 1 96.62 763 TRP A N 1
ATOM 6126 C CA . TRP A 1 763 ? 4.746 -6.223 -20.5 1 96.62 763 TRP A CA 1
ATOM 6127 C C . TRP A 1 763 ? 5.652 -5.633 -21.578 1 96.62 763 TRP A C 1
ATOM 6129 O O . TRP A 1 763 ? 6.641 -4.965 -21.266 1 96.62 763 TRP A O 1
ATOM 6139 N N . LEU A 1 764 ? 5.273 -5.836 -22.828 1 96.12 764 LEU A N 1
ATOM 6140 C CA . LEU A 1 764 ? 6.09 -5.41 -23.969 1 96.12 764 LEU A CA 1
ATOM 6141 C C . LEU A 1 764 ? 5.504 -4.16 -24.609 1 96.12 764 LEU A C 1
ATOM 6143 O O . LEU A 1 764 ? 4.285 -3.98 -24.641 1 96.12 764 LEU A O 1
ATOM 6147 N N . PHE A 1 765 ? 6.418 -3.348 -25.109 1 94.06 765 PHE A N 1
ATOM 6148 C CA . PHE A 1 765 ? 6.047 -2.217 -25.938 1 94.06 765 PHE A CA 1
ATOM 6149 C C . PHE A 1 765 ? 6.145 -2.584 -27.422 1 94.06 765 PHE A C 1
ATOM 6151 O O . PHE A 1 765 ? 7.191 -3.033 -27.891 1 94.06 765 PHE A O 1
ATOM 6158 N N . GLN A 1 766 ? 5.078 -2.35 -28.125 1 90.88 766 GLN A N 1
ATOM 6159 C CA . GLN A 1 766 ? 5.07 -2.674 -29.547 1 90.88 766 GLN A CA 1
ATOM 6160 C C . GLN A 1 766 ? 5.801 -1.609 -30.359 1 90.88 766 GLN A C 1
ATOM 6162 O O . GLN A 1 766 ? 5.594 -0.412 -30.156 1 90.88 766 GLN A O 1
ATOM 6167 N N . ASN A 1 767 ? 6.688 -2.018 -31.219 1 89.69 767 ASN A N 1
ATOM 6168 C CA . ASN A 1 767 ? 7.438 -1.178 -32.156 1 89.69 767 ASN A CA 1
ATOM 6169 C C . ASN A 1 767 ? 8.273 -0.133 -31.422 1 89.69 767 ASN A C 1
ATOM 6171 O O . ASN A 1 767 ? 8.406 1 -31.875 1 89.69 767 ASN A O 1
ATOM 6175 N N . GLN A 1 768 ? 8.578 -0.435 -30.25 1 91.19 768 GLN A N 1
ATOM 6176 C CA . GLN A 1 768 ? 9.453 0.387 -29.422 1 91.19 768 GLN A CA 1
ATOM 6177 C C . GLN A 1 768 ? 10.547 -0.457 -28.766 1 91.19 768 GLN A C 1
ATOM 6179 O O . GLN A 1 768 ? 10.516 -1.687 -28.844 1 91.19 768 GLN A O 1
ATOM 6184 N N . LYS A 1 769 ? 11.453 0.296 -28.234 1 93.75 769 LYS A N 1
ATOM 6185 C CA . LYS A 1 769 ? 12.555 -0.391 -27.562 1 93.75 769 LYS A CA 1
ATOM 6186 C C . LYS A 1 769 ? 12.094 -0.995 -26.234 1 93.75 769 LYS A C 1
ATOM 6188 O O . LYS A 1 769 ? 11.43 -0.327 -25.438 1 93.75 769 LYS A O 1
ATOM 6193 N N . ASN A 1 770 ? 12.328 -2.285 -26.062 1 97.75 770 ASN A N 1
ATOM 6194 C CA . ASN A 1 770 ? 12.109 -3.01 -24.828 1 97.75 770 ASN A CA 1
ATOM 6195 C C . ASN A 1 770 ? 13.422 -3.336 -24.125 1 97.75 770 ASN A C 1
ATOM 6197 O O . ASN A 1 770 ? 14.367 -3.805 -24.75 1 97.75 770 ASN A O 1
ATOM 6201 N N . LEU A 1 771 ? 13.539 -3.047 -22.797 1 98.44 771 LEU A N 1
ATOM 6202 C CA . LEU A 1 771 ? 14.75 -3.293 -22.016 1 98.44 771 LEU A CA 1
ATOM 6203 C C . LEU A 1 771 ? 14.719 -4.684 -21.391 1 98.44 771 LEU A C 1
ATOM 6205 O O . LEU A 1 771 ? 13.766 -5.035 -20.703 1 98.44 771 LEU A O 1
ATOM 6209 N N . LEU A 1 772 ? 15.672 -5.539 -21.719 1 98.56 772 LEU A N 1
ATOM 6210 C CA . LEU A 1 772 ? 15.906 -6.816 -21.047 1 98.56 772 LEU A CA 1
ATOM 6211 C C . LEU A 1 772 ? 17.141 -6.742 -20.156 1 98.56 772 LEU A C 1
ATOM 6213 O O . LEU A 1 772 ? 18.234 -6.398 -20.625 1 98.56 772 LEU A O 1
ATOM 6217 N N . VAL A 1 773 ? 17.016 -6.949 -18.844 1 98.69 773 VAL A N 1
ATOM 6218 C CA . VAL A 1 773 ? 18.125 -7.004 -17.906 1 98.69 773 VAL A CA 1
ATOM 6219 C C . VAL A 1 773 ? 18.156 -8.367 -17.219 1 98.69 773 VAL A C 1
ATOM 6221 O O . VAL A 1 773 ? 17.125 -8.844 -16.719 1 98.69 773 VAL A O 1
ATOM 6224 N N . VAL A 1 774 ? 19.344 -9.008 -17.203 1 97.69 774 VAL A N 1
ATOM 6225 C CA . VAL A 1 774 ? 19.547 -10.32 -16.594 1 97.69 774 VAL A CA 1
ATOM 6226 C C . VAL A 1 774 ? 20.641 -10.234 -15.539 1 97.69 774 VAL A C 1
ATOM 6228 O O . VAL A 1 774 ? 21.688 -9.633 -15.773 1 97.69 774 VAL A O 1
ATOM 6231 N N . PHE A 1 775 ? 20.359 -10.711 -14.383 1 97.75 775 PHE A N 1
ATOM 6232 C CA . PHE A 1 775 ? 21.391 -10.914 -13.367 1 97.75 775 PHE A CA 1
ATOM 6233 C C . PHE A 1 775 ? 21.797 -12.383 -13.297 1 97.75 775 PHE A C 1
ATOM 6235 O O . PHE A 1 775 ? 20.969 -13.242 -12.977 1 97.75 775 PHE A O 1
ATOM 6242 N N . ASP A 1 776 ? 23.016 -12.719 -13.586 1 96.25 776 ASP A N 1
ATOM 6243 C CA . ASP A 1 776 ? 23.516 -14.086 -13.523 1 96.25 776 ASP A CA 1
ATOM 6244 C C . ASP A 1 776 ? 24.469 -14.266 -12.344 1 96.25 776 ASP A C 1
ATOM 6246 O O . ASP A 1 776 ? 25.375 -13.461 -12.148 1 96.25 776 ASP A O 1
ATOM 6250 N N . GLU A 1 777 ? 24.219 -15.289 -11.57 1 95.88 777 GLU A N 1
ATOM 6251 C CA . GLU A 1 777 ? 24.938 -15.492 -10.305 1 95.88 777 GLU A CA 1
ATOM 6252 C C . GLU A 1 777 ? 26.266 -16.203 -10.531 1 95.88 777 GLU A C 1
ATOM 6254 O O . GLU A 1 777 ? 27.25 -15.922 -9.828 1 95.88 777 GLU A O 1
ATOM 6259 N N . LEU A 1 778 ? 26.359 -17.125 -11.477 1 92.25 778 LEU A N 1
ATOM 6260 C CA . LEU A 1 778 ? 27.422 -18.109 -11.414 1 92.25 778 LEU A CA 1
ATOM 6261 C C . LEU A 1 778 ? 28.281 -18.062 -12.68 1 92.25 778 LEU A C 1
ATOM 6263 O O . LEU A 1 778 ? 29.047 -18.984 -12.953 1 92.25 778 LEU A O 1
ATOM 6267 N N . GLY A 1 779 ? 28.141 -17.078 -13.492 1 90.81 779 GLY A N 1
ATOM 6268 C CA . GLY A 1 779 ? 29.031 -16.859 -14.625 1 90.81 779 GLY A CA 1
ATOM 6269 C C . GLY A 1 779 ? 28.5 -17.453 -15.914 1 90.81 779 GLY A C 1
ATOM 6270 O O . GLY A 1 779 ? 29.219 -18.156 -16.625 1 90.81 779 GLY A O 1
ATOM 6271 N N . GLY A 1 780 ? 27.25 -17.281 -16.172 1 90.5 780 GLY A N 1
ATOM 6272 C CA . GLY A 1 780 ? 26.656 -17.719 -17.422 1 90.5 780 GLY A CA 1
ATOM 6273 C C . GLY A 1 780 ? 26.938 -16.781 -18.594 1 90.5 780 GLY A C 1
ATOM 6274 O O . GLY A 1 780 ? 27.562 -15.734 -18.406 1 90.5 780 GLY A O 1
ATOM 6275 N N . SER A 1 781 ? 26.578 -17.25 -19.781 1 90.88 781 SER A N 1
ATOM 6276 C CA . SER A 1 781 ? 26.781 -16.453 -20.984 1 90.88 781 SER A CA 1
ATOM 6277 C C . SER A 1 781 ? 25.453 -16.031 -21.609 1 90.88 781 SER A C 1
ATOM 6279 O O . SER A 1 781 ? 24.531 -16.844 -21.734 1 90.88 781 SER A O 1
ATOM 6281 N N . VAL A 1 782 ? 25.375 -14.805 -22.016 1 93.69 782 VAL A N 1
ATOM 6282 C CA . VAL A 1 782 ? 24.141 -14.281 -22.609 1 93.69 782 VAL A CA 1
ATOM 6283 C C . VAL A 1 782 ? 24.188 -14.445 -24.125 1 93.69 782 VAL A C 1
ATOM 6285 O O . VAL A 1 782 ? 23.266 -14.039 -24.828 1 93.69 782 VAL A O 1
ATOM 6288 N N . ALA A 1 783 ? 25.141 -15.055 -24.688 1 91.88 783 ALA A N 1
ATOM 6289 C CA . ALA A 1 783 ? 25.422 -15.094 -26.125 1 91.88 783 ALA A CA 1
ATOM 6290 C C . ALA A 1 783 ? 24.297 -15.797 -26.875 1 91.88 783 ALA A C 1
ATOM 6292 O O . ALA A 1 783 ? 24.047 -15.5 -28.047 1 91.88 783 ALA A O 1
ATOM 6293 N N . SER A 1 784 ? 23.641 -16.734 -26.234 1 92.75 784 SER A N 1
ATOM 6294 C CA . SER A 1 784 ? 22.641 -17.531 -26.922 1 92.75 784 SER A CA 1
ATOM 6295 C C . SER A 1 784 ? 21.234 -17.172 -26.484 1 92.75 784 SER A C 1
ATOM 6297 O O . SER A 1 784 ? 20.266 -17.797 -26.906 1 92.75 784 SER A O 1
ATOM 6299 N N . VAL A 1 785 ? 21.109 -16.219 -25.578 1 95.25 785 VAL A N 1
ATOM 6300 C CA . VAL A 1 785 ? 19.797 -15.781 -25.125 1 95.25 785 VAL A CA 1
ATOM 6301 C C . VAL A 1 785 ? 18.984 -15.25 -26.312 1 95.25 785 VAL A C 1
ATOM 6303 O O . VAL A 1 785 ? 19.531 -14.586 -27.188 1 95.25 785 VAL A O 1
ATOM 6306 N N . ARG A 1 786 ? 17.703 -15.562 -26.438 1 96.38 786 ARG A N 1
ATOM 6307 C CA . ARG A 1 786 ? 16.859 -15.102 -27.531 1 96.38 786 ARG A CA 1
ATOM 6308 C C . ARG A 1 786 ? 15.391 -15.047 -27.109 1 96.38 786 ARG A C 1
ATOM 6310 O O . ARG A 1 786 ? 15.023 -15.586 -26.062 1 96.38 786 ARG A O 1
ATOM 6317 N N . LEU A 1 787 ? 14.617 -14.312 -27.844 1 96.69 787 LEU A N 1
ATOM 6318 C CA . LEU A 1 787 ? 13.164 -14.242 -27.703 1 96.69 787 LEU A CA 1
ATOM 6319 C C . LEU A 1 787 ? 12.477 -15.102 -28.75 1 96.69 787 LEU A C 1
ATOM 6321 O O . LEU A 1 787 ? 12.773 -14.977 -29.953 1 96.69 787 LEU A O 1
ATOM 6325 N N . VAL A 1 788 ? 11.539 -16.016 -28.328 1 95.75 788 VAL A N 1
ATOM 6326 C CA . VAL A 1 788 ? 10.898 -16.906 -29.281 1 95.75 788 VAL A CA 1
ATOM 6327 C C . VAL A 1 788 ? 9.383 -16.859 -29.094 1 95.75 788 VAL A C 1
ATOM 6329 O O . VAL A 1 788 ? 8.891 -16.5 -28.031 1 95.75 788 VAL A O 1
ATOM 6332 N N . SER A 1 789 ? 8.672 -17.141 -30.109 1 93.62 789 SER A N 1
ATOM 6333 C CA . SER A 1 789 ? 7.246 -17.453 -30.078 1 93.62 789 SER A CA 1
ATOM 6334 C C . SER A 1 789 ? 6.996 -18.953 -30 1 93.62 789 SER A C 1
ATOM 6336 O O . SER A 1 789 ? 7.668 -19.734 -30.656 1 93.62 789 SER A O 1
ATOM 6338 N N . SER A 1 790 ? 6.16 -19.328 -29.109 1 93.62 790 SER A N 1
ATOM 6339 C CA . SER A 1 790 ? 5.812 -20.734 -28.938 1 93.62 790 SER A CA 1
ATOM 6340 C C . SER A 1 790 ? 4.375 -21 -29.359 1 93.62 790 SER A C 1
ATOM 6342 O O . SER A 1 790 ? 3.482 -20.188 -29.109 1 93.62 790 SER A O 1
ATOM 6344 N N . ARG A 1 791 ? 4.168 -22.141 -30.047 1 92.69 791 ARG A N 1
ATOM 6345 C CA . ARG A 1 791 ? 2.842 -22.578 -30.469 1 92.69 791 ARG A CA 1
ATOM 6346 C C . ARG A 1 791 ? 2.705 -24.094 -30.375 1 92.69 791 ARG A C 1
ATOM 6348 O O . ARG A 1 791 ? 3.703 -24.812 -30.453 1 92.69 791 ARG A O 1
ATOM 6355 N N . MET A 1 792 ? 1.462 -24.516 -30.156 1 92.31 792 MET A N 1
ATOM 6356 C CA . MET A 1 792 ? 1.151 -25.938 -30.234 1 92.31 792 MET A CA 1
ATOM 6357 C C . MET A 1 792 ? 0.66 -26.297 -31.641 1 92.31 792 MET A C 1
ATOM 6359 O O . MET A 1 792 ? -0.27 -25.672 -32.156 1 92.31 792 MET A O 1
ATOM 6363 N N . VAL A 1 793 ? 1.312 -27.281 -32.25 1 90.19 793 VAL A N 1
ATOM 6364 C CA . VAL A 1 793 ? 0.953 -27.641 -33.625 1 90.19 793 VAL A CA 1
ATOM 6365 C C . VAL A 1 793 ? 0.606 -29.125 -33.688 1 90.19 793 VAL A C 1
ATOM 6367 O O . VAL A 1 793 ? 1.198 -29.953 -33 1 90.19 793 VAL A O 1
ATOM 6370 N N . LEU A 1 794 ? -0.38 -29.453 -34.594 1 88 794 LEU A N 1
ATOM 6371 C CA . LEU A 1 794 ? -0.778 -30.844 -34.781 1 88 794 LEU A CA 1
ATOM 6372 C C . LEU A 1 794 ? 0.284 -31.594 -35.594 1 88 794 LEU A C 1
ATOM 6374 O O . LEU A 1 794 ? 0.867 -31.047 -36.531 1 88 794 LEU A O 1
ATOM 6378 N N . ASP A 1 795 ? 0.702 -32.75 -35.156 1 76.88 795 ASP A N 1
ATOM 6379 C CA . ASP A 1 795 ? 1.634 -33.594 -35.906 1 76.88 795 ASP A CA 1
ATOM 6380 C C . ASP A 1 795 ? 1.055 -33.969 -37.25 1 76.88 795 ASP A C 1
ATOM 6382 O O . ASP A 1 795 ? -0.117 -34.344 -37.375 1 76.88 795 ASP A O 1
ATOM 6386 N N . ASP A 1 796 ? 1.461 -33.406 -38.312 1 56.47 796 ASP A N 1
ATOM 6387 C CA . ASP A 1 796 ? 1.09 -33.938 -39.625 1 56.47 796 ASP A CA 1
ATOM 6388 C C . ASP A 1 796 ? 1.582 -35.375 -39.781 1 56.47 796 ASP A C 1
ATOM 6390 O O . ASP A 1 796 ? 2.686 -35.719 -39.375 1 56.47 796 ASP A O 1
ATOM 6394 N N . GLU A 1 797 ? 0.943 -36.594 -39.906 1 46.03 797 GLU A N 1
ATOM 6395 C CA . GLU A 1 797 ? 1.448 -37.906 -40.219 1 46.03 797 GLU A CA 1
ATOM 6396 C C . GLU A 1 797 ? 2.682 -37.875 -41.094 1 46.03 797 GLU A C 1
ATOM 6398 O O . GLU A 1 797 ? 3.611 -38.656 -40.938 1 46.03 797 GLU A O 1
ATOM 6403 N N . LYS A 1 798 ? 2.898 -37.312 -42.25 1 44.81 798 LYS A N 1
ATOM 6404 C CA . LYS A 1 798 ? 4.039 -37.438 -43.156 1 44.81 798 LYS A CA 1
ATOM 6405 C C . LYS A 1 798 ? 5.246 -36.656 -42.625 1 44.81 798 LYS A C 1
ATOM 6407 O O . LYS A 1 798 ? 6.391 -37.062 -42.844 1 44.81 798 LYS A O 1
ATOM 6412 N N . ALA A 1 799 ? 5.133 -35.625 -41.969 1 39.41 799 ALA A N 1
ATOM 6413 C CA . ALA A 1 799 ? 6.223 -34.656 -41.812 1 39.41 799 ALA A CA 1
ATOM 6414 C C . ALA A 1 799 ? 7.055 -34.969 -40.594 1 39.41 799 ALA A C 1
ATOM 6416 O O . ALA A 1 799 ? 8.047 -34.281 -40.312 1 39.41 799 ALA A O 1
ATOM 6417 N N . PHE A 1 800 ? 6.773 -35.688 -39.562 1 37.88 800 PHE A N 1
ATOM 6418 C CA . PHE A 1 800 ? 7.57 -35.875 -38.375 1 37.88 800 PHE A CA 1
ATOM 6419 C C . PHE A 1 800 ? 8.898 -36.562 -38.688 1 37.88 800 PHE A C 1
ATOM 6421 O O . PHE A 1 800 ? 9.734 -36.75 -37.812 1 37.88 800 PHE A O 1
ATOM 6428 N N . LYS A 1 801 ? 9.109 -37.25 -39.781 1 36.34 801 LYS A N 1
ATOM 6429 C CA . LYS A 1 801 ? 10.352 -37.969 -40.031 1 36.34 801 LYS A CA 1
ATOM 6430 C C . LYS A 1 801 ? 11.523 -37.031 -40.188 1 36.34 801 LYS A C 1
ATOM 6432 O O . LYS A 1 801 ? 12.664 -37.375 -39.844 1 36.34 801 LYS A O 1
ATOM 6437 N N . ASP A 1 802 ? 11.359 -35.844 -40.719 1 33.12 802 ASP A N 1
ATOM 6438 C CA . ASP A 1 802 ? 12.547 -35.062 -41.125 1 33.12 802 ASP A CA 1
ATOM 6439 C C . ASP A 1 802 ? 13.016 -34.156 -39.969 1 33.12 802 ASP A C 1
ATOM 6441 O O . ASP A 1 802 ? 14.18 -33.781 -39.938 1 33.12 802 ASP A O 1
ATOM 6445 N N . PHE A 1 803 ? 12.164 -33.656 -39.062 1 33.66 803 PHE A N 1
ATOM 6446 C CA . PHE A 1 803 ? 12.602 -32.562 -38.188 1 33.66 803 PHE A CA 1
ATOM 6447 C C . PHE A 1 803 ? 13.344 -33.125 -36.969 1 33.66 803 PHE A C 1
ATOM 6449 O O . PHE A 1 803 ? 14.086 -32.375 -36.344 1 33.66 803 PHE A O 1
ATOM 6456 N N . ASP A 1 804 ? 13.156 -34.281 -36.5 1 34.78 804 ASP A N 1
ATOM 6457 C CA . ASP A 1 804 ? 13.875 -34.719 -35.312 1 34.78 804 ASP A CA 1
ATOM 6458 C C . ASP A 1 804 ? 15.375 -34.844 -35.594 1 34.78 804 ASP A C 1
ATOM 6460 O O . ASP A 1 804 ? 16.188 -34.906 -34.656 1 34.78 804 ASP A O 1
ATOM 6464 N N . ARG A 1 805 ? 15.789 -35.125 -36.781 1 34.19 805 ARG A N 1
ATOM 6465 C CA . ARG A 1 805 ? 17.188 -35.438 -37.094 1 34.19 805 ARG A CA 1
ATOM 6466 C C . ARG A 1 805 ? 18.031 -34.156 -37.062 1 34.19 805 ARG A C 1
ATOM 6468 O O . ARG A 1 805 ? 19.219 -34.219 -36.75 1 34.19 805 ARG A O 1
ATOM 6475 N N . SER A 1 806 ? 17.438 -33 -37.406 1 33.22 806 SER A N 1
ATOM 6476 C CA . SER A 1 806 ? 18.344 -31.859 -37.531 1 33.22 806 SER A CA 1
ATOM 6477 C C . SER A 1 806 ? 18.609 -31.219 -36.156 1 33.22 806 SER A C 1
ATOM 6479 O O . SER A 1 806 ? 19.688 -30.672 -35.938 1 33.22 806 SER A O 1
ATOM 6481 N N . VAL A 1 807 ? 17.672 -31.172 -35.188 1 34.5 807 VAL A N 1
ATOM 6482 C CA . VAL A 1 807 ? 17.906 -30.484 -33.938 1 34.5 807 VAL A CA 1
ATOM 6483 C C . VAL A 1 807 ? 18.734 -31.359 -33 1 34.5 807 VAL A C 1
ATOM 6485 O O . VAL A 1 807 ? 19.578 -30.859 -32.25 1 34.5 807 VAL A O 1
ATOM 6488 N N . GLU A 1 808 ? 18.594 -32.719 -33.031 1 33.41 808 GLU A N 1
ATOM 6489 C CA . GLU A 1 808 ? 19.469 -33.562 -32.219 1 33.41 808 GLU A CA 1
ATOM 6490 C C . GLU A 1 808 ? 20.906 -33.562 -32.781 1 33.41 808 GLU A C 1
ATOM 6492 O O . GLU A 1 808 ? 21.859 -33.781 -32.031 1 33.41 808 GLU A O 1
ATOM 6497 N N . ALA A 1 809 ? 21.094 -33.469 -34.062 1 33.91 809 ALA A N 1
ATOM 6498 C CA . ALA A 1 809 ? 22.422 -33.594 -34.656 1 33.91 809 ALA A CA 1
ATOM 6499 C C . ALA A 1 809 ? 23.297 -32.406 -34.25 1 33.91 809 ALA A C 1
ATOM 6501 O O . ALA A 1 809 ? 24.5 -32.562 -34.031 1 33.91 809 ALA A O 1
ATOM 6502 N N . ASN A 1 810 ? 22.719 -31.234 -34.125 1 31.84 810 ASN A N 1
ATOM 6503 C CA . ASN A 1 810 ? 23.625 -30.141 -33.781 1 31.84 810 ASN A CA 1
ATOM 6504 C C . ASN A 1 810 ? 24 -30.172 -32.281 1 31.84 810 ASN A C 1
ATOM 6506 O O . ASN A 1 810 ? 24.891 -29.438 -31.859 1 31.84 810 ASN A O 1
ATOM 6510 N N . PHE A 1 811 ? 23.219 -30.859 -31.469 1 31.89 811 PHE A N 1
ATOM 6511 C CA . PHE A 1 811 ? 23.656 -30.953 -30.078 1 31.89 811 PHE A CA 1
ATOM 6512 C C . PHE A 1 811 ? 24.766 -31.984 -29.938 1 31.89 811 PHE A C 1
ATOM 6514 O O . PHE A 1 811 ? 25.484 -32 -28.922 1 31.89 811 PHE A O 1
ATOM 6521 N N . ALA A 1 812 ? 24.891 -33.125 -30.734 1 30.59 812 ALA A N 1
ATOM 6522 C CA . ALA A 1 812 ? 25.906 -34.156 -30.531 1 30.59 812 ALA A CA 1
ATOM 6523 C C . ALA A 1 812 ? 27.312 -33.594 -30.781 1 30.59 812 ALA A C 1
ATOM 6525 O O . ALA A 1 812 ? 28.297 -34.094 -30.219 1 30.59 812 ALA A O 1
ATOM 6526 N N . THR A 1 813 ? 27.469 -32.719 -31.781 1 28.45 813 THR A N 1
ATOM 6527 C CA . THR A 1 813 ? 28.859 -32.438 -32.094 1 28.45 813 THR A CA 1
ATOM 6528 C C . THR A 1 813 ? 29.5 -31.609 -30.953 1 28.45 813 THR A C 1
ATOM 6530 O O . THR A 1 813 ? 30.719 -31.516 -30.859 1 28.45 813 THR A O 1
ATOM 6533 N N . ASN A 1 814 ? 28.734 -30.797 -30.281 1 24.56 814 ASN A N 1
ATOM 6534 C CA . ASN A 1 814 ? 29.562 -29.969 -29.391 1 24.56 814 ASN A CA 1
ATOM 6535 C C . ASN A 1 814 ? 29.844 -30.672 -28.078 1 24.56 814 ASN A C 1
ATOM 6537 O O . ASN A 1 814 ? 29.344 -30.266 -27.031 1 24.56 814 ASN A O 1
ATOM 6541 N N . LYS A 1 815 ? 29.938 -32.062 -28.016 1 27.44 815 LYS A N 1
ATOM 6542 C CA . LYS A 1 815 ? 30.578 -32.719 -26.891 1 27.44 815 LYS A CA 1
ATOM 6543 C C . LYS A 1 815 ? 32.031 -32.281 -26.734 1 27.44 815 LYS A C 1
ATOM 6545 O O . LYS A 1 815 ? 32.938 -32.875 -27.312 1 27.44 815 LYS A O 1
ATOM 6550 N N . ILE A 1 816 ? 32.438 -30.969 -26.781 1 24.03 816 ILE A N 1
ATOM 6551 C CA . ILE A 1 816 ? 33.812 -30.625 -26.453 1 24.03 816 ILE A CA 1
ATOM 6552 C C . ILE A 1 816 ? 34.156 -31.156 -25.062 1 24.03 816 ILE A C 1
ATOM 6554 O O . ILE A 1 816 ? 33.406 -30.938 -24.109 1 24.03 816 ILE A O 1
ATOM 6558 N N . LEU A 1 817 ? 35.094 -32.188 -25.031 1 22.16 817 LEU A N 1
ATOM 6559 C CA . LEU A 1 817 ? 35.906 -32.812 -24 1 22.16 817 LEU A CA 1
ATOM 6560 C C . LEU A 1 817 ? 36.625 -31.75 -23.156 1 22.16 817 LEU A C 1
ATOM 6562 O O . LEU A 1 817 ? 37.562 -31.109 -23.641 1 22.16 817 LEU A O 1
ATOM 6566 N N . SER A 1 818 ? 36.062 -30.766 -22.547 1 22.06 818 SER A N 1
ATOM 6567 C CA . SER A 1 818 ? 36.906 -29.953 -21.688 1 22.06 818 SER A CA 1
ATOM 6568 C C . SER A 1 818 ? 37.531 -30.781 -20.562 1 22.06 818 SER A C 1
ATOM 6570 O O . SER A 1 818 ? 36.844 -31.203 -19.641 1 22.06 818 SER A O 1
ATOM 6572 N N . HIS A 1 819 ? 38.438 -31.75 -20.953 1 22.23 819 HIS A N 1
ATOM 6573 C CA . HIS A 1 819 ? 39.406 -32.312 -20.016 1 22.23 819 HIS A CA 1
ATOM 6574 C C . HIS A 1 819 ? 40.219 -31.234 -19.344 1 22.23 819 HIS A C 1
ATOM 6576 O O . HIS A 1 819 ? 40.969 -30.5 -20.016 1 22.23 819 HIS A O 1
ATOM 6582 N N . VAL A 1 820 ? 39.75 -30.547 -18.344 1 23.09 820 VAL A N 1
ATOM 6583 C CA . VAL A 1 820 ? 40.562 -29.766 -17.438 1 23.09 820 VAL A CA 1
ATOM 6584 C C . VAL A 1 820 ? 41.594 -30.672 -16.75 1 23.09 820 VAL A C 1
ATOM 6586 O O . VAL A 1 820 ? 41.219 -31.578 -16 1 23.09 820 VAL A O 1
ATOM 6589 N N . GLU A 1 821 ? 42.688 -30.953 -17.453 1 20.06 821 GLU A N 1
ATOM 6590 C CA . GLU A 1 821 ? 43.906 -31.5 -16.844 1 20.06 821 GLU A CA 1
ATOM 6591 C C . GLU A 1 821 ? 44.406 -30.609 -15.703 1 20.06 821 GLU A C 1
ATOM 6593 O O . GLU A 1 821 ? 44.562 -29.391 -15.883 1 20.06 821 GLU A O 1
ATOM 6598 N N . VAL A 1 822 ? 44.188 -31.016 -14.492 1 21.83 822 VAL A N 1
ATOM 6599 C CA . VAL A 1 822 ? 44.812 -30.594 -13.227 1 21.83 822 VAL A CA 1
ATOM 6600 C C . VAL A 1 822 ? 46.312 -30.781 -13.297 1 21.83 822 VAL A C 1
ATOM 6602 O O . VAL A 1 822 ? 46.812 -31.891 -13.508 1 21.83 822 VAL A O 1
ATOM 6605 N N . SER A 1 823 ? 47.031 -29.969 -14.133 1 18.89 823 SER A N 1
ATOM 6606 C CA . SER A 1 823 ? 48.469 -30.047 -13.906 1 18.89 823 SER A CA 1
ATOM 6607 C C . SER A 1 823 ? 48.812 -29.922 -12.422 1 18.89 823 SER A C 1
ATOM 6609 O O . SER A 1 823 ? 48.094 -29.266 -11.672 1 18.89 823 SER A O 1
ATOM 6611 N N . ARG A 1 824 ? 49.656 -30.875 -12.023 1 22.25 824 ARG A N 1
ATOM 6612 C CA . ARG A 1 824 ? 50.5 -31.062 -10.828 1 22.25 824 ARG A CA 1
ATOM 6613 C C . ARG A 1 824 ? 51.375 -29.859 -10.562 1 22.25 824 ARG A C 1
ATOM 6615 O O . ARG A 1 824 ? 51.906 -29.703 -9.469 1 22.25 824 ARG A O 1
ATOM 6622 N N . ALA A 1 825 ? 51.031 -28.578 -10.781 1 20.88 825 ALA A N 1
ATOM 6623 C CA . ALA A 1 825 ? 51.938 -28.016 -9.766 1 20.88 825 ALA A CA 1
ATOM 6624 C C . ALA A 1 825 ? 51.281 -28.094 -8.383 1 20.88 825 ALA A C 1
ATOM 6626 O O . ALA A 1 825 ? 50.062 -27.969 -8.242 1 20.88 825 ALA A O 1
ATOM 6627 N N . MET B 1 1 ? -33.406 53.312 -36.719 1 14.66 1 MET B N 1
ATOM 6628 C CA . MET B 1 1 ? -33.938 53.531 -38.062 1 14.66 1 MET B CA 1
ATOM 6629 C C . MET B 1 1 ? -33.281 52.625 -39.094 1 14.66 1 MET B C 1
ATOM 6631 O O . MET B 1 1 ? -32.219 52.031 -38.781 1 14.66 1 MET B O 1
ATOM 6635 N N . ILE B 1 2 ? -32.969 53.094 -40.281 1 15.63 2 ILE B N 1
ATOM 6636 C CA . ILE B 1 2 ? -33.344 52.875 -41.656 1 15.63 2 ILE B CA 1
ATOM 6637 C C . ILE B 1 2 ? -32.219 52.094 -42.375 1 15.63 2 ILE B C 1
ATOM 6639 O O . ILE B 1 2 ? -32.5 51.125 -43.062 1 15.63 2 ILE B O 1
ATOM 6643 N N . LEU B 1 3 ? -30.969 52.562 -42.344 1 15.09 3 LEU B N 1
ATOM 6644 C CA . LEU B 1 3 ? -30.5 52.844 -43.688 1 15.09 3 LEU B CA 1
ATOM 6645 C C . LEU B 1 3 ? -29.922 51.594 -44.344 1 15.09 3 LEU B C 1
ATOM 6647 O O . LEU B 1 3 ? -29.5 50.688 -43.656 1 15.09 3 LEU B O 1
ATOM 6651 N N . THR B 1 4 ? -29.297 51.594 -45.375 1 15.91 4 THR B N 1
ATOM 6652 C CA . THR B 1 4 ? -29.406 51.219 -46.781 1 15.91 4 THR B CA 1
ATOM 6653 C C . THR B 1 4 ? -28.422 50.094 -47.125 1 15.91 4 THR B C 1
ATOM 6655 O O . THR B 1 4 ? -28.812 49.062 -47.656 1 15.91 4 THR B O 1
ATOM 6658 N N . ASP B 1 5 ? -27.234 50.281 -47.625 1 15.25 5 ASP B N 1
ATOM 6659 C CA . ASP B 1 5 ? -26.984 50 -49.031 1 15.25 5 ASP B CA 1
ATOM 6660 C C . ASP B 1 5 ? -26.203 48.688 -49.188 1 15.25 5 ASP B C 1
ATOM 6662 O O . ASP B 1 5 ? -25.797 48.094 -48.188 1 15.25 5 ASP B O 1
ATOM 6666 N N . GLN B 1 6 ? -24.891 48.656 -49.719 1 15.62 6 GLN B N 1
ATOM 6667 C CA . GLN B 1 6 ? -24.531 48.219 -51.062 1 15.62 6 GLN B CA 1
ATOM 6668 C C . GLN B 1 6 ? -23.844 46.844 -51.031 1 15.62 6 GLN B C 1
ATOM 6670 O O . GLN B 1 6 ? -23.375 46.406 -50 1 15.62 6 GLN B O 1
ATOM 6675 N N . ASP B 1 7 ? -22.781 46.5 -51.906 1 15.89 7 ASP B N 1
ATOM 6676 C CA . ASP B 1 7 ? -22.672 45.656 -53.094 1 15.89 7 ASP B CA 1
ATOM 6677 C C . ASP B 1 7 ? -21.797 44.438 -52.844 1 15.89 7 ASP B C 1
ATOM 6679 O O . ASP B 1 7 ? -22.203 43.312 -53.156 1 15.89 7 ASP B O 1
ATOM 6683 N N . GLY B 1 8 ? -20.328 44.469 -52.906 1 15.98 8 GLY B N 1
ATOM 6684 C CA . GLY B 1 8 ? -19.641 43.906 -54.031 1 15.98 8 GLY B CA 1
ATOM 6685 C C . GLY B 1 8 ? -19.188 42.469 -53.781 1 15.98 8 GLY B C 1
ATOM 6686 O O . GLY B 1 8 ? -19.234 41.969 -52.656 1 15.98 8 GLY B O 1
ATOM 6687 N N . ASP B 1 9 ? -17.984 41.938 -54.344 1 16.22 9 ASP B N 1
ATOM 6688 C CA . ASP B 1 9 ? -17.547 40.938 -55.312 1 16.22 9 ASP B CA 1
ATOM 6689 C C . ASP B 1 9 ? -16.891 39.75 -54.625 1 16.22 9 ASP B C 1
ATOM 6691 O O . ASP B 1 9 ? -16.078 39.938 -53.719 1 16.22 9 ASP B O 1
ATOM 6695 N N . TYR B 1 10 ? -17.328 38.375 -54.781 1 16.69 10 TYR B N 1
ATOM 6696 C CA . TYR B 1 10 ? -17.391 37 -54.25 1 16.69 10 TYR B CA 1
ATOM 6697 C C . TYR B 1 10 ? -16.141 36.219 -54.625 1 16.69 10 TYR B C 1
ATOM 6699 O O . TYR B 1 10 ? -16.234 35.188 -55.281 1 16.69 10 TYR B O 1
ATOM 6707 N N . GLU B 1 11 ? -14.93 36.875 -54.812 1 16.16 11 GLU B N 1
ATOM 6708 C CA . GLU B 1 11 ? -14.039 36.188 -55.719 1 16.16 11 GLU B CA 1
ATOM 6709 C C . GLU B 1 11 ? -13.719 34.781 -55.219 1 16.16 11 GLU B C 1
ATOM 6711 O O . GLU B 1 11 ? -13.828 34.5 -54.031 1 16.16 11 GLU B O 1
ATOM 6716 N N . GLU B 1 12 ? -12.836 33.938 -55.969 1 16.77 12 GLU B N 1
ATOM 6717 C CA . GLU B 1 12 ? -12.516 32.688 -56.688 1 16.77 12 GLU B CA 1
ATOM 6718 C C . GLU B 1 12 ? -11.68 31.781 -55.812 1 16.77 12 GLU B C 1
ATOM 6720 O O . GLU B 1 12 ? -10.648 32.188 -55.25 1 16.77 12 GLU B O 1
ATOM 6725 N N . LEU B 1 13 ? -12.172 30.516 -55.344 1 17.41 13 LEU B N 1
ATOM 6726 C CA . LEU B 1 13 ? -11.984 29.406 -54.406 1 17.41 13 LEU B CA 1
ATOM 6727 C C . LEU B 1 13 ? -10.836 28.5 -54.875 1 17.41 13 LEU B C 1
ATOM 6729 O O . LEU B 1 13 ? -10.953 27.797 -55.875 1 17.41 13 LEU B O 1
ATOM 6733 N N . LEU B 1 14 ? -9.508 28.969 -54.781 1 17 14 LEU B N 1
ATOM 6734 C CA . LEU B 1 14 ? -8.375 28.359 -55.469 1 17 14 LEU B CA 1
ATOM 6735 C C . LEU B 1 14 ? -8.188 26.906 -55.062 1 17 14 LEU B C 1
ATOM 6737 O O . LEU B 1 14 ? -8.344 26.578 -53.875 1 17 14 LEU B O 1
ATOM 6741 N N . PRO B 1 15 ? -7.852 25.812 -56 1 17.75 15 PRO B N 1
ATOM 6742 C CA . PRO B 1 15 ? -7.969 24.391 -56.281 1 17.75 15 PRO B CA 1
ATOM 6743 C C . PRO B 1 15 ? -6.848 23.562 -55.656 1 17.75 15 PRO B C 1
ATOM 6745 O O . PRO B 1 15 ? -6.973 22.344 -55.531 1 17.75 15 PRO B O 1
ATOM 6748 N N . PHE B 1 16 ? -5.594 24 -55.375 1 17.86 16 PHE B N 1
ATOM 6749 C CA . PHE B 1 16 ? -4.406 23.312 -55.844 1 17.86 16 PHE B CA 1
ATOM 6750 C C . PHE B 1 16 ? -4.199 21.984 -55.125 1 17.86 16 PHE B C 1
ATOM 6752 O O . PHE B 1 16 ? -4.504 21.875 -53.938 1 17.86 16 PHE B O 1
ATOM 6759 N N . ASP B 1 17 ? -3.676 20.828 -55.781 1 18.61 17 ASP B N 1
ATOM 6760 C CA . ASP B 1 17 ? -3.596 19.391 -56 1 18.61 17 ASP B CA 1
ATOM 6761 C C . ASP B 1 17 ? -2.48 18.781 -55.125 1 18.61 17 ASP B C 1
ATOM 6763 O O . ASP B 1 17 ? -2.16 17.594 -55.281 1 18.61 17 ASP B O 1
ATOM 6767 N N . ALA B 1 18 ? -1.641 19.375 -54.406 1 18.78 18 ALA B N 1
ATOM 6768 C CA . ALA B 1 18 ? -0.25 18.938 -54.375 1 18.78 18 ALA B CA 1
ATOM 6769 C C . ALA B 1 18 ? -0.15 17.5 -53.844 1 18.78 18 ALA B C 1
ATOM 6771 O O . ALA B 1 18 ? -0.951 17.094 -53 1 18.78 18 ALA B O 1
ATOM 6772 N N . PRO B 1 19 ? 0.838 16.734 -54.281 1 20.62 19 PRO B N 1
ATOM 6773 C CA . PRO B 1 19 ? 1.203 15.32 -54.438 1 20.62 19 PRO B CA 1
ATOM 6774 C C . PRO B 1 19 ? 1.399 14.602 -53.125 1 20.62 19 PRO B C 1
ATOM 6776 O O . PRO B 1 19 ? 1.706 15.234 -52.094 1 20.62 19 PRO B O 1
ATOM 6779 N N . SER B 1 20 ? 1.175 13.234 -53.031 1 20.05 20 SER B N 1
ATOM 6780 C CA . SER B 1 20 ? 0.734 12.234 -52.062 1 20.05 20 SER B CA 1
ATOM 6781 C C . SER B 1 20 ? 1.911 11.68 -51.281 1 20.05 20 SER B C 1
ATOM 6783 O O . SER B 1 20 ? 1.833 10.578 -50.75 1 20.05 20 SER B O 1
ATOM 6785 N N . VAL B 1 21 ? 3.008 12.406 -51.188 1 22.84 21 VAL B N 1
ATOM 6786 C CA . VAL B 1 21 ? 4.266 11.75 -50.844 1 22.84 21 VAL B CA 1
ATOM 6787 C C . VAL B 1 21 ? 4.059 10.844 -49.625 1 22.84 21 VAL B C 1
ATOM 6789 O O . VAL B 1 21 ? 3.484 11.266 -48.625 1 22.84 21 VAL B O 1
ATOM 6792 N N . PRO B 1 22 ? 4.375 9.594 -49.812 1 23.67 22 PRO B N 1
ATOM 6793 C CA . PRO B 1 22 ? 3.967 8.469 -48.969 1 23.67 22 PRO B CA 1
ATOM 6794 C C . PRO B 1 22 ? 4.555 8.531 -47.562 1 23.67 22 PRO B C 1
ATOM 6796 O O . PRO B 1 22 ? 5.766 8.703 -47.406 1 23.67 22 PRO B O 1
ATOM 6799 N N . LEU B 1 23 ? 3.881 9.086 -46.625 1 21.78 23 LEU B N 1
ATOM 6800 C CA . LEU B 1 23 ? 4.352 9.477 -45.312 1 21.78 23 LEU B CA 1
ATOM 6801 C C . LEU B 1 23 ? 4.898 8.281 -44.562 1 21.78 23 LEU B C 1
ATOM 6803 O O . LEU B 1 23 ? 4.262 7.223 -44.5 1 21.78 23 LEU B O 1
ATOM 6807 N N . LYS B 1 24 ? 6.207 8.117 -44.594 1 23.58 24 LYS B N 1
ATOM 6808 C CA . LYS B 1 24 ? 7.18 7.293 -43.875 1 23.58 24 LYS B CA 1
ATOM 6809 C C . LYS B 1 24 ? 6.688 6.961 -42.469 1 23.58 24 LYS B C 1
ATOM 6811 O O . LYS B 1 24 ? 6.238 7.848 -41.719 1 23.58 24 LYS B O 1
ATOM 6816 N N . PRO B 1 25 ? 6.582 5.672 -42.188 1 22.34 25 PRO B N 1
ATOM 6817 C CA . PRO B 1 25 ? 5.758 5.195 -41.062 1 22.34 25 PRO B CA 1
ATOM 6818 C C . PRO B 1 25 ? 6.238 5.719 -39.719 1 22.34 25 PRO B C 1
ATOM 6820 O O . PRO B 1 25 ? 7.414 5.57 -39.375 1 22.34 25 PRO B O 1
ATOM 6823 N N . ARG B 1 26 ? 5.812 6.859 -39.344 1 20.92 26 ARG B N 1
ATOM 6824 C CA . ARG B 1 26 ? 6.176 7.5 -38.094 1 20.92 26 ARG B CA 1
ATOM 6825 C C . ARG B 1 26 ? 6.047 6.523 -36.906 1 20.92 26 ARG B C 1
ATOM 6827 O O . ARG B 1 26 ? 5 5.898 -36.75 1 20.92 26 ARG B O 1
ATOM 6834 N N . ARG B 1 27 ? 7.168 6 -36.625 1 21.17 27 ARG B N 1
ATOM 6835 C CA . ARG B 1 27 ? 7.645 5.34 -35.406 1 21.17 27 ARG B CA 1
ATOM 6836 C C . ARG B 1 27 ? 7.059 5.992 -34.156 1 21.17 27 ARG B C 1
ATOM 6838 O O . ARG B 1 27 ? 7.254 7.191 -33.938 1 21.17 27 ARG B O 1
ATOM 6845 N N . ARG B 1 28 ? 5.863 5.594 -33.844 1 19.3 28 ARG B N 1
ATOM 6846 C CA . ARG B 1 28 ? 5.066 6.129 -32.75 1 19.3 28 ARG B CA 1
ATOM 6847 C C . ARG B 1 28 ? 5.898 6.258 -31.484 1 19.3 28 ARG B C 1
ATOM 6849 O O . ARG B 1 28 ? 6.426 5.266 -30.969 1 19.3 28 ARG B O 1
ATOM 6856 N N . LEU B 1 29 ? 6.645 7.289 -31.422 1 19.89 29 LEU B N 1
ATOM 6857 C CA . LEU B 1 29 ? 7.402 7.855 -30.312 1 19.89 29 LEU B CA 1
ATOM 6858 C C . LEU B 1 29 ? 6.574 7.855 -29.031 1 19.89 29 LEU B C 1
ATOM 6860 O O . LEU B 1 29 ? 5.387 8.195 -29.047 1 19.89 29 LEU B O 1
ATOM 6864 N N . GLN B 1 30 ? 6.879 6.973 -28.188 1 20.2 30 GLN B N 1
ATOM 6865 C CA . GLN B 1 30 ? 6.273 6.762 -26.875 1 20.2 30 GLN B CA 1
ATOM 6866 C C . GLN B 1 30 ? 6.195 8.062 -26.094 1 20.2 30 GLN B C 1
ATOM 6868 O O . GLN B 1 30 ? 6.977 8.984 -26.328 1 20.2 30 GLN B O 1
ATOM 6873 N N . ARG B 1 31 ? 5.289 8.156 -25.172 1 18.02 31 ARG B N 1
ATOM 6874 C CA . ARG B 1 31 ? 4.742 9.281 -24.422 1 18.02 31 ARG B CA 1
ATOM 6875 C C . ARG B 1 31 ? 5.852 10.07 -23.734 1 18.02 31 ARG B C 1
ATOM 6877 O O . ARG B 1 31 ? 5.875 10.18 -22.5 1 18.02 31 ARG B O 1
ATOM 6884 N N . LYS B 1 32 ? 7.16 10.133 -23.953 1 20.16 32 LYS B N 1
ATOM 6885 C CA . LYS B 1 32 ? 7.938 11.336 -23.688 1 20.16 32 LYS B CA 1
ATOM 6886 C C . LYS B 1 32 ? 7.277 12.57 -24.312 1 20.16 32 LYS B C 1
ATOM 6888 O O . LYS B 1 32 ? 7.18 13.617 -23.672 1 20.16 32 LYS B O 1
ATOM 6893 N N . ASP B 1 33 ? 7.281 12.789 -25.688 1 18.88 33 ASP B N 1
ATOM 6894 C CA . ASP B 1 33 ? 7.43 14.148 -26.188 1 18.88 33 ASP B CA 1
ATOM 6895 C C . ASP B 1 33 ? 6.09 14.883 -26.203 1 18.88 33 ASP B C 1
ATOM 6897 O O . ASP B 1 33 ? 6.047 16.109 -26.219 1 18.88 33 ASP B O 1
ATOM 6901 N N . ILE B 1 34 ? 5.059 14.305 -26.609 1 18.95 34 ILE B N 1
ATOM 6902 C CA . ILE B 1 34 ? 4.16 15.281 -27.219 1 18.95 34 ILE B CA 1
ATOM 6903 C C . ILE B 1 34 ? 3.506 16.125 -26.125 1 18.95 34 ILE B C 1
ATOM 6905 O O . ILE B 1 34 ? 2.625 15.648 -25.406 1 18.95 34 ILE B O 1
ATOM 6909 N N . ALA B 1 35 ? 4.336 16.797 -25.156 1 17.8 35 ALA B N 1
ATOM 6910 C CA . ALA B 1 35 ? 3.939 17.938 -24.344 1 17.8 35 ALA B CA 1
ATOM 6911 C C . ALA B 1 35 ? 3.475 19.094 -25.219 1 17.8 35 ALA B C 1
ATOM 6913 O O . ALA B 1 35 ? 2.795 20.016 -24.75 1 17.8 35 ALA B O 1
ATOM 6914 N N . LEU B 1 36 ? 4.055 19.094 -26.422 1 17.61 36 LEU B N 1
ATOM 6915 C CA . LEU B 1 36 ? 4.016 20.453 -26.953 1 17.61 36 LEU B CA 1
ATOM 6916 C C . LEU B 1 36 ? 2.576 20.906 -27.188 1 17.61 36 LEU B C 1
ATOM 6918 O O . LEU B 1 36 ? 2.215 22.031 -26.875 1 17.61 36 LEU B O 1
ATOM 6922 N N . LEU B 1 37 ? 1.963 20.25 -28.188 1 17.56 37 LEU B N 1
ATOM 6923 C CA . LEU B 1 37 ? 1.126 21.141 -28.969 1 17.56 37 LEU B CA 1
ATOM 6924 C C . LEU B 1 37 ? -0.175 21.453 -28.234 1 17.56 37 LEU B C 1
ATOM 6926 O O . LEU B 1 37 ? -1.072 20.609 -28.172 1 17.56 37 LEU B O 1
ATOM 6930 N N . ALA B 1 38 ? -0.081 22.125 -27.016 1 17.42 38 ALA B N 1
ATOM 6931 C CA . ALA B 1 38 ? -1.088 22.703 -26.141 1 17.42 38 ALA B CA 1
ATOM 6932 C C . ALA B 1 38 ? -2.023 23.625 -26.906 1 17.42 38 ALA B C 1
ATOM 6934 O O . ALA B 1 38 ? -3.221 23.688 -26.609 1 17.42 38 ALA B O 1
ATOM 6935 N N . VAL B 1 39 ? -1.45 24.391 -27.828 1 17.94 39 VAL B N 1
ATOM 6936 C CA . VAL B 1 39 ? -1.916 25.766 -27.781 1 17.94 39 VAL B CA 1
ATOM 6937 C C . VAL B 1 39 ? -3.293 25.875 -28.438 1 17.94 39 VAL B C 1
ATOM 6939 O O . VAL B 1 39 ? -4.148 26.625 -27.969 1 17.94 39 VAL B O 1
ATOM 6942 N N . ILE B 1 40 ? -3.477 25.203 -29.594 1 17.84 40 ILE B N 1
ATOM 6943 C CA . ILE B 1 40 ? -4.105 26.156 -30.5 1 17.84 40 ILE B CA 1
ATOM 6944 C C . ILE B 1 40 ? -5.57 26.344 -30.109 1 17.84 40 ILE B C 1
ATOM 6946 O O . ILE B 1 40 ? -6.035 27.484 -30 1 17.84 40 ILE B O 1
ATOM 6950 N N . LEU B 1 41 ? -6.512 25.484 -30.609 1 18.09 41 LEU B N 1
ATOM 6951 C CA . LEU B 1 41 ? -7.676 26.062 -31.266 1 18.09 41 LEU B CA 1
ATOM 6952 C C . LEU B 1 41 ? -8.742 26.453 -30.25 1 18.09 41 LEU B C 1
ATOM 6954 O O . LEU B 1 41 ? -9.328 25.578 -29.594 1 18.09 41 LEU B O 1
ATOM 6958 N N . PHE B 1 42 ? -8.734 27.719 -29.562 1 18.64 42 PHE B N 1
ATOM 6959 C CA . PHE B 1 42 ? -9.43 28.625 -28.656 1 18.64 42 PHE B CA 1
ATOM 6960 C C . PHE B 1 42 ? -10.867 28.844 -29.109 1 18.64 42 PHE B C 1
ATOM 6962 O O . PHE B 1 42 ? -11.578 29.672 -28.531 1 18.64 42 PHE B O 1
ATOM 6969 N N . VAL B 1 43 ? -11.258 28.5 -30.312 1 19.11 43 VAL B N 1
ATOM 6970 C CA . VAL B 1 43 ? -12.125 29.594 -30.766 1 19.11 43 VAL B CA 1
ATOM 6971 C C . VAL B 1 43 ? -13.352 29.688 -29.859 1 19.11 43 VAL B C 1
ATOM 6973 O O . VAL B 1 43 ? -13.656 28.75 -29.125 1 19.11 43 VAL B O 1
ATOM 6976 N N . THR B 1 44 ? -14.703 30.047 -30.391 1 18.58 44 THR B N 1
ATOM 6977 C CA . THR B 1 44 ? -15.703 31.109 -30.312 1 18.58 44 THR B CA 1
ATOM 6978 C C . THR B 1 44 ? -16.859 30.688 -29.406 1 18.58 44 THR B C 1
ATOM 6980 O O . THR B 1 44 ? -17.625 31.531 -28.953 1 18.58 44 THR B O 1
ATOM 6983 N N . CYS B 1 45 ? -17.281 29.297 -29.297 1 19.59 45 CYS B N 1
ATOM 6984 C CA . CYS B 1 45 ? -18.734 29.328 -29.312 1 19.59 45 CYS B CA 1
ATOM 6985 C C . CYS B 1 45 ? -19.281 29.766 -27.969 1 19.59 45 CYS B C 1
ATOM 6987 O O . CYS B 1 45 ? -19.016 29.141 -26.938 1 19.59 45 CYS B O 1
ATOM 6989 N N . PHE B 1 46 ? -19.562 31.047 -27.656 1 19.45 46 PHE B N 1
ATOM 6990 C CA . PHE B 1 46 ? -20.125 31.922 -26.656 1 19.45 46 PHE B CA 1
ATOM 6991 C C . PHE B 1 46 ? -21.453 31.375 -26.141 1 19.45 46 PHE B C 1
ATOM 6993 O O . PHE B 1 46 ? -22.516 31.859 -26.516 1 19.45 46 PHE B O 1
ATOM 7000 N N . VAL B 1 47 ? -21.75 30.016 -26.156 1 22.52 47 VAL B N 1
ATOM 7001 C CA . VAL B 1 47 ? -23.188 29.859 -25.953 1 22.52 47 VAL B CA 1
ATOM 7002 C C . VAL B 1 47 ? -23.578 30.344 -24.562 1 22.52 47 VAL B C 1
ATOM 7004 O O . VAL B 1 47 ? -22.844 30.156 -23.609 1 22.52 47 VAL B O 1
ATOM 7007 N N . GLY B 1 48 ? -24.578 31.141 -24.391 1 20.55 48 GLY B N 1
ATOM 7008 C CA . GLY B 1 48 ? -25.25 31.938 -23.359 1 20.55 48 GLY B CA 1
ATOM 7009 C C . GLY B 1 48 ? -25.703 31.109 -22.172 1 20.55 48 GLY B C 1
ATOM 7010 O O . GLY B 1 48 ? -26.359 30.062 -22.344 1 20.55 48 GLY B O 1
ATOM 7011 N N . ILE B 1 49 ? -24.984 31.078 -21.062 1 22.39 49 ILE B N 1
ATOM 7012 C CA . ILE B 1 49 ? -25.062 30.438 -19.75 1 22.39 49 ILE B CA 1
ATOM 7013 C C . ILE B 1 49 ? -26.391 30.812 -19.078 1 22.39 49 ILE B C 1
ATOM 7015 O O . ILE B 1 49 ? -26.625 31.969 -18.75 1 22.39 49 ILE B O 1
ATOM 7019 N N . ARG B 1 50 ? -27.547 30.109 -19.562 1 25.05 50 ARG B N 1
ATOM 7020 C CA . ARG B 1 50 ? -28.812 30.484 -18.938 1 25.05 50 ARG B CA 1
ATOM 7021 C C . ARG B 1 50 ? -28.812 30.156 -17.453 1 25.05 50 ARG B C 1
ATOM 7023 O O . ARG B 1 50 ? -28.219 29.172 -17.031 1 25.05 50 ARG B O 1
ATOM 7030 N N . PRO B 1 51 ? -29.266 30.938 -16.469 1 23.56 51 PRO B N 1
ATOM 7031 C CA . PRO B 1 51 ? -29.328 30.922 -15.008 1 23.56 51 PRO B CA 1
ATOM 7032 C C . PRO B 1 51 ? -30.031 29.688 -14.453 1 23.56 51 PRO B C 1
ATOM 7034 O O . PRO B 1 51 ? -31.109 29.328 -14.93 1 23.56 51 PRO B O 1
ATOM 7037 N N . PRO B 1 52 ? -29.391 28.641 -13.891 1 25.3 52 PRO B N 1
ATOM 7038 C CA . PRO B 1 52 ? -30.094 27.406 -13.539 1 25.3 52 PRO B CA 1
ATOM 7039 C C . PRO B 1 52 ? -31.25 27.641 -12.578 1 25.3 52 PRO B C 1
ATOM 7041 O O . PRO B 1 52 ? -31.25 28.594 -11.805 1 25.3 52 PRO B O 1
ATOM 7044 N N . ALA B 1 53 ? -32.5 27 -12.703 1 28.41 53 ALA B N 1
ATOM 7045 C CA . ALA B 1 53 ? -33.781 27.016 -12 1 28.41 53 ALA B CA 1
ATOM 7046 C C . ALA B 1 53 ? -33.625 26.547 -10.555 1 28.41 53 ALA B C 1
ATOM 7048 O O . ALA B 1 53 ? -32.75 25.703 -10.258 1 28.41 53 ALA B O 1
ATOM 7049 N N . PRO B 1 54 ? -34.281 27.031 -9.453 1 28.16 54 PRO B N 1
ATOM 7050 C CA . PRO B 1 54 ? -34.281 26.75 -8.016 1 28.16 54 PRO B CA 1
ATOM 7051 C C . PRO B 1 54 ? -34.594 25.281 -7.703 1 28.16 54 PRO B C 1
ATOM 7053 O O . PRO B 1 54 ? -35.5 24.703 -8.289 1 28.16 54 PRO B O 1
ATOM 7056 N N . ARG B 1 55 ? -33.688 24.578 -7.152 1 34.84 55 ARG B N 1
ATOM 7057 C CA . ARG B 1 55 ? -33.844 23.156 -6.883 1 34.84 55 ARG B CA 1
ATOM 7058 C C . ARG B 1 55 ? -34.969 22.922 -5.871 1 34.84 55 ARG B C 1
ATOM 7060 O O . ARG B 1 55 ? -34.875 23.391 -4.734 1 34.84 55 ARG B O 1
ATOM 7067 N N . VAL B 1 56 ? -36.156 22.469 -6.215 1 30.97 56 VAL B N 1
ATOM 7068 C CA . VAL B 1 56 ? -37.281 22.203 -5.336 1 30.97 56 VAL B CA 1
ATOM 7069 C C . VAL B 1 56 ? -37 20.953 -4.496 1 30.97 56 VAL B C 1
ATOM 7071 O O . VAL B 1 56 ? -37.312 20.922 -3.297 1 30.97 56 VAL B O 1
ATOM 7074 N N . SER B 1 57 ? -36.75 19.594 -5.066 1 34.78 57 SER B N 1
ATOM 7075 C CA . SER B 1 57 ? -37.062 18.344 -4.367 1 34.78 57 SER B CA 1
ATOM 7076 C C . SER B 1 57 ? -35.812 17.703 -3.799 1 34.78 57 SER B C 1
ATOM 7078 O O . SER B 1 57 ? -34.844 17.422 -4.535 1 34.78 57 SER B O 1
ATOM 7080 N N . ASN B 1 58 ? -35.344 17.969 -2.66 1 37.5 58 ASN B N 1
ATOM 7081 C CA . ASN B 1 58 ? -34.219 17.281 -2.012 1 37.5 58 ASN B CA 1
ATOM 7082 C C . ASN B 1 58 ? -34.688 15.953 -1.403 1 37.5 58 ASN B C 1
ATOM 7084 O O . ASN B 1 58 ? -35.5 15.93 -0.498 1 37.5 58 ASN B O 1
ATOM 7088 N N . PRO B 1 59 ? -34.25 14.797 -1.938 1 39.47 59 PRO B N 1
ATOM 7089 C CA . PRO B 1 59 ? -34.781 13.477 -1.577 1 39.47 59 PRO B CA 1
ATOM 7090 C C . PRO B 1 59 ? -34.531 13.117 -0.114 1 39.47 59 PRO B C 1
ATOM 7092 O O . PRO B 1 59 ? -35.094 12.148 0.395 1 39.47 59 PRO B O 1
ATOM 7095 N N . LEU B 1 60 ? -33.594 13.609 0.511 1 41.91 60 LEU B N 1
ATOM 7096 C CA . LEU B 1 60 ? -33.281 13.188 1.871 1 41.91 60 LEU B CA 1
ATOM 7097 C C . LEU B 1 60 ? -34.125 13.945 2.887 1 41.91 60 LEU B C 1
ATOM 7099 O O . LEU B 1 60 ? -33.906 13.828 4.094 1 41.91 60 LEU B O 1
ATOM 7103 N N . LEU B 1 61 ? -35.094 14.734 2.408 1 39.25 61 LEU B N 1
ATOM 7104 C CA . LEU B 1 61 ? -36 15.484 3.273 1 39.25 61 LEU B CA 1
ATOM 7105 C C . LEU B 1 61 ? -37.125 14.602 3.768 1 39.25 61 LEU B C 1
ATOM 7107 O O . LEU B 1 61 ? -37.938 14.117 2.969 1 39.25 61 LEU B O 1
ATOM 7111 N N . VAL B 1 62 ? -36.906 13.75 4.805 1 41.19 62 VAL B N 1
ATOM 7112 C CA . VAL B 1 62 ? -38 12.969 5.352 1 41.19 62 VAL B CA 1
ATOM 7113 C C . VAL B 1 62 ? -38.656 13.734 6.5 1 41.19 62 VAL B C 1
ATOM 7115 O O . VAL B 1 62 ? -38 14.461 7.234 1 41.19 62 VAL B O 1
ATOM 7118 N N . SER B 1 63 ? -40.188 13.594 6.641 1 34.5 63 SER B N 1
ATOM 7119 C CA . SER B 1 63 ? -41.094 14.266 7.547 1 34.5 63 SER B CA 1
ATOM 7120 C C . SER B 1 63 ? -40.906 13.805 8.984 1 34.5 63 SER B C 1
ATOM 7122 O O . SER B 1 63 ? -40.281 12.773 9.234 1 34.5 63 SER B O 1
ATOM 7124 N N . ARG B 1 64 ? -42.25 14.117 10.242 1 40.28 64 ARG B N 1
ATOM 7125 C CA . ARG B 1 64 ? -42.5 14.836 11.477 1 40.28 64 ARG B CA 1
ATOM 7126 C C . ARG B 1 64 ? -42.594 13.883 12.664 1 40.28 64 ARG B C 1
ATOM 7128 O O . ARG B 1 64 ? -43.531 13.953 13.461 1 40.28 64 ARG B O 1
ATOM 7135 N N . LYS B 1 65 ? -42.281 12.555 12.82 1 42.25 65 LYS B N 1
ATOM 7136 C CA . LYS B 1 65 ? -42.812 12.062 14.094 1 42.25 65 LYS B CA 1
ATOM 7137 C C . LYS B 1 65 ? -42.188 12.82 15.266 1 42.25 65 LYS B C 1
ATOM 7139 O O . LYS B 1 65 ? -41.188 13.523 15.109 1 42.25 65 LYS B O 1
ATOM 7144 N N . SER B 1 66 ? -42.531 12.43 16.516 1 46.34 66 SER B N 1
ATOM 7145 C CA . SER B 1 66 ? -42.156 13.039 17.797 1 46.34 66 SER B CA 1
ATOM 7146 C C . SER B 1 66 ? -40.656 12.984 18.031 1 46.34 66 SER B C 1
ATOM 7148 O O . SER B 1 66 ? -40.062 11.898 18.047 1 46.34 66 SER B O 1
ATOM 7150 N N . ARG B 1 67 ? -39.906 14.023 17.844 1 62.91 67 ARG B N 1
ATOM 7151 C CA . ARG B 1 67 ? -38.438 14.227 17.828 1 62.91 67 ARG B CA 1
ATOM 7152 C C . ARG B 1 67 ? -37.938 14.578 19.219 1 62.91 67 ARG B C 1
ATOM 7154 O O . ARG B 1 67 ? -38.5 15.422 19.906 1 62.91 67 ARG B O 1
ATOM 7161 N N . THR B 1 68 ? -37.094 13.656 19.844 1 73.81 68 THR B N 1
ATOM 7162 C CA . THR B 1 68 ? -36.25 14.023 20.984 1 73.81 68 THR B CA 1
ATOM 7163 C C . THR B 1 68 ? -35.156 15 20.562 1 73.81 68 THR B C 1
ATOM 7165 O O . THR B 1 68 ? -34.531 14.836 19.516 1 73.81 68 THR B O 1
ATOM 7168 N N . TYR B 1 69 ? -35.156 16.25 21.297 1 76.5 69 TYR B N 1
ATOM 7169 C CA . TYR B 1 69 ? -34.219 17.328 20.953 1 76.5 69 TYR B CA 1
ATOM 7170 C C . TYR B 1 69 ? -33.031 17.359 21.922 1 76.5 69 TYR B C 1
ATOM 7172 O O . TYR B 1 69 ? -32.438 18.406 22.156 1 76.5 69 TYR B O 1
ATOM 7180 N N . GLN B 1 70 ? -32.625 16.266 22.297 1 83.56 70 GLN B N 1
ATOM 7181 C CA . GLN B 1 70 ? -31.422 16.125 23.125 1 83.56 70 GLN B CA 1
ATOM 7182 C C . GLN B 1 70 ? -30.156 16.312 22.312 1 83.56 70 GLN B C 1
ATOM 7184 O O . GLN B 1 70 ? -30.078 15.859 21.172 1 83.56 70 GLN B O 1
ATOM 7189 N N . TYR B 1 71 ? -29.297 17.094 22.875 1 94.12 71 TYR B N 1
ATOM 7190 C CA . TYR B 1 71 ? -27.984 17.156 22.25 1 94.12 71 TYR B CA 1
ATOM 7191 C C . TYR B 1 71 ? -27.344 15.781 22.172 1 94.12 71 TYR B C 1
ATOM 7193 O O . TYR B 1 71 ? -27.125 15.125 23.203 1 94.12 71 TYR B O 1
ATOM 7201 N N . LEU B 1 72 ? -27.016 15.336 20.938 1 96.12 72 LEU B N 1
ATOM 7202 C CA . LEU B 1 72 ? -26.641 13.945 20.703 1 96.12 72 LEU B CA 1
ATOM 7203 C C . LEU B 1 72 ? -25.141 13.812 20.469 1 96.12 72 LEU B C 1
ATOM 7205 O O . LEU B 1 72 ? -24.547 14.633 19.766 1 96.12 72 LEU B O 1
ATOM 7209 N N . THR B 1 73 ? -24.594 12.805 21.062 1 96.69 73 THR B N 1
ATOM 7210 C CA . THR B 1 73 ? -23.281 12.273 20.703 1 96.69 73 THR B CA 1
ATOM 7211 C C . THR B 1 73 ? -23.391 10.828 20.234 1 96.69 73 THR B C 1
ATOM 7213 O O . THR B 1 73 ? -24.469 10.234 20.281 1 96.69 73 THR B O 1
ATOM 7216 N N . TYR B 1 74 ? -22.297 10.32 19.703 1 96.94 74 TYR B N 1
ATOM 7217 C CA . TYR B 1 74 ? -22.344 8.93 19.25 1 96.94 74 TYR B CA 1
ATOM 7218 C C . TYR B 1 74 ? -22.625 7.988 20.422 1 96.94 74 TYR B C 1
ATOM 7220 O O . TYR B 1 74 ? -23.172 6.895 20.219 1 96.94 74 TYR B O 1
ATOM 7228 N N . ASP B 1 75 ? -22.375 8.398 21.703 1 93.88 75 ASP B N 1
ATOM 7229 C CA . ASP B 1 75 ? -22.672 7.605 22.875 1 93.88 75 ASP B CA 1
ATOM 7230 C C . ASP B 1 75 ? -24.172 7.375 23.016 1 93.88 75 ASP B C 1
ATOM 7232 O O . ASP B 1 75 ? -24.609 6.414 23.656 1 93.88 75 ASP B O 1
ATOM 7236 N N . ASP B 1 76 ? -24.922 8.234 22.391 1 94.75 76 ASP B N 1
ATOM 7237 C CA . ASP B 1 76 ? -26.375 8.211 22.562 1 94.75 76 ASP B CA 1
ATOM 7238 C C . ASP B 1 76 ? -27.031 7.262 21.562 1 94.75 76 ASP B C 1
ATOM 7240 O O . ASP B 1 76 ? -28.234 7.004 21.641 1 94.75 76 ASP B O 1
ATOM 7244 N N . ILE B 1 77 ? -26.25 6.734 20.578 1 94.25 77 ILE B N 1
ATOM 7245 C CA . ILE B 1 77 ? -26.766 5.719 19.672 1 94.25 77 ILE B CA 1
ATOM 7246 C C . ILE B 1 77 ? -26.844 4.371 20.391 1 94.25 77 ILE B C 1
ATOM 7248 O O . ILE B 1 77 ? -25.828 3.879 20.906 1 94.25 77 ILE B O 1
ATOM 7252 N N . ASP B 1 78 ? -27.969 3.779 20.344 1 91.44 78 ASP B N 1
ATOM 7253 C CA . ASP B 1 78 ? -28.203 2.541 21.078 1 91.44 78 ASP B CA 1
ATOM 7254 C C . ASP B 1 78 ? -27.359 1.396 20.516 1 91.44 78 ASP B C 1
ATOM 7256 O O . ASP B 1 78 ? -27.016 1.394 19.344 1 91.44 78 ASP B O 1
ATOM 7260 N N . THR B 1 79 ? -27.141 0.442 21.344 1 87.38 79 THR B N 1
ATOM 7261 C CA . THR B 1 79 ? -26.297 -0.7 21 1 87.38 79 THR B CA 1
ATOM 7262 C C . THR B 1 79 ? -26.891 -1.472 19.828 1 87.38 79 THR B C 1
ATOM 7264 O O . THR B 1 79 ? -26.156 -1.958 18.953 1 87.38 79 THR B O 1
ATOM 7267 N N . THR B 1 80 ? -28.125 -1.606 19.812 1 88.19 80 THR B N 1
ATOM 7268 C CA . THR B 1 80 ? -28.781 -2.312 18.719 1 88.19 80 THR B CA 1
ATOM 7269 C C . THR B 1 80 ? -28.609 -1.565 17.406 1 88.19 80 THR B C 1
ATOM 7271 O O . THR B 1 80 ? -28.312 -2.176 16.375 1 88.19 80 THR B O 1
ATOM 7274 N N . LYS B 1 81 ? -28.781 -0.202 17.5 1 89.62 81 LYS B N 1
ATOM 7275 C CA . LYS B 1 81 ? -28.609 0.631 16.312 1 89.62 81 LYS B CA 1
ATOM 7276 C C . LYS B 1 81 ? -27.156 0.618 15.828 1 89.62 81 LYS B C 1
ATOM 7278 O O . LYS B 1 81 ? -26.891 0.706 14.633 1 89.62 81 LYS B O 1
ATOM 7283 N N . ARG B 1 82 ? -26.25 0.432 16.734 1 90.31 82 ARG B N 1
ATOM 7284 C CA . ARG B 1 82 ? -24.844 0.35 16.359 1 90.31 82 ARG B CA 1
ATOM 7285 C C . ARG B 1 82 ? -24.547 -0.946 15.617 1 90.31 82 ARG B C 1
ATOM 7287 O O . ARG B 1 82 ? -23.516 -1.073 14.977 1 90.31 82 ARG B O 1
ATOM 7294 N N . GLN B 1 83 ? -25.469 -1.878 15.641 1 82.19 83 GLN B N 1
ATOM 7295 C CA . GLN B 1 83 ? -25.297 -3.156 14.961 1 82.19 83 GLN B CA 1
ATOM 7296 C C . GLN B 1 83 ? -26.062 -3.178 13.641 1 82.19 83 GLN B C 1
ATOM 7298 O O . GLN B 1 83 ? -25.578 -3.713 12.641 1 82.19 83 GLN B O 1
ATOM 7303 N N . VAL B 1 84 ? -27.266 -2.535 13.656 1 82.69 84 VAL B N 1
ATOM 7304 C CA . VAL B 1 84 ? -28.125 -2.732 12.508 1 82.69 84 VAL B CA 1
ATOM 7305 C C . VAL B 1 84 ? -28.156 -1.469 11.648 1 82.69 84 VAL B C 1
ATOM 7307 O O . VAL B 1 84 ? -28.625 -1.494 10.508 1 82.69 84 VAL B O 1
ATOM 7310 N N . GLY B 1 85 ? -27.641 -0.351 12.234 1 90.69 85 GLY B N 1
ATOM 7311 C CA . GLY B 1 85 ? -27.625 0.896 11.484 1 90.69 85 GLY B CA 1
ATOM 7312 C C . GLY B 1 85 ? -28.672 1.888 11.945 1 90.69 85 GLY B C 1
ATOM 7313 O O . GLY B 1 85 ? -29.594 1.529 12.68 1 90.69 85 GLY B O 1
ATOM 7314 N N . TYR B 1 86 ? -28.516 3.199 11.656 1 94 86 TYR B N 1
ATOM 7315 C CA . TYR B 1 86 ? -29.438 4.289 11.93 1 94 86 TYR B CA 1
ATOM 7316 C C . TYR B 1 86 ? -29.422 5.316 10.805 1 94 86 TYR B C 1
ATOM 7318 O O . TYR B 1 86 ? -28.578 5.25 9.906 1 94 86 TYR B O 1
ATOM 7326 N N . SER B 1 87 ? -30.359 6.148 10.773 1 95.12 87 SER B N 1
ATOM 7327 C CA . SER B 1 87 ? -30.531 7.074 9.656 1 95.12 87 SER B CA 1
ATOM 7328 C C . SER B 1 87 ? -30.031 8.469 10.008 1 95.12 87 SER B C 1
ATOM 7330 O O . SER B 1 87 ? -30.016 8.852 11.18 1 95.12 87 SER B O 1
ATOM 7332 N N . VAL B 1 88 ? -29.547 9.195 9.039 1 97.31 88 VAL B N 1
ATOM 7333 C CA . VAL B 1 88 ? -29.172 10.609 9.117 1 97.31 88 VAL B CA 1
ATOM 7334 C C . VAL B 1 88 ? -29.859 11.383 7.992 1 97.31 88 VAL B C 1
ATOM 7336 O O . VAL B 1 88 ? -29.672 11.078 6.812 1 97.31 88 VAL B O 1
ATOM 7339 N N . THR B 1 89 ? -30.641 12.305 8.359 1 95.81 89 THR B N 1
ATOM 7340 C CA . THR B 1 89 ? -31.359 13.125 7.391 1 95.81 89 THR B CA 1
ATOM 7341 C C . THR B 1 89 ? -31.219 14.602 7.73 1 95.81 89 THR B C 1
ATOM 7343 O O . THR B 1 89 ? -30.609 14.961 8.742 1 95.81 89 THR B O 1
ATOM 7346 N N . TYR B 1 90 ? -31.688 15.5 6.805 1 96.19 90 TYR B N 1
ATOM 7347 C CA . TYR B 1 90 ? -31.625 16.938 7.098 1 96.19 90 TYR B CA 1
ATOM 7348 C C . TYR B 1 90 ? -32.875 17.641 6.574 1 96.19 90 TYR B C 1
ATOM 7350 O O . TYR B 1 90 ? -33.594 17.109 5.727 1 96.19 90 TYR B O 1
ATOM 7358 N N . SER B 1 91 ? -33.188 18.781 7.148 1 94.31 91 SER B N 1
ATOM 7359 C CA . SER B 1 91 ? -34.188 19.781 6.773 1 94.31 91 SER B CA 1
ATOM 7360 C C . SER B 1 91 ? -33.562 21.172 6.73 1 94.31 91 SER B C 1
ATOM 7362 O O . SER B 1 91 ? -32.406 21.359 7.07 1 94.31 91 SER B O 1
ATOM 7364 N N . PRO B 1 92 ? -34.312 22.125 6.305 1 93.06 92 PRO B N 1
ATOM 7365 C CA . PRO B 1 92 ? -33.781 23.484 6.34 1 93.06 92 PRO B CA 1
ATOM 7366 C C . PRO B 1 92 ? -33.312 23.891 7.734 1 93.06 92 PRO B C 1
ATOM 7368 O O . PRO B 1 92 ? -32.406 24.719 7.867 1 93.06 92 PRO B O 1
ATOM 7371 N N . ARG B 1 93 ? -33.875 23.297 8.688 1 94.19 93 ARG B N 1
ATOM 7372 C CA . ARG B 1 93 ? -33.531 23.688 10.055 1 94.19 93 ARG B CA 1
ATOM 7373 C C . ARG B 1 93 ? -32.25 23.031 10.523 1 94.19 93 ARG B C 1
ATOM 7375 O O . ARG B 1 93 ? -31.516 23.609 11.328 1 94.19 93 ARG B O 1
ATOM 7382 N N . GLY B 1 94 ? -32.125 21.781 10.102 1 95.88 94 GLY B N 1
ATOM 7383 C CA . GLY B 1 94 ? -30.922 21.125 10.578 1 95.88 94 GLY B CA 1
ATOM 7384 C C . GLY B 1 94 ? -30.922 19.625 10.32 1 95.88 94 GLY B C 1
ATOM 7385 O O . GLY B 1 94 ? -31.547 19.156 9.367 1 95.88 94 GLY B O 1
ATOM 7386 N N . PHE B 1 95 ? -30.109 18.875 11.156 1 96.69 95 PHE B N 1
ATOM 7387 C CA . PHE B 1 95 ? -29.906 17.438 10.953 1 96.69 95 PHE B CA 1
ATOM 7388 C C . PHE B 1 95 ? -30.688 16.625 11.984 1 96.69 95 PHE B C 1
ATOM 7390 O O . PHE B 1 95 ? -30.828 17.047 13.133 1 96.69 95 PHE B O 1
ATOM 7397 N N . THR B 1 96 ? -31.203 15.5 11.531 1 96.38 96 THR B N 1
ATOM 7398 C CA . THR B 1 96 ? -31.844 14.5 12.375 1 96.38 96 THR B CA 1
ATOM 7399 C C . THR B 1 96 ? -31.078 13.18 12.336 1 96.38 96 THR B C 1
ATOM 7401 O O . THR B 1 96 ? -30.891 12.602 11.266 1 96.38 96 THR B O 1
ATOM 7404 N N . ILE B 1 97 ? -30.578 12.742 13.492 1 96.75 97 ILE B N 1
ATOM 7405 C CA . ILE B 1 97 ? -29.828 11.5 13.633 1 96.75 97 ILE B CA 1
ATOM 7406 C C . ILE B 1 97 ? -30.641 10.492 14.438 1 96.75 97 ILE B C 1
ATOM 7408 O O . ILE B 1 97 ? -30.984 10.75 15.594 1 96.75 97 ILE B O 1
ATOM 7412 N N . ASP B 1 98 ? -30.875 9.438 13.82 1 94.19 98 ASP B N 1
ATOM 7413 C CA . ASP B 1 98 ? -31.703 8.406 14.43 1 94.19 98 ASP B CA 1
ATOM 7414 C C . ASP B 1 98 ? -33.031 9 14.93 1 94.19 98 ASP B C 1
ATOM 7416 O O . ASP B 1 98 ? -33.469 8.719 16.047 1 94.19 98 ASP B O 1
ATOM 7420 N N . GLY B 1 99 ? -33.562 9.945 14.188 1 92.75 99 GLY B N 1
ATOM 7421 C CA . GLY B 1 99 ? -34.844 10.539 14.484 1 92.75 99 GLY B CA 1
ATOM 7422 C C . GLY B 1 99 ? -34.781 11.68 15.477 1 92.75 99 GLY B C 1
ATOM 7423 O O . GLY B 1 99 ? -35.781 12.258 15.844 1 92.75 99 GLY B O 1
ATOM 7424 N N . ARG B 1 100 ? -33.625 12.109 15.836 1 94.75 100 ARG B N 1
ATOM 7425 C CA . ARG B 1 100 ? -33.438 13.141 16.844 1 94.75 100 ARG B CA 1
ATOM 7426 C C . ARG B 1 100 ? -32.688 14.344 16.281 1 94.75 100 ARG B C 1
ATOM 7428 O O . ARG B 1 100 ? -31.516 14.219 15.891 1 94.75 100 ARG B O 1
ATOM 7435 N N . PRO B 1 101 ? -33.344 15.523 16.328 1 95.62 101 PRO B N 1
ATOM 7436 C CA . PRO B 1 101 ? -32.625 16.734 15.883 1 95.62 101 PRO B CA 1
ATOM 7437 C C . PRO B 1 101 ? -31.562 17.188 16.875 1 95.62 101 PRO B C 1
ATOM 7439 O O . PRO B 1 101 ? -31.766 17.109 18.094 1 95.62 101 PRO B O 1
ATOM 7442 N N . THR B 1 102 ? -30.484 17.531 16.391 1 97.31 102 THR B N 1
ATOM 7443 C CA . THR B 1 102 ? -29.391 17.984 17.266 1 97.31 102 THR B CA 1
ATOM 7444 C C . THR B 1 102 ? -28.484 18.969 16.531 1 97.31 102 THR B C 1
ATOM 7446 O O . THR B 1 102 ? -28.328 18.875 15.305 1 97.31 102 THR B O 1
ATOM 7449 N N . LEU B 1 103 ? -27.969 19.969 17.266 1 98.12 103 LEU B N 1
ATOM 7450 C CA . LEU B 1 103 ? -26.875 20.781 16.75 1 98.12 103 LEU B CA 1
ATOM 7451 C C . LEU B 1 103 ? -25.609 19.953 16.562 1 98.12 103 LEU B C 1
ATOM 7453 O O . LEU B 1 103 ? -25.391 18.984 17.297 1 98.12 103 LEU B O 1
ATOM 7457 N N . LEU B 1 104 ? -24.859 20.281 15.57 1 98.69 104 LEU B N 1
ATOM 7458 C CA . LEU B 1 104 ? -23.531 19.688 15.391 1 98.69 104 LEU B CA 1
ATOM 7459 C C . LEU B 1 104 ? -22.438 20.703 15.672 1 98.69 104 LEU B C 1
ATOM 7461 O O . LEU B 1 104 ? -22.234 21.641 14.891 1 98.69 104 LEU B O 1
ATOM 7465 N N . LEU B 1 105 ? -21.797 20.578 16.781 1 98.75 105 LEU B N 1
ATOM 7466 C CA . LEU B 1 105 ? -20.625 21.359 17.172 1 98.75 105 LEU B CA 1
ATOM 7467 C C . LEU B 1 105 ? -19.344 20.547 17 1 98.75 105 LEU B C 1
ATOM 7469 O O . LEU B 1 105 ? -19.156 19.531 17.656 1 98.75 105 LEU B O 1
ATOM 7473 N N . GLY B 1 106 ? -18.547 21.016 16.031 1 98.56 106 GLY B N 1
ATOM 7474 C CA . GLY B 1 106 ? -17.406 20.156 15.703 1 98.56 106 GLY B CA 1
ATOM 7475 C C . GLY B 1 106 ? -16.094 20.906 15.602 1 98.56 106 GLY B C 1
ATOM 7476 O O . GLY B 1 106 ? -16.062 22.125 15.82 1 98.56 106 GLY B O 1
ATOM 7477 N N . GLY B 1 107 ? -15.078 20.219 15.414 1 98.56 107 GLY B N 1
ATOM 7478 C CA . GLY B 1 107 ? -13.727 20.703 15.18 1 98.56 107 GLY B CA 1
ATOM 7479 C C . GLY B 1 107 ? -12.898 19.75 14.32 1 98.56 107 GLY B C 1
ATOM 7480 O O . GLY B 1 107 ? -13.031 18.531 14.43 1 98.56 107 GLY B O 1
ATOM 7481 N N . SER B 1 108 ? -12.047 20.359 13.539 1 98.19 108 SER B N 1
ATOM 7482 C CA . SER B 1 108 ? -11.203 19.578 12.641 1 98.19 108 SER B CA 1
ATOM 7483 C C . SER B 1 108 ? -9.961 19.062 13.359 1 98.19 108 SER B C 1
ATOM 7485 O O . SER B 1 108 ? -9.242 19.828 14 1 98.19 108 SER B O 1
ATOM 7487 N N . ILE B 1 109 ? -9.758 17.797 13.336 1 98.38 109 ILE B N 1
ATOM 7488 C CA . ILE B 1 109 ? -8.516 17.109 13.664 1 98.38 109 ILE B CA 1
ATOM 7489 C C . ILE B 1 109 ? -8.055 16.297 12.461 1 98.38 109 ILE B C 1
ATOM 7491 O O . ILE B 1 109 ? -8.672 15.273 12.125 1 98.38 109 ILE B O 1
ATOM 7495 N N . HIS B 1 110 ? -7.035 16.781 11.797 1 97.56 110 HIS B N 1
ATOM 7496 C CA . HIS B 1 110 ? -6.457 15.992 10.719 1 97.56 110 HIS B CA 1
ATOM 7497 C C . HIS B 1 110 ? -5.531 14.914 11.266 1 97.56 110 HIS B C 1
ATOM 7499 O O . HIS B 1 110 ? -4.461 15.211 11.797 1 97.56 110 HIS B O 1
ATOM 7505 N N . TYR B 1 111 ? -5.891 13.711 11.086 1 97.94 111 TYR B N 1
ATOM 7506 C CA . TYR B 1 111 ? -5.238 12.586 11.734 1 97.94 111 TYR B CA 1
ATOM 7507 C C . TYR B 1 111 ? -3.766 12.508 11.352 1 97.94 111 TYR B C 1
ATOM 7509 O O . TYR B 1 111 ? -2.91 12.211 12.188 1 97.94 111 TYR B O 1
ATOM 7517 N N . PRO B 1 112 ? -3.35 12.812 10.117 1 98.06 112 PRO B N 1
ATOM 7518 C CA . PRO B 1 112 ? -1.922 12.672 9.82 1 98.06 112 PRO B CA 1
ATOM 7519 C C . PRO B 1 112 ? -1.087 13.82 10.391 1 98.06 112 PRO B C 1
ATOM 7521 O O . PRO B 1 112 ? 0.145 13.773 10.352 1 98.06 112 PRO B O 1
ATOM 7524 N N . ARG B 1 113 ? -1.71 14.891 10.898 1 97.88 113 ARG B N 1
ATOM 7525 C CA . ARG B 1 113 ? -0.971 15.992 11.492 1 97.88 113 ARG B CA 1
ATOM 7526 C C . ARG B 1 113 ? -0.696 15.734 12.977 1 97.88 113 ARG B C 1
ATOM 7528 O O . ARG B 1 113 ? -0.213 16.609 13.688 1 97.88 113 ARG B O 1
ATOM 7535 N N . SER B 1 114 ? -1.025 14.609 13.445 1 97.81 114 SER B N 1
ATOM 7536 C CA . SER B 1 114 ? -0.685 14.039 14.742 1 97.81 114 SER B CA 1
ATOM 7537 C C . SER B 1 114 ? -0.322 12.57 14.625 1 97.81 114 SER B C 1
ATOM 7539 O O . SER B 1 114 ? -0.396 11.992 13.531 1 97.81 114 SER B O 1
ATOM 7541 N N . SER B 1 115 ? 0.174 11.969 15.688 1 96.75 115 SER B N 1
ATOM 7542 C CA . SER B 1 115 ? 0.511 10.547 15.695 1 96.75 115 SER B CA 1
ATOM 7543 C C . SER B 1 115 ? -0.615 9.711 16.297 1 96.75 115 SER B C 1
ATOM 7545 O O . SER B 1 115 ? -1.464 10.234 17.016 1 96.75 115 SER B O 1
ATOM 7547 N N . PRO B 1 116 ? -0.68 8.414 15.977 1 95.62 116 PRO B N 1
ATOM 7548 C CA . PRO B 1 116 ? -1.706 7.547 16.562 1 95.62 116 PRO B CA 1
ATOM 7549 C C . PRO B 1 116 ? -1.737 7.609 18.078 1 95.62 116 PRO B C 1
ATOM 7551 O O . PRO B 1 116 ? -2.812 7.555 18.688 1 95.62 116 PRO B O 1
ATOM 7554 N N . GLY B 1 117 ? -0.608 7.805 18.672 1 95.56 117 GLY B N 1
ATOM 7555 C CA . GLY B 1 117 ? -0.542 7.879 20.125 1 95.56 117 GLY B CA 1
ATOM 7556 C C . GLY B 1 117 ? -1.228 9.109 20.688 1 95.56 117 GLY B C 1
ATOM 7557 O O . GLY B 1 117 ? -1.59 9.133 21.859 1 95.56 117 GLY B O 1
ATOM 7558 N N . GLN B 1 118 ? -1.496 10.07 19.859 1 96.81 118 GLN B N 1
ATOM 7559 C CA . GLN B 1 118 ? -2.094 11.32 20.297 1 96.81 118 GLN B CA 1
ATOM 7560 C C . GLN B 1 118 ? -3.604 11.32 20.078 1 96.81 118 GLN B C 1
ATOM 7562 O O . GLN B 1 118 ? -4.324 12.133 20.672 1 96.81 118 GLN B O 1
ATOM 7567 N N . TRP B 1 119 ? -4.105 10.484 19.266 1 98 119 TRP B N 1
ATOM 7568 C CA . TRP B 1 119 ? -5.469 10.586 18.75 1 98 119 TRP B CA 1
ATOM 7569 C C . TRP B 1 119 ? -6.484 10.492 19.891 1 98 119 TRP B C 1
ATOM 7571 O O . TRP B 1 119 ? -7.398 11.312 19.984 1 98 119 TRP B O 1
ATOM 7581 N N . LYS B 1 120 ? -6.312 9.5 20.766 1 96.12 120 LYS B N 1
ATOM 7582 C CA . LYS B 1 120 ? -7.277 9.297 21.844 1 96.12 120 LYS B CA 1
ATOM 7583 C C . LYS B 1 120 ? -7.395 10.539 22.719 1 96.12 120 LYS B C 1
ATOM 7585 O O . LYS B 1 120 ? -8.508 10.984 23.016 1 96.12 120 LYS B O 1
ATOM 7590 N N . GLN B 1 121 ? -6.281 11.102 23.031 1 95.62 121 GLN B N 1
ATOM 7591 C CA . GLN B 1 121 ? -6.285 12.281 23.891 1 95.62 121 GLN B CA 1
ATOM 7592 C C . GLN B 1 121 ? -6.926 13.469 23.172 1 95.62 121 GLN B C 1
ATOM 7594 O O . GLN B 1 121 ? -7.699 14.219 23.781 1 95.62 121 GLN B O 1
ATOM 7599 N N . LEU B 1 122 ? -6.578 13.695 21.953 1 98.19 122 LEU B N 1
ATOM 7600 C CA . LEU B 1 122 ? -7.137 14.805 21.188 1 98.19 122 LEU B CA 1
ATOM 7601 C C . LEU B 1 122 ? -8.656 14.695 21.094 1 98.19 122 LEU B C 1
ATOM 7603 O O . LEU B 1 122 ? -9.367 15.68 21.266 1 98.19 122 LEU B O 1
ATOM 7607 N N . LEU B 1 123 ? -9.117 13.484 20.859 1 98.38 123 LEU B N 1
ATOM 7608 C CA . LEU B 1 123 ? -10.555 13.234 20.734 1 98.38 123 LEU B CA 1
ATOM 7609 C C . LEU B 1 123 ? -11.25 13.414 22.078 1 98.38 123 LEU B C 1
ATOM 7611 O O . LEU B 1 123 ? -12.367 13.945 22.141 1 98.38 123 LEU B O 1
ATOM 7615 N N . GLN B 1 124 ? -10.609 13.031 23.156 1 96.75 124 GLN B N 1
ATOM 7616 C CA . GLN B 1 124 ? -11.148 13.227 24.5 1 96.75 124 GLN B CA 1
ATOM 7617 C C . GLN B 1 124 ? -11.281 14.711 24.828 1 96.75 124 GLN B C 1
ATOM 7619 O O . GLN B 1 124 ? -12.258 15.125 25.453 1 96.75 124 GLN B O 1
ATOM 7624 N N . GLU B 1 125 ? -10.297 15.438 24.422 1 97.5 125 GLU B N 1
ATOM 7625 C CA . GLU B 1 125 ? -10.359 16.875 24.656 1 97.5 125 GLU B CA 1
ATOM 7626 C C . GLU B 1 125 ? -11.523 17.5 23.891 1 97.5 125 GLU B C 1
ATOM 7628 O O . GLU B 1 125 ? -12.219 18.375 24.422 1 97.5 125 GLU B O 1
ATOM 7633 N N . ALA B 1 126 ? -11.711 17.094 22.672 1 98.5 126 ALA B N 1
ATOM 7634 C CA . ALA B 1 126 ? -12.828 17.594 21.891 1 98.5 126 ALA B CA 1
ATOM 7635 C C . ALA B 1 126 ? -14.164 17.297 22.578 1 98.5 126 ALA B C 1
ATOM 7637 O O . ALA B 1 126 ? -15.031 18.172 22.672 1 98.5 126 ALA B O 1
ATOM 7638 N N . LYS B 1 127 ? -14.289 16.094 23.047 1 97.5 127 LYS B N 1
ATOM 7639 C CA . LYS B 1 127 ? -15.492 15.695 23.766 1 97.5 127 LYS B CA 1
ATOM 7640 C C . LYS B 1 127 ? -15.688 16.531 25.031 1 97.5 127 LYS B C 1
ATOM 7642 O O . LYS B 1 127 ? -16.781 17.016 25.297 1 97.5 127 LYS B O 1
ATOM 7647 N N . ARG B 1 128 ? -14.648 16.75 25.719 1 96.5 128 ARG B N 1
ATOM 7648 C CA . ARG B 1 128 ? -14.68 17.516 26.953 1 96.5 128 ARG B CA 1
ATOM 7649 C C . ARG B 1 128 ? -15.109 18.953 26.672 1 96.5 128 ARG B C 1
ATOM 7651 O O . ARG B 1 128 ? -15.773 19.578 27.5 1 96.5 128 ARG B O 1
ATOM 7658 N N . ASP B 1 129 ? -14.766 19.422 25.547 1 98.19 129 ASP B N 1
ATOM 7659 C CA . ASP B 1 129 ? -15.07 20.812 25.203 1 98.19 129 ASP B CA 1
ATOM 7660 C C . ASP B 1 129 ? -16.484 20.922 24.625 1 98.19 129 ASP B C 1
ATOM 7662 O O . ASP B 1 129 ? -16.875 22 24.141 1 98.19 129 ASP B O 1
ATOM 7666 N N . GLY B 1 130 ? -17.203 19.812 24.609 1 98.25 130 GLY B N 1
ATOM 7667 C CA . GLY B 1 130 ? -18.609 19.859 24.25 1 98.25 130 GLY B CA 1
ATOM 7668 C C . GLY B 1 130 ? -18.859 19.578 22.766 1 98.25 130 GLY B C 1
ATOM 7669 O O . GLY B 1 130 ? -19.984 19.641 22.297 1 98.25 130 GLY B O 1
ATOM 7670 N N . LEU B 1 131 ? -17.844 19.188 22 1 98.75 131 LEU B N 1
ATOM 7671 C CA . LEU B 1 131 ? -18.031 18.859 20.594 1 98.75 131 LEU B CA 1
ATOM 7672 C C . LEU B 1 131 ? -18.656 17.469 20.438 1 98.75 131 LEU B C 1
ATOM 7674 O O . LEU B 1 131 ? -18.438 16.594 21.281 1 98.75 131 LEU B O 1
ATOM 7678 N N . ASN B 1 132 ? -19.438 17.281 19.375 1 98.62 132 ASN B N 1
ATOM 7679 C CA . ASN B 1 132 ? -20.031 15.969 19.188 1 98.62 132 ASN B CA 1
ATOM 7680 C C . ASN B 1 132 ? -19.672 15.375 17.828 1 98.62 132 ASN B C 1
ATOM 7682 O O . ASN B 1 132 ? -20.125 14.289 17.484 1 98.62 132 ASN B O 1
ATOM 7686 N N . HIS B 1 133 ? -18.859 16.109 17.031 1 98.38 133 HIS B N 1
ATOM 7687 C CA . HIS B 1 133 ? -18.328 15.477 15.828 1 98.38 133 HIS B CA 1
ATOM 7688 C C . HIS B 1 133 ? -16.938 16 15.5 1 98.38 133 HIS B C 1
ATOM 7690 O O . HIS B 1 133 ? -16.562 17.078 15.945 1 98.38 133 HIS B O 1
ATOM 7696 N N . ILE B 1 134 ? -16.156 15.203 14.859 1 98.81 134 ILE B N 1
ATOM 7697 C CA . ILE B 1 134 ? -14.844 15.547 14.344 1 98.81 134 ILE B CA 1
ATOM 7698 C C . ILE B 1 134 ? -14.883 15.562 12.812 1 98.81 134 ILE B C 1
ATOM 7700 O O . ILE B 1 134 ? -15.438 14.656 12.188 1 98.81 134 ILE B O 1
ATOM 7704 N N . GLU B 1 135 ? -14.406 16.656 12.289 1 98.5 135 GLU B N 1
ATOM 7705 C CA . GLU B 1 135 ? -14.234 16.766 10.844 1 98.5 135 GLU B CA 1
ATOM 7706 C C . GLU B 1 135 ? -12.805 16.438 10.438 1 98.5 135 GLU B C 1
ATOM 7708 O O . GLU B 1 135 ? -11.852 16.844 11.102 1 98.5 135 GLU B O 1
ATOM 7713 N N . MET B 1 136 ? -12.617 15.695 9.352 1 97.88 136 MET B N 1
ATOM 7714 C CA . MET B 1 136 ? -11.297 15.344 8.859 1 97.88 136 MET B CA 1
ATOM 7715 C C . MET B 1 136 ? -11.305 15.195 7.34 1 97.88 136 MET B C 1
ATOM 7717 O O . MET B 1 136 ? -12.344 14.906 6.746 1 97.88 136 MET B O 1
ATOM 7721 N N . TYR B 1 137 ? -10.156 15.438 6.727 1 97.94 137 TYR B N 1
ATOM 7722 C CA . TYR B 1 137 ? -9.961 15.156 5.309 1 97.94 137 TYR B CA 1
ATOM 7723 C C . TYR B 1 137 ? -9.414 13.75 5.105 1 97.94 137 TYR B C 1
ATOM 7725 O O . TYR B 1 137 ? -8.82 13.172 6.02 1 97.94 137 TYR B O 1
ATOM 7733 N N . VAL B 1 138 ? -9.703 13.172 4.012 1 98.31 138 VAL B N 1
ATOM 7734 C CA . VAL B 1 138 ? -8.953 12.031 3.479 1 98.31 138 VAL B CA 1
ATOM 7735 C C . VAL B 1 138 ? -7.906 12.523 2.484 1 98.31 138 VAL B C 1
ATOM 7737 O O . VAL B 1 138 ? -8.242 13.18 1.491 1 98.31 138 VAL B O 1
ATOM 7740 N N . PHE B 1 139 ? -6.641 12.281 2.738 1 98.06 139 PHE B N 1
ATOM 7741 C CA . PHE B 1 139 ? -5.547 12.789 1.921 1 98.06 139 PHE B CA 1
ATOM 7742 C C . PHE B 1 139 ? -5.102 11.75 0.902 1 98.06 139 PHE B C 1
ATOM 7744 O O . PHE B 1 139 ? -4.422 10.781 1.25 1 98.06 139 PHE B O 1
ATOM 7751 N N . TRP B 1 140 ? -5.449 11.953 -0.38 1 97.88 140 TRP B N 1
ATOM 7752 C CA . TRP B 1 140 ? -5.199 10.969 -1.431 1 97.88 140 TRP B CA 1
ATOM 7753 C C . TRP B 1 140 ? -3.715 10.633 -1.518 1 97.88 140 TRP B C 1
ATOM 7755 O O . TRP B 1 140 ? -3.338 9.461 -1.539 1 97.88 140 TRP B O 1
ATOM 7765 N N . ASN B 1 141 ? -2.805 11.602 -1.534 1 96.88 141 ASN B N 1
ATOM 7766 C CA . ASN B 1 141 ? -1.383 11.352 -1.743 1 96.88 141 ASN B CA 1
ATOM 7767 C C . ASN B 1 141 ? -0.72 10.789 -0.49 1 96.88 141 ASN B C 1
ATOM 7769 O O . ASN B 1 141 ? 0.443 10.383 -0.525 1 96.88 141 ASN B O 1
ATOM 7773 N N . LEU B 1 142 ? -1.429 10.812 0.671 1 97.5 142 LEU B N 1
ATOM 7774 C CA . LEU B 1 142 ? -0.973 10.07 1.845 1 97.5 142 LEU B CA 1
ATOM 7775 C C . LEU B 1 142 ? -1.261 8.578 1.696 1 97.5 142 LEU B C 1
ATOM 7777 O O . LEU B 1 142 ? -0.419 7.746 2.031 1 97.5 142 LEU B O 1
ATOM 7781 N N . HIS B 1 143 ? -2.414 8.258 1.201 1 97.69 143 HIS B N 1
ATOM 7782 C CA . HIS B 1 143 ? -2.926 6.891 1.198 1 97.69 143 HIS B CA 1
ATOM 7783 C C . HIS B 1 143 ? -2.508 6.148 -0.067 1 97.69 143 HIS B C 1
ATOM 7785 O O . HIS B 1 143 ? -2.416 4.922 -0.069 1 97.69 143 HIS B O 1
ATOM 7791 N N . GLU B 1 144 ? -2.283 6.84 -1.127 1 97.06 144 GLU B N 1
ATOM 7792 C CA . GLU B 1 144 ? -1.914 6.211 -2.391 1 97.06 144 GLU B CA 1
ATOM 7793 C C . GLU B 1 144 ? -0.758 6.949 -3.059 1 97.06 144 GLU B C 1
ATOM 7795 O O . GLU B 1 144 ? -0.916 7.508 -4.145 1 97.06 144 GLU B O 1
ATOM 7800 N N . GLN B 1 145 ? 0.404 6.867 -2.484 1 93.75 145 GLN B N 1
ATOM 7801 C CA . GLN B 1 145 ? 1.588 7.551 -2.994 1 93.75 145 GLN B CA 1
ATOM 7802 C C . GLN B 1 145 ? 2.018 6.98 -4.344 1 93.75 145 GLN B C 1
ATOM 7804 O O . GLN B 1 145 ? 2.594 7.688 -5.168 1 93.75 145 GLN B O 1
ATOM 7809 N N . GLU B 1 146 ? 1.741 5.691 -4.531 1 93.5 146 GLU B N 1
ATOM 7810 C CA . GLU B 1 146 ? 1.864 4.996 -5.809 1 93.5 146 GLU B CA 1
ATOM 7811 C C . GLU B 1 146 ? 0.521 4.434 -6.262 1 93.5 146 GLU B C 1
ATOM 7813 O O . GLU B 1 146 ? -0.243 3.906 -5.449 1 93.5 146 GLU B O 1
ATOM 7818 N N . ARG B 1 147 ? 0.278 4.629 -7.535 1 94.75 147 ARG B N 1
ATOM 7819 C CA . ARG B 1 147 ? -1.035 4.211 -8.016 1 94.75 147 ARG B CA 1
ATOM 7820 C C . ARG B 1 147 ? -1.283 2.736 -7.73 1 94.75 147 ARG B C 1
ATOM 7822 O O . ARG B 1 147 ? -0.491 1.879 -8.125 1 94.75 147 ARG B O 1
ATOM 7829 N N . GLY B 1 148 ? -2.297 2.457 -6.953 1 94.44 148 GLY B N 1
ATOM 7830 C CA . GLY B 1 148 ? -2.707 1.093 -6.652 1 94.44 148 GLY B CA 1
ATOM 7831 C C . GLY B 1 148 ? -2.102 0.555 -5.371 1 94.44 148 GLY B C 1
ATOM 7832 O O . GLY B 1 148 ? -2.451 -0.54 -4.926 1 94.44 148 GLY B O 1
ATOM 7833 N N . VAL B 1 149 ? -1.225 1.28 -4.762 1 95.5 149 VAL B N 1
ATOM 7834 C CA . VAL B 1 149 ? -0.628 0.893 -3.486 1 95.5 149 VAL B CA 1
ATOM 7835 C C . VAL B 1 149 ? -1.145 1.805 -2.377 1 95.5 149 VAL B C 1
ATOM 7837 O O . VAL B 1 149 ? -0.866 3.006 -2.371 1 95.5 149 VAL B O 1
ATOM 7840 N N . TYR B 1 150 ? -1.844 1.271 -1.405 1 96.12 150 TYR B N 1
ATOM 7841 C CA . TYR B 1 150 ? -2.512 2.064 -0.38 1 96.12 150 TYR B CA 1
ATOM 7842 C C . TYR B 1 150 ? -1.803 1.932 0.962 1 96.12 150 TYR B C 1
ATOM 7844 O O . TYR B 1 150 ? -1.437 0.827 1.371 1 96.12 150 TYR B O 1
ATOM 7852 N N . ASN B 1 151 ? -1.598 3.004 1.58 1 96.25 151 ASN B N 1
ATOM 7853 C CA . ASN B 1 151 ? -0.946 3.088 2.883 1 96.25 151 ASN B CA 1
ATOM 7854 C C . ASN B 1 151 ? -1.95 3.367 3.996 1 96.25 151 ASN B C 1
ATOM 7856 O O . ASN B 1 151 ? -2.625 4.398 3.984 1 96.25 151 ASN B O 1
ATOM 7860 N N . PHE B 1 152 ? -2.076 2.49 4.98 1 96.25 152 PHE B N 1
ATOM 7861 C CA . PHE B 1 152 ? -2.926 2.674 6.152 1 96.25 152 PHE B CA 1
ATOM 7862 C C . PHE B 1 152 ? -2.141 2.426 7.434 1 96.25 152 PHE B C 1
ATOM 7864 O O . PHE B 1 152 ? -2.705 1.995 8.438 1 96.25 152 PHE B O 1
ATOM 7871 N N . ALA B 1 153 ? -0.809 2.67 7.359 1 93 153 ALA B N 1
ATOM 7872 C CA . ALA B 1 153 ? 0.067 2.467 8.508 1 93 153 ALA B CA 1
ATOM 7873 C C . ALA B 1 153 ? 0.341 3.785 9.227 1 93 153 ALA B C 1
ATOM 7875 O O . ALA B 1 153 ? 0.233 4.859 8.633 1 93 153 ALA B O 1
ATOM 7876 N N . GLY B 1 154 ? 0.66 3.693 10.492 1 94.19 154 GLY B N 1
ATOM 7877 C CA . GLY B 1 154 ? 1.058 4.871 11.25 1 94.19 154 GLY B CA 1
ATOM 7878 C C . GLY B 1 154 ? 0.013 5.969 11.234 1 94.19 154 GLY B C 1
ATOM 7879 O O . GLY B 1 154 ? -1.156 5.727 11.539 1 94.19 154 GLY B O 1
ATOM 7880 N N . ASN B 1 155 ? 0.471 7.141 10.805 1 96.19 155 ASN B N 1
ATOM 7881 C CA . ASN B 1 155 ? -0.42 8.297 10.789 1 96.19 155 ASN B CA 1
ATOM 7882 C C . ASN B 1 155 ? -1.48 8.172 9.695 1 96.19 155 ASN B C 1
ATOM 7884 O O . ASN B 1 155 ? -2.463 8.914 9.688 1 96.19 155 ASN B O 1
ATOM 7888 N N . ALA B 1 156 ? -1.326 7.184 8.844 1 97.38 156 ALA B N 1
ATOM 7889 C CA . ALA B 1 156 ? -2.285 6.988 7.758 1 97.38 156 ALA B CA 1
ATOM 7890 C C . ALA B 1 156 ? -3.355 5.973 8.148 1 97.38 156 ALA B C 1
ATOM 7892 O O . ALA B 1 156 ? -4.254 5.672 7.359 1 97.38 156 ALA B O 1
ATOM 7893 N N . ASN B 1 157 ? -3.271 5.414 9.367 1 95.88 157 ASN B N 1
ATOM 7894 C CA . ASN B 1 157 ? -4.234 4.41 9.797 1 95.88 157 ASN B CA 1
ATOM 7895 C C . ASN B 1 157 ? -5.605 5.027 10.078 1 95.88 157 ASN B C 1
ATOM 7897 O O . ASN B 1 157 ? -6.023 5.129 11.234 1 95.88 157 ASN B O 1
ATOM 7901 N N . ILE B 1 158 ? -6.336 5.309 9.094 1 97.12 158 ILE B N 1
ATOM 7902 C CA . ILE B 1 158 ? -7.566 6.09 9.148 1 97.12 158 ILE B CA 1
ATOM 7903 C C . ILE B 1 158 ? -8.656 5.289 9.867 1 97.12 158 ILE B C 1
ATOM 7905 O O . ILE B 1 158 ? -9.484 5.855 10.578 1 97.12 158 ILE B O 1
ATOM 7909 N N . THR B 1 159 ? -8.727 3.975 9.719 1 93.5 159 THR B N 1
ATOM 7910 C CA . THR B 1 159 ? -9.766 3.17 10.352 1 93.5 159 THR B CA 1
ATOM 7911 C C . THR B 1 159 ? -9.578 3.148 11.867 1 93.5 159 THR B C 1
ATOM 7913 O O . THR B 1 159 ? -10.555 3.129 12.617 1 93.5 159 THR B O 1
ATOM 7916 N N . GLN B 1 160 ? -8.289 3.123 12.297 1 93.62 160 GLN B N 1
ATOM 7917 C CA . GLN B 1 160 ? -8.055 3.24 13.734 1 93.62 160 GLN B CA 1
ATOM 7918 C C . GLN B 1 160 ? -8.578 4.57 14.273 1 93.62 160 GLN B C 1
ATOM 7920 O O . GLN B 1 160 ? -9.109 4.633 15.383 1 93.62 160 GLN B O 1
ATOM 7925 N N . PHE B 1 161 ? -8.406 5.605 13.516 1 98 161 PHE B N 1
ATOM 7926 C CA . PHE B 1 161 ? -8.914 6.91 13.93 1 98 161 PHE B CA 1
ATOM 7927 C C . PHE B 1 161 ? -10.438 6.895 14.023 1 98 161 PHE B C 1
ATOM 7929 O O . PHE B 1 161 ? -11.008 7.434 14.969 1 98 161 PHE B O 1
ATOM 7936 N N . TYR B 1 162 ? -11.133 6.203 13.031 1 97.44 162 TYR B N 1
ATOM 7937 C CA . TYR B 1 162 ? -12.578 6.035 13.086 1 97.44 162 TYR B CA 1
ATOM 7938 C C . TYR B 1 162 ? -13 5.324 14.367 1 97.44 162 TYR B C 1
ATOM 7940 O O . TYR B 1 162 ? -13.945 5.742 15.031 1 97.44 162 TYR B O 1
ATOM 7948 N N . GLU B 1 163 ? -12.289 4.297 14.672 1 95 163 GLU B N 1
ATOM 7949 C CA . GLU B 1 163 ? -12.602 3.486 15.852 1 95 163 GLU B CA 1
ATOM 7950 C C . GLU B 1 163 ? -12.461 4.301 17.141 1 95 163 GLU B C 1
ATOM 7952 O O . GLU B 1 163 ? -13.312 4.219 18.016 1 95 163 GLU B O 1
ATOM 7957 N N . LEU B 1 164 ? -11.414 5.066 17.188 1 96.5 164 LEU B N 1
ATOM 7958 C CA . LEU B 1 164 ? -11.164 5.871 18.375 1 96.5 164 LEU B CA 1
ATOM 7959 C C . LEU B 1 164 ? -12.227 6.961 18.531 1 96.5 164 LEU B C 1
ATOM 7961 O O . LEU B 1 164 ? -12.648 7.266 19.641 1 96.5 164 LEU B O 1
ATOM 7965 N N . ALA B 1 165 ? -12.617 7.562 17.406 1 98.31 165 ALA B N 1
ATOM 7966 C CA . ALA B 1 165 ? -13.688 8.555 17.469 1 98.31 165 ALA B CA 1
ATOM 7967 C C . ALA B 1 165 ? -14.969 7.938 18.016 1 98.31 165 ALA B C 1
ATOM 7969 O O . ALA B 1 165 ? -15.633 8.523 18.875 1 98.31 165 ALA B O 1
ATOM 7970 N N . ALA B 1 166 ? -15.281 6.73 17.5 1 96.94 166 ALA B N 1
ATOM 7971 C CA . ALA B 1 166 ? -16.453 6.008 17.984 1 96.94 166 ALA B CA 1
ATOM 7972 C C . ALA B 1 166 ? -16.328 5.707 19.484 1 96.94 166 ALA B C 1
ATOM 7974 O O . ALA B 1 166 ? -17.281 5.895 20.234 1 96.94 166 ALA B O 1
ATOM 7975 N N . GLU B 1 167 ? -15.148 5.289 19.891 1 95.31 167 GLU B N 1
ATOM 7976 C CA . GLU B 1 167 ? -14.891 4.965 21.281 1 95.31 167 GLU B CA 1
ATOM 7977 C C . GLU B 1 167 ? -15.078 6.188 22.188 1 95.31 167 GLU B C 1
ATOM 7979 O O . GLU B 1 167 ? -15.562 6.07 23.312 1 95.31 167 GLU B O 1
ATOM 7984 N N . MET B 1 168 ? -14.766 7.363 21.641 1 96.38 168 MET B N 1
ATOM 7985 C CA . MET B 1 168 ? -14.875 8.586 22.422 1 96.38 168 MET B CA 1
ATOM 7986 C C . MET B 1 168 ? -16.281 9.18 22.328 1 96.38 168 MET B C 1
ATOM 7988 O O . MET B 1 168 ? -16.562 10.219 22.922 1 96.38 168 MET B O 1
ATOM 7992 N N . GLY B 1 169 ? -17.125 8.523 21.531 1 96.94 169 GLY B N 1
ATOM 7993 C CA . GLY B 1 169 ? -18.516 8.945 21.438 1 96.94 169 GLY B CA 1
ATOM 7994 C C . GLY B 1 169 ? -18.719 10.133 20.516 1 96.94 169 GLY B C 1
ATOM 7995 O O . GLY B 1 169 ? -19.578 10.977 20.766 1 96.94 169 GLY B O 1
ATOM 7996 N N . LEU B 1 170 ? -17.906 10.234 19.516 1 98.62 170 LEU B N 1
ATOM 7997 C CA . LEU B 1 170 ? -17.969 11.367 18.594 1 98.62 170 LEU B CA 1
ATOM 7998 C C . LEU B 1 170 ? -18.438 10.906 17.203 1 98.62 170 LEU B C 1
ATOM 8000 O O . LEU B 1 170 ? -18.047 9.836 16.734 1 98.62 170 LEU B O 1
ATOM 8004 N N . PHE B 1 171 ? -19.297 11.648 16.578 1 98.75 171 PHE B N 1
ATOM 8005 C CA . PHE B 1 171 ? -19.609 11.453 15.172 1 98.75 171 PHE B CA 1
ATOM 8006 C C . PHE B 1 171 ? -18.453 11.922 14.289 1 98.75 171 PHE B C 1
ATOM 8008 O O . PHE B 1 171 ? -17.516 12.562 14.773 1 98.75 171 PHE B O 1
ATOM 8015 N N . LEU B 1 172 ? -18.516 11.5 13.031 1 98.81 172 LEU B N 1
ATOM 8016 C CA . LEU B 1 172 ? -17.484 11.891 12.094 1 98.81 172 LEU B CA 1
ATOM 8017 C C . LEU B 1 172 ? -18.078 12.547 10.852 1 98.81 172 LEU B C 1
ATOM 8019 O O . LEU B 1 172 ? -19.109 12.094 10.344 1 98.81 172 LEU B O 1
ATOM 8023 N N . HIS B 1 173 ? -17.547 13.68 10.5 1 98.81 173 HIS B N 1
ATOM 8024 C CA . HIS B 1 173 ? -17.688 14.281 9.172 1 98.81 173 HIS B CA 1
ATOM 8025 C C . HIS B 1 173 ? -16.438 14.023 8.328 1 98.81 173 HIS B C 1
ATOM 8027 O O . HIS B 1 173 ? -15.398 14.664 8.531 1 98.81 173 HIS B O 1
ATOM 8033 N N . VAL B 1 174 ? -16.547 13.055 7.398 1 98.69 174 VAL B N 1
ATOM 8034 C CA . VAL B 1 174 ? -15.383 12.648 6.609 1 98.69 174 VAL B CA 1
ATOM 8035 C C . VAL B 1 174 ? -15.406 13.367 5.258 1 98.69 174 VAL B C 1
ATOM 8037 O O . VAL B 1 174 ? -16.312 13.156 4.453 1 98.69 174 VAL B O 1
ATOM 8040 N N . ARG B 1 175 ? -14.453 14.18 5.062 1 98.44 175 ARG B N 1
ATOM 8041 C CA . ARG B 1 175 ? -14.297 14.875 3.787 1 98.44 175 ARG B CA 1
ATOM 8042 C C . ARG B 1 175 ? -13.43 14.062 2.832 1 98.44 175 ARG B C 1
ATOM 8044 O O . ARG B 1 175 ? -12.219 14.281 2.754 1 98.44 175 ARG B O 1
ATOM 8051 N N . PHE B 1 176 ? -14.062 13.219 2.041 1 97.25 176 PHE B N 1
ATOM 8052 C CA . PHE B 1 176 ? -13.367 12.273 1.176 1 97.25 176 PHE B CA 1
ATOM 8053 C C . PHE B 1 176 ? -12.641 13 0.052 1 97.25 176 PHE B C 1
ATOM 8055 O O . PHE B 1 176 ? -11.609 12.531 -0.43 1 97.25 176 PHE B O 1
ATOM 8062 N N . GLY B 1 177 ? -13.141 14.258 -0.389 1 84.56 177 GLY B N 1
ATOM 8063 C CA . GLY B 1 177 ? -12.484 15.031 -1.429 1 84.56 177 GLY B CA 1
ATOM 8064 C C . GLY B 1 177 ? -12.82 14.555 -2.83 1 84.56 177 GLY B C 1
ATOM 8065 O O . GLY B 1 177 ? -14 14.406 -3.174 1 84.56 177 GLY B O 1
ATOM 8066 N N . PRO B 1 178 ? -11.57 14.375 -3.682 1 87.44 178 PRO B N 1
ATOM 8067 C CA . PRO B 1 178 ? -10.289 14.031 -3.061 1 87.44 178 PRO B CA 1
ATOM 8068 C C . PRO B 1 178 ? -9.359 15.234 -2.904 1 87.44 178 PRO B C 1
ATOM 8070 O O . PRO B 1 178 ? -8.328 15.141 -2.24 1 87.44 178 PRO B O 1
ATOM 8073 N N . TYR B 1 179 ? -9.719 16.453 -3.514 1 95.69 179 TYR B N 1
ATOM 8074 C CA . TYR B 1 179 ? -8.961 17.672 -3.26 1 95.69 179 TYR B CA 1
ATOM 8075 C C . TYR B 1 179 ? -9.258 18.219 -1.87 1 95.69 179 TYR B C 1
ATOM 8077 O O . TYR B 1 179 ? -10.422 18.328 -1.477 1 95.69 179 TYR B O 1
ATOM 8085 N N . VAL B 1 180 ? -8.148 18.594 -1.128 1 96.38 180 VAL B N 1
ATOM 8086 C CA . VAL B 1 180 ? -8.383 18.969 0.262 1 96.38 180 VAL B CA 1
ATOM 8087 C C . VAL B 1 180 ? -7.871 20.375 0.511 1 96.38 180 VAL B C 1
ATOM 8089 O O . VAL B 1 180 ? -8.234 21.016 1.504 1 96.38 180 VAL B O 1
ATOM 8092 N N . CYS B 1 181 ? -6.977 20.922 -0.381 1 94.75 181 CYS B N 1
ATOM 8093 C CA . CYS B 1 181 ? -6.234 22.141 -0.111 1 94.75 181 CYS B CA 1
ATOM 8094 C C . CYS B 1 181 ? -5.438 22.031 1.182 1 94.75 181 CYS B C 1
ATOM 8096 O O . CYS B 1 181 ? -4.336 21.469 1.188 1 94.75 181 CYS B O 1
ATOM 8098 N N . ALA B 1 182 ? -6.102 22.312 2.344 1 94.88 182 ALA B N 1
ATOM 8099 C CA . ALA B 1 182 ? -5.609 22.156 3.711 1 94.88 182 ALA B CA 1
ATOM 8100 C C . ALA B 1 182 ? -4.152 22.578 3.826 1 94.88 182 ALA B C 1
ATOM 8102 O O . ALA B 1 182 ? -3.457 22.203 4.77 1 94.88 182 ALA B O 1
ATOM 8103 N N . GLU B 1 183 ? -3.646 23.438 2.703 1 95.12 183 GLU B N 1
ATOM 8104 C CA . GLU B 1 183 ? -2.23 23.797 2.629 1 95.12 183 GLU B CA 1
ATOM 8105 C C . GLU B 1 183 ? -1.349 22.562 2.793 1 95.12 183 GLU B C 1
ATOM 8107 O O . GLU B 1 183 ? -0.287 22.625 3.416 1 95.12 183 GLU B O 1
ATOM 8112 N N . TRP B 1 184 ? -1.96 21.484 2.375 1 95.88 184 TRP B N 1
ATOM 8113 C CA . TRP B 1 184 ? -1.282 20.203 2.279 1 95.88 184 TRP B CA 1
ATOM 8114 C C . TRP B 1 184 ? -0.553 20.062 0.947 1 95.88 184 TRP B C 1
ATOM 8116 O O . TRP B 1 184 ? -1 20.594 -0.069 1 95.88 184 TRP B O 1
ATOM 8126 N N . HIS B 1 185 ? 0.498 19.422 0.988 1 95.38 185 HIS B N 1
ATOM 8127 C CA . HIS B 1 185 ? 1.334 19.172 -0.181 1 95.38 185 HIS B CA 1
ATOM 8128 C C . HIS B 1 185 ? 0.492 18.766 -1.385 1 95.38 185 HIS B C 1
ATOM 8130 O O . HIS B 1 185 ? -0.205 17.75 -1.344 1 95.38 185 HIS B O 1
ATOM 8136 N N . ASN B 1 186 ? 0.466 19.625 -2.459 1 95.5 186 ASN B N 1
ATOM 8137 C CA . ASN B 1 186 ? -0.234 19.406 -3.721 1 95.5 186 ASN B CA 1
ATOM 8138 C C . ASN B 1 186 ? -1.742 19.281 -3.514 1 95.5 186 ASN B C 1
ATOM 8140 O O . ASN B 1 186 ? -2.439 18.672 -4.32 1 95.5 186 ASN B O 1
ATOM 8144 N N . GLY B 1 187 ? -2.246 19.812 -2.416 1 96.06 187 GLY B N 1
ATOM 8145 C CA . GLY B 1 187 ? -3.67 19.781 -2.123 1 96.06 187 GLY B CA 1
ATOM 8146 C C . GLY B 1 187 ? -4.184 18.375 -1.853 1 96.06 187 GLY B C 1
ATOM 8147 O O . GLY B 1 187 ? -5.352 18.078 -2.102 1 96.06 187 GLY B O 1
ATOM 8148 N N . GLY B 1 188 ? -3.346 17.484 -1.481 1 96.69 188 GLY B N 1
ATOM 8149 C CA . GLY B 1 188 ? -3.723 16.109 -1.163 1 96.69 188 GLY B CA 1
ATOM 8150 C C . GLY B 1 188 ? -3.75 15.203 -2.377 1 96.69 188 GLY B C 1
ATOM 8151 O O . GLY B 1 188 ? -4.031 14.008 -2.258 1 96.69 188 GLY B O 1
ATOM 8152 N N . LEU B 1 189 ? -3.424 15.695 -3.559 1 97 189 LEU B N 1
ATOM 8153 C CA . LEU B 1 189 ? -3.471 14.914 -4.789 1 97 189 LEU B CA 1
ATOM 8154 C C . LEU B 1 189 ? -2.113 14.281 -5.086 1 97 189 LEU B C 1
ATOM 8156 O O . LEU B 1 189 ? -1.076 14.93 -4.918 1 97 189 LEU B O 1
ATOM 8160 N N . PRO B 1 190 ? -2.051 13.016 -5.465 1 96.06 190 PRO B N 1
ATOM 8161 C CA . PRO B 1 190 ? -0.768 12.414 -5.832 1 96.06 190 PRO B CA 1
ATOM 8162 C C . PRO B 1 190 ? -0.161 13.039 -7.086 1 96.06 190 PRO B C 1
ATOM 8164 O O . PRO B 1 190 ? -0.883 13.352 -8.039 1 96.06 190 PRO B O 1
ATOM 8167 N N . VAL B 1 191 ? 1.13 13.141 -7.113 1 95.06 191 VAL B N 1
ATOM 8168 C CA . VAL B 1 191 ? 1.844 13.781 -8.219 1 95.06 191 VAL B CA 1
ATOM 8169 C C . VAL B 1 191 ? 1.781 12.891 -9.453 1 95.06 191 VAL B C 1
ATOM 8171 O O . VAL B 1 191 ? 1.833 13.383 -10.586 1 95.06 191 VAL B O 1
ATOM 8174 N N . TRP B 1 192 ? 1.587 11.555 -9.305 1 94.88 192 TRP B N 1
ATOM 8175 C CA . TRP B 1 192 ? 1.58 10.648 -10.453 1 94.88 192 TRP B CA 1
ATOM 8176 C C . TRP B 1 192 ? 0.378 10.914 -11.352 1 94.88 192 TRP B C 1
ATOM 8178 O O . TRP B 1 192 ? 0.345 10.469 -12.5 1 94.88 192 TRP B O 1
ATOM 8188 N N . LEU B 1 193 ? -0.714 11.633 -10.867 1 95.69 193 LEU B N 1
ATOM 8189 C CA . LEU B 1 193 ? -1.828 12.047 -11.711 1 95.69 193 LEU B CA 1
ATOM 8190 C C . LEU B 1 193 ? -1.334 12.875 -12.898 1 95.69 193 LEU B C 1
ATOM 8192 O O . LEU B 1 193 ? -1.875 12.766 -14 1 95.69 193 LEU B O 1
ATOM 8196 N N . ASN B 1 194 ? -0.236 13.656 -12.641 1 92 194 ASN B N 1
ATOM 8197 C CA . ASN B 1 194 ? 0.312 14.523 -13.68 1 92 194 ASN B CA 1
ATOM 8198 C C . ASN B 1 194 ? 0.923 13.719 -14.82 1 92 194 ASN B C 1
ATOM 8200 O O . ASN B 1 194 ? 1.116 14.242 -15.922 1 92 194 ASN B O 1
ATOM 8204 N N . LEU B 1 195 ? 1.241 12.516 -14.578 1 91.19 195 LEU B N 1
ATOM 8205 C CA . LEU B 1 195 ? 1.929 11.68 -15.562 1 91.19 195 LEU B CA 1
ATOM 8206 C C . LEU B 1 195 ? 0.928 10.977 -16.469 1 91.19 195 LEU B C 1
ATOM 8208 O O . LEU B 1 195 ? 1.313 10.375 -17.484 1 91.19 195 LEU B O 1
ATOM 8212 N N . ILE B 1 196 ? -0.351 11.016 -16.172 1 93.25 196 ILE B N 1
ATOM 8213 C CA . ILE B 1 196 ? -1.394 10.43 -17 1 93.25 196 ILE B CA 1
ATOM 8214 C C . ILE B 1 196 ? -1.697 11.344 -18.188 1 93.25 196 ILE B C 1
ATOM 8216 O O . ILE B 1 196 ? -2.025 12.523 -18 1 93.25 196 ILE B O 1
ATOM 8220 N N . PRO B 1 197 ? -1.609 10.852 -19.422 1 92.94 197 PRO B N 1
ATOM 8221 C CA . PRO B 1 197 ? -1.857 11.688 -20.609 1 92.94 197 PRO B CA 1
ATOM 8222 C C . PRO B 1 197 ? -3.244 12.328 -20.594 1 92.94 197 PRO B C 1
ATOM 8224 O O . PRO B 1 197 ? -4.238 11.641 -20.328 1 92.94 197 PRO B O 1
ATOM 8227 N N . GLY B 1 198 ? -3.279 13.586 -20.781 1 93.69 198 GLY B N 1
ATOM 8228 C CA . GLY B 1 198 ? -4.539 14.297 -20.906 1 93.69 198 GLY B CA 1
ATOM 8229 C C . GLY B 1 198 ? -5.152 14.672 -19.562 1 93.69 198 GLY B C 1
ATOM 8230 O O . GLY B 1 198 ? -6.23 15.266 -19.516 1 93.69 198 GLY B O 1
ATOM 8231 N N . MET B 1 199 ? -4.469 14.5 -18.5 1 95.31 199 MET B N 1
ATOM 8232 C CA . MET B 1 199 ? -5.008 14.727 -17.172 1 95.31 199 MET B CA 1
ATOM 8233 C C . MET B 1 199 ? -5.234 16.219 -16.922 1 95.31 199 MET B C 1
ATOM 8235 O O . MET B 1 199 ? -4.34 17.031 -17.156 1 95.31 199 MET B O 1
ATOM 8239 N N . LYS B 1 200 ? -6.414 16.547 -16.547 1 94.62 200 LYS B N 1
ATOM 8240 C CA . LYS B 1 200 ? -6.805 17.828 -15.953 1 94.62 200 LYS B CA 1
ATOM 8241 C C . LYS B 1 200 ? -7.582 17.609 -14.656 1 94.62 200 LYS B C 1
ATOM 8243 O O . LYS B 1 200 ? -8.758 17.25 -14.688 1 94.62 200 LYS B O 1
ATOM 8248 N N . VAL B 1 201 ? -6.984 17.922 -13.57 1 95.56 201 VAL B N 1
ATOM 8249 C CA . VAL B 1 201 ? -7.609 17.609 -12.289 1 95.56 201 VAL B CA 1
ATOM 8250 C C . VAL B 1 201 ? -8.773 18.578 -12.039 1 95.56 201 VAL B C 1
ATOM 8252 O O . VAL B 1 201 ? -8.812 19.672 -12.602 1 95.56 201 VAL B O 1
ATOM 8255 N N . ARG B 1 202 ? -9.727 18.141 -11.273 1 95.69 202 ARG B N 1
ATOM 8256 C CA . ARG B 1 202 ? -10.867 18.922 -10.781 1 95.69 202 ARG B CA 1
ATOM 8257 C C . ARG B 1 202 ? -11.617 19.578 -11.938 1 95.69 202 ARG B C 1
ATOM 8259 O O . ARG B 1 202 ? -11.867 20.781 -11.914 1 95.69 202 ARG B O 1
ATOM 8266 N N . SER B 1 203 ? -11.93 18.781 -12.922 1 95.56 203 SER B N 1
ATOM 8267 C CA . SER B 1 203 ? -12.656 19.234 -14.102 1 95.56 203 SER B CA 1
ATOM 8268 C C . SER B 1 203 ? -13.414 18.078 -14.75 1 95.56 203 SER B C 1
ATOM 8270 O O . SER B 1 203 ? -13.219 16.922 -14.398 1 95.56 203 SER B O 1
ATOM 8272 N N . SER B 1 204 ? -14.367 18.547 -15.641 1 97.12 204 SER B N 1
ATOM 8273 C CA . SER B 1 204 ? -14.992 17.531 -16.5 1 97.12 204 SER B CA 1
ATOM 8274 C C . SER B 1 204 ? -13.977 16.938 -17.469 1 97.12 204 SER B C 1
ATOM 8276 O O . SER B 1 204 ? -13.922 17.328 -18.641 1 97.12 204 SER B O 1
ATOM 8278 N N . ASN B 1 205 ? -13.195 16.078 -17.047 1 96.69 205 ASN B N 1
ATOM 8279 C CA . ASN B 1 205 ? -12.086 15.398 -17.719 1 96.69 205 ASN B CA 1
ATOM 8280 C C . ASN B 1 205 ? -12.086 13.906 -17.422 1 96.69 205 ASN B C 1
ATOM 8282 O O . ASN B 1 205 ? -12.047 13.5 -16.25 1 96.69 205 ASN B O 1
ATOM 8286 N N . ILE 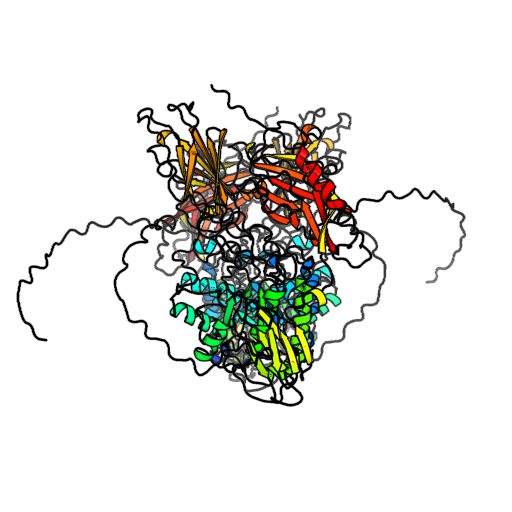B 1 206 ? -12.141 13.102 -18.469 1 96.94 206 ILE B N 1
ATOM 8287 C CA . ILE B 1 206 ? -12.383 11.672 -18.344 1 96.94 206 ILE B CA 1
ATOM 8288 C C . ILE B 1 206 ? -11.266 11.039 -17.516 1 96.94 206 ILE B C 1
ATOM 8290 O O . ILE B 1 206 ? -11.539 10.305 -16.547 1 96.94 206 ILE B O 1
ATOM 8294 N N . PRO B 1 207 ? -9.922 11.336 -17.75 1 96.62 207 PRO B N 1
ATOM 8295 C CA . PRO B 1 207 ? -8.875 10.75 -16.906 1 96.62 207 PRO B CA 1
ATOM 8296 C C . PRO B 1 207 ? -9.039 11.125 -15.438 1 96.62 207 PRO B C 1
ATOM 8298 O O . PRO B 1 207 ? -8.836 10.281 -14.555 1 96.62 207 PRO B O 1
ATOM 8301 N N . TRP B 1 208 ? -9.469 12.328 -15.148 1 97.12 208 TRP B N 1
ATOM 8302 C CA . TRP B 1 208 ? -9.664 12.773 -13.773 1 97.12 208 TRP B CA 1
ATOM 8303 C C . TRP B 1 208 ? -10.836 12.055 -13.125 1 97.12 208 TRP B C 1
ATOM 8305 O O . TRP B 1 208 ? -10.711 11.5 -12.031 1 97.12 208 TRP B O 1
ATOM 8315 N N . GLN B 1 209 ? -11.938 12.055 -13.82 1 98.06 209 GLN B N 1
ATOM 8316 C CA . GLN B 1 209 ? -13.148 11.453 -13.289 1 98.06 209 GLN B CA 1
ATOM 8317 C C . GLN B 1 209 ? -12.938 9.969 -12.984 1 98.06 209 GLN B C 1
ATOM 8319 O O . GLN B 1 209 ? -13.391 9.469 -11.953 1 98.06 209 GLN B O 1
ATOM 8324 N N . ARG B 1 210 ? -12.211 9.367 -13.844 1 96.81 210 ARG B N 1
ATOM 8325 C CA . ARG B 1 210 ? -11.922 7.953 -13.648 1 96.81 210 ARG B CA 1
ATOM 8326 C C . ARG B 1 210 ? -11.086 7.734 -12.391 1 96.81 210 ARG B C 1
ATOM 8328 O O . ARG B 1 210 ? -11.414 6.879 -11.562 1 96.81 210 ARG B O 1
ATOM 8335 N N . GLU B 1 211 ? -10.008 8.453 -12.234 1 97.44 211 GLU B N 1
ATOM 8336 C CA . GLU B 1 211 ? -9.117 8.273 -11.094 1 97.44 211 GLU B CA 1
ATOM 8337 C C . GLU B 1 211 ? -9.773 8.727 -9.797 1 97.44 211 GLU B C 1
ATOM 8339 O O . GLU B 1 211 ? -9.609 8.086 -8.75 1 97.44 211 GLU B O 1
ATOM 8344 N N . MET B 1 212 ? -10.531 9.836 -9.836 1 97.81 212 MET B N 1
ATOM 8345 C CA . MET B 1 212 ? -11.266 10.297 -8.656 1 97.81 212 MET B CA 1
ATOM 8346 C C . MET B 1 212 ? -12.258 9.242 -8.18 1 97.81 212 MET B C 1
ATOM 8348 O O . MET B 1 212 ? -12.297 8.914 -6.992 1 97.81 212 MET B O 1
ATOM 8352 N N . GLU B 1 213 ? -13.031 8.781 -9.094 1 97.44 213 GLU B N 1
ATOM 8353 C CA . GLU B 1 213 ? -14.023 7.773 -8.719 1 97.44 213 GLU B CA 1
ATOM 8354 C C . GLU B 1 213 ? -13.352 6.52 -8.164 1 97.44 213 GLU B C 1
ATOM 8356 O O . GLU B 1 213 ? -13.82 5.945 -7.18 1 97.44 213 GLU B O 1
ATOM 8361 N N . ARG B 1 214 ? -12.25 6.059 -8.828 1 94.62 214 ARG B N 1
ATOM 8362 C CA . ARG B 1 214 ? -11.523 4.883 -8.359 1 94.62 214 ARG B CA 1
ATOM 8363 C C . ARG B 1 214 ? -11.078 5.055 -6.91 1 94.62 214 ARG B C 1
ATOM 8365 O O . ARG B 1 214 ? -11.32 4.18 -6.074 1 94.62 214 ARG B O 1
ATOM 8372 N N . PHE B 1 215 ? -10.469 6.102 -6.59 1 96.81 215 PHE B N 1
ATOM 8373 C CA . PHE B 1 215 ? -9.953 6.359 -5.25 1 96.81 215 PHE B CA 1
ATOM 8374 C C . PHE B 1 215 ? -11.094 6.457 -4.242 1 96.81 215 PHE B C 1
ATOM 8376 O O . PHE B 1 215 ? -11.039 5.848 -3.172 1 96.81 215 PHE B O 1
ATOM 8383 N N . LEU B 1 216 ? -12.125 7.242 -4.594 1 97.69 216 LEU B N 1
ATOM 8384 C CA . LEU B 1 216 ? -13.234 7.461 -3.674 1 97.69 216 LEU B CA 1
ATOM 8385 C C . LEU B 1 216 ? -13.977 6.156 -3.396 1 97.69 216 LEU B C 1
ATOM 8387 O O . LEU B 1 216 ? -14.391 5.898 -2.264 1 97.69 216 LEU B O 1
ATOM 8391 N N . ARG B 1 217 ? -14.172 5.402 -4.438 1 92.44 217 ARG B N 1
ATOM 8392 C CA . ARG B 1 217 ? -14.812 4.113 -4.223 1 92.44 217 ARG B CA 1
ATOM 8393 C C . ARG B 1 217 ? -14.023 3.266 -3.23 1 92.44 217 ARG B C 1
ATOM 8395 O O . ARG B 1 217 ? -14.602 2.645 -2.336 1 92.44 217 ARG B O 1
ATOM 8402 N N . TYR B 1 218 ? -12.734 3.248 -3.41 1 91.69 218 TYR B N 1
ATOM 8403 C CA . TYR B 1 218 ? -11.898 2.477 -2.498 1 91.69 218 TYR B CA 1
ATOM 8404 C C . TYR B 1 218 ? -12.023 2.992 -1.07 1 91.69 218 TYR B C 1
ATOM 8406 O O . TYR B 1 218 ? -12.242 2.213 -0.14 1 91.69 218 TYR B O 1
ATOM 8414 N N . MET B 1 219 ? -11.891 4.254 -0.843 1 96.12 219 MET B N 1
ATOM 8415 C CA . MET B 1 219 ? -11.906 4.84 0.493 1 96.12 219 MET B CA 1
ATOM 8416 C C . MET B 1 219 ? -13.281 4.715 1.132 1 96.12 219 MET B C 1
ATOM 8418 O O . MET B 1 219 ? -13.398 4.5 2.34 1 96.12 219 MET B O 1
ATOM 8422 N N . VAL B 1 220 ? -14.328 4.887 0.319 1 95.56 220 VAL B N 1
ATOM 8423 C CA . VAL B 1 220 ? -15.688 4.762 0.84 1 95.56 220 VAL B CA 1
ATOM 8424 C C . VAL B 1 220 ? -15.945 3.318 1.259 1 95.56 220 VAL B C 1
ATOM 8426 O O . VAL B 1 220 ? -16.516 3.068 2.324 1 95.56 220 VAL B O 1
ATOM 8429 N N . GLU B 1 221 ? -15.516 2.35 0.444 1 89.38 221 GLU B N 1
ATOM 8430 C CA . GLU B 1 221 ? -15.727 0.95 0.799 1 89.38 221 GLU B CA 1
ATOM 8431 C C . GLU B 1 221 ? -14.961 0.581 2.066 1 89.38 221 GLU B C 1
ATOM 8433 O O . GLU B 1 221 ? -15.477 -0.149 2.918 1 89.38 221 GLU B O 1
ATOM 8438 N N . LEU B 1 222 ? -13.781 1.086 2.166 1 89.81 222 LEU B N 1
ATOM 8439 C CA . LEU B 1 222 ? -13.016 0.879 3.391 1 89.81 222 LEU B CA 1
ATOM 8440 C C . LEU B 1 222 ? -13.75 1.464 4.594 1 89.81 222 LEU B C 1
ATOM 8442 O O . LEU B 1 222 ? -13.68 0.914 5.695 1 89.81 222 LEU B O 1
ATOM 8446 N N . SER B 1 223 ? -14.508 2.51 4.414 1 95.19 223 SER B N 1
ATOM 8447 C CA . SER B 1 223 ? -15.172 3.24 5.488 1 95.19 223 SER B CA 1
ATOM 8448 C C . SER B 1 223 ? -16.578 2.695 5.742 1 95.19 223 SER B C 1
ATOM 8450 O O . SER B 1 223 ? -17.219 3.061 6.73 1 95.19 223 SER B O 1
ATOM 8452 N N . ARG B 1 224 ? -17.062 1.872 4.938 1 90.5 224 ARG B N 1
ATOM 8453 C CA . ARG B 1 224 ? -18.469 1.459 4.934 1 90.5 224 ARG B CA 1
ATOM 8454 C C . ARG B 1 224 ? -18.875 0.913 6.297 1 90.5 224 ARG B C 1
ATOM 8456 O O . ARG B 1 224 ? -19.969 1.218 6.789 1 90.5 224 ARG B O 1
ATOM 8463 N N . PRO B 1 225 ? -18.016 0.111 7.012 1 88.19 225 PRO B N 1
ATOM 8464 C CA . PRO B 1 225 ? -18.406 -0.361 8.344 1 88.19 225 PRO B CA 1
ATOM 8465 C C . PRO B 1 225 ? -18.625 0.78 9.328 1 88.19 225 PRO B C 1
ATOM 8467 O O . PRO B 1 225 ? -19.281 0.593 10.359 1 88.19 225 PRO B O 1
ATOM 8470 N N . PHE B 1 226 ? -18.156 1.974 9.031 1 94.56 226 PHE B N 1
ATOM 8471 C CA . PHE B 1 226 ? -18.203 3.094 9.961 1 94.56 226 PHE B CA 1
ATOM 8472 C C . PHE B 1 226 ? -19.281 4.09 9.57 1 94.56 226 PHE B C 1
ATOM 8474 O O . PHE B 1 226 ? -19.484 5.09 10.258 1 94.56 226 PHE B O 1
ATOM 8481 N N . LEU B 1 227 ? -20 3.807 8.469 1 96.19 227 LEU B N 1
ATOM 8482 C CA . LEU B 1 227 ? -21.109 4.66 8.07 1 96.19 227 LEU B CA 1
ATOM 8483 C C . LEU B 1 227 ? -22.312 4.469 8.992 1 96.19 227 LEU B C 1
ATOM 8485 O O . LEU B 1 227 ? -22.547 3.365 9.5 1 96.19 227 LEU B O 1
ATOM 8489 N N . ALA B 1 228 ? -23.109 5.449 9.148 1 97.38 228 ALA B N 1
ATOM 8490 C CA . ALA B 1 228 ? -24.281 5.426 10.023 1 97.38 228 ALA B CA 1
ATOM 8491 C C . ALA B 1 228 ? -25.219 4.281 9.648 1 97.38 228 ALA B C 1
ATOM 8493 O O . ALA B 1 228 ? -25.766 3.615 10.531 1 97.38 228 ALA B O 1
ATOM 8494 N N . ILE B 1 229 ? -25.375 3.969 8.367 1 92.88 229 ILE B N 1
ATOM 8495 C CA . ILE B 1 229 ? -26.297 2.936 7.895 1 92.88 229 ILE B CA 1
ATOM 8496 C C . ILE B 1 229 ? -25.828 1.567 8.383 1 92.88 229 ILE B C 1
ATOM 8498 O O . ILE B 1 229 ? -26.609 0.613 8.422 1 92.88 229 ILE B O 1
ATOM 8502 N N . ASN B 1 230 ? -24.578 1.514 8.75 1 88.94 230 ASN B N 1
ATOM 8503 C CA . ASN B 1 230 ? -24.016 0.273 9.273 1 88.94 230 ASN B CA 1
ATOM 8504 C C . ASN B 1 230 ? -23.656 0.399 10.758 1 88.94 230 ASN B C 1
ATOM 8506 O O . ASN B 1 230 ? -22.875 -0.399 11.281 1 88.94 230 ASN B O 1
ATOM 8510 N N . GLY B 1 231 ? -24.141 1.521 11.375 1 92.5 231 GLY B N 1
ATOM 8511 C CA . GLY B 1 231 ? -24.031 1.663 12.82 1 92.5 231 GLY B CA 1
ATOM 8512 C C . GLY B 1 231 ? -22.812 2.439 13.258 1 92.5 231 GLY B C 1
ATOM 8513 O O . GLY B 1 231 ? -22.578 2.629 14.461 1 92.5 231 GLY B O 1
ATOM 8514 N N . GLY B 1 232 ? -22.047 2.928 12.305 1 95.12 232 GLY B N 1
ATOM 8515 C CA . GLY B 1 232 ? -20.797 3.6 12.633 1 95.12 232 GLY B CA 1
ATOM 8516 C C . GLY B 1 232 ? -20.969 5.09 12.875 1 95.12 232 GLY B C 1
ATOM 8517 O O . GLY B 1 232 ? -22.078 5.609 12.812 1 95.12 232 GLY B O 1
ATOM 8518 N N . PRO B 1 233 ? -19.906 5.766 13.133 1 98.19 233 PRO B N 1
ATOM 8519 C CA . PRO B 1 233 ? -19.969 7.16 13.578 1 98.19 233 PRO B CA 1
ATOM 8520 C C . PRO B 1 233 ? -20 8.148 12.414 1 98.19 233 PRO B C 1
ATOM 8522 O O . PRO B 1 233 ? -20.219 9.344 12.625 1 98.19 233 PRO B O 1
ATOM 8525 N N . ILE B 1 234 ? -19.797 7.734 11.18 1 98.62 234 ILE B N 1
ATOM 8526 C CA . ILE B 1 234 ? -19.734 8.672 10.062 1 98.62 234 ILE B CA 1
ATOM 8527 C C . ILE B 1 234 ? -21.156 9.094 9.68 1 98.62 234 ILE B C 1
ATOM 8529 O O . ILE B 1 234 ? -21.953 8.273 9.227 1 98.62 234 ILE B O 1
ATOM 8533 N N . ILE B 1 235 ? -21.453 10.406 9.82 1 98.56 235 ILE B N 1
ATOM 8534 C CA . ILE B 1 235 ? -22.812 10.867 9.625 1 98.56 235 ILE B CA 1
ATOM 8535 C C . ILE B 1 235 ? -22.859 11.891 8.484 1 98.56 235 ILE B C 1
ATOM 8537 O O . ILE B 1 235 ? -23.922 12.25 8.008 1 98.56 235 ILE B O 1
ATOM 8541 N N . LEU B 1 236 ? -21.703 12.383 8.07 1 98.5 236 LEU B N 1
ATOM 8542 C CA . LEU B 1 236 ? -21.562 13.414 7.047 1 98.5 236 LEU B CA 1
ATOM 8543 C C . LEU B 1 236 ? -20.312 13.195 6.207 1 98.5 236 LEU B C 1
ATOM 8545 O O . LEU B 1 236 ? -19.312 12.664 6.699 1 98.5 236 LEU B O 1
ATOM 8549 N N . ALA B 1 237 ? -20.391 13.578 4.879 1 98.5 237 ALA B N 1
ATOM 8550 C CA . ALA B 1 237 ? -19.234 13.43 4 1 98.5 237 ALA B CA 1
ATOM 8551 C C . ALA B 1 237 ? -19.141 14.594 3.02 1 98.5 237 ALA B C 1
ATOM 8553 O O . ALA B 1 237 ? -20.094 15.367 2.869 1 98.5 237 ALA B O 1
ATOM 8554 N N . GLN B 1 238 ? -18 14.766 2.43 1 98.44 238 GLN B N 1
ATOM 8555 C CA . GLN B 1 238 ? -17.781 15.805 1.428 1 98.44 238 GLN B CA 1
ATOM 8556 C C . GLN B 1 238 ? -17.172 15.219 0.157 1 98.44 238 GLN B C 1
ATOM 8558 O O . GLN B 1 238 ? -16.266 14.383 0.223 1 98.44 238 GLN B O 1
ATOM 8563 N N . ILE B 1 239 ? -17.609 15.711 -1.033 1 97.94 239 ILE B N 1
ATOM 8564 C CA . ILE B 1 239 ? -17.172 15.125 -2.299 1 97.94 239 ILE B CA 1
ATOM 8565 C C . ILE B 1 239 ? -16.188 16.047 -2.992 1 97.94 239 ILE B C 1
ATOM 8567 O O . ILE B 1 239 ? -15.414 15.617 -3.854 1 97.94 239 ILE B O 1
ATOM 8571 N N . GLU B 1 240 ? -16.172 17.391 -2.736 1 96 240 GLU B N 1
ATOM 8572 C CA . GLU B 1 240 ? -15.305 18.391 -3.35 1 96 240 GLU B CA 1
ATOM 8573 C C . GLU B 1 240 ? -15.133 19.594 -2.436 1 96 240 GLU B C 1
ATOM 8575 O O . GLU B 1 240 ? -15.977 19.859 -1.579 1 96 240 GLU B O 1
ATOM 8580 N N . ASN B 1 241 ? -13.977 20.234 -2.646 1 96 241 ASN B N 1
ATOM 8581 C CA . ASN B 1 241 ? -13.602 21.312 -1.742 1 96 241 ASN B CA 1
ATOM 8582 C C . ASN B 1 241 ? -13.406 22.625 -2.49 1 96 241 ASN B C 1
ATOM 8584 O O . ASN B 1 241 ? -12.578 22.703 -3.404 1 96 241 ASN B O 1
ATOM 8588 N N . GLU B 1 242 ? -14.211 23.578 -2.184 1 94.62 242 GLU B N 1
ATOM 8589 C CA . GLU B 1 242 ? -14.031 24.953 -2.615 1 94.62 242 GLU B CA 1
ATOM 8590 C C . GLU B 1 242 ? -13.906 25.047 -4.133 1 94.62 242 GLU B C 1
ATOM 8592 O O . GLU B 1 242 ? -12.977 25.656 -4.652 1 94.62 242 GLU B O 1
ATOM 8597 N N . PHE B 1 243 ? -14.797 24.469 -4.82 1 95.69 243 PHE B N 1
ATOM 8598 C CA . PHE B 1 243 ? -14.75 24.453 -6.277 1 95.69 243 PHE B CA 1
ATOM 8599 C C . PHE B 1 243 ? -15.32 25.75 -6.844 1 95.69 243 PHE B C 1
ATOM 8601 O O . PHE B 1 243 ? -16.547 25.891 -6.973 1 95.69 243 PHE B O 1
ATOM 8608 N N . THR B 1 244 ? -14.469 26.609 -7.332 1 93.12 244 THR B N 1
ATOM 8609 C CA . THR B 1 244 ? -14.898 27.938 -7.773 1 93.12 244 THR B CA 1
ATOM 8610 C C . THR B 1 244 ? -14.938 28 -9.297 1 93.12 244 THR B C 1
ATOM 8612 O O . THR B 1 244 ? -15.469 28.969 -9.859 1 93.12 244 THR B O 1
ATOM 8615 N N . ALA B 1 245 ? -14.453 26.969 -9.945 1 91.81 245 ALA B N 1
ATOM 8616 C CA . ALA B 1 245 ? -14.391 27 -11.398 1 91.81 245 ALA B CA 1
ATOM 8617 C C . ALA B 1 245 ? -15.781 26.891 -12.016 1 91.81 245 ALA B C 1
ATOM 8619 O O . ALA B 1 245 ? -16.703 26.359 -11.383 1 91.81 245 ALA B O 1
ATOM 8620 N N . GLN B 1 246 ? -15.945 27.453 -13.203 1 93.56 246 GLN B N 1
ATOM 8621 C CA . GLN B 1 246 ? -17.203 27.359 -13.93 1 93.56 246 GLN B CA 1
ATOM 8622 C C . GLN B 1 246 ? -17.25 26.109 -14.805 1 93.56 246 GLN B C 1
ATOM 8624 O O . GLN B 1 246 ? -17.062 26.188 -16.016 1 93.56 246 GLN B O 1
ATOM 8629 N N . ASP B 1 247 ? -17.531 25.078 -14.227 1 96.62 247 ASP B N 1
ATOM 8630 C CA . ASP B 1 247 ? -17.672 23.781 -14.883 1 96.62 247 ASP B CA 1
ATOM 8631 C C . ASP B 1 247 ? -18.891 23.031 -14.367 1 96.62 247 ASP B C 1
ATOM 8633 O O . ASP B 1 247 ? -18.766 22.078 -13.602 1 96.62 247 ASP B O 1
ATOM 8637 N N . PRO B 1 248 ? -20.078 23.438 -14.812 1 96.69 248 PRO B N 1
ATOM 8638 C CA . PRO B 1 248 ? -21.312 22.844 -14.305 1 96.69 248 PRO B CA 1
ATOM 8639 C C . PRO B 1 248 ? -21.391 21.344 -14.555 1 96.69 248 PRO B C 1
ATOM 8641 O O . PRO B 1 248 ? -22.016 20.609 -13.766 1 96.69 248 PRO B O 1
ATOM 8644 N N . GLU B 1 249 ? -20.734 20.906 -15.648 1 97.62 249 GLU B N 1
ATOM 8645 C CA . GLU B 1 249 ? -20.734 19.469 -15.93 1 97.62 249 GLU B CA 1
ATOM 8646 C C . GLU B 1 249 ? -19.984 18.703 -14.844 1 97.62 249 GLU B C 1
ATOM 8648 O O . GLU B 1 249 ? -20.422 17.625 -14.422 1 97.62 249 GLU B O 1
ATOM 8653 N N . TYR B 1 250 ? -18.906 19.219 -14.43 1 97.56 250 TYR B N 1
ATOM 8654 C CA . TYR B 1 250 ? -18.125 18.594 -13.359 1 97.56 250 TYR B CA 1
ATOM 8655 C C . TYR B 1 250 ? -18.906 18.594 -12.047 1 97.56 250 TYR B C 1
ATOM 8657 O O . TYR B 1 250 ? -18.906 17.609 -11.312 1 97.56 250 TYR B O 1
ATOM 8665 N N . VAL B 1 251 ? -19.578 19.641 -11.734 1 97.88 251 VAL B N 1
ATOM 8666 C CA . VAL B 1 251 ? -20.375 19.75 -10.516 1 97.88 251 VAL B CA 1
ATOM 8667 C C . VAL B 1 251 ? -21.484 18.719 -10.516 1 97.88 251 VAL B C 1
ATOM 8669 O O . VAL B 1 251 ? -21.703 18.031 -9.516 1 97.88 251 VAL B O 1
ATOM 8672 N N . GLN B 1 252 ? -22.141 18.625 -11.641 1 97.62 252 GLN B N 1
ATOM 8673 C CA . GLN B 1 252 ? -23.188 17.625 -11.773 1 97.62 252 GLN B CA 1
ATOM 8674 C C . GLN B 1 252 ? -22.625 16.203 -11.633 1 97.62 252 GLN B C 1
ATOM 8676 O O . GLN B 1 252 ? -23.234 15.352 -10.984 1 97.62 252 GLN B O 1
ATOM 8681 N N . TRP B 1 253 ? -21.484 16 -12.281 1 97.88 253 TRP B N 1
ATOM 8682 C CA . TRP B 1 253 ? -20.844 14.703 -12.211 1 97.88 253 TRP B CA 1
ATOM 8683 C C . TRP B 1 253 ? -20.5 14.344 -10.766 1 97.88 253 TRP B C 1
ATOM 8685 O O . TRP B 1 253 ? -20.656 13.188 -10.352 1 97.88 253 TRP B O 1
ATOM 8695 N N . CYS B 1 254 ? -20.062 15.266 -9.93 1 98.12 254 CYS B N 1
ATOM 8696 C CA . CYS B 1 254 ? -19.812 15.047 -8.508 1 98.12 254 CYS B CA 1
ATOM 8697 C C . CYS B 1 254 ? -21.078 14.578 -7.797 1 98.12 254 CYS B C 1
ATOM 8699 O O . CYS B 1 254 ? -21.031 13.641 -6.992 1 98.12 254 CYS B O 1
ATOM 8701 N N . GLY B 1 255 ? -22.172 15.266 -8.102 1 97.62 255 GLY B N 1
ATOM 8702 C CA . GLY B 1 255 ? -23.453 14.836 -7.535 1 97.62 255 GLY B CA 1
ATOM 8703 C C . GLY B 1 255 ? -23.828 13.422 -7.918 1 97.62 255 GLY B C 1
ATOM 8704 O O . GLY B 1 255 ? -24.281 12.648 -7.074 1 97.62 255 GLY B O 1
ATOM 8705 N N . ASP B 1 256 ? -23.609 13.109 -9.203 1 97.19 256 ASP B N 1
ATOM 8706 C CA . ASP B 1 256 ? -23.891 11.758 -9.68 1 97.19 256 ASP B CA 1
ATOM 8707 C C . ASP B 1 256 ? -23.031 10.734 -8.961 1 97.19 256 ASP B C 1
ATOM 8709 O O . ASP B 1 256 ? -23.484 9.633 -8.656 1 97.19 256 ASP B O 1
ATOM 8713 N N . LEU B 1 257 ? -21.781 11.109 -8.734 1 97.31 257 LEU B N 1
ATOM 8714 C CA . LEU B 1 257 ? -20.875 10.211 -8.039 1 97.31 257 LEU B CA 1
ATOM 8715 C C . LEU B 1 257 ? -21.344 9.969 -6.605 1 97.31 257 LEU B C 1
ATOM 8717 O O . LEU B 1 257 ? -21.266 8.844 -6.105 1 97.31 257 LEU B O 1
ATOM 8721 N N . VAL B 1 258 ? -21.844 10.969 -5.934 1 97.38 258 VAL B N 1
ATOM 8722 C CA . VAL B 1 258 ? -22.391 10.828 -4.59 1 97.38 258 VAL B CA 1
ATOM 8723 C C . VAL B 1 258 ? -23.484 9.766 -4.586 1 97.38 258 VAL B C 1
ATOM 8725 O O . VAL B 1 258 ? -23.516 8.898 -3.707 1 97.38 258 VAL B O 1
ATOM 8728 N N . THR B 1 259 ? -24.328 9.859 -5.574 1 94.94 259 THR B N 1
ATOM 8729 C CA . THR B 1 259 ? -25.422 8.898 -5.691 1 94.94 259 THR B CA 1
ATOM 8730 C C . THR B 1 259 ? -24.891 7.488 -5.914 1 94.94 259 THR B C 1
ATOM 8732 O O . THR B 1 259 ? -25.344 6.539 -5.273 1 94.94 259 THR B O 1
ATOM 8735 N N . ARG B 1 260 ? -23.875 7.379 -6.754 1 91.25 260 ARG B N 1
ATOM 8736 C CA . ARG B 1 260 ? -23.328 6.066 -7.102 1 91.25 260 ARG B CA 1
ATOM 8737 C C . ARG B 1 260 ? -22.594 5.445 -5.922 1 91.25 260 ARG B C 1
ATOM 8739 O O . ARG B 1 260 ? -22.531 4.223 -5.797 1 91.25 260 ARG B O 1
ATOM 8746 N N . LEU B 1 261 ? -22.047 6.234 -5.059 1 92.56 261 LEU B N 1
ATOM 8747 C CA . LEU B 1 261 ? -21.297 5.738 -3.902 1 92.56 261 LEU B CA 1
ATOM 8748 C C . LEU B 1 261 ? -22.25 5.137 -2.867 1 92.56 261 LEU B C 1
ATOM 8750 O O . LEU B 1 261 ? -21.828 4.371 -2 1 92.56 261 LEU B O 1
ATOM 8754 N N . ASN B 1 262 ? -23.531 5.504 -2.801 1 89.19 262 ASN B N 1
ATOM 8755 C CA . ASN B 1 262 ? -24.594 4.855 -2.041 1 89.19 262 ASN B CA 1
ATOM 8756 C C . ASN B 1 262 ? -24.234 4.73 -0.564 1 89.19 262 ASN B C 1
ATOM 8758 O O . ASN B 1 262 ? -24.25 3.631 -0.008 1 89.19 262 ASN B O 1
ATOM 8762 N N . THR B 1 263 ? -23.969 5.887 0.099 1 93.88 263 THR B N 1
ATOM 8763 C CA . THR B 1 263 ? -23.5 5.863 1.48 1 93.88 263 THR B CA 1
ATOM 8764 C C . THR B 1 263 ? -24.656 6.082 2.447 1 93.88 263 THR B C 1
ATOM 8766 O O . THR B 1 263 ? -24.516 5.855 3.652 1 93.88 263 THR B O 1
ATOM 8769 N N . SER B 1 264 ? -25.828 6.598 2.033 1 93.56 264 SER B N 1
ATOM 8770 C CA . SER B 1 264 ? -27.031 6.816 2.82 1 93.56 264 SER B CA 1
ATOM 8771 C C . SER B 1 264 ? -26.797 7.844 3.922 1 93.56 264 SER B C 1
ATOM 8773 O O . SER B 1 264 ? -27.344 7.719 5.023 1 93.56 264 SER B O 1
ATOM 8775 N N . ILE B 1 265 ? -25.891 8.82 3.729 1 97.38 265 ILE B N 1
ATOM 8776 C CA . ILE B 1 265 ? -25.688 9.984 4.586 1 97.38 265 ILE B CA 1
ATOM 8777 C C . ILE B 1 265 ? -25.641 11.25 3.732 1 97.38 265 ILE B C 1
ATOM 8779 O O . ILE B 1 265 ? -25.391 11.18 2.525 1 97.38 265 ILE B O 1
ATOM 8783 N N . PRO B 1 266 ? -25.875 12.438 4.336 1 97.69 266 PRO B N 1
ATOM 8784 C CA . PRO B 1 266 ? -25.734 13.68 3.578 1 97.69 266 PRO B CA 1
ATOM 8785 C C . PRO B 1 266 ? -24.297 13.969 3.174 1 97.69 266 PRO B C 1
ATOM 8787 O O . PRO B 1 266 ? -23.359 13.633 3.916 1 97.69 266 PRO B O 1
ATOM 8790 N N . TRP B 1 267 ? -24.156 14.539 1.96 1 98.12 267 TRP B N 1
ATOM 8791 C CA . TRP B 1 267 ? -22.875 15 1.454 1 98.12 267 TRP B CA 1
ATOM 8792 C C . TRP B 1 267 ? -22.859 16.516 1.277 1 98.12 267 TRP B C 1
ATOM 8794 O O . TRP B 1 267 ? -23.906 17.125 1.01 1 98.12 267 TRP B O 1
ATOM 8804 N N . ILE B 1 268 ? -21.719 17.109 1.454 1 98.12 268 ILE B N 1
ATOM 8805 C CA . ILE B 1 268 ? -21.625 18.562 1.282 1 98.12 268 ILE B CA 1
ATOM 8806 C C . ILE B 1 268 ? -20.625 18.875 0.173 1 98.12 268 ILE B C 1
ATOM 8808 O O . ILE B 1 268 ? -19.844 18.016 -0.238 1 98.12 268 ILE B O 1
ATOM 8812 N N . MET B 1 269 ? -20.656 19.984 -0.385 1 97.25 269 MET B N 1
ATOM 8813 C CA . MET B 1 269 ? -19.641 20.75 -1.121 1 97.25 269 MET B CA 1
ATOM 8814 C C . MET B 1 269 ? -19.484 22.156 -0.543 1 97.25 269 MET B C 1
ATOM 8816 O O . MET B 1 269 ? -20.469 22.875 -0.395 1 97.25 269 MET B O 1
ATOM 8820 N N . CYS B 1 270 ? -18.281 22.422 -0.209 1 94 270 CYS B N 1
ATOM 8821 C CA . CYS B 1 270 ? -18.141 23.672 0.537 1 94 270 CYS B CA 1
ATOM 8822 C C . CYS B 1 270 ? -17.688 24.797 -0.375 1 94 270 CYS B C 1
ATOM 8824 O O . CYS B 1 270 ? -16.953 24.578 -1.338 1 94 270 CYS B O 1
ATOM 8826 N N . TYR B 1 271 ? -18.125 25.891 -0.148 1 85.69 271 TYR B N 1
ATOM 8827 C CA . TYR B 1 271 ? -17.703 27.156 -0.741 1 85.69 271 TYR B CA 1
ATOM 8828 C C . TYR B 1 271 ? -17.969 27.172 -2.242 1 85.69 271 TYR B C 1
ATOM 8830 O O . TYR B 1 271 ? -17.469 26.312 -2.977 1 85.69 271 TYR B O 1
ATOM 8838 N N . ALA B 1 272 ? -18.703 28.047 -2.787 1 89.62 272 ALA B N 1
ATOM 8839 C CA . ALA B 1 272 ? -18.891 28.406 -4.195 1 89.62 272 ALA B CA 1
ATOM 8840 C C . ALA B 1 272 ? -19.922 27.5 -4.855 1 89.62 272 ALA B C 1
ATOM 8842 O O . ALA B 1 272 ? -21.125 27.625 -4.578 1 89.62 272 ALA B O 1
ATOM 8843 N N . ASN B 1 273 ? -19.422 26.469 -5.668 1 93.12 273 ASN B N 1
ATOM 8844 C CA . ASN B 1 273 ? -20.391 25.656 -6.418 1 93.12 273 ASN B CA 1
ATOM 8845 C C . ASN B 1 273 ? -20.656 24.328 -5.727 1 93.12 273 ASN B C 1
ATOM 8847 O O . ASN B 1 273 ? -19.766 23.75 -5.109 1 93.12 273 ASN B O 1
ATOM 8851 N N . ALA B 1 274 ? -21.953 23.906 -5.816 1 95.88 274 ALA B N 1
ATOM 8852 C CA . ALA B 1 274 ? -22.328 22.625 -5.234 1 95.88 274 ALA B CA 1
ATOM 8853 C C . ALA B 1 274 ? -23.375 21.922 -6.102 1 95.88 274 ALA B C 1
ATOM 8855 O O . ALA B 1 274 ? -24.219 22.562 -6.727 1 95.88 274 ALA B O 1
ATOM 8856 N N . ALA B 1 275 ? -23.25 20.641 -6.117 1 96.5 275 ALA B N 1
ATOM 8857 C CA . ALA B 1 275 ? -24.25 19.844 -6.82 1 96.5 275 ALA B CA 1
ATOM 8858 C C . ALA B 1 275 ? -25.594 19.922 -6.121 1 96.5 275 ALA B C 1
ATOM 8860 O O . ALA B 1 275 ? -25.672 20.234 -4.93 1 96.5 275 ALA B O 1
ATOM 8861 N N . GLU B 1 276 ? -26.641 19.578 -6.848 1 93.94 276 GLU B N 1
ATOM 8862 C CA . GLU B 1 276 ? -28.016 19.703 -6.344 1 93.94 276 GLU B CA 1
ATOM 8863 C C . GLU B 1 276 ? -28.25 18.781 -5.16 1 93.94 276 GLU B C 1
ATOM 8865 O O . GLU B 1 276 ? -28.984 19.125 -4.227 1 93.94 276 GLU B O 1
ATOM 8870 N N . ASN B 1 277 ? -27.672 17.625 -5.238 1 95.38 277 ASN B N 1
ATOM 8871 C CA . ASN B 1 277 ? -27.938 16.641 -4.195 1 95.38 277 ASN B CA 1
ATOM 8872 C C . ASN B 1 277 ? -26.891 16.719 -3.086 1 95.38 277 ASN B C 1
ATOM 8874 O O . ASN B 1 277 ? -26.734 15.758 -2.324 1 95.38 277 ASN B O 1
ATOM 8878 N N . THR B 1 278 ? -26.172 17.828 -2.992 1 97.31 278 THR B N 1
ATOM 8879 C CA . THR B 1 278 ? -25.25 18.094 -1.891 1 97.31 278 THR B CA 1
ATOM 8880 C C . THR B 1 278 ? -25.609 19.406 -1.188 1 97.31 278 THR B C 1
ATOM 8882 O O . THR B 1 278 ? -26.297 20.25 -1.762 1 97.31 278 THR B O 1
ATOM 8885 N N . ILE B 1 279 ? -25.203 19.516 0.07 1 97.81 279 ILE B N 1
ATOM 8886 C CA . ILE B 1 279 ? -25.406 20.734 0.853 1 97.81 279 ILE B CA 1
ATOM 8887 C C . ILE B 1 279 ? -24.266 21.719 0.602 1 97.81 279 ILE B C 1
ATOM 8889 O O . ILE B 1 279 ? -23.094 21.344 0.641 1 97.81 279 ILE B O 1
ATOM 8893 N N . LEU B 1 280 ? -24.562 22.938 0.257 1 97.81 280 LEU B N 1
ATOM 8894 C CA . LEU B 1 280 ? -23.531 23.969 0.153 1 97.81 280 LEU B CA 1
ATOM 8895 C C . LEU B 1 280 ? -23.188 24.531 1.528 1 97.81 280 LEU B C 1
ATOM 8897 O O . LEU B 1 280 ? -24.062 25 2.25 1 97.81 280 LEU B O 1
ATOM 8901 N N . SER B 1 281 ? -21.969 24.438 1.914 1 98 281 SER B N 1
ATOM 8902 C CA . SER B 1 281 ? -21.547 24.922 3.23 1 98 281 SER B CA 1
ATOM 8903 C C . SER B 1 281 ? -20.609 26.109 3.117 1 98 281 SER B C 1
ATOM 8905 O O . SER B 1 281 ? -20.188 26.469 2.02 1 98 281 SER B O 1
ATOM 8907 N N . CYS B 1 282 ? -20.312 26.766 4.238 1 97.56 282 CYS B N 1
ATOM 8908 C CA . CYS B 1 282 ? -19.562 28.016 4.289 1 97.56 282 CYS B CA 1
ATOM 8909 C C . CYS B 1 282 ? -18.141 27.781 4.797 1 97.56 282 CYS B C 1
ATOM 8911 O O . CYS B 1 282 ? -17.922 26.953 5.676 1 97.56 282 CYS B O 1
ATOM 8913 N N . ASN B 1 283 ? -17.172 28.438 4.223 1 95.81 283 ASN B N 1
ATOM 8914 C CA . ASN B 1 283 ? -15.828 28.625 4.734 1 95.81 283 ASN B CA 1
ATOM 8915 C C . ASN B 1 283 ? -15.484 30.109 4.898 1 95.81 283 ASN B C 1
ATOM 8917 O O . ASN B 1 283 ? -15.445 30.844 3.914 1 95.81 283 ASN B O 1
ATOM 8921 N N . ASP B 1 284 ? -15.297 30.516 6.062 1 94.75 284 ASP B N 1
ATOM 8922 C CA . ASP B 1 284 ? -15.008 31.906 6.355 1 94.75 284 ASP B CA 1
ATOM 8923 C C . ASP B 1 284 ? -14.805 32.125 7.852 1 94.75 284 ASP B C 1
ATOM 8925 O O . ASP B 1 284 ? -14.938 31.203 8.648 1 94.75 284 ASP B O 1
ATOM 8929 N N . ASN B 1 285 ? -14.445 33.344 8.203 1 93.5 285 ASN B N 1
ATOM 8930 C CA . ASN B 1 285 ? -14.32 33.719 9.609 1 93.5 285 ASN B CA 1
ATOM 8931 C C . ASN B 1 285 ? -15.68 34.062 10.219 1 93.5 285 ASN B C 1
ATOM 8933 O O . ASN B 1 285 ? -15.844 34.062 11.438 1 93.5 285 ASN B O 1
ATOM 8937 N N . ASP B 1 286 ? -16.594 34.438 9.352 1 95.31 286 ASP B N 1
ATOM 8938 C CA . ASP B 1 286 ? -17.984 34.781 9.688 1 95.31 286 ASP B CA 1
ATOM 8939 C C . ASP B 1 286 ? -18.922 34.375 8.555 1 95.31 286 ASP B C 1
ATOM 8941 O O . ASP B 1 286 ? -18.766 34.812 7.414 1 95.31 286 ASP B O 1
ATOM 8945 N N . CYS B 1 287 ? -19.984 33.594 8.797 1 97.38 287 CYS B N 1
ATOM 8946 C CA . CYS B 1 287 ? -20.781 33 7.734 1 97.38 287 CYS B CA 1
ATOM 8947 C C . CYS B 1 287 ? -22.203 33.531 7.746 1 97.38 287 CYS B C 1
ATOM 8949 O O . CYS B 1 287 ? -23.094 32.938 7.148 1 97.38 287 CYS B O 1
ATOM 8951 N N . VAL B 1 288 ? -22.484 34.688 8.375 1 97.12 288 VAL B N 1
ATOM 8952 C CA . VAL B 1 288 ? -23.844 35.188 8.469 1 97.12 288 VAL B CA 1
ATOM 8953 C C . VAL B 1 288 ? -24.281 35.719 7.102 1 97.12 288 VAL B C 1
ATOM 8955 O O . VAL B 1 288 ? -25.422 35.5 6.688 1 97.12 288 VAL B O 1
ATOM 8958 N N . ASP B 1 289 ? -23.406 36.469 6.395 1 96.56 289 ASP B N 1
ATOM 8959 C CA . ASP B 1 289 ? -23.75 36.938 5.051 1 96.56 289 ASP B CA 1
ATOM 8960 C C . ASP B 1 289 ? -24.047 35.75 4.121 1 96.56 289 ASP B C 1
ATOM 8962 O O . ASP B 1 289 ? -24.938 35.844 3.279 1 96.56 289 ASP B O 1
ATOM 8966 N N . PHE B 1 290 ? -23.25 34.75 4.242 1 97.06 290 PHE B N 1
ATOM 8967 C CA . PHE B 1 290 ? -23.516 33.531 3.502 1 97.06 290 PHE B CA 1
ATOM 8968 C C . PHE B 1 290 ? -24.906 33 3.809 1 97.06 290 PHE B C 1
ATOM 8970 O O . PHE B 1 290 ? -25.641 32.594 2.9 1 97.06 290 PHE B O 1
ATOM 8977 N N . ALA B 1 291 ? -25.281 32.938 5.07 1 97.94 291 ALA B N 1
ATOM 8978 C CA . ALA B 1 291 ? -26.594 32.438 5.488 1 97.94 291 ALA B CA 1
ATOM 8979 C C . ALA B 1 291 ? -27.719 33.219 4.824 1 97.94 291 ALA B C 1
ATOM 8981 O O . ALA B 1 291 ? -28.688 32.625 4.336 1 97.94 291 ALA B O 1
ATOM 8982 N N . VAL B 1 292 ? -27.609 34.5 4.801 1 96.62 292 VAL B N 1
ATOM 8983 C CA . VAL B 1 292 ? -28.625 35.375 4.215 1 96.62 292 VAL B CA 1
ATOM 8984 C C . VAL B 1 292 ? -28.797 35.031 2.738 1 96.62 292 VAL B C 1
ATOM 8986 O O . VAL B 1 292 ? -29.938 34.969 2.246 1 96.62 292 VAL B O 1
ATOM 8989 N N . LYS B 1 293 ? -27.688 34.812 2.104 1 96.31 293 LYS B N 1
ATOM 8990 C CA . LYS B 1 293 ? -27.734 34.469 0.68 1 96.31 293 LYS B CA 1
ATOM 8991 C C . LYS B 1 293 ? -28.266 33.062 0.455 1 96.31 293 LYS B C 1
ATOM 8993 O O . LYS B 1 293 ? -29.078 32.844 -0.442 1 96.31 293 LYS B O 1
ATOM 8998 N N . LEU B 1 294 ? -27.844 32.125 1.248 1 96.25 294 LEU B N 1
ATOM 8999 C CA . LEU B 1 294 ? -28.156 30.703 1.064 1 96.25 294 LEU B CA 1
ATOM 9000 C C . LEU B 1 294 ? -29.641 30.453 1.204 1 96.25 294 LEU B C 1
ATOM 9002 O O . LEU B 1 294 ? -30.219 29.672 0.437 1 96.25 294 LEU B O 1
ATOM 9006 N N . VAL B 1 295 ? -30.312 31.062 2.188 1 95 295 VAL B N 1
ATOM 9007 C CA . VAL B 1 295 ? -31.719 30.781 2.48 1 95 295 VAL B CA 1
ATOM 9008 C C . VAL B 1 295 ? -32.594 31.234 1.314 1 95 295 VAL B C 1
ATOM 9010 O O . VAL B 1 295 ? -33.719 30.734 1.143 1 95 295 VAL B O 1
ATOM 9013 N N . LYS B 1 296 ? -32.094 32.125 0.53 1 94.44 296 LYS B N 1
ATOM 9014 C CA . LYS B 1 296 ? -32.812 32.594 -0.653 1 94.44 296 LYS B CA 1
ATOM 9015 C C . LYS B 1 296 ? -32.531 31.688 -1.855 1 94.44 296 LYS B C 1
ATOM 9017 O O . LYS B 1 296 ? -33.438 31.328 -2.604 1 94.44 296 LYS B O 1
ATOM 9022 N N . GLU B 1 297 ? -31.312 31.234 -1.979 1 93.94 297 GLU B N 1
ATOM 9023 C CA . GLU B 1 297 ? -30.859 30.531 -3.178 1 93.94 297 GLU B CA 1
ATOM 9024 C C . GLU B 1 297 ? -31.094 29.031 -3.051 1 93.94 297 GLU B C 1
ATOM 9026 O O . GLU B 1 297 ? -31.375 28.359 -4.043 1 93.94 297 GLU B O 1
ATOM 9031 N N . ARG B 1 298 ? -30.875 28.531 -1.812 1 94.94 298 ARG B N 1
ATOM 9032 C CA . ARG B 1 298 ? -31.062 27.125 -1.515 1 94.94 298 ARG B CA 1
ATOM 9033 C C . ARG B 1 298 ? -31.828 26.922 -0.214 1 94.94 298 ARG B C 1
ATOM 9035 O O . ARG B 1 298 ? -31.297 26.406 0.762 1 94.94 298 ARG B O 1
ATOM 9042 N N . PRO B 1 299 ? -33.062 27.188 -0.223 1 92.94 299 PRO B N 1
ATOM 9043 C CA . PRO B 1 299 ? -33.844 27.25 1.007 1 92.94 299 PRO B CA 1
ATOM 9044 C C . PRO B 1 299 ? -33.969 25.891 1.695 1 92.94 299 PRO B C 1
ATOM 9046 O O . PRO B 1 299 ? -34.281 25.828 2.891 1 92.94 299 PRO B O 1
ATOM 9049 N N . SER B 1 300 ? -33.688 24.812 0.983 1 93.06 300 SER B N 1
ATOM 9050 C CA . SER B 1 300 ? -33.844 23.469 1.564 1 93.06 300 SER B CA 1
ATOM 9051 C C . SER B 1 300 ? -32.594 23.078 2.326 1 93.06 300 SER B C 1
ATOM 9053 O O . SER B 1 300 ? -32.594 22.109 3.098 1 93.06 300 SER B O 1
ATOM 9055 N N . ASP B 1 301 ? -31.531 23.781 2.096 1 96 301 ASP B N 1
ATOM 9056 C CA . ASP B 1 301 ? -30.25 23.438 2.729 1 96 301 ASP B CA 1
ATOM 9057 C C . ASP B 1 301 ? -30.219 23.906 4.176 1 96 301 ASP B C 1
ATOM 9059 O O . ASP B 1 301 ? -30.672 25.016 4.484 1 96 301 ASP B O 1
ATOM 9063 N N . PRO B 1 302 ? -29.766 23.062 5.082 1 97.56 302 PRO B N 1
ATOM 9064 C CA . PRO B 1 302 ? -29.438 23.594 6.402 1 97.56 302 PRO B CA 1
ATOM 9065 C C . PRO B 1 302 ? -28.219 24.516 6.375 1 97.56 302 PRO B C 1
ATOM 9067 O O . PRO B 1 302 ? -27.484 24.547 5.387 1 97.56 302 PRO B O 1
ATOM 9070 N N . LEU B 1 303 ? -28.094 25.359 7.422 1 98.19 303 LEU B N 1
ATOM 9071 C CA . LEU B 1 303 ? -26.938 26.25 7.535 1 98.19 303 LEU B CA 1
ATOM 9072 C C . LEU B 1 303 ? -25.734 25.5 8.133 1 98.19 303 LEU B C 1
ATOM 9074 O O . LEU B 1 303 ? -25.719 25.203 9.328 1 98.19 303 LEU B O 1
ATOM 9078 N N . VAL B 1 304 ? -24.734 25.203 7.25 1 98.56 304 VAL B N 1
ATOM 9079 C CA . VAL B 1 304 ? -23.547 24.438 7.633 1 98.56 304 VAL B CA 1
ATOM 9080 C C . VAL B 1 304 ? -22.297 25.312 7.492 1 98.56 304 VAL B C 1
ATOM 9082 O O . VAL B 1 304 ? -22.047 25.875 6.426 1 98.56 304 VAL B O 1
ATOM 9085 N N . TRP B 1 305 ? -21.594 25.531 8.586 1 98.56 305 TRP B N 1
ATOM 9086 C CA . TRP B 1 305 ? -20.297 26.203 8.633 1 98.56 305 TRP B CA 1
ATOM 9087 C C . TRP B 1 305 ? -19.156 25.203 8.781 1 98.56 305 TRP B C 1
ATOM 9089 O O . TRP B 1 305 ? -18.859 24.766 9.891 1 98.56 305 TRP B O 1
ATOM 9099 N N . THR B 1 306 ? -18.484 24.906 7.621 1 97 306 THR B N 1
ATOM 9100 C CA . THR B 1 306 ? -17.531 23.797 7.555 1 97 306 THR B CA 1
ATOM 9101 C C . THR B 1 306 ? -16.156 24.234 8.016 1 97 306 THR B C 1
ATOM 9103 O O . THR B 1 306 ? -15.398 23.453 8.602 1 97 306 THR B O 1
ATOM 9106 N N . GLU B 1 307 ? -15.734 25.484 7.727 1 96.31 307 GLU B N 1
ATOM 9107 C CA . GLU B 1 307 ? -14.406 25.938 8.125 1 96.31 307 GLU B CA 1
ATOM 9108 C C . GLU B 1 307 ? -14.477 27.328 8.773 1 96.31 307 GLU B C 1
ATOM 9110 O O . GLU B 1 307 ? -14.516 28.344 8.078 1 96.31 307 GLU B O 1
ATOM 9115 N N . ASP B 1 308 ? -14.5 27.344 10.055 1 96 308 ASP B N 1
ATOM 9116 C CA . ASP B 1 308 ? -14.156 28.547 10.82 1 96 308 ASP B CA 1
ATOM 9117 C C . ASP B 1 308 ? -12.648 28.688 10.969 1 96 308 ASP B C 1
ATOM 9119 O O . ASP B 1 308 ? -12.047 28.062 11.844 1 96 308 ASP B O 1
ATOM 9123 N N . GLU B 1 309 ? -12.109 29.484 10.258 1 88 309 GLU B N 1
ATOM 9124 C CA . GLU B 1 309 ? -10.695 29.391 9.898 1 88 309 GLU B CA 1
ATOM 9125 C C . GLU B 1 309 ? -9.805 29.875 11.039 1 88 309 GLU B C 1
ATOM 9127 O O . GLU B 1 309 ? -10.039 30.953 11.594 1 88 309 GLU B O 1
ATOM 9132 N N . GLY B 1 310 ? -8.812 29.109 11.484 1 82.62 310 GLY B N 1
ATOM 9133 C CA . GLY B 1 310 ? -7.637 29.359 12.305 1 82.62 310 GLY B CA 1
ATOM 9134 C C . GLY B 1 310 ? -6.363 28.781 11.719 1 82.62 310 GLY B C 1
ATOM 9135 O O . GLY B 1 310 ? -5.961 27.672 12.07 1 82.62 310 GLY B O 1
ATOM 9136 N N . TRP B 1 311 ? -5.762 29.609 10.711 1 70.5 311 TRP B N 1
ATOM 9137 C CA . TRP B 1 311 ? -5.094 28.797 9.703 1 70.5 311 TRP B CA 1
ATOM 9138 C C . TRP B 1 311 ? -3.576 28.891 9.844 1 70.5 311 TRP B C 1
ATOM 9140 O O . TRP B 1 311 ? -3.07 29.406 10.844 1 70.5 311 TRP B O 1
ATOM 9150 N N . PHE B 1 312 ? -2.691 28.531 8.867 1 83.06 312 PHE B N 1
ATOM 9151 C CA . PHE B 1 312 ? -1.334 28.031 8.703 1 83.06 312 PHE B CA 1
ATOM 9152 C C . PHE B 1 312 ? -0.323 29.172 8.734 1 83.06 312 PHE B C 1
ATOM 9154 O O . PHE B 1 312 ? -0.701 30.344 8.703 1 83.06 312 PHE B O 1
ATOM 9161 N N . GLN B 1 313 ? 0.806 28.891 9.102 1 82.5 313 GLN B N 1
ATOM 9162 C CA . GLN B 1 313 ? 1.937 29.812 9.039 1 82.5 313 GLN B CA 1
ATOM 9163 C C . GLN B 1 313 ? 2.805 29.531 7.816 1 82.5 313 GLN B C 1
ATOM 9165 O O . GLN B 1 313 ? 2.748 28.438 7.242 1 82.5 313 GLN B O 1
ATOM 9170 N N . THR B 1 314 ? 3.469 30.594 7.344 1 87.19 314 THR B N 1
ATOM 9171 C CA . THR B 1 314 ? 4.328 30.469 6.176 1 87.19 314 THR B CA 1
ATOM 9172 C C . THR B 1 314 ? 5.781 30.766 6.535 1 87.19 314 THR B C 1
ATOM 9174 O O . THR B 1 314 ? 6.047 31.484 7.508 1 87.19 314 THR B O 1
ATOM 9177 N N . TRP B 1 315 ? 6.668 30.297 5.793 1 87.44 315 TRP B N 1
ATOM 9178 C CA . TRP B 1 315 ? 8.086 30.578 5.98 1 87.44 315 TRP B CA 1
ATOM 9179 C C . TRP B 1 315 ? 8.406 32.031 5.629 1 87.44 315 TRP B C 1
ATOM 9181 O O . TRP B 1 315 ? 9.273 32.656 6.242 1 87.44 315 TRP B O 1
ATOM 9191 N N . GLN B 1 316 ? 7.781 32.469 4.547 1 80.94 316 GLN B N 1
ATOM 9192 C CA . GLN B 1 316 ? 7.957 33.844 4.055 1 80.94 316 GLN B CA 1
ATOM 9193 C C . GLN B 1 316 ? 6.625 34.438 3.639 1 80.94 316 GLN B C 1
ATOM 9195 O O . GLN B 1 316 ? 5.699 33.719 3.25 1 80.94 316 GLN B O 1
ATOM 9200 N N . LYS B 1 317 ? 6.547 35.75 3.953 1 75.12 317 LYS B N 1
ATOM 9201 C CA . LYS B 1 317 ? 5.371 36.469 3.477 1 75.12 317 LYS B CA 1
ATOM 9202 C C . LYS B 1 317 ? 5.57 36.938 2.045 1 75.12 317 LYS B C 1
ATOM 9204 O O . LYS B 1 317 ? 6.668 37.375 1.675 1 75.12 317 LYS B O 1
ATOM 9209 N N . ASP B 1 318 ? 4.5 36.656 1.357 1 65.62 318 ASP B N 1
ATOM 9210 C CA . ASP B 1 318 ? 4.523 37.281 0.036 1 65.62 318 ASP B CA 1
ATOM 9211 C C . ASP B 1 318 ? 4.465 38.781 0.143 1 65.62 318 ASP B C 1
ATOM 9213 O O . ASP B 1 318 ? 3.58 39.344 0.804 1 65.62 318 ASP B O 1
ATOM 9217 N N . LYS B 1 319 ? 5.371 39.5 -0.401 1 64.69 319 LYS B N 1
ATOM 9218 C CA . LYS B 1 319 ? 5.457 40.969 -0.263 1 64.69 319 LYS B CA 1
ATOM 9219 C C . LYS B 1 319 ? 4.227 41.656 -0.857 1 64.69 319 LYS B C 1
ATOM 9221 O O . LYS B 1 319 ? 3.744 42.656 -0.318 1 64.69 319 LYS B O 1
ATOM 9226 N N . LEU B 1 320 ? 3.672 41.031 -1.935 1 58.75 320 LEU B N 1
ATOM 9227 C CA . LEU B 1 320 ? 2.549 41.625 -2.641 1 58.75 320 LEU B CA 1
ATOM 9228 C C . LEU B 1 320 ? 1.223 41.188 -2.027 1 58.75 320 LEU B C 1
ATOM 9230 O O . LEU B 1 320 ? 0.245 41.938 -2.053 1 58.75 320 LEU B O 1
ATOM 9234 N N . ARG B 1 321 ? 1.102 40.031 -1.358 1 62.78 321 ARG B N 1
ATOM 9235 C CA . ARG B 1 321 ? -0.157 39.5 -0.835 1 62.78 321 ARG B CA 1
ATOM 9236 C C . ARG B 1 321 ? 0.054 38.812 0.504 1 62.78 321 ARG B C 1
ATOM 9238 O O . ARG B 1 321 ? -0.061 37.594 0.597 1 62.78 321 ARG B O 1
ATOM 9245 N N . PRO B 1 322 ? 0.357 39.656 1.572 1 58.38 322 PRO B N 1
ATOM 9246 C CA . PRO B 1 322 ? 0.602 39 2.863 1 58.38 322 PRO B CA 1
ATOM 9247 C C . PRO B 1 322 ? -0.652 38.375 3.443 1 58.38 322 PRO B C 1
ATOM 9249 O O . PRO B 1 322 ? -1.751 38.906 3.316 1 58.38 322 PRO B O 1
ATOM 9252 N N . LEU B 1 323 ? -0.425 37.094 3.965 1 60.34 323 LEU B N 1
ATOM 9253 C CA . LEU B 1 323 ? -1.543 36.375 4.57 1 60.34 323 LEU B CA 1
ATOM 9254 C C . LEU B 1 323 ? -1.895 36.969 5.934 1 60.34 323 LEU B C 1
ATOM 9256 O O . LEU B 1 323 ? -1.007 37.344 6.688 1 60.34 323 LEU B O 1
ATOM 9260 N N . PRO B 1 324 ? -3.199 37.156 6.137 1 54.62 324 PRO B N 1
ATOM 9261 C CA . PRO B 1 324 ? -3.619 37.719 7.426 1 54.62 324 PRO B CA 1
ATOM 9262 C C . PRO B 1 324 ? -3.234 36.812 8.602 1 54.62 324 PRO B C 1
ATOM 9264 O O . PRO B 1 324 ? -3.008 35.625 8.422 1 54.62 324 PRO B O 1
ATOM 9267 N N . ASN B 1 325 ? -2.92 37.531 9.789 1 54.66 325 ASN B N 1
ATOM 9268 C CA . ASN B 1 325 ? -2.555 36.875 11.031 1 54.66 325 ASN B CA 1
ATOM 9269 C C . ASN B 1 325 ? -3.664 35.938 11.516 1 54.66 325 ASN B C 1
ATOM 9271 O O . ASN B 1 325 ? -4.84 36.312 11.492 1 54.66 325 ASN B O 1
ATOM 9275 N N . ASP B 1 326 ? -3.467 34.625 11.656 1 60.25 326 ASP B N 1
ATOM 9276 C CA . ASP B 1 326 ? -4.352 33.5 11.969 1 60.25 326 ASP B CA 1
ATOM 9277 C C . ASP B 1 326 ? -4.707 33.469 13.453 1 60.25 326 ASP B C 1
ATOM 9279 O O . ASP B 1 326 ? -5.367 32.531 13.914 1 60.25 326 ASP B O 1
ATOM 9283 N N . GLU B 1 327 ? -4.492 34.656 14.188 1 79.56 327 GLU B N 1
ATOM 9284 C CA . GLU B 1 327 ? -4.723 34.531 15.625 1 79.56 327 GLU B CA 1
ATOM 9285 C C . GLU B 1 327 ? -5.859 35.438 16.078 1 79.56 327 GLU B C 1
ATOM 9287 O O . GLU B 1 327 ? -5.633 36.406 16.812 1 79.56 327 GLU B O 1
ATOM 9292 N N . ARG B 1 328 ? -7.066 35 15.719 1 90.06 328 ARG B N 1
ATOM 9293 C CA . ARG B 1 328 ? -8.25 35.719 16.188 1 90.06 328 ARG B CA 1
ATOM 9294 C C . ARG B 1 328 ? -8.398 35.594 17.703 1 90.06 328 ARG B C 1
ATOM 9296 O O . ARG B 1 328 ? -8.102 34.531 18.266 1 90.06 328 ARG B O 1
ATOM 9303 N N . SER B 1 329 ? -8.867 36.688 18.328 1 92.12 329 SER B N 1
ATOM 9304 C CA . SER B 1 329 ? -9.039 36.656 19.781 1 92.12 329 SER B CA 1
ATOM 9305 C C . SER B 1 329 ? -10.18 35.75 20.188 1 92.12 329 SER B C 1
ATOM 9307 O O . SER B 1 329 ? -11.078 35.438 19.391 1 92.12 329 SER B O 1
ATOM 9309 N N . PRO B 1 330 ? -10.156 35.25 21.422 1 95 330 PRO B N 1
ATOM 9310 C CA . PRO B 1 330 ? -11.273 34.438 21.906 1 95 330 PRO B CA 1
ATOM 9311 C C . PRO B 1 330 ? -12.617 35.156 21.781 1 95 330 PRO B C 1
ATOM 9313 O O . PRO B 1 330 ? -13.609 34.531 21.391 1 95 330 PRO B O 1
ATOM 9316 N N . LYS B 1 331 ? -12.656 36.469 22.078 1 96.75 331 LYS B N 1
ATOM 9317 C CA . LYS B 1 331 ? -13.883 37.25 21.969 1 96.75 331 LYS B CA 1
ATOM 9318 C C . LYS B 1 331 ? -14.422 37.25 20.547 1 96.75 331 LYS B C 1
ATOM 9320 O O . LYS B 1 331 ? -15.609 37.031 20.328 1 96.75 331 LYS B O 1
ATOM 9325 N N . ASP B 1 332 ? -13.555 37.469 19.594 1 95.25 332 ASP B N 1
ATOM 9326 C CA . ASP B 1 332 ? -13.961 37.562 18.188 1 95.25 332 ASP B CA 1
ATOM 9327 C C . ASP B 1 332 ? -14.5 36.219 17.672 1 95.25 332 ASP B C 1
ATOM 9329 O O . ASP B 1 332 ? -15.492 36.188 16.938 1 95.25 332 ASP B O 1
ATOM 9333 N N . VAL B 1 333 ? -13.82 35.156 18.016 1 96.94 333 VAL B N 1
ATOM 9334 C CA . VAL B 1 333 ? -14.266 33.844 17.578 1 96.94 333 VAL B CA 1
ATOM 9335 C C . VAL B 1 333 ? -15.617 33.5 18.203 1 96.94 333 VAL B C 1
ATOM 9337 O O . VAL B 1 333 ? -16.531 33.031 17.531 1 96.94 333 VAL B O 1
ATOM 9340 N N . ALA B 1 334 ? -15.758 33.75 19.484 1 98.25 334 ALA B N 1
ATOM 9341 C CA . ALA B 1 334 ? -17.016 33.469 20.188 1 98.25 334 ALA B CA 1
ATOM 9342 C C . ALA B 1 334 ? -18.156 34.281 19.578 1 98.25 334 ALA B C 1
ATOM 9344 O O . ALA B 1 334 ? -19.266 33.75 19.438 1 98.25 334 ALA B O 1
ATOM 9345 N N . TYR B 1 335 ? -17.891 35.531 19.344 1 98.19 335 TYR B N 1
ATOM 9346 C CA . TYR B 1 335 ? -18.891 36.406 18.75 1 98.19 335 TYR B CA 1
ATOM 9347 C C . TYR B 1 335 ? -19.375 35.875 17.406 1 98.19 335 TYR B C 1
ATOM 9349 O O . TYR B 1 335 ? -20.578 35.75 17.156 1 98.19 335 TYR B O 1
ATOM 9357 N N . ALA B 1 336 ? -18.438 35.469 16.531 1 97.81 336 ALA B N 1
ATOM 9358 C CA . ALA B 1 336 ? -18.781 34.938 15.219 1 97.81 336 ALA B CA 1
ATOM 9359 C C . ALA B 1 336 ? -19.625 33.656 15.336 1 97.81 336 ALA B C 1
ATOM 9361 O O . ALA B 1 336 ? -20.609 33.5 14.602 1 97.81 336 ALA B O 1
ATOM 9362 N N . VAL B 1 337 ? -19.266 32.781 16.219 1 98.69 337 VAL B N 1
ATOM 9363 C CA . VAL B 1 337 ? -19.984 31.531 16.391 1 98.69 337 VAL B CA 1
ATOM 9364 C C . VAL B 1 337 ? -21.375 31.797 16.953 1 98.69 337 VAL B C 1
ATOM 9366 O O . VAL B 1 337 ? -22.359 31.219 16.484 1 98.69 337 VAL B O 1
ATOM 9369 N N . ALA B 1 338 ? -21.469 32.656 17.906 1 98.69 338 ALA B N 1
ATOM 9370 C CA . ALA B 1 338 ? -22.781 33.031 18.484 1 98.69 338 ALA B CA 1
ATOM 9371 C C . ALA B 1 338 ? -23.688 33.625 17.422 1 98.69 338 ALA B C 1
ATOM 9373 O O . ALA B 1 338 ? -24.891 33.312 17.375 1 98.69 338 ALA B O 1
ATOM 9374 N N . ARG B 1 339 ? -23.141 34.469 16.578 1 98 339 ARG B N 1
ATOM 9375 C CA . ARG B 1 339 ? -23.891 35.094 15.484 1 98 339 ARG B CA 1
ATOM 9376 C C . ARG B 1 339 ? -24.469 34 14.562 1 98 339 ARG B C 1
ATOM 9378 O O . ARG B 1 339 ? -25.625 34.125 14.125 1 98 339 ARG B O 1
ATOM 9385 N N . TRP B 1 340 ? -23.656 33 14.305 1 98.69 340 TRP B N 1
ATOM 9386 C CA . TRP B 1 340 ? -24.031 31.922 13.406 1 98.69 340 TRP B CA 1
ATOM 9387 C C . TRP B 1 340 ? -25.25 31.172 13.93 1 98.69 340 TRP B C 1
ATOM 9389 O O . TRP B 1 340 ? -26.219 30.953 13.188 1 98.69 340 TRP B O 1
ATOM 9399 N N . PHE B 1 341 ? -25.25 30.844 15.172 1 98.62 341 PHE B N 1
ATOM 9400 C CA . PHE B 1 341 ? -26.359 30.094 15.734 1 98.62 341 PHE B CA 1
ATOM 9401 C C . PHE B 1 341 ? -27.547 31 15.977 1 98.62 341 PHE B C 1
ATOM 9403 O O . PHE B 1 341 ? -28.703 30.562 15.914 1 98.62 341 PHE B O 1
ATOM 9410 N N . ALA B 1 342 ? -27.312 32.344 16.203 1 98.44 342 ALA B N 1
ATOM 9411 C CA . ALA B 1 342 ? -28.406 33.312 16.344 1 98.44 342 ALA B CA 1
ATOM 9412 C C . ALA B 1 342 ? -29.281 33.344 15.102 1 98.44 342 ALA B C 1
ATOM 9414 O O . ALA B 1 342 ? -30.5 33.469 15.195 1 98.44 342 ALA B O 1
ATOM 9415 N N . VAL B 1 343 ? -28.656 33.219 13.969 1 98.12 343 VAL B N 1
ATOM 9416 C CA . VAL B 1 343 ? -29.438 33.344 12.742 1 98.12 343 VAL B CA 1
ATOM 9417 C C . VAL B 1 343 ? -30 32 12.32 1 98.12 343 VAL B C 1
ATOM 9419 O O . VAL B 1 343 ? -30.75 31.922 11.344 1 98.12 343 VAL B O 1
ATOM 9422 N N . GLY B 1 344 ? -29.578 30.938 12.984 1 98.06 344 GLY B N 1
ATOM 9423 C CA . GLY B 1 344 ? -30.203 29.656 12.703 1 98.06 344 GLY B CA 1
ATOM 9424 C C . GLY B 1 344 ? -29.203 28.594 12.266 1 98.06 344 GLY B C 1
ATOM 9425 O O . GLY B 1 344 ? -29.594 27.578 11.695 1 98.06 344 GLY B O 1
ATOM 9426 N N . GLY B 1 345 ? -27.922 28.75 12.5 1 98.44 345 GLY B N 1
ATOM 9427 C CA . GLY B 1 345 ? -26.922 27.75 12.148 1 98.44 345 GLY B CA 1
ATOM 9428 C C . GLY B 1 345 ? -27.219 26.391 12.727 1 98.44 345 GLY B C 1
ATOM 9429 O O . GLY B 1 345 ? -27.719 26.281 13.852 1 98.44 345 GLY B O 1
ATOM 9430 N N . ALA B 1 346 ? -26.906 25.312 11.898 1 97.94 346 ALA B N 1
ATOM 9431 C CA . ALA B 1 346 ? -27.141 23.938 12.32 1 97.94 346 ALA B CA 1
ATOM 9432 C C . ALA B 1 346 ? -25.812 23.25 12.664 1 97.94 346 ALA B C 1
ATOM 9434 O O . ALA B 1 346 ? -25.781 22.359 13.523 1 97.94 346 ALA B O 1
ATOM 9435 N N . VAL B 1 347 ? -24.766 23.562 11.93 1 98.56 347 VAL B N 1
ATOM 9436 C CA . VAL B 1 347 ? -23.453 22.938 12.07 1 98.56 347 VAL B CA 1
ATOM 9437 C C . VAL B 1 347 ? -22.391 24.016 12.18 1 98.56 347 VAL B C 1
ATOM 9439 O O . VAL B 1 347 ? -22.406 25 11.43 1 98.56 347 VAL B O 1
ATOM 9442 N N . HIS B 1 348 ? -21.531 23.875 13.094 1 98.69 348 HIS B N 1
ATOM 9443 C CA . HIS B 1 348 ? -20.312 24.672 13.18 1 98.69 348 HIS B CA 1
ATOM 9444 C C . HIS B 1 348 ? -19.094 23.797 13.375 1 98.69 348 HIS B C 1
ATOM 9446 O O . HIS B 1 348 ? -19.125 22.828 14.141 1 98.69 348 HIS B O 1
ATOM 9452 N N . ASN B 1 349 ? -18.047 24.125 12.648 1 98.5 349 ASN B N 1
ATOM 9453 C CA . ASN B 1 349 ? -16.797 23.359 12.75 1 98.5 349 ASN B CA 1
ATOM 9454 C C . ASN B 1 349 ? -15.578 24.266 12.82 1 98.5 349 ASN B C 1
ATOM 9456 O O . ASN B 1 349 ? -15.344 25.062 11.914 1 98.5 349 ASN B O 1
ATOM 9460 N N . TYR B 1 350 ? -14.812 24.141 13.938 1 97.75 350 TYR B N 1
ATOM 9461 C CA . TYR B 1 350 ? -13.523 24.828 14.016 1 97.75 350 TYR B CA 1
ATOM 9462 C C . TYR B 1 350 ? -12.531 24.234 13.016 1 97.75 350 TYR B C 1
ATOM 9464 O O . TYR B 1 350 ? -12.328 23.031 12.969 1 97.75 350 TYR B O 1
ATOM 9472 N N . TYR B 1 351 ? -11.969 25.125 12.234 1 96.19 351 TYR B N 1
ATOM 9473 C CA . TYR B 1 351 ? -10.906 24.75 11.312 1 96.19 351 TYR B CA 1
ATOM 9474 C C . TYR B 1 351 ? -9.664 25.609 11.539 1 96.19 351 TYR B C 1
ATOM 9476 O O . TYR B 1 351 ? -9.531 26.688 10.969 1 96.19 351 TYR B O 1
ATOM 9484 N N . MET B 1 352 ? -8.898 25.203 12.508 1 95.5 352 MET B N 1
ATOM 9485 C CA . MET B 1 352 ? -8.766 23.891 13.109 1 95.5 352 MET B CA 1
ATOM 9486 C C . MET B 1 352 ? -9.156 23.906 14.578 1 95.5 352 MET B C 1
ATOM 9488 O O . MET B 1 352 ? -9.133 24.953 15.219 1 95.5 352 MET B O 1
ATOM 9492 N N . TYR B 1 353 ? -9.523 22.609 15.078 1 97.81 353 TYR B N 1
ATOM 9493 C CA . TYR B 1 353 ? -9.594 22.453 16.531 1 97.81 353 TYR B CA 1
ATOM 9494 C C . TYR B 1 353 ? -8.219 22.141 17.109 1 97.81 353 TYR B C 1
ATOM 9496 O O . TYR B 1 353 ? -7.832 22.688 18.141 1 97.81 353 TYR B O 1
ATOM 9504 N N . HIS B 1 354 ? -7.512 21.234 16.516 1 97.38 354 HIS B N 1
ATOM 9505 C CA . HIS B 1 354 ? -6.113 20.938 16.812 1 97.38 354 HIS B CA 1
ATOM 9506 C C . HIS B 1 354 ? -5.195 21.438 15.711 1 97.38 354 HIS B C 1
ATOM 9508 O O . HIS B 1 354 ? -5.375 21.094 14.539 1 97.38 354 HIS B O 1
ATOM 9514 N N . GLY B 1 355 ? -4.219 22.219 16.109 1 96.12 355 GLY B N 1
ATOM 9515 C CA . GLY B 1 355 ? -3.357 22.828 15.102 1 96.12 355 GLY B CA 1
ATOM 9516 C C . GLY B 1 355 ? -2.574 21.828 14.289 1 96.12 355 GLY B C 1
ATOM 9517 O O . GLY B 1 355 ? -2.525 21.922 13.055 1 96.12 355 GLY B O 1
ATOM 9518 N N . GLY B 1 356 ? -1.907 20.891 14.961 1 96.31 356 GLY B N 1
ATOM 9519 C CA . GLY B 1 356 ? -1.224 19.797 14.289 1 96.31 356 GLY B CA 1
ATOM 9520 C C . GLY B 1 356 ? 0.065 20.234 13.609 1 96.31 356 GLY B C 1
ATOM 9521 O O . GLY B 1 356 ? 0.456 21.391 13.688 1 96.31 356 GLY B O 1
ATOM 9522 N N . ASN B 1 357 ? 0.757 19.281 12.992 1 97.56 357 ASN B N 1
ATOM 9523 C CA . ASN B 1 357 ? 2.055 19.469 12.352 1 97.56 357 ASN B CA 1
ATOM 9524 C C . ASN B 1 357 ? 2.096 18.781 10.984 1 97.56 357 ASN B C 1
ATOM 9526 O O . ASN B 1 357 ? 1.543 17.703 10.805 1 97.56 357 ASN B O 1
ATOM 9530 N N . ASN B 1 358 ? 2.701 19.453 10.039 1 97.5 358 ASN B N 1
ATOM 9531 C CA . ASN B 1 358 ? 2.994 18.812 8.758 1 97.5 358 ASN B CA 1
ATOM 9532 C C . ASN B 1 358 ? 4.227 17.906 8.852 1 97.5 358 ASN B C 1
ATOM 9534 O O . ASN B 1 358 ? 5.316 18.297 8.43 1 97.5 358 ASN B O 1
ATOM 9538 N N . TYR B 1 359 ? 4.074 16.703 9.305 1 97.81 359 TYR B N 1
ATOM 9539 C CA . TYR B 1 359 ? 5.176 15.758 9.352 1 97.81 359 TYR B CA 1
ATOM 9540 C C . TYR B 1 359 ? 5.559 15.297 7.949 1 97.81 359 TYR B C 1
ATOM 9542 O O . TYR B 1 359 ? 4.785 15.469 7 1 97.81 359 TYR B O 1
ATOM 9550 N N . GLY B 1 360 ? 6.77 14.781 7.852 1 96.94 360 GLY B N 1
ATOM 9551 C CA . GLY B 1 360 ? 7.227 14.367 6.535 1 96.94 360 GLY B CA 1
ATOM 9552 C C . GLY B 1 360 ? 7.207 15.484 5.512 1 96.94 360 GLY B C 1
ATOM 9553 O O . GLY B 1 360 ? 7.688 16.594 5.781 1 96.94 360 GLY B O 1
ATOM 9554 N N . ARG B 1 361 ? 6.684 15.234 4.316 1 96.44 361 ARG B N 1
ATOM 9555 C CA . ARG B 1 361 ? 6.633 16.219 3.24 1 96.44 361 ARG B CA 1
ATOM 9556 C C . ARG B 1 361 ? 5.207 16.688 2.994 1 96.44 361 ARG B C 1
ATOM 9558 O O . ARG B 1 361 ? 4.805 16.906 1.847 1 96.44 361 ARG B O 1
ATOM 9565 N N . ALA B 1 362 ? 4.488 16.828 4.074 1 97 362 ALA B N 1
ATOM 9566 C CA . ALA B 1 362 ? 3.057 17.109 3.963 1 97 362 ALA B CA 1
ATOM 9567 C C . ALA B 1 362 ? 2.799 18.609 3.771 1 97 362 ALA B C 1
ATOM 9569 O O . ALA B 1 362 ? 1.727 19 3.309 1 97 362 ALA B O 1
ATOM 9570 N N . ALA B 1 363 ? 3.725 19.469 4.074 1 96.56 363 ALA B N 1
ATOM 9571 C CA . ALA B 1 363 ? 3.5 20.906 3.984 1 96.56 363 ALA B CA 1
ATOM 9572 C C . ALA B 1 363 ? 3.445 21.359 2.529 1 96.56 363 ALA B C 1
ATOM 9574 O O . ALA B 1 363 ? 4.27 20.953 1.71 1 96.56 363 ALA B O 1
ATOM 9575 N N . ALA B 1 364 ? 2.516 22.219 2.227 1 96.25 364 ALA B N 1
ATOM 9576 C CA . ALA B 1 364 ? 2.457 22.828 0.903 1 96.25 364 ALA B CA 1
ATOM 9577 C C . ALA B 1 364 ? 3.576 23.859 0.723 1 96.25 364 ALA B C 1
ATOM 9579 O O . ALA B 1 364 ? 4.348 24.109 1.65 1 96.25 364 ALA B O 1
ATOM 9580 N N . ALA B 1 365 ? 3.645 24.391 -0.488 1 95 365 ALA B N 1
ATOM 9581 C CA . ALA B 1 365 ? 4.68 25.359 -0.817 1 95 365 ALA B CA 1
ATOM 9582 C C . ALA B 1 365 ? 4.68 26.516 0.181 1 95 365 ALA B C 1
ATOM 9584 O O . ALA B 1 365 ? 3.66 27.188 0.367 1 95 365 ALA B O 1
ATOM 9585 N N . GLY B 1 366 ? 5.793 26.625 0.856 1 89.88 366 GLY B N 1
ATOM 9586 C CA . GLY B 1 366 ? 6.02 27.781 1.7 1 89.88 366 GLY B CA 1
ATOM 9587 C C . GLY B 1 366 ? 5.32 27.703 3.043 1 89.88 366 GLY B C 1
ATOM 9588 O O . GLY B 1 366 ? 5.289 28.672 3.801 1 89.88 366 GLY B O 1
ATOM 9589 N N . VAL B 1 367 ? 4.742 26.562 3.375 1 93.06 367 VAL B N 1
ATOM 9590 C CA . VAL B 1 367 ? 4.004 26.375 4.621 1 93.06 367 VAL B CA 1
ATOM 9591 C C . VAL B 1 367 ? 4.91 25.75 5.672 1 93.06 367 VAL B C 1
ATOM 9593 O O . VAL B 1 367 ? 5.691 24.844 5.367 1 93.06 367 VAL B O 1
ATOM 9596 N N . THR B 1 368 ? 4.863 26.203 6.863 1 93.38 368 THR B N 1
ATOM 9597 C CA . THR B 1 368 ? 5.715 25.703 7.941 1 93.38 368 THR B CA 1
ATOM 9598 C C . THR B 1 368 ? 5.289 24.312 8.375 1 93.38 368 THR B C 1
ATOM 9600 O O . THR B 1 368 ? 4.223 23.828 7.98 1 93.38 368 THR B O 1
ATOM 9603 N N . THR B 1 369 ? 6.156 23.625 9.133 1 95.94 369 THR B N 1
ATOM 9604 C CA . THR B 1 369 ? 5.832 22.328 9.703 1 95.94 369 THR B CA 1
ATOM 9605 C C . THR B 1 369 ? 4.762 22.469 10.789 1 95.94 369 THR B C 1
ATOM 9607 O O . THR B 1 369 ? 3.863 21.625 10.891 1 95.94 369 THR B O 1
ATOM 9610 N N . LYS B 1 370 ? 4.875 23.516 11.602 1 94.88 370 LYS B N 1
ATOM 9611 C CA . LYS B 1 370 ? 3.742 23.891 12.445 1 94.88 370 LYS B CA 1
ATOM 9612 C C . LYS B 1 370 ? 2.57 24.391 11.602 1 94.88 370 LYS B C 1
ATOM 9614 O O . LYS B 1 370 ? 2.676 25.406 10.922 1 94.88 370 LYS B O 1
ATOM 9619 N N . TYR B 1 371 ? 1.478 23.766 11.656 1 94.88 371 TYR B N 1
ATOM 9620 C CA . TYR B 1 371 ? 0.389 24.141 10.758 1 94.88 371 TYR B CA 1
ATOM 9621 C C . TYR B 1 371 ? -0.397 25.328 11.312 1 94.88 371 TYR B C 1
ATOM 9623 O O . TYR B 1 371 ? -0.342 26.422 10.766 1 94.88 371 TYR B O 1
ATOM 9631 N N . ALA B 1 372 ? -1.051 25.125 12.445 1 92.94 372 ALA B N 1
ATOM 9632 C CA . ALA B 1 372 ? -1.806 26.203 13.086 1 92.94 372 ALA B CA 1
ATOM 9633 C C . ALA B 1 372 ? -1.498 26.266 14.578 1 92.94 372 ALA B C 1
ATOM 9635 O O . ALA B 1 372 ? -1.282 25.25 15.227 1 92.94 372 ALA B O 1
ATOM 9636 N N . ASP B 1 373 ? -1.438 27.516 15.109 1 91.12 373 ASP B N 1
ATOM 9637 C CA . ASP B 1 373 ? -1.126 27.656 16.531 1 91.12 373 ASP B CA 1
ATOM 9638 C C . ASP B 1 373 ? -2.131 28.562 17.234 1 91.12 373 ASP B C 1
ATOM 9640 O O . ASP B 1 373 ? -2.158 28.641 18.453 1 91.12 373 ASP B O 1
ATOM 9644 N N . GLY B 1 374 ? -2.996 29.234 16.562 1 90.81 374 GLY B N 1
ATOM 9645 C CA . GLY B 1 374 ? -3.963 30.156 17.125 1 90.81 374 GLY B CA 1
ATOM 9646 C C . GLY B 1 374 ? -5.348 29.562 17.281 1 90.81 374 GLY B C 1
ATOM 9647 O O . GLY B 1 374 ? -6.352 30.266 17.234 1 90.81 374 GLY B O 1
ATOM 9648 N N . VAL B 1 375 ? -5.395 28.266 17.453 1 95.44 375 VAL B N 1
ATOM 9649 C CA . VAL B 1 375 ? -6.672 27.562 17.5 1 95.44 375 VAL B CA 1
ATOM 9650 C C . VAL B 1 375 ? -6.902 27 18.906 1 95.44 375 VAL B C 1
ATOM 9652 O O . VAL B 1 375 ? -6.254 27.422 19.859 1 95.44 375 VAL B O 1
ATOM 9655 N N . ASN B 1 376 ? -7.879 26.109 19.109 1 96.56 376 ASN B N 1
ATOM 9656 C CA . ASN B 1 376 ? -8.273 25.656 20.438 1 96.56 376 ASN B CA 1
ATOM 9657 C C . ASN B 1 376 ? -7.145 24.906 21.141 1 96.56 376 ASN B C 1
ATOM 9659 O O . ASN B 1 376 ? -6.891 25.125 22.328 1 96.56 376 ASN B O 1
ATOM 9663 N N . LEU B 1 377 ? -6.574 24 20.375 1 96.56 377 LEU B N 1
ATOM 9664 C CA . LEU B 1 377 ? -5.359 23.312 20.812 1 96.56 377 LEU B CA 1
ATOM 9665 C C . LEU B 1 377 ? -4.176 23.703 19.922 1 96.56 377 LEU B C 1
ATOM 9667 O O . LEU B 1 377 ? -4.289 23.719 18.703 1 96.56 377 LEU B O 1
ATOM 9671 N N . HIS B 1 378 ? -3.057 24.031 20.578 1 95.06 378 HIS B N 1
ATOM 9672 C CA . HIS B 1 378 ? -1.843 24.375 19.844 1 95.06 378 HIS B CA 1
ATOM 9673 C C . HIS B 1 378 ? -1.379 23.219 18.969 1 95.06 378 HIS B C 1
ATOM 9675 O O . HIS B 1 378 ? -1.923 22.109 19.062 1 95.06 378 HIS B O 1
ATOM 9681 N N . PHE B 1 379 ? -0.352 23.484 18.125 1 95.38 379 PHE B N 1
ATOM 9682 C CA . PHE B 1 379 ? 0.184 22.5 17.203 1 95.38 379 PHE B CA 1
ATOM 9683 C C . PHE B 1 379 ? 0.674 21.266 17.953 1 95.38 379 PHE B C 1
ATOM 9685 O O . PHE B 1 379 ? 0.7 20.172 17.406 1 95.38 379 PHE B O 1
ATOM 9692 N N . ASP B 1 380 ? 0.998 21.391 19.234 1 95.81 380 ASP B N 1
ATOM 9693 C CA . ASP B 1 380 ? 1.574 20.297 20.016 1 95.81 380 ASP B CA 1
ATOM 9694 C C . ASP B 1 380 ? 0.54 19.688 20.969 1 95.81 380 ASP B C 1
ATOM 9696 O O . ASP B 1 380 ? 0.886 18.922 21.859 1 95.81 380 ASP B O 1
ATOM 9700 N N . GLY B 1 381 ? -0.727 20.125 20.859 1 95.75 381 GLY B N 1
ATOM 9701 C CA . GLY B 1 381 ? -1.819 19.516 21.594 1 95.75 381 GLY B CA 1
ATOM 9702 C C . GLY B 1 381 ? -2.107 20.219 22.922 1 95.75 381 GLY B C 1
ATOM 9703 O O . GLY B 1 381 ? -3.076 19.875 23.609 1 95.75 381 GLY B O 1
ATOM 9704 N N . LEU B 1 382 ? -1.339 21.219 23.312 1 95.31 382 LEU B N 1
ATOM 9705 C CA . LEU B 1 382 ? -1.564 21.938 24.562 1 95.31 382 LEU B CA 1
ATOM 9706 C C . LEU B 1 382 ? -2.709 22.938 24.406 1 95.31 382 LEU B C 1
ATOM 9708 O O . LEU B 1 382 ? -3.004 23.391 23.312 1 95.31 382 LEU B O 1
ATOM 9712 N N . SER B 1 383 ? -3.266 23.297 25.484 1 95.12 383 SER B N 1
ATOM 9713 C CA . SER B 1 383 ? -4.434 24.172 25.516 1 95.12 383 SER B CA 1
ATOM 9714 C C . SER B 1 383 ? -4.055 25.609 25.188 1 95.12 383 SER B C 1
ATOM 9716 O O . SER B 1 383 ? -3.061 26.125 25.703 1 95.12 383 SER B O 1
ATOM 9718 N N . ASN B 1 384 ? -4.793 26.188 24.359 1 94.5 384 ASN B N 1
ATOM 9719 C CA . ASN B 1 384 ? -4.66 27.609 24.078 1 94.5 384 ASN B CA 1
ATOM 9720 C C . ASN B 1 384 ? -5.641 28.453 24.891 1 94.5 384 ASN B C 1
ATOM 9722 O O . ASN B 1 384 ? -6.754 28.719 24.453 1 94.5 384 ASN B O 1
ATOM 9726 N N . GLU B 1 385 ? -5.203 28.844 26.016 1 94.06 385 GLU B N 1
ATOM 9727 C CA . GLU B 1 385 ? -6.062 29.625 26.922 1 94.06 385 GLU B CA 1
ATOM 9728 C C . GLU B 1 385 ? -5.828 31.125 26.75 1 94.06 385 GLU B C 1
ATOM 9730 O O . GLU B 1 385 ? -4.703 31.547 26.5 1 94.06 385 GLU B O 1
ATOM 9735 N N . PRO B 1 386 ? -6.848 31.953 26.922 1 95.19 386 PRO B N 1
ATOM 9736 C CA . PRO B 1 386 ? -8.203 31.625 27.391 1 95.19 386 PRO B CA 1
ATOM 9737 C C . PRO B 1 386 ? -9.125 31.203 26.25 1 95.19 386 PRO B C 1
ATOM 9739 O O . PRO B 1 386 ? -10.305 30.906 26.484 1 95.19 386 PRO B O 1
ATOM 9742 N N . LYS B 1 387 ? -8.68 31.109 25.094 1 95.31 387 LYS B N 1
ATOM 9743 C CA . LYS B 1 387 ? -9.531 30.859 23.938 1 95.31 387 LYS B CA 1
ATOM 9744 C C . LYS B 1 387 ? -10.32 29.562 24.109 1 95.31 387 LYS B C 1
ATOM 9746 O O . LYS B 1 387 ? -11.547 29.562 23.984 1 95.31 387 LYS B O 1
ATOM 9751 N N . ARG B 1 388 ? -9.641 28.484 24.391 1 96.5 388 ARG B N 1
ATOM 9752 C CA . ARG B 1 388 ? -10.273 27.172 24.5 1 96.5 388 ARG B CA 1
ATOM 9753 C C . ARG B 1 388 ? -11.367 27.172 25.562 1 96.5 388 ARG B C 1
ATOM 9755 O O . ARG B 1 388 ? -12.492 26.75 25.297 1 96.5 388 ARG B O 1
ATOM 9762 N N . SER B 1 389 ? -11.078 27.703 26.719 1 96.81 389 SER B N 1
ATOM 9763 C CA . SER B 1 389 ? -12.047 27.719 27.812 1 96.81 389 SER B CA 1
ATOM 9764 C C . SER B 1 389 ? -13.258 28.578 27.469 1 96.81 389 SER B C 1
ATOM 9766 O O . SER B 1 389 ? -14.398 28.188 27.75 1 96.81 389 SER B O 1
ATOM 9768 N N . HIS B 1 390 ? -12.969 29.719 26.875 1 97.62 390 HIS B N 1
ATOM 9769 C CA . HIS B 1 390 ? -14.055 30.625 26.516 1 97.62 390 HIS B CA 1
ATOM 9770 C C . HIS B 1 390 ? -15 29.969 25.516 1 97.62 390 HIS B C 1
ATOM 9772 O O . HIS B 1 390 ? -16.219 30.062 25.656 1 97.62 390 HIS B O 1
ATOM 9778 N N . LEU B 1 391 ? -14.469 29.312 24.594 1 98.38 391 LEU B N 1
ATOM 9779 C CA . LEU B 1 391 ? -15.281 28.641 23.578 1 98.38 391 LEU B CA 1
ATOM 9780 C C . LEU B 1 391 ? -15.984 27.422 24.156 1 98.38 391 LEU B C 1
ATOM 9782 O O . LEU B 1 391 ? -17.109 27.094 23.75 1 98.38 391 LEU B O 1
ATOM 9786 N N . ARG B 1 392 ? -15.336 26.688 25.047 1 98.12 392 ARG B N 1
ATOM 9787 C CA . ARG B 1 392 ? -16 25.578 25.75 1 98.12 392 ARG B CA 1
ATOM 9788 C C . ARG B 1 392 ? -17.266 26.062 26.438 1 98.12 392 ARG B C 1
ATOM 9790 O O . ARG B 1 392 ? -18.312 25.406 26.375 1 98.12 392 ARG B O 1
ATOM 9797 N N . TYR B 1 393 ? -17.234 27.219 27.062 1 97.94 393 TYR B N 1
ATOM 9798 C CA . TYR B 1 393 ? -18.391 27.766 27.75 1 97.94 393 TYR B CA 1
ATOM 9799 C C . TYR B 1 393 ? -19.469 28.172 26.75 1 97.94 393 TYR B C 1
ATOM 9801 O O . TYR B 1 393 ? -20.672 28.062 27.047 1 97.94 393 TYR B O 1
ATOM 9809 N N . LEU B 1 394 ? -19.031 28.688 25.672 1 98.69 394 LEU B N 1
ATOM 9810 C CA . LEU B 1 394 ? -20 28.953 24.609 1 98.69 394 LEU B CA 1
ATOM 9811 C C . LEU B 1 394 ? -20.719 27.672 24.188 1 98.69 394 LEU B C 1
ATOM 9813 O O . LEU B 1 394 ? -21.938 27.672 24.016 1 98.69 394 LEU B O 1
ATOM 9817 N N . HIS B 1 395 ? -19.969 26.578 24 1 98.69 395 HIS B N 1
ATOM 9818 C CA . HIS B 1 395 ? -20.578 25.297 23.641 1 98.69 395 HIS B CA 1
ATOM 9819 C C . HIS B 1 395 ? -21.594 24.844 24.688 1 98.69 395 HIS B C 1
ATOM 9821 O O . HIS B 1 395 ? -22.672 24.375 24.344 1 98.69 395 HIS B O 1
ATOM 9827 N N . GLU B 1 396 ? -21.234 24.984 25.922 1 97.69 396 GLU B N 1
ATOM 9828 C CA . GLU B 1 396 ? -22.141 24.625 27 1 97.69 396 GLU B CA 1
ATOM 9829 C C . GLU B 1 396 ? -23.453 25.391 26.906 1 97.69 396 GLU B C 1
ATOM 9831 O O . GLU B 1 396 ? -24.531 24.828 27.094 1 97.69 396 GLU B O 1
ATOM 9836 N N . ALA B 1 397 ? -23.312 26.656 26.641 1 98.12 397 ALA B N 1
ATOM 9837 C CA . ALA B 1 397 ? -24.5 27.484 26.484 1 98.12 397 ALA B CA 1
ATOM 9838 C C . ALA B 1 397 ? -25.359 27.016 25.312 1 98.12 397 ALA B C 1
ATOM 9840 O O . ALA B 1 397 ? -26.578 26.891 25.453 1 98.12 397 ALA B O 1
ATOM 9841 N N . LEU B 1 398 ? -24.734 26.75 24.188 1 98.56 398 LEU B N 1
ATOM 9842 C CA . LEU B 1 398 ? -25.453 26.328 23 1 98.56 398 LEU B CA 1
ATOM 9843 C C . LEU B 1 398 ? -26.109 24.969 23.219 1 98.56 398 LEU B C 1
ATOM 9845 O O . LEU B 1 398 ? -27.219 24.719 22.734 1 98.56 398 LEU B O 1
ATOM 9849 N N . ILE B 1 399 ? -25.406 24.078 23.938 1 97.94 399 ILE B N 1
ATOM 9850 C CA . ILE B 1 399 ? -25.953 22.75 24.234 1 97.94 399 ILE B CA 1
ATOM 9851 C C . ILE B 1 399 ? -27.234 22.891 25.062 1 97.94 399 ILE B C 1
ATOM 9853 O O . ILE B 1 399 ? -28.219 22.203 24.797 1 97.94 399 ILE B O 1
ATOM 9857 N N . LYS B 1 400 ? -27.234 23.844 25.984 1 96.62 400 LYS B N 1
ATOM 9858 C CA . LYS B 1 400 ? -28.422 24.094 26.812 1 96.62 400 LYS B CA 1
ATOM 9859 C C . LYS B 1 400 ? -29.578 24.625 25.969 1 96.62 400 LYS B C 1
ATOM 9861 O O . LYS B 1 400 ? -30.734 24.469 26.328 1 96.62 400 LYS B O 1
ATOM 9866 N N . CYS B 1 401 ? -29.25 25.219 24.891 1 97.38 401 CYS B N 1
ATOM 9867 C CA . CYS B 1 401 ? -30.266 25.844 24.047 1 97.38 401 CYS B CA 1
ATOM 9868 C C . CYS B 1 401 ? -30.703 24.922 22.922 1 97.38 401 CYS B C 1
ATOM 9870 O O . CYS B 1 401 ? -31.625 25.25 22.156 1 97.38 401 CYS B O 1
ATOM 9872 N N . ASN B 1 402 ? -30.125 23.734 22.781 1 97 402 ASN B N 1
ATOM 9873 C CA . ASN B 1 402 ? -30.266 22.828 21.641 1 97 402 ASN B CA 1
ATOM 9874 C C . ASN B 1 402 ? -31.734 22.594 21.297 1 97 402 ASN B C 1
ATOM 9876 O O . ASN B 1 402 ? -32.156 22.812 20.156 1 97 402 ASN B O 1
ATOM 9880 N N . SER B 1 403 ? -32.531 22.25 22.234 1 95.38 403 SER B N 1
ATOM 9881 C CA . SER B 1 403 ? -33.938 21.875 22.016 1 95.38 403 SER B CA 1
ATOM 9882 C C . SER B 1 403 ? -34.75 23.078 21.516 1 95.38 403 SER B C 1
ATOM 9884 O O . SER B 1 403 ? -35.469 22.969 20.531 1 95.38 403 SER B O 1
ATOM 9886 N N . ILE B 1 404 ? -34.594 24.203 22.125 1 96.06 404 ILE B N 1
ATOM 9887 C CA . ILE B 1 404 ? -35.344 25.391 21.781 1 96.06 404 ILE B CA 1
ATOM 9888 C C . ILE B 1 404 ? -34.969 25.891 20.391 1 96.06 404 ILE B C 1
ATOM 9890 O O . ILE B 1 404 ? -35.812 26.234 19.578 1 96.06 404 ILE B O 1
ATOM 9894 N N . LEU B 1 405 ? -33.719 25.922 20.172 1 97.06 405 LEU B N 1
ATOM 9895 C CA . LEU B 1 405 ? -33.25 26.391 18.875 1 97.06 405 LEU B CA 1
ATOM 9896 C C . LEU B 1 405 ? -33.812 25.531 17.75 1 97.06 405 LEU B C 1
ATOM 9898 O O . LEU B 1 405 ? -34.312 26.062 16.734 1 97.06 405 LEU B O 1
ATOM 9902 N N . LEU B 1 406 ? -33.844 24.219 17.938 1 95.81 406 LEU B N 1
ATOM 9903 C CA . LEU B 1 406 ? -34.188 23.297 16.844 1 95.81 406 LEU B CA 1
ATOM 9904 C C . LEU B 1 406 ? -35.688 23.141 16.734 1 95.81 406 LEU B C 1
ATOM 9906 O O . LEU B 1 406 ? -36.188 22.672 15.711 1 95.81 406 LEU B O 1
ATOM 9910 N N . HIS B 1 407 ? -36.438 23.609 17.734 1 93.69 407 HIS B N 1
ATOM 9911 C CA . HIS B 1 407 ? -37.875 23.547 17.688 1 93.69 407 HIS B CA 1
ATOM 9912 C C . HIS B 1 407 ? -38.469 24.766 17.016 1 93.69 407 HIS B C 1
ATOM 9914 O O . HIS B 1 407 ? -39.688 24.828 16.766 1 93.69 407 HIS B O 1
ATOM 9920 N N . ASN B 1 408 ? -37.625 25.688 16.719 1 94.62 408 ASN B N 1
ATOM 9921 C CA . ASN B 1 408 ? -38.094 26.953 16.141 1 94.62 408 ASN B CA 1
ATOM 9922 C C . ASN B 1 408 ? -37.438 27.219 14.789 1 94.62 408 ASN B C 1
ATOM 9924 O O . ASN B 1 408 ? -36.375 26.672 14.477 1 94.62 408 ASN B O 1
ATOM 9928 N N . ASP B 1 409 ? -38.031 28.047 14.031 1 94.19 409 ASP B N 1
ATOM 9929 C CA . ASP B 1 409 ? -37.531 28.406 12.711 1 94.19 409 ASP B CA 1
ATOM 9930 C C . ASP B 1 409 ? -36.25 29.25 12.812 1 94.19 409 ASP B C 1
ATOM 9932 O O . ASP B 1 409 ? -36.031 29.922 13.828 1 94.19 409 ASP B O 1
ATOM 9936 N N . ARG B 1 410 ? -35.562 29.281 11.789 1 96.06 410 ARG B N 1
ATOM 9937 C CA . ARG B 1 410 ? -34.375 30.156 11.711 1 96.06 410 ARG B CA 1
ATOM 9938 C C . ARG B 1 410 ? -34.812 31.625 11.789 1 96.06 410 ARG B C 1
ATOM 9940 O O . ARG B 1 410 ? -35.906 31.984 11.367 1 96.06 410 ARG B O 1
ATOM 9947 N N . GLN B 1 411 ? -33.906 32.438 12.234 1 95.19 411 GLN B N 1
ATOM 9948 C CA . GLN B 1 411 ? -34.25 33.844 12.477 1 95.19 411 GLN B CA 1
ATOM 9949 C C . GLN B 1 411 ? -33.469 34.75 11.539 1 95.19 411 GLN B C 1
ATOM 9951 O O . GLN B 1 411 ? -33.438 35.969 11.719 1 95.19 411 GLN B O 1
ATOM 9956 N N . VAL B 1 412 ? -32.719 34.219 10.578 1 92.94 412 VAL B N 1
ATOM 9957 C CA . VAL B 1 412 ? -31.766 34.938 9.711 1 92.94 412 VAL B CA 1
ATOM 9958 C C . VAL B 1 412 ? -32.469 36.125 9.07 1 92.94 412 VAL B C 1
ATOM 9960 O O . VAL B 1 412 ? -31.828 37.188 8.844 1 92.94 412 VAL B O 1
ATOM 9963 N N . LEU B 1 413 ? -33.719 36.094 8.797 1 90.56 413 LEU B N 1
ATOM 9964 C CA . LEU B 1 413 ? -34.406 37.188 8.125 1 90.56 413 LEU B CA 1
ATOM 9965 C C . LEU B 1 413 ? -35.406 37.844 9.078 1 90.56 413 LEU B C 1
ATOM 9967 O O . LEU B 1 413 ? -36.25 38.656 8.648 1 90.56 413 LEU B O 1
ATOM 9971 N N . LYS B 1 414 ? -35.156 37.594 10.414 1 91.69 414 LYS B N 1
ATOM 9972 C CA . LYS B 1 414 ? -36.156 38.125 11.359 1 91.69 414 LYS B CA 1
ATOM 9973 C C . LYS B 1 414 ? -35.469 38.75 12.578 1 91.69 414 LYS B C 1
ATOM 9975 O O . LYS B 1 414 ? -35.781 38.406 13.719 1 91.69 414 LYS B O 1
ATOM 9980 N N . PRO B 1 415 ? -34.531 39.625 12.367 1 92.56 415 PRO B N 1
ATOM 9981 C CA . PRO B 1 415 ? -33.969 40.312 13.523 1 92.56 415 PRO B CA 1
ATOM 9982 C C . PRO B 1 415 ? -34.906 41.312 14.148 1 92.56 415 PRO B C 1
ATOM 9984 O O . PRO B 1 415 ? -35.719 41.938 13.445 1 92.56 415 PRO B O 1
ATOM 9987 N N . HIS B 1 416 ? -34.875 41.469 15.438 1 91.81 416 HIS B N 1
ATOM 9988 C CA . HIS B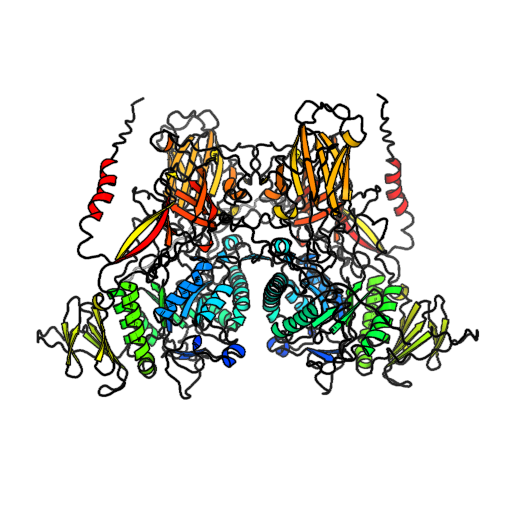 1 416 ? -35.656 42.5 16.156 1 91.81 416 HIS B CA 1
ATOM 9989 C C . HIS B 1 416 ? -34.75 43.625 16.625 1 91.81 416 HIS B C 1
ATOM 9991 O O . HIS B 1 416 ? -33.656 43.406 17.109 1 91.81 416 HIS B O 1
ATOM 9997 N N . ASP B 1 417 ? -35.219 44.75 16.516 1 90.62 417 ASP B N 1
ATOM 9998 C CA . ASP B 1 417 ? -34.469 45.906 17 1 90.62 417 ASP B CA 1
ATOM 9999 C C . ASP B 1 417 ? -34.406 45.938 18.531 1 90.62 417 ASP B C 1
ATOM 10001 O O . ASP B 1 417 ? -35.406 45.656 19.188 1 90.62 417 ASP B O 1
ATOM 10005 N N . LEU B 1 418 ? -33.281 46.281 19 1 91.44 418 LEU B N 1
ATOM 10006 C CA . LEU B 1 418 ? -33.094 46.5 20.438 1 91.44 418 LEU B CA 1
ATOM 10007 C C . LEU B 1 418 ? -33 48 20.75 1 91.44 418 LEU B C 1
ATOM 10009 O O . LEU B 1 418 ? -32.062 48.656 20.344 1 91.44 418 LEU B O 1
ATOM 10013 N N . PRO B 1 419 ? -33.906 48.531 21.547 1 88.81 419 PRO B N 1
ATOM 10014 C CA . PRO B 1 419 ? -33.844 49.938 21.875 1 88.81 419 PRO B CA 1
ATOM 10015 C C . PRO B 1 419 ? -32.688 50.281 22.812 1 88.81 419 PRO B C 1
ATOM 10017 O O . PRO B 1 419 ? -32.406 49.562 23.75 1 88.81 419 PRO B O 1
ATOM 10020 N N . LEU B 1 420 ? -32.031 51.375 22.609 1 90.12 420 LEU B N 1
ATOM 10021 C CA . LEU B 1 420 ? -30.953 51.875 23.469 1 90.12 420 LEU B CA 1
ATOM 10022 C C . LEU B 1 420 ? -31.531 52.625 24.672 1 90.12 420 LEU B C 1
ATOM 10024 O O . LEU B 1 420 ? -32.562 53.281 24.578 1 90.12 420 LEU B O 1
ATOM 10028 N N . VAL B 1 421 ? -31 52.531 25.797 1 84.62 421 VAL B N 1
ATOM 10029 C CA . VAL B 1 421 ? -31.469 53.188 27 1 84.62 421 VAL B CA 1
ATOM 10030 C C . VAL B 1 421 ? -31.094 54.688 26.938 1 84.62 421 VAL B C 1
ATOM 10032 O O . VAL B 1 421 ? -31.891 55.531 27.312 1 84.62 421 VAL B O 1
ATOM 10035 N N . ASP B 1 422 ? -29.797 55.156 26.844 1 72.69 422 ASP B N 1
ATOM 10036 C CA . ASP B 1 422 ? -29.344 56.531 26.875 1 72.69 422 ASP B CA 1
ATOM 10037 C C . ASP B 1 422 ? -29.641 57.219 25.547 1 72.69 422 ASP B C 1
ATOM 10039 O O . ASP B 1 422 ? -29.594 56.594 24.484 1 72.69 422 ASP B O 1
ATOM 10043 N N . GLY B 1 423 ? -30.906 57.906 25.422 1 56.16 423 GLY B N 1
ATOM 10044 C CA . GLY B 1 423 ? -31.531 58.719 24.375 1 56.16 423 GLY B CA 1
ATOM 10045 C C . GLY B 1 423 ? -30.562 59.125 23.281 1 56.16 423 GLY B C 1
ATOM 10046 O O . GLY B 1 423 ? -30.812 60.062 22.547 1 56.16 423 GLY B O 1
ATOM 10047 N N . ASN B 1 424 ? -29.312 59.094 23.516 1 48.09 424 ASN B N 1
ATOM 10048 C CA . ASN B 1 424 ? -28.719 59.656 22.312 1 48.09 424 ASN B CA 1
ATOM 10049 C C . ASN B 1 424 ? -29.266 58.969 21.062 1 48.09 424 ASN B C 1
ATOM 10051 O O . ASN B 1 424 ? -29.156 57.75 20.906 1 48.09 424 ASN B O 1
ATOM 10055 N N . ARG B 1 425 ? -30.391 59.656 20.703 1 44.53 425 ARG B N 1
ATOM 10056 C CA . ARG B 1 425 ? -31.125 59.281 19.5 1 44.53 425 ARG B CA 1
ATOM 10057 C C . ARG B 1 425 ? -30.156 58.844 18.406 1 44.53 425 ARG B C 1
ATOM 10059 O O . ARG B 1 425 ? -29.734 59.625 17.562 1 44.53 425 ARG B O 1
ATOM 10066 N N . LEU B 1 426 ? -29.094 58.406 18.75 1 42.16 426 LEU B N 1
ATOM 10067 C CA . LEU B 1 426 ? -28.578 58 17.438 1 42.16 426 LEU B CA 1
ATOM 10068 C C . LEU B 1 426 ? -29.609 57.219 16.656 1 42.16 426 LEU B C 1
ATOM 10070 O O . LEU B 1 426 ? -30.453 56.531 17.266 1 42.16 426 LEU B O 1
ATOM 10074 N N . GLN B 1 427 ? -29.938 57.688 15.461 1 40.72 427 GLN B N 1
ATOM 10075 C CA . GLN B 1 427 ? -30.719 56.969 14.469 1 40.72 427 GLN B CA 1
ATOM 10076 C C . GLN B 1 427 ? -30.828 55.5 14.82 1 40.72 427 GLN B C 1
ATOM 10078 O O . GLN B 1 427 ? -29.859 54.906 15.32 1 40.72 427 GLN B O 1
ATOM 10083 N N . ILE B 1 428 ? -32.031 54.938 15.25 1 44 428 ILE B N 1
ATOM 10084 C CA . ILE B 1 428 ? -32.344 53.5 15.289 1 44 428 ILE B CA 1
ATOM 10085 C C . ILE B 1 428 ? -31.25 52.719 14.539 1 44 428 ILE B C 1
ATOM 10087 O O . ILE B 1 428 ? -31.234 52.719 13.312 1 44 428 ILE B O 1
ATOM 10091 N N . SER B 1 429 ? -30.094 53 14.812 1 49.34 429 SER B N 1
ATOM 10092 C CA . SER B 1 429 ? -29 52.344 14.086 1 49.34 429 SER B CA 1
ATOM 10093 C C . SER B 1 429 ? -29.094 50.812 14.188 1 49.34 429 SER B C 1
ATOM 10095 O O . SER B 1 429 ? -29.469 50.281 15.234 1 49.34 429 SER B O 1
ATOM 10097 N N . SER B 1 430 ? -29.547 50.062 13.266 1 72 430 SER B N 1
ATOM 10098 C CA . SER B 1 430 ? -29.594 48.688 12.734 1 72 430 SER B CA 1
ATOM 10099 C C . SER B 1 430 ? -28.406 47.875 13.227 1 72 430 SER B C 1
ATOM 10101 O O . SER B 1 430 ? -28.297 46.688 12.891 1 72 430 SER B O 1
ATOM 10103 N N . LEU B 1 431 ? -27.859 48.469 14.391 1 90 431 LEU B N 1
ATOM 10104 C CA . LEU B 1 431 ? -26.641 47.719 14.766 1 90 431 LEU B CA 1
ATOM 10105 C C . LEU B 1 431 ? -26.875 46.875 16 1 90 431 LEU B C 1
ATOM 10107 O O . LEU B 1 431 ? -26.062 46 16.328 1 90 431 LEU B O 1
ATOM 10111 N N . GLN B 1 432 ? -27.922 47.188 16.781 1 93.31 432 GLN B N 1
ATOM 10112 C CA . GLN B 1 432 ? -28.312 46.344 17.922 1 93.31 432 GLN B CA 1
ATOM 10113 C C . GLN B 1 432 ? -29.562 45.531 17.609 1 93.31 432 GLN B C 1
ATOM 10115 O O . GLN B 1 432 ? -30.625 46.094 17.359 1 93.31 432 GLN B O 1
ATOM 10120 N N . ARG B 1 433 ? -29.406 44.25 17.672 1 94.88 433 ARG B N 1
ATOM 10121 C CA . ARG B 1 433 ? -30.484 43.375 17.234 1 94.88 433 ARG B CA 1
ATOM 10122 C C . ARG B 1 433 ? -30.641 42.188 18.203 1 94.88 433 ARG B C 1
ATOM 10124 O O . ARG B 1 433 ? -29.703 41.844 18.906 1 94.88 433 ARG B O 1
ATOM 10131 N N . ALA B 1 434 ? -31.828 41.719 18.219 1 94.94 434 ALA B N 1
ATOM 10132 C CA . ALA B 1 434 ? -32.125 40.5 18.953 1 94.94 434 ALA B CA 1
ATOM 10133 C C . ALA B 1 434 ? -32.656 39.406 18.016 1 94.94 434 ALA B C 1
ATOM 10135 O O . ALA B 1 434 ? -33.438 39.688 17.109 1 94.94 434 ALA B O 1
ATOM 10136 N N . PHE B 1 435 ? -32.25 38.219 18.125 1 96.94 435 PHE B N 1
ATOM 10137 C CA . PHE B 1 435 ? -32.812 37.031 17.516 1 96.94 435 PHE B CA 1
ATOM 10138 C C . PHE B 1 435 ? -33.5 36.156 18.562 1 96.94 435 PHE B C 1
ATOM 10140 O O . PHE B 1 435 ? -32.875 35.719 19.531 1 96.94 435 PHE B O 1
ATOM 10147 N N . ILE B 1 436 ? -34.812 35.906 18.375 1 96.12 436 ILE B N 1
ATOM 10148 C CA . ILE B 1 436 ? -35.625 35.312 19.422 1 96.12 436 ILE B CA 1
ATOM 10149 C C . ILE B 1 436 ? -36.156 33.969 18.953 1 96.12 436 ILE B C 1
ATOM 10151 O O . ILE B 1 436 ? -36.781 33.875 17.906 1 96.12 436 ILE B O 1
ATOM 10155 N N . TYR B 1 437 ? -35.875 33 19.672 1 97 437 TYR B N 1
ATOM 10156 C CA . TYR B 1 437 ? -36.406 31.656 19.484 1 97 437 TYR B CA 1
ATOM 10157 C C . TYR B 1 437 ? -37.375 31.297 20.625 1 97 437 TYR B C 1
ATOM 10159 O O . TYR B 1 437 ? -36.969 31.297 21.797 1 97 437 TYR B O 1
ATOM 10167 N N . GLY B 1 438 ? -38.531 30.922 20.266 1 93.81 438 GLY B N 1
ATOM 10168 C CA . GLY B 1 438 ? -39.562 30.672 21.266 1 93.81 438 GLY B CA 1
ATOM 10169 C C . GLY B 1 438 ? -40.5 31.828 21.438 1 93.81 438 GLY B C 1
ATOM 10170 O O . GLY B 1 438 ? -40.562 32.719 20.594 1 93.81 438 GLY B O 1
ATOM 10171 N N . PRO B 1 439 ? -41.344 31.797 22.516 1 88.75 439 PRO B N 1
ATOM 10172 C CA . PRO B 1 439 ? -42.312 32.875 22.719 1 88.75 439 PRO B CA 1
ATOM 10173 C C . PRO B 1 439 ? -41.688 34.188 23.125 1 88.75 439 PRO B C 1
ATOM 10175 O O . PRO B 1 439 ? -40.625 34.188 23.75 1 88.75 439 PRO B O 1
ATOM 10178 N N . THR B 1 440 ? -42.312 35.25 22.75 1 76.44 440 THR B N 1
ATOM 10179 C CA . THR B 1 440 ? -41.75 36.562 23.094 1 76.44 440 THR B CA 1
ATOM 10180 C C . THR B 1 440 ? -41.75 36.781 24.594 1 76.44 440 THR B C 1
ATOM 10182 O O . THR B 1 440 ? -40.906 37.469 25.125 1 76.44 440 THR B O 1
ATOM 10185 N N . GLU B 1 441 ? -42.812 36.219 25.078 1 71.5 441 GLU B N 1
ATOM 10186 C CA . GLU B 1 441 ? -42.906 36.312 26.531 1 71.5 441 GLU B CA 1
ATOM 10187 C C . GLU B 1 441 ? -43.125 34.938 27.172 1 71.5 441 GLU B C 1
ATOM 10189 O O . GLU B 1 441 ? -43.75 34.062 26.562 1 71.5 441 GLU B O 1
ATOM 10194 N N . GLY B 1 442 ? -42.406 34.656 28.188 1 74.31 442 GLY B N 1
ATOM 10195 C CA . GLY B 1 442 ? -42.594 33.406 28.891 1 74.31 442 GLY B CA 1
ATOM 10196 C C . GLY B 1 442 ? -41.375 32.531 28.906 1 74.31 442 GLY B C 1
ATOM 10197 O O . GLY B 1 442 ? -40.25 33 28.719 1 74.31 442 GLY B O 1
ATOM 10198 N N . SER B 1 443 ? -41.625 31.172 29.219 1 85.75 443 SER B N 1
ATOM 10199 C CA . SER B 1 443 ? -40.562 30.172 29.359 1 85.75 443 SER B CA 1
ATOM 10200 C C . SER B 1 443 ? -40.281 29.484 28.031 1 85.75 443 SER B C 1
ATOM 10202 O O . SER B 1 443 ? -41 29.656 27.062 1 85.75 443 SER B O 1
ATOM 10204 N N . ASN B 1 444 ? -39.062 28.906 27.875 1 92.44 444 ASN B N 1
ATOM 10205 C CA . ASN B 1 444 ? -38.625 28.172 26.703 1 92.44 444 ASN B CA 1
ATOM 10206 C C . ASN B 1 444 ? -38.25 29.125 25.562 1 92.44 444 ASN B C 1
ATOM 10208 O O . ASN B 1 444 ? -38.719 28.953 24.422 1 92.44 444 ASN B O 1
ATOM 10212 N N . GLN B 1 445 ? -37.531 30.156 25.984 1 95.19 445 GLN B N 1
ATOM 10213 C CA . GLN B 1 445 ? -37.062 31.156 25.031 1 95.19 445 GLN B CA 1
ATOM 10214 C C . GLN B 1 445 ? -35.531 31.234 25.047 1 95.19 445 GLN B C 1
ATOM 10216 O O . GLN B 1 445 ? -34.906 31.172 26.125 1 95.19 445 GLN B O 1
ATOM 10221 N N . VAL B 1 446 ? -35.031 31.359 23.906 1 97.56 446 VAL B N 1
ATOM 10222 C CA . VAL B 1 446 ? -33.625 31.734 23.75 1 97.56 446 VAL B CA 1
ATOM 10223 C C . VAL B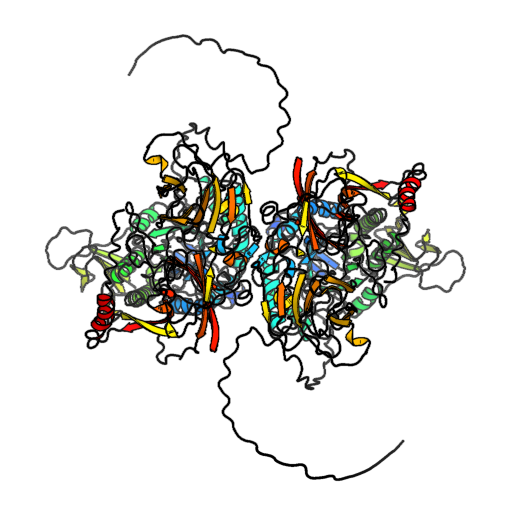 1 446 ? -33.531 33.031 22.953 1 97.56 446 VAL B C 1
ATOM 10225 O O . VAL B 1 446 ? -34.156 33.188 21.906 1 97.56 446 VAL B O 1
ATOM 10228 N N . ALA B 1 447 ? -32.812 34 23.484 1 97 447 ALA B N 1
ATOM 10229 C CA . ALA B 1 447 ? -32.594 35.25 22.781 1 97 447 ALA B CA 1
ATOM 10230 C C . ALA B 1 447 ? -31.109 35.562 22.641 1 97 447 ALA B C 1
ATOM 10232 O O . ALA B 1 447 ? -30.344 35.344 23.578 1 97 447 ALA B O 1
ATOM 10233 N N . PHE B 1 448 ? -30.75 35.969 21.5 1 98.19 448 PHE B N 1
ATOM 10234 C CA . PHE B 1 448 ? -29.422 36.469 21.234 1 98.19 448 PHE B CA 1
ATOM 10235 C C . PHE B 1 448 ? -29.438 38 21.094 1 98.19 448 PHE B C 1
ATOM 10237 O O . PHE B 1 448 ? -30.094 38.531 20.203 1 98.19 448 PHE B O 1
ATOM 10244 N N . LEU B 1 449 ? -28.781 38.719 21.953 1 97.5 449 LEU B N 1
ATOM 10245 C CA . LEU B 1 449 ? -28.688 40.156 21.891 1 97.5 449 LEU B CA 1
ATOM 10246 C C . LEU B 1 449 ? -27.344 40.594 21.312 1 97.5 449 LEU B C 1
ATOM 10248 O O . LEU B 1 449 ? -26.297 40.375 21.922 1 97.5 449 LEU B O 1
ATOM 10252 N N . GLU B 1 450 ? -27.438 41.281 20.234 1 97.56 450 GLU B N 1
ATOM 10253 C CA . GLU B 1 450 ? -26.219 41.594 19.469 1 97.56 450 GLU B CA 1
ATOM 10254 C C . GLU B 1 450 ? -25.953 43.094 19.438 1 97.56 450 GLU B C 1
ATOM 10256 O O . GLU B 1 450 ? -26.891 43.875 19.266 1 97.56 450 GLU B O 1
ATOM 10261 N N . ASN B 1 451 ? -24.703 43.5 19.609 1 96.5 451 ASN B N 1
ATOM 10262 C CA . ASN B 1 451 ? -24.188 44.844 19.328 1 96.5 451 ASN B CA 1
ATOM 10263 C C . ASN B 1 451 ? -23.125 44.812 18.234 1 96.5 451 ASN B C 1
ATOM 10265 O O . ASN B 1 451 ? -22.016 44.312 18.438 1 96.5 451 ASN B O 1
ATOM 10269 N N . MET B 1 452 ? -23.391 45.312 17.109 1 95.69 452 MET B N 1
ATOM 10270 C CA . MET B 1 452 ? -22.469 45.312 15.977 1 95.69 452 MET B CA 1
ATOM 10271 C C . MET B 1 452 ? -21.672 46.625 15.945 1 95.69 452 MET B C 1
ATOM 10273 O O . MET B 1 452 ? -20.844 46.812 15.047 1 95.69 452 MET B O 1
ATOM 10277 N N . ALA B 1 453 ? -21.828 47.469 16.938 1 92.25 453 ALA B N 1
ATOM 10278 C CA . ALA B 1 453 ? -21.109 48.719 17 1 92.25 453 ALA B CA 1
ATOM 10279 C C . ALA B 1 453 ? -19.719 48.531 17.625 1 92.25 453 ALA B C 1
ATOM 10281 O O . ALA B 1 453 ? -19.469 47.531 18.297 1 92.25 453 ALA B O 1
ATOM 10282 N N . ASN B 1 454 ? -18.906 49.5 17.453 1 93.06 454 ASN B N 1
ATOM 10283 C CA . ASN B 1 454 ? -17.531 49.438 17.969 1 93.06 454 ASN B CA 1
ATOM 10284 C C . ASN B 1 454 ? -17.422 50.031 19.359 1 93.06 454 ASN B C 1
ATOM 10286 O O . ASN B 1 454 ? -16.328 50.344 19.828 1 93.06 454 ASN B O 1
ATOM 10290 N N . GLN B 1 455 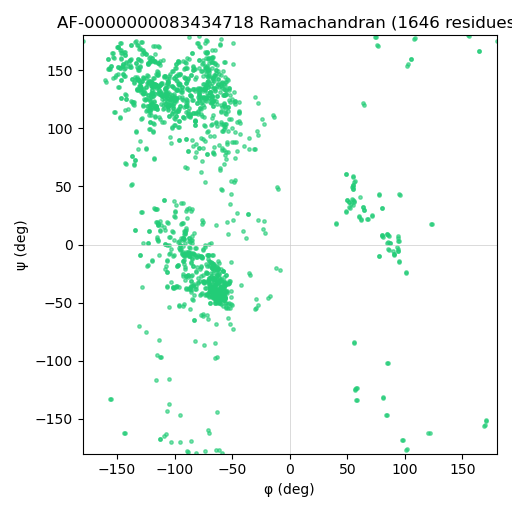? -18.609 50.281 19.969 1 91.94 455 GLN B N 1
ATOM 10291 C CA . GLN B 1 455 ? -18.656 50.781 21.344 1 91.94 455 GLN B CA 1
ATOM 10292 C C . GLN B 1 455 ? -19.672 50 22.172 1 91.94 455 GLN B C 1
ATOM 10294 O O . GLN B 1 455 ? -20.594 49.375 21.625 1 91.94 455 GLN B O 1
ATOM 10299 N N . SER B 1 456 ? -19.484 50 23.438 1 94.12 456 SER B N 1
ATOM 10300 C CA . SER B 1 456 ? -20.438 49.375 24.344 1 94.12 456 SER B CA 1
ATOM 10301 C C . SER B 1 456 ? -21.734 50.156 24.406 1 94.12 456 SER B C 1
ATOM 10303 O O . SER B 1 456 ? -21.719 51.406 24.344 1 94.12 456 SER B O 1
ATOM 10305 N N . VAL B 1 457 ? -22.812 49.469 24.547 1 92.94 457 VAL B N 1
ATOM 10306 C CA . VAL B 1 457 ? -24.109 50.125 24.609 1 92.94 457 VAL B CA 1
ATOM 10307 C C . VAL B 1 457 ? -24.984 49.469 25.688 1 92.94 457 VAL B C 1
ATOM 10309 O O . VAL B 1 457 ? -24.688 48.344 26.109 1 92.94 457 VAL B O 1
ATOM 10312 N N . ARG B 1 458 ? -25.969 50.188 26.141 1 93.56 458 ARG B N 1
ATOM 10313 C CA . ARG B 1 458 ? -27 49.625 27 1 93.56 458 ARG B CA 1
ATOM 10314 C C . ARG B 1 458 ? -28.328 49.531 26.25 1 93.56 458 ARG B C 1
ATOM 10316 O O . ARG B 1 458 ? -28.781 50.469 25.625 1 93.56 458 ARG B O 1
ATOM 10323 N N . VAL B 1 459 ? -28.891 48.344 26.281 1 93 459 VAL B N 1
ATOM 10324 C CA . VAL B 1 459 ? -30.125 48.094 25.547 1 93 459 VAL B CA 1
ATOM 10325 C C . VAL B 1 459 ? -31.203 47.594 26.5 1 93 459 VAL B C 1
ATOM 10327 O O . VAL B 1 459 ? -30.906 47.062 27.578 1 93 459 VAL B O 1
ATOM 10330 N N . LYS B 1 460 ? -32.438 47.812 26.109 1 90.62 460 LYS B N 1
ATOM 10331 C CA . LYS B 1 460 ? -33.594 47.281 26.844 1 90.62 460 LYS B CA 1
ATOM 10332 C C . LYS B 1 460 ? -34.188 46.062 26.156 1 90.62 460 LYS B C 1
ATOM 10334 O O . LYS B 1 460 ? -34.469 46.094 24.953 1 90.62 460 LYS B O 1
ATOM 10339 N N . TYR B 1 461 ? -34.281 44.969 26.828 1 91.38 461 TYR B N 1
ATOM 10340 C CA . TYR B 1 461 ? -34.906 43.75 26.344 1 91.38 461 TYR B CA 1
ATOM 10341 C C . TYR B 1 461 ? -35.781 43.094 27.422 1 91.38 461 TYR B C 1
ATOM 10343 O O . TYR B 1 461 ? -35.312 42.844 28.531 1 91.38 461 TYR B O 1
ATOM 10351 N N . ALA B 1 462 ? -37.031 42.938 27.047 1 88.88 462 ALA B N 1
ATOM 10352 C CA . ALA B 1 462 ? -38 42.281 27.938 1 88.88 462 ALA B CA 1
ATOM 10353 C C . ALA B 1 462 ? -38.031 42.938 29.312 1 88.88 462 ALA B C 1
ATOM 10355 O O . ALA B 1 462 ? -37.969 42.25 30.328 1 88.88 462 ALA B O 1
ATOM 10356 N N . GLY B 1 463 ? -37.938 44.188 29.422 1 85.44 463 GLY B N 1
ATOM 10357 C CA . GLY B 1 463 ? -38.094 44.938 30.656 1 85.44 463 GLY B CA 1
ATOM 10358 C C . GLY B 1 463 ? -36.781 45.125 31.406 1 85.44 463 GLY B C 1
ATOM 10359 O O . GLY B 1 463 ? -36.75 45.844 32.406 1 85.44 463 GLY B O 1
ATOM 10360 N N . ASN B 1 464 ? -35.75 44.469 30.938 1 91.25 464 ASN B N 1
ATOM 10361 C CA . ASN B 1 464 ? -34.469 44.562 31.609 1 91.25 464 ASN B CA 1
ATOM 10362 C C . ASN B 1 464 ? -33.438 45.344 30.781 1 91.25 464 ASN B C 1
ATOM 10364 O O . ASN B 1 464 ? -33.594 45.469 29.562 1 91.25 464 ASN B O 1
ATOM 10368 N N . ILE B 1 465 ? -32.438 45.844 31.469 1 93.12 465 ILE B N 1
ATOM 10369 C CA . ILE B 1 465 ? -31.375 46.562 30.781 1 93.12 465 ILE B CA 1
ATOM 10370 C C . ILE B 1 465 ? -30.125 45.688 30.719 1 93.12 465 ILE B C 1
ATOM 10372 O O . ILE B 1 465 ? -29.719 45.094 31.719 1 93.12 465 ILE B O 1
ATOM 10376 N N . PHE B 1 466 ? -29.609 45.5 29.547 1 95.06 466 PHE B N 1
ATOM 10377 C CA . PHE B 1 466 ? -28.391 44.75 29.312 1 95.06 466 PHE B CA 1
ATOM 10378 C C . PHE B 1 466 ? -27.297 45.625 28.75 1 95.06 466 PHE B C 1
ATOM 10380 O O . PHE B 1 466 ? -27.562 46.5 27.906 1 95.06 466 PHE B O 1
ATOM 10387 N N . THR B 1 467 ? -26.109 45.562 29.219 1 95 467 THR B N 1
ATOM 10388 C CA . THR B 1 467 ? -24.938 46.188 28.625 1 95 467 THR B CA 1
ATOM 10389 C C . THR B 1 467 ? -24.25 45.25 27.641 1 95 467 THR B C 1
ATOM 10391 O O . THR B 1 467 ? -23.812 44.156 28.016 1 95 467 THR B O 1
ATOM 10394 N N . LEU B 1 468 ? -24.172 45.625 26.438 1 95.81 468 LEU B N 1
ATOM 10395 C CA . LEU B 1 468 ? -23.5 44.844 25.391 1 95.81 468 LEU B CA 1
ATOM 10396 C C . LEU B 1 468 ? -22.172 45.5 25.016 1 95.81 468 LEU B C 1
ATOM 10398 O O . LEU B 1 468 ? -22.125 46.688 24.719 1 95.81 468 LEU B O 1
ATOM 10402 N N . ALA B 1 469 ? -21.094 44.781 25.109 1 96.88 469 ALA B N 1
ATOM 10403 C CA . ALA B 1 469 ? -19.781 45.25 24.641 1 96.88 469 ALA B CA 1
ATOM 10404 C C . ALA B 1 469 ? -19.766 45.438 23.125 1 96.88 469 ALA B C 1
ATOM 10406 O O . ALA B 1 469 ? -20.719 45.031 22.438 1 96.88 469 ALA B O 1
ATOM 10407 N N . ALA B 1 470 ? -18.703 46.125 22.609 1 96.06 470 ALA B N 1
ATOM 10408 C CA . ALA B 1 470 ? -18.531 46.312 21.172 1 96.06 470 ALA B CA 1
ATOM 10409 C C . ALA B 1 470 ? -18.391 44.969 20.469 1 96.06 470 ALA B C 1
ATOM 10411 O O . ALA B 1 470 ? -17.688 44.062 20.953 1 96.06 470 ALA B O 1
ATOM 10412 N N . LEU B 1 471 ? -19.078 44.781 19.344 1 96.75 471 LEU B N 1
ATOM 10413 C CA . LEU B 1 471 ? -18.984 43.594 18.516 1 96.75 471 LEU B CA 1
ATOM 10414 C C . LEU B 1 471 ? -19.109 42.344 19.375 1 96.75 471 LEU B C 1
ATOM 10416 O O . LEU B 1 471 ? -18.203 41.5 19.406 1 96.75 471 LEU B O 1
ATOM 10420 N N . SER B 1 472 ? -20.281 42.219 20.047 1 97.88 472 SER B N 1
ATOM 10421 C CA . SER B 1 472 ? -20.484 41.125 20.984 1 97.88 472 SER B CA 1
ATOM 10422 C C . SER B 1 472 ? -21.938 40.656 21 1 97.88 472 SER B C 1
ATOM 10424 O O . SER B 1 472 ? -22.797 41.281 20.375 1 97.88 472 SER B O 1
ATOM 10426 N N . MET B 1 473 ? -22.109 39.594 21.719 1 98.25 473 MET B N 1
ATOM 10427 C CA . MET B 1 473 ? -23.453 39.031 21.844 1 98.25 473 MET B CA 1
ATOM 10428 C C . MET B 1 473 ? -23.641 38.406 23.219 1 98.25 473 MET B C 1
ATOM 10430 O O . MET B 1 473 ? -22.719 37.781 23.766 1 98.25 473 MET B O 1
ATOM 10434 N N . ILE B 1 474 ? -24.797 38.562 23.766 1 98.38 474 ILE B N 1
ATOM 10435 C CA . ILE B 1 474 ? -25.203 37.875 24.984 1 98.38 474 ILE B CA 1
ATOM 10436 C C . ILE B 1 474 ? -26.312 36.875 24.641 1 98.38 474 ILE B C 1
ATOM 10438 O O . ILE B 1 474 ? -27.25 37.188 23.922 1 98.38 474 ILE B O 1
ATOM 10442 N N . ILE B 1 475 ? -26.188 35.688 25.078 1 98.5 475 ILE B N 1
ATOM 10443 C CA . ILE B 1 475 ? -27.188 34.625 24.906 1 98.5 475 ILE B CA 1
ATOM 10444 C C . ILE B 1 475 ? -28.016 34.531 26.188 1 98.5 475 ILE B C 1
ATOM 10446 O O . ILE B 1 475 ? -27.484 34.312 27.281 1 98.5 475 ILE B O 1
ATOM 10450 N N . LEU B 1 476 ? -29.312 34.625 26.016 1 96.75 476 LEU B N 1
ATOM 10451 C CA . LEU B 1 476 ? -30.25 34.5 27.141 1 96.75 476 LEU B CA 1
ATOM 10452 C C . LEU B 1 476 ? -31.109 33.25 26.984 1 96.75 476 LEU B C 1
ATOM 10454 O O . LEU B 1 476 ? -31.516 32.875 25.875 1 96.75 476 LEU B O 1
ATOM 10458 N N . LYS B 1 477 ? -31.266 32.594 27.984 1 96 477 LYS B N 1
ATOM 10459 C CA . LYS B 1 477 ? -32.312 31.562 28.078 1 96 477 LYS B CA 1
ATOM 10460 C C . LYS B 1 477 ? -33.312 31.922 29.141 1 96 477 LYS B C 1
ATOM 10462 O O . LYS B 1 477 ? -32.969 32.094 30.312 1 96 477 LYS B O 1
ATOM 10467 N N . ASP B 1 478 ? -34.531 32.094 28.812 1 93.81 478 ASP B N 1
ATOM 10468 C CA . ASP B 1 478 ? -35.625 32.469 29.703 1 93.81 478 ASP B CA 1
ATOM 10469 C C . ASP B 1 478 ? -35.312 33.781 30.453 1 93.81 478 ASP B C 1
ATOM 10471 O O . ASP B 1 478 ? -35.531 33.875 31.656 1 93.81 478 ASP B O 1
ATOM 10475 N N . GLY B 1 479 ? -34.656 34.656 29.75 1 90.06 479 GLY B N 1
ATOM 10476 C CA . GLY B 1 479 ? -34.375 35.969 30.266 1 90.06 479 GLY B CA 1
ATOM 10477 C C . GLY B 1 479 ? -33.094 36.031 31.094 1 90.06 479 GLY B C 1
ATOM 10478 O O . GLY B 1 479 ? -32.656 37.094 31.516 1 90.06 479 GLY B O 1
ATOM 10479 N N . VAL B 1 480 ? -32.469 34.906 31.312 1 92.81 480 VAL B N 1
ATOM 10480 C CA . VAL B 1 480 ? -31.266 34.812 32.125 1 92.81 480 VAL B CA 1
ATOM 10481 C C . VAL B 1 480 ? -30.047 34.688 31.234 1 92.81 480 VAL B C 1
ATOM 10483 O O . VAL B 1 480 ? -30 33.844 30.344 1 92.81 480 VAL B O 1
ATOM 10486 N N . PRO B 1 481 ? -29.062 35.531 31.469 1 95.62 481 PRO B N 1
ATOM 10487 C CA . PRO B 1 481 ? -27.859 35.406 30.656 1 95.62 481 PRO B CA 1
ATOM 10488 C C . PRO B 1 481 ? -27.141 34.094 30.844 1 95.62 481 PRO B C 1
ATOM 10490 O O . PRO B 1 481 ? -26.859 33.688 31.984 1 95.62 481 PRO B O 1
ATOM 10493 N N . LEU B 1 482 ? -26.859 33.406 29.781 1 96.44 482 LEU B N 1
ATOM 10494 C CA . LEU B 1 482 ? -26.125 32.156 29.797 1 96.44 482 LEU B CA 1
ATOM 10495 C C . LEU B 1 482 ? -24.656 32.375 29.453 1 96.44 482 LEU B C 1
ATOM 10497 O O . LEU B 1 482 ? -23.797 31.641 29.938 1 96.44 482 LEU B O 1
ATOM 10501 N N . PHE B 1 483 ? -24.453 33.312 28.547 1 98.12 483 PHE B N 1
ATOM 10502 C CA . PHE B 1 483 ? -23.094 33.5 28.031 1 98.12 483 PHE B CA 1
ATOM 10503 C C . PHE B 1 483 ? -22.938 34.906 27.406 1 98.12 483 PHE B C 1
ATOM 10505 O O . PHE B 1 483 ? -23.859 35.406 26.781 1 98.12 483 PHE B O 1
ATOM 10512 N N . ASP B 1 484 ? -21.812 35.5 27.641 1 98.56 484 ASP B N 1
ATOM 10513 C CA . ASP B 1 484 ? -21.391 36.75 27.047 1 98.56 484 ASP B CA 1
ATOM 10514 C C . ASP B 1 484 ? -20.094 36.594 26.266 1 98.56 484 ASP B C 1
ATOM 10516 O O . ASP B 1 484 ? -19.047 36.344 26.859 1 98.56 484 ASP B O 1
ATOM 10520 N N . THR B 1 485 ? -20.125 36.812 24.953 1 98.56 485 THR B N 1
ATOM 10521 C CA . THR B 1 485 ? -18.984 36.562 24.094 1 98.56 485 THR B CA 1
ATOM 10522 C C . THR B 1 485 ? -17.812 37.469 24.453 1 98.56 485 THR B C 1
ATOM 10524 O O . THR B 1 485 ? -16.656 37.188 24.109 1 98.56 485 THR B O 1
ATOM 10527 N N . ALA B 1 486 ? -18.031 38.531 25.141 1 97.94 486 ALA B N 1
ATOM 10528 C CA . ALA B 1 486 ? -17 39.5 25.469 1 97.94 486 ALA B CA 1
ATOM 10529 C C . ALA B 1 486 ? -16.375 39.188 26.828 1 97.94 486 ALA B C 1
ATOM 10531 O O . ALA B 1 486 ? -15.32 39.75 27.156 1 97.94 486 ALA B O 1
ATOM 10532 N N . ASN B 1 487 ? -16.953 38.375 27.609 1 96.62 487 ASN B N 1
ATOM 10533 C CA . ASN B 1 487 ? -16.484 38.156 28.969 1 96.62 487 ASN B CA 1
ATOM 10534 C C . ASN B 1 487 ? -15.461 37 29.016 1 96.62 487 ASN B C 1
ATOM 10536 O O . ASN B 1 487 ? -15.656 36 29.703 1 96.62 487 ASN B O 1
ATOM 10540 N N . VAL B 1 488 ? -14.375 37.219 28.438 1 96.94 488 VAL B N 1
ATOM 10541 C CA . VAL B 1 488 ? -13.305 36.219 28.344 1 96.94 488 VAL B CA 1
ATOM 10542 C C . VAL B 1 488 ? -12.695 35.969 29.719 1 96.94 488 VAL B C 1
ATOM 10544 O O . VAL B 1 488 ? -12.367 34.844 30.062 1 96.94 488 VAL B O 1
ATOM 10547 N N . HIS B 1 489 ? -12.625 37 30.547 1 93.75 489 HIS B N 1
ATOM 10548 C CA . HIS B 1 489 ? -12 36.906 31.859 1 93.75 489 HIS B CA 1
ATOM 10549 C C . HIS B 1 489 ? -12.758 35.969 32.781 1 93.75 489 HIS B C 1
ATOM 10551 O O . HIS B 1 489 ? -12.156 35.281 33.625 1 93.75 489 HIS B O 1
ATOM 10557 N N . GLU B 1 490 ? -14 35.969 32.625 1 92.5 490 GLU B N 1
ATOM 10558 C CA . GLU B 1 490 ? -14.812 35.094 33.469 1 92.5 490 GLU B CA 1
ATOM 10559 C C . GLU B 1 490 ? -14.602 33.625 33.062 1 92.5 490 GLU B C 1
ATOM 10561 O O . GLU B 1 490 ? -14.688 32.75 33.906 1 92.5 490 GLU B O 1
ATOM 10566 N N . SER B 1 491 ? -14.344 33.406 31.844 1 93.12 491 SER B N 1
ATOM 10567 C CA . SER B 1 491 ? -14.156 32.062 31.344 1 93.12 491 SER B CA 1
ATOM 10568 C C . SER B 1 491 ? -12.797 31.5 31.766 1 93.12 491 SER B C 1
ATOM 10570 O O . SER B 1 491 ? -12.641 30.281 31.922 1 93.12 491 SER B O 1
ATOM 10572 N N . PHE B 1 492 ? -11.859 32.344 31.859 1 92.12 492 PHE B N 1
ATOM 10573 C CA . PHE B 1 492 ? -10.508 31.938 32.25 1 92.12 492 PHE B CA 1
ATOM 10574 C C . PHE B 1 492 ? -9.797 33.094 32.938 1 92.12 492 PHE B C 1
ATOM 10576 O O . PHE B 1 492 ? -9.469 34.094 32.312 1 92.12 492 PHE B O 1
ATOM 10583 N N . ARG B 1 493 ? -9.539 32.875 34.188 1 88 493 ARG B N 1
ATOM 10584 C CA . ARG B 1 493 ? -8.898 33.906 34.969 1 88 493 ARG B CA 1
ATOM 10585 C C . ARG B 1 493 ? -7.383 33.844 34.875 1 88 493 ARG B C 1
ATOM 10587 O O . ARG B 1 493 ? -6.801 32.75 35.062 1 88 493 ARG B O 1
ATOM 10594 N N . GLY B 1 494 ? -6.832 34.844 34.375 1 83.12 494 GLY B N 1
ATOM 10595 C CA . GLY B 1 494 ? -5.379 34.906 34.312 1 83.12 494 GLY B CA 1
ATOM 10596 C C . GLY B 1 494 ? -4.828 34.75 32.906 1 83.12 494 GLY B C 1
ATOM 10597 O O . GLY B 1 494 ? -5.574 34.844 31.938 1 83.12 494 GLY B O 1
ATOM 10598 N N . GLN B 1 495 ? -3.535 34.844 32.781 1 84.62 495 GLN B N 1
ATOM 10599 C CA . GLN B 1 495 ? -2.803 34.656 31.547 1 84.62 495 GLN B CA 1
ATOM 10600 C C . GLN B 1 495 ? -1.837 33.5 31.641 1 84.62 495 GLN B C 1
ATOM 10602 O O . GLN B 1 495 ? -1.347 33.156 32.719 1 84.62 495 GLN B O 1
ATOM 10607 N N . GLN B 1 496 ? -1.783 32.844 30.484 1 87.56 496 GLN B N 1
ATOM 10608 C CA . GLN B 1 496 ? -0.845 31.719 30.438 1 87.56 496 GLN B CA 1
ATOM 10609 C C . GLN B 1 496 ? 0.353 32.031 29.562 1 87.56 496 GLN B C 1
ATOM 10611 O O . GLN B 1 496 ? 0.24 32.844 28.609 1 87.56 496 GLN B O 1
ATOM 10616 N N . HIS B 1 497 ? 1.466 31.562 29.938 1 88.62 497 HIS B N 1
ATOM 10617 C CA . HIS B 1 497 ? 2.641 31.625 29.078 1 88.62 497 HIS B CA 1
ATOM 10618 C C . HIS B 1 497 ? 3.301 30.25 28.953 1 88.62 497 HIS B C 1
ATOM 10620 O O . HIS B 1 497 ? 3.037 29.359 29.766 1 88.62 497 HIS B O 1
ATOM 10626 N N . ARG B 1 498 ? 4.043 30.125 27.891 1 91.38 498 ARG B N 1
ATOM 10627 C CA . ARG B 1 498 ? 4.707 28.859 27.625 1 91.38 498 ARG B CA 1
ATOM 10628 C C . ARG B 1 498 ? 6.066 28.781 28.312 1 91.38 498 ARG B C 1
ATOM 10630 O O . ARG B 1 498 ? 6.824 29.766 28.297 1 91.38 498 ARG B O 1
ATOM 10637 N N . LEU B 1 499 ? 6.367 27.672 29 1 91.88 499 LEU B N 1
ATOM 10638 C CA . LEU B 1 499 ? 7.656 27.406 29.625 1 91.88 499 LEU B CA 1
ATOM 10639 C C . LEU B 1 499 ? 8.328 26.188 29 1 91.88 499 LEU B C 1
ATOM 10641 O O . LEU B 1 499 ? 7.664 25.203 28.672 1 91.88 499 LEU B O 1
ATOM 10645 N N . TYR B 1 500 ? 9.586 26.312 28.797 1 92.75 500 TYR B N 1
ATOM 10646 C CA . TYR B 1 500 ? 10.398 25.219 28.266 1 92.75 500 TYR B CA 1
ATOM 10647 C C . TYR B 1 500 ? 11.367 24.703 29.312 1 92.75 500 TYR B C 1
ATOM 10649 O O . TYR B 1 500 ? 12.031 25.484 30 1 92.75 500 TYR B O 1
ATOM 10657 N N . SER B 1 501 ? 11.375 23.422 29.531 1 91.69 501 SER B N 1
ATOM 10658 C CA . SER B 1 501 ? 12.336 22.766 30.422 1 91.69 501 SER B CA 1
ATOM 10659 C C . SER B 1 501 ? 13.18 21.75 29.656 1 91.69 501 SER B C 1
ATOM 10661 O O . SER B 1 501 ? 12.656 20.969 28.859 1 91.69 501 SER B O 1
ATOM 10663 N N . SER B 1 502 ? 14.469 21.719 29.938 1 91.81 502 SER B N 1
ATOM 10664 C CA . SER B 1 502 ? 15.383 20.828 29.219 1 91.81 502 SER B CA 1
ATOM 10665 C C . SER B 1 502 ? 15.156 19.375 29.609 1 91.81 502 SER B C 1
ATOM 10667 O O . SER B 1 502 ? 15.047 19.047 30.781 1 91.81 502 SER B O 1
ATOM 10669 N N . ILE B 1 503 ? 14.992 18.5 28.656 1 93.5 503 ILE B N 1
ATOM 10670 C CA . ILE B 1 503 ? 14.977 17.062 28.844 1 93.5 503 ILE B CA 1
ATOM 10671 C C . ILE B 1 503 ? 16.359 16.484 28.562 1 93.5 503 ILE B C 1
ATOM 10673 O O . ILE B 1 503 ? 16.922 15.734 29.359 1 93.5 503 ILE B O 1
ATOM 10677 N N . VAL B 1 504 ? 16.906 16.812 27.406 1 95.06 504 VAL B N 1
ATOM 10678 C CA . VAL B 1 504 ? 18.266 16.484 26.984 1 95.06 504 VAL B CA 1
ATOM 10679 C C . VAL B 1 504 ? 19.016 17.75 26.609 1 95.06 504 VAL B C 1
ATOM 10681 O O . VAL B 1 504 ? 18.641 18.438 25.641 1 95.06 504 VAL B O 1
ATOM 10684 N N . SER B 1 505 ? 20.047 18.109 27.312 1 94.44 505 SER B N 1
ATOM 10685 C CA . SER B 1 505 ? 20.828 19.312 27.078 1 94.44 505 SER B CA 1
ATOM 10686 C C . SER B 1 505 ? 21.75 19.141 25.875 1 94.44 505 SER B C 1
ATOM 10688 O O . SER B 1 505 ? 22.078 18.016 25.484 1 94.44 505 SER B O 1
ATOM 10690 N N . PRO B 1 506 ? 22.125 20.234 25.25 1 94.56 506 PRO B N 1
ATOM 10691 C CA . PRO B 1 506 ? 23.016 20.141 24.094 1 94.56 506 PRO B CA 1
ATOM 10692 C C . PRO B 1 506 ? 24.297 19.375 24.391 1 94.56 506 PRO B C 1
ATOM 10694 O O . PRO B 1 506 ? 24.797 18.625 23.547 1 94.56 506 PRO B O 1
ATOM 10697 N N . GLU B 1 507 ? 24.812 19.469 25.641 1 92.06 507 GLU B N 1
ATOM 10698 C CA . GLU B 1 507 ? 26.094 18.859 26.016 1 92.06 507 GLU B CA 1
ATOM 10699 C C . GLU B 1 507 ? 25.984 17.344 26.109 1 92.06 507 GLU B C 1
ATOM 10701 O O . GLU B 1 507 ? 26.984 16.641 26.031 1 92.06 507 GLU B O 1
ATOM 10706 N N . ALA B 1 508 ? 24.797 16.938 26.188 1 92.06 508 ALA B N 1
ATOM 10707 C CA . ALA B 1 508 ? 24.578 15.5 26.359 1 92.06 508 ALA B CA 1
ATOM 10708 C C . ALA B 1 508 ? 24.516 14.805 25 1 92.06 508 ALA B C 1
ATOM 10710 O O . ALA B 1 508 ? 24.516 13.57 24.922 1 92.06 508 ALA B O 1
ATOM 10711 N N . LEU B 1 509 ? 24.516 15.539 23.969 1 94.75 509 LEU B N 1
ATOM 10712 C CA . LEU B 1 509 ? 24.391 14.977 22.625 1 94.75 509 LEU B CA 1
ATOM 10713 C C . LEU B 1 509 ? 25.734 14.883 21.938 1 94.75 509 LEU B C 1
ATOM 10715 O O . LEU B 1 509 ? 26.328 15.906 21.562 1 94.75 509 LEU B O 1
ATOM 10719 N N . ASP B 1 510 ? 26.266 13.672 21.75 1 94.44 510 ASP B N 1
ATOM 10720 C CA . ASP B 1 510 ? 27.484 13.422 21.016 1 94.44 510 ASP B CA 1
ATOM 10721 C C . ASP B 1 510 ? 27.203 13.219 19.516 1 94.44 510 ASP B C 1
ATOM 10723 O O . ASP B 1 510 ? 26.688 12.18 19.125 1 94.44 510 ASP B O 1
ATOM 10727 N N . TRP B 1 511 ? 27.625 14.172 18.75 1 96.31 511 TRP B N 1
ATOM 10728 C CA . TRP B 1 511 ? 27.203 14.203 17.344 1 96.31 511 TRP B CA 1
ATOM 10729 C C . TRP B 1 511 ? 28.25 13.555 16.453 1 96.31 511 TRP B C 1
ATOM 10731 O O . TRP B 1 511 ? 29.453 13.633 16.734 1 96.31 511 TRP B O 1
ATOM 10741 N N . GLN B 1 512 ? 27.781 12.914 15.414 1 96.38 512 GLN B N 1
ATOM 10742 C CA . GLN B 1 512 ? 28.547 12.492 14.242 1 96.38 512 GLN B CA 1
ATOM 10743 C C . GLN B 1 512 ? 27.984 13.102 12.961 1 96.38 512 GLN B C 1
ATOM 10745 O O . GLN B 1 512 ? 26.844 13.578 12.945 1 96.38 512 GLN B O 1
ATOM 10750 N N . PHE B 1 513 ? 28.797 13.18 11.914 1 95.94 513 PHE B N 1
ATOM 10751 C CA . PHE B 1 513 ? 28.281 13.797 10.695 1 95.94 513 PHE B CA 1
ATOM 10752 C C . PHE B 1 513 ? 28.766 13.031 9.469 1 95.94 513 PHE B C 1
ATOM 10754 O O . PHE B 1 513 ? 29.719 12.25 9.539 1 95.94 513 PHE B O 1
ATOM 10761 N N . TRP B 1 514 ? 28.047 13.07 8.375 1 95.38 514 TRP B N 1
ATOM 10762 C CA . TRP B 1 514 ? 28.344 12.562 7.043 1 95.38 514 TRP B CA 1
ATOM 10763 C C . TRP B 1 514 ? 27.828 13.508 5.969 1 95.38 514 TRP B C 1
ATOM 10765 O O . TRP B 1 514 ? 26.672 13.922 6.012 1 95.38 514 TRP B O 1
ATOM 10775 N N . SER B 1 515 ? 28.656 13.906 4.992 1 94.31 515 SER B N 1
ATOM 10776 C CA . SER B 1 515 ? 28.281 14.914 4.008 1 94.31 515 SER B CA 1
ATOM 10777 C C . SER B 1 515 ? 27.891 14.273 2.68 1 94.31 515 SER B C 1
ATOM 10779 O O . SER B 1 515 ? 28.578 13.383 2.191 1 94.31 515 SER B O 1
ATOM 10781 N N . GLU B 1 516 ? 26.781 14.758 2.076 1 93.38 516 GLU B N 1
ATOM 10782 C CA . GLU B 1 516 ? 26.375 14.375 0.731 1 93.38 516 GLU B CA 1
ATOM 10783 C C . GLU B 1 516 ? 27.422 14.758 -0.304 1 93.38 516 GLU B C 1
ATOM 10785 O O . GLU B 1 516 ? 27.531 14.117 -1.352 1 93.38 516 GLU B O 1
ATOM 10790 N N . LEU B 1 517 ? 28.141 15.727 -0.045 1 89.38 517 LEU B N 1
ATOM 10791 C CA . LEU B 1 517 ? 29.062 16.297 -1.028 1 89.38 517 LEU B CA 1
ATOM 10792 C C . LEU B 1 517 ? 30.375 15.531 -1.069 1 89.38 517 LEU B C 1
ATOM 10794 O O . LEU B 1 517 ? 31.172 15.695 -1.997 1 89.38 517 LEU B O 1
ATOM 10798 N N . ASN B 1 518 ? 30.609 14.57 -0.13 1 83.06 518 ASN B N 1
ATOM 10799 C CA . ASN B 1 518 ? 31.844 13.805 -0.074 1 83.06 518 ASN B CA 1
ATOM 10800 C C . ASN B 1 518 ? 31.734 12.508 -0.863 1 83.06 518 ASN B C 1
ATOM 10802 O O . ASN B 1 518 ? 32.656 11.695 -0.87 1 83.06 518 ASN B O 1
ATOM 10806 N N . VAL B 1 519 ? 30.703 12.32 -1.513 1 85 519 VAL B N 1
ATOM 10807 C CA . VAL B 1 519 ? 30.516 11.07 -2.24 1 85 519 VAL B CA 1
ATOM 10808 C C . VAL B 1 519 ? 31.094 11.195 -3.648 1 85 519 VAL B C 1
ATOM 10810 O O . VAL B 1 519 ? 30.828 12.18 -4.348 1 85 519 VAL B O 1
ATOM 10813 N N . SER B 1 520 ? 31.812 10.18 -3.982 1 80.62 520 SER B N 1
ATOM 10814 C CA . SER B 1 520 ? 32.438 10.164 -5.297 1 80.62 520 SER B CA 1
ATOM 10815 C C . SER B 1 520 ? 31.406 10.141 -6.414 1 80.62 520 SER B C 1
ATOM 10817 O O . SER B 1 520 ? 30.328 9.586 -6.246 1 80.62 520 SER B O 1
ATOM 10819 N N . SER B 1 521 ? 31.797 10.742 -7.555 1 75.5 521 SER B N 1
ATOM 10820 C CA . SER B 1 521 ? 30.922 10.797 -8.719 1 75.5 521 SER B CA 1
ATOM 10821 C C . SER B 1 521 ? 30.719 9.414 -9.328 1 75.5 521 SER B C 1
ATOM 10823 O O . SER B 1 521 ? 29.766 9.195 -10.094 1 75.5 521 SER B O 1
ATOM 10825 N N . THR B 1 522 ? 31.531 8.477 -8.969 1 77.75 522 THR B N 1
ATOM 10826 C CA . THR B 1 522 ? 31.469 7.16 -9.594 1 77.75 522 THR B CA 1
ATOM 10827 C C . THR B 1 522 ? 30.625 6.207 -8.758 1 77.75 522 THR B C 1
ATOM 10829 O O . THR B 1 522 ? 30.391 5.062 -9.156 1 77.75 522 THR B O 1
ATOM 10832 N N . VAL B 1 523 ? 30.234 6.754 -7.645 1 85.56 523 VAL B N 1
ATOM 10833 C CA . VAL B 1 523 ? 29.406 5.922 -6.781 1 85.56 523 VAL B CA 1
ATOM 10834 C C . VAL B 1 523 ? 28.062 5.652 -7.457 1 85.56 523 VAL B C 1
ATOM 10836 O O . VAL B 1 523 ? 27.391 6.578 -7.93 1 85.56 523 VAL B O 1
ATOM 10839 N N . PRO B 1 524 ? 27.734 4.301 -7.617 1 88.38 524 PRO B N 1
ATOM 10840 C CA . PRO B 1 524 ? 26.406 4.012 -8.156 1 88.38 524 PRO B CA 1
ATOM 10841 C C . PRO B 1 524 ? 25.281 4.633 -7.328 1 88.38 524 PRO B C 1
ATOM 10843 O O . PRO B 1 524 ? 25.281 4.516 -6.098 1 88.38 524 PRO B O 1
ATOM 10846 N N . ARG B 1 525 ? 24.391 5.352 -7.945 1 92.12 525 ARG B N 1
ATOM 10847 C CA . ARG B 1 525 ? 23.203 5.961 -7.344 1 92.12 525 ARG B CA 1
ATOM 10848 C C . ARG B 1 525 ? 22.141 6.242 -8.398 1 92.12 525 ARG B C 1
ATOM 10850 O O . ARG B 1 525 ? 22.422 6.234 -9.602 1 92.12 525 ARG B O 1
ATOM 10857 N N . ARG B 1 526 ? 20.953 6.383 -8.016 1 94.25 526 ARG B N 1
ATOM 10858 C CA . ARG B 1 526 ? 19.906 6.684 -8.977 1 94.25 526 ARG B CA 1
ATOM 10859 C C . ARG B 1 526 ? 20.266 7.883 -9.844 1 94.25 526 ARG B C 1
ATOM 10861 O O . ARG B 1 526 ? 20.594 8.953 -9.32 1 94.25 526 ARG B O 1
ATOM 10868 N N . ARG B 1 527 ? 20.266 7.66 -11.117 1 95.88 527 ARG B N 1
ATOM 10869 C CA . ARG B 1 527 ? 20.766 8.641 -12.078 1 95.88 527 ARG B CA 1
ATOM 10870 C C . ARG B 1 527 ? 20.016 8.547 -13.398 1 95.88 527 ARG B C 1
ATOM 10872 O O . ARG B 1 527 ? 19.703 7.445 -13.859 1 95.88 527 ARG B O 1
ATOM 10879 N N . VAL B 1 528 ? 19.641 9.648 -13.938 1 97 528 VAL B N 1
ATOM 10880 C CA . VAL B 1 528 ? 19.062 9.773 -15.266 1 97 528 VAL B CA 1
ATOM 10881 C C . VAL B 1 528 ? 19.938 10.672 -16.141 1 97 528 VAL B C 1
ATOM 10883 O O . VAL B 1 528 ? 20.422 11.711 -15.672 1 97 528 VAL B O 1
ATOM 10886 N N . VAL B 1 529 ? 20.234 10.281 -17.344 1 96.5 529 VAL B N 1
ATOM 10887 C CA . VAL B 1 529 ? 21.016 11.078 -18.281 1 96.5 529 VAL B CA 1
ATOM 10888 C C . VAL B 1 529 ? 20.125 11.484 -19.469 1 96.5 529 VAL B C 1
ATOM 10890 O O . VAL B 1 529 ? 19.391 10.656 -20 1 96.5 529 VAL B O 1
ATOM 10893 N N . ALA B 1 530 ? 20.109 12.719 -19.828 1 96.81 530 ALA B N 1
ATOM 10894 C CA . ALA B 1 530 ? 19.344 13.234 -20.953 1 96.81 530 ALA B CA 1
ATOM 10895 C C . ALA B 1 530 ? 20.047 14.43 -21.594 1 96.81 530 ALA B C 1
ATOM 10897 O O . ALA B 1 530 ? 21.047 14.93 -21.062 1 96.81 530 ALA B O 1
ATOM 10898 N N . ASP B 1 531 ? 19.562 14.898 -22.781 1 96.38 531 ASP B N 1
ATOM 10899 C CA . ASP B 1 531 ? 20.141 16.031 -23.5 1 96.38 531 ASP B CA 1
ATOM 10900 C C . ASP B 1 531 ? 19.5 17.344 -23.094 1 96.38 531 ASP B C 1
ATOM 10902 O O . ASP B 1 531 ? 19.641 18.359 -23.766 1 96.38 531 ASP B O 1
ATOM 10906 N N . ARG B 1 532 ? 18.719 17.297 -22.031 1 96.5 532 ARG B N 1
ATOM 10907 C CA . ARG B 1 532 ? 18.078 18.438 -21.406 1 96.5 532 ARG B CA 1
ATOM 10908 C C . ARG B 1 532 ? 17.734 18.156 -19.953 1 96.5 532 ARG B C 1
ATOM 10910 O O . ARG B 1 532 ? 17.578 16.984 -19.562 1 96.5 532 ARG B O 1
ATOM 10917 N N . PRO B 1 533 ? 17.688 19.188 -19.094 1 97.56 533 PRO B N 1
ATOM 10918 C CA . PRO B 1 533 ? 17.203 18.922 -17.734 1 97.56 533 PRO B CA 1
ATOM 10919 C C . PRO B 1 533 ? 15.727 18.516 -17.719 1 97.56 533 PRO B C 1
ATOM 10921 O O . PRO B 1 533 ? 14.906 19.125 -18.422 1 97.56 533 PRO B O 1
ATOM 10924 N N . ILE B 1 534 ? 15.445 17.516 -16.984 1 96.69 534 ILE B N 1
ATOM 10925 C CA . ILE B 1 534 ? 14.078 17.031 -16.812 1 96.69 534 ILE B CA 1
ATOM 10926 C C . ILE B 1 534 ? 13.492 17.625 -15.531 1 96.69 534 ILE B C 1
ATOM 10928 O O . ILE B 1 534 ? 14.172 17.719 -14.5 1 96.69 534 ILE B O 1
ATOM 10932 N N . GLU B 1 535 ? 12.242 18.016 -15.688 1 95.69 535 GLU B N 1
ATOM 10933 C CA . GLU B 1 535 ? 11.523 18.609 -14.562 1 95.69 535 GLU B CA 1
ATOM 10934 C C . GLU B 1 535 ? 11.531 17.688 -13.352 1 95.69 535 GLU B C 1
ATOM 10936 O O . GLU B 1 535 ? 11.414 16.469 -13.492 1 95.69 535 GLU B O 1
ATOM 10941 N N . GLN B 1 536 ? 11.703 18.234 -12.141 1 97.12 536 GLN B N 1
ATOM 10942 C CA . GLN B 1 536 ? 12.031 17.5 -10.922 1 97.12 536 GLN B CA 1
ATOM 10943 C C . GLN B 1 536 ? 10.945 16.484 -10.578 1 97.12 536 GLN B C 1
ATOM 10945 O O . GLN B 1 536 ? 11.242 15.344 -10.219 1 97.12 536 GLN B O 1
ATOM 10950 N N . LEU B 1 537 ? 9.688 16.844 -10.586 1 95.88 537 LEU B N 1
ATOM 10951 C CA . LEU B 1 537 ? 8.617 15.961 -10.148 1 95.88 537 LEU B CA 1
ATOM 10952 C C . LEU B 1 537 ? 8.461 14.789 -11.102 1 95.88 537 LEU B C 1
ATOM 10954 O O . LEU B 1 537 ? 7.926 13.742 -10.727 1 95.88 537 LEU B O 1
ATOM 10958 N N . GLN B 1 538 ? 8.945 14.898 -12.328 1 94.44 538 GLN B N 1
ATOM 10959 C CA . GLN B 1 538 ? 8.906 13.797 -13.281 1 94.44 538 GLN B CA 1
ATOM 10960 C C . GLN B 1 538 ? 9.844 12.672 -12.859 1 94.44 538 GLN B C 1
ATOM 10962 O O . GLN B 1 538 ? 9.602 11.5 -13.164 1 94.44 538 GLN B O 1
ATOM 10967 N N . LEU B 1 539 ? 10.891 13.086 -12.172 1 95.31 539 LEU B N 1
ATOM 10968 C CA . LEU B 1 539 ? 11.898 12.094 -11.812 1 95.31 539 LEU B CA 1
ATOM 10969 C C . LEU B 1 539 ? 11.742 11.656 -10.359 1 95.31 539 LEU B C 1
ATOM 10971 O O . LEU B 1 539 ? 11.961 10.484 -10.031 1 95.31 539 LEU B O 1
ATOM 10975 N N . THR B 1 540 ? 11.383 12.547 -9.5 1 95.5 540 THR B N 1
ATOM 10976 C CA . THR B 1 540 ? 11.258 12.203 -8.086 1 95.5 540 THR B CA 1
ATOM 10977 C C . THR B 1 540 ? 9.883 11.617 -7.789 1 95.5 540 THR B C 1
ATOM 10979 O O . THR B 1 540 ? 9.711 10.867 -6.828 1 95.5 540 THR B O 1
ATOM 10982 N N . VAL B 1 541 ? 8.875 12.062 -8.539 1 92.38 541 VAL B N 1
ATOM 10983 C CA . VAL B 1 541 ? 7.473 11.703 -8.344 1 92.38 541 VAL B CA 1
ATOM 10984 C C . VAL B 1 541 ? 7.09 11.898 -6.875 1 92.38 541 VAL B C 1
ATOM 10986 O O . VAL B 1 541 ? 6.5 11.008 -6.258 1 92.38 541 VAL B O 1
ATOM 10989 N N . ASP B 1 542 ? 7.59 12.922 -6.289 1 89.94 542 ASP B N 1
ATOM 10990 C CA . ASP B 1 542 ? 7.281 13.391 -4.941 1 89.94 542 ASP B CA 1
ATOM 10991 C C . ASP B 1 542 ? 7.859 12.453 -3.885 1 89.94 542 ASP B C 1
ATOM 10993 O O . ASP B 1 542 ? 7.332 12.359 -2.775 1 89.94 542 ASP B O 1
ATOM 10997 N N . GLN B 1 543 ? 8.891 11.734 -4.207 1 93.94 543 GLN B N 1
ATOM 10998 C CA . GLN B 1 543 ? 9.516 10.852 -3.229 1 93.94 543 GLN B CA 1
ATOM 10999 C C . GLN B 1 543 ? 10.672 11.547 -2.523 1 93.94 543 GLN B C 1
ATOM 11001 O O . GLN B 1 543 ? 11.242 11.008 -1.571 1 93.94 543 GLN B O 1
ATOM 11006 N N . SER B 1 544 ? 11.031 12.727 -2.965 1 97.19 544 SER B N 1
ATOM 11007 C CA . SER B 1 544 ? 12.086 13.531 -2.361 1 97.19 544 SER B CA 1
ATOM 11008 C C . SER B 1 544 ? 11.914 15.008 -2.68 1 97.19 544 SER B C 1
ATOM 11010 O O . SER B 1 544 ? 11.359 15.367 -3.721 1 97.19 544 SER B O 1
ATOM 11012 N N . ASP B 1 545 ? 12.375 15.836 -1.786 1 97.69 545 ASP B N 1
ATOM 11013 C CA . ASP B 1 545 ? 12.398 17.281 -2.021 1 97.69 545 ASP B CA 1
ATOM 11014 C C . ASP B 1 545 ? 13.609 17.672 -2.852 1 97.69 545 ASP B C 1
ATOM 11016 O O . ASP B 1 545 ? 13.727 18.828 -3.271 1 97.69 545 ASP B O 1
ATOM 11020 N N . TYR B 1 546 ? 14.492 16.734 -3.209 1 98.12 546 TYR B N 1
ATOM 11021 C CA . TYR B 1 546 ? 15.805 17.125 -3.717 1 98.12 546 TYR B CA 1
ATOM 11022 C C . TYR B 1 546 ? 16.047 16.516 -5.094 1 98.12 546 TYR B C 1
ATOM 11024 O O . TYR B 1 546 ? 15.688 15.367 -5.352 1 98.12 546 TYR B O 1
ATOM 11032 N N . MET B 1 547 ? 16.594 17.281 -5.926 1 98 547 MET B N 1
ATOM 11033 C CA . MET B 1 547 ? 17.078 16.875 -7.242 1 98 547 MET B CA 1
ATOM 11034 C C . MET B 1 547 ? 18.375 17.594 -7.59 1 98 547 MET B C 1
ATOM 11036 O O . MET B 1 547 ? 18.453 18.812 -7.52 1 98 547 MET B O 1
ATOM 11040 N N . THR B 1 548 ? 19.422 16.828 -7.922 1 97.31 548 THR B N 1
ATOM 11041 C CA . THR B 1 548 ? 20.688 17.406 -8.367 1 97.31 548 THR B CA 1
ATOM 11042 C C . THR B 1 548 ? 20.797 17.344 -9.891 1 97.31 548 THR B C 1
ATOM 11044 O O . THR B 1 548 ? 20.578 16.297 -10.492 1 97.31 548 THR B O 1
ATOM 11047 N N . TYR B 1 549 ? 21.047 18.469 -10.508 1 98 549 TYR B N 1
ATOM 11048 C CA . TYR B 1 549 ? 21.344 18.609 -11.93 1 98 549 TYR B CA 1
ATOM 11049 C C . TYR B 1 549 ? 22.812 18.891 -12.164 1 98 549 TYR B C 1
ATOM 11051 O O . TYR B 1 549 ? 23.375 19.812 -11.555 1 98 549 TYR B O 1
ATOM 11059 N N . LYS B 1 550 ? 23.438 18.156 -13.023 1 97 550 LYS B N 1
ATOM 11060 C CA . LYS B 1 550 ? 24.844 18.391 -13.375 1 97 550 LYS B CA 1
ATOM 11061 C C . LYS B 1 550 ? 25.016 18.469 -14.891 1 97 550 LYS B C 1
ATOM 11063 O O . LYS B 1 550 ? 24.406 17.703 -15.633 1 97 550 LYS B O 1
ATOM 11068 N N . THR B 1 551 ? 25.719 19.391 -15.344 1 97.31 551 THR B N 1
ATOM 11069 C CA . THR B 1 551 ? 26.109 19.484 -16.75 1 97.31 551 THR B CA 1
ATOM 11070 C C . THR B 1 551 ? 27.5 20.094 -16.875 1 97.31 551 THR B C 1
ATOM 11072 O O . THR B 1 551 ? 28.078 20.547 -15.883 1 97.31 551 THR B O 1
ATOM 11075 N N . ARG B 1 552 ? 28.078 19.938 -18.062 1 95.62 552 ARG B N 1
ATOM 11076 C CA . ARG B 1 552 ? 29.359 20.531 -18.406 1 95.62 552 ARG B CA 1
ATOM 11077 C C . ARG B 1 552 ? 29.25 21.469 -19.594 1 95.62 552 ARG B C 1
ATOM 11079 O O . ARG B 1 552 ? 28.484 21.203 -20.531 1 95.62 552 ARG B O 1
ATOM 11086 N N . PHE B 1 553 ? 30.016 22.625 -19.484 1 91.88 553 PHE B N 1
ATOM 11087 C CA . PHE B 1 553 ? 29.969 23.594 -20.578 1 91.88 553 PHE B CA 1
ATOM 11088 C C . PHE B 1 553 ? 31.312 24.266 -20.766 1 91.88 553 PHE B C 1
ATOM 11090 O O . PHE B 1 553 ? 32.188 24.203 -19.891 1 91.88 553 PHE B O 1
ATOM 11097 N N . THR B 1 554 ? 31.562 24.719 -22 1 89.25 554 THR B N 1
ATOM 11098 C CA . THR B 1 554 ? 32.688 25.547 -22.344 1 89.25 554 THR B CA 1
ATOM 11099 C C . THR B 1 554 ? 32.25 26.906 -22.859 1 89.25 554 THR B C 1
ATOM 11101 O O . THR B 1 554 ? 31.297 27 -23.641 1 89.25 554 THR B O 1
ATOM 11104 N N . MET B 1 555 ? 32.875 27.938 -22.234 1 77.38 555 MET B N 1
ATOM 11105 C CA . MET B 1 555 ? 32.5 29.281 -22.703 1 77.38 555 MET B CA 1
ATOM 11106 C C . MET B 1 555 ? 33.344 29.688 -23.891 1 77.38 555 MET B C 1
ATOM 11108 O O . MET B 1 555 ? 34.562 29.422 -23.922 1 77.38 555 MET B O 1
ATOM 11112 N N . ASN B 1 556 ? 32.969 29.812 -25.094 1 66.88 556 ASN B N 1
ATOM 11113 C CA . ASN B 1 556 ? 33.75 30.328 -26.219 1 66.88 556 ASN B CA 1
ATOM 11114 C C . ASN B 1 556 ? 34.062 31.812 -26.031 1 66.88 556 ASN B C 1
ATOM 11116 O O . ASN B 1 556 ? 33.25 32.562 -25.516 1 66.88 556 ASN B O 1
ATOM 11120 N N . GLY B 1 557 ? 35.344 32.156 -25.797 1 55.16 557 GLY B N 1
ATOM 11121 C CA . GLY B 1 557 ? 36.031 33.406 -25.578 1 55.16 557 GLY B CA 1
ATOM 11122 C C . GLY B 1 557 ? 35.25 34.625 -26.047 1 55.16 557 GLY B C 1
ATOM 11123 O O . GLY B 1 557 ? 35.688 35.781 -25.875 1 55.16 557 GLY B O 1
ATOM 11124 N N . THR B 1 558 ? 34.719 34.5 -27.234 1 46.5 558 THR B N 1
ATOM 11125 C CA . THR B 1 558 ? 34.594 35.812 -27.906 1 46.5 558 THR B CA 1
ATOM 11126 C C . THR B 1 558 ? 33.844 36.781 -27.016 1 46.5 558 THR B C 1
ATOM 11128 O O . THR B 1 558 ? 33.938 38 -27.203 1 46.5 558 THR B O 1
ATOM 11131 N N . SER B 1 559 ? 32.594 36.5 -26.703 1 45.09 559 SER B N 1
ATOM 11132 C CA . SER B 1 559 ? 31.766 37.688 -26.797 1 45.09 559 SER B CA 1
ATOM 11133 C C . SER B 1 559 ? 32.031 38.656 -25.625 1 45.09 559 SER B C 1
ATOM 11135 O O . SER B 1 559 ? 32.656 38.25 -24.625 1 45.09 559 SER B O 1
ATOM 11137 N N . ASP B 1 560 ? 31.172 39.844 -25.641 1 43.34 560 ASP B N 1
ATOM 11138 C CA . ASP B 1 560 ? 31.047 41.219 -25.141 1 43.34 560 ASP B CA 1
ATOM 11139 C C . ASP B 1 560 ? 31.016 41.219 -23.609 1 43.34 560 ASP B C 1
ATOM 11141 O O . ASP B 1 560 ? 30.484 40.312 -22.984 1 43.34 560 ASP B O 1
ATOM 11145 N N . SER B 1 561 ? 31.859 42.094 -23 1 47.41 561 SER B N 1
ATOM 11146 C CA . SER B 1 561 ? 31.891 42.781 -21.703 1 47.41 561 SER B CA 1
ATOM 11147 C C . SER B 1 561 ? 30.484 42.844 -21.094 1 47.41 561 SER B C 1
ATOM 11149 O O . SER B 1 561 ? 30.172 43.812 -20.391 1 47.41 561 SER B O 1
ATOM 11151 N N . ASN B 1 562 ? 29.562 42.156 -21.656 1 52.59 562 ASN B N 1
ATOM 11152 C CA . ASN B 1 562 ? 28.234 42.438 -21.125 1 52.59 562 ASN B CA 1
ATOM 11153 C C . ASN B 1 562 ? 28.016 41.75 -19.766 1 52.59 562 ASN B C 1
ATOM 11155 O O . ASN B 1 562 ? 28.406 40.594 -19.562 1 52.59 562 ASN B O 1
ATOM 11159 N N . GLU B 1 563 ? 27.641 42.531 -18.781 1 56.69 563 GLU B N 1
ATOM 11160 C CA . GLU B 1 563 ? 27.25 42.219 -17.406 1 56.69 563 GLU B CA 1
ATOM 11161 C C . GLU B 1 563 ? 26.5 40.906 -17.344 1 56.69 563 GLU B C 1
ATOM 11163 O O . GLU B 1 563 ? 26.609 40.188 -16.359 1 56.69 563 GLU B O 1
ATOM 11168 N N . LYS B 1 564 ? 25.922 40.531 -18.375 1 60.22 564 LYS B N 1
ATOM 11169 C CA . LYS B 1 564 ? 25.125 39.312 -18.359 1 60.22 564 LYS B CA 1
ATOM 11170 C C . LYS B 1 564 ? 26 38.094 -18.484 1 60.22 564 LYS B C 1
ATOM 11172 O O . LYS B 1 564 ? 25.609 37 -18.078 1 60.22 564 LYS B O 1
ATOM 11177 N N . ALA B 1 565 ? 27.172 38.219 -18.953 1 64.5 565 ALA B N 1
ATOM 11178 C CA . ALA B 1 565 ? 28.078 37.094 -19.172 1 64.5 565 ALA B CA 1
ATOM 11179 C C . ALA B 1 565 ? 28.641 36.562 -17.859 1 64.5 565 ALA B C 1
ATOM 11181 O O . ALA B 1 565 ? 29.203 35.469 -17.812 1 64.5 565 ALA B O 1
ATOM 11182 N N . SER B 1 566 ? 28.281 37.188 -16.828 1 81.19 566 SER B N 1
ATOM 11183 C CA . SER B 1 566 ? 28.828 36.812 -15.539 1 81.19 566 SER B CA 1
ATOM 11184 C C . SER B 1 566 ? 27.766 36.25 -14.625 1 81.19 566 SER B C 1
ATOM 11186 O O . SER B 1 566 ? 27.953 36.156 -13.406 1 81.19 566 SER B O 1
ATOM 11188 N N . ILE B 1 567 ? 26.688 35.844 -15.195 1 89.81 567 ILE B N 1
ATOM 11189 C CA . ILE B 1 567 ? 25.594 35.344 -14.367 1 89.81 567 ILE B CA 1
ATOM 11190 C C . ILE B 1 567 ? 25.062 34.031 -14.93 1 89.81 567 ILE B C 1
ATOM 11192 O O . ILE B 1 567 ? 24.938 33.875 -16.141 1 89.81 567 ILE B O 1
ATOM 11196 N N . VAL B 1 568 ? 24.859 33.062 -14.078 1 93.31 568 VAL B N 1
ATOM 11197 C CA . VAL B 1 568 ? 24.016 31.922 -14.406 1 93.31 568 VAL B CA 1
ATOM 11198 C C . VAL B 1 568 ? 22.562 32.219 -14.039 1 93.31 568 VAL B C 1
ATOM 11200 O O . VAL B 1 568 ? 22.25 32.438 -12.867 1 93.31 568 VAL B O 1
ATOM 11203 N N . ASN B 1 569 ? 21.734 32.312 -15.039 1 95.88 569 ASN B N 1
ATOM 11204 C CA . ASN B 1 569 ? 20.312 32.531 -14.844 1 95.88 569 ASN B CA 1
ATOM 11205 C C . ASN B 1 569 ? 19.516 31.234 -14.992 1 95.88 569 ASN B C 1
ATOM 11207 O O . ASN B 1 569 ? 19.578 30.578 -16.031 1 95.88 569 ASN B O 1
ATOM 11211 N N . VAL B 1 570 ? 18.797 30.875 -13.945 1 97.06 570 VAL B N 1
ATOM 11212 C CA . VAL B 1 570 ? 18.047 29.625 -13.906 1 97.06 570 VAL B CA 1
ATOM 11213 C C . VAL B 1 570 ? 16.562 29.922 -13.742 1 97.06 570 VAL B C 1
ATOM 11215 O O . VAL B 1 570 ? 16.156 30.656 -12.844 1 97.06 570 VAL B O 1
ATOM 11218 N N . ILE B 1 571 ? 15.719 29.359 -14.602 1 97.69 571 ILE B N 1
ATOM 11219 C CA . ILE B 1 571 ? 14.273 29.469 -14.453 1 97.69 571 ILE B CA 1
ATOM 11220 C C . ILE B 1 571 ? 13.75 28.312 -13.602 1 97.69 571 ILE B C 1
ATOM 11222 O O . ILE B 1 571 ? 14.023 27.141 -13.898 1 97.69 571 ILE B O 1
ATOM 11226 N N . SER B 1 572 ? 13.062 28.625 -12.453 1 97.12 572 SER B N 1
ATOM 11227 C CA . SER B 1 572 ? 12.484 27.656 -11.523 1 97.12 572 SER B CA 1
ATOM 11228 C C . SER B 1 572 ? 11.156 28.156 -10.961 1 97.12 572 SER B C 1
ATOM 11230 O O . SER B 1 572 ? 10.516 29.031 -11.539 1 97.12 572 SER B O 1
ATOM 11232 N N . CYS B 1 573 ? 10.711 27.594 -9.891 1 96.06 573 CYS B N 1
ATOM 11233 C CA . CYS B 1 573 ? 9.352 27.812 -9.406 1 96.06 573 CYS B CA 1
ATOM 11234 C C . CYS B 1 573 ? 9.367 28.547 -8.07 1 96.06 573 CYS B C 1
ATOM 11236 O O . CYS B 1 573 ? 10.359 28.516 -7.352 1 96.06 573 CYS B O 1
ATOM 11238 N N . GLU B 1 574 ? 8.195 29.234 -7.809 1 93.31 574 GLU B N 1
ATOM 11239 C CA . GLU B 1 574 ? 7.91 29.594 -6.422 1 93.31 574 GLU B CA 1
ATOM 11240 C C . GLU B 1 574 ? 7.898 28.359 -5.527 1 93.31 574 GLU B C 1
ATOM 11242 O O . GLU B 1 574 ? 7.668 27.25 -6 1 93.31 574 GLU B O 1
ATOM 11247 N N . GLY B 1 575 ? 8.133 28.594 -4.184 1 93.25 575 GLY B N 1
ATOM 11248 C CA . GLY B 1 575 ? 8.219 27.453 -3.293 1 93.25 575 GLY B CA 1
ATOM 11249 C C . GLY B 1 575 ? 9.391 26.547 -3.609 1 93.25 575 GLY B C 1
ATOM 11250 O O . GLY B 1 575 ? 9.266 25.312 -3.549 1 93.25 575 GLY B O 1
ATOM 11251 N N . SER B 1 576 ? 10.508 27.109 -4.102 1 95.44 576 SER B N 1
ATOM 11252 C CA . SER B 1 576 ? 11.695 26.344 -4.453 1 95.44 576 SER B CA 1
ATOM 11253 C C . SER B 1 576 ? 12.969 27.062 -4.008 1 95.44 576 SER B C 1
ATOM 11255 O O . SER B 1 576 ? 12.945 28.266 -3.732 1 95.44 576 SER B O 1
ATOM 11257 N N . SER B 1 577 ? 14 26.297 -3.891 1 95.88 577 SER B N 1
ATOM 11258 C CA . SER B 1 577 ? 15.359 26.781 -3.67 1 95.88 577 SER B CA 1
ATOM 11259 C C . SER B 1 577 ? 16.344 26.109 -4.629 1 95.88 577 SER B C 1
ATOM 11261 O O . SER B 1 577 ? 16.172 24.953 -4.996 1 95.88 577 SER B O 1
ATOM 11263 N N . ILE B 1 578 ? 17.312 26.891 -5.098 1 97.81 578 ILE B N 1
ATOM 11264 C CA . ILE B 1 578 ? 18.406 26.359 -5.906 1 97.81 578 ILE B CA 1
ATOM 11265 C C . ILE B 1 578 ? 19.734 26.672 -5.23 1 97.81 578 ILE B C 1
ATOM 11267 O O . ILE B 1 578 ? 20.016 27.812 -4.859 1 97.81 578 ILE B O 1
ATOM 11271 N N . ILE B 1 579 ? 20.5 25.688 -4.996 1 96.88 579 ILE B N 1
ATOM 11272 C CA . ILE B 1 579 ? 21.891 25.828 -4.582 1 96.88 579 ILE B CA 1
ATOM 11273 C C . ILE B 1 579 ? 22.812 25.547 -5.773 1 96.88 579 ILE B C 1
ATOM 11275 O O . ILE B 1 579 ? 22.75 24.484 -6.387 1 96.88 579 ILE B O 1
ATOM 11279 N N . ALA B 1 580 ? 23.688 26.453 -6.082 1 97.12 580 ALA B N 1
ATOM 11280 C CA . ALA B 1 580 ? 24.484 26.344 -7.289 1 97.12 580 ALA B CA 1
ATOM 11281 C C . ALA B 1 580 ? 25.969 26.203 -6.945 1 97.12 580 ALA B C 1
ATOM 11283 O O . ALA B 1 580 ? 26.469 26.859 -6.027 1 97.12 580 ALA B O 1
ATOM 11284 N N . PHE B 1 581 ? 26.656 25.312 -7.645 1 94.94 581 PHE B N 1
ATOM 11285 C CA . PHE B 1 581 ? 28.109 25.109 -7.559 1 94.94 581 PHE B CA 1
ATOM 11286 C C . PHE B 1 581 ? 28.75 25.172 -8.938 1 94.94 581 PHE B C 1
ATOM 11288 O O . PHE B 1 581 ? 28.141 24.781 -9.938 1 94.94 581 PHE B O 1
ATOM 11295 N N . LEU B 1 582 ? 29.891 25.703 -9.023 1 94.06 582 LEU B N 1
ATOM 11296 C CA . LEU B 1 582 ? 30.734 25.672 -10.203 1 94.06 582 LEU B CA 1
ATOM 11297 C C . LEU B 1 582 ? 32.094 25.062 -9.883 1 94.06 582 LEU B C 1
ATOM 11299 O O . LEU B 1 582 ? 32.812 25.547 -9.016 1 94.06 582 LEU B O 1
ATOM 11303 N N . ASP B 1 583 ? 32.406 23.922 -10.578 1 92.44 583 ASP B N 1
ATOM 11304 C CA . ASP B 1 583 ? 33.688 23.219 -10.375 1 92.44 583 ASP B CA 1
ATOM 11305 C C . ASP B 1 583 ? 33.875 22.875 -8.898 1 92.44 583 ASP B C 1
ATOM 11307 O O . ASP B 1 583 ? 35 23.047 -8.375 1 92.44 583 ASP B O 1
ATOM 11311 N N . GLY B 1 584 ? 32.75 22.578 -8.227 1 89.31 584 GLY B N 1
ATOM 11312 C CA . GLY B 1 584 ? 32.812 22.156 -6.832 1 89.31 584 GLY B CA 1
ATOM 11313 C C . GLY B 1 584 ? 32.719 23.312 -5.855 1 89.31 584 GLY B C 1
ATOM 11314 O O . GLY B 1 584 ? 32.562 23.109 -4.652 1 89.31 584 GLY B O 1
ATOM 11315 N N . TRP B 1 585 ? 32.781 24.531 -6.348 1 90 585 TRP B N 1
ATOM 11316 C CA . TRP B 1 585 ? 32.719 25.688 -5.477 1 90 585 TRP B CA 1
ATOM 11317 C C . TRP B 1 585 ? 31.281 26.25 -5.449 1 90 585 TRP B C 1
ATOM 11319 O O . TRP B 1 585 ? 30.641 26.375 -6.492 1 90 585 TRP B O 1
ATOM 11329 N N . ARG B 1 586 ? 30.875 26.656 -4.266 1 93.12 586 ARG B N 1
ATOM 11330 C CA . ARG B 1 586 ? 29.531 27.188 -4.094 1 93.12 586 ARG B CA 1
ATOM 11331 C C . ARG B 1 586 ? 29.406 28.594 -4.688 1 93.12 586 ARG B C 1
ATOM 11333 O O . ARG B 1 586 ? 30.219 29.484 -4.371 1 93.12 586 ARG B O 1
ATOM 11340 N N . LEU B 1 587 ? 28.438 28.812 -5.578 1 94.06 587 LEU B N 1
ATOM 11341 C CA . LEU B 1 587 ? 28.125 30.141 -6.105 1 94.06 587 LEU B CA 1
ATOM 11342 C C . LEU B 1 587 ? 27.141 30.859 -5.191 1 94.06 587 LEU B C 1
ATOM 11344 O O . LEU B 1 587 ? 27.188 32.094 -5.059 1 94.06 587 LEU B O 1
ATOM 11348 N N . GLY B 1 588 ? 26.188 30.094 -4.629 1 94 588 GLY B N 1
ATOM 11349 C CA . GLY B 1 588 ? 25.203 30.672 -3.746 1 94 588 GLY B CA 1
ATOM 11350 C C . GLY B 1 588 ? 23.922 29.859 -3.678 1 94 588 GLY B C 1
ATOM 11351 O O . GLY B 1 588 ? 23.844 28.766 -4.23 1 94 588 GLY B O 1
ATOM 11352 N N . GLU B 1 589 ? 22.969 30.312 -2.893 1 94.38 589 GLU B N 1
ATOM 11353 C CA . GLU B 1 589 ? 21.625 29.766 -2.752 1 94.38 589 GLU B CA 1
ATOM 11354 C C . GLU B 1 589 ? 20.562 30.844 -2.939 1 94.38 589 GLU B C 1
ATOM 11356 O O . GLU B 1 589 ? 20.719 31.969 -2.449 1 94.38 589 GLU B O 1
ATOM 11361 N N . ARG B 1 590 ? 19.578 30.609 -3.775 1 94.81 590 ARG B N 1
ATOM 11362 C CA . ARG B 1 590 ? 18.422 31.469 -3.965 1 94.81 590 ARG B CA 1
ATOM 11363 C C . ARG B 1 590 ? 17.125 30.688 -3.686 1 94.81 590 ARG B C 1
ATOM 11365 O O . ARG B 1 590 ? 17.031 29.5 -3.986 1 94.81 590 ARG B O 1
ATOM 11372 N N . ASN B 1 591 ? 16.172 31.359 -3.049 1 92.69 591 ASN B N 1
ATOM 11373 C CA . ASN B 1 591 ? 14.906 30.688 -2.773 1 92.69 591 ASN B CA 1
ATOM 11374 C C . 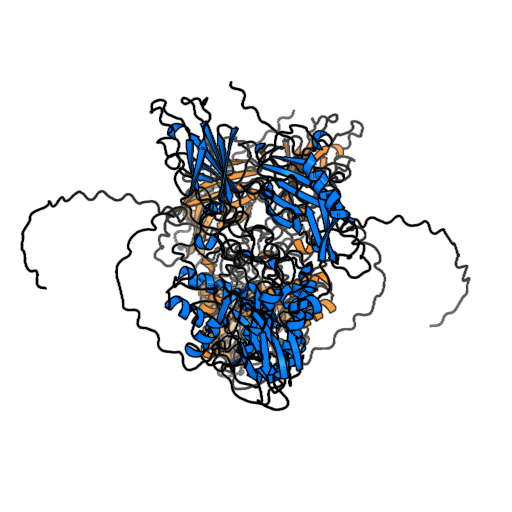ASN B 1 591 ? 13.727 31.656 -2.859 1 92.69 591 ASN B C 1
ATOM 11376 O O . ASN B 1 591 ? 13.906 32.875 -2.816 1 92.69 591 ASN B O 1
ATOM 11380 N N . LEU B 1 592 ? 12.594 31.203 -3.115 1 90.69 592 LEU B N 1
ATOM 11381 C CA . LEU B 1 592 ? 11.273 31.797 -2.969 1 90.69 592 LEU B CA 1
ATOM 11382 C C . LEU B 1 592 ? 10.391 30.953 -2.057 1 90.69 592 LEU B C 1
ATOM 11384 O O . LEU B 1 592 ? 9.711 30.031 -2.521 1 90.69 592 LEU B O 1
ATOM 11388 N N . ALA B 1 593 ? 10.258 31.328 -0.809 1 88 593 ALA B N 1
ATOM 11389 C CA . ALA B 1 593 ? 9.727 30.406 0.2 1 88 593 ALA B CA 1
ATOM 11390 C C . ALA B 1 593 ? 8.297 30.797 0.582 1 88 593 ALA B C 1
ATOM 11392 O O . ALA B 1 593 ? 7.84 30.484 1.686 1 88 593 ALA B O 1
ATOM 11393 N N . TYR B 1 594 ? 7.602 31.547 -0.205 1 84.88 594 TYR B N 1
ATOM 11394 C CA . TYR B 1 594 ? 6.195 31.859 0.021 1 84.88 594 TYR B CA 1
ATOM 11395 C C . TYR B 1 594 ? 5.297 30.938 -0.797 1 84.88 594 TYR B C 1
ATOM 11397 O O . TYR B 1 594 ? 5.762 30.281 -1.733 1 84.88 594 TYR B O 1
ATOM 11405 N N . PRO B 1 595 ? 4.051 30.766 -0.364 1 86.88 595 PRO B N 1
ATOM 11406 C CA . PRO B 1 595 ? 3.133 29.891 -1.101 1 86.88 595 PRO B CA 1
ATOM 11407 C C . PRO B 1 595 ? 2.969 30.312 -2.561 1 86.88 595 PRO B C 1
ATOM 11409 O O . PRO B 1 595 ? 2.9 31.5 -2.861 1 86.88 595 PRO B O 1
ATOM 11412 N N . GLY B 1 596 ? 3.037 29.359 -3.469 1 87.69 596 GLY B N 1
ATOM 11413 C CA . GLY B 1 596 ? 2.838 29.609 -4.887 1 87.69 596 GLY B CA 1
ATOM 11414 C C . GLY B 1 596 ? 3.328 28.484 -5.773 1 87.69 596 GLY B C 1
ATOM 11415 O O . GLY B 1 596 ? 3.996 27.562 -5.297 1 87.69 596 GLY B O 1
ATOM 11416 N N . GLY B 1 597 ? 2.918 28.547 -7.027 1 89.25 597 GLY B N 1
ATOM 11417 C CA . GLY B 1 597 ? 3.273 27.516 -7.98 1 89.25 597 GLY B CA 1
ATOM 11418 C C . GLY B 1 597 ? 3.744 28.062 -9.312 1 89.25 597 GLY B C 1
ATOM 11419 O O . GLY B 1 597 ? 3.887 27.312 -10.281 1 89.25 597 GLY B O 1
ATOM 11420 N N . ASN B 1 598 ? 4.023 29.406 -9.336 1 93.06 598 ASN B N 1
ATOM 11421 C CA . ASN B 1 598 ? 4.531 30 -10.562 1 93.06 598 ASN B CA 1
ATOM 11422 C C . ASN B 1 598 ? 5.93 29.5 -10.898 1 93.06 598 ASN B C 1
ATOM 11424 O O . ASN B 1 598 ? 6.855 29.641 -10.102 1 93.06 598 ASN B O 1
ATOM 11428 N N . CYS B 1 599 ? 6.051 29.031 -12.078 1 95.19 599 CYS B N 1
ATOM 11429 C CA . CYS B 1 599 ? 7.301 28.359 -12.43 1 95.19 599 CYS B CA 1
ATOM 11430 C C . CYS B 1 599 ? 8.039 29.141 -13.516 1 95.19 599 CYS B C 1
ATOM 11432 O O . CYS B 1 599 ? 8.766 28.547 -14.32 1 95.19 599 CYS B O 1
ATOM 11434 N N . SER B 1 600 ? 7.902 30.391 -13.562 1 96 600 SER B N 1
ATOM 11435 C CA . SER B 1 600 ? 8.633 31.281 -14.469 1 96 600 SER B CA 1
ATOM 11436 C C . SER B 1 600 ? 9.5 32.25 -13.703 1 96 600 SER B C 1
ATOM 11438 O O . SER B 1 600 ? 9.664 33.406 -14.117 1 96 600 SER B O 1
ATOM 11440 N N . LYS B 1 601 ? 9.953 31.844 -12.586 1 96.06 601 LYS B N 1
ATOM 11441 C CA . LYS B 1 601 ? 10.758 32.719 -11.734 1 96.06 601 LYS B CA 1
ATOM 11442 C C . LYS B 1 601 ? 12.242 32.562 -12.062 1 96.06 601 LYS B C 1
ATOM 11444 O O . LYS B 1 601 ? 12.727 31.469 -12.336 1 96.06 601 LYS B O 1
ATOM 11449 N N . GLU B 1 602 ? 12.984 33.656 -12 1 96.25 602 GLU B N 1
ATOM 11450 C CA . GLU B 1 602 ? 14.414 33.656 -12.297 1 96.25 602 GLU B CA 1
ATOM 11451 C C . GLU B 1 602 ? 15.25 33.594 -11.023 1 96.25 602 GLU B C 1
ATOM 11453 O O . GLU B 1 602 ? 14.969 34.312 -10.055 1 96.25 602 GLU B O 1
ATOM 11458 N N . PHE B 1 603 ? 16.203 32.75 -11 1 96.75 603 PHE B N 1
ATOM 11459 C CA . PHE B 1 603 ? 17.234 32.656 -9.961 1 96.75 603 PHE B CA 1
ATOM 11460 C C . PHE B 1 603 ? 18.609 32.938 -10.531 1 96.75 603 PHE B C 1
ATOM 11462 O O . PHE B 1 603 ? 19.109 32.219 -11.391 1 96.75 603 PHE B O 1
ATOM 11469 N N . ASP B 1 604 ? 19.25 33.969 -10.016 1 96.06 604 ASP B N 1
ATOM 11470 C CA . ASP B 1 604 ? 20.516 34.438 -10.57 1 96.06 604 ASP B CA 1
ATOM 11471 C C . ASP B 1 604 ? 21.688 34.094 -9.656 1 96.06 604 ASP B C 1
ATOM 11473 O O . ASP B 1 604 ? 21.578 34.219 -8.43 1 96.06 604 ASP B O 1
ATOM 11477 N N . PHE B 1 605 ? 22.75 33.594 -10.273 1 96 605 PHE B N 1
ATOM 11478 C CA . PHE B 1 605 ? 24 33.312 -9.562 1 96 605 PHE B CA 1
ATOM 11479 C C . PHE B 1 605 ? 25.188 33.969 -10.258 1 96 605 PHE B C 1
ATOM 11481 O O . PHE B 1 605 ? 25.406 33.75 -11.453 1 96 605 PHE B O 1
ATOM 11488 N N . HIS B 1 606 ? 25.969 34.656 -9.547 1 93.19 606 HIS B N 1
ATOM 11489 C CA . HIS B 1 606 ? 27.125 35.344 -10.117 1 93.19 606 HIS B CA 1
ATOM 11490 C C . HIS B 1 606 ? 28.297 34.406 -10.281 1 93.19 606 HIS B C 1
ATOM 11492 O O . HIS B 1 606 ? 28.641 33.656 -9.359 1 93.19 606 HIS B O 1
ATOM 11498 N N . LEU B 1 607 ? 28.875 34.438 -11.414 1 90.62 607 LEU B N 1
ATOM 11499 C CA . LEU B 1 607 ? 30.078 33.656 -11.672 1 90.62 607 LEU B CA 1
ATOM 11500 C C . LEU B 1 607 ? 31.312 34.406 -11.133 1 90.62 607 LEU B C 1
ATOM 11502 O O . LEU B 1 607 ? 31.344 35.625 -11.086 1 90.62 607 LEU B O 1
ATOM 11506 N N . PRO B 1 608 ? 32.312 33.469 -10.766 1 86.44 608 PRO B N 1
ATOM 11507 C CA . PRO B 1 608 ? 33.531 34.125 -10.312 1 86.44 608 PRO B CA 1
ATOM 11508 C C . PRO B 1 608 ? 34.25 34.906 -11.43 1 86.44 608 PRO B C 1
ATOM 11510 O O . PRO B 1 608 ? 34.281 34.438 -12.578 1 86.44 608 PRO B O 1
ATOM 11513 N N . ALA B 1 609 ? 34.812 36.062 -11.133 1 79.5 609 ALA B N 1
ATOM 11514 C CA . ALA B 1 609 ? 35.5 36.875 -12.102 1 79.5 609 ALA B CA 1
ATOM 11515 C C . ALA B 1 609 ? 36.719 36.156 -12.656 1 79.5 609 ALA B C 1
ATOM 11517 O O . ALA B 1 609 ? 37.156 36.406 -13.789 1 79.5 609 ALA B O 1
ATOM 11518 N N . SER B 1 610 ? 37.312 35.25 -11.961 1 79 610 SER B N 1
ATOM 11519 C CA . SER B 1 610 ? 38.562 34.562 -12.312 1 79 610 SER B CA 1
ATOM 11520 C C . SER B 1 610 ? 38.281 33.312 -13.109 1 79 610 SER B C 1
ATOM 11522 O O . SER B 1 610 ? 39.219 32.531 -13.391 1 79 610 SER B O 1
ATOM 11524 N N . MET B 1 611 ? 37.125 33.188 -13.547 1 81.06 611 MET B N 1
ATOM 11525 C CA . MET B 1 611 ? 36.812 31.953 -14.258 1 81.06 611 MET B CA 1
ATOM 11526 C C . MET B 1 611 ? 37.531 31.859 -15.586 1 81.06 611 MET B C 1
ATOM 11528 O O . MET B 1 611 ? 37.562 32.844 -16.344 1 81.06 611 MET B O 1
ATOM 11532 N N . ASP B 1 612 ? 38.188 30.672 -15.836 1 80 612 ASP B N 1
ATOM 11533 C CA . ASP B 1 612 ? 38.875 30.438 -17.109 1 80 612 ASP B CA 1
ATOM 11534 C C . ASP B 1 612 ? 37.844 30.109 -18.203 1 80 612 ASP B C 1
ATOM 11536 O O . ASP B 1 612 ? 37.25 29.047 -18.203 1 80 612 ASP B O 1
ATOM 11540 N N . LEU B 1 613 ? 37.719 30.969 -19.109 1 74.56 613 LEU B N 1
ATOM 11541 C CA . LEU B 1 613 ? 36.688 30.859 -20.125 1 74.56 613 LEU B CA 1
ATOM 11542 C C . LEU B 1 613 ? 37.062 29.828 -21.188 1 74.56 613 LEU B C 1
ATOM 11544 O O . LEU B 1 613 ? 36.219 29.391 -21.969 1 74.56 613 LEU B O 1
ATOM 11548 N N . ASN B 1 614 ? 38.281 29.328 -21.234 1 78.25 614 ASN B N 1
ATOM 11549 C CA . ASN B 1 614 ? 38.75 28.438 -22.297 1 78.25 614 ASN B CA 1
ATOM 11550 C C . ASN B 1 614 ? 38.75 26.984 -21.844 1 78.25 614 ASN B C 1
ATOM 11552 O O . ASN B 1 614 ? 39.281 26.109 -22.547 1 78.25 614 ASN B O 1
ATOM 11556 N N . ARG B 1 615 ? 38.188 26.75 -20.797 1 87.12 615 ARG B N 1
ATOM 11557 C CA . ARG B 1 615 ? 38.125 25.344 -20.359 1 87.12 615 ARG B CA 1
ATOM 11558 C C . ARG B 1 615 ? 36.719 24.922 -20.047 1 87.12 615 ARG B C 1
ATOM 11560 O O . ARG B 1 615 ? 35.812 25.766 -19.938 1 87.12 615 ARG B O 1
ATOM 11567 N N . SER B 1 616 ? 36.562 23.578 -19.906 1 92 616 SER B N 1
ATOM 11568 C CA . SER B 1 616 ? 35.25 23.031 -19.547 1 92 616 SER B CA 1
ATOM 11569 C C . SER B 1 616 ? 35 23.172 -18.047 1 92 616 SER B C 1
ATOM 11571 O O . SER B 1 616 ? 35.906 23 -17.234 1 92 616 SER B O 1
ATOM 11573 N N . HIS B 1 617 ? 33.844 23.625 -17.734 1 93.31 617 HIS B N 1
ATOM 11574 C CA . HIS B 1 617 ? 33.406 23.797 -16.359 1 93.31 617 HIS B CA 1
ATOM 11575 C C . HIS B 1 617 ? 32.25 22.891 -16 1 93.31 617 HIS B C 1
ATOM 11577 O O . HIS B 1 617 ? 31.375 22.641 -16.844 1 93.31 617 HIS B O 1
ATOM 11583 N N . ASP B 1 618 ? 32.219 22.438 -14.75 1 94.5 618 ASP B N 1
ATOM 11584 C CA . ASP B 1 618 ? 31.141 21.625 -14.219 1 94.5 618 ASP B CA 1
ATOM 11585 C C . ASP B 1 618 ? 30.125 22.484 -13.469 1 94.5 618 ASP B C 1
ATOM 11587 O O . ASP B 1 618 ? 30.469 23.125 -12.469 1 94.5 618 ASP B O 1
ATOM 11591 N N . LEU B 1 619 ? 28.922 22.531 -13.953 1 95.88 619 LEU B N 1
ATOM 11592 C C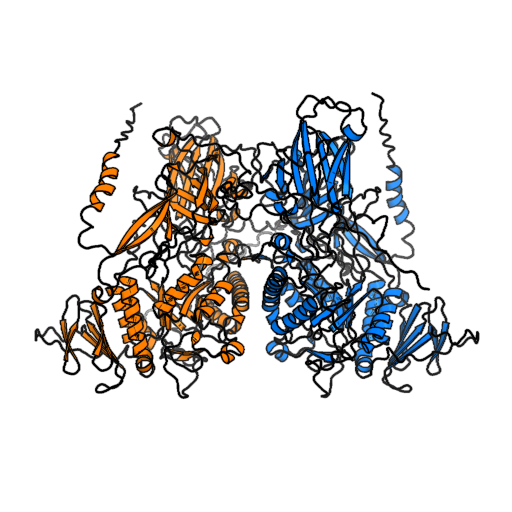A . LEU B 1 619 ? 27.844 23.219 -13.266 1 95.88 619 LEU B CA 1
ATOM 11593 C C . LEU B 1 619 ? 26.953 22.219 -12.516 1 95.88 619 LEU B C 1
ATOM 11595 O O . LEU B 1 619 ? 26.516 21.219 -13.094 1 95.88 619 LEU B O 1
ATOM 11599 N N . LYS B 1 620 ? 26.797 22.422 -11.266 1 96.56 620 LYS B N 1
ATOM 11600 C CA . LYS B 1 620 ? 25.906 21.625 -10.43 1 96.56 620 LYS B CA 1
ATOM 11601 C C . LYS B 1 620 ? 24.828 22.484 -9.789 1 96.56 620 LYS B C 1
ATOM 11603 O O . LYS B 1 620 ? 25.125 23.484 -9.133 1 96.56 620 LYS B O 1
ATOM 11608 N N . LEU B 1 621 ? 23.609 22.188 -10.047 1 98.06 621 LEU B N 1
ATOM 11609 C CA . LEU B 1 621 ? 22.453 22.859 -9.461 1 98.06 621 LEU B CA 1
ATOM 11610 C C . LEU B 1 621 ? 21.641 21.891 -8.602 1 98.06 621 LEU B C 1
ATOM 11612 O O . LEU B 1 621 ? 21.156 20.859 -9.102 1 98.06 621 LEU B O 1
ATOM 11616 N N . ILE B 1 622 ? 21.5 22.141 -7.305 1 97.88 622 ILE B N 1
ATOM 11617 C CA . ILE B 1 622 ? 20.656 21.344 -6.426 1 97.88 622 ILE B CA 1
ATOM 11618 C C . ILE B 1 622 ? 19.312 22.047 -6.23 1 97.88 622 ILE B C 1
ATOM 11620 O O . ILE B 1 622 ? 19.25 23.141 -5.652 1 97.88 622 ILE B O 1
ATOM 11624 N N . SER B 1 623 ? 18.328 21.422 -6.812 1 98.38 623 SER B N 1
ATOM 11625 C CA . SER B 1 623 ? 16.969 21.938 -6.648 1 98.38 623 SER B CA 1
ATOM 11626 C C . SER B 1 623 ? 16.312 21.375 -5.387 1 98.38 623 SER B C 1
ATOM 11628 O O . SER B 1 623 ? 16.312 20.156 -5.172 1 98.38 623 SER B O 1
ATOM 11630 N N . VAL B 1 624 ? 15.773 22.25 -4.539 1 97.62 624 VAL B N 1
ATOM 11631 C CA . VAL B 1 624 ? 15.047 21.875 -3.328 1 97.62 624 VAL B CA 1
ATOM 11632 C C . VAL B 1 624 ? 13.586 22.312 -3.453 1 97.62 624 VAL B C 1
ATOM 11634 O O . VAL B 1 624 ? 13.281 23.5 -3.559 1 97.62 624 VAL B O 1
ATOM 11637 N N . SER B 1 625 ? 12.688 21.344 -3.455 1 97.06 625 SER B N 1
ATOM 11638 C CA . SER B 1 625 ? 11.266 21.656 -3.357 1 97.06 625 SER B CA 1
ATOM 11639 C C . SER B 1 625 ? 10.883 22.078 -1.94 1 97.06 625 SER B C 1
ATOM 11641 O O . SER B 1 625 ? 11.086 21.312 -0.988 1 97.06 625 SER B O 1
ATOM 11643 N N . LEU B 1 626 ? 10.414 23.266 -1.778 1 95.5 626 LEU B N 1
ATOM 11644 C CA . LEU B 1 626 ? 9.953 23.734 -0.476 1 95.5 626 LEU B CA 1
ATOM 11645 C C . LEU B 1 626 ? 8.461 23.5 -0.31 1 95.5 626 LEU B C 1
ATOM 11647 O O . LEU B 1 626 ? 7.75 24.344 0.234 1 95.5 626 LEU B O 1
ATOM 11651 N N . GLY B 1 627 ? 7.98 22.344 -0.896 1 95.69 627 GLY B N 1
ATOM 11652 C CA . GLY B 1 627 ? 6.57 22 -0.937 1 95.69 627 GLY B CA 1
ATOM 11653 C C . GLY B 1 627 ? 5.926 22.266 -2.283 1 95.69 627 GLY B C 1
ATOM 11654 O O . GLY B 1 627 ? 6.43 23.062 -3.072 1 95.69 627 GLY B O 1
ATOM 11655 N N . ILE B 1 628 ? 4.918 21.562 -2.57 1 96.31 628 ILE B N 1
ATOM 11656 C CA . ILE B 1 628 ? 4.121 21.781 -3.773 1 96.31 628 ILE B CA 1
ATOM 11657 C C . ILE B 1 628 ? 2.855 22.562 -3.418 1 96.31 628 ILE B C 1
ATOM 11659 O O . ILE B 1 628 ? 2.193 22.25 -2.422 1 96.31 628 ILE B O 1
ATOM 11663 N N . ASP B 1 629 ? 2.582 23.531 -4.23 1 95.31 629 ASP B N 1
ATOM 11664 C CA . ASP B 1 629 ? 1.43 24.391 -3.963 1 95.31 629 ASP B CA 1
ATOM 11665 C C . ASP B 1 629 ? 0.148 23.562 -3.854 1 95.31 629 ASP B C 1
ATOM 11667 O O . ASP B 1 629 ? -0.008 22.562 -4.543 1 95.31 629 ASP B O 1
ATOM 11671 N N . SER B 1 630 ? -0.731 23.984 -2.967 1 94.06 630 SER B N 1
ATOM 11672 C CA . SER B 1 630 ? -1.913 23.203 -2.639 1 94.06 630 SER B CA 1
ATOM 11673 C C . SER B 1 630 ? -3.049 23.469 -3.619 1 94.06 630 SER B C 1
ATOM 11675 O O . SER B 1 630 ? -4.094 22.828 -3.561 1 94.06 630 SER B O 1
ATOM 11677 N N . LEU B 1 631 ? -2.686 24.328 -4.547 1 85.12 631 LEU B N 1
ATOM 11678 C CA . LEU B 1 631 ? -3.783 24.641 -5.453 1 85.12 631 LEU B CA 1
ATOM 11679 C C . LEU B 1 631 ? -3.998 23.516 -6.461 1 85.12 631 LEU B C 1
ATOM 11681 O O . LEU B 1 631 ? -3.041 22.875 -6.891 1 85.12 631 LEU B O 1
ATOM 11685 N N . GLY B 1 632 ? -4.961 22.875 -6.543 1 71.75 632 GLY B N 1
ATOM 11686 C CA . GLY B 1 632 ? -5.438 21.734 -7.305 1 71.75 632 GLY B CA 1
ATOM 11687 C C . GLY B 1 632 ? -5.168 21.859 -8.797 1 71.75 632 GLY B C 1
ATOM 11688 O O . GLY B 1 632 ? -6.086 21.75 -9.609 1 71.75 632 GLY B O 1
ATOM 11689 N N . LYS B 1 633 ? -3.801 22.078 -9.125 1 82.69 633 LYS B N 1
ATOM 11690 C CA . LYS B 1 633 ? -3.334 22.125 -10.508 1 82.69 633 LYS B CA 1
ATOM 11691 C C . LYS B 1 633 ? -2.15 21.188 -10.719 1 82.69 633 LYS B C 1
ATOM 11693 O O . LYS B 1 633 ? -1.617 20.625 -9.766 1 82.69 633 LYS B O 1
ATOM 11698 N N . ASN B 1 634 ? -1.858 20.891 -11.984 1 80.25 634 ASN B N 1
ATOM 11699 C CA . ASN B 1 634 ? -0.659 20.125 -12.305 1 80.25 634 ASN B CA 1
ATOM 11700 C C . ASN B 1 634 ? 0.605 20.953 -12.117 1 80.25 634 ASN B C 1
ATOM 11702 O O . ASN B 1 634 ? 1.021 21.688 -13.023 1 80.25 634 ASN B O 1
ATOM 11706 N N . HIS B 1 635 ? 1.207 20.781 -10.984 1 90.19 635 HIS B N 1
ATOM 11707 C CA . HIS B 1 635 ? 2.34 21.609 -10.586 1 90.19 635 HIS B CA 1
ATOM 11708 C C . HIS B 1 635 ? 3.654 21.031 -11.094 1 90.19 635 HIS B C 1
ATOM 11710 O O . HIS B 1 635 ? 3.721 19.844 -11.43 1 90.19 635 HIS B O 1
ATOM 11716 N N . LYS B 1 636 ? 4.633 21.891 -11.148 1 94.06 636 LYS B N 1
ATOM 11717 C CA . LYS B 1 636 ? 5.996 21.516 -11.508 1 94.06 636 LYS B CA 1
ATOM 11718 C C . LYS B 1 636 ? 6.988 21.938 -10.43 1 94.06 636 LYS B C 1
ATOM 11720 O O . LYS B 1 636 ? 6.645 22.719 -9.547 1 94.06 636 LYS B O 1
ATOM 11725 N N . LYS B 1 637 ? 8.18 21.406 -10.43 1 96 637 LYS B N 1
ATOM 11726 C CA . LYS B 1 637 ? 9.305 21.781 -9.586 1 96 637 LYS B CA 1
ATOM 11727 C C . LYS B 1 637 ? 10.633 21.594 -10.32 1 96 637 LYS B C 1
ATOM 11729 O O . LYS B 1 637 ? 10.68 20.953 -11.367 1 96 637 LYS B O 1
ATOM 11734 N N . GLY B 1 638 ? 11.711 22.125 -9.781 1 97.31 638 GLY B N 1
ATOM 11735 C CA . GLY B 1 638 ? 13.039 21.969 -10.359 1 97.31 638 GLY B CA 1
ATOM 11736 C C . GLY B 1 638 ? 13.328 22.969 -11.453 1 97.31 638 GLY B C 1
ATOM 11737 O O . GLY B 1 638 ? 12.953 24.141 -11.352 1 97.31 638 GLY B O 1
ATOM 11738 N N . LEU B 1 639 ? 14.125 22.547 -12.469 1 97.94 639 LEU B N 1
ATOM 11739 C CA . LEU B 1 639 ? 14.406 23.375 -13.633 1 97.94 639 LEU B CA 1
ATOM 11740 C C . LEU B 1 639 ? 13.273 23.312 -14.648 1 97.94 639 LEU B C 1
ATOM 11742 O O . LEU B 1 639 ? 13.016 22.25 -15.219 1 97.94 639 LEU B O 1
ATOM 11746 N N . THR B 1 640 ? 12.602 24.406 -14.82 1 96.69 640 THR B N 1
ATOM 11747 C CA . THR B 1 640 ? 11.375 24.391 -15.602 1 96.69 640 THR B CA 1
ATOM 11748 C C . THR B 1 640 ? 11.523 25.219 -16.875 1 96.69 640 THR B C 1
ATOM 11750 O O . THR B 1 640 ? 10.586 25.328 -17.672 1 96.69 640 THR B O 1
ATOM 11753 N N . GLY B 1 641 ? 12.648 25.734 -17.125 1 96 641 GLY B N 1
ATOM 11754 C CA . GLY B 1 641 ? 12.914 26.562 -18.297 1 96 641 GLY B CA 1
ATOM 11755 C C . GLY B 1 641 ? 14.383 26.578 -18.703 1 96 641 GLY B C 1
ATOM 11756 O O . GLY B 1 641 ? 15.023 25.531 -18.781 1 96 641 GLY B O 1
ATOM 11757 N N . SER B 1 642 ? 14.836 27.828 -18.953 1 95.88 642 SER B N 1
ATOM 11758 C CA . SER B 1 642 ? 16.203 27.969 -19.438 1 95.88 642 SER B CA 1
ATOM 11759 C C . SER B 1 642 ? 17.203 27.969 -18.297 1 95.88 642 SER B C 1
ATOM 11761 O O . SER B 1 642 ? 16.859 28.25 -17.156 1 95.88 642 SER B O 1
ATOM 11763 N N . VAL B 1 643 ? 18.359 27.5 -18.562 1 97.38 643 VAL B N 1
ATOM 11764 C CA . VAL B 1 643 ? 19.594 27.688 -17.797 1 97.38 643 VAL B CA 1
ATOM 11765 C C . VAL B 1 643 ? 20.625 28.422 -18.656 1 97.38 643 VAL B C 1
ATOM 11767 O O . VAL B 1 643 ? 21.281 27.812 -19.5 1 97.38 643 VAL B O 1
ATOM 11770 N N . ARG B 1 644 ? 20.781 29.703 -18.344 1 94.81 644 ARG B N 1
ATOM 11771 C CA . ARG B 1 644 ? 21.531 30.531 -19.281 1 94.81 644 ARG B CA 1
ATOM 11772 C C . ARG B 1 644 ? 22.812 31.062 -18.656 1 94.81 644 ARG B C 1
ATOM 11774 O O . ARG B 1 644 ? 22.828 31.453 -17.484 1 94.81 644 ARG B O 1
ATOM 11781 N N . ILE B 1 645 ? 23.844 31.031 -19.375 1 90.25 645 ILE B N 1
ATOM 11782 C CA . ILE B 1 645 ? 25.078 31.75 -19.109 1 90.25 645 ILE B CA 1
ATOM 11783 C C . ILE B 1 645 ? 25.406 32.656 -20.297 1 90.25 645 ILE B C 1
ATOM 11785 O O . ILE B 1 645 ? 25.75 32.188 -21.375 1 90.25 645 ILE B O 1
ATOM 11789 N N . GLY B 1 646 ? 25.312 33.969 -20.062 1 83.44 646 GLY B N 1
ATOM 11790 C CA . GLY B 1 646 ? 25.375 34.875 -21.203 1 83.44 646 GLY B CA 1
ATOM 11791 C C . GLY B 1 646 ? 24.297 34.594 -22.234 1 83.44 646 GLY B C 1
ATOM 11792 O O . GLY B 1 646 ? 23.109 34.5 -21.906 1 83.44 646 GLY B O 1
ATOM 11793 N N . ASP B 1 647 ? 24.734 34.344 -23.469 1 82.88 647 ASP B N 1
ATOM 11794 C CA . ASP B 1 647 ? 23.797 34.125 -24.547 1 82.88 647 ASP B CA 1
ATOM 11795 C C . ASP B 1 647 ? 23.578 32.625 -24.781 1 82.88 647 ASP B C 1
ATOM 11797 O O . ASP B 1 647 ? 22.75 32.219 -25.594 1 82.88 647 ASP B O 1
ATOM 11801 N N . THR B 1 648 ? 24.203 31.844 -23.984 1 88.31 648 THR B N 1
ATOM 11802 C CA . THR B 1 648 ? 24.109 30.391 -24.156 1 88.31 648 THR B CA 1
ATOM 11803 C C . THR B 1 648 ? 23.062 29.797 -23.219 1 88.31 648 THR B C 1
ATOM 11805 O O . THR B 1 648 ? 23.125 30.031 -22 1 88.31 648 THR B O 1
ATOM 11808 N N . ASP B 1 649 ? 22.172 29.094 -23.781 1 94.5 649 ASP B N 1
ATOM 11809 C CA . ASP B 1 649 ? 21.203 28.328 -23 1 94.5 649 ASP B CA 1
ATOM 11810 C C . ASP B 1 649 ? 21.625 26.859 -22.891 1 94.5 649 ASP B C 1
ATOM 11812 O O . ASP B 1 649 ? 21.625 26.125 -23.875 1 94.5 649 ASP B O 1
ATOM 11816 N N . LEU B 1 650 ? 21.922 26.406 -21.719 1 95.44 650 LEU B N 1
ATOM 11817 C CA . LEU B 1 650 ? 22.438 25.062 -21.469 1 95.44 650 LEU B CA 1
ATOM 11818 C C . LEU B 1 650 ? 21.297 24.047 -21.438 1 95.44 650 LEU B C 1
ATOM 11820 O O . LEU B 1 650 ? 21.531 22.844 -21.406 1 95.44 650 LEU B O 1
ATOM 11824 N N . ALA B 1 651 ? 20.062 24.516 -21.406 1 95.81 651 ALA B N 1
ATOM 11825 C CA . ALA B 1 651 ? 18.922 23.609 -21.266 1 95.81 651 ALA B CA 1
ATOM 11826 C C . ALA B 1 651 ? 18.703 22.797 -22.547 1 95.81 651 ALA B C 1
ATOM 11828 O O . ALA B 1 651 ? 17.922 21.844 -22.547 1 95.81 651 ALA B O 1
ATOM 11829 N N . HIS B 1 652 ? 19.406 23.125 -23.609 1 91.69 652 HIS B N 1
ATOM 11830 C CA . HIS B 1 652 ? 19.234 22.406 -24.859 1 91.69 652 HIS B CA 1
ATOM 11831 C C . HIS B 1 652 ? 20.594 22.016 -25.453 1 91.69 652 HIS B C 1
ATOM 11833 O O . HIS B 1 652 ? 21.5 22.844 -25.531 1 91.69 652 HIS B O 1
ATOM 11839 N N . GLY B 1 653 ? 20.656 20.766 -25.844 1 90.44 653 GLY B N 1
ATOM 11840 C CA . GLY B 1 653 ? 21.828 20.312 -26.578 1 90.44 653 GLY B CA 1
ATOM 11841 C C . GLY B 1 653 ? 23 19.984 -25.672 1 90.44 653 GLY B C 1
ATOM 11842 O O . GLY B 1 653 ? 24.141 19.859 -26.141 1 90.44 653 GLY B O 1
ATOM 11843 N N . TYR B 1 654 ? 22.844 20 -24.438 1 94.38 654 TYR B N 1
ATOM 11844 C CA . TYR B 1 654 ? 23.891 19.641 -23.469 1 94.38 654 TYR B CA 1
ATOM 11845 C C . TYR B 1 654 ? 23.516 18.375 -22.703 1 94.38 654 TYR B C 1
ATOM 11847 O O . TYR B 1 654 ? 22.328 18.109 -22.484 1 94.38 654 TYR B O 1
ATOM 11855 N N . ARG B 1 655 ? 24.516 17.578 -22.375 1 96.25 655 ARG B N 1
ATOM 11856 C CA . ARG B 1 655 ? 24.297 16.359 -21.594 1 96.25 655 ARG B CA 1
ATOM 11857 C C . ARG B 1 655 ? 24.062 16.703 -20.125 1 96.25 655 ARG B C 1
ATOM 11859 O O . ARG B 1 655 ? 24.891 17.344 -19.484 1 96.25 655 ARG B O 1
ATOM 11866 N N . TRP B 1 656 ? 22.938 16.281 -19.641 1 97.62 656 TRP B N 1
ATOM 11867 C CA . TRP B 1 656 ? 22.625 16.5 -18.234 1 97.62 656 TRP B CA 1
ATOM 11868 C C . TRP B 1 656 ? 22.562 15.188 -17.484 1 97.62 656 TRP B C 1
ATOM 11870 O O . TRP B 1 656 ? 22 14.203 -17.969 1 97.62 656 TRP B O 1
ATOM 11880 N N . GLU B 1 657 ? 23.25 15.117 -16.391 1 96.56 657 GLU B N 1
ATOM 11881 C CA . GLU B 1 657 ? 23.094 14.062 -15.391 1 96.56 657 GLU B CA 1
ATOM 11882 C C . GLU B 1 657 ? 22.219 14.516 -14.227 1 96.56 657 GLU B C 1
ATOM 11884 O O . GLU B 1 657 ? 22.453 15.57 -13.633 1 96.56 657 GLU B O 1
ATOM 11889 N N . MET B 1 658 ? 21.219 13.82 -13.984 1 97.5 658 MET B N 1
ATOM 11890 C CA . MET B 1 658 ? 20.25 14.18 -12.953 1 97.5 658 MET B CA 1
ATOM 11891 C C . MET B 1 658 ? 20.156 13.094 -11.891 1 97.5 658 MET B C 1
ATOM 11893 O O . MET B 1 658 ? 20.078 11.906 -12.211 1 97.5 658 MET B O 1
ATOM 11897 N N . PHE B 1 659 ? 20.25 13.477 -10.648 1 96.44 659 PHE B N 1
ATOM 11898 C CA . PHE B 1 659 ? 20.25 12.586 -9.492 1 96.44 659 PHE B CA 1
ATOM 11899 C C . PHE B 1 659 ? 19.062 12.891 -8.57 1 96.44 659 PHE B C 1
ATOM 11901 O O . PHE B 1 659 ? 19.141 13.789 -7.73 1 96.44 659 PHE B O 1
ATOM 11908 N N . PRO B 1 660 ? 17.984 12.102 -8.742 1 96.56 660 PRO B N 1
ATOM 11909 C CA . PRO B 1 660 ? 16.859 12.336 -7.828 1 96.56 660 PRO B CA 1
ATOM 11910 C C . PRO B 1 660 ? 17.156 11.875 -6.402 1 96.56 660 PRO B C 1
ATOM 11912 O O . PRO B 1 660 ? 17.766 10.812 -6.207 1 96.56 660 PRO B O 1
ATOM 11915 N N . SER B 1 661 ? 16.828 12.672 -5.391 1 95.88 661 SER B N 1
ATOM 11916 C CA . SER B 1 661 ? 16.938 12.398 -3.963 1 95.88 661 SER B CA 1
ATOM 11917 C C . SER B 1 661 ? 18.375 12.508 -3.482 1 95.88 661 SER B C 1
ATOM 11919 O O . SER B 1 661 ? 19.297 12.688 -4.289 1 95.88 661 SER B O 1
ATOM 11921 N N . LEU B 1 662 ? 18.547 12.461 -2.197 1 96.5 662 LEU B N 1
ATOM 11922 C CA . LEU B 1 662 ? 19.844 12.398 -1.534 1 96.5 662 LEU B CA 1
ATOM 11923 C C . LEU B 1 662 ? 20.281 10.945 -1.35 1 96.5 662 LEU B C 1
ATOM 11925 O O . LEU B 1 662 ? 19.453 10.039 -1.325 1 96.5 662 LEU B O 1
ATOM 11929 N N . ILE B 1 663 ? 21.562 10.742 -1.318 1 95.25 663 ILE B N 1
ATOM 11930 C CA . ILE B 1 663 ? 22.078 9.406 -1.047 1 95.25 663 ILE B CA 1
ATOM 11931 C C . ILE B 1 663 ? 21.609 8.938 0.329 1 95.25 663 ILE B C 1
ATOM 11933 O O . ILE B 1 663 ? 21.172 7.797 0.488 1 95.25 663 ILE B O 1
ATOM 11937 N N . GLY B 1 664 ? 21.703 9.836 1.355 1 96.5 664 GLY B N 1
ATOM 11938 C CA . GLY B 1 664 ? 21.234 9.508 2.691 1 96.5 664 GLY B CA 1
ATOM 11939 C C . GLY B 1 664 ? 19.766 9.102 2.723 1 96.5 664 GLY B C 1
ATOM 11940 O O . GLY B 1 664 ? 19.375 8.25 3.52 1 96.5 664 GLY B O 1
ATOM 11941 N N . GLU B 1 665 ? 18.922 9.719 1.84 1 96.38 665 GLU B N 1
ATOM 11942 C CA . GLU B 1 665 ? 17.516 9.344 1.729 1 96.38 665 GLU B CA 1
ATOM 11943 C C . GLU B 1 665 ? 17.359 7.965 1.096 1 96.38 665 GLU B C 1
ATOM 11945 O O . GLU B 1 665 ? 16.578 7.141 1.578 1 96.38 665 GLU B O 1
ATOM 11950 N N . GLN B 1 666 ? 18.094 7.734 0.022 1 94.25 666 GLN B N 1
ATOM 11951 C CA . GLN B 1 666 ? 18.031 6.453 -0.673 1 94.25 666 GLN B CA 1
ATOM 11952 C C . GLN B 1 666 ? 18.375 5.301 0.26 1 94.25 666 GLN B C 1
ATOM 11954 O O . GLN B 1 666 ? 17.766 4.234 0.202 1 94.25 666 GLN B O 1
ATOM 11959 N N . LEU B 1 667 ? 19.344 5.578 1.153 1 95.69 667 LEU B N 1
ATOM 11960 C CA . LEU B 1 667 ? 19.844 4.535 2.047 1 95.69 667 LEU B CA 1
ATOM 11961 C C . LEU B 1 667 ? 19.078 4.555 3.373 1 95.69 667 LEU B C 1
ATOM 11963 O O . LEU B 1 667 ? 19.281 3.68 4.219 1 95.69 667 LEU B O 1
ATOM 11967 N N . GLN B 1 668 ? 18.25 5.562 3.619 1 96.5 668 GLN B N 1
ATOM 11968 C CA . GLN B 1 668 ? 17.469 5.723 4.836 1 96.5 668 GLN B CA 1
ATOM 11969 C C . GLN B 1 668 ? 18.359 5.688 6.074 1 96.5 668 GLN B C 1
ATOM 11971 O O . GLN B 1 668 ? 18.062 4.973 7.035 1 96.5 668 GLN B O 1
ATOM 11976 N N . ILE B 1 669 ? 19.438 6.434 6.066 1 97.62 669 ILE B N 1
ATOM 11977 C CA . ILE B 1 669 ? 20.453 6.383 7.113 1 97.62 669 ILE B CA 1
ATOM 11978 C C . ILE B 1 669 ? 19.875 6.922 8.422 1 97.62 669 ILE B C 1
ATOM 11980 O O . ILE B 1 669 ? 20.5 6.797 9.477 1 97.62 669 ILE B O 1
ATOM 11984 N N . TYR B 1 670 ? 18.656 7.5 8.367 1 98.19 670 TYR B N 1
ATOM 11985 C CA . TYR B 1 670 ? 17.969 8.031 9.547 1 98.19 670 TYR B CA 1
ATOM 11986 C C . TYR B 1 670 ? 17.219 6.926 10.281 1 98.19 670 TYR B C 1
ATOM 11988 O O . TYR B 1 670 ? 16.641 7.168 11.344 1 98.19 670 TYR B O 1
ATOM 11996 N N . ARG B 1 671 ? 17.141 5.773 9.758 1 97 671 ARG B N 1
ATOM 11997 C CA . ARG B 1 671 ? 16.594 4.613 10.453 1 97 671 ARG B CA 1
ATOM 11998 C C . ARG B 1 671 ? 17.672 3.855 11.203 1 97 671 ARG B C 1
ATOM 12000 O O . ARG B 1 671 ? 18.766 3.617 10.664 1 97 671 ARG B O 1
ATOM 12007 N N . PRO B 1 672 ? 17.359 3.41 12.422 1 95.44 672 PRO B N 1
ATOM 12008 C CA . PRO B 1 672 ? 18.375 2.709 13.211 1 95.44 672 PRO B CA 1
ATOM 12009 C C . PRO B 1 672 ? 18.953 1.488 12.484 1 95.44 672 PRO B C 1
ATOM 12011 O O . PRO B 1 672 ? 20.141 1.223 12.562 1 95.44 672 PRO B O 1
ATOM 12014 N N . GLN B 1 673 ? 18.172 0.82 11.75 1 92.12 673 GLN B N 1
ATOM 12015 C CA . GLN B 1 673 ? 18.562 -0.408 11.07 1 92.12 673 GLN B CA 1
ATOM 12016 C C . GLN B 1 673 ? 19.625 -0.128 10.008 1 92.12 673 GLN B C 1
ATOM 12018 O O . GLN B 1 673 ? 20.453 -0.988 9.711 1 92.12 673 GLN B O 1
ATOM 12023 N N . TRP B 1 674 ? 19.609 1.081 9.414 1 95.75 674 TRP B N 1
ATOM 12024 C CA . TRP B 1 674 ? 20.484 1.392 8.281 1 95.75 674 TRP B CA 1
ATOM 12025 C C . TRP B 1 674 ? 21.5 2.461 8.656 1 95.75 674 TRP B C 1
ATOM 12027 O O . TRP B 1 674 ? 22.078 3.105 7.777 1 95.75 674 TRP B O 1
ATOM 12037 N N . PHE B 1 675 ? 21.641 2.65 9.984 1 96.5 675 PHE B N 1
ATOM 12038 C CA . PHE B 1 675 ? 22.516 3.695 10.5 1 96.5 675 PHE B CA 1
ATOM 12039 C C . PHE B 1 675 ? 23.938 3.512 9.984 1 96.5 675 PHE B C 1
ATOM 12041 O O . PHE B 1 675 ? 24.625 4.488 9.68 1 96.5 675 PHE B O 1
ATOM 12048 N N . ASP B 1 676 ? 24.422 2.256 9.742 1 95.38 676 ASP B N 1
ATOM 12049 C CA . ASP B 1 676 ? 25.797 1.942 9.398 1 95.38 676 ASP B CA 1
ATOM 12050 C C . ASP B 1 676 ? 26 1.941 7.883 1 95.38 676 ASP B C 1
ATOM 12052 O O . ASP B 1 676 ? 27.062 1.553 7.395 1 95.38 676 ASP B O 1
ATOM 12056 N N . SER B 1 677 ? 25.016 2.391 7.09 1 95.44 677 SER B N 1
ATOM 12057 C CA . SER B 1 677 ? 25.094 2.396 5.633 1 95.44 677 SER B CA 1
ATOM 12058 C C . SER B 1 677 ? 26.109 3.426 5.141 1 95.44 677 SER B C 1
ATOM 12060 O O . SER B 1 677 ? 26.516 3.395 3.98 1 95.44 677 SER B O 1
ATOM 12062 N N . VAL B 1 678 ? 26.453 4.379 6.008 1 94.81 678 VAL B N 1
ATOM 12063 C CA . VAL B 1 678 ? 27.5 5.355 5.723 1 94.81 678 VAL B CA 1
ATOM 12064 C C . VAL B 1 678 ? 28.531 5.352 6.848 1 94.81 678 VAL B C 1
ATOM 12066 O O . VAL B 1 678 ? 28.328 4.723 7.891 1 94.81 678 VAL B O 1
ATOM 12069 N N . TYR B 1 679 ? 29.688 5.965 6.613 1 92.94 679 TYR B N 1
ATOM 12070 C CA . TYR B 1 679 ? 30.734 6.059 7.625 1 92.94 679 TYR B CA 1
ATOM 12071 C C . TYR B 1 679 ? 30.672 7.395 8.352 1 92.94 679 TYR B C 1
ATOM 12073 O O . TYR B 1 679 ? 31.172 8.406 7.859 1 92.94 679 TYR B O 1
ATOM 12081 N N . TRP B 1 680 ? 30.125 7.363 9.516 1 94.94 680 TRP B N 1
ATOM 12082 C CA . TRP B 1 680 ? 29.938 8.562 10.32 1 94.94 680 TRP B CA 1
ATOM 12083 C C . TRP B 1 680 ? 31.266 9.008 10.938 1 94.94 680 TRP B C 1
ATOM 12085 O O . TRP B 1 680 ? 32.062 8.18 11.398 1 94.94 680 TRP B O 1
ATOM 12095 N N . THR B 1 681 ? 31.484 10.273 10.922 1 94.19 681 THR B N 1
ATOM 12096 C CA . THR B 1 681 ? 32.656 10.875 11.555 1 94.19 681 THR B CA 1
ATOM 12097 C C . THR B 1 681 ? 32.281 11.617 12.828 1 94.19 681 THR B C 1
ATOM 12099 O O . THR B 1 681 ? 31.344 12.438 12.812 1 94.19 681 THR B O 1
ATOM 12102 N N . PRO B 1 682 ? 32.969 11.359 13.93 1 94.25 682 PRO B N 1
ATOM 12103 C CA . PRO B 1 682 ? 32.625 12.117 15.141 1 94.25 682 PRO B CA 1
ATOM 12104 C C . PRO B 1 682 ? 32.844 13.617 14.977 1 94.25 682 PRO B C 1
ATOM 12106 O O . PRO B 1 682 ? 33.812 14.047 14.328 1 94.25 682 PRO B O 1
ATOM 12109 N N . LEU B 1 683 ? 31.969 14.289 15.453 1 90.19 683 LEU B N 1
ATOM 12110 C CA . LEU B 1 683 ? 32.125 15.734 15.477 1 90.19 683 LEU B CA 1
ATOM 12111 C C . LEU B 1 683 ? 32.875 16.172 16.719 1 90.19 683 LEU B C 1
ATOM 12113 O O . LEU B 1 683 ? 32.469 15.867 17.844 1 90.19 683 LEU B O 1
ATOM 12117 N N . PRO B 1 684 ? 34.125 16.703 16.672 1 77.38 684 PRO B N 1
ATOM 12118 C CA . PRO B 1 684 ? 34.938 17.062 17.844 1 77.38 684 PRO B CA 1
ATOM 12119 C C . PRO B 1 684 ? 34.188 18.031 18.766 1 77.38 684 PRO B C 1
ATOM 12121 O O . PRO B 1 684 ? 33.438 18.891 18.312 1 77.38 684 PRO B O 1
ATOM 12124 N N . THR B 1 685 ? 34.125 17.719 20.125 1 61.28 685 THR B N 1
ATOM 12125 C CA . THR B 1 685 ? 33.469 18.484 21.172 1 61.28 685 THR B CA 1
ATOM 12126 C C . THR B 1 685 ? 33.906 19.938 21.172 1 61.28 685 THR B C 1
ATOM 12128 O O . THR B 1 685 ? 33.125 20.844 21.422 1 61.28 685 THR B O 1
ATOM 12131 N N . LYS B 1 686 ? 35.312 20.203 21.25 1 51.91 686 LYS B N 1
ATOM 12132 C CA . LYS B 1 686 ? 35.844 21.562 21.375 1 51.91 686 LYS B CA 1
ATOM 12133 C C . LYS B 1 686 ? 35.344 22.438 20.234 1 51.91 686 LYS B C 1
ATOM 12135 O O . LYS B 1 686 ? 35.469 23.672 20.297 1 51.91 686 LYS B O 1
ATOM 12140 N N . THR B 1 687 ? 35.188 21.953 19.219 1 48.59 687 THR B N 1
ATOM 12141 C CA . THR B 1 687 ? 34.719 22.719 18.078 1 48.59 687 THR B CA 1
ATOM 12142 C C . THR B 1 687 ? 33.25 23.125 18.25 1 48.59 687 THR B C 1
ATOM 12144 O O . THR B 1 687 ? 32.625 23.609 17.312 1 48.59 687 THR B O 1
ATOM 12147 N N . ARG B 1 688 ? 32.656 22.766 19.312 1 44.69 688 ARG B N 1
ATOM 12148 C CA . ARG B 1 688 ? 31.312 23.297 19.594 1 44.69 688 ARG B CA 1
ATOM 12149 C C . ARG B 1 688 ? 31.312 24.812 19.516 1 44.69 688 ARG B C 1
ATOM 12151 O O . ARG B 1 688 ? 30.281 25.438 19.234 1 44.69 688 ARG B O 1
ATOM 12158 N N . ALA B 1 689 ? 32.375 25.516 20.281 1 40.56 689 ALA B N 1
ATOM 12159 C CA . ALA B 1 689 ? 32.312 26.969 20.234 1 40.56 689 ALA B CA 1
ATOM 12160 C C . ALA B 1 689 ? 32.562 27.484 18.812 1 40.56 689 ALA B C 1
ATOM 12162 O O . ALA B 1 689 ? 31.766 28.266 18.297 1 40.56 689 ALA B O 1
ATOM 12163 N N . GLY B 1 690 ? 34.031 27.953 18.5 1 35.75 690 GLY B N 1
ATOM 12164 C CA . GLY B 1 690 ? 34.531 28.75 17.391 1 35.75 690 GLY B CA 1
ATOM 12165 C C . GLY B 1 690 ? 34.969 27.906 16.203 1 35.75 690 GLY B C 1
ATOM 12166 O O . GLY B 1 690 ? 35.75 28.344 15.367 1 35.75 690 GLY B O 1
ATOM 12167 N N . VAL B 1 691 ? 35.25 26.703 16.375 1 35.25 691 VAL B N 1
ATOM 12168 C CA . VAL B 1 691 ? 35.875 26.141 15.195 1 35.25 691 VAL B CA 1
ATOM 12169 C C . VAL B 1 691 ? 35.125 26.578 13.945 1 35.25 691 VAL B C 1
ATOM 12171 O O . VAL B 1 691 ? 33.906 26.453 13.875 1 35.25 691 VAL B O 1
ATOM 12174 N N . ALA B 1 692 ? 35.812 27.375 13.148 1 36.75 692 ALA B N 1
ATOM 12175 C CA . ALA B 1 692 ? 35.656 27.641 11.719 1 36.75 692 ALA B CA 1
ATOM 12176 C C . ALA B 1 692 ? 35.281 26.375 10.961 1 36.75 692 ALA B C 1
ATOM 12178 O O . ALA B 1 692 ? 36.094 25.812 10.227 1 36.75 692 ALA B O 1
ATOM 12179 N N . SER B 1 693 ? 35.031 25.281 11.641 1 40.53 693 SER B N 1
ATOM 12180 C CA . SER B 1 693 ? 34.719 24.156 10.766 1 40.53 693 SER B CA 1
ATOM 12181 C C . SER B 1 693 ? 33.781 24.594 9.648 1 40.53 693 SER B C 1
ATOM 12183 O O . SER B 1 693 ? 32.75 25.219 9.898 1 40.53 693 SER B O 1
ATOM 12185 N N . GLY B 1 694 ? 34.312 24.891 8.641 1 45.5 694 GLY B N 1
ATOM 12186 C CA . GLY B 1 694 ? 33.625 25.25 7.418 1 45.5 694 GLY B CA 1
ATOM 12187 C C . GLY B 1 694 ? 32.219 24.656 7.355 1 45.5 694 GLY B C 1
ATOM 12188 O O . GLY B 1 694 ? 31.984 23.531 7.82 1 45.5 694 GLY B O 1
ATOM 12189 N N . ARG B 1 695 ? 31.281 25.5 7.496 1 60.78 695 ARG B N 1
ATOM 12190 C CA . ARG B 1 695 ? 29.875 25.188 7.297 1 60.78 695 ARG B CA 1
ATOM 12191 C C . ARG B 1 695 ? 29.703 24.062 6.285 1 60.78 695 ARG B C 1
ATOM 12193 O O . ARG B 1 695 ? 30.172 24.172 5.148 1 60.78 695 ARG B O 1
ATOM 12200 N N . GLN B 1 696 ? 29.531 22.859 6.844 1 78.88 696 GLN B N 1
ATOM 12201 C CA . GLN B 1 696 ? 29.297 21.719 5.969 1 78.88 696 GLN B CA 1
ATOM 12202 C C . GLN B 1 696 ? 27.891 21.734 5.387 1 78.88 696 GLN B C 1
ATOM 12204 O O . GLN B 1 696 ? 26.922 21.484 6.098 1 78.88 696 GLN B O 1
ATOM 12209 N N . MET B 1 697 ? 27.922 22.156 4.18 1 88.81 697 MET B N 1
ATOM 12210 C CA . MET B 1 697 ? 26.656 22.188 3.475 1 88.81 697 MET B CA 1
ATOM 12211 C C . MET B 1 697 ? 26.203 20.781 3.104 1 88.81 697 MET B C 1
ATOM 12213 O O . MET B 1 697 ? 27.016 19.875 2.984 1 88.81 697 MET B O 1
ATOM 12217 N N . MET B 1 698 ? 24.922 20.641 3.057 1 95.38 698 MET B N 1
ATOM 12218 C CA . MET B 1 698 ? 24.344 19.375 2.631 1 95.38 698 MET B CA 1
ATOM 12219 C C . MET B 1 698 ? 24.859 18.219 3.484 1 95.38 698 MET B C 1
ATOM 12221 O O . MET B 1 698 ? 25.359 17.219 2.955 1 95.38 698 MET B O 1
ATOM 12225 N N . CYS B 1 699 ? 24.703 18.375 4.766 1 96.31 699 CYS B N 1
ATOM 12226 C CA . CYS B 1 699 ? 25.344 17.469 5.707 1 96.31 699 CYS B CA 1
ATOM 12227 C C . CYS B 1 699 ? 24.328 16.797 6.617 1 96.31 699 CYS B C 1
ATOM 12229 O O . CYS B 1 699 ? 23.375 17.453 7.074 1 96.31 699 CYS B O 1
ATOM 12231 N N . TRP B 1 700 ? 24.547 15.477 6.871 1 97.56 700 TRP B N 1
ATOM 12232 C CA . TRP B 1 700 ? 23.781 14.711 7.855 1 97.56 700 TRP B CA 1
ATOM 12233 C C . TRP B 1 700 ? 24.484 14.703 9.211 1 97.56 700 TRP B C 1
ATOM 12235 O O . TRP B 1 700 ? 25.703 14.516 9.281 1 97.56 700 TRP B O 1
ATOM 12245 N N . PHE B 1 701 ? 23.797 14.984 10.25 1 97.19 701 PHE B N 1
ATOM 12246 C CA . PHE B 1 701 ? 24.25 14.867 11.625 1 97.19 701 PHE B CA 1
ATOM 12247 C C . PHE B 1 701 ? 23.453 13.828 12.391 1 97.19 701 PHE B C 1
ATOM 12249 O O . PHE B 1 701 ? 22.234 13.734 12.219 1 97.19 701 PHE B O 1
ATOM 12256 N N . ALA B 1 702 ? 24.109 12.984 13.148 1 98.12 702 ALA B N 1
ATOM 12257 C CA . ALA B 1 702 ? 23.422 11.938 13.906 1 98.12 702 ALA B CA 1
ATOM 12258 C C . ALA B 1 702 ? 23.891 11.922 15.359 1 98.12 702 ALA B C 1
ATOM 12260 O O . ALA B 1 702 ? 25.062 12.18 15.648 1 98.12 702 ALA B O 1
ATOM 12261 N N . THR B 1 703 ? 23.016 11.703 16.266 1 97.62 703 THR B N 1
ATOM 12262 C CA . THR B 1 703 ? 23.297 11.492 17.672 1 97.62 703 THR B CA 1
ATOM 12263 C C . THR B 1 703 ? 22.266 10.562 18.297 1 97.62 703 THR B C 1
ATOM 12265 O O . THR B 1 703 ? 21.297 10.164 17.641 1 97.62 703 THR B O 1
ATOM 12268 N N . SER B 1 704 ? 22.469 10.117 19.484 1 97 704 SER B N 1
ATOM 12269 C CA . SER B 1 704 ? 21.531 9.312 20.25 1 97 704 SER B CA 1
ATOM 12270 C C . SER B 1 704 ? 21.359 9.867 21.672 1 97 704 SER B C 1
ATOM 12272 O O . SER B 1 704 ? 22.234 10.562 22.172 1 97 704 SER B O 1
ATOM 12274 N N . PHE B 1 705 ? 20.234 9.68 22.219 1 96.5 705 PHE B N 1
ATOM 12275 C CA . PHE B 1 705 ? 19.953 10.133 23.578 1 96.5 705 PHE B CA 1
ATOM 12276 C C . PHE B 1 705 ? 19 9.172 24.281 1 96.5 705 PHE B C 1
ATOM 12278 O O . PHE B 1 705 ? 18.344 8.352 23.625 1 96.5 705 PHE B O 1
ATOM 12285 N N . SER B 1 706 ? 18.953 9.203 25.578 1 93.56 706 SER B N 1
ATOM 12286 C CA . SER B 1 706 ? 17.984 8.461 26.375 1 93.56 706 SER B CA 1
ATOM 12287 C C . SER B 1 706 ? 16.812 9.352 26.781 1 93.56 706 SER B C 1
ATOM 12289 O O . SER B 1 706 ? 17 10.531 27.094 1 93.56 706 SER B O 1
ATOM 12291 N N . TYR B 1 707 ? 15.703 8.898 26.625 1 90.5 707 TYR B N 1
ATOM 12292 C CA . TYR B 1 707 ? 14.492 9.578 27.062 1 90.5 707 TYR B CA 1
ATOM 12293 C C . TYR B 1 707 ? 13.922 8.93 28.312 1 90.5 707 TYR B C 1
ATOM 12295 O O . TYR B 1 707 ? 13.508 7.773 28.297 1 90.5 707 TYR B O 1
ATOM 12303 N N . PRO B 1 708 ? 14.039 9.711 29.406 1 81.19 708 PRO B N 1
ATOM 12304 C CA . PRO B 1 708 ? 13.594 9.109 30.672 1 81.19 708 PRO B CA 1
ATOM 12305 C C . PRO B 1 708 ? 12.078 8.938 30.734 1 81.19 708 PRO B C 1
ATOM 12307 O O . PRO B 1 708 ? 11.344 9.633 30.031 1 81.19 708 PRO B O 1
ATOM 12310 N N . ALA B 1 709 ? 11.672 7.91 31.422 1 65.94 709 ALA B N 1
ATOM 12311 C CA . ALA B 1 709 ? 10.242 7.695 31.641 1 65.94 709 ALA B CA 1
ATOM 12312 C C . ALA B 1 709 ? 9.562 8.969 32.156 1 65.94 709 ALA B C 1
ATOM 12314 O O . ALA B 1 709 ? 10.148 9.711 32.938 1 65.94 709 ALA B O 1
ATOM 12315 N N . PRO B 1 710 ? 8.539 9.297 31.391 1 59.34 710 PRO B N 1
ATOM 12316 C CA . PRO B 1 710 ? 7.867 10.531 31.797 1 59.34 710 PRO B CA 1
ATOM 12317 C C . PRO B 1 710 ? 7.645 10.617 33.312 1 59.34 710 PRO B C 1
ATOM 12319 O O . PRO B 1 710 ? 7.246 9.633 33.938 1 59.34 710 PRO B O 1
ATOM 12322 N N . GLN B 1 711 ? 8.398 11.438 34.031 1 50.88 711 GLN B N 1
ATOM 12323 C CA . GLN B 1 711 ? 7.93 11.68 35.375 1 50.88 711 GLN B CA 1
ATOM 12324 C C . GLN B 1 711 ? 6.484 12.172 35.375 1 50.88 711 GLN B C 1
ATOM 12326 O O . GLN B 1 711 ? 6.148 13.125 34.688 1 50.88 711 GLN B O 1
ATOM 12331 N N . VAL B 1 712 ? 5.621 11.219 35.375 1 45.97 712 VAL B N 1
ATOM 12332 C CA . VAL B 1 712 ? 4.246 11.672 35.531 1 45.97 712 VAL B CA 1
ATOM 12333 C C . VAL B 1 712 ? 4.234 12.961 36.375 1 45.97 712 VAL B C 1
ATOM 12335 O O . VAL B 1 712 ? 4.668 12.977 37.531 1 45.97 712 VAL B O 1
ATOM 12338 N N . LEU B 1 713 ? 4.465 13.984 35.781 1 46 713 LEU B N 1
ATOM 12339 C CA . LEU B 1 713 ? 4.246 15.148 36.625 1 46 713 LEU B CA 1
ATOM 12340 C C . LEU B 1 713 ? 2.871 15.094 37.281 1 46 713 LEU B C 1
ATOM 12342 O O . LEU B 1 713 ? 1.888 14.719 36.656 1 46 713 LEU B O 1
ATOM 12346 N N . GLY B 1 714 ? 2.881 14.852 38.531 1 38.03 714 GLY B N 1
ATOM 12347 C CA . GLY B 1 714 ? 1.774 14.695 39.469 1 38.03 714 GLY B CA 1
ATOM 12348 C C . GLY B 1 714 ? 0.535 15.469 39.031 1 38.03 714 GLY B C 1
ATOM 12349 O O . GLY B 1 714 ? -0.552 15.234 39.594 1 38.03 714 GLY B O 1
ATOM 12350 N N . ASN B 1 715 ? 0.597 16.766 38.719 1 39.59 715 ASN B N 1
ATOM 12351 C CA . ASN B 1 715 ? -0.612 17.578 38.812 1 39.59 715 ASN B CA 1
ATOM 12352 C C . ASN B 1 715 ? -1.408 17.562 37.5 1 39.59 715 ASN B C 1
ATOM 12354 O O . ASN B 1 715 ? -2.166 18.5 37.219 1 39.59 715 ASN B O 1
ATOM 12358 N N . GLY B 1 716 ? -1.375 16.547 36.75 1 48.59 716 GLY B N 1
ATOM 12359 C CA . GLY B 1 716 ? -2.338 16.5 35.656 1 48.59 716 GLY B CA 1
ATOM 12360 C C . GLY B 1 716 ? -1.946 17.375 34.469 1 48.59 716 GLY B C 1
ATOM 12361 O O . GLY B 1 716 ? -2.719 17.531 33.531 1 48.59 716 GLY B O 1
ATOM 12362 N N . LEU B 1 717 ? -0.919 18.203 34.688 1 54.34 717 LEU B N 1
ATOM 12363 C CA . LEU B 1 717 ? -0.634 19.188 33.656 1 54.34 717 LEU B CA 1
ATOM 12364 C C . LEU B 1 717 ? -0.004 18.531 32.438 1 54.34 717 LEU B C 1
ATOM 12366 O O . LEU B 1 717 ? 0.954 17.766 32.562 1 54.34 717 LEU B O 1
ATOM 12370 N N . GLN B 1 718 ? -0.668 18.734 31.219 1 79 718 GLN B N 1
ATOM 12371 C CA . GLN B 1 718 ? -0.25 18.203 29.938 1 79 718 GLN B CA 1
ATOM 12372 C C . GLN B 1 718 ? 1.038 18.859 29.453 1 79 718 GLN B C 1
ATOM 12374 O O . GLN B 1 718 ? 1.27 20.047 29.703 1 79 718 GLN B O 1
ATOM 12379 N N . SER B 1 719 ? 2.096 18.234 29.188 1 90.81 719 SER B N 1
ATOM 12380 C CA . SER B 1 719 ? 3.318 18.719 28.562 1 90.81 719 SER B CA 1
ATOM 12381 C C . SER B 1 719 ? 3.523 18.094 27.188 1 90.81 719 SER B C 1
ATOM 12383 O O . SER B 1 719 ? 2.893 17.078 26.859 1 90.81 719 SER B O 1
ATOM 12385 N N . SER B 1 720 ? 4.242 18.828 26.406 1 94.88 720 SER B N 1
ATOM 12386 C CA . SER B 1 720 ? 4.637 18.312 25.094 1 94.88 720 SER B CA 1
ATOM 12387 C C . SER B 1 720 ? 6.156 18.266 24.953 1 94.88 720 SER B C 1
ATOM 12389 O O . SER B 1 720 ? 6.875 18.875 25.75 1 94.88 720 SER B O 1
ATOM 12391 N N . ILE B 1 721 ? 6.652 17.453 24.078 1 95.88 721 ILE B N 1
ATOM 12392 C CA . ILE B 1 721 ? 8.078 17.328 23.812 1 95.88 721 ILE B CA 1
ATOM 12393 C C . ILE B 1 721 ? 8.422 18.031 22.5 1 95.88 721 ILE B C 1
ATOM 12395 O O . ILE B 1 721 ? 7.773 17.797 21.484 1 95.88 721 ILE B O 1
ATOM 12399 N N . LEU B 1 722 ? 9.383 18.906 22.562 1 97 722 LEU B N 1
ATOM 12400 C CA . LEU B 1 722 ? 9.812 19.656 21.391 1 97 722 LEU B CA 1
ATOM 12401 C C . LEU B 1 722 ? 11.312 19.516 21.172 1 97 722 LEU B C 1
ATOM 12403 O O . LEU B 1 722 ? 12.078 19.406 22.125 1 97 722 LEU B O 1
ATOM 12407 N N . LEU B 1 723 ? 11.703 19.453 19.922 1 97.56 723 LEU B N 1
ATOM 12408 C CA . LEU B 1 723 ? 13.094 19.656 19.562 1 97.56 723 LEU B CA 1
ATOM 12409 C C . LEU B 1 723 ? 13.383 21.125 19.281 1 97.56 723 LEU B C 1
ATOM 12411 O O . LEU B 1 723 ? 12.641 21.781 18.531 1 97.56 723 LEU B O 1
ATOM 12415 N N . ASP B 1 724 ? 14.328 21.656 19.938 1 96.06 724 ASP B N 1
ATOM 12416 C CA . ASP B 1 724 ? 14.836 23.016 19.719 1 96.06 724 ASP B CA 1
ATOM 12417 C C . ASP B 1 724 ? 16.016 23 18.734 1 96.06 724 ASP B C 1
ATOM 12419 O O . ASP B 1 724 ? 17.109 22.547 19.078 1 96.06 724 ASP B O 1
ATOM 12423 N N . PHE B 1 725 ? 15.828 23.5 17.562 1 94.81 725 PHE B N 1
ATOM 12424 C CA . PHE B 1 725 ? 16.812 23.375 16.484 1 94.81 725 PHE B CA 1
ATOM 12425 C C . PHE B 1 725 ? 17.625 24.656 16.344 1 94.81 725 PHE B C 1
ATOM 12427 O O . PHE B 1 725 ? 18.156 24.938 15.266 1 94.81 725 PHE B O 1
ATOM 12434 N N . ILE B 1 726 ? 17.688 25.375 17.406 1 90.88 726 ILE B N 1
ATOM 12435 C CA . ILE B 1 726 ? 18.469 26.609 17.375 1 90.88 726 ILE B CA 1
ATOM 12436 C C . ILE B 1 726 ? 19.891 26.312 16.875 1 90.88 726 ILE B C 1
ATOM 12438 O O . ILE B 1 726 ? 20.469 25.281 17.203 1 90.88 726 ILE B O 1
ATOM 12442 N N . GLY B 1 727 ? 20.406 27.141 15.961 1 88.62 727 GLY B N 1
ATOM 12443 C CA . GLY B 1 727 ? 21.719 26.969 15.383 1 88.62 727 GLY B CA 1
ATOM 12444 C C . GLY B 1 727 ? 21.703 26.344 14.008 1 88.62 727 GLY B C 1
ATOM 12445 O O . GLY B 1 727 ? 22.641 26.484 13.234 1 88.62 727 GLY B O 1
ATOM 12446 N N . LEU B 1 728 ? 20.688 25.594 13.68 1 91.94 728 LEU B N 1
ATOM 12447 C CA . LEU B 1 728 ? 20.547 24.984 12.367 1 91.94 728 LEU B CA 1
ATOM 12448 C C . LEU B 1 728 ? 20.031 25.984 11.336 1 91.94 728 LEU B C 1
ATOM 12450 O O . LEU B 1 728 ? 19.781 27.141 11.664 1 91.94 728 LEU B O 1
ATOM 12454 N N . THR B 1 729 ? 19.969 25.656 10.062 1 92.25 729 THR B N 1
ATOM 12455 C CA . THR B 1 729 ? 19.469 26.5 8.977 1 92.25 729 THR B CA 1
ATOM 12456 C C . THR B 1 729 ? 18.172 25.953 8.406 1 92.25 729 THR B C 1
ATOM 12458 O O . THR B 1 729 ? 17.109 26.078 9.023 1 92.25 729 THR B O 1
ATOM 12461 N N . ARG B 1 730 ? 18.219 25.234 7.371 1 94.56 730 ARG B N 1
ATOM 12462 C CA . ARG B 1 730 ? 17.109 24.562 6.723 1 94.56 730 ARG B CA 1
ATOM 12463 C C . ARG B 1 730 ? 17.422 23.094 6.449 1 94.56 730 ARG B C 1
ATOM 12465 O O . ARG B 1 730 ? 18.547 22.766 6.074 1 94.56 730 ARG B O 1
ATOM 12472 N N . GLY B 1 731 ? 16.453 22.297 6.664 1 96.12 731 GLY B N 1
ATOM 12473 C CA . GLY B 1 731 ? 16.672 20.875 6.395 1 96.12 731 GLY B CA 1
ATOM 12474 C C . GLY B 1 731 ? 15.547 20 6.891 1 96.12 731 GLY B C 1
ATOM 12475 O O . GLY B 1 731 ? 14.375 20.359 6.797 1 96.12 731 GLY B O 1
ATOM 12476 N N . ARG B 1 732 ? 15.922 18.766 7.211 1 97 732 ARG B N 1
ATOM 12477 C CA . ARG B 1 732 ? 14.969 17.781 7.703 1 97 732 ARG B CA 1
ATOM 12478 C C . ARG B 1 732 ? 15.5 17.078 8.953 1 97 732 ARG B C 1
ATOM 12480 O O . ARG B 1 732 ? 16.719 16.969 9.133 1 97 732 ARG B O 1
ATOM 12487 N N . ALA B 1 733 ? 14.594 16.641 9.758 1 97.88 733 ALA B N 1
ATOM 12488 C CA . ALA B 1 733 ? 14.992 15.93 10.977 1 97.88 733 ALA B CA 1
ATOM 12489 C C . ALA B 1 733 ? 14.18 14.648 11.156 1 97.88 733 ALA B C 1
ATOM 12491 O O . ALA B 1 733 ? 12.984 14.617 10.844 1 97.88 733 ALA B O 1
ATOM 12492 N N . TYR B 1 734 ? 14.844 13.609 11.68 1 98.44 734 TYR B N 1
ATOM 12493 C CA . TYR B 1 734 ? 14.258 12.297 11.922 1 98.44 734 TYR B CA 1
ATOM 12494 C C . TYR B 1 734 ? 14.547 11.812 13.336 1 98.44 734 TYR B C 1
ATOM 12496 O O . TYR B 1 734 ? 15.648 12.016 13.844 1 98.44 734 TYR B O 1
ATOM 12504 N N . VAL B 1 735 ? 13.578 11.273 13.992 1 98.38 735 VAL B N 1
ATOM 12505 C CA . VAL B 1 735 ? 13.773 10.594 15.266 1 98.38 735 VAL B CA 1
ATOM 12506 C C . VAL B 1 735 ? 13.312 9.141 15.156 1 98.38 735 VAL B C 1
ATOM 12508 O O . VAL B 1 735 ? 12.148 8.875 14.859 1 98.38 735 VAL B O 1
ATOM 12511 N N . ASN B 1 736 ? 14.234 8.227 15.359 1 97.94 736 ASN B N 1
ATOM 12512 C CA . ASN B 1 736 ? 13.969 6.797 15.234 1 97.94 736 ASN B CA 1
ATOM 12513 C C . ASN B 1 736 ? 13.312 6.465 13.898 1 97.94 736 ASN B C 1
ATOM 12515 O O . ASN B 1 736 ? 12.445 5.594 13.82 1 97.94 736 ASN B O 1
ATOM 12519 N N . GLY B 1 737 ? 13.625 7.184 12.891 1 97.62 737 GLY B N 1
ATOM 12520 C CA . GLY B 1 737 ? 13.133 6.93 11.547 1 97.62 737 GLY B CA 1
ATOM 12521 C C . GLY B 1 737 ? 11.891 7.738 11.203 1 97.62 737 GLY B C 1
ATOM 12522 O O . GLY B 1 737 ? 11.5 7.816 10.039 1 97.62 737 GLY B O 1
ATOM 12523 N N . TYR B 1 738 ? 11.219 8.344 12.188 1 97.88 738 TYR B N 1
ATOM 12524 C CA . TYR B 1 738 ? 10.047 9.18 11.93 1 97.88 738 TYR B CA 1
ATOM 12525 C C . TYR B 1 738 ? 10.469 10.562 11.438 1 97.88 738 TYR B C 1
ATOM 12527 O O . TYR B 1 738 ? 11.367 11.188 12.008 1 97.88 738 TYR B O 1
ATOM 12535 N N . ASP B 1 739 ? 9.906 11.031 10.344 1 97.81 739 ASP B N 1
ATOM 12536 C CA . ASP B 1 739 ? 10.219 12.305 9.695 1 97.81 739 ASP B CA 1
ATOM 12537 C C . ASP B 1 739 ? 9.445 13.453 10.344 1 97.81 739 ASP B C 1
ATOM 12539 O O . ASP B 1 739 ? 8.219 13.539 10.203 1 97.81 739 ASP B O 1
ATOM 12543 N N . LEU B 1 740 ? 10.094 14.383 11.016 1 97.62 740 LEU B N 1
ATOM 12544 C CA . LEU B 1 740 ? 9.453 15.477 11.734 1 97.62 740 LEU B CA 1
ATOM 12545 C C . LEU B 1 740 ? 9.039 16.594 10.781 1 97.62 740 LEU B C 1
ATOM 12547 O O . LEU B 1 740 ? 8.32 17.516 11.164 1 97.62 740 LEU B O 1
ATOM 12551 N N . GLY B 1 741 ? 9.461 16.516 9.539 1 96.69 741 GLY B N 1
ATOM 12552 C CA . GLY B 1 741 ? 9.18 17.562 8.562 1 96.69 741 GLY B CA 1
ATOM 12553 C C . GLY B 1 741 ? 10.352 18.5 8.336 1 96.69 741 GLY B C 1
ATOM 12554 O O . GLY B 1 741 ? 11.461 18.234 8.82 1 96.69 741 GLY B O 1
ATOM 12555 N N . ARG B 1 742 ? 10.164 19.484 7.543 1 96.25 742 ARG B N 1
ATOM 12556 C CA . ARG B 1 742 ? 11.188 20.484 7.238 1 96.25 742 ARG B CA 1
ATOM 12557 C C . ARG B 1 742 ? 11.344 21.484 8.383 1 96.25 742 ARG B C 1
ATOM 12559 O O . ARG B 1 742 ? 10.352 21.953 8.945 1 96.25 742 ARG B O 1
ATOM 12566 N N . TYR B 1 743 ? 12.539 21.781 8.773 1 95.19 743 TYR B N 1
ATOM 12567 C CA . TYR B 1 743 ? 12.797 22.922 9.648 1 95.19 743 TYR B CA 1
ATOM 12568 C C . TYR B 1 743 ? 13.477 24.047 8.891 1 95.19 743 TYR B C 1
ATOM 12570 O O . TYR B 1 743 ? 14.234 23.812 7.953 1 95.19 743 TYR B O 1
ATOM 12578 N N . TRP B 1 744 ? 13.141 25.156 9.25 1 92.06 744 TRP B N 1
ATOM 12579 C CA . TRP B 1 744 ? 13.773 26.375 8.742 1 92.06 744 TRP B CA 1
ATOM 12580 C C . TRP B 1 744 ? 13.797 27.469 9.812 1 92.06 744 TRP B C 1
ATOM 12582 O O . TRP B 1 744 ? 12.758 28.016 10.164 1 92.06 744 TRP B O 1
ATOM 12592 N N . LEU B 1 745 ? 14.906 27.812 10.367 1 83.25 745 LEU B N 1
ATOM 12593 C CA . LEU B 1 745 ? 15.031 28.703 11.516 1 83.25 745 LEU B CA 1
ATOM 12594 C C . LEU B 1 745 ? 15.07 30.156 11.062 1 83.25 745 LEU B C 1
ATOM 12596 O O . LEU B 1 745 ? 14.602 31.047 11.781 1 83.25 745 LEU B O 1
ATOM 12600 N N . ILE B 1 746 ? 15.727 30.375 10.016 1 73.25 746 ILE B N 1
ATOM 12601 C CA . ILE B 1 746 ? 15.906 31.766 9.625 1 73.25 746 ILE B CA 1
ATOM 12602 C C . ILE B 1 746 ? 15.328 32 8.227 1 73.25 746 ILE B C 1
ATOM 12604 O O . ILE B 1 746 ? 15.594 31.219 7.312 1 73.25 746 ILE B O 1
ATOM 12608 N N . ASN B 1 747 ? 14.352 33.031 8.266 1 64.19 747 ASN B N 1
ATOM 12609 C CA . ASN B 1 747 ? 13.891 33.406 6.934 1 64.19 747 ASN B CA 1
ATOM 12610 C C . ASN B 1 747 ? 14.875 34.375 6.25 1 64.19 747 ASN B C 1
ATOM 12612 O O . ASN B 1 747 ? 15.969 34.625 6.77 1 64.19 747 ASN B O 1
ATOM 12616 N N . ASP B 1 748 ? 14.594 34.812 5.062 1 57.81 748 ASP B N 1
ATOM 12617 C CA . ASP B 1 748 ? 15.461 35.656 4.254 1 57.81 748 ASP B CA 1
ATOM 12618 C C . ASP B 1 748 ? 15.758 36.969 4.965 1 57.81 748 ASP B C 1
ATOM 12620 O O . ASP B 1 748 ? 16.75 37.625 4.66 1 57.81 748 ASP B O 1
ATOM 12624 N N . GLN B 1 749 ? 14.828 37.25 5.918 1 60.91 749 GLN B N 1
ATOM 12625 C CA . GLN B 1 749 ? 15.008 38.5 6.641 1 60.91 749 GLN B CA 1
ATOM 12626 C C . GLN B 1 749 ? 15.789 38.281 7.934 1 60.91 749 GLN B C 1
ATOM 12628 O O . GLN B 1 749 ? 16.078 39.25 8.656 1 60.91 749 GLN B O 1
ATOM 12633 N N . GLY B 1 750 ? 16.188 37.094 8.078 1 60.88 750 GLY B N 1
ATOM 12634 C CA . GLY B 1 750 ? 16.984 36.781 9.258 1 60.88 750 GLY B CA 1
ATOM 12635 C C . GLY B 1 750 ? 16.125 36.469 10.477 1 60.88 750 GLY B C 1
ATOM 12636 O O . GLY B 1 750 ? 16.656 36.156 11.547 1 60.88 750 GLY B O 1
ATOM 12637 N N . ASP B 1 751 ? 14.82 36.5 10.289 1 66.38 751 ASP B N 1
ATOM 12638 C CA . ASP B 1 751 ? 13.922 36.25 11.414 1 66.38 751 ASP B CA 1
ATOM 12639 C C . ASP B 1 751 ? 13.633 34.75 11.555 1 66.38 751 ASP B C 1
ATOM 12641 O O . ASP B 1 751 ? 13.578 34.031 10.562 1 66.38 751 ASP B O 1
ATOM 12645 N N . PHE B 1 752 ? 13.57 34.406 12.828 1 69.31 752 PHE B N 1
ATOM 12646 C CA . PHE B 1 752 ? 13.172 33.031 13.102 1 69.31 752 PHE B CA 1
ATOM 12647 C C . PHE B 1 752 ? 11.719 32.781 12.703 1 69.31 752 PHE B C 1
ATOM 12649 O O . PHE B 1 752 ? 10.836 33.562 13.086 1 69.31 752 PHE B O 1
ATOM 12656 N N . VAL B 1 753 ? 11.57 31.766 11.844 1 77.12 753 VAL B N 1
ATOM 12657 C CA . VAL B 1 753 ? 10.188 31.469 11.484 1 77.12 753 VAL B CA 1
ATOM 12658 C C . VAL B 1 753 ? 9.633 30.406 12.43 1 77.12 753 VAL B C 1
ATOM 12660 O O . VAL B 1 753 ? 8.531 30.562 12.969 1 77.12 753 VAL B O 1
ATOM 12663 N N . GLN B 1 754 ? 10.289 29.297 12.633 1 90.56 754 GLN B N 1
ATOM 12664 C CA . GLN B 1 754 ? 9.906 28.219 13.539 1 90.56 754 GLN B CA 1
ATOM 12665 C C . GLN B 1 754 ? 11.133 27.609 14.203 1 90.56 754 GLN B C 1
ATOM 12667 O O . GLN B 1 754 ? 11.977 27 13.531 1 90.56 754 GLN B O 1
ATOM 12672 N N . ARG B 1 755 ? 11.219 27.734 15.438 1 91.38 755 ARG B N 1
ATOM 12673 C CA . ARG B 1 755 ? 12.367 27.234 16.188 1 91.38 755 ARG B CA 1
ATOM 12674 C C . ARG B 1 755 ? 12.086 25.859 16.781 1 91.38 755 ARG B C 1
ATOM 12676 O O . ARG B 1 755 ? 12.977 25.016 16.844 1 91.38 755 ARG B O 1
ATOM 12683 N N . TYR B 1 756 ? 10.844 25.594 17.234 1 94.56 756 TYR B N 1
ATOM 12684 C CA . TYR B 1 756 ? 10.492 24.406 18 1 94.56 756 TYR B CA 1
ATOM 12685 C C . TYR B 1 756 ? 9.664 23.438 17.156 1 94.56 756 TYR B C 1
ATOM 12687 O O . TYR B 1 756 ? 8.742 23.844 16.453 1 94.56 756 TYR B O 1
ATOM 12695 N N . TYR B 1 757 ? 10.016 22.156 17.219 1 97.06 757 TYR B N 1
ATOM 12696 C CA . TYR B 1 757 ? 9.336 21.125 16.438 1 97.06 757 TYR B CA 1
ATOM 12697 C C . TYR B 1 757 ? 8.828 20.016 17.344 1 97.06 757 TYR B C 1
ATOM 12699 O O . TYR B 1 757 ? 9.586 19.438 18.125 1 97.06 757 TYR B O 1
ATOM 12707 N N . HIS B 1 758 ? 7.547 19.75 17.234 1 97.69 758 HIS B N 1
ATOM 12708 C CA . HIS B 1 758 ? 6.883 18.797 18.109 1 97.69 758 HIS B CA 1
ATOM 12709 C C . HIS B 1 758 ? 7.344 17.375 17.828 1 97.69 758 HIS B C 1
ATOM 12711 O O . HIS B 1 758 ? 7.406 16.953 16.656 1 97.69 758 HIS B O 1
ATOM 12717 N N . LEU B 1 759 ? 7.684 16.672 18.844 1 97.44 759 LEU B N 1
ATOM 12718 C CA . LEU B 1 759 ? 8.039 15.258 18.797 1 97.44 759 LEU B CA 1
ATOM 12719 C C . LEU B 1 759 ? 7.008 14.414 19.547 1 97.44 759 LEU B C 1
ATOM 12721 O O . LEU B 1 759 ? 6.949 14.438 20.781 1 97.44 759 LEU B O 1
ATOM 12725 N N . PRO B 1 760 ? 6.199 13.625 18.812 1 96.44 760 PRO B N 1
ATOM 12726 C CA . PRO B 1 760 ? 5.223 12.766 19.469 1 96.44 760 PRO B CA 1
ATOM 12727 C C . PRO B 1 760 ? 5.871 11.773 20.438 1 96.44 760 PRO B C 1
ATOM 12729 O O . PRO B 1 760 ? 6.906 11.188 20.125 1 96.44 760 PRO B O 1
ATOM 12732 N N . ARG B 1 761 ? 5.289 11.562 21.578 1 94.25 761 ARG B N 1
ATOM 12733 C CA . ARG B 1 761 ? 5.848 10.688 22.609 1 94.25 761 ARG B CA 1
ATOM 12734 C C . ARG B 1 761 ? 5.926 9.25 22.109 1 94.25 761 ARG B C 1
ATOM 12736 O O . ARG B 1 761 ? 6.844 8.508 22.484 1 94.25 761 ARG B O 1
ATOM 12743 N N . ASP B 1 762 ? 4.984 8.859 21.281 1 94.88 762 ASP B N 1
ATOM 12744 C CA . ASP B 1 762 ? 4.926 7.473 20.828 1 94.88 762 ASP B CA 1
ATOM 12745 C C . ASP B 1 762 ? 6 7.184 19.781 1 94.88 762 ASP B C 1
ATOM 12747 O O . ASP B 1 762 ? 6.168 6.039 19.359 1 94.88 762 ASP B O 1
ATOM 12751 N N . TRP B 1 763 ? 6.738 8.133 19.375 1 96.56 763 TRP B N 1
ATOM 12752 C CA . TRP B 1 763 ? 7.867 7.926 18.469 1 96.56 763 TRP B CA 1
ATOM 12753 C C . TRP B 1 763 ? 9.148 7.656 19.25 1 96.56 763 TRP B C 1
ATOM 12755 O O . TRP B 1 763 ? 10.172 7.277 18.688 1 96.56 763 TRP B O 1
ATOM 12765 N N . LEU B 1 764 ? 9.07 7.789 20.578 1 96.06 764 LEU B N 1
ATOM 12766 C CA . LEU B 1 764 ? 10.234 7.652 21.453 1 96.06 764 LEU B CA 1
ATOM 12767 C C . LEU B 1 764 ? 10.211 6.316 22.188 1 96.06 764 LEU B C 1
ATOM 12769 O O . LEU B 1 764 ? 9.141 5.797 22.5 1 96.06 764 LEU B O 1
ATOM 12773 N N . PHE B 1 765 ? 11.406 5.809 22.375 1 94 765 PHE B N 1
ATOM 12774 C CA . PHE B 1 765 ? 11.602 4.652 23.25 1 94 765 PHE B CA 1
ATOM 12775 C C . PHE B 1 765 ? 11.953 5.094 24.656 1 94 765 PHE B C 1
ATOM 12777 O O . PHE B 1 765 ? 12.906 5.852 24.859 1 94 765 PHE B O 1
ATOM 12784 N N . GLN B 1 766 ? 11.219 4.594 25.594 1 90.75 766 GLN B N 1
ATOM 12785 C CA . GLN B 1 766 ? 11.477 4.953 26.984 1 90.75 766 GLN B CA 1
ATOM 12786 C C . GLN B 1 766 ? 12.656 4.172 27.547 1 90.75 766 GLN B C 1
ATOM 12788 O O . GLN B 1 766 ? 12.75 2.957 27.359 1 90.75 766 GLN B O 1
ATOM 12793 N N . ASN B 1 767 ? 13.586 4.844 28.172 1 89.62 767 ASN B N 1
ATOM 12794 C CA . ASN B 1 767 ? 14.75 4.285 28.844 1 89.62 767 ASN B CA 1
ATOM 12795 C C . ASN B 1 767 ? 15.633 3.492 27.891 1 89.62 767 ASN B C 1
ATOM 12797 O O . ASN B 1 767 ? 16.188 2.463 28.266 1 89.62 767 ASN B O 1
ATOM 12801 N N . GLN B 1 768 ? 15.523 3.816 26.688 1 91.12 768 GLN B N 1
ATOM 12802 C CA . GLN B 1 768 ? 16.359 3.244 25.641 1 91.12 768 GLN B CA 1
ATOM 12803 C C . GLN B 1 768 ? 16.969 4.34 24.766 1 91.12 768 GLN B C 1
ATOM 12805 O O . GLN B 1 768 ? 16.594 5.508 24.875 1 91.12 768 GLN B O 1
ATOM 12810 N N . LYS B 1 769 ? 17.891 3.855 23.984 1 93.75 769 LYS B N 1
ATOM 12811 C CA . LYS B 1 769 ? 18.531 4.797 23.078 1 93.75 769 LYS B CA 1
ATOM 12812 C C . LYS B 1 769 ? 17.594 5.199 21.953 1 93.75 769 LYS B C 1
ATOM 12814 O O . LYS B 1 769 ? 16.969 4.344 21.328 1 93.75 769 LYS B O 1
ATOM 12819 N N . ASN B 1 770 ? 17.422 6.504 21.766 1 97.75 770 ASN B N 1
ATOM 12820 C CA . ASN B 1 770 ? 16.688 7.086 20.641 1 97.75 770 ASN B CA 1
ATOM 12821 C C . ASN B 1 770 ? 17.625 7.746 19.641 1 97.75 770 ASN B C 1
ATOM 12823 O O . ASN B 1 770 ? 18.547 8.484 20.031 1 97.75 770 ASN B O 1
ATOM 12827 N N . LEU B 1 771 ? 17.484 7.461 18.328 1 98.44 771 LEU B N 1
ATOM 12828 C CA . LEU B 1 771 ? 18.328 8.008 17.266 1 98.44 771 LEU B CA 1
ATOM 12829 C C . LEU B 1 771 ? 17.75 9.305 16.734 1 98.44 771 LEU B C 1
ATOM 12831 O O . LEU B 1 771 ? 16.594 9.344 16.312 1 98.44 771 LEU B O 1
ATOM 12835 N N . LEU B 1 772 ? 18.453 10.414 16.828 1 98.56 772 LEU B N 1
ATOM 12836 C CA . LEU B 1 772 ? 18.141 11.68 16.172 1 98.56 772 LEU B CA 1
ATOM 12837 C C . LEU B 1 772 ? 19.078 11.93 14.992 1 98.56 772 LEU B C 1
ATOM 12839 O O . LEU B 1 772 ? 20.312 11.93 15.156 1 98.56 772 LEU B O 1
ATOM 12843 N N . VAL B 1 773 ? 18.578 12.039 13.766 1 98.69 773 VAL B N 1
ATOM 12844 C CA . VAL B 1 773 ? 19.344 12.375 12.578 1 98.69 773 VAL B CA 1
ATOM 12845 C C . VAL B 1 773 ? 18.812 13.664 11.953 1 98.69 773 VAL B C 1
ATOM 12847 O O . VAL B 1 773 ? 17.594 13.805 11.758 1 98.69 773 VAL B O 1
ATOM 12850 N N . VAL B 1 774 ? 19.719 14.609 11.664 1 97.69 774 VAL B N 1
ATOM 12851 C CA . VAL B 1 774 ? 19.375 15.906 11.07 1 97.69 774 VAL B CA 1
ATOM 12852 C C . VAL B 1 774 ? 20.141 16.094 9.766 1 97.69 774 VAL B C 1
ATOM 12854 O O . VAL B 1 774 ? 21.344 15.82 9.703 1 97.69 774 VAL B O 1
ATOM 12857 N N . PHE B 1 775 ? 19.438 16.422 8.742 1 97.75 775 PHE B N 1
ATOM 12858 C CA . PHE B 1 775 ? 20.078 16.875 7.508 1 97.75 775 PHE B CA 1
ATOM 12859 C C . PHE B 1 775 ? 20.016 18.391 7.387 1 97.75 775 PHE B C 1
ATOM 12861 O O . PHE B 1 775 ? 18.938 18.969 7.312 1 97.75 775 PHE B O 1
ATOM 12868 N N . ASP B 1 776 ? 21.125 19.062 7.367 1 96.25 776 ASP B N 1
ATOM 12869 C CA . ASP B 1 776 ? 21.188 20.516 7.23 1 96.25 776 ASP B CA 1
ATOM 12870 C C . ASP B 1 776 ? 21.719 20.922 5.855 1 96.25 776 ASP B C 1
ATOM 12872 O O . ASP B 1 776 ? 22.75 20.391 5.402 1 96.25 776 ASP B O 1
ATOM 12876 N N . GLU B 1 777 ? 21.016 21.797 5.203 1 95.94 777 GLU B N 1
ATOM 12877 C CA . GLU B 1 777 ? 21.281 22.141 3.811 1 95.94 777 GLU B CA 1
ATOM 12878 C C . GLU B 1 777 ? 22.375 23.203 3.711 1 95.94 777 GLU B C 1
ATOM 12880 O O . GLU B 1 777 ? 23.172 23.203 2.77 1 95.94 777 GLU B O 1
ATOM 12885 N N . LEU B 1 778 ? 22.438 24.156 4.637 1 92.19 778 LEU B N 1
ATOM 12886 C CA . LEU B 1 778 ? 23.125 25.391 4.344 1 92.19 778 LEU B CA 1
ATOM 12887 C C . LEU B 1 778 ? 24.25 25.641 5.34 1 92.19 778 LEU B C 1
ATOM 12889 O O . LEU B 1 778 ? 24.766 26.75 5.441 1 92.19 778 LEU B O 1
ATOM 12893 N N . GLY B 1 779 ? 24.609 24.688 6.129 1 90.69 779 GLY B N 1
ATOM 12894 C CA . GLY B 1 779 ? 25.797 24.781 6.98 1 90.69 779 GLY B CA 1
ATOM 12895 C C . GLY B 1 779 ? 25.469 25.25 8.391 1 90.69 779 GLY B C 1
ATOM 12896 O O . GLY B 1 779 ? 26.109 26.156 8.906 1 90.69 779 GLY B O 1
ATOM 12897 N N . GLY B 1 780 ? 24.422 24.734 8.953 1 90.38 780 GLY B N 1
ATOM 12898 C CA . GLY B 1 780 ? 24.062 25.031 10.328 1 90.38 780 GLY B CA 1
ATOM 12899 C C . GLY B 1 780 ? 24.891 24.266 11.336 1 90.38 780 GLY B C 1
ATOM 12900 O O . GLY B 1 780 ? 25.719 23.422 10.969 1 90.38 780 GLY B O 1
ATOM 12901 N N . SER B 1 781 ? 24.734 24.656 12.602 1 90.69 781 SER B N 1
ATOM 12902 C CA . SER B 1 781 ? 25.453 24 13.695 1 90.69 781 SER B CA 1
ATOM 12903 C C . SER B 1 781 ? 24.5 23.25 14.617 1 90.69 781 SER B C 1
ATOM 12905 O O . SER B 1 781 ? 23.453 23.766 14.992 1 90.69 781 SER B O 1
ATOM 12907 N N . VAL B 1 782 ? 24.891 22.047 14.992 1 93.62 782 VAL B N 1
ATOM 12908 C CA . VAL B 1 782 ? 24.062 21.219 15.859 1 93.62 782 VAL B CA 1
ATOM 12909 C C . VAL B 1 782 ? 24.438 21.453 17.312 1 93.62 782 VAL B C 1
ATOM 12911 O O . VAL B 1 782 ? 23.875 20.828 18.219 1 93.62 782 VAL B O 1
ATOM 12914 N N . ALA B 1 783 ? 25.297 22.328 17.641 1 91.75 783 ALA B N 1
ATOM 12915 C CA . ALA B 1 783 ? 25.906 22.5 18.953 1 91.75 783 ALA B CA 1
ATOM 12916 C C . ALA B 1 783 ? 24.859 22.891 20 1 91.75 783 ALA B C 1
ATOM 12918 O O . ALA B 1 783 ? 25 22.578 21.188 1 91.75 783 ALA B O 1
ATOM 12919 N N . SER B 1 784 ? 23.828 23.578 19.562 1 92.62 784 SER B N 1
ATOM 12920 C CA . SER B 1 784 ? 22.844 24.094 20.531 1 92.62 784 SER B CA 1
ATOM 12921 C C . SER B 1 784 ? 21.531 23.328 20.438 1 92.62 784 SER B C 1
ATOM 12923 O O . SER B 1 784 ? 20.562 23.656 21.125 1 92.62 784 SER B O 1
ATOM 12925 N N . VAL B 1 785 ? 21.453 22.344 19.562 1 95.25 785 VAL B N 1
ATOM 12926 C CA . VAL B 1 785 ? 20.25 21.531 19.438 1 95.25 785 VAL B CA 1
ATOM 12927 C C . VAL B 1 785 ? 19.953 20.828 20.766 1 95.25 785 VAL B C 1
ATOM 12929 O O . VAL B 1 785 ? 20.875 20.391 21.469 1 95.25 785 VAL B O 1
ATOM 12932 N N . ARG B 1 786 ? 18.719 20.781 21.234 1 96.38 786 ARG B N 1
ATOM 12933 C CA . ARG B 1 786 ? 18.344 20.141 22.5 1 96.38 786 ARG B CA 1
ATOM 12934 C C . ARG B 1 786 ? 16.906 19.656 22.469 1 96.38 786 ARG B C 1
ATOM 12936 O O . ARG B 1 786 ? 16.141 20.031 21.562 1 96.38 786 ARG B O 1
ATOM 12943 N N . LEU B 1 787 ? 16.578 18.75 23.344 1 96.62 787 LEU B N 1
ATOM 12944 C CA . LEU B 1 787 ? 15.219 18.281 23.562 1 96.62 787 LEU B CA 1
ATOM 12945 C C . LEU B 1 787 ? 14.609 18.953 24.797 1 96.62 787 LEU B C 1
ATOM 12947 O O . LEU B 1 787 ? 15.219 18.953 25.875 1 96.62 787 LEU B O 1
ATOM 12951 N N . VAL B 1 788 ? 13.383 19.531 24.656 1 95.62 788 VAL B N 1
ATOM 12952 C CA . VAL B 1 788 ? 12.781 20.25 25.766 1 95.62 788 VAL B CA 1
ATOM 12953 C C . VAL B 1 788 ? 11.352 19.766 25.984 1 95.62 788 VAL B C 1
ATOM 12955 O O . VAL B 1 788 ? 10.727 19.234 25.062 1 95.62 788 VAL B O 1
ATOM 12958 N N . SER B 1 789 ? 10.875 19.875 27.172 1 93.5 789 SER B N 1
ATOM 12959 C CA . SER B 1 789 ? 9.461 19.75 27.5 1 93.5 789 SER B CA 1
ATOM 12960 C C . SER B 1 789 ? 8.781 21.109 27.547 1 93.5 789 SER B C 1
ATOM 12962 O O . SER B 1 789 ? 9.352 22.078 28.047 1 93.5 789 SER B O 1
ATOM 12964 N N . SER B 1 790 ? 7.668 21.203 26.922 1 93.56 790 SER B N 1
ATOM 12965 C CA . SER B 1 790 ? 6.902 22.453 26.906 1 93.56 790 SER B CA 1
ATOM 12966 C C . SER B 1 790 ? 5.605 22.312 27.688 1 93.56 790 SER B C 1
ATOM 12968 O O . SER B 1 790 ? 4.953 21.266 27.656 1 93.56 790 SER B O 1
ATOM 12970 N N . ARG B 1 791 ? 5.273 23.375 28.453 1 92.56 791 ARG B N 1
ATOM 12971 C CA . ARG B 1 791 ? 4.031 23.422 29.219 1 92.56 791 ARG B CA 1
ATOM 12972 C C . ARG B 1 791 ? 3.457 24.844 29.234 1 92.56 791 ARG B C 1
ATOM 12974 O O . ARG B 1 791 ? 4.191 25.812 29.062 1 92.56 791 ARG B O 1
ATOM 12981 N N . MET B 1 792 ? 2.133 24.891 29.344 1 92.25 792 MET B N 1
ATOM 12982 C CA . MET B 1 792 ? 1.468 26.172 29.562 1 92.25 792 MET B CA 1
ATOM 12983 C C . MET B 1 792 ? 1.273 26.438 31.047 1 92.25 792 MET B C 1
ATOM 12985 O O . MET B 1 792 ? 0.723 25.594 31.766 1 92.25 792 MET B O 1
ATOM 12989 N N . VAL B 1 793 ? 1.768 27.578 31.516 1 90.19 793 VAL B N 1
ATOM 12990 C CA . VAL B 1 793 ? 1.69 27.875 32.938 1 90.19 793 VAL B CA 1
ATOM 12991 C C . VAL B 1 793 ? 0.963 29.203 33.156 1 90.19 793 VAL B C 1
ATOM 12993 O O . VAL B 1 793 ? 1.098 30.125 32.344 1 90.19 793 VAL B O 1
ATOM 12996 N N . LEU B 1 794 ? 0.184 29.25 34.281 1 87.88 794 LEU B N 1
ATOM 12997 C CA . LEU B 1 794 ? -0.525 30.484 34.656 1 87.88 794 LEU B CA 1
ATOM 12998 C C . LEU B 1 794 ? 0.442 31.531 35.156 1 87.88 794 LEU B C 1
ATOM 13000 O O . LEU B 1 794 ? 1.375 31.203 35.906 1 87.88 794 LEU B O 1
ATOM 13004 N N . ASP B 1 795 ? 0.393 32.719 34.688 1 76.62 795 ASP B N 1
ATOM 13005 C CA . ASP B 1 795 ? 1.205 33.812 35.219 1 76.62 795 ASP B CA 1
ATOM 13006 C C . ASP B 1 795 ? 0.905 34.062 36.688 1 76.62 795 ASP B C 1
ATOM 13008 O O . ASP B 1 795 ? -0.259 34.094 37.094 1 76.62 795 ASP B O 1
ATOM 13012 N N . ASP B 1 796 ? 1.734 33.688 37.594 1 56.19 796 ASP B N 1
ATOM 13013 C CA . ASP B 1 796 ? 1.57 34.125 38.969 1 56.19 796 ASP B CA 1
ATOM 13014 C C . ASP B 1 796 ? 1.629 35.656 39.062 1 56.19 796 ASP B C 1
ATOM 13016 O O . ASP B 1 796 ? 2.426 36.281 38.375 1 56.19 796 ASP B O 1
ATOM 13020 N N . GLU B 1 797 ? 0.737 36.594 39.406 1 45.91 797 GLU B N 1
ATOM 13021 C CA . GLU B 1 797 ? 0.891 38 39.625 1 45.91 797 GLU B CA 1
ATOM 13022 C C . GLU B 1 797 ? 2.279 38.344 40.156 1 45.91 797 GLU B C 1
ATOM 13024 O O . GLU B 1 797 ? 2.861 39.375 39.812 1 45.91 797 GLU B O 1
ATOM 13029 N N . LYS B 1 798 ? 2.924 37.906 41.188 1 43.69 798 LYS B N 1
ATOM 13030 C CA . LYS B 1 798 ? 4.172 38.375 41.75 1 43.69 798 LYS B CA 1
ATOM 13031 C C . LYS B 1 798 ? 5.371 37.969 40.906 1 43.69 798 LYS B C 1
ATOM 13033 O O . LYS B 1 798 ? 6.398 38.656 40.906 1 43.69 798 LYS B O 1
ATOM 13038 N N . ALA B 1 799 ? 5.426 36.906 40.25 1 38.84 799 ALA B N 1
ATOM 13039 C CA . ALA B 1 799 ? 6.672 36.312 39.812 1 38.84 799 ALA B CA 1
ATOM 13040 C C . ALA B 1 799 ? 7.039 36.812 38.406 1 38.84 799 ALA B C 1
ATOM 13042 O O . ALA B 1 799 ? 8.07 36.406 37.844 1 38.84 799 ALA B O 1
ATOM 13043 N N . PHE B 1 800 ? 6.348 37.375 37.531 1 37.59 800 PHE B N 1
ATOM 13044 C CA . PHE B 1 800 ? 6.727 37.75 36.188 1 37.59 800 PHE B CA 1
ATOM 13045 C C . PHE B 1 800 ? 7.871 38.75 36.188 1 37.59 800 PHE B C 1
ATOM 13047 O O . PHE B 1 800 ? 8.375 39.156 35.125 1 37.59 800 PHE B O 1
ATOM 13054 N N . LYS B 1 801 ? 8.164 39.562 37.188 1 35.97 801 LYS B N 1
ATOM 13055 C CA . LYS B 1 801 ? 9.18 40.594 37.125 1 35.97 801 LYS B CA 1
ATOM 13056 C C . LYS B 1 801 ? 10.57 40 36.969 1 35.97 801 LYS B C 1
ATOM 13058 O O . LYS B 1 801 ? 11.453 40.625 36.375 1 35.97 801 LYS B O 1
ATOM 13063 N N . ASP B 1 802 ? 10.875 38.844 37.5 1 32.78 802 ASP B N 1
ATOM 13064 C CA . ASP B 1 802 ? 12.289 38.5 37.594 1 32.78 802 ASP B CA 1
ATOM 13065 C C . ASP B 1 802 ? 12.711 37.688 36.344 1 32.78 802 ASP B C 1
ATOM 13067 O O . ASP B 1 802 ? 13.898 37.656 36 1 32.78 802 ASP B O 1
ATOM 13071 N N . PHE B 1 803 ? 11.844 36.938 35.656 1 33.25 803 PHE B N 1
ATOM 13072 C CA . PHE B 1 803 ? 12.359 35.969 34.688 1 33.25 803 PHE B CA 1
ATOM 13073 C C . PHE B 1 803 ? 12.594 36.594 33.344 1 33.25 803 PHE B C 1
ATOM 13075 O O . PHE B 1 803 ? 13.336 36.062 32.5 1 33.25 803 PHE B O 1
ATOM 13082 N N . ASP B 1 804 ? 11.953 37.625 32.906 1 34.78 804 ASP B N 1
ATOM 13083 C CA . ASP B 1 804 ? 12.219 38.188 31.578 1 34.78 804 ASP B CA 1
ATOM 13084 C C . ASP B 1 804 ? 13.633 38.75 31.469 1 34.78 804 ASP B C 1
ATOM 13086 O O . ASP B 1 804 ? 14.125 39 30.375 1 34.78 804 ASP B O 1
ATOM 13090 N N . ARG B 1 805 ? 14.234 39.188 32.531 1 34.38 805 ARG B N 1
ATOM 13091 C CA . ARG B 1 805 ? 15.516 39.906 32.469 1 34.38 805 ARG B CA 1
ATOM 13092 C C . ARG B 1 805 ? 16.656 38.906 32.188 1 34.38 805 ARG B C 1
ATOM 13094 O O . ARG B 1 805 ? 17.688 39.312 31.625 1 34.38 805 ARG B O 1
ATOM 13101 N N . SER B 1 806 ? 16.547 37.688 32.656 1 32.47 806 SER B N 1
ATOM 13102 C CA . SER B 1 806 ? 17.734 36.844 32.531 1 32.47 806 SER B CA 1
ATOM 13103 C C . SER B 1 806 ? 17.828 36.25 31.125 1 32.47 806 SER B C 1
ATOM 13105 O O . SER B 1 806 ? 18.922 36 30.609 1 32.47 806 SER B O 1
ATOM 13107 N N . VAL B 1 807 ? 16.703 35.875 30.406 1 34.44 807 VAL B N 1
ATOM 13108 C CA . VAL B 1 807 ? 16.828 35.219 29.109 1 34.44 807 VAL B CA 1
ATOM 13109 C C . VAL B 1 807 ? 17.125 36.281 28.031 1 34.44 807 VAL B C 1
ATOM 13111 O O . VAL B 1 807 ? 17.859 36 27.094 1 34.44 807 VAL B O 1
ATOM 13114 N N . GLU B 1 808 ? 16.609 37.562 28.141 1 33.12 808 GLU B N 1
ATOM 13115 C CA . GLU B 1 808 ? 17.016 38.594 27.172 1 33.12 808 GLU B CA 1
ATOM 13116 C C . GLU B 1 808 ? 18.469 39 27.375 1 33.12 808 GLU B C 1
ATOM 13118 O O . GLU B 1 808 ? 19.125 39.438 26.438 1 33.12 808 GLU B O 1
ATOM 13123 N N . ALA B 1 809 ? 18.969 39 28.562 1 32.22 809 ALA B N 1
ATOM 13124 C CA . ALA B 1 809 ? 20.328 39.5 28.828 1 32.22 809 ALA B CA 1
ATOM 13125 C C . ALA B 1 809 ? 21.375 38.625 28.141 1 32.22 809 ALA B C 1
ATOM 13127 O O . ALA B 1 809 ? 22.391 39.125 27.672 1 32.22 809 ALA B O 1
ATOM 13128 N N . ASN B 1 810 ? 21.141 37.344 28.109 1 31.59 810 ASN B N 1
ATOM 13129 C CA . ASN B 1 810 ? 22.203 36.531 27.516 1 31.59 810 ASN B CA 1
ATOM 13130 C C . ASN B 1 810 ? 22.188 36.625 26 1 31.59 810 ASN B C 1
ATOM 13132 O O . ASN B 1 810 ? 23.109 36.156 25.328 1 31.59 810 ASN B O 1
ATOM 13136 N N . PHE B 1 811 ? 21.078 37.062 25.406 1 32.12 811 PHE B N 1
ATOM 13137 C CA . PHE B 1 811 ? 21.125 37.219 23.953 1 32.12 811 PHE B CA 1
ATOM 13138 C C . PHE B 1 811 ? 21.828 38.531 23.594 1 32.12 811 PHE B C 1
ATOM 13140 O O . PHE B 1 811 ? 22.219 38.719 22.438 1 32.12 811 PHE B O 1
ATOM 13147 N N . ALA B 1 812 ? 21.844 39.656 24.375 1 30.48 812 ALA B N 1
ATOM 13148 C CA . ALA B 1 812 ? 22.453 40.938 23.984 1 30.48 812 ALA B CA 1
ATOM 13149 C C . ALA B 1 812 ? 23.969 40.781 23.828 1 30.48 812 ALA B C 1
ATOM 13151 O O . ALA B 1 812 ? 24.609 41.5 23.078 1 30.48 812 ALA B O 1
ATOM 13152 N N . THR B 1 813 ? 24.625 39.969 24.688 1 28.48 813 THR B N 1
ATOM 13153 C CA . THR B 1 813 ? 26.078 40.094 24.609 1 28.48 813 THR B CA 1
ATOM 13154 C C . THR B 1 813 ? 26.594 39.5 23.312 1 28.48 813 THR B C 1
ATOM 13156 O O . THR B 1 813 ? 27.734 39.75 22.922 1 28.48 813 THR B O 1
ATOM 13159 N N . ASN B 1 814 ? 25.922 38.5 22.781 1 24.52 814 ASN B N 1
ATOM 13160 C CA . ASN B 1 814 ? 26.703 37.938 21.688 1 24.52 814 ASN B CA 1
ATOM 13161 C C . ASN B 1 814 ? 26.438 38.656 20.375 1 24.52 814 ASN B C 1
ATOM 13163 O O . ASN B 1 814 ? 25.828 38.094 19.469 1 24.52 814 ASN B O 1
ATOM 13167 N N . LYS B 1 815 ? 26.109 40 20.359 1 28.31 815 LYS B N 1
ATOM 13168 C CA . LYS B 1 815 ? 26.219 40.781 19.141 1 28.31 815 LYS B CA 1
ATOM 13169 C C . LYS B 1 815 ? 27.656 40.781 18.625 1 28.31 815 LYS B C 1
ATOM 13171 O O . LYS B 1 815 ? 28.438 41.688 18.969 1 28.31 815 LYS B O 1
ATOM 13176 N N . ILE B 1 816 ? 28.422 39.688 18.5 1 23.89 816 ILE B N 1
ATOM 13177 C CA . ILE B 1 816 ? 29.719 39.75 17.844 1 23.89 816 ILE B CA 1
ATOM 13178 C C . ILE B 1 816 ? 29.547 40.312 16.438 1 23.89 816 ILE B C 1
ATOM 13180 O O . ILE B 1 816 ? 28.688 39.875 15.672 1 23.89 816 ILE B O 1
ATOM 13184 N N . LEU B 1 817 ? 30.125 41.562 16.219 1 21.8 817 LEU B N 1
ATOM 13185 C CA . LEU B 1 817 ? 30.422 42.375 15.047 1 21.8 817 LEU B CA 1
ATOM 13186 C C . LEU B 1 817 ? 31.188 41.594 14 1 21.8 817 LEU B C 1
ATOM 13188 O O . LEU B 1 817 ? 32.344 41.25 14.195 1 21.8 817 LEU B O 1
ATOM 13192 N N . SER B 1 818 ? 30.797 40.469 13.5 1 21.8 818 SER B N 1
ATOM 13193 C CA . SER B 1 818 ? 31.594 39.906 12.406 1 21.8 818 SER B CA 1
ATOM 13194 C C . SER B 1 818 ? 31.609 40.875 11.211 1 21.8 818 SER B C 1
ATOM 13196 O O . SER B 1 818 ? 30.594 41.031 10.516 1 21.8 818 SER B O 1
ATOM 13198 N N . HIS B 1 819 ? 32.219 42.094 11.422 1 22.31 819 HIS B N 1
ATOM 13199 C CA . HIS B 1 819 ? 32.625 42.906 10.305 1 22.31 819 HIS B CA 1
ATOM 13200 C C . HIS B 1 819 ? 33.531 42.156 9.359 1 22.31 819 HIS B C 1
ATOM 13202 O O . HIS B 1 819 ? 34.625 41.688 9.766 1 22.31 819 HIS B O 1
ATOM 13208 N N . VAL B 1 820 ? 33.031 41.312 8.484 1 23.03 820 VAL B N 1
ATOM 13209 C CA . VAL B 1 820 ? 33.812 40.844 7.336 1 23.03 820 VAL B CA 1
ATOM 13210 C C . VAL B 1 820 ? 34.25 42.031 6.484 1 23.03 820 VAL B C 1
ATOM 13212 O O . VAL B 1 820 ? 33.406 42.781 5.961 1 23.03 820 VAL B O 1
ATOM 13215 N N . GLU B 1 821 ? 35.344 42.656 6.91 1 19.75 821 GLU B N 1
ATOM 13216 C CA . GLU B 1 821 ? 36.094 43.562 6.043 1 19.75 821 GLU B CA 1
ATOM 13217 C C . GLU B 1 821 ? 36.469 42.875 4.727 1 19.75 821 GLU B C 1
ATOM 13219 O O . GLU B 1 821 ? 37.062 41.812 4.727 1 19.75 821 GLU B O 1
ATOM 13224 N N . VAL B 1 822 ? 35.688 43.125 3.729 1 21.42 822 VAL B N 1
ATOM 13225 C CA . VAL B 1 822 ? 36 42.938 2.318 1 21.42 822 VAL B CA 1
ATOM 13226 C C . VAL B 1 822 ? 37.281 43.719 1.974 1 21.42 822 VAL B C 1
ATOM 13228 O O . VAL B 1 822 ? 37.344 44.938 2.15 1 21.42 822 VAL B O 1
ATOM 13231 N N . SER B 1 823 ? 38.469 43.188 2.441 1 18.64 823 SER B N 1
ATOM 13232 C CA . SER B 1 823 ? 39.625 43.75 1.803 1 18.64 823 SER B CA 1
ATOM 13233 C C . SER B 1 823 ? 39.438 43.875 0.294 1 18.64 823 SER B C 1
ATOM 13235 O O . SER B 1 823 ? 38.781 43.031 -0.321 1 18.64 823 SER B O 1
ATOM 13237 N N . ARG B 1 824 ? 39.594 45.094 -0.141 1 21.38 824 ARG B N 1
ATOM 13238 C CA . ARG B 1 824 ? 39.781 45.625 -1.479 1 21.38 824 ARG B CA 1
ATOM 13239 C C . ARG B 1 824 ? 40.906 44.906 -2.209 1 21.38 824 ARG B C 1
ATOM 13241 O O . ARG B 1 824 ? 41.062 45.062 -3.424 1 21.38 824 ARG B O 1
ATOM 13248 N N . ALA B 1 825 ? 41.156 43.594 -2.258 1 20.69 825 ALA B N 1
ATOM 13249 C CA . ALA B 1 825 ? 41.75 43.594 -3.584 1 20.69 825 ALA B CA 1
ATOM 13250 C C . ALA B 1 825 ? 40.688 43.625 -4.68 1 20.69 825 ALA B C 1
ATOM 13252 O O . ALA B 1 825 ? 39.625 43.062 -4.527 1 20.69 825 ALA B O 1
#

Nearest PDB structures (foldseek):
  3d3a-assembly1_A  TM=8.344E-01  e=2.565E-38  Bacteroides thetaiotaomicron VPI-5482
  3thc-assembly1_D  TM=7.869E-01  e=5.217E-39  Homo sapiens
  6eon-assembly1_A  TM=8.305E-01  e=6.554E-37  Bacteroides thetaiotaomicron VPI-5482
  3wf2-assembly1_A  TM=7.813E-01  e=2.059E-38  Homo sapiens
  3wf4-assembly2_B  TM=7.633E-01  e=1.008E-38  Homo sapiens

Organism: Bremia lactucae (NCBI:txid4779)

InterPro domains:
  IPR001944 Glycoside hydrolase, family 35 [PR00742] (98-115)
  IPR001944 Glycoside hydrolase, family 35 [PR00742] (119-137)
  IPR001944 Glycoside hydrolase, family 35 [PR00742] (174-193)
  IPR001944 Glycoside hydrolase, family 35 [PR00742] (229-244)
  IPR001944 Glycoside hydrolase, family 35 [PR00742] (346-361)
  IPR001944 Glycoside hydrolase, family 35 [PR00742] (696-710)
  IPR001944 Glycoside hydrolase, family 35 [PR00742] (730-746)
  IPR001944 Glycoside hydrolase, family 35 [PTHR23421] (82-790)
  IPR008979 Galactose-binding-like domain superfamily [SSF49785] (656-786)
  IPR017853 Glycoside hydrolase superfamily [SSF51445] (85-399)
  IPR019801 Glycoside hydrolase, family 35, conserved site [PS01182] (231-243)
  IPR031330 Glycoside hydrolase 35, catalytic domain [PF01301] (95-397)
  IPR048913 Beta-galactosidase, galactose-binding domain [PF21467] (698-768)

Secondary structure (DSSP, 8-state):
------------------------------TTS-------------------------TT----S--------GGGS-HHHHHH---EEE-SS-EEETTEEE-EEEEE--GGGS-HHHHHHHHHHHHHTT--EEEEE--HHHH-SBTTEEE-SGGG-HHHHHHHHHHTT-EEEEE--S---TTBGGGG--GGGGGSTT--SSSS-HHHHHHHHHHHHHHHHHHGGGBGGGT-SEEEEEEEE---S--HHHHHHHHHHHHHH---S-EEEESS---TTSEEEEEES--HHHHHHHHHH-TTS--EEEEEE----BSS--SSSPPPPS---HHHHHHHHHHHHHTT--EEEEETSB--B--TT-B-TTB-SB---SSSB-TTS-B-TTHHHHHHHHHHHHHHHHHHHHHS---TT--EE--BSS-------TTEEEEEES-SSSSS-EEEEEE-SSS-EEEEETTEEEEE-TTEEEEEETTEEEEETT-HHHHS-S-EEEEEEEEE-GGG---EEEEGGGS-TTS----EEESSPPPHHHHHTTS-SEEEEEEEEE--TTS---GGGGEEEEEE-SSEEEEEEETTEEEEEEEE-SS-----EEEEEEPPTT--TTSEEEEEEEEEE----SSSS----S--S-EEETTEETTSSS-EEEEES-HHHHTTTTSGGGGGGS--EE--SGGGSS------SSEEEEEEEEB------TT----EEEEE-TT--EEEEEETTEEEEEEE-B-TTS-BS--EEE--GGGS-BTSEEEEEEEESS----TT-EEEEEEEEE--TTTHHHHHHHHHHHHHTT-----------/------------------------------TTSTT-----------------------TT----S--------GGGS-HHHHHH---EEE-SS-EEETTEEE-EEEEE--GGGS-HHHHHHHHHHHHHTT--EEEEE--HHHH-SBTTEEE-SGGG-HHHHHHHHHHTT-EEEEE--S---TTBGGGG--GGGGGSTT--SSSS-HHHHHHHHHHHHHHHHHHGGGBGGGT-SEEEEEEEE---S--HHHHHHHHHHHHHH---S-EEEESS---TTSEEEEEES--HHHHHHHHHH-TTS--EEEEEE----BSS--SSSPPPPS---HHHHHHHHHHHHHTT--EEEEE-SB--B--TT-B-TTB-SB---SSSB-TTS-B-TTHHHHHHHHHHHHHHHHHHHHHS---TT--EE--BSS-------TTEEEEEES-SSSSS-EEEEEE-SSS-EEEEETTEEEEE-TTEEEEEETTEEEEETT-HHHHS-S-EEEEEEEEE-GGG---EEEEGGGS-TTS----EEESSPPPHHHHHTTS-SEEEEEEEEE--TTS---GGGGEEEEEE-SSEEEEEEETTEEEEEEEE-SS-----EEEEEEPPTT--TTSEEEEEEEEEE-----SSS----S--S-EEETTEETTSSS-EEEEES-HHHHTTTTSGGGGGGS--EE--SGGGTS------SSEEEEEEEEB------TT----EEEEE-TT--EEEEEETTEEEEEEE-B-TTS-BS--EEE--GGGS-BTSEEEEEEEESS----TT-EEEEEEEEE--TTTHHHHHHHHHHHHHTT-----------

pLDDT: mean 83.35, std 24.16, range [13.27, 98.81]

Sequence (1650 aa):
MILTDQDGDYEELLPFDAPSVPLKPRRRLQRKDIALLAVILFVTCFVGIRPPAPRVSNPLLVSRKSRTYQYLTYDDIDTTKRQVGYSVTYSPRGFTIDGRPTLLLGGSIHYPRSSPGQWKQLLQEAKRDGLNHIEMYVFWNLHEQERGVYNFAGNANITQFYELAAEMGLFLHVRFGPYVCAEWHNGGLPVWLNLIPGMKVRSSNIPWQREMERFLRYMVELSRPFLAINGGPIILAQIENEFTAQDPEYVQWCGDLVTRLNTSIPWIMCYANAAENTILSCNDNDCVDFAVKLVKERPSDPLVWTEDEGWFQTWQKDKLRPLPNDERSPKDVAYAVARWFAVGGAVHNYYMYHGGNNYGRAAAAGVTTKYADGVNLHFDGLSNEPKRSHLRYLHEALIKCNSILLHNDRQVLKPHDLPLVDGNRLQISSLQRAFIYGPTEGSNQVAFLENMANQSVRVKYAGNIFTLAALSMIILKDGVPLFDTANVHESFRGQQHRLYSSIVSPEALDWQFWSELNVSSTVPRRRVVADRPIEQLQLTVDQSDYMTYKTRFTMNGTSDSNEKASIVNVISCEGSSIIAFLDGWRLGERNLAYPGGNCSKEFDFHLPASMDLNRSHDLKLISVSLGIDSLGKNHKKGLTGSVRIGDTDLAHGYRWEMFPSLIGEQLQIYRPQWFDSVYWTPLPTKTRAGVASGRQMMCWFATSFSYPAPQVLGNGLQSSILLDFIGLTRGRAYVNGYDLGRYWLINDQGDFVQRYYHLPRDWLFQNQKNLLVVFDELGGSVASVRLVSSRMVLDDEKAFKDFDRSVEANFATNKILSHVEVSRAMILTDQDGDYEELLPFDAPSVPLKPRRRLQRKDIALLAVILFVTCFVGIRPPAPRVSNPLLVSRKSRTYQYLTYDDIDTTKRQVGYSVTYSPRGFTIDGRPTLLLGGSIHYPRSSPGQWKQLLQEAKRDGLNHIEMYVFWNLHEQERGVYNFAGNANITQFYELAAEMGLFLHVRFGPYVCAEWHNGGLPVWLNLIPGMKVRSSNIPWQREMERFLRYMVELSRPFLAINGGPIILAQIENEFTAQDPEYVQWCGDLVTRLNTSIPWIMCYANAAENTILSCNDNDCVDFAVKLVKERPSDPLVWTEDEGWFQTWQKDKLRPLPNDERSPKDVAYAVARWFAVGGAVHNYYMYHGGNNYGRAAAAGVTTKYADGVNLHFDGLSNEPKRSHLRYLHEALIKCNSILLHNDRQVLKPHDLPLVDGNRLQISSLQRAFIYGPTEGSNQVAFLENMANQSVRVKYAGNIFTLAALSMIILKDGVPLFDTANVHESFRGQQHRLYSSIVSPEALDWQFWSELNVSSTVPRRRVVADRPIEQLQLTVDQSDYMTYKTRFTMNGTSDSNEKASIVNVISCEGSSIIAFLDGWRLGERNLAYPGGNCSKEFDFHLPASMDLNRSHDLKLISVSLGIDSLGKNHKKGLTGSVRIGDTDLAHGYRWEMFPSLIGEQLQIYRPQWFDSVYWTPLPTKTRAGVASGRQMMCWFATSFSYPAPQVLGNGLQSSILLDFIGLTRGRAYVNGYDLGRYWLINDQGDFVQRYYHLPRDWLFQNQKNLLVVFDELGGSVASVRLVSSRMVLDDEKAFKDFDRSVEANFATNKILSHVEVSRA

Radius of gyration: 38.79 Å; Cα contacts (8 Å, |Δi|>4): 3747; chains: 2; bounding box: 95×126×110 Å

Foldseek 3Di:
DDDDDDDDDDDDDDDDDDDDPDPDDPDCPPPPDDPDDPDDDPDDPPPDPPDDDFQDDQPLPDDDDDADLAAAFLVPQDPVCLAQFWAWGAFQQAIATNRHAHFAEEFEDEQLLDWPVCLLVLLLLCVLLQGRAYEYEQQQCQQPLDVPHGDLPISNVVVSSQVSNSVSRHAYEYADANQQLLLWFQRSDFLCLLSDPQDDELAPGPSNLVSLLVSSLVVLVVCLCQARSRNHRYAEYEQHEADADPHVVSQQSSVVSVVVSPRNHAYAYEHHDHHSNHAYAYADLACLVVVLVCCVRPVGHYHEHAENFQWFFFLDADPVDGDDHSADDLLSSLLRVLSCVLQRHRYHYYHHQAQGFCFDQTRAFRTHRRIGANHQAGRQRFGDPPNVLQSSLSSVLVSVLSNQSSVFDGCSVPWAQWAFDPPPPPPSPPFWTKRWGDDLADASIKIKTFGQAQAWTWTDGPRDIDIAGHSWIFIDHNNHTSHISPPSCVSPPFDKDKDKFFQWFLLNWWKWKDFLLPDDPPDDADKDKDQFDDFQCSRCSPVAQKKKKKFKDAADPDDDPDPQLFKWKFFWFASKKKWKDKQSHTQDMDHHRHADQGGGDIDITGHDPPDDRGDMMMIMIMMGRNGHHSPNGSGTGDGDDFTDRRPDTSRGRTMMMMGHHGPCSVQLCQAPVSVVVDDIGTDDLVVLPDPPPPQRAQMKMKTKDAGADPPPPPPPFDKFKKKFQPQAAWWWKHKNSTTQHIDGQQRPVGHGRDGITTDDPVSDDHRDIMMMMITGHGRTDSSRIGMIMMGMDGDDVPPPVPPVVPVVVVVVPPPPPPPPPPPDD/DDDDYDDDDDDDDDDDDDDDPPPDPPPPDPPPDPVPDPDDDPDDDPPDPPDDDFQDDQPLDDDDDDAALAAAFLVPQDPVCLAQFWAWGAFQQAIATNRHAHFAEEFEDEQLLDWPVCLLVLLLLCVLLQGRAYEYEQQQCQQPLDVPHGDLPISNVVVSSQVSNSVSRHAYEYADANQQLLLWFQRSDFLCLLVDPQDWELAPGPSNLVVLLVSSLVVLVVCLCQARSRNHRYAEYEHHEARADPHVVSQQSSVVSVVVSPRNHAYAYEHHDHHSNHAYAYADLACLVVVVVCCVRHVGHYHEHAENFQWFFFLDADPVDGDDDSADDLLSSLLRVLSCVLQRHRYHYYHHQAQGFQFDQTRAFRTHRRIGANHQAGRQRFGDPPNVLQSSLSSVLVSVLSNQSSVFDGCSVPWAQWAFDPPPPPPSPPQWTKRWGDDLDDASIKIKTFGQAQAWTWTDGPNDIDIAGHSWIFIDHNNHTRHTSPPSCVSPPFDKDKDKFFQWFLLNWWKWKDFLLPDDPPDDADKDKDQFDDFQCVRCSPVAQKKKKKFKDAADPDDDPDPQLFKWKFFWFASKKKWKDKQSHTQDMDHRRGADQGGGDIDITGHDPPDDRGDMMMIMIMMGRNGHHSDNGSGTGDGDDFTDRVPDTSRGRTMMMMGHHGPCSVQLCQAPVSVVVDDIGTDDPVVLPDPPPPQRAQMKMKTKDAGADPPPPPPPFDKFKKKFQPQAAWWWKHKNSTTQHIDGQQRPVGHGRDGITTDDPVSDDHRDIMMMMITGHGRTHSSRIGMIMMGMDGDDVPPPVPPVVPVVVVVVPVPPPPPPPPPDD